Protein 1WG1 (pdb70)

Structure (mmCIF, N/CA/C/O backbone):
data_1WG1
#
_entry.id   1WG1
#
loop_
_atom_site.group_PDB
_atom_site.id
_atom_site.type_symbol
_atom_site.label_atom_id
_atom_site.label_alt_id
_atom_site.label_comp_id
_atom_site.label_asym_id
_atom_site.label_entity_id
_atom_site.label_seq_id
_atom_site.pdbx_PDB_ins_code
_atom_site.Cartn_x
_atom_site.Cartn_y
_atom_site.Cartn_z
_atom_site.occupancy
_atom_site.B_iso_or_equiv
_atom_site.auth_seq_id
_atom_site.auth_comp_id
_atom_site.auth_asym_id
_atom_site.auth_atom_id
_atom_site.pdbx_PDB_model_num
ATOM 1 N N . GLY A 1 1 ? -2.722 28.790 -1.780 1.00 0.00 90 GLY A N 1
ATOM 2 C CA . GLY A 1 1 ? -3.003 27.373 -1.920 1.00 0.00 90 GLY A CA 1
ATOM 3 C C . GLY A 1 1 ? -2.677 26.851 -3.305 1.00 0.00 90 GLY A C 1
ATOM 4 O O . GLY A 1 1 ? -3.510 26.910 -4.210 1.00 0.00 90 GLY A O 1
ATOM 8 N N . SER A 1 2 ? -1.462 26.340 -3.473 1.00 0.00 91 SER A N 1
ATOM 9 C CA . SER A 1 2 ? -1.026 25.811 -4.760 1.00 0.00 91 SER A CA 1
ATOM 10 C C . SER A 1 2 ? -0.655 24.335 -4.643 1.00 0.00 91 SER A C 1
ATOM 11 O O . SER A 1 2 ? -1.180 23.492 -5.371 1.00 0.00 91 SER A O 1
ATOM 19 N N . SER A 1 3 ? 0.254 24.031 -3.722 1.00 0.00 92 SER A N 1
ATOM 20 C CA . SER A 1 3 ? 0.699 22.659 -3.511 1.00 0.00 92 SER A CA 1
ATOM 21 C C . SER A 1 3 ? -0.424 21.807 -2.928 1.00 0.00 92 SER A C 1
ATOM 22 O O . SER A 1 3 ? -1.272 22.301 -2.186 1.00 0.00 92 SER A O 1
ATOM 30 N N . GLY A 1 4 ? -0.422 20.522 -3.269 1.00 0.00 93 GLY A N 1
ATOM 31 C CA . GLY A 1 4 ? -1.445 19.621 -2.772 1.00 0.00 93 GLY A CA 1
ATOM 32 C C . GLY A 1 4 ? -0.861 18.432 -2.034 1.00 0.00 93 GLY A C 1
ATOM 33 O O . GLY A 1 4 ? 0.351 18.349 -1.839 1.00 0.00 93 GLY A O 1
ATOM 37 N N . SER A 1 5 ? -1.726 17.511 -1.621 1.00 0.00 94 SER A N 1
ATOM 38 C CA . SER A 1 5 ? -1.290 16.324 -0.895 1.00 0.00 94 SER A CA 1
ATOM 39 C C . SER A 1 5 ? -0.642 15.317 -1.840 1.00 0.00 94 SER A C 1
ATOM 40 O O . SER A 1 5 ? -1.280 14.359 -2.276 1.00 0.00 94 SER A O 1
ATOM 48 N N . SER A 1 6 ? 0.630 15.542 -2.152 1.00 0.00 95 SER A N 1
ATOM 49 C CA . SER A 1 6 ? 1.365 14.657 -3.048 1.00 0.00 95 SER A CA 1
ATOM 50 C C . SER A 1 6 ? 1.986 13.496 -2.277 1.00 0.00 95 SER A C 1
ATOM 51 O O . SER A 1 6 ? 3.166 13.529 -1.927 1.00 0.00 95 SER A O 1
ATOM 59 N N . GLY A 1 7 ? 1.182 12.470 -2.015 1.00 0.00 96 GLY A N 1
ATOM 60 C CA . GLY A 1 7 ? 1.669 11.313 -1.287 1.00 0.00 96 GLY A CA 1
ATOM 61 C C . GLY A 1 7 ? 0.557 10.355 -0.910 1.00 0.00 96 GLY A C 1
ATOM 62 O O . GLY A 1 7 ? -0.592 10.764 -0.740 1.00 0.00 96 GLY A O 1
ATOM 66 N N . ILE A 1 8 ? 0.897 9.077 -0.779 1.00 0.00 97 ILE A N 1
ATOM 67 C CA . ILE A 1 8 ? -0.082 8.059 -0.421 1.00 0.00 97 ILE A CA 1
ATOM 68 C C . ILE A 1 8 ? 0.511 7.044 0.551 1.00 0.00 97 ILE A C 1
ATOM 69 O O . ILE A 1 8 ? 1.729 6.876 0.624 1.00 0.00 97 ILE A O 1
ATOM 85 N N . LEU A 1 9 ? -0.358 6.369 1.295 1.00 0.00 98 LEU A N 1
ATOM 86 C CA . LEU A 1 9 ? 0.079 5.368 2.262 1.00 0.00 98 LEU A CA 1
ATOM 87 C C . LEU A 1 9 ? -0.266 3.961 1.783 1.00 0.00 98 LEU A C 1
ATOM 88 O O . LEU A 1 9 ? -1.413 3.674 1.443 1.00 0.00 98 LEU A O 1
ATOM 104 N N . VAL A 1 10 ? 0.735 3.087 1.762 1.00 0.00 99 VAL A N 1
ATOM 105 C CA . VAL A 1 10 ? 0.537 1.709 1.328 1.00 0.00 99 VAL A CA 1
ATOM 106 C C . VAL A 1 10 ? 0.327 0.782 2.520 1.00 0.00 99 VAL A C 1
ATOM 107 O O . VAL A 1 10 ? 1.285 0.333 3.149 1.00 0.00 99 VAL A O 1
ATOM 120 N N . LYS A 1 11 ? -0.935 0.499 2.827 1.00 0.00 100 LYS A N 1
ATOM 121 C CA . LYS A 1 11 ? -1.274 -0.376 3.943 1.00 0.00 100 LYS A CA 1
ATOM 122 C C . LYS A 1 11 ? -1.706 -1.751 3.444 1.00 0.00 100 LYS A C 1
ATOM 123 O O . LYS A 1 11 ? -1.912 -1.951 2.248 1.00 0.00 100 LYS A O 1
ATOM 142 N N . ASN A 1 12 ? -1.842 -2.695 4.370 1.00 0.00 101 ASN A N 1
ATOM 143 C CA . ASN A 1 12 ? -2.250 -4.052 4.024 1.00 0.00 101 ASN A CA 1
ATOM 144 C C . ASN A 1 12 ? -1.252 -4.693 3.065 1.00 0.00 101 ASN A C 1
ATOM 145 O O . ASN A 1 12 ? -1.627 -5.195 2.004 1.00 0.00 101 ASN A O 1
ATOM 156 N N . LEU A 1 13 ? 0.021 -4.673 3.445 1.00 0.00 102 LEU A N 1
ATOM 157 C CA . LEU A 1 13 ? 1.075 -5.253 2.620 1.00 0.00 102 LEU A CA 1
ATOM 158 C C . LEU A 1 13 ? 1.325 -6.709 3.000 1.00 0.00 102 LEU A C 1
ATOM 159 O O . LEU A 1 13 ? 1.095 -7.129 4.134 1.00 0.00 102 LEU A O 1
ATOM 175 N N . PRO A 1 14 ? 1.810 -7.499 2.030 1.00 0.00 103 PRO A N 1
ATOM 176 C CA . PRO A 1 14 ? 2.105 -8.920 2.240 1.00 0.00 103 PRO A CA 1
ATOM 177 C C . PRO A 1 14 ? 3.309 -9.133 3.151 1.00 0.00 103 PRO A C 1
ATOM 178 O O . PRO A 1 14 ? 3.783 -8.199 3.796 1.00 0.00 103 PRO A O 1
ATOM 189 N N . GLN A 1 15 ? 3.797 -10.368 3.199 1.00 0.00 104 GLN A N 1
ATOM 190 C CA . GLN A 1 15 ? 4.946 -10.704 4.032 1.00 0.00 104 GLN A CA 1
ATOM 191 C C . GLN A 1 15 ? 6.252 -10.451 3.285 1.00 0.00 104 GLN A C 1
ATOM 192 O O . GLN A 1 15 ? 7.280 -10.159 3.896 1.00 0.00 104 GLN A O 1
ATOM 206 N N . ASP A 1 16 ? 6.203 -10.566 1.963 1.00 0.00 105 ASP A N 1
ATOM 207 C CA . ASP A 1 16 ? 7.382 -10.350 1.133 1.00 0.00 105 ASP A CA 1
ATOM 208 C C . ASP A 1 16 ? 7.303 -9.006 0.415 1.00 0.00 105 ASP A C 1
ATOM 209 O O . ASP A 1 16 ? 7.923 -8.811 -0.630 1.00 0.00 105 ASP A O 1
ATOM 218 N N . SER A 1 17 ? 6.534 -8.082 0.984 1.00 0.00 106 SER A N 1
ATOM 219 C CA . SER A 1 17 ? 6.369 -6.758 0.396 1.00 0.00 106 SER A CA 1
ATOM 220 C C . SER A 1 17 ? 7.684 -5.985 0.420 1.00 0.00 106 SER A C 1
ATOM 221 O O . SER A 1 17 ? 8.435 -6.046 1.392 1.00 0.00 106 SER A O 1
ATOM 229 N N . ASN A 1 18 ? 7.956 -5.258 -0.659 1.00 0.00 107 ASN A N 1
ATOM 230 C CA . ASN A 1 18 ? 9.180 -4.473 -0.763 1.00 0.00 107 ASN A CA 1
ATOM 231 C C . ASN A 1 18 ? 8.983 -3.278 -1.691 1.00 0.00 107 ASN A C 1
ATOM 232 O O . ASN A 1 18 ? 8.001 -3.208 -2.431 1.00 0.00 107 ASN A O 1
ATOM 243 N N . CYS A 1 19 ? 9.924 -2.340 -1.647 1.00 0.00 108 CYS A N 1
ATOM 244 C CA . CYS A 1 19 ? 9.855 -1.148 -2.484 1.00 0.00 108 CYS A CA 1
ATOM 245 C C . CYS A 1 19 ? 9.925 -1.516 -3.963 1.00 0.00 108 CYS A C 1
ATOM 246 O O . CYS A 1 19 ? 9.075 -1.109 -4.754 1.00 0.00 108 CYS A O 1
ATOM 253 N N . GLN A 1 20 ? 10.943 -2.288 -4.327 1.00 0.00 109 GLN A N 1
ATOM 254 C CA . GLN A 1 20 ? 11.124 -2.711 -5.711 1.00 0.00 109 GLN A CA 1
ATOM 255 C C . GLN A 1 20 ? 9.789 -3.089 -6.343 1.00 0.00 109 GLN A C 1
ATOM 256 O O . GLN A 1 20 ? 9.579 -2.890 -7.539 1.00 0.00 109 GLN A O 1
ATOM 270 N N . GLU A 1 21 ? 8.890 -3.637 -5.532 1.00 0.00 110 GLU A N 1
ATOM 271 C CA . GLU A 1 21 ? 7.575 -4.045 -6.014 1.00 0.00 110 GLU A CA 1
ATOM 272 C C . GLU A 1 21 ? 6.640 -2.844 -6.125 1.00 0.00 110 GLU A C 1
ATOM 273 O O . GLU A 1 21 ? 5.930 -2.686 -7.118 1.00 0.00 110 GLU A O 1
ATOM 285 N N . VAL A 1 22 ? 6.646 -2.000 -5.099 1.00 0.00 111 VAL A N 1
ATOM 286 C CA . VAL A 1 22 ? 5.799 -0.813 -5.080 1.00 0.00 111 VAL A CA 1
ATOM 287 C C . VAL A 1 22 ? 6.162 0.139 -6.215 1.00 0.00 111 VAL A C 1
ATOM 288 O O . VAL A 1 22 ? 5.300 0.561 -6.986 1.00 0.00 111 VAL A O 1
ATOM 301 N N . HIS A 1 23 ? 7.445 0.472 -6.313 1.00 0.00 112 HIS A N 1
ATOM 302 C CA . HIS A 1 23 ? 7.924 1.373 -7.355 1.00 0.00 112 HIS A CA 1
ATOM 303 C C . HIS A 1 23 ? 7.352 0.984 -8.715 1.00 0.00 112 HIS A C 1
ATOM 304 O O . HIS A 1 23 ? 6.722 1.797 -9.391 1.00 0.00 112 HIS A O 1
ATOM 319 N N . ASP A 1 24 ? 7.577 -0.265 -9.110 1.00 0.00 113 ASP A N 1
ATOM 320 C CA . ASP A 1 24 ? 7.084 -0.762 -10.389 1.00 0.00 113 ASP A CA 1
ATOM 321 C C . ASP A 1 24 ? 5.565 -0.640 -10.471 1.00 0.00 113 ASP A C 1
ATOM 322 O O . ASP A 1 24 ? 5.015 -0.293 -11.517 1.00 0.00 113 ASP A O 1
ATOM 331 N N . LEU A 1 25 ? 4.893 -0.928 -9.362 1.00 0.00 114 LEU A N 1
ATOM 332 C CA . LEU A 1 25 ? 3.437 -0.851 -9.308 1.00 0.00 114 LEU A CA 1
ATOM 333 C C . LEU A 1 25 ? 2.951 0.541 -9.699 1.00 0.00 114 LEU A C 1
ATOM 334 O O . LEU A 1 25 ? 2.080 0.687 -10.558 1.00 0.00 114 LEU A O 1
ATOM 350 N N . LEU A 1 26 ? 3.519 1.561 -9.065 1.00 0.00 115 LEU A N 1
ATOM 351 C CA . LEU A 1 26 ? 3.146 2.942 -9.348 1.00 0.00 115 LEU A CA 1
ATOM 352 C C . LEU A 1 26 ? 4.039 3.537 -10.432 1.00 0.00 115 LEU A C 1
ATOM 353 O O . LEU A 1 26 ? 4.492 4.676 -10.323 1.00 0.00 115 LEU A O 1
ATOM 369 N N . LYS A 1 27 ? 4.287 2.759 -11.480 1.00 0.00 116 LYS A N 1
ATOM 370 C CA . LYS A 1 27 ? 5.123 3.208 -12.587 1.00 0.00 116 LYS A CA 1
ATOM 371 C C . LYS A 1 27 ? 4.481 4.388 -13.310 1.00 0.00 116 LYS A C 1
ATOM 372 O O . LYS A 1 27 ? 5.160 5.348 -13.676 1.00 0.00 116 LYS A O 1
ATOM 391 N N . ASP A 1 28 ? 3.170 4.310 -13.511 1.00 0.00 117 ASP A N 1
ATOM 392 C CA . ASP A 1 28 ? 2.436 5.373 -14.187 1.00 0.00 117 ASP A CA 1
ATOM 393 C C . ASP A 1 28 ? 2.766 6.733 -13.580 1.00 0.00 117 ASP A C 1
ATOM 394 O O . ASP A 1 28 ? 2.951 7.716 -14.298 1.00 0.00 117 ASP A O 1
ATOM 403 N N . TYR A 1 29 ? 2.837 6.782 -12.255 1.00 0.00 118 TYR A N 1
ATOM 404 C CA . TYR A 1 29 ? 3.141 8.022 -11.551 1.00 0.00 118 TYR A CA 1
ATOM 405 C C . TYR A 1 29 ? 4.637 8.138 -11.273 1.00 0.00 118 TYR A C 1
ATOM 406 O O . TYR A 1 29 ? 5.372 7.153 -11.349 1.00 0.00 118 TYR A O 1
ATOM 424 N N . ASP A 1 30 ? 5.080 9.348 -10.950 1.00 0.00 119 ASP A N 1
ATOM 425 C CA . ASP A 1 30 ? 6.487 9.595 -10.659 1.00 0.00 119 ASP A CA 1
ATOM 426 C C . ASP A 1 30 ? 6.746 9.552 -9.156 1.00 0.00 119 ASP A C 1
ATOM 427 O O . ASP A 1 30 ? 6.288 10.419 -8.411 1.00 0.00 119 ASP A O 1
ATOM 436 N N . LEU A 1 31 ? 7.482 8.537 -8.717 1.00 0.00 120 LEU A N 1
ATOM 437 C CA . LEU A 1 31 ? 7.802 8.380 -7.302 1.00 0.00 120 LEU A CA 1
ATOM 438 C C . LEU A 1 31 ? 9.049 9.178 -6.934 1.00 0.00 120 LEU A C 1
ATOM 439 O O . LEU A 1 31 ? 10.022 9.213 -7.688 1.00 0.00 120 LEU A O 1
ATOM 455 N N . LYS A 1 32 ? 9.015 9.816 -5.769 1.00 0.00 121 LYS A N 1
ATOM 456 C CA . LYS A 1 32 ? 10.143 10.610 -5.297 1.00 0.00 121 LYS A CA 1
ATOM 457 C C . LYS A 1 32 ? 10.890 9.886 -4.182 1.00 0.00 121 LYS A C 1
ATOM 458 O O . LYS A 1 32 ? 12.117 9.940 -4.107 1.00 0.00 121 LYS A O 1
ATOM 477 N N . TYR A 1 33 ? 10.142 9.209 -3.318 1.00 0.00 122 TYR A N 1
ATOM 478 C CA . TYR A 1 33 ? 10.733 8.474 -2.206 1.00 0.00 122 TYR A CA 1
ATOM 479 C C . TYR A 1 33 ? 9.828 7.327 -1.768 1.00 0.00 122 TYR A C 1
ATOM 480 O O . TYR A 1 33 ? 8.606 7.402 -1.894 1.00 0.00 122 TYR A O 1
ATOM 498 N N . CYS A 1 34 ? 10.438 6.265 -1.252 1.00 0.00 123 CYS A N 1
ATOM 499 C CA . CYS A 1 34 ? 9.690 5.101 -0.793 1.00 0.00 123 CYS A CA 1
ATOM 500 C C . CYS A 1 34 ? 10.288 4.543 0.495 1.00 0.00 123 CYS A C 1
ATOM 501 O O . CYS A 1 34 ? 11.493 4.304 0.581 1.00 0.00 123 CYS A O 1
ATOM 508 N N . TYR A 1 35 ? 9.437 4.338 1.495 1.00 0.00 124 TYR A N 1
ATOM 509 C CA . TYR A 1 35 ? 9.881 3.810 2.780 1.00 0.00 124 TYR A CA 1
ATOM 510 C C . TYR A 1 35 ? 8.995 2.652 3.228 1.00 0.00 124 TYR A C 1
ATOM 511 O O . TYR A 1 35 ? 7.910 2.859 3.772 1.00 0.00 124 TYR A O 1
ATOM 529 N N . VAL A 1 36 ? 9.467 1.431 2.997 1.00 0.00 125 VAL A N 1
ATOM 530 C CA . VAL A 1 36 ? 8.720 0.238 3.378 1.00 0.00 125 VAL A CA 1
ATOM 531 C C . VAL A 1 36 ? 8.950 -0.110 4.844 1.00 0.00 125 VAL A C 1
ATOM 532 O O . VAL A 1 36 ? 10.090 -0.193 5.301 1.00 0.00 125 VAL A O 1
ATOM 545 N N . ASP A 1 37 ? 7.860 -0.311 5.577 1.00 0.00 126 ASP A N 1
ATOM 546 C CA . ASP A 1 37 ? 7.943 -0.652 6.992 1.00 0.00 126 ASP A CA 1
ATOM 547 C C . ASP A 1 37 ? 7.291 -2.004 7.265 1.00 0.00 126 ASP A C 1
ATOM 548 O O . ASP A 1 37 ? 6.100 -2.080 7.565 1.00 0.00 126 ASP A O 1
ATOM 557 N N . ARG A 1 38 ? 8.080 -3.068 7.157 1.00 0.00 127 ARG A N 1
ATOM 558 C CA . ARG A 1 38 ? 7.579 -4.417 7.390 1.00 0.00 127 ARG A CA 1
ATOM 559 C C . ARG A 1 38 ? 6.918 -4.523 8.761 1.00 0.00 127 ARG A C 1
ATOM 560 O O . ARG A 1 38 ? 5.809 -5.039 8.888 1.00 0.00 127 ARG A O 1
ATOM 581 N N . ASN A 1 39 ? 7.609 -4.030 9.784 1.00 0.00 128 ASN A N 1
ATOM 582 C CA . ASN A 1 39 ? 7.090 -4.070 11.147 1.00 0.00 128 ASN A CA 1
ATOM 583 C C . ASN A 1 39 ? 5.622 -3.653 11.182 1.00 0.00 128 ASN A C 1
ATOM 584 O O . ASN A 1 39 ? 4.796 -4.301 11.825 1.00 0.00 128 ASN A O 1
ATOM 595 N N . LYS A 1 40 ? 5.304 -2.567 10.486 1.00 0.00 129 LYS A N 1
ATOM 596 C CA . LYS A 1 40 ? 3.937 -2.063 10.435 1.00 0.00 129 LYS A CA 1
ATOM 597 C C . LYS A 1 40 ? 3.328 -2.281 9.054 1.00 0.00 129 LYS A C 1
ATOM 598 O O . LYS A 1 40 ? 2.292 -1.704 8.724 1.00 0.00 129 LYS A O 1
ATOM 617 N N . ARG A 1 41 ? 3.978 -3.117 8.251 1.00 0.00 130 ARG A N 1
ATOM 618 C CA . ARG A 1 41 ? 3.500 -3.411 6.905 1.00 0.00 130 ARG A CA 1
ATOM 619 C C . ARG A 1 41 ? 2.928 -2.159 6.246 1.00 0.00 130 ARG A C 1
ATOM 620 O O . ARG A 1 41 ? 1.792 -2.158 5.770 1.00 0.00 130 ARG A O 1
ATOM 641 N N . THR A 1 42 ? 3.724 -1.094 6.221 1.00 0.00 131 THR A N 1
ATOM 642 C CA . THR A 1 42 ? 3.297 0.164 5.622 1.00 0.00 131 THR A CA 1
ATOM 643 C C . THR A 1 42 ? 4.419 0.791 4.802 1.00 0.00 131 THR A C 1
ATOM 644 O O . THR A 1 42 ? 5.550 0.913 5.272 1.00 0.00 131 THR A O 1
ATOM 655 N N . ALA A 1 43 ? 4.099 1.188 3.575 1.00 0.00 132 ALA A N 1
ATOM 656 C CA . ALA A 1 43 ? 5.080 1.805 2.691 1.00 0.00 132 ALA A CA 1
ATOM 657 C C . ALA A 1 43 ? 4.649 3.211 2.289 1.00 0.00 132 ALA A C 1
ATOM 658 O O . ALA A 1 43 ? 3.647 3.389 1.595 1.00 0.00 132 ALA A O 1
ATOM 665 N N . PHE A 1 44 ? 5.410 4.207 2.729 1.00 0.00 133 PHE A N 1
ATOM 666 C CA . PHE A 1 44 ? 5.105 5.598 2.416 1.00 0.00 133 PHE A CA 1
ATOM 667 C C . PHE A 1 44 ? 5.680 5.989 1.057 1.00 0.00 133 PHE A C 1
ATOM 668 O O . PHE A 1 44 ? 6.893 5.963 0.854 1.00 0.00 133 PHE A O 1
ATOM 685 N N . VAL A 1 45 ? 4.798 6.350 0.130 1.00 0.00 134 VAL A N 1
ATOM 686 C CA . VAL A 1 45 ? 5.216 6.746 -1.209 1.00 0.00 134 VAL A CA 1
ATOM 687 C C . VAL A 1 45 ? 4.931 8.222 -1.460 1.00 0.00 134 VAL A C 1
ATOM 688 O O . VAL A 1 45 ? 3.859 8.726 -1.120 1.00 0.00 134 VAL A O 1
ATOM 701 N N . THR A 1 46 ? 5.896 8.913 -2.058 1.00 0.00 135 THR A N 1
ATOM 702 C CA . THR A 1 46 ? 5.749 10.333 -2.355 1.00 0.00 135 THR A CA 1
ATOM 703 C C . THR A 1 46 ? 5.629 10.571 -3.855 1.00 0.00 135 THR A C 1
ATOM 704 O O . THR A 1 46 ? 6.630 10.595 -4.573 1.00 0.00 135 THR A O 1
ATOM 715 N N . LEU A 1 47 ? 4.399 10.749 -4.325 1.00 0.00 136 LEU A N 1
ATOM 716 C CA . LEU A 1 47 ? 4.149 10.987 -5.742 1.00 0.00 136 LEU A CA 1
ATOM 717 C C . LEU A 1 47 ? 4.617 12.380 -6.152 1.00 0.00 136 LEU A C 1
ATOM 718 O O . LEU A 1 47 ? 5.158 13.129 -5.337 1.00 0.00 136 LEU A O 1
ATOM 734 N N . LEU A 1 48 ? 4.403 12.722 -7.417 1.00 0.00 137 LEU A N 1
ATOM 735 C CA . LEU A 1 48 ? 4.801 14.026 -7.935 1.00 0.00 137 LEU A CA 1
ATOM 736 C C . LEU A 1 48 ? 3.815 15.107 -7.504 1.00 0.00 137 LEU A C 1
ATOM 737 O O . LEU A 1 48 ? 4.169 16.026 -6.767 1.00 0.00 137 LEU A O 1
ATOM 753 N N . ASN A 1 49 ? 2.575 14.988 -7.969 1.00 0.00 138 ASN A N 1
ATOM 754 C CA . ASN A 1 49 ? 1.537 15.954 -7.630 1.00 0.00 138 ASN A CA 1
ATOM 755 C C . ASN A 1 49 ? 0.427 15.297 -6.814 1.00 0.00 138 ASN A C 1
ATOM 756 O O . ASN A 1 49 ? 0.336 14.072 -6.744 1.00 0.00 138 ASN A O 1
ATOM 767 N N . GLY A 1 50 ? -0.415 16.122 -6.198 1.00 0.00 139 GLY A N 1
ATOM 768 C CA . GLY A 1 50 ? -1.507 15.603 -5.396 1.00 0.00 139 GLY A CA 1
ATOM 769 C C . GLY A 1 50 ? -2.583 14.946 -6.237 1.00 0.00 139 GLY A C 1
ATOM 770 O O . GLY A 1 50 ? -2.994 13.820 -5.960 1.00 0.00 139 GLY A O 1
ATOM 774 N N . GLU A 1 51 ? -3.042 15.652 -7.265 1.00 0.00 140 GLU A N 1
ATOM 775 C CA . GLU A 1 51 ? -4.080 15.131 -8.147 1.00 0.00 140 GLU A CA 1
ATOM 776 C C . GLU A 1 51 ? -3.810 13.671 -8.501 1.00 0.00 140 GLU A C 1
ATOM 777 O O . GLU A 1 51 ? -4.716 12.838 -8.476 1.00 0.00 140 GLU A O 1
ATOM 789 N N . GLN A 1 52 ? -2.558 13.370 -8.831 1.00 0.00 141 GLN A N 1
ATOM 790 C CA . GLN A 1 52 ? -2.169 12.012 -9.192 1.00 0.00 141 GLN A CA 1
ATOM 791 C C . GLN A 1 52 ? -2.590 11.020 -8.112 1.00 0.00 141 GLN A C 1
ATOM 792 O O . GLN A 1 52 ? -3.162 9.971 -8.408 1.00 0.00 141 GLN A O 1
ATOM 806 N N . ALA A 1 53 ? -2.304 11.360 -6.860 1.00 0.00 142 ALA A N 1
ATOM 807 C CA . ALA A 1 53 ? -2.655 10.500 -5.736 1.00 0.00 142 ALA A CA 1
ATOM 808 C C . ALA A 1 53 ? -4.167 10.332 -5.625 1.00 0.00 142 ALA A C 1
ATOM 809 O O . ALA A 1 53 ? -4.679 9.214 -5.664 1.00 0.00 142 ALA A O 1
ATOM 816 N N . GLN A 1 54 ? -4.873 11.449 -5.485 1.00 0.00 143 GLN A N 1
ATOM 817 C CA . GLN A 1 54 ? -6.326 11.423 -5.367 1.00 0.00 143 GLN A CA 1
ATOM 818 C C . GLN A 1 54 ? -6.923 10.312 -6.224 1.00 0.00 143 GLN A C 1
ATOM 819 O O . GLN A 1 54 ? -7.947 9.727 -5.875 1.00 0.00 143 GLN A O 1
ATOM 833 N N . ASN A 1 55 ? -6.274 10.026 -7.349 1.00 0.00 144 ASN A N 1
ATOM 834 C CA . ASN A 1 55 ? -6.742 8.985 -8.257 1.00 0.00 144 ASN A CA 1
ATOM 835 C C . ASN A 1 55 ? -6.024 7.666 -7.987 1.00 0.00 144 ASN A C 1
ATOM 836 O O . ASN A 1 55 ? -6.659 6.646 -7.717 1.00 0.00 144 ASN A O 1
ATOM 847 N N . ALA A 1 56 ? -4.698 7.694 -8.062 1.00 0.00 145 ALA A N 1
ATOM 848 C CA . ALA A 1 56 ? -3.894 6.501 -7.823 1.00 0.00 145 ALA A CA 1
ATOM 849 C C . ALA A 1 56 ? -4.409 5.724 -6.617 1.00 0.00 145 ALA A C 1
ATOM 850 O O . ALA A 1 56 ? -4.364 4.494 -6.594 1.00 0.00 145 ALA A O 1
ATOM 857 N N . ILE A 1 57 ? -4.899 6.449 -5.617 1.00 0.00 146 ILE A N 1
ATOM 858 C CA . ILE A 1 57 ? -5.423 5.826 -4.408 1.00 0.00 146 ILE A CA 1
ATOM 859 C C . ILE A 1 57 ? -6.479 4.778 -4.743 1.00 0.00 146 ILE A C 1
ATOM 860 O O . ILE A 1 57 ? -6.263 3.582 -4.550 1.00 0.00 146 ILE A O 1
ATOM 876 N N . GLN A 1 58 ? -7.621 5.237 -5.247 1.00 0.00 147 GLN A N 1
ATOM 877 C CA . GLN A 1 58 ? -8.710 4.338 -5.610 1.00 0.00 147 GLN A CA 1
ATOM 878 C C . GLN A 1 58 ? -8.318 3.457 -6.791 1.00 0.00 147 GLN A C 1
ATOM 879 O O . GLN A 1 58 ? -8.619 2.264 -6.814 1.00 0.00 147 GLN A O 1
ATOM 893 N N . MET A 1 59 ? -7.646 4.053 -7.770 1.00 0.00 148 MET A N 1
ATOM 894 C CA . MET A 1 59 ? -7.212 3.321 -8.955 1.00 0.00 148 MET A CA 1
ATOM 895 C C . MET A 1 59 ? -6.368 2.111 -8.567 1.00 0.00 148 MET A C 1
ATOM 896 O O . MET A 1 59 ? -6.309 1.123 -9.299 1.00 0.00 148 MET A O 1
ATOM 910 N N . PHE A 1 60 ? -5.715 2.196 -7.413 1.00 0.00 149 PHE A N 1
ATOM 911 C CA . PHE A 1 60 ? -4.872 1.109 -6.929 1.00 0.00 149 PHE A CA 1
ATOM 912 C C . PHE A 1 60 ? -5.438 0.512 -5.644 1.00 0.00 149 PHE A C 1
ATOM 913 O O . PHE A 1 60 ? -4.991 -0.539 -5.184 1.00 0.00 149 PHE A O 1
ATOM 930 N N . HIS A 1 61 ? -6.426 1.191 -5.069 1.00 0.00 150 HIS A N 1
ATOM 931 C CA . HIS A 1 61 ? -7.055 0.729 -3.837 1.00 0.00 150 HIS A CA 1
ATOM 932 C C . HIS A 1 61 ? -7.519 -0.718 -3.973 1.00 0.00 150 HIS A C 1
ATOM 933 O O . HIS A 1 61 ? -8.039 -1.116 -5.015 1.00 0.00 150 HIS A O 1
ATOM 948 N N . GLN A 1 62 ? -7.328 -1.498 -2.915 1.00 0.00 151 GLN A N 1
ATOM 949 C CA . GLN A 1 62 ? -7.726 -2.901 -2.918 1.00 0.00 151 GLN A CA 1
ATOM 950 C C . GLN A 1 62 ? -7.291 -3.587 -4.209 1.00 0.00 151 GLN A C 1
ATOM 951 O O . GLN A 1 62 ? -7.958 -4.502 -4.693 1.00 0.00 151 GLN A O 1
ATOM 965 N N . TYR A 1 63 ? -6.168 -3.141 -4.761 1.00 0.00 152 TYR A N 1
ATOM 966 C CA . TYR A 1 63 ? -5.645 -3.710 -5.997 1.00 0.00 152 TYR A CA 1
ATOM 967 C C . TYR A 1 63 ? -5.209 -5.157 -5.788 1.00 0.00 152 TYR A C 1
ATOM 968 O O . TYR A 1 63 ? -4.970 -5.589 -4.661 1.00 0.00 152 TYR A O 1
ATOM 986 N N . SER A 1 64 ? -5.108 -5.902 -6.885 1.00 0.00 153 SER A N 1
ATOM 987 C CA . SER A 1 64 ? -4.704 -7.301 -6.824 1.00 0.00 153 SER A CA 1
ATOM 988 C C . SER A 1 64 ? -3.188 -7.425 -6.707 1.00 0.00 153 SER A C 1
ATOM 989 O O . SER A 1 64 ? -2.455 -7.129 -7.650 1.00 0.00 153 SER A O 1
ATOM 997 N N . PHE A 1 65 ? -2.725 -7.864 -5.541 1.00 0.00 154 PHE A N 1
ATOM 998 C CA . PHE A 1 65 ? -1.297 -8.027 -5.298 1.00 0.00 154 PHE A CA 1
ATOM 999 C C . PHE A 1 65 ? -1.041 -9.129 -4.274 1.00 0.00 154 PHE A C 1
ATOM 1000 O O . PHE A 1 65 ? -1.336 -8.971 -3.090 1.00 0.00 154 PHE A O 1
ATOM 1017 N N . ARG A 1 66 ? -0.490 -10.245 -4.741 1.00 0.00 155 ARG A N 1
ATOM 1018 C CA . ARG A 1 66 ? -0.196 -11.375 -3.867 1.00 0.00 155 ARG A CA 1
ATOM 1019 C C . ARG A 1 66 ? -1.462 -11.872 -3.176 1.00 0.00 155 ARG A C 1
ATOM 1020 O O . ARG A 1 66 ? -1.452 -12.180 -1.985 1.00 0.00 155 ARG A O 1
ATOM 1041 N N . GLY A 1 67 ? -2.553 -11.946 -3.933 1.00 0.00 156 GLY A N 1
ATOM 1042 C CA . GLY A 1 67 ? -3.812 -12.405 -3.376 1.00 0.00 156 GLY A CA 1
ATOM 1043 C C . GLY A 1 67 ? -4.316 -11.507 -2.264 1.00 0.00 156 GLY A C 1
ATOM 1044 O O . GLY A 1 67 ? -5.200 -11.891 -1.497 1.00 0.00 156 GLY A O 1
ATOM 1048 N N . LYS A 1 68 ? -3.753 -10.307 -2.173 1.00 0.00 157 LYS A N 1
ATOM 1049 C CA . LYS A 1 68 ? -4.149 -9.351 -1.146 1.00 0.00 157 LYS A CA 1
ATOM 1050 C C . LYS A 1 68 ? -4.793 -8.117 -1.771 1.00 0.00 157 LYS A C 1
ATOM 1051 O O . LYS A 1 68 ? -4.776 -7.947 -2.990 1.00 0.00 157 LYS A O 1
ATOM 1070 N N . ASP A 1 69 ? -5.358 -7.260 -0.929 1.00 0.00 158 ASP A N 1
ATOM 1071 C CA . ASP A 1 69 ? -6.005 -6.040 -1.398 1.00 0.00 158 ASP A CA 1
ATOM 1072 C C . ASP A 1 69 ? -5.257 -4.804 -0.906 1.00 0.00 158 ASP A C 1
ATOM 1073 O O . ASP A 1 69 ? -5.624 -4.206 0.106 1.00 0.00 158 ASP A O 1
ATOM 1082 N N . LEU A 1 70 ? -4.208 -4.428 -1.628 1.00 0.00 159 LEU A N 1
ATOM 1083 C CA . LEU A 1 70 ? -3.407 -3.263 -1.264 1.00 0.00 159 LEU A CA 1
ATOM 1084 C C . LEU A 1 70 ? -4.299 -2.063 -0.961 1.00 0.00 159 LEU A C 1
ATOM 1085 O O . LEU A 1 70 ? -5.009 -1.568 -1.837 1.00 0.00 159 LEU A O 1
ATOM 1101 N N . ILE A 1 71 ? -4.255 -1.599 0.283 1.00 0.00 160 ILE A N 1
ATOM 1102 C CA . ILE A 1 71 ? -5.055 -0.454 0.699 1.00 0.00 160 ILE A CA 1
ATOM 1103 C C . ILE A 1 71 ? -4.264 0.844 0.580 1.00 0.00 160 ILE A C 1
ATOM 1104 O O . ILE A 1 71 ? -3.248 1.028 1.251 1.00 0.00 160 ILE A O 1
ATOM 1120 N N . VAL A 1 72 ? -4.737 1.742 -0.279 1.00 0.00 161 VAL A N 1
ATOM 1121 C CA . VAL A 1 72 ? -4.075 3.025 -0.485 1.00 0.00 161 VAL A CA 1
ATOM 1122 C C . VAL A 1 72 ? -4.868 4.160 0.152 1.00 0.00 161 VAL A C 1
ATOM 1123 O O . VAL A 1 72 ? -6.078 4.270 -0.042 1.00 0.00 161 VAL A O 1
ATOM 1136 N N . GLN A 1 73 ? -4.177 5.003 0.913 1.00 0.00 162 GLN A N 1
ATOM 1137 C CA . GLN A 1 73 ? -4.817 6.131 1.579 1.00 0.00 162 GLN A CA 1
ATOM 1138 C C . GLN A 1 73 ? -4.020 7.414 1.365 1.00 0.00 162 GLN A C 1
ATOM 1139 O O . GLN A 1 73 ? -2.944 7.396 0.765 1.00 0.00 162 GLN A O 1
ATOM 1153 N N . LEU A 1 74 ? -4.554 8.525 1.859 1.00 0.00 163 LEU A N 1
ATOM 1154 C CA . LEU A 1 74 ? -3.892 9.818 1.721 1.00 0.00 163 LEU A CA 1
ATOM 1155 C C . LEU A 1 74 ? -2.840 10.010 2.809 1.00 0.00 163 LEU A C 1
ATOM 1156 O O . LEU A 1 74 ? -2.812 9.273 3.795 1.00 0.00 163 LEU A O 1
ATOM 1172 N N . GLN A 1 75 ? -1.978 11.004 2.623 1.00 0.00 164 GLN A N 1
ATOM 1173 C CA . GLN A 1 75 ? -0.925 11.293 3.589 1.00 0.00 164 GLN A CA 1
ATOM 1174 C C . GLN A 1 75 ? -1.450 12.171 4.720 1.00 0.00 164 GLN A C 1
ATOM 1175 O O . GLN A 1 75 ? -2.466 12.853 4.589 1.00 0.00 164 GLN A O 1
ATOM 1189 N N . PRO A 1 76 ? -0.743 12.154 5.860 1.00 0.00 165 PRO A N 1
ATOM 1190 C CA . PRO A 1 76 ? -1.119 12.944 7.036 1.00 0.00 165 PRO A CA 1
ATOM 1191 C C . PRO A 1 76 ? -0.918 14.440 6.819 1.00 0.00 165 PRO A C 1
ATOM 1192 O O . PRO A 1 76 ? -1.574 15.264 7.457 1.00 0.00 165 PRO A O 1
ATOM 1203 N N . THR A 1 77 ? -0.008 14.785 5.913 1.00 0.00 166 THR A N 1
ATOM 1204 C CA . THR A 1 77 ? 0.279 16.182 5.612 1.00 0.00 166 THR A CA 1
ATOM 1205 C C . THR A 1 77 ? -0.977 17.037 5.723 1.00 0.00 166 THR A C 1
ATOM 1206 O O . THR A 1 77 ? -1.767 17.121 4.782 1.00 0.00 166 THR A O 1
ATOM 1217 N N . ASP A 1 78 ? -1.156 17.672 6.876 1.00 0.00 167 ASP A N 1
ATOM 1218 C CA . ASP A 1 78 ? -2.316 18.524 7.109 1.00 0.00 167 ASP A CA 1
ATOM 1219 C C . ASP A 1 78 ? -1.887 19.917 7.558 1.00 0.00 167 ASP A C 1
ATOM 1220 O O . ASP A 1 78 ? -0.754 20.116 7.996 1.00 0.00 167 ASP A O 1
ATOM 1229 N N . ALA A 1 79 ? -2.799 20.877 7.444 1.00 0.00 168 ALA A N 1
ATOM 1230 C CA . ALA A 1 79 ? -2.514 22.251 7.840 1.00 0.00 168 ALA A CA 1
ATOM 1231 C C . ALA A 1 79 ? -3.052 22.542 9.236 1.00 0.00 168 ALA A C 1
ATOM 1232 O O . ALA A 1 79 ? -3.470 23.663 9.530 1.00 0.00 168 ALA A O 1
ATOM 1239 N N . LEU A 1 80 ? -3.038 21.528 10.094 1.00 0.00 169 LEU A N 1
ATOM 1240 C CA . LEU A 1 80 ? -3.525 21.676 11.461 1.00 0.00 169 LEU A CA 1
ATOM 1241 C C . LEU A 1 80 ? -4.872 22.390 11.486 1.00 0.00 169 LEU A C 1
ATOM 1242 O O . LEU A 1 80 ? -5.062 23.356 12.226 1.00 0.00 169 LEU A O 1
ATOM 1258 N N . LEU A 1 81 ? -5.806 21.907 10.674 1.00 0.00 170 LEU A N 1
ATOM 1259 C CA . LEU A 1 81 ? -7.138 22.498 10.603 1.00 0.00 170 LEU A CA 1
ATOM 1260 C C . LEU A 1 81 ? -8.132 21.704 11.445 1.00 0.00 170 LEU A C 1
ATOM 1261 O O . LEU A 1 81 ? -8.843 20.839 10.933 1.00 0.00 170 LEU A O 1
ATOM 1277 N N . CYS A 1 82 ? -8.176 22.005 12.738 1.00 0.00 171 CYS A N 1
ATOM 1278 C CA . CYS A 1 82 ? -9.083 21.320 13.652 1.00 0.00 171 CYS A CA 1
ATOM 1279 C C . CYS A 1 82 ? -10.517 21.371 13.135 1.00 0.00 171 CYS A C 1
ATOM 1280 O O . CYS A 1 82 ? -11.221 20.362 13.126 1.00 0.00 171 CYS A O 1
ATOM 1288 N N . SER A 1 83 ? -10.944 22.555 12.706 1.00 0.00 172 SER A N 1
ATOM 1289 C CA . SER A 1 83 ? -12.296 22.740 12.192 1.00 0.00 172 SER A CA 1
ATOM 1290 C C . SER A 1 83 ? -12.306 23.735 11.036 1.00 0.00 172 SER A C 1
ATOM 1291 O O . SER A 1 83 ? -11.279 24.320 10.696 1.00 0.00 172 SER A O 1
ATOM 1299 N N . GLY A 1 84 ? -13.477 23.922 10.434 1.00 0.00 173 GLY A N 1
ATOM 1300 C CA . GLY A 1 84 ? -13.601 24.847 9.323 1.00 0.00 173 GLY A CA 1
ATOM 1301 C C . GLY A 1 84 ? -15.020 25.351 9.143 1.00 0.00 173 GLY A C 1
ATOM 1302 O O . GLY A 1 84 ? -15.685 25.054 8.151 1.00 0.00 173 GLY A O 1
ATOM 1306 N N . PRO A 1 85 ? -15.503 26.131 10.121 1.00 0.00 174 PRO A N 1
ATOM 1307 C CA . PRO A 1 85 ? -16.857 26.692 10.089 1.00 0.00 174 PRO A CA 1
ATOM 1308 C C . PRO A 1 85 ? -17.014 27.768 9.020 1.00 0.00 174 PRO A C 1
ATOM 1309 O O . PRO A 1 85 ? -18.129 28.100 8.619 1.00 0.00 174 PRO A O 1
ATOM 1320 N N . SER A 1 86 ? -15.889 28.308 8.561 1.00 0.00 175 SER A N 1
ATOM 1321 C CA . SER A 1 86 ? -15.902 29.349 7.540 1.00 0.00 175 SER A CA 1
ATOM 1322 C C . SER A 1 86 ? -16.918 29.026 6.448 1.00 0.00 175 SER A C 1
ATOM 1323 O O . SER A 1 86 ? -16.690 28.154 5.610 1.00 0.00 175 SER A O 1
ATOM 1331 N N . SER A 1 87 ? -18.042 29.737 6.466 1.00 0.00 176 SER A N 1
ATOM 1332 C CA . SER A 1 87 ? -19.096 29.524 5.481 1.00 0.00 176 SER A CA 1
ATOM 1333 C C . SER A 1 87 ? -19.384 28.037 5.306 1.00 0.00 176 SER A C 1
ATOM 1334 O O . SER A 1 87 ? -19.556 27.553 4.187 1.00 0.00 176 SER A O 1
ATOM 1342 N N . GLY A 1 88 ? -19.437 27.315 6.421 1.00 0.00 177 GLY A N 1
ATOM 1343 C CA . GLY A 1 88 ? -19.704 25.889 6.371 1.00 0.00 177 GLY A CA 1
ATOM 1344 C C . GLY A 1 88 ? -21.179 25.571 6.514 1.00 0.00 177 GLY A C 1
ATOM 1345 O O . GLY A 1 88 ? -21.625 25.123 7.570 1.00 0.00 177 GLY A O 1
ATOM 1349 N N . GLY A 1 1 ? -4.011 29.460 -1.944 1.00 0.00 90 GLY A N 2
ATOM 1350 C CA . GLY A 1 1 ? -4.011 28.414 -2.950 1.00 0.00 90 GLY A CA 2
ATOM 1351 C C . GLY A 1 1 ? -3.882 27.029 -2.348 1.00 0.00 90 GLY A C 2
ATOM 1352 O O . GLY A 1 1 ? -3.084 26.215 -2.812 1.00 0.00 90 GLY A O 2
ATOM 1356 N N . SER A 1 2 ? -4.668 26.761 -1.310 1.00 0.00 91 SER A N 2
ATOM 1357 C CA . SER A 1 2 ? -4.633 25.467 -0.639 1.00 0.00 91 SER A CA 2
ATOM 1358 C C . SER A 1 2 ? -5.241 24.381 -1.522 1.00 0.00 91 SER A C 2
ATOM 1359 O O . SER A 1 2 ? -6.383 24.495 -1.968 1.00 0.00 91 SER A O 2
ATOM 1367 N N . SER A 1 3 ? -4.469 23.328 -1.770 1.00 0.00 92 SER A N 2
ATOM 1368 C CA . SER A 1 3 ? -4.928 22.223 -2.603 1.00 0.00 92 SER A CA 2
ATOM 1369 C C . SER A 1 3 ? -4.388 20.893 -2.087 1.00 0.00 92 SER A C 2
ATOM 1370 O O . SER A 1 3 ? -3.586 20.856 -1.155 1.00 0.00 92 SER A O 2
ATOM 1378 N N . GLY A 1 4 ? -4.835 19.801 -2.701 1.00 0.00 93 GLY A N 2
ATOM 1379 C CA . GLY A 1 4 ? -4.386 18.483 -2.290 1.00 0.00 93 GLY A CA 2
ATOM 1380 C C . GLY A 1 4 ? -2.880 18.335 -2.364 1.00 0.00 93 GLY A C 2
ATOM 1381 O O . GLY A 1 4 ? -2.249 18.799 -3.314 1.00 0.00 93 GLY A O 2
ATOM 1385 N N . SER A 1 5 ? -2.300 17.687 -1.358 1.00 0.00 94 SER A N 2
ATOM 1386 C CA . SER A 1 5 ? -0.857 17.484 -1.309 1.00 0.00 94 SER A CA 2
ATOM 1387 C C . SER A 1 5 ? -0.501 16.040 -1.649 1.00 0.00 94 SER A C 2
ATOM 1388 O O . SER A 1 5 ? -1.220 15.109 -1.286 1.00 0.00 94 SER A O 2
ATOM 1396 N N . SER A 1 6 ? 0.615 15.862 -2.349 1.00 0.00 95 SER A N 2
ATOM 1397 C CA . SER A 1 6 ? 1.067 14.532 -2.743 1.00 0.00 95 SER A CA 2
ATOM 1398 C C . SER A 1 6 ? 1.423 13.695 -1.518 1.00 0.00 95 SER A C 2
ATOM 1399 O O . SER A 1 6 ? 1.612 14.225 -0.424 1.00 0.00 95 SER A O 2
ATOM 1407 N N . GLY A 1 7 ? 1.513 12.383 -1.711 1.00 0.00 96 GLY A N 2
ATOM 1408 C CA . GLY A 1 7 ? 1.847 11.493 -0.615 1.00 0.00 96 GLY A CA 2
ATOM 1409 C C . GLY A 1 7 ? 0.720 10.535 -0.283 1.00 0.00 96 GLY A C 2
ATOM 1410 O O . GLY A 1 7 ? -0.367 10.958 0.111 1.00 0.00 96 GLY A O 2
ATOM 1414 N N . ILE A 1 8 ? 0.979 9.241 -0.443 1.00 0.00 97 ILE A N 2
ATOM 1415 C CA . ILE A 1 8 ? -0.023 8.221 -0.158 1.00 0.00 97 ILE A CA 2
ATOM 1416 C C . ILE A 1 8 ? 0.538 7.142 0.762 1.00 0.00 97 ILE A C 2
ATOM 1417 O O . ILE A 1 8 ? 1.736 6.856 0.743 1.00 0.00 97 ILE A O 2
ATOM 1433 N N . LEU A 1 9 ? -0.335 6.545 1.565 1.00 0.00 98 LEU A N 2
ATOM 1434 C CA . LEU A 1 9 ? 0.072 5.494 2.492 1.00 0.00 98 LEU A CA 2
ATOM 1435 C C . LEU A 1 9 ? -0.358 4.122 1.982 1.00 0.00 98 LEU A C 2
ATOM 1436 O O . LEU A 1 9 ? -1.501 3.933 1.566 1.00 0.00 98 LEU A O 2
ATOM 1452 N N . VAL A 1 10 ? 0.565 3.167 2.021 1.00 0.00 99 VAL A N 2
ATOM 1453 C CA . VAL A 1 10 ? 0.282 1.811 1.566 1.00 0.00 99 VAL A CA 2
ATOM 1454 C C . VAL A 1 10 ? 0.058 0.871 2.746 1.00 0.00 99 VAL A C 2
ATOM 1455 O O . VAL A 1 10 ? 1.008 0.340 3.320 1.00 0.00 99 VAL A O 2
ATOM 1468 N N . LYS A 1 11 ? -1.206 0.669 3.102 1.00 0.00 100 LYS A N 2
ATOM 1469 C CA . LYS A 1 11 ? -1.557 -0.208 4.213 1.00 0.00 100 LYS A CA 2
ATOM 1470 C C . LYS A 1 11 ? -2.029 -1.567 3.705 1.00 0.00 100 LYS A C 2
ATOM 1471 O O . LYS A 1 11 ? -2.471 -1.694 2.564 1.00 0.00 100 LYS A O 2
ATOM 1490 N N . ASN A 1 12 ? -1.932 -2.579 4.560 1.00 0.00 101 ASN A N 2
ATOM 1491 C CA . ASN A 1 12 ? -2.349 -3.929 4.198 1.00 0.00 101 ASN A CA 2
ATOM 1492 C C . ASN A 1 12 ? -1.344 -4.573 3.248 1.00 0.00 101 ASN A C 2
ATOM 1493 O O . ASN A 1 12 ? -1.711 -5.077 2.186 1.00 0.00 101 ASN A O 2
ATOM 1504 N N . LEU A 1 13 ? -0.074 -4.552 3.637 1.00 0.00 102 LEU A N 2
ATOM 1505 C CA . LEU A 1 13 ? 0.986 -5.135 2.821 1.00 0.00 102 LEU A CA 2
ATOM 1506 C C . LEU A 1 13 ? 1.252 -6.581 3.226 1.00 0.00 102 LEU A C 2
ATOM 1507 O O . LEU A 1 13 ? 1.013 -6.987 4.363 1.00 0.00 102 LEU A O 2
ATOM 1523 N N . PRO A 1 14 ? 1.762 -7.378 2.275 1.00 0.00 103 PRO A N 2
ATOM 1524 C CA . PRO A 1 14 ? 2.076 -8.790 2.510 1.00 0.00 103 PRO A CA 2
ATOM 1525 C C . PRO A 1 14 ? 3.270 -8.972 3.441 1.00 0.00 103 PRO A C 2
ATOM 1526 O O . PRO A 1 14 ? 3.700 -8.029 4.104 1.00 0.00 103 PRO A O 2
ATOM 1537 N N . GLN A 1 15 ? 3.800 -10.190 3.484 1.00 0.00 104 GLN A N 2
ATOM 1538 C CA . GLN A 1 15 ? 4.945 -10.495 4.334 1.00 0.00 104 GLN A CA 2
ATOM 1539 C C . GLN A 1 15 ? 6.253 -10.315 3.571 1.00 0.00 104 GLN A C 2
ATOM 1540 O O . GLN A 1 15 ? 7.336 -10.369 4.154 1.00 0.00 104 GLN A O 2
ATOM 1554 N N . ASP A 1 16 ? 6.145 -10.101 2.264 1.00 0.00 105 ASP A N 2
ATOM 1555 C CA . ASP A 1 16 ? 7.319 -9.913 1.421 1.00 0.00 105 ASP A CA 2
ATOM 1556 C C . ASP A 1 16 ? 7.256 -8.574 0.692 1.00 0.00 105 ASP A C 2
ATOM 1557 O O . ASP A 1 16 ? 7.887 -8.392 -0.349 1.00 0.00 105 ASP A O 2
ATOM 1566 N N . SER A 1 17 ? 6.489 -7.640 1.246 1.00 0.00 106 SER A N 2
ATOM 1567 C CA . SER A 1 17 ? 6.339 -6.319 0.647 1.00 0.00 106 SER A CA 2
ATOM 1568 C C . SER A 1 17 ? 7.692 -5.627 0.513 1.00 0.00 106 SER A C 2
ATOM 1569 O O . SER A 1 17 ? 8.522 -5.682 1.419 1.00 0.00 106 SER A O 2
ATOM 1577 N N . ASN A 1 18 ? 7.905 -4.974 -0.625 1.00 0.00 107 ASN A N 2
ATOM 1578 C CA . ASN A 1 18 ? 9.157 -4.271 -0.880 1.00 0.00 107 ASN A CA 2
ATOM 1579 C C . ASN A 1 18 ? 8.932 -3.077 -1.803 1.00 0.00 107 ASN A C 2
ATOM 1580 O O . ASN A 1 18 ? 7.910 -2.989 -2.484 1.00 0.00 107 ASN A O 2
ATOM 1591 N N . CYS A 1 19 ? 9.894 -2.160 -1.821 1.00 0.00 108 CYS A N 2
ATOM 1592 C CA . CYS A 1 19 ? 9.803 -0.972 -2.659 1.00 0.00 108 CYS A CA 2
ATOM 1593 C C . CYS A 1 19 ? 9.763 -1.350 -4.137 1.00 0.00 108 CYS A C 2
ATOM 1594 O O . CYS A 1 19 ? 8.819 -1.011 -4.849 1.00 0.00 108 CYS A O 2
ATOM 1601 N N . GLN A 1 20 ? 10.795 -2.055 -4.590 1.00 0.00 109 GLN A N 2
ATOM 1602 C CA . GLN A 1 20 ? 10.878 -2.479 -5.982 1.00 0.00 109 GLN A CA 2
ATOM 1603 C C . GLN A 1 20 ? 9.504 -2.875 -6.514 1.00 0.00 109 GLN A C 2
ATOM 1604 O O . GLN A 1 20 ? 9.172 -2.599 -7.666 1.00 0.00 109 GLN A O 2
ATOM 1618 N N . GLU A 1 21 ? 8.711 -3.522 -5.666 1.00 0.00 110 GLU A N 2
ATOM 1619 C CA . GLU A 1 21 ? 7.374 -3.956 -6.052 1.00 0.00 110 GLU A CA 2
ATOM 1620 C C . GLU A 1 21 ? 6.463 -2.757 -6.299 1.00 0.00 110 GLU A C 2
ATOM 1621 O O . GLU A 1 21 ? 5.892 -2.610 -7.380 1.00 0.00 110 GLU A O 2
ATOM 1633 N N . VAL A 1 22 ? 6.332 -1.902 -5.290 1.00 0.00 111 VAL A N 2
ATOM 1634 C CA . VAL A 1 22 ? 5.492 -0.716 -5.396 1.00 0.00 111 VAL A CA 2
ATOM 1635 C C . VAL A 1 22 ? 5.966 0.194 -6.524 1.00 0.00 111 VAL A C 2
ATOM 1636 O O . VAL A 1 22 ? 5.182 0.595 -7.385 1.00 0.00 111 VAL A O 2
ATOM 1649 N N . HIS A 1 23 ? 7.256 0.516 -6.515 1.00 0.00 112 HIS A N 2
ATOM 1650 C CA . HIS A 1 23 ? 7.836 1.378 -7.538 1.00 0.00 112 HIS A CA 2
ATOM 1651 C C . HIS A 1 23 ? 7.299 1.018 -8.920 1.00 0.00 112 HIS A C 2
ATOM 1652 O O . HIS A 1 23 ? 6.657 1.836 -9.580 1.00 0.00 112 HIS A O 2
ATOM 1667 N N . ASP A 1 24 ? 7.567 -0.209 -9.352 1.00 0.00 113 ASP A N 2
ATOM 1668 C CA . ASP A 1 24 ? 7.111 -0.678 -10.655 1.00 0.00 113 ASP A CA 2
ATOM 1669 C C . ASP A 1 24 ? 5.588 -0.635 -10.746 1.00 0.00 113 ASP A C 2
ATOM 1670 O O . ASP A 1 24 ? 5.027 -0.301 -11.790 1.00 0.00 113 ASP A O 2
ATOM 1679 N N . LEU A 1 25 ? 4.926 -0.977 -9.646 1.00 0.00 114 LEU A N 2
ATOM 1680 C CA . LEU A 1 25 ? 3.468 -0.979 -9.601 1.00 0.00 114 LEU A CA 2
ATOM 1681 C C . LEU A 1 25 ? 2.908 0.374 -10.028 1.00 0.00 114 LEU A C 2
ATOM 1682 O O . LEU A 1 25 ? 2.009 0.449 -10.867 1.00 0.00 114 LEU A O 2
ATOM 1698 N N . LEU A 1 26 ? 3.446 1.441 -9.447 1.00 0.00 115 LEU A N 2
ATOM 1699 C CA . LEU A 1 26 ? 3.001 2.793 -9.769 1.00 0.00 115 LEU A CA 2
ATOM 1700 C C . LEU A 1 26 ? 3.932 3.443 -10.787 1.00 0.00 115 LEU A C 2
ATOM 1701 O O . LEU A 1 26 ? 4.263 4.624 -10.676 1.00 0.00 115 LEU A O 2
ATOM 1717 N N . LYS A 1 27 ? 4.349 2.666 -11.781 1.00 0.00 116 LYS A N 2
ATOM 1718 C CA . LYS A 1 27 ? 5.238 3.167 -12.823 1.00 0.00 116 LYS A CA 2
ATOM 1719 C C . LYS A 1 27 ? 4.608 4.347 -13.555 1.00 0.00 116 LYS A C 2
ATOM 1720 O O . LYS A 1 27 ? 5.289 5.316 -13.891 1.00 0.00 116 LYS A O 2
ATOM 1739 N N . ASP A 1 28 ? 3.305 4.259 -13.798 1.00 0.00 117 ASP A N 2
ATOM 1740 C CA . ASP A 1 28 ? 2.583 5.321 -14.489 1.00 0.00 117 ASP A CA 2
ATOM 1741 C C . ASP A 1 28 ? 2.882 6.679 -13.861 1.00 0.00 117 ASP A C 2
ATOM 1742 O O . ASP A 1 28 ? 2.978 7.689 -14.558 1.00 0.00 117 ASP A O 2
ATOM 1751 N N . TYR A 1 29 ? 3.027 6.695 -12.540 1.00 0.00 118 TYR A N 2
ATOM 1752 C CA . TYR A 1 29 ? 3.311 7.929 -11.818 1.00 0.00 118 TYR A CA 2
ATOM 1753 C C . TYR A 1 29 ? 4.797 8.039 -11.491 1.00 0.00 118 TYR A C 2
ATOM 1754 O O . TYR A 1 29 ? 5.543 7.066 -11.603 1.00 0.00 118 TYR A O 2
ATOM 1772 N N . ASP A 1 30 ? 5.220 9.231 -11.086 1.00 0.00 119 ASP A N 2
ATOM 1773 C CA . ASP A 1 30 ? 6.617 9.470 -10.741 1.00 0.00 119 ASP A CA 2
ATOM 1774 C C . ASP A 1 30 ? 6.825 9.391 -9.232 1.00 0.00 119 ASP A C 2
ATOM 1775 O O . ASP A 1 30 ? 6.230 10.156 -8.471 1.00 0.00 119 ASP A O 2
ATOM 1784 N N . LEU A 1 31 ? 7.671 8.460 -8.805 1.00 0.00 120 LEU A N 2
ATOM 1785 C CA . LEU A 1 31 ? 7.957 8.280 -7.386 1.00 0.00 120 LEU A CA 2
ATOM 1786 C C . LEU A 1 31 ? 9.179 9.093 -6.968 1.00 0.00 120 LEU A C 2
ATOM 1787 O O . LEU A 1 31 ? 10.217 9.058 -7.629 1.00 0.00 120 LEU A O 2
ATOM 1803 N N . LYS A 1 32 ? 9.048 9.823 -5.866 1.00 0.00 121 LYS A N 2
ATOM 1804 C CA . LYS A 1 32 ? 10.142 10.643 -5.357 1.00 0.00 121 LYS A CA 2
ATOM 1805 C C . LYS A 1 32 ? 10.854 9.944 -4.204 1.00 0.00 121 LYS A C 2
ATOM 1806 O O . LYS A 1 32 ? 12.083 9.952 -4.124 1.00 0.00 121 LYS A O 2
ATOM 1825 N N . TYR A 1 33 ? 10.076 9.339 -3.313 1.00 0.00 122 TYR A N 2
ATOM 1826 C CA . TYR A 1 33 ? 10.633 8.636 -2.164 1.00 0.00 122 TYR A CA 2
ATOM 1827 C C . TYR A 1 33 ? 9.740 7.470 -1.753 1.00 0.00 122 TYR A C 2
ATOM 1828 O O . TYR A 1 33 ? 8.513 7.559 -1.817 1.00 0.00 122 TYR A O 2
ATOM 1846 N N . CYS A 1 34 ? 10.364 6.375 -1.330 1.00 0.00 123 CYS A N 2
ATOM 1847 C CA . CYS A 1 34 ? 9.627 5.190 -0.907 1.00 0.00 123 CYS A CA 2
ATOM 1848 C C . CYS A 1 34 ? 10.233 4.597 0.362 1.00 0.00 123 CYS A C 2
ATOM 1849 O O . CYS A 1 34 ? 11.453 4.484 0.486 1.00 0.00 123 CYS A O 2
ATOM 1856 N N . TYR A 1 35 ? 9.373 4.220 1.301 1.00 0.00 124 TYR A N 2
ATOM 1857 C CA . TYR A 1 35 ? 9.823 3.641 2.561 1.00 0.00 124 TYR A CA 2
ATOM 1858 C C . TYR A 1 35 ? 8.912 2.495 2.990 1.00 0.00 124 TYR A C 2
ATOM 1859 O O . TYR A 1 35 ? 7.738 2.701 3.298 1.00 0.00 124 TYR A O 2
ATOM 1877 N N . VAL A 1 36 ? 9.462 1.285 3.008 1.00 0.00 125 VAL A N 2
ATOM 1878 C CA . VAL A 1 36 ? 8.701 0.105 3.400 1.00 0.00 125 VAL A CA 2
ATOM 1879 C C . VAL A 1 36 ? 9.031 -0.312 4.829 1.00 0.00 125 VAL A C 2
ATOM 1880 O O . VAL A 1 36 ? 10.199 -0.453 5.191 1.00 0.00 125 VAL A O 2
ATOM 1893 N N . ASP A 1 37 ? 7.995 -0.508 5.636 1.00 0.00 126 ASP A N 2
ATOM 1894 C CA . ASP A 1 37 ? 8.174 -0.911 7.027 1.00 0.00 126 ASP A CA 2
ATOM 1895 C C . ASP A 1 37 ? 7.500 -2.253 7.295 1.00 0.00 126 ASP A C 2
ATOM 1896 O O . ASP A 1 37 ? 6.329 -2.306 7.670 1.00 0.00 126 ASP A O 2
ATOM 1905 N N . ARG A 1 38 ? 8.247 -3.334 7.098 1.00 0.00 127 ARG A N 2
ATOM 1906 C CA . ARG A 1 38 ? 7.721 -4.676 7.317 1.00 0.00 127 ARG A CA 2
ATOM 1907 C C . ARG A 1 38 ? 7.058 -4.784 8.687 1.00 0.00 127 ARG A C 2
ATOM 1908 O O . ARG A 1 38 ? 6.030 -5.443 8.839 1.00 0.00 127 ARG A O 2
ATOM 1929 N N . ASN A 1 39 ? 7.653 -4.131 9.680 1.00 0.00 128 ASN A N 2
ATOM 1930 C CA . ASN A 1 39 ? 7.120 -4.154 11.037 1.00 0.00 128 ASN A CA 2
ATOM 1931 C C . ASN A 1 39 ? 5.638 -3.792 11.046 1.00 0.00 128 ASN A C 2
ATOM 1932 O O . ASN A 1 39 ? 4.803 -4.556 11.531 1.00 0.00 128 ASN A O 2
ATOM 1943 N N . LYS A 1 40 ? 5.318 -2.621 10.506 1.00 0.00 129 LYS A N 2
ATOM 1944 C CA . LYS A 1 40 ? 3.937 -2.156 10.450 1.00 0.00 129 LYS A CA 2
ATOM 1945 C C . LYS A 1 40 ? 3.317 -2.458 9.089 1.00 0.00 129 LYS A C 2
ATOM 1946 O O . LYS A 1 40 ? 2.243 -1.953 8.760 1.00 0.00 129 LYS A O 2
ATOM 1965 N N . ARG A 1 41 ? 3.999 -3.285 8.304 1.00 0.00 130 ARG A N 2
ATOM 1966 C CA . ARG A 1 41 ? 3.514 -3.654 6.979 1.00 0.00 130 ARG A CA 2
ATOM 1967 C C . ARG A 1 41 ? 2.883 -2.455 6.277 1.00 0.00 130 ARG A C 2
ATOM 1968 O O . ARG A 1 41 ? 1.746 -2.523 5.809 1.00 0.00 130 ARG A O 2
ATOM 1989 N N . THR A 1 42 ? 3.629 -1.357 6.208 1.00 0.00 131 THR A N 2
ATOM 1990 C CA . THR A 1 42 ? 3.144 -0.142 5.566 1.00 0.00 131 THR A CA 2
ATOM 1991 C C . THR A 1 42 ? 4.245 0.526 4.751 1.00 0.00 131 THR A C 2
ATOM 1992 O O . THR A 1 42 ? 5.382 0.645 5.206 1.00 0.00 131 THR A O 2
ATOM 2003 N N . ALA A 1 43 ? 3.899 0.963 3.544 1.00 0.00 132 ALA A N 2
ATOM 2004 C CA . ALA A 1 43 ? 4.858 1.622 2.666 1.00 0.00 132 ALA A CA 2
ATOM 2005 C C . ALA A 1 43 ? 4.430 3.054 2.362 1.00 0.00 132 ALA A C 2
ATOM 2006 O O . ALA A 1 43 ? 3.267 3.311 2.051 1.00 0.00 132 ALA A O 2
ATOM 2013 N N . PHE A 1 44 ? 5.376 3.982 2.455 1.00 0.00 133 PHE A N 2
ATOM 2014 C CA . PHE A 1 44 ? 5.096 5.389 2.192 1.00 0.00 133 PHE A CA 2
ATOM 2015 C C . PHE A 1 44 ? 5.628 5.802 0.822 1.00 0.00 133 PHE A C 2
ATOM 2016 O O . PHE A 1 44 ? 6.831 5.746 0.569 1.00 0.00 133 PHE A O 2
ATOM 2033 N N . VAL A 1 45 ? 4.722 6.216 -0.057 1.00 0.00 134 VAL A N 2
ATOM 2034 C CA . VAL A 1 45 ? 5.098 6.640 -1.401 1.00 0.00 134 VAL A CA 2
ATOM 2035 C C . VAL A 1 45 ? 4.739 8.102 -1.637 1.00 0.00 134 VAL A C 2
ATOM 2036 O O . VAL A 1 45 ? 3.613 8.528 -1.373 1.00 0.00 134 VAL A O 2
ATOM 2049 N N . THR A 1 46 ? 5.702 8.869 -2.138 1.00 0.00 135 THR A N 2
ATOM 2050 C CA . THR A 1 46 ? 5.488 10.285 -2.410 1.00 0.00 135 THR A CA 2
ATOM 2051 C C . THR A 1 46 ? 5.489 10.563 -3.908 1.00 0.00 135 THR A C 2
ATOM 2052 O O . THR A 1 46 ? 6.545 10.604 -4.542 1.00 0.00 135 THR A O 2
ATOM 2063 N N . LEU A 1 47 ? 4.301 10.755 -4.470 1.00 0.00 136 LEU A N 2
ATOM 2064 C CA . LEU A 1 47 ? 4.165 11.031 -5.897 1.00 0.00 136 LEU A CA 2
ATOM 2065 C C . LEU A 1 47 ? 4.652 12.438 -6.228 1.00 0.00 136 LEU A C 2
ATOM 2066 O O . LEU A 1 47 ? 5.101 13.174 -5.348 1.00 0.00 136 LEU A O 2
ATOM 2082 N N . LEU A 1 48 ? 4.558 12.807 -7.501 1.00 0.00 137 LEU A N 2
ATOM 2083 C CA . LEU A 1 48 ? 4.986 14.127 -7.949 1.00 0.00 137 LEU A CA 2
ATOM 2084 C C . LEU A 1 48 ? 4.000 15.201 -7.500 1.00 0.00 137 LEU A C 2
ATOM 2085 O O . LEU A 1 48 ? 4.360 16.123 -6.770 1.00 0.00 137 LEU A O 2
ATOM 2101 N N . ASN A 1 49 ? 2.753 15.073 -7.942 1.00 0.00 138 ASN A N 2
ATOM 2102 C CA . ASN A 1 49 ? 1.713 16.031 -7.585 1.00 0.00 138 ASN A CA 2
ATOM 2103 C C . ASN A 1 49 ? 0.565 15.341 -6.854 1.00 0.00 138 ASN A C 2
ATOM 2104 O O . ASN A 1 49 ? 0.455 14.116 -6.866 1.00 0.00 138 ASN A O 2
ATOM 2115 N N . GLY A 1 50 ? -0.290 16.139 -6.220 1.00 0.00 139 GLY A N 2
ATOM 2116 C CA . GLY A 1 50 ? -1.419 15.587 -5.494 1.00 0.00 139 GLY A CA 2
ATOM 2117 C C . GLY A 1 50 ? -2.498 15.055 -6.416 1.00 0.00 139 GLY A C 2
ATOM 2118 O O . GLY A 1 50 ? -2.951 13.922 -6.262 1.00 0.00 139 GLY A O 2
ATOM 2122 N N . GLU A 1 51 ? -2.911 15.876 -7.377 1.00 0.00 140 GLU A N 2
ATOM 2123 C CA . GLU A 1 51 ? -3.945 15.482 -8.325 1.00 0.00 140 GLU A CA 2
ATOM 2124 C C . GLU A 1 51 ? -3.732 14.046 -8.797 1.00 0.00 140 GLU A C 2
ATOM 2125 O O . GLU A 1 51 ? -4.690 13.307 -9.022 1.00 0.00 140 GLU A O 2
ATOM 2137 N N . GLN A 1 52 ? -2.469 13.660 -8.945 1.00 0.00 141 GLN A N 2
ATOM 2138 C CA . GLN A 1 52 ? -2.130 12.313 -9.391 1.00 0.00 141 GLN A CA 2
ATOM 2139 C C . GLN A 1 52 ? -2.423 11.289 -8.300 1.00 0.00 141 GLN A C 2
ATOM 2140 O O . GLN A 1 52 ? -2.862 10.174 -8.583 1.00 0.00 141 GLN A O 2
ATOM 2154 N N . ALA A 1 53 ? -2.176 11.673 -7.052 1.00 0.00 142 ALA A N 2
ATOM 2155 C CA . ALA A 1 53 ? -2.415 10.788 -5.919 1.00 0.00 142 ALA A CA 2
ATOM 2156 C C . ALA A 1 53 ? -3.906 10.539 -5.722 1.00 0.00 142 ALA A C 2
ATOM 2157 O O . ALA A 1 53 ? -4.342 9.395 -5.600 1.00 0.00 142 ALA A O 2
ATOM 2164 N N . GLN A 1 54 ? -4.682 11.618 -5.690 1.00 0.00 143 GLN A N 2
ATOM 2165 C CA . GLN A 1 54 ? -6.125 11.514 -5.505 1.00 0.00 143 GLN A CA 2
ATOM 2166 C C . GLN A 1 54 ? -6.697 10.359 -6.320 1.00 0.00 143 GLN A C 2
ATOM 2167 O O . GLN A 1 54 ? -7.703 9.759 -5.943 1.00 0.00 143 GLN A O 2
ATOM 2181 N N . ASN A 1 55 ? -6.048 10.052 -7.439 1.00 0.00 144 ASN A N 2
ATOM 2182 C CA . ASN A 1 55 ? -6.493 8.969 -8.308 1.00 0.00 144 ASN A CA 2
ATOM 2183 C C . ASN A 1 55 ? -5.777 7.666 -7.963 1.00 0.00 144 ASN A C 2
ATOM 2184 O O . ASN A 1 55 ? -6.413 6.667 -7.626 1.00 0.00 144 ASN A O 2
ATOM 2195 N N . ALA A 1 56 ? -4.451 7.685 -8.049 1.00 0.00 145 ALA A N 2
ATOM 2196 C CA . ALA A 1 56 ? -3.649 6.507 -7.743 1.00 0.00 145 ALA A CA 2
ATOM 2197 C C . ALA A 1 56 ? -4.207 5.761 -6.536 1.00 0.00 145 ALA A C 2
ATOM 2198 O O . ALA A 1 56 ? -4.103 4.537 -6.449 1.00 0.00 145 ALA A O 2
ATOM 2205 N N . ILE A 1 57 ? -4.799 6.505 -5.608 1.00 0.00 146 ILE A N 2
ATOM 2206 C CA . ILE A 1 57 ? -5.374 5.912 -4.407 1.00 0.00 146 ILE A CA 2
ATOM 2207 C C . ILE A 1 57 ? -6.391 4.832 -4.760 1.00 0.00 146 ILE A C 2
ATOM 2208 O O . ILE A 1 57 ? -6.153 3.645 -4.535 1.00 0.00 146 ILE A O 2
ATOM 2224 N N . GLN A 1 58 ? -7.524 5.251 -5.314 1.00 0.00 147 GLN A N 2
ATOM 2225 C CA . GLN A 1 58 ? -8.576 4.318 -5.699 1.00 0.00 147 GLN A CA 2
ATOM 2226 C C . GLN A 1 58 ? -8.143 3.470 -6.891 1.00 0.00 147 GLN A C 2
ATOM 2227 O O . GLN A 1 58 ? -8.498 2.296 -6.991 1.00 0.00 147 GLN A O 2
ATOM 2241 N N . MET A 1 59 ? -7.375 4.074 -7.792 1.00 0.00 148 MET A N 2
ATOM 2242 C CA . MET A 1 59 ? -6.894 3.373 -8.977 1.00 0.00 148 MET A CA 2
ATOM 2243 C C . MET A 1 59 ? -6.068 2.151 -8.588 1.00 0.00 148 MET A C 2
ATOM 2244 O O . MET A 1 59 ? -5.890 1.230 -9.386 1.00 0.00 148 MET A O 2
ATOM 2258 N N . PHE A 1 60 ? -5.568 2.148 -7.357 1.00 0.00 149 PHE A N 2
ATOM 2259 C CA . PHE A 1 60 ? -4.760 1.039 -6.862 1.00 0.00 149 PHE A CA 2
ATOM 2260 C C . PHE A 1 60 ? -5.332 0.488 -5.559 1.00 0.00 149 PHE A C 2
ATOM 2261 O O . PHE A 1 60 ? -4.857 -0.521 -5.037 1.00 0.00 149 PHE A O 2
ATOM 2278 N N . HIS A 1 61 ? -6.355 1.159 -5.039 1.00 0.00 150 HIS A N 2
ATOM 2279 C CA . HIS A 1 61 ? -6.993 0.737 -3.797 1.00 0.00 150 HIS A CA 2
ATOM 2280 C C . HIS A 1 61 ? -7.451 -0.715 -3.887 1.00 0.00 150 HIS A C 2
ATOM 2281 O O . HIS A 1 61 ? -7.980 -1.146 -4.911 1.00 0.00 150 HIS A O 2
ATOM 2296 N N . GLN A 1 62 ? -7.244 -1.464 -2.809 1.00 0.00 151 GLN A N 2
ATOM 2297 C CA . GLN A 1 62 ? -7.635 -2.868 -2.768 1.00 0.00 151 GLN A CA 2
ATOM 2298 C C . GLN A 1 62 ? -7.305 -3.564 -4.085 1.00 0.00 151 GLN A C 2
ATOM 2299 O O . GLN A 1 62 ? -8.132 -4.288 -4.640 1.00 0.00 151 GLN A O 2
ATOM 2313 N N . TYR A 1 63 ? -6.093 -3.339 -4.580 1.00 0.00 152 TYR A N 2
ATOM 2314 C CA . TYR A 1 63 ? -5.655 -3.942 -5.833 1.00 0.00 152 TYR A CA 2
ATOM 2315 C C . TYR A 1 63 ? -5.216 -5.387 -5.618 1.00 0.00 152 TYR A C 2
ATOM 2316 O O . TYR A 1 63 ? -4.884 -5.787 -4.503 1.00 0.00 152 TYR A O 2
ATOM 2334 N N . SER A 1 64 ? -5.218 -6.165 -6.696 1.00 0.00 153 SER A N 2
ATOM 2335 C CA . SER A 1 64 ? -4.823 -7.567 -6.627 1.00 0.00 153 SER A CA 2
ATOM 2336 C C . SER A 1 64 ? -3.304 -7.702 -6.579 1.00 0.00 153 SER A C 2
ATOM 2337 O O . SER A 1 64 ? -2.634 -7.671 -7.612 1.00 0.00 153 SER A O 2
ATOM 2345 N N . PHE A 1 65 ? -2.767 -7.852 -5.373 1.00 0.00 154 PHE A N 2
ATOM 2346 C CA . PHE A 1 65 ? -1.327 -7.991 -5.189 1.00 0.00 154 PHE A CA 2
ATOM 2347 C C . PHE A 1 65 ? -1.002 -9.222 -4.349 1.00 0.00 154 PHE A C 2
ATOM 2348 O O . PHE A 1 65 ? -1.252 -9.248 -3.144 1.00 0.00 154 PHE A O 2
ATOM 2365 N N . ARG A 1 66 ? -0.445 -10.242 -4.994 1.00 0.00 155 ARG A N 2
ATOM 2366 C CA . ARG A 1 66 ? -0.087 -11.477 -4.308 1.00 0.00 155 ARG A CA 2
ATOM 2367 C C . ARG A 1 66 ? -1.276 -12.028 -3.526 1.00 0.00 155 ARG A C 2
ATOM 2368 O O . ARG A 1 66 ? -1.106 -12.705 -2.513 1.00 0.00 155 ARG A O 2
ATOM 2389 N N . GLY A 1 67 ? -2.481 -11.732 -4.004 1.00 0.00 156 GLY A N 2
ATOM 2390 C CA . GLY A 1 67 ? -3.680 -12.205 -3.337 1.00 0.00 156 GLY A CA 2
ATOM 2391 C C . GLY A 1 67 ? -4.202 -11.216 -2.313 1.00 0.00 156 GLY A C 2
ATOM 2392 O O . GLY A 1 67 ? -5.373 -11.262 -1.934 1.00 0.00 156 GLY A O 2
ATOM 2396 N N . LYS A 1 68 ? -3.332 -10.319 -1.862 1.00 0.00 157 LYS A N 2
ATOM 2397 C CA . LYS A 1 68 ? -3.710 -9.314 -0.875 1.00 0.00 157 LYS A CA 2
ATOM 2398 C C . LYS A 1 68 ? -4.280 -8.073 -1.554 1.00 0.00 157 LYS A C 2
ATOM 2399 O O . LYS A 1 68 ? -3.781 -7.637 -2.592 1.00 0.00 157 LYS A O 2
ATOM 2418 N N . ASP A 1 69 ? -5.326 -7.507 -0.961 1.00 0.00 158 ASP A N 2
ATOM 2419 C CA . ASP A 1 69 ? -5.961 -6.314 -1.507 1.00 0.00 158 ASP A CA 2
ATOM 2420 C C . ASP A 1 69 ? -5.343 -5.050 -0.917 1.00 0.00 158 ASP A C 2
ATOM 2421 O O . ASP A 1 69 ? -5.955 -4.375 -0.088 1.00 0.00 158 ASP A O 2
ATOM 2430 N N . LEU A 1 70 ? -4.126 -4.736 -1.348 1.00 0.00 159 LEU A N 2
ATOM 2431 C CA . LEU A 1 70 ? -3.424 -3.554 -0.862 1.00 0.00 159 LEU A CA 2
ATOM 2432 C C . LEU A 1 70 ? -4.392 -2.396 -0.646 1.00 0.00 159 LEU A C 2
ATOM 2433 O O . LEU A 1 70 ? -5.294 -2.169 -1.453 1.00 0.00 159 LEU A O 2
ATOM 2449 N N . ILE A 1 71 ? -4.198 -1.664 0.446 1.00 0.00 160 ILE A N 2
ATOM 2450 C CA . ILE A 1 71 ? -5.052 -0.527 0.766 1.00 0.00 160 ILE A CA 2
ATOM 2451 C C . ILE A 1 71 ? -4.297 0.788 0.610 1.00 0.00 160 ILE A C 2
ATOM 2452 O O . ILE A 1 71 ? -3.276 1.011 1.261 1.00 0.00 160 ILE A O 2
ATOM 2468 N N . VAL A 1 72 ? -4.807 1.659 -0.256 1.00 0.00 161 VAL A N 2
ATOM 2469 C CA . VAL A 1 72 ? -4.182 2.954 -0.495 1.00 0.00 161 VAL A CA 2
ATOM 2470 C C . VAL A 1 72 ? -5.035 4.087 0.065 1.00 0.00 161 VAL A C 2
ATOM 2471 O O . VAL A 1 72 ? -6.220 4.199 -0.250 1.00 0.00 161 VAL A O 2
ATOM 2484 N N . GLN A 1 73 ? -4.425 4.925 0.896 1.00 0.00 162 GLN A N 2
ATOM 2485 C CA . GLN A 1 73 ? -5.129 6.050 1.501 1.00 0.00 162 GLN A CA 2
ATOM 2486 C C . GLN A 1 73 ? -4.237 7.286 1.553 1.00 0.00 162 GLN A C 2
ATOM 2487 O O . GLN A 1 73 ? -3.025 7.199 1.349 1.00 0.00 162 GLN A O 2
ATOM 2501 N N . LEU A 1 74 ? -4.843 8.435 1.828 1.00 0.00 163 LEU A N 2
ATOM 2502 C CA . LEU A 1 74 ? -4.104 9.690 1.907 1.00 0.00 163 LEU A CA 2
ATOM 2503 C C . LEU A 1 74 ? -3.397 9.822 3.252 1.00 0.00 163 LEU A C 2
ATOM 2504 O O . LEU A 1 74 ? -3.794 9.198 4.236 1.00 0.00 163 LEU A O 2
ATOM 2520 N N . GLN A 1 75 ? -2.350 10.639 3.287 1.00 0.00 164 GLN A N 2
ATOM 2521 C CA . GLN A 1 75 ? -1.589 10.854 4.513 1.00 0.00 164 GLN A CA 2
ATOM 2522 C C . GLN A 1 75 ? -2.467 11.470 5.597 1.00 0.00 164 GLN A C 2
ATOM 2523 O O . GLN A 1 75 ? -3.464 12.136 5.319 1.00 0.00 164 GLN A O 2
ATOM 2537 N N . PRO A 1 76 ? -2.089 11.243 6.864 1.00 0.00 165 PRO A N 2
ATOM 2538 C CA . PRO A 1 76 ? -2.828 11.767 8.017 1.00 0.00 165 PRO A CA 2
ATOM 2539 C C . PRO A 1 76 ? -2.702 13.281 8.147 1.00 0.00 165 PRO A C 2
ATOM 2540 O O . PRO A 1 76 ? -3.388 13.905 8.956 1.00 0.00 165 PRO A O 2
ATOM 2551 N N . THR A 1 77 ? -1.819 13.868 7.344 1.00 0.00 166 THR A N 2
ATOM 2552 C CA . THR A 1 77 ? -1.602 15.308 7.370 1.00 0.00 166 THR A CA 2
ATOM 2553 C C . THR A 1 77 ? -2.899 16.054 7.664 1.00 0.00 166 THR A C 2
ATOM 2554 O O . THR A 1 77 ? -3.846 16.006 6.880 1.00 0.00 166 THR A O 2
ATOM 2565 N N . ASP A 1 78 ? -2.934 16.745 8.799 1.00 0.00 167 ASP A N 2
ATOM 2566 C CA . ASP A 1 78 ? -4.114 17.503 9.196 1.00 0.00 167 ASP A CA 2
ATOM 2567 C C . ASP A 1 78 ? -3.795 18.991 9.299 1.00 0.00 167 ASP A C 2
ATOM 2568 O O . ASP A 1 78 ? -2.888 19.392 10.028 1.00 0.00 167 ASP A O 2
ATOM 2577 N N . ALA A 1 79 ? -4.546 19.805 8.564 1.00 0.00 168 ALA A N 2
ATOM 2578 C CA . ALA A 1 79 ? -4.343 21.248 8.574 1.00 0.00 168 ALA A CA 2
ATOM 2579 C C . ALA A 1 79 ? -5.596 21.982 8.106 1.00 0.00 168 ALA A C 2
ATOM 2580 O O . ALA A 1 79 ? -6.050 21.797 6.976 1.00 0.00 168 ALA A O 2
ATOM 2587 N N . LEU A 1 80 ? -6.150 22.814 8.981 1.00 0.00 169 LEU A N 2
ATOM 2588 C CA . LEU A 1 80 ? -7.351 23.575 8.657 1.00 0.00 169 LEU A CA 2
ATOM 2589 C C . LEU A 1 80 ? -7.266 24.991 9.217 1.00 0.00 169 LEU A C 2
ATOM 2590 O O . LEU A 1 80 ? -6.977 25.187 10.398 1.00 0.00 169 LEU A O 2
ATOM 2606 N N . LEU A 1 81 ? -7.521 25.976 8.363 1.00 0.00 170 LEU A N 2
ATOM 2607 C CA . LEU A 1 81 ? -7.475 27.375 8.773 1.00 0.00 170 LEU A CA 2
ATOM 2608 C C . LEU A 1 81 ? -8.881 27.958 8.876 1.00 0.00 170 LEU A C 2
ATOM 2609 O O . LEU A 1 81 ? -9.528 28.228 7.864 1.00 0.00 170 LEU A O 2
ATOM 2625 N N . CYS A 1 82 ? -9.346 28.152 10.106 1.00 0.00 171 CYS A N 2
ATOM 2626 C CA . CYS A 1 82 ? -10.675 28.705 10.342 1.00 0.00 171 CYS A CA 2
ATOM 2627 C C . CYS A 1 82 ? -10.592 29.989 11.161 1.00 0.00 171 CYS A C 2
ATOM 2628 O O . CYS A 1 82 ? -11.061 31.043 10.732 1.00 0.00 171 CYS A O 2
ATOM 2636 N N . SER A 1 83 ? -9.993 29.892 12.344 1.00 0.00 172 SER A N 2
ATOM 2637 C CA . SER A 1 83 ? -9.853 31.045 13.226 1.00 0.00 172 SER A CA 2
ATOM 2638 C C . SER A 1 83 ? -8.386 31.303 13.555 1.00 0.00 172 SER A C 2
ATOM 2639 O O . SER A 1 83 ? -7.687 30.425 14.058 1.00 0.00 172 SER A O 2
ATOM 2647 N N . GLY A 1 84 ? -7.925 32.517 13.265 1.00 0.00 173 GLY A N 2
ATOM 2648 C CA . GLY A 1 84 ? -6.544 32.870 13.536 1.00 0.00 173 GLY A CA 2
ATOM 2649 C C . GLY A 1 84 ? -6.214 34.287 13.110 1.00 0.00 173 GLY A C 2
ATOM 2650 O O . GLY A 1 84 ? -7.084 35.050 12.691 1.00 0.00 173 GLY A O 2
ATOM 2654 N N . PRO A 1 85 ? -4.929 34.657 13.216 1.00 0.00 174 PRO A N 2
ATOM 2655 C CA . PRO A 1 85 ? -4.457 35.994 12.845 1.00 0.00 174 PRO A CA 2
ATOM 2656 C C . PRO A 1 85 ? -4.501 36.226 11.338 1.00 0.00 174 PRO A C 2
ATOM 2657 O O . PRO A 1 85 ? -4.636 37.360 10.879 1.00 0.00 174 PRO A O 2
ATOM 2668 N N . SER A 1 86 ? -4.386 35.144 10.574 1.00 0.00 175 SER A N 2
ATOM 2669 C CA . SER A 1 86 ? -4.409 35.231 9.118 1.00 0.00 175 SER A CA 2
ATOM 2670 C C . SER A 1 86 ? -5.460 36.232 8.650 1.00 0.00 175 SER A C 2
ATOM 2671 O O . SER A 1 86 ? -6.655 36.048 8.881 1.00 0.00 175 SER A O 2
ATOM 2679 N N . SER A 1 87 ? -5.006 37.294 7.991 1.00 0.00 176 SER A N 2
ATOM 2680 C CA . SER A 1 87 ? -5.906 38.327 7.494 1.00 0.00 176 SER A CA 2
ATOM 2681 C C . SER A 1 87 ? -5.161 39.309 6.594 1.00 0.00 176 SER A C 2
ATOM 2682 O O . SER A 1 87 ? -3.932 39.364 6.600 1.00 0.00 176 SER A O 2
ATOM 2690 N N . GLY A 1 88 ? -5.916 40.084 5.822 1.00 0.00 177 GLY A N 2
ATOM 2691 C CA . GLY A 1 88 ? -5.311 41.054 4.927 1.00 0.00 177 GLY A CA 2
ATOM 2692 C C . GLY A 1 88 ? -5.080 40.495 3.537 1.00 0.00 177 GLY A C 2
ATOM 2693 O O . GLY A 1 88 ? -5.930 40.632 2.657 1.00 0.00 177 GLY A O 2
ATOM 2697 N N . GLY A 1 1 ? -0.628 26.042 -4.584 1.00 0.00 90 GLY A N 3
ATOM 2698 C CA . GLY A 1 1 ? -0.570 25.169 -5.741 1.00 0.00 90 GLY A CA 3
ATOM 2699 C C . GLY A 1 1 ? -1.689 24.147 -5.753 1.00 0.00 90 GLY A C 3
ATOM 2700 O O . GLY A 1 1 ? -2.857 24.496 -5.924 1.00 0.00 90 GLY A O 3
ATOM 2704 N N . SER A 1 2 ? -1.332 22.879 -5.573 1.00 0.00 91 SER A N 3
ATOM 2705 C CA . SER A 1 2 ? -2.315 21.801 -5.569 1.00 0.00 91 SER A CA 3
ATOM 2706 C C . SER A 1 2 ? -3.417 22.074 -4.550 1.00 0.00 91 SER A C 3
ATOM 2707 O O . SER A 1 2 ? -3.227 22.838 -3.604 1.00 0.00 91 SER A O 3
ATOM 2715 N N . SER A 1 3 ? -4.570 21.444 -4.751 1.00 0.00 92 SER A N 3
ATOM 2716 C CA . SER A 1 3 ? -5.704 21.621 -3.852 1.00 0.00 92 SER A CA 3
ATOM 2717 C C . SER A 1 3 ? -5.702 20.556 -2.759 1.00 0.00 92 SER A C 3
ATOM 2718 O O . SER A 1 3 ? -5.663 20.871 -1.570 1.00 0.00 92 SER A O 3
ATOM 2726 N N . GLY A 1 4 ? -5.746 19.293 -3.171 1.00 0.00 93 GLY A N 3
ATOM 2727 C CA . GLY A 1 4 ? -5.748 18.200 -2.216 1.00 0.00 93 GLY A CA 3
ATOM 2728 C C . GLY A 1 4 ? -4.449 18.104 -1.442 1.00 0.00 93 GLY A C 3
ATOM 2729 O O . GLY A 1 4 ? -3.977 19.093 -0.882 1.00 0.00 93 GLY A O 3
ATOM 2733 N N . SER A 1 5 ? -3.869 16.908 -1.408 1.00 0.00 94 SER A N 3
ATOM 2734 C CA . SER A 1 5 ? -2.619 16.685 -0.692 1.00 0.00 94 SER A CA 3
ATOM 2735 C C . SER A 1 5 ? -1.874 15.482 -1.262 1.00 0.00 94 SER A C 3
ATOM 2736 O O . SER A 1 5 ? -2.408 14.374 -1.315 1.00 0.00 94 SER A O 3
ATOM 2744 N N . SER A 1 6 ? -0.635 15.708 -1.688 1.00 0.00 95 SER A N 3
ATOM 2745 C CA . SER A 1 6 ? 0.184 14.645 -2.259 1.00 0.00 95 SER A CA 3
ATOM 2746 C C . SER A 1 6 ? 0.643 13.673 -1.176 1.00 0.00 95 SER A C 3
ATOM 2747 O O . SER A 1 6 ? 0.615 13.992 0.012 1.00 0.00 95 SER A O 3
ATOM 2755 N N . GLY A 1 7 ? 1.067 12.486 -1.597 1.00 0.00 96 GLY A N 3
ATOM 2756 C CA . GLY A 1 7 ? 1.527 11.485 -0.652 1.00 0.00 96 GLY A CA 3
ATOM 2757 C C . GLY A 1 7 ? 0.472 10.437 -0.357 1.00 0.00 96 GLY A C 3
ATOM 2758 O O . GLY A 1 7 ? -0.629 10.764 0.087 1.00 0.00 96 GLY A O 3
ATOM 2762 N N . ILE A 1 8 ? 0.807 9.176 -0.606 1.00 0.00 97 ILE A N 3
ATOM 2763 C CA . ILE A 1 8 ? -0.121 8.078 -0.365 1.00 0.00 97 ILE A CA 3
ATOM 2764 C C . ILE A 1 8 ? 0.528 6.984 0.477 1.00 0.00 97 ILE A C 3
ATOM 2765 O O . ILE A 1 8 ? 1.742 6.782 0.422 1.00 0.00 97 ILE A O 3
ATOM 2781 N N . LEU A 1 9 ? -0.288 6.280 1.253 1.00 0.00 98 LEU A N 3
ATOM 2782 C CA . LEU A 1 9 ? 0.206 5.204 2.106 1.00 0.00 98 LEU A CA 3
ATOM 2783 C C . LEU A 1 9 ? -0.174 3.841 1.537 1.00 0.00 98 LEU A C 3
ATOM 2784 O O . LEU A 1 9 ? -1.281 3.653 1.034 1.00 0.00 98 LEU A O 3
ATOM 2800 N N . VAL A 1 10 ? 0.753 2.891 1.622 1.00 0.00 99 VAL A N 3
ATOM 2801 C CA . VAL A 1 10 ? 0.514 1.544 1.118 1.00 0.00 99 VAL A CA 3
ATOM 2802 C C . VAL A 1 10 ? 0.346 0.552 2.264 1.00 0.00 99 VAL A C 3
ATOM 2803 O O . VAL A 1 10 ? 1.300 -0.109 2.674 1.00 0.00 99 VAL A O 3
ATOM 2816 N N . LYS A 1 11 ? -0.876 0.451 2.776 1.00 0.00 100 LYS A N 3
ATOM 2817 C CA . LYS A 1 11 ? -1.173 -0.462 3.874 1.00 0.00 100 LYS A CA 3
ATOM 2818 C C . LYS A 1 11 ? -1.611 -1.824 3.345 1.00 0.00 100 LYS A C 3
ATOM 2819 O O . LYS A 1 11 ? -1.709 -2.029 2.136 1.00 0.00 100 LYS A O 3
ATOM 2838 N N . ASN A 1 12 ? -1.875 -2.752 4.259 1.00 0.00 101 ASN A N 3
ATOM 2839 C CA . ASN A 1 12 ? -2.304 -4.094 3.884 1.00 0.00 101 ASN A CA 3
ATOM 2840 C C . ASN A 1 12 ? -1.236 -4.793 3.048 1.00 0.00 101 ASN A C 3
ATOM 2841 O O . ASN A 1 12 ? -1.538 -5.411 2.026 1.00 0.00 101 ASN A O 3
ATOM 2852 N N . LEU A 1 13 ? 0.012 -4.692 3.490 1.00 0.00 102 LEU A N 3
ATOM 2853 C CA . LEU A 1 13 ? 1.126 -5.315 2.783 1.00 0.00 102 LEU A CA 3
ATOM 2854 C C . LEU A 1 13 ? 1.340 -6.748 3.259 1.00 0.00 102 LEU A C 3
ATOM 2855 O O . LEU A 1 13 ? 1.032 -7.103 4.397 1.00 0.00 102 LEU A O 3
ATOM 2871 N N . PRO A 1 14 ? 1.883 -7.593 2.370 1.00 0.00 103 PRO A N 3
ATOM 2872 C CA . PRO A 1 14 ? 2.154 -9.000 2.678 1.00 0.00 103 PRO A CA 3
ATOM 2873 C C . PRO A 1 14 ? 3.292 -9.167 3.678 1.00 0.00 103 PRO A C 3
ATOM 2874 O O . PRO A 1 14 ? 3.684 -8.213 4.350 1.00 0.00 103 PRO A O 3
ATOM 2885 N N . GLN A 1 15 ? 3.819 -10.383 3.772 1.00 0.00 104 GLN A N 3
ATOM 2886 C CA . GLN A 1 15 ? 4.913 -10.673 4.691 1.00 0.00 104 GLN A CA 3
ATOM 2887 C C . GLN A 1 15 ? 6.262 -10.515 3.998 1.00 0.00 104 GLN A C 3
ATOM 2888 O O . GLN A 1 15 ? 7.301 -10.425 4.653 1.00 0.00 104 GLN A O 3
ATOM 2902 N N . ASP A 1 16 ? 6.240 -10.483 2.670 1.00 0.00 105 ASP A N 3
ATOM 2903 C CA . ASP A 1 16 ? 7.462 -10.336 1.888 1.00 0.00 105 ASP A CA 3
ATOM 2904 C C . ASP A 1 16 ? 7.400 -9.087 1.014 1.00 0.00 105 ASP A C 3
ATOM 2905 O O . ASP A 1 16 ? 7.936 -9.065 -0.093 1.00 0.00 105 ASP A O 3
ATOM 2914 N N . SER A 1 17 ? 6.742 -8.048 1.521 1.00 0.00 106 SER A N 3
ATOM 2915 C CA . SER A 1 17 ? 6.606 -6.797 0.784 1.00 0.00 106 SER A CA 3
ATOM 2916 C C . SER A 1 17 ? 7.968 -6.144 0.566 1.00 0.00 106 SER A C 3
ATOM 2917 O O . SER A 1 17 ? 8.883 -6.309 1.372 1.00 0.00 106 SER A O 3
ATOM 2925 N N . ASN A 1 18 ? 8.093 -5.403 -0.530 1.00 0.00 107 ASN A N 3
ATOM 2926 C CA . ASN A 1 18 ? 9.342 -4.725 -0.855 1.00 0.00 107 ASN A CA 3
ATOM 2927 C C . ASN A 1 18 ? 9.092 -3.537 -1.780 1.00 0.00 107 ASN A C 3
ATOM 2928 O O . ASN A 1 18 ? 8.069 -3.473 -2.463 1.00 0.00 107 ASN A O 3
ATOM 2939 N N . CYS A 1 19 ? 10.032 -2.599 -1.796 1.00 0.00 108 CYS A N 3
ATOM 2940 C CA . CYS A 1 19 ? 9.915 -1.413 -2.636 1.00 0.00 108 CYS A CA 3
ATOM 2941 C C . CYS A 1 19 ? 10.009 -1.781 -4.114 1.00 0.00 108 CYS A C 3
ATOM 2942 O O . CYS A 1 19 ? 9.060 -1.587 -4.873 1.00 0.00 108 CYS A O 3
ATOM 2949 N N . GLN A 1 20 ? 11.159 -2.314 -4.513 1.00 0.00 109 GLN A N 3
ATOM 2950 C CA . GLN A 1 20 ? 11.376 -2.710 -5.900 1.00 0.00 109 GLN A CA 3
ATOM 2951 C C . GLN A 1 20 ? 10.088 -3.235 -6.525 1.00 0.00 109 GLN A C 3
ATOM 2952 O O . GLN A 1 20 ? 9.824 -3.012 -7.706 1.00 0.00 109 GLN A O 3
ATOM 2966 N N . GLU A 1 21 ? 9.289 -3.933 -5.724 1.00 0.00 110 GLU A N 3
ATOM 2967 C CA . GLU A 1 21 ? 8.029 -4.491 -6.200 1.00 0.00 110 GLU A CA 3
ATOM 2968 C C . GLU A 1 21 ? 7.033 -3.382 -6.527 1.00 0.00 110 GLU A C 3
ATOM 2969 O O . GLU A 1 21 ? 6.539 -3.288 -7.651 1.00 0.00 110 GLU A O 3
ATOM 2981 N N . VAL A 1 22 ? 6.741 -2.545 -5.537 1.00 0.00 111 VAL A N 3
ATOM 2982 C CA . VAL A 1 22 ? 5.805 -1.443 -5.718 1.00 0.00 111 VAL A CA 3
ATOM 2983 C C . VAL A 1 22 ? 6.332 -0.436 -6.735 1.00 0.00 111 VAL A C 3
ATOM 2984 O O . VAL A 1 22 ? 5.647 -0.096 -7.700 1.00 0.00 111 VAL A O 3
ATOM 2997 N N . HIS A 1 23 ? 7.553 0.039 -6.512 1.00 0.00 112 HIS A N 3
ATOM 2998 C CA . HIS A 1 23 ? 8.173 1.007 -7.409 1.00 0.00 112 HIS A CA 3
ATOM 2999 C C . HIS A 1 23 ? 7.757 0.751 -8.855 1.00 0.00 112 HIS A C 3
ATOM 3000 O O . HIS A 1 23 ? 7.280 1.654 -9.542 1.00 0.00 112 HIS A O 3
ATOM 3015 N N . ASP A 1 24 ? 7.941 -0.483 -9.309 1.00 0.00 113 ASP A N 3
ATOM 3016 C CA . ASP A 1 24 ? 7.585 -0.858 -10.673 1.00 0.00 113 ASP A CA 3
ATOM 3017 C C . ASP A 1 24 ? 6.075 -0.788 -10.878 1.00 0.00 113 ASP A C 3
ATOM 3018 O O . ASP A 1 24 ? 5.599 -0.320 -11.913 1.00 0.00 113 ASP A O 3
ATOM 3027 N N . LEU A 1 25 ? 5.326 -1.257 -9.886 1.00 0.00 114 LEU A N 3
ATOM 3028 C CA . LEU A 1 25 ? 3.869 -1.249 -9.958 1.00 0.00 114 LEU A CA 3
ATOM 3029 C C . LEU A 1 25 ? 3.345 0.155 -10.242 1.00 0.00 114 LEU A C 3
ATOM 3030 O O . LEU A 1 25 ? 2.469 0.343 -11.087 1.00 0.00 114 LEU A O 3
ATOM 3046 N N . LEU A 1 26 ? 3.889 1.138 -9.533 1.00 0.00 115 LEU A N 3
ATOM 3047 C CA . LEU A 1 26 ? 3.479 2.526 -9.710 1.00 0.00 115 LEU A CA 3
ATOM 3048 C C . LEU A 1 26 ? 4.453 3.271 -10.617 1.00 0.00 115 LEU A C 3
ATOM 3049 O O . LEU A 1 26 ? 4.905 4.369 -10.292 1.00 0.00 115 LEU A O 3
ATOM 3065 N N . LYS A 1 27 ? 4.772 2.667 -11.757 1.00 0.00 116 LYS A N 3
ATOM 3066 C CA . LYS A 1 27 ? 5.691 3.273 -12.713 1.00 0.00 116 LYS A CA 3
ATOM 3067 C C . LYS A 1 27 ? 5.046 4.472 -13.402 1.00 0.00 116 LYS A C 3
ATOM 3068 O O . LYS A 1 27 ? 5.696 5.492 -13.630 1.00 0.00 116 LYS A O 3
ATOM 3087 N N . ASP A 1 28 ? 3.765 4.342 -13.729 1.00 0.00 117 ASP A N 3
ATOM 3088 C CA . ASP A 1 28 ? 3.032 5.416 -14.389 1.00 0.00 117 ASP A CA 3
ATOM 3089 C C . ASP A 1 28 ? 3.186 6.728 -13.626 1.00 0.00 117 ASP A C 3
ATOM 3090 O O . ASP A 1 28 ? 3.447 7.776 -14.218 1.00 0.00 117 ASP A O 3
ATOM 3099 N N . TYR A 1 29 ? 3.023 6.664 -12.309 1.00 0.00 118 TYR A N 3
ATOM 3100 C CA . TYR A 1 29 ? 3.141 7.847 -11.466 1.00 0.00 118 TYR A CA 3
ATOM 3101 C C . TYR A 1 29 ? 4.597 8.106 -11.091 1.00 0.00 118 TYR A C 3
ATOM 3102 O O . TYR A 1 29 ? 5.392 7.175 -10.964 1.00 0.00 118 TYR A O 3
ATOM 3120 N N . ASP A 1 30 ? 4.938 9.378 -10.914 1.00 0.00 119 ASP A N 3
ATOM 3121 C CA . ASP A 1 30 ? 6.297 9.762 -10.552 1.00 0.00 119 ASP A CA 3
ATOM 3122 C C . ASP A 1 30 ? 6.519 9.622 -9.049 1.00 0.00 119 ASP A C 3
ATOM 3123 O O . ASP A 1 30 ? 5.804 10.224 -8.246 1.00 0.00 119 ASP A O 3
ATOM 3132 N N . LEU A 1 31 ? 7.513 8.824 -8.674 1.00 0.00 120 LEU A N 3
ATOM 3133 C CA . LEU A 1 31 ? 7.829 8.604 -7.267 1.00 0.00 120 LEU A CA 3
ATOM 3134 C C . LEU A 1 31 ? 8.920 9.561 -6.798 1.00 0.00 120 LEU A C 3
ATOM 3135 O O . LEU A 1 31 ? 9.793 9.953 -7.573 1.00 0.00 120 LEU A O 3
ATOM 3151 N N . LYS A 1 32 ? 8.867 9.932 -5.524 1.00 0.00 121 LYS A N 3
ATOM 3152 C CA . LYS A 1 32 ? 9.852 10.840 -4.949 1.00 0.00 121 LYS A CA 3
ATOM 3153 C C . LYS A 1 32 ? 10.568 10.190 -3.769 1.00 0.00 121 LYS A C 3
ATOM 3154 O O . LYS A 1 32 ? 11.768 10.385 -3.575 1.00 0.00 121 LYS A O 3
ATOM 3173 N N . TYR A 1 33 ? 9.825 9.416 -2.986 1.00 0.00 122 TYR A N 3
ATOM 3174 C CA . TYR A 1 33 ? 10.390 8.737 -1.825 1.00 0.00 122 TYR A CA 3
ATOM 3175 C C . TYR A 1 33 ? 9.604 7.471 -1.499 1.00 0.00 122 TYR A C 3
ATOM 3176 O O . TYR A 1 33 ? 8.389 7.512 -1.306 1.00 0.00 122 TYR A O 3
ATOM 3194 N N . CYS A 1 34 ? 10.308 6.345 -1.439 1.00 0.00 123 CYS A N 3
ATOM 3195 C CA . CYS A 1 34 ? 9.679 5.065 -1.136 1.00 0.00 123 CYS A CA 3
ATOM 3196 C C . CYS A 1 34 ? 10.280 4.448 0.124 1.00 0.00 123 CYS A C 3
ATOM 3197 O O . CYS A 1 34 ? 11.484 4.203 0.194 1.00 0.00 123 CYS A O 3
ATOM 3204 N N . TYR A 1 35 ? 9.433 4.200 1.116 1.00 0.00 124 TYR A N 3
ATOM 3205 C CA . TYR A 1 35 ? 9.880 3.614 2.374 1.00 0.00 124 TYR A CA 3
ATOM 3206 C C . TYR A 1 35 ? 8.947 2.489 2.813 1.00 0.00 124 TYR A C 3
ATOM 3207 O O . TYR A 1 35 ? 7.823 2.733 3.250 1.00 0.00 124 TYR A O 3
ATOM 3225 N N . VAL A 1 36 ? 9.424 1.254 2.693 1.00 0.00 125 VAL A N 3
ATOM 3226 C CA . VAL A 1 36 ? 8.636 0.090 3.078 1.00 0.00 125 VAL A CA 3
ATOM 3227 C C . VAL A 1 36 ? 8.837 -0.247 4.552 1.00 0.00 125 VAL A C 3
ATOM 3228 O O . VAL A 1 36 ? 9.967 -0.388 5.018 1.00 0.00 125 VAL A O 3
ATOM 3241 N N . ASP A 1 37 ? 7.733 -0.375 5.279 1.00 0.00 126 ASP A N 3
ATOM 3242 C CA . ASP A 1 37 ? 7.787 -0.698 6.701 1.00 0.00 126 ASP A CA 3
ATOM 3243 C C . ASP A 1 37 ? 7.093 -2.027 6.983 1.00 0.00 126 ASP A C 3
ATOM 3244 O O . ASP A 1 37 ? 5.892 -2.067 7.249 1.00 0.00 126 ASP A O 3
ATOM 3253 N N . ARG A 1 38 ? 7.858 -3.112 6.923 1.00 0.00 127 ARG A N 3
ATOM 3254 C CA . ARG A 1 38 ? 7.317 -4.443 7.170 1.00 0.00 127 ARG A CA 3
ATOM 3255 C C . ARG A 1 38 ? 6.690 -4.526 8.559 1.00 0.00 127 ARG A C 3
ATOM 3256 O O . ARG A 1 38 ? 5.600 -5.071 8.727 1.00 0.00 127 ARG A O 3
ATOM 3277 N N . ASN A 1 39 ? 7.387 -3.980 9.551 1.00 0.00 128 ASN A N 3
ATOM 3278 C CA . ASN A 1 39 ? 6.899 -3.993 10.925 1.00 0.00 128 ASN A CA 3
ATOM 3279 C C . ASN A 1 39 ? 5.492 -3.409 11.008 1.00 0.00 128 ASN A C 3
ATOM 3280 O O . ASN A 1 39 ? 4.649 -3.896 11.763 1.00 0.00 128 ASN A O 3
ATOM 3291 N N . LYS A 1 40 ? 5.244 -2.363 10.227 1.00 0.00 129 LYS A N 3
ATOM 3292 C CA . LYS A 1 40 ? 3.940 -1.713 10.210 1.00 0.00 129 LYS A CA 3
ATOM 3293 C C . LYS A 1 40 ? 3.221 -1.969 8.889 1.00 0.00 129 LYS A C 3
ATOM 3294 O O . LYS A 1 40 ? 2.208 -1.338 8.590 1.00 0.00 129 LYS A O 3
ATOM 3313 N N . ARG A 1 41 ? 3.752 -2.900 8.103 1.00 0.00 130 ARG A N 3
ATOM 3314 C CA . ARG A 1 41 ? 3.161 -3.240 6.814 1.00 0.00 130 ARG A CA 3
ATOM 3315 C C . ARG A 1 41 ? 2.592 -1.999 6.133 1.00 0.00 130 ARG A C 3
ATOM 3316 O O . ARG A 1 41 ? 1.421 -1.968 5.752 1.00 0.00 130 ARG A O 3
ATOM 3337 N N . THR A 1 42 ? 3.428 -0.976 5.983 1.00 0.00 131 THR A N 3
ATOM 3338 C CA . THR A 1 42 ? 3.008 0.268 5.350 1.00 0.00 131 THR A CA 3
ATOM 3339 C C . THR A 1 42 ? 4.147 0.890 4.552 1.00 0.00 131 THR A C 3
ATOM 3340 O O . THR A 1 42 ? 5.218 1.166 5.092 1.00 0.00 131 THR A O 3
ATOM 3351 N N . ALA A 1 43 ? 3.909 1.109 3.262 1.00 0.00 132 ALA A N 3
ATOM 3352 C CA . ALA A 1 43 ? 4.915 1.702 2.390 1.00 0.00 132 ALA A CA 3
ATOM 3353 C C . ALA A 1 43 ? 4.572 3.150 2.061 1.00 0.00 132 ALA A C 3
ATOM 3354 O O . ALA A 1 43 ? 3.517 3.435 1.492 1.00 0.00 132 ALA A O 3
ATOM 3361 N N . PHE A 1 44 ? 5.467 4.063 2.422 1.00 0.00 133 PHE A N 3
ATOM 3362 C CA . PHE A 1 44 ? 5.257 5.483 2.166 1.00 0.00 133 PHE A CA 3
ATOM 3363 C C . PHE A 1 44 ? 5.741 5.861 0.769 1.00 0.00 133 PHE A C 3
ATOM 3364 O O . PHE A 1 44 ? 6.934 5.791 0.473 1.00 0.00 133 PHE A O 3
ATOM 3381 N N . VAL A 1 45 ? 4.806 6.262 -0.086 1.00 0.00 134 VAL A N 3
ATOM 3382 C CA . VAL A 1 45 ? 5.135 6.652 -1.452 1.00 0.00 134 VAL A CA 3
ATOM 3383 C C . VAL A 1 45 ? 4.726 8.095 -1.725 1.00 0.00 134 VAL A C 3
ATOM 3384 O O . VAL A 1 45 ? 3.539 8.409 -1.817 1.00 0.00 134 VAL A O 3
ATOM 3397 N N . THR A 1 46 ? 5.717 8.971 -1.855 1.00 0.00 135 THR A N 3
ATOM 3398 C CA . THR A 1 46 ? 5.461 10.382 -2.118 1.00 0.00 135 THR A CA 3
ATOM 3399 C C . THR A 1 46 ? 5.317 10.645 -3.612 1.00 0.00 135 THR A C 3
ATOM 3400 O O . THR A 1 46 ? 6.299 10.620 -4.355 1.00 0.00 135 THR A O 3
ATOM 3411 N N . LEU A 1 47 ? 4.088 10.900 -4.047 1.00 0.00 136 LEU A N 3
ATOM 3412 C CA . LEU A 1 47 ? 3.815 11.170 -5.454 1.00 0.00 136 LEU A CA 3
ATOM 3413 C C . LEU A 1 47 ? 4.290 12.566 -5.843 1.00 0.00 136 LEU A C 3
ATOM 3414 O O . LEU A 1 47 ? 4.698 13.355 -4.990 1.00 0.00 136 LEU A O 3
ATOM 3430 N N . LEU A 1 48 ? 4.232 12.867 -7.136 1.00 0.00 137 LEU A N 3
ATOM 3431 C CA . LEU A 1 48 ? 4.655 14.169 -7.638 1.00 0.00 137 LEU A CA 3
ATOM 3432 C C . LEU A 1 48 ? 3.653 15.253 -7.253 1.00 0.00 137 LEU A C 3
ATOM 3433 O O . LEU A 1 48 ? 3.961 16.145 -6.465 1.00 0.00 137 LEU A O 3
ATOM 3449 N N . ASN A 1 49 ? 2.450 15.166 -7.813 1.00 0.00 138 ASN A N 3
ATOM 3450 C CA . ASN A 1 49 ? 1.402 16.138 -7.527 1.00 0.00 138 ASN A CA 3
ATOM 3451 C C . ASN A 1 49 ? 0.238 15.482 -6.791 1.00 0.00 138 ASN A C 3
ATOM 3452 O O . ASN A 1 49 ? 0.128 14.257 -6.747 1.00 0.00 138 ASN A O 3
ATOM 3463 N N . GLY A 1 50 ? -0.631 16.306 -6.214 1.00 0.00 139 GLY A N 3
ATOM 3464 C CA . GLY A 1 50 ? -1.776 15.788 -5.488 1.00 0.00 139 GLY A CA 3
ATOM 3465 C C . GLY A 1 50 ? -2.752 15.058 -6.389 1.00 0.00 139 GLY A C 3
ATOM 3466 O O . GLY A 1 50 ? -3.046 13.883 -6.172 1.00 0.00 139 GLY A O 3
ATOM 3470 N N . GLU A 1 51 ? -3.256 15.756 -7.402 1.00 0.00 140 GLU A N 3
ATOM 3471 C CA . GLU A 1 51 ? -4.206 15.166 -8.337 1.00 0.00 140 GLU A CA 3
ATOM 3472 C C . GLU A 1 51 ? -3.883 13.696 -8.587 1.00 0.00 140 GLU A C 3
ATOM 3473 O O . GLU A 1 51 ? -4.757 12.834 -8.499 1.00 0.00 140 GLU A O 3
ATOM 3485 N N . GLN A 1 52 ? -2.621 13.419 -8.900 1.00 0.00 141 GLN A N 3
ATOM 3486 C CA . GLN A 1 52 ? -2.182 12.054 -9.164 1.00 0.00 141 GLN A CA 3
ATOM 3487 C C . GLN A 1 52 ? -2.587 11.122 -8.027 1.00 0.00 141 GLN A C 3
ATOM 3488 O O . GLN A 1 52 ? -3.076 10.017 -8.261 1.00 0.00 141 GLN A O 3
ATOM 3502 N N . ALA A 1 53 ? -2.381 11.575 -6.794 1.00 0.00 142 ALA A N 3
ATOM 3503 C CA . ALA A 1 53 ? -2.727 10.782 -5.621 1.00 0.00 142 ALA A CA 3
ATOM 3504 C C . ALA A 1 53 ? -4.235 10.588 -5.515 1.00 0.00 142 ALA A C 3
ATOM 3505 O O . ALA A 1 53 ? -4.726 9.460 -5.521 1.00 0.00 142 ALA A O 3
ATOM 3512 N N . GLN A 1 54 ? -4.965 11.695 -5.417 1.00 0.00 143 GLN A N 3
ATOM 3513 C CA . GLN A 1 54 ? -6.418 11.645 -5.308 1.00 0.00 143 GLN A CA 3
ATOM 3514 C C . GLN A 1 54 ? -6.987 10.498 -6.137 1.00 0.00 143 GLN A C 3
ATOM 3515 O O . GLN A 1 54 ? -7.997 9.898 -5.773 1.00 0.00 143 GLN A O 3
ATOM 3529 N N . ASN A 1 55 ? -6.330 10.199 -7.253 1.00 0.00 144 ASN A N 3
ATOM 3530 C CA . ASN A 1 55 ? -6.772 9.125 -8.135 1.00 0.00 144 ASN A CA 3
ATOM 3531 C C . ASN A 1 55 ? -6.023 7.830 -7.832 1.00 0.00 144 ASN A C 3
ATOM 3532 O O . ASN A 1 55 ? -6.623 6.833 -7.433 1.00 0.00 144 ASN A O 3
ATOM 3543 N N . ALA A 1 56 ? -4.708 7.855 -8.024 1.00 0.00 145 ALA A N 3
ATOM 3544 C CA . ALA A 1 56 ? -3.877 6.685 -7.769 1.00 0.00 145 ALA A CA 3
ATOM 3545 C C . ALA A 1 56 ? -4.363 5.924 -6.540 1.00 0.00 145 ALA A C 3
ATOM 3546 O O . ALA A 1 56 ? -4.191 4.708 -6.444 1.00 0.00 145 ALA A O 3
ATOM 3553 N N . ILE A 1 57 ? -4.968 6.646 -5.604 1.00 0.00 146 ILE A N 3
ATOM 3554 C CA . ILE A 1 57 ? -5.479 6.038 -4.382 1.00 0.00 146 ILE A CA 3
ATOM 3555 C C . ILE A 1 57 ? -6.578 5.026 -4.689 1.00 0.00 146 ILE A C 3
ATOM 3556 O O . ILE A 1 57 ? -6.360 3.817 -4.614 1.00 0.00 146 ILE A O 3
ATOM 3572 N N . GLN A 1 58 ? -7.758 5.530 -5.036 1.00 0.00 147 GLN A N 3
ATOM 3573 C CA . GLN A 1 58 ? -8.891 4.670 -5.356 1.00 0.00 147 GLN A CA 3
ATOM 3574 C C . GLN A 1 58 ? -8.595 3.813 -6.583 1.00 0.00 147 GLN A C 3
ATOM 3575 O O . GLN A 1 58 ? -8.951 2.636 -6.630 1.00 0.00 147 GLN A O 3
ATOM 3589 N N . MET A 1 59 ? -7.942 4.412 -7.573 1.00 0.00 148 MET A N 3
ATOM 3590 C CA . MET A 1 59 ? -7.597 3.703 -8.800 1.00 0.00 148 MET A CA 3
ATOM 3591 C C . MET A 1 59 ? -6.879 2.394 -8.488 1.00 0.00 148 MET A C 3
ATOM 3592 O O . MET A 1 59 ? -7.107 1.378 -9.144 1.00 0.00 148 MET A O 3
ATOM 3606 N N . PHE A 1 60 ? -6.010 2.426 -7.483 1.00 0.00 149 PHE A N 3
ATOM 3607 C CA . PHE A 1 60 ? -5.257 1.242 -7.085 1.00 0.00 149 PHE A CA 3
ATOM 3608 C C . PHE A 1 60 ? -5.866 0.603 -5.841 1.00 0.00 149 PHE A C 3
ATOM 3609 O O . PHE A 1 60 ? -5.578 -0.549 -5.516 1.00 0.00 149 PHE A O 3
ATOM 3626 N N . HIS A 1 61 ? -6.711 1.360 -5.147 1.00 0.00 150 HIS A N 3
ATOM 3627 C CA . HIS A 1 61 ? -7.362 0.869 -3.938 1.00 0.00 150 HIS A CA 3
ATOM 3628 C C . HIS A 1 61 ? -8.008 -0.491 -4.183 1.00 0.00 150 HIS A C 3
ATOM 3629 O O . HIS A 1 61 ? -8.704 -0.686 -5.179 1.00 0.00 150 HIS A O 3
ATOM 3644 N N . GLN A 1 62 ? -7.772 -1.427 -3.270 1.00 0.00 151 GLN A N 3
ATOM 3645 C CA . GLN A 1 62 ? -8.331 -2.769 -3.389 1.00 0.00 151 GLN A CA 3
ATOM 3646 C C . GLN A 1 62 ? -7.818 -3.462 -4.646 1.00 0.00 151 GLN A C 3
ATOM 3647 O O . GLN A 1 62 ? -8.565 -4.163 -5.330 1.00 0.00 151 GLN A O 3
ATOM 3661 N N . TYR A 1 63 ? -6.539 -3.262 -4.946 1.00 0.00 152 TYR A N 3
ATOM 3662 C CA . TYR A 1 63 ? -5.927 -3.867 -6.123 1.00 0.00 152 TYR A CA 3
ATOM 3663 C C . TYR A 1 63 ? -5.346 -5.238 -5.792 1.00 0.00 152 TYR A C 3
ATOM 3664 O O . TYR A 1 63 ? -5.048 -5.535 -4.635 1.00 0.00 152 TYR A O 3
ATOM 3682 N N . SER A 1 64 ? -5.188 -6.070 -6.817 1.00 0.00 153 SER A N 3
ATOM 3683 C CA . SER A 1 64 ? -4.646 -7.411 -6.636 1.00 0.00 153 SER A CA 3
ATOM 3684 C C . SER A 1 64 ? -3.137 -7.362 -6.415 1.00 0.00 153 SER A C 3
ATOM 3685 O O . SER A 1 64 ? -2.389 -6.882 -7.266 1.00 0.00 153 SER A O 3
ATOM 3693 N N . PHE A 1 65 ? -2.697 -7.863 -5.265 1.00 0.00 154 PHE A N 3
ATOM 3694 C CA . PHE A 1 65 ? -1.278 -7.876 -4.930 1.00 0.00 154 PHE A CA 3
ATOM 3695 C C . PHE A 1 65 ? -0.954 -9.025 -3.980 1.00 0.00 154 PHE A C 3
ATOM 3696 O O . PHE A 1 65 ? -1.338 -9.005 -2.811 1.00 0.00 154 PHE A O 3
ATOM 3713 N N . ARG A 1 66 ? -0.246 -10.026 -4.492 1.00 0.00 155 ARG A N 3
ATOM 3714 C CA . ARG A 1 66 ? 0.129 -11.185 -3.691 1.00 0.00 155 ARG A CA 3
ATOM 3715 C C . ARG A 1 66 ? -1.096 -11.801 -3.021 1.00 0.00 155 ARG A C 3
ATOM 3716 O O . ARG A 1 66 ? -0.989 -12.434 -1.971 1.00 0.00 155 ARG A O 3
ATOM 3737 N N . GLY A 1 67 ? -2.259 -11.611 -3.635 1.00 0.00 156 GLY A N 3
ATOM 3738 C CA . GLY A 1 67 ? -3.487 -12.153 -3.083 1.00 0.00 156 GLY A CA 3
ATOM 3739 C C . GLY A 1 67 ? -4.164 -11.195 -2.123 1.00 0.00 156 GLY A C 3
ATOM 3740 O O . GLY A 1 67 ? -5.339 -11.359 -1.795 1.00 0.00 156 GLY A O 3
ATOM 3744 N N . LYS A 1 68 ? -3.420 -10.192 -1.668 1.00 0.00 157 LYS A N 3
ATOM 3745 C CA . LYS A 1 68 ? -3.954 -9.203 -0.739 1.00 0.00 157 LYS A CA 3
ATOM 3746 C C . LYS A 1 68 ? -4.496 -7.990 -1.488 1.00 0.00 157 LYS A C 3
ATOM 3747 O O . LYS A 1 68 ? -4.088 -7.711 -2.615 1.00 0.00 157 LYS A O 3
ATOM 3766 N N . ASP A 1 69 ? -5.417 -7.273 -0.853 1.00 0.00 158 ASP A N 3
ATOM 3767 C CA . ASP A 1 69 ? -6.014 -6.087 -1.459 1.00 0.00 158 ASP A CA 3
ATOM 3768 C C . ASP A 1 69 ? -5.347 -4.818 -0.938 1.00 0.00 158 ASP A C 3
ATOM 3769 O O . ASP A 1 69 ? -5.874 -4.146 -0.050 1.00 0.00 158 ASP A O 3
ATOM 3778 N N . LEU A 1 70 ? -4.186 -4.494 -1.496 1.00 0.00 159 LEU A N 3
ATOM 3779 C CA . LEU A 1 70 ? -3.446 -3.305 -1.088 1.00 0.00 159 LEU A CA 3
ATOM 3780 C C . LEU A 1 70 ? -4.397 -2.166 -0.734 1.00 0.00 159 LEU A C 3
ATOM 3781 O O . LEU A 1 70 ? -5.333 -1.873 -1.479 1.00 0.00 159 LEU A O 3
ATOM 3797 N N . ILE A 1 71 ? -4.151 -1.528 0.405 1.00 0.00 160 ILE A N 3
ATOM 3798 C CA . ILE A 1 71 ? -4.983 -0.420 0.855 1.00 0.00 160 ILE A CA 3
ATOM 3799 C C . ILE A 1 71 ? -4.256 0.912 0.702 1.00 0.00 160 ILE A C 3
ATOM 3800 O O . ILE A 1 71 ? -3.370 1.242 1.490 1.00 0.00 160 ILE A O 3
ATOM 3816 N N . VAL A 1 72 ? -4.638 1.675 -0.318 1.00 0.00 161 VAL A N 3
ATOM 3817 C CA . VAL A 1 72 ? -4.025 2.973 -0.573 1.00 0.00 161 VAL A CA 3
ATOM 3818 C C . VAL A 1 72 ? -4.813 4.094 0.094 1.00 0.00 161 VAL A C 3
ATOM 3819 O O . VAL A 1 72 ? -6.031 4.186 -0.060 1.00 0.00 161 VAL A O 3
ATOM 3832 N N . GLN A 1 73 ? -4.111 4.945 0.834 1.00 0.00 162 GLN A N 3
ATOM 3833 C CA . GLN A 1 73 ? -4.746 6.061 1.525 1.00 0.00 162 GLN A CA 3
ATOM 3834 C C . GLN A 1 73 ? -3.880 7.314 1.447 1.00 0.00 162 GLN A C 3
ATOM 3835 O O . GLN A 1 73 ? -2.804 7.301 0.847 1.00 0.00 162 GLN A O 3
ATOM 3849 N N . LEU A 1 74 ? -4.355 8.395 2.056 1.00 0.00 163 LEU A N 3
ATOM 3850 C CA . LEU A 1 74 ? -3.625 9.657 2.055 1.00 0.00 163 LEU A CA 3
ATOM 3851 C C . LEU A 1 74 ? -2.475 9.622 3.056 1.00 0.00 163 LEU A C 3
ATOM 3852 O O . LEU A 1 74 ? -2.421 8.749 3.923 1.00 0.00 163 LEU A O 3
ATOM 3868 N N . GLN A 1 75 ? -1.559 10.576 2.932 1.00 0.00 164 GLN A N 3
ATOM 3869 C CA . GLN A 1 75 ? -0.411 10.654 3.828 1.00 0.00 164 GLN A CA 3
ATOM 3870 C C . GLN A 1 75 ? -0.568 11.806 4.815 1.00 0.00 164 GLN A C 3
ATOM 3871 O O . GLN A 1 75 ? -1.325 12.751 4.589 1.00 0.00 164 GLN A O 3
ATOM 3885 N N . PRO A 1 76 ? 0.163 11.728 5.937 1.00 0.00 165 PRO A N 3
ATOM 3886 C CA . PRO A 1 76 ? 0.121 12.756 6.982 1.00 0.00 165 PRO A CA 3
ATOM 3887 C C . PRO A 1 76 ? 0.768 14.063 6.535 1.00 0.00 165 PRO A C 3
ATOM 3888 O O . PRO A 1 76 ? 1.905 14.076 6.063 1.00 0.00 165 PRO A O 3
ATOM 3899 N N . THR A 1 77 ? 0.036 15.162 6.687 1.00 0.00 166 THR A N 3
ATOM 3900 C CA . THR A 1 77 ? 0.538 16.474 6.298 1.00 0.00 166 THR A CA 3
ATOM 3901 C C . THR A 1 77 ? 0.239 17.516 7.370 1.00 0.00 166 THR A C 3
ATOM 3902 O O . THR A 1 77 ? -0.921 17.773 7.693 1.00 0.00 166 THR A O 3
ATOM 3913 N N . ASP A 1 78 ? 1.291 18.115 7.916 1.00 0.00 167 ASP A N 3
ATOM 3914 C CA . ASP A 1 78 ? 1.141 19.132 8.951 1.00 0.00 167 ASP A CA 3
ATOM 3915 C C . ASP A 1 78 ? 0.762 20.477 8.339 1.00 0.00 167 ASP A C 3
ATOM 3916 O O . ASP A 1 78 ? 1.614 21.193 7.814 1.00 0.00 167 ASP A O 3
ATOM 3925 N N . ALA A 1 79 ? -0.522 20.813 8.411 1.00 0.00 168 ALA A N 3
ATOM 3926 C CA . ALA A 1 79 ? -1.014 22.072 7.865 1.00 0.00 168 ALA A CA 3
ATOM 3927 C C . ALA A 1 79 ? -0.281 23.260 8.480 1.00 0.00 168 ALA A C 3
ATOM 3928 O O . ALA A 1 79 ? 0.594 23.090 9.331 1.00 0.00 168 ALA A O 3
ATOM 3935 N N . LEU A 1 80 ? -0.641 24.461 8.043 1.00 0.00 169 LEU A N 3
ATOM 3936 C CA . LEU A 1 80 ? -0.016 25.679 8.550 1.00 0.00 169 LEU A CA 3
ATOM 3937 C C . LEU A 1 80 ? -1.031 26.543 9.291 1.00 0.00 169 LEU A C 3
ATOM 3938 O O . LEU A 1 80 ? -1.976 27.061 8.693 1.00 0.00 169 LEU A O 3
ATOM 3954 N N . LEU A 1 81 ? -0.829 26.698 10.594 1.00 0.00 170 LEU A N 3
ATOM 3955 C CA . LEU A 1 81 ? -1.725 27.503 11.418 1.00 0.00 170 LEU A CA 3
ATOM 3956 C C . LEU A 1 81 ? -3.176 27.308 10.993 1.00 0.00 170 LEU A C 3
ATOM 3957 O O . LEU A 1 81 ? -3.963 28.256 10.982 1.00 0.00 170 LEU A O 3
ATOM 3973 N N . CYS A 1 82 ? -3.525 26.074 10.646 1.00 0.00 171 CYS A N 3
ATOM 3974 C CA . CYS A 1 82 ? -4.884 25.755 10.222 1.00 0.00 171 CYS A CA 3
ATOM 3975 C C . CYS A 1 82 ? -5.301 24.376 10.725 1.00 0.00 171 CYS A C 3
ATOM 3976 O O . CYS A 1 82 ? -4.835 23.354 10.222 1.00 0.00 171 CYS A O 3
ATOM 3984 N N . SER A 1 83 ? -6.180 24.357 11.721 1.00 0.00 172 SER A N 3
ATOM 3985 C CA . SER A 1 83 ? -6.656 23.105 12.297 1.00 0.00 172 SER A CA 3
ATOM 3986 C C . SER A 1 83 ? -8.163 23.150 12.527 1.00 0.00 172 SER A C 3
ATOM 3987 O O . SER A 1 83 ? -8.695 24.133 13.042 1.00 0.00 172 SER A O 3
ATOM 3995 N N . GLY A 1 84 ? -8.847 22.077 12.140 1.00 0.00 173 GLY A N 3
ATOM 3996 C CA . GLY A 1 84 ? -10.287 22.014 12.312 1.00 0.00 173 GLY A CA 3
ATOM 3997 C C . GLY A 1 84 ? -10.970 23.321 11.962 1.00 0.00 173 GLY A C 3
ATOM 3998 O O . GLY A 1 84 ? -11.495 24.023 12.827 1.00 0.00 173 GLY A O 3
ATOM 4002 N N . PRO A 1 85 ? -10.969 23.666 10.666 1.00 0.00 174 PRO A N 3
ATOM 4003 C CA . PRO A 1 85 ? -11.588 24.900 10.174 1.00 0.00 174 PRO A CA 3
ATOM 4004 C C . PRO A 1 85 ? -13.110 24.860 10.262 1.00 0.00 174 PRO A C 3
ATOM 4005 O O . PRO A 1 85 ? -13.738 23.874 9.875 1.00 0.00 174 PRO A O 3
ATOM 4016 N N . SER A 1 86 ? -13.697 25.937 10.774 1.00 0.00 175 SER A N 3
ATOM 4017 C CA . SER A 1 86 ? -15.146 26.023 10.916 1.00 0.00 175 SER A CA 3
ATOM 4018 C C . SER A 1 86 ? -15.821 26.122 9.551 1.00 0.00 175 SER A C 3
ATOM 4019 O O . SER A 1 86 ? -15.162 26.347 8.536 1.00 0.00 175 SER A O 3
ATOM 4027 N N . SER A 1 87 ? -17.139 25.953 9.536 1.00 0.00 176 SER A N 3
ATOM 4028 C CA . SER A 1 87 ? -17.904 26.020 8.297 1.00 0.00 176 SER A CA 3
ATOM 4029 C C . SER A 1 87 ? -17.662 27.344 7.579 1.00 0.00 176 SER A C 3
ATOM 4030 O O . SER A 1 87 ? -17.230 27.369 6.428 1.00 0.00 176 SER A O 3
ATOM 4038 N N . GLY A 1 88 ? -17.944 28.445 8.270 1.00 0.00 177 GLY A N 3
ATOM 4039 C CA . GLY A 1 88 ? -17.751 29.759 7.684 1.00 0.00 177 GLY A CA 3
ATOM 4040 C C . GLY A 1 88 ? -18.809 30.751 8.125 1.00 0.00 177 GLY A C 3
ATOM 4041 O O . GLY A 1 88 ? -18.610 31.962 8.032 1.00 0.00 177 GLY A O 3
ATOM 4045 N N . GLY A 1 1 ? 4.674 24.495 1.339 1.00 0.00 90 GLY A N 4
ATOM 4046 C CA . GLY A 1 1 ? 3.569 24.569 2.277 1.00 0.00 90 GLY A CA 4
ATOM 4047 C C . GLY A 1 1 ? 2.539 23.481 2.046 1.00 0.00 90 GLY A C 4
ATOM 4048 O O . GLY A 1 1 ? 2.868 22.295 2.047 1.00 0.00 90 GLY A O 4
ATOM 4052 N N . SER A 1 2 ? 1.288 23.885 1.848 1.00 0.00 91 SER A N 4
ATOM 4053 C CA . SER A 1 2 ? 0.205 22.935 1.620 1.00 0.00 91 SER A CA 4
ATOM 4054 C C . SER A 1 2 ? -0.284 23.006 0.177 1.00 0.00 91 SER A C 4
ATOM 4055 O O . SER A 1 2 ? -1.486 22.967 -0.085 1.00 0.00 91 SER A O 4
ATOM 4063 N N . SER A 1 3 ? 0.657 23.109 -0.756 1.00 0.00 92 SER A N 4
ATOM 4064 C CA . SER A 1 3 ? 0.323 23.189 -2.173 1.00 0.00 92 SER A CA 4
ATOM 4065 C C . SER A 1 3 ? 0.308 21.801 -2.807 1.00 0.00 92 SER A C 4
ATOM 4066 O O . SER A 1 3 ? 1.357 21.232 -3.107 1.00 0.00 92 SER A O 4
ATOM 4074 N N . GLY A 1 4 ? -0.891 21.262 -3.007 1.00 0.00 93 GLY A N 4
ATOM 4075 C CA . GLY A 1 4 ? -1.021 19.945 -3.604 1.00 0.00 93 GLY A CA 4
ATOM 4076 C C . GLY A 1 4 ? -0.550 18.841 -2.679 1.00 0.00 93 GLY A C 4
ATOM 4077 O O . GLY A 1 4 ? 0.651 18.612 -2.536 1.00 0.00 93 GLY A O 4
ATOM 4081 N N . SER A 1 5 ? -1.497 18.155 -2.048 1.00 0.00 94 SER A N 4
ATOM 4082 C CA . SER A 1 5 ? -1.172 17.071 -1.127 1.00 0.00 94 SER A CA 4
ATOM 4083 C C . SER A 1 5 ? -0.655 15.852 -1.884 1.00 0.00 94 SER A C 4
ATOM 4084 O O . SER A 1 5 ? -1.411 14.930 -2.189 1.00 0.00 94 SER A O 4
ATOM 4092 N N . SER A 1 6 ? 0.640 15.855 -2.185 1.00 0.00 95 SER A N 4
ATOM 4093 C CA . SER A 1 6 ? 1.259 14.752 -2.910 1.00 0.00 95 SER A CA 4
ATOM 4094 C C . SER A 1 6 ? 1.801 13.703 -1.943 1.00 0.00 95 SER A C 4
ATOM 4095 O O . SER A 1 6 ? 2.752 13.956 -1.205 1.00 0.00 95 SER A O 4
ATOM 4103 N N . GLY A 1 7 ? 1.189 12.523 -1.955 1.00 0.00 96 GLY A N 4
ATOM 4104 C CA . GLY A 1 7 ? 1.623 11.453 -1.076 1.00 0.00 96 GLY A CA 4
ATOM 4105 C C . GLY A 1 7 ? 0.534 10.427 -0.831 1.00 0.00 96 GLY A C 4
ATOM 4106 O O . GLY A 1 7 ? -0.639 10.777 -0.698 1.00 0.00 96 GLY A O 4
ATOM 4110 N N . ILE A 1 8 ? 0.923 9.158 -0.771 1.00 0.00 97 ILE A N 4
ATOM 4111 C CA . ILE A 1 8 ? -0.029 8.078 -0.540 1.00 0.00 97 ILE A CA 4
ATOM 4112 C C . ILE A 1 8 ? 0.529 7.054 0.442 1.00 0.00 97 ILE A C 4
ATOM 4113 O O . ILE A 1 8 ? 1.744 6.890 0.562 1.00 0.00 97 ILE A O 4
ATOM 4129 N N . LEU A 1 9 ? -0.366 6.365 1.141 1.00 0.00 98 LEU A N 4
ATOM 4130 C CA . LEU A 1 9 ? 0.036 5.354 2.112 1.00 0.00 98 LEU A CA 4
ATOM 4131 C C . LEU A 1 9 ? -0.265 3.951 1.594 1.00 0.00 98 LEU A C 4
ATOM 4132 O O . LEU A 1 9 ? -1.362 3.680 1.106 1.00 0.00 98 LEU A O 4
ATOM 4148 N N . VAL A 1 10 ? 0.716 3.061 1.707 1.00 0.00 99 VAL A N 4
ATOM 4149 C CA . VAL A 1 10 ? 0.555 1.685 1.253 1.00 0.00 99 VAL A CA 4
ATOM 4150 C C . VAL A 1 10 ? 0.354 0.738 2.431 1.00 0.00 99 VAL A C 4
ATOM 4151 O O . VAL A 1 10 ? 1.317 0.230 3.006 1.00 0.00 99 VAL A O 4
ATOM 4164 N N . LYS A 1 11 ? -0.905 0.503 2.786 1.00 0.00 100 LYS A N 4
ATOM 4165 C CA . LYS A 1 11 ? -1.235 -0.385 3.894 1.00 0.00 100 LYS A CA 4
ATOM 4166 C C . LYS A 1 11 ? -1.705 -1.743 3.382 1.00 0.00 100 LYS A C 4
ATOM 4167 O O . LYS A 1 11 ? -2.082 -1.882 2.219 1.00 0.00 100 LYS A O 4
ATOM 4186 N N . ASN A 1 12 ? -1.683 -2.741 4.259 1.00 0.00 101 ASN A N 4
ATOM 4187 C CA . ASN A 1 12 ? -2.108 -4.088 3.896 1.00 0.00 101 ASN A CA 4
ATOM 4188 C C . ASN A 1 12 ? -1.099 -4.742 2.957 1.00 0.00 101 ASN A C 4
ATOM 4189 O O . ASN A 1 12 ? -1.461 -5.254 1.897 1.00 0.00 101 ASN A O 4
ATOM 4200 N N . LEU A 1 13 ? 0.169 -4.723 3.354 1.00 0.00 102 LEU A N 4
ATOM 4201 C CA . LEU A 1 13 ? 1.232 -5.315 2.550 1.00 0.00 102 LEU A CA 4
ATOM 4202 C C . LEU A 1 13 ? 1.471 -6.768 2.948 1.00 0.00 102 LEU A C 4
ATOM 4203 O O . LEU A 1 13 ? 1.189 -7.184 4.071 1.00 0.00 102 LEU A O 4
ATOM 4219 N N . PRO A 1 14 ? 2.006 -7.559 2.006 1.00 0.00 103 PRO A N 4
ATOM 4220 C CA . PRO A 1 14 ? 2.299 -8.977 2.236 1.00 0.00 103 PRO A CA 4
ATOM 4221 C C . PRO A 1 14 ? 3.458 -9.180 3.205 1.00 0.00 103 PRO A C 4
ATOM 4222 O O . PRO A 1 14 ? 3.884 -8.245 3.882 1.00 0.00 103 PRO A O 4
ATOM 4233 N N . GLN A 1 15 ? 3.965 -10.408 3.265 1.00 0.00 104 GLN A N 4
ATOM 4234 C CA . GLN A 1 15 ? 5.076 -10.732 4.152 1.00 0.00 104 GLN A CA 4
ATOM 4235 C C . GLN A 1 15 ? 6.413 -10.429 3.483 1.00 0.00 104 GLN A C 4
ATOM 4236 O O . GLN A 1 15 ? 7.387 -10.080 4.151 1.00 0.00 104 GLN A O 4
ATOM 4250 N N . ASP A 1 16 ? 6.452 -10.563 2.162 1.00 0.00 105 ASP A N 4
ATOM 4251 C CA . ASP A 1 16 ? 7.670 -10.303 1.403 1.00 0.00 105 ASP A CA 4
ATOM 4252 C C . ASP A 1 16 ? 7.570 -8.978 0.654 1.00 0.00 105 ASP A C 4
ATOM 4253 O O . ASP A 1 16 ? 8.166 -8.808 -0.410 1.00 0.00 105 ASP A O 4
ATOM 4262 N N . SER A 1 17 ? 6.811 -8.042 1.216 1.00 0.00 106 SER A N 4
ATOM 4263 C CA . SER A 1 17 ? 6.629 -6.733 0.598 1.00 0.00 106 SER A CA 4
ATOM 4264 C C . SER A 1 17 ? 7.955 -5.984 0.512 1.00 0.00 106 SER A C 4
ATOM 4265 O O . SER A 1 17 ? 8.771 -6.037 1.431 1.00 0.00 106 SER A O 4
ATOM 4273 N N . ASN A 1 18 ? 8.161 -5.286 -0.600 1.00 0.00 107 ASN A N 4
ATOM 4274 C CA . ASN A 1 18 ? 9.388 -4.525 -0.808 1.00 0.00 107 ASN A CA 4
ATOM 4275 C C . ASN A 1 18 ? 9.127 -3.298 -1.676 1.00 0.00 107 ASN A C 4
ATOM 4276 O O . ASN A 1 18 ? 8.031 -3.124 -2.211 1.00 0.00 107 ASN A O 4
ATOM 4287 N N . CYS A 1 19 ? 10.141 -2.450 -1.814 1.00 0.00 108 CYS A N 4
ATOM 4288 C CA . CYS A 1 19 ? 10.022 -1.239 -2.617 1.00 0.00 108 CYS A CA 4
ATOM 4289 C C . CYS A 1 19 ? 9.982 -1.575 -4.105 1.00 0.00 108 CYS A C 4
ATOM 4290 O O . CYS A 1 19 ? 9.009 -1.270 -4.793 1.00 0.00 108 CYS A O 4
ATOM 4297 N N . GLN A 1 20 ? 11.046 -2.205 -4.592 1.00 0.00 109 GLN A N 4
ATOM 4298 C CA . GLN A 1 20 ? 11.132 -2.582 -5.998 1.00 0.00 109 GLN A CA 4
ATOM 4299 C C . GLN A 1 20 ? 9.778 -3.053 -6.519 1.00 0.00 109 GLN A C 4
ATOM 4300 O O . GLN A 1 20 ? 9.399 -2.752 -7.650 1.00 0.00 109 GLN A O 4
ATOM 4314 N N . GLU A 1 21 ? 9.055 -3.795 -5.686 1.00 0.00 110 GLU A N 4
ATOM 4315 C CA . GLU A 1 21 ? 7.743 -4.309 -6.065 1.00 0.00 110 GLU A CA 4
ATOM 4316 C C . GLU A 1 21 ? 6.758 -3.168 -6.297 1.00 0.00 110 GLU A C 4
ATOM 4317 O O . GLU A 1 21 ? 6.059 -3.132 -7.310 1.00 0.00 110 GLU A O 4
ATOM 4329 N N . VAL A 1 22 ? 6.707 -2.235 -5.350 1.00 0.00 111 VAL A N 4
ATOM 4330 C CA . VAL A 1 22 ? 5.808 -1.092 -5.451 1.00 0.00 111 VAL A CA 4
ATOM 4331 C C . VAL A 1 22 ? 6.206 -0.180 -6.606 1.00 0.00 111 VAL A C 4
ATOM 4332 O O . VAL A 1 22 ? 5.353 0.300 -7.354 1.00 0.00 111 VAL A O 4
ATOM 4345 N N . HIS A 1 23 ? 7.507 0.054 -6.747 1.00 0.00 112 HIS A N 4
ATOM 4346 C CA . HIS A 1 23 ? 8.018 0.908 -7.813 1.00 0.00 112 HIS A CA 4
ATOM 4347 C C . HIS A 1 23 ? 7.384 0.544 -9.152 1.00 0.00 112 HIS A C 4
ATOM 4348 O O . HIS A 1 23 ? 6.682 1.354 -9.758 1.00 0.00 112 HIS A O 4
ATOM 4363 N N . ASP A 1 24 ? 7.637 -0.677 -9.608 1.00 0.00 113 ASP A N 4
ATOM 4364 C CA . ASP A 1 24 ? 7.091 -1.148 -10.876 1.00 0.00 113 ASP A CA 4
ATOM 4365 C C . ASP A 1 24 ? 5.579 -0.954 -10.922 1.00 0.00 113 ASP A C 4
ATOM 4366 O O . ASP A 1 24 ? 5.027 -0.529 -11.938 1.00 0.00 113 ASP A O 4
ATOM 4375 N N . LEU A 1 25 ? 4.913 -1.269 -9.816 1.00 0.00 114 LEU A N 4
ATOM 4376 C CA . LEU A 1 25 ? 3.463 -1.130 -9.730 1.00 0.00 114 LEU A CA 4
ATOM 4377 C C . LEU A 1 25 ? 3.035 0.303 -10.029 1.00 0.00 114 LEU A C 4
ATOM 4378 O O . LEU A 1 25 ? 2.173 0.541 -10.876 1.00 0.00 114 LEU A O 4
ATOM 4394 N N . LEU A 1 26 ? 3.644 1.255 -9.331 1.00 0.00 115 LEU A N 4
ATOM 4395 C CA . LEU A 1 26 ? 3.327 2.666 -9.523 1.00 0.00 115 LEU A CA 4
ATOM 4396 C C . LEU A 1 26 ? 4.287 3.308 -10.520 1.00 0.00 115 LEU A C 4
ATOM 4397 O O . LEU A 1 26 ? 4.788 4.410 -10.295 1.00 0.00 115 LEU A O 4
ATOM 4413 N N . LYS A 1 27 ? 4.536 2.613 -11.625 1.00 0.00 116 LYS A N 4
ATOM 4414 C CA . LYS A 1 27 ? 5.432 3.116 -12.659 1.00 0.00 116 LYS A CA 4
ATOM 4415 C C . LYS A 1 27 ? 4.850 4.357 -13.327 1.00 0.00 116 LYS A C 4
ATOM 4416 O O . LYS A 1 27 ? 5.547 5.353 -13.524 1.00 0.00 116 LYS A O 4
ATOM 4435 N N . ASP A 1 28 ? 3.568 4.292 -13.672 1.00 0.00 117 ASP A N 4
ATOM 4436 C CA . ASP A 1 28 ? 2.892 5.412 -14.316 1.00 0.00 117 ASP A CA 4
ATOM 4437 C C . ASP A 1 28 ? 3.261 6.730 -13.641 1.00 0.00 117 ASP A C 4
ATOM 4438 O O . ASP A 1 28 ? 3.655 7.689 -14.305 1.00 0.00 117 ASP A O 4
ATOM 4447 N N . TYR A 1 29 ? 3.129 6.769 -12.320 1.00 0.00 118 TYR A N 4
ATOM 4448 C CA . TYR A 1 29 ? 3.445 7.970 -11.556 1.00 0.00 118 TYR A CA 4
ATOM 4449 C C . TYR A 1 29 ? 4.943 8.065 -11.285 1.00 0.00 118 TYR A C 4
ATOM 4450 O O . TYR A 1 29 ? 5.703 7.152 -11.610 1.00 0.00 118 TYR A O 4
ATOM 4468 N N . ASP A 1 30 ? 5.360 9.175 -10.687 1.00 0.00 119 ASP A N 4
ATOM 4469 C CA . ASP A 1 30 ? 6.767 9.390 -10.369 1.00 0.00 119 ASP A CA 4
ATOM 4470 C C . ASP A 1 30 ? 6.997 9.348 -8.862 1.00 0.00 119 ASP A C 4
ATOM 4471 O O . ASP A 1 30 ? 6.662 10.293 -8.145 1.00 0.00 119 ASP A O 4
ATOM 4480 N N . LEU A 1 31 ? 7.568 8.247 -8.386 1.00 0.00 120 LEU A N 4
ATOM 4481 C CA . LEU A 1 31 ? 7.841 8.081 -6.963 1.00 0.00 120 LEU A CA 4
ATOM 4482 C C . LEU A 1 31 ? 9.028 8.937 -6.533 1.00 0.00 120 LEU A C 4
ATOM 4483 O O . LEU A 1 31 ? 10.087 8.911 -7.161 1.00 0.00 120 LEU A O 4
ATOM 4499 N N . LYS A 1 32 ? 8.846 9.694 -5.456 1.00 0.00 121 LYS A N 4
ATOM 4500 C CA . LYS A 1 32 ? 9.903 10.555 -4.938 1.00 0.00 121 LYS A CA 4
ATOM 4501 C C . LYS A 1 32 ? 10.565 9.929 -3.715 1.00 0.00 121 LYS A C 4
ATOM 4502 O O . LYS A 1 32 ? 11.791 9.906 -3.605 1.00 0.00 121 LYS A O 4
ATOM 4521 N N . TYR A 1 33 ? 9.747 9.421 -2.800 1.00 0.00 122 TYR A N 4
ATOM 4522 C CA . TYR A 1 33 ? 10.254 8.795 -1.585 1.00 0.00 122 TYR A CA 4
ATOM 4523 C C . TYR A 1 33 ? 9.507 7.499 -1.287 1.00 0.00 122 TYR A C 4
ATOM 4524 O O . TYR A 1 33 ? 8.290 7.498 -1.097 1.00 0.00 122 TYR A O 4
ATOM 4542 N N . CYS A 1 34 ? 10.245 6.394 -1.248 1.00 0.00 123 CYS A N 4
ATOM 4543 C CA . CYS A 1 34 ? 9.655 5.089 -0.973 1.00 0.00 123 CYS A CA 4
ATOM 4544 C C . CYS A 1 34 ? 10.294 4.452 0.257 1.00 0.00 123 CYS A C 4
ATOM 4545 O O . CYS A 1 34 ? 11.469 4.084 0.240 1.00 0.00 123 CYS A O 4
ATOM 4552 N N . TYR A 1 35 ? 9.512 4.324 1.323 1.00 0.00 124 TYR A N 4
ATOM 4553 C CA . TYR A 1 35 ? 10.000 3.733 2.564 1.00 0.00 124 TYR A CA 4
ATOM 4554 C C . TYR A 1 35 ? 9.111 2.574 3.002 1.00 0.00 124 TYR A C 4
ATOM 4555 O O . TYR A 1 35 ? 7.998 2.779 3.487 1.00 0.00 124 TYR A O 4
ATOM 4573 N N . VAL A 1 36 ? 9.611 1.355 2.829 1.00 0.00 125 VAL A N 4
ATOM 4574 C CA . VAL A 1 36 ? 8.864 0.161 3.208 1.00 0.00 125 VAL A CA 4
ATOM 4575 C C . VAL A 1 36 ? 9.099 -0.193 4.672 1.00 0.00 125 VAL A C 4
ATOM 4576 O O . VAL A 1 36 ? 10.240 -0.343 5.109 1.00 0.00 125 VAL A O 4
ATOM 4589 N N . ASP A 1 37 ? 8.013 -0.324 5.425 1.00 0.00 126 ASP A N 4
ATOM 4590 C CA . ASP A 1 37 ? 8.100 -0.662 6.841 1.00 0.00 126 ASP A CA 4
ATOM 4591 C C . ASP A 1 37 ? 7.371 -1.970 7.133 1.00 0.00 126 ASP A C 4
ATOM 4592 O O . ASP A 1 37 ? 6.180 -1.972 7.442 1.00 0.00 126 ASP A O 4
ATOM 4601 N N . ARG A 1 38 ? 8.095 -3.080 7.032 1.00 0.00 127 ARG A N 4
ATOM 4602 C CA . ARG A 1 38 ? 7.516 -4.395 7.284 1.00 0.00 127 ARG A CA 4
ATOM 4603 C C . ARG A 1 38 ? 6.927 -4.470 8.689 1.00 0.00 127 ARG A C 4
ATOM 4604 O O . ARG A 1 38 ? 5.844 -5.016 8.890 1.00 0.00 127 ARG A O 4
ATOM 4625 N N . ASN A 1 39 ? 7.650 -3.917 9.658 1.00 0.00 128 ASN A N 4
ATOM 4626 C CA . ASN A 1 39 ? 7.199 -3.922 11.045 1.00 0.00 128 ASN A CA 4
ATOM 4627 C C . ASN A 1 39 ? 5.738 -3.496 11.144 1.00 0.00 128 ASN A C 4
ATOM 4628 O O . ASN A 1 39 ? 4.954 -4.091 11.883 1.00 0.00 128 ASN A O 4
ATOM 4639 N N . LYS A 1 40 ? 5.377 -2.460 10.394 1.00 0.00 129 LYS A N 4
ATOM 4640 C CA . LYS A 1 40 ? 4.010 -1.954 10.394 1.00 0.00 129 LYS A CA 4
ATOM 4641 C C . LYS A 1 40 ? 3.347 -2.176 9.038 1.00 0.00 129 LYS A C 4
ATOM 4642 O O . LYS A 1 40 ? 2.301 -1.597 8.746 1.00 0.00 129 LYS A O 4
ATOM 4661 N N . ARG A 1 41 ? 3.961 -3.020 8.215 1.00 0.00 130 ARG A N 4
ATOM 4662 C CA . ARG A 1 41 ? 3.430 -3.318 6.891 1.00 0.00 130 ARG A CA 4
ATOM 4663 C C . ARG A 1 41 ? 2.862 -2.062 6.237 1.00 0.00 130 ARG A C 4
ATOM 4664 O O . ARG A 1 41 ? 1.724 -2.055 5.766 1.00 0.00 130 ARG A O 4
ATOM 4685 N N . THR A 1 42 ? 3.661 -1.000 6.213 1.00 0.00 131 THR A N 4
ATOM 4686 C CA . THR A 1 42 ? 3.238 0.261 5.619 1.00 0.00 131 THR A CA 4
ATOM 4687 C C . THR A 1 42 ? 4.365 0.894 4.810 1.00 0.00 131 THR A C 4
ATOM 4688 O O . THR A 1 42 ? 5.464 1.107 5.320 1.00 0.00 131 THR A O 4
ATOM 4699 N N . ALA A 1 43 ? 4.084 1.192 3.545 1.00 0.00 132 ALA A N 4
ATOM 4700 C CA . ALA A 1 43 ? 5.073 1.802 2.666 1.00 0.00 132 ALA A CA 4
ATOM 4701 C C . ALA A 1 43 ? 4.656 3.214 2.267 1.00 0.00 132 ALA A C 4
ATOM 4702 O O . ALA A 1 43 ? 3.645 3.405 1.590 1.00 0.00 132 ALA A O 4
ATOM 4709 N N . PHE A 1 44 ? 5.440 4.200 2.690 1.00 0.00 133 PHE A N 4
ATOM 4710 C CA . PHE A 1 44 ? 5.151 5.594 2.378 1.00 0.00 133 PHE A CA 4
ATOM 4711 C C . PHE A 1 44 ? 5.673 5.961 0.991 1.00 0.00 133 PHE A C 4
ATOM 4712 O O . PHE A 1 44 ? 6.876 5.909 0.735 1.00 0.00 133 PHE A O 4
ATOM 4729 N N . VAL A 1 45 ? 4.758 6.331 0.100 1.00 0.00 134 VAL A N 4
ATOM 4730 C CA . VAL A 1 45 ? 5.125 6.706 -1.260 1.00 0.00 134 VAL A CA 4
ATOM 4731 C C . VAL A 1 45 ? 4.697 8.137 -1.569 1.00 0.00 134 VAL A C 4
ATOM 4732 O O . VAL A 1 45 ? 3.509 8.459 -1.557 1.00 0.00 134 VAL A O 4
ATOM 4745 N N . THR A 1 46 ? 5.675 8.994 -1.847 1.00 0.00 135 THR A N 4
ATOM 4746 C CA . THR A 1 46 ? 5.401 10.391 -2.159 1.00 0.00 135 THR A CA 4
ATOM 4747 C C . THR A 1 46 ? 5.321 10.612 -3.665 1.00 0.00 135 THR A C 4
ATOM 4748 O O . THR A 1 46 ? 6.316 10.472 -4.378 1.00 0.00 135 THR A O 4
ATOM 4759 N N . LEU A 1 47 ? 4.132 10.959 -4.145 1.00 0.00 136 LEU A N 4
ATOM 4760 C CA . LEU A 1 47 ? 3.922 11.201 -5.568 1.00 0.00 136 LEU A CA 4
ATOM 4761 C C . LEU A 1 47 ? 4.378 12.604 -5.955 1.00 0.00 136 LEU A C 4
ATOM 4762 O O . LEU A 1 47 ? 4.662 13.437 -5.092 1.00 0.00 136 LEU A O 4
ATOM 4778 N N . LEU A 1 48 ? 4.445 12.861 -7.256 1.00 0.00 137 LEU A N 4
ATOM 4779 C CA . LEU A 1 48 ? 4.864 14.165 -7.758 1.00 0.00 137 LEU A CA 4
ATOM 4780 C C . LEU A 1 48 ? 3.906 15.260 -7.299 1.00 0.00 137 LEU A C 4
ATOM 4781 O O . LEU A 1 48 ? 4.293 16.170 -6.567 1.00 0.00 137 LEU A O 4
ATOM 4797 N N . ASN A 1 49 ? 2.654 15.163 -7.732 1.00 0.00 138 ASN A N 4
ATOM 4798 C CA . ASN A 1 49 ? 1.640 16.144 -7.364 1.00 0.00 138 ASN A CA 4
ATOM 4799 C C . ASN A 1 49 ? 0.515 15.491 -6.565 1.00 0.00 138 ASN A C 4
ATOM 4800 O O . ASN A 1 49 ? 0.502 14.276 -6.371 1.00 0.00 138 ASN A O 4
ATOM 4811 N N . GLY A 1 50 ? -0.427 16.307 -6.104 1.00 0.00 139 GLY A N 4
ATOM 4812 C CA . GLY A 1 50 ? -1.543 15.791 -5.332 1.00 0.00 139 GLY A CA 4
ATOM 4813 C C . GLY A 1 50 ? -2.594 15.132 -6.202 1.00 0.00 139 GLY A C 4
ATOM 4814 O O . GLY A 1 50 ? -3.011 14.005 -5.936 1.00 0.00 139 GLY A O 4
ATOM 4818 N N . GLU A 1 51 ? -3.025 15.836 -7.245 1.00 0.00 140 GLU A N 4
ATOM 4819 C CA . GLU A 1 51 ? -4.036 15.311 -8.155 1.00 0.00 140 GLU A CA 4
ATOM 4820 C C . GLU A 1 51 ? -3.737 13.861 -8.523 1.00 0.00 140 GLU A C 4
ATOM 4821 O O . GLU A 1 51 ? -4.616 13.002 -8.469 1.00 0.00 140 GLU A O 4
ATOM 4833 N N . GLN A 1 52 ? -2.489 13.598 -8.899 1.00 0.00 141 GLN A N 4
ATOM 4834 C CA . GLN A 1 52 ? -2.074 12.252 -9.278 1.00 0.00 141 GLN A CA 4
ATOM 4835 C C . GLN A 1 52 ? -2.477 11.238 -8.213 1.00 0.00 141 GLN A C 4
ATOM 4836 O O . GLN A 1 52 ? -2.932 10.139 -8.529 1.00 0.00 141 GLN A O 4
ATOM 4850 N N . ALA A 1 53 ? -2.307 11.614 -6.949 1.00 0.00 142 ALA A N 4
ATOM 4851 C CA . ALA A 1 53 ? -2.655 10.738 -5.838 1.00 0.00 142 ALA A CA 4
ATOM 4852 C C . ALA A 1 53 ? -4.166 10.573 -5.721 1.00 0.00 142 ALA A C 4
ATOM 4853 O O . ALA A 1 53 ? -4.680 9.455 -5.729 1.00 0.00 142 ALA A O 4
ATOM 4860 N N . GLN A 1 54 ? -4.872 11.694 -5.610 1.00 0.00 143 GLN A N 4
ATOM 4861 C CA . GLN A 1 54 ? -6.325 11.673 -5.490 1.00 0.00 143 GLN A CA 4
ATOM 4862 C C . GLN A 1 54 ? -6.923 10.536 -6.313 1.00 0.00 143 GLN A C 4
ATOM 4863 O O . GLN A 1 54 ? -7.947 9.962 -5.945 1.00 0.00 143 GLN A O 4
ATOM 4877 N N . A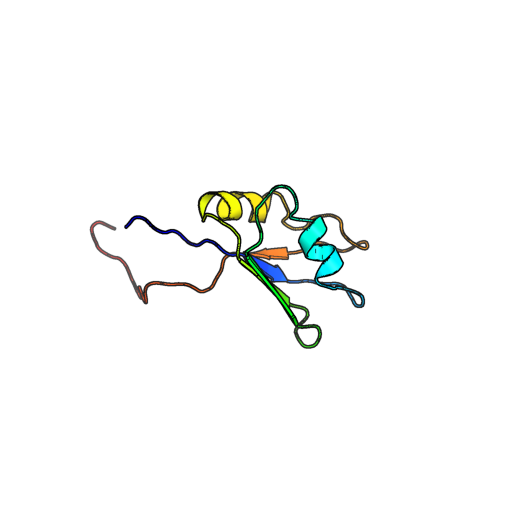SN A 1 55 ? -6.276 10.216 -7.429 1.00 0.00 144 ASN A N 4
ATOM 4878 C CA . ASN A 1 55 ? -6.744 9.148 -8.305 1.00 0.00 144 ASN A CA 4
ATOM 4879 C C . ASN A 1 55 ? -6.048 7.831 -7.977 1.00 0.00 144 ASN A C 4
ATOM 4880 O O . ASN A 1 55 ? -6.697 6.839 -7.648 1.00 0.00 144 ASN A O 4
ATOM 4891 N N . ALA A 1 56 ? -4.722 7.830 -8.069 1.00 0.00 145 ALA A N 4
ATOM 4892 C CA . ALA A 1 56 ? -3.937 6.637 -7.780 1.00 0.00 145 ALA A CA 4
ATOM 4893 C C . ALA A 1 56 ? -4.480 5.905 -6.558 1.00 0.00 145 ALA A C 4
ATOM 4894 O O . ALA A 1 56 ? -4.532 4.674 -6.532 1.00 0.00 145 ALA A O 4
ATOM 4901 N N . ILE A 1 57 ? -4.884 6.668 -5.548 1.00 0.00 146 ILE A N 4
ATOM 4902 C CA . ILE A 1 57 ? -5.424 6.090 -4.323 1.00 0.00 146 ILE A CA 4
ATOM 4903 C C . ILE A 1 57 ? -6.528 5.083 -4.630 1.00 0.00 146 ILE A C 4
ATOM 4904 O O . ILE A 1 57 ? -6.363 3.883 -4.415 1.00 0.00 146 ILE A O 4
ATOM 4920 N N . GLN A 1 58 ? -7.651 5.581 -5.136 1.00 0.00 147 GLN A N 4
ATOM 4921 C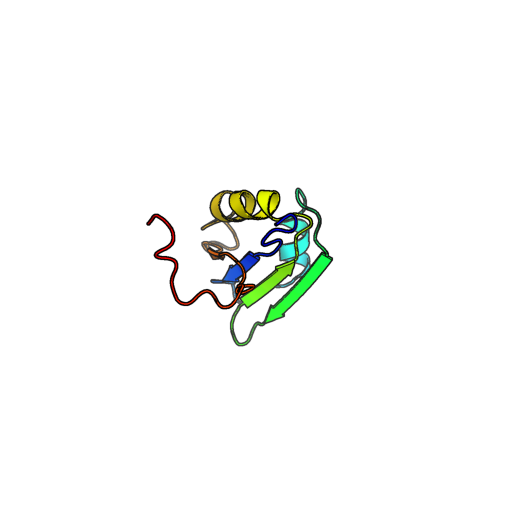 CA . GLN A 1 58 ? -8.782 4.724 -5.474 1.00 0.00 147 GLN A CA 4
ATOM 4922 C C . GLN A 1 58 ? -8.423 3.773 -6.611 1.00 0.00 147 GLN A C 4
ATOM 4923 O O . GLN A 1 58 ? -8.638 2.566 -6.514 1.00 0.00 147 GLN A O 4
ATOM 4937 N N . MET A 1 59 ? -7.876 4.327 -7.689 1.00 0.00 148 MET A N 4
ATOM 4938 C CA . MET A 1 59 ? -7.487 3.527 -8.844 1.00 0.00 148 MET A CA 4
ATOM 4939 C C . MET A 1 59 ? -6.731 2.276 -8.410 1.00 0.00 148 MET A C 4
ATOM 4940 O O . MET A 1 59 ? -6.921 1.197 -8.972 1.00 0.00 148 MET A O 4
ATOM 4954 N N . PHE A 1 60 ? -5.873 2.427 -7.406 1.00 0.00 149 PHE A N 4
ATOM 4955 C CA . PHE A 1 60 ? -5.088 1.308 -6.897 1.00 0.00 149 PHE A CA 4
ATOM 4956 C C . PHE A 1 60 ? -5.750 0.693 -5.668 1.00 0.00 149 PHE A C 4
ATOM 4957 O O . PHE A 1 60 ? -5.499 -0.463 -5.326 1.00 0.00 149 PHE A O 4
ATOM 4974 N N . HIS A 1 61 ? -6.598 1.474 -5.006 1.00 0.00 150 HIS A N 4
ATOM 4975 C CA . HIS A 1 61 ? -7.298 1.007 -3.815 1.00 0.00 150 HIS A CA 4
ATOM 4976 C C . HIS A 1 61 ? -7.938 -0.357 -4.060 1.00 0.00 150 HIS A C 4
ATOM 4977 O O . HIS A 1 61 ? -8.601 -0.567 -5.075 1.00 0.00 150 HIS A O 4
ATOM 4992 N N . GLN A 1 62 ? -7.732 -1.278 -3.125 1.00 0.00 151 GLN A N 4
ATOM 4993 C CA . GLN A 1 62 ? -8.288 -2.621 -3.242 1.00 0.00 151 GLN A CA 4
ATOM 4994 C C . GLN A 1 62 ? -7.786 -3.310 -4.506 1.00 0.00 151 GLN A C 4
ATOM 4995 O O . GLN A 1 62 ? -8.564 -3.912 -5.248 1.00 0.00 151 GLN A O 4
ATOM 5009 N N . TYR A 1 63 ? -6.483 -3.218 -4.747 1.00 0.00 152 TYR A N 4
ATOM 5010 C CA . TYR A 1 63 ? -5.878 -3.830 -5.924 1.00 0.00 152 TYR A CA 4
ATOM 5011 C C . TYR A 1 63 ? -5.374 -5.235 -5.609 1.00 0.00 152 TYR A C 4
ATOM 5012 O O . TYR A 1 63 ? -4.961 -5.522 -4.485 1.00 0.00 152 TYR A O 4
ATOM 5030 N N . SER A 1 64 ? -5.412 -6.108 -6.610 1.00 0.00 153 SER A N 4
ATOM 5031 C CA . SER A 1 64 ? -4.963 -7.485 -6.441 1.00 0.00 153 SER A CA 4
ATOM 5032 C C . SER A 1 64 ? -3.440 -7.557 -6.386 1.00 0.00 153 SER A C 4
ATOM 5033 O O . SER A 1 64 ? -2.754 -7.158 -7.328 1.00 0.00 153 SER A O 4
ATOM 5041 N N . PHE A 1 65 ? -2.918 -8.069 -5.277 1.00 0.00 154 PHE A N 4
ATOM 5042 C CA . PHE A 1 65 ? -1.476 -8.193 -5.097 1.00 0.00 154 PHE A CA 4
ATOM 5043 C C . PHE A 1 65 ? -1.146 -9.289 -4.088 1.00 0.00 154 PHE A C 4
ATOM 5044 O O . PHE A 1 65 ? -1.509 -9.199 -2.915 1.00 0.00 154 PHE A O 4
ATOM 5061 N N . ARG A 1 66 ? -0.457 -10.326 -4.554 1.00 0.00 155 ARG A N 4
ATOM 5062 C CA . ARG A 1 66 ? -0.079 -11.441 -3.695 1.00 0.00 155 ARG A CA 4
ATOM 5063 C C . ARG A 1 66 ? -1.305 -12.039 -3.010 1.00 0.00 155 ARG A C 4
ATOM 5064 O O . ARG A 1 66 ? -1.208 -12.593 -1.916 1.00 0.00 155 ARG A O 4
ATOM 5085 N N . GLY A 1 67 ? -2.457 -11.921 -3.662 1.00 0.00 156 GLY A N 4
ATOM 5086 C CA . GLY A 1 67 ? -3.685 -12.453 -3.101 1.00 0.00 156 GLY A CA 4
ATOM 5087 C C . GLY A 1 67 ? -4.360 -11.479 -2.155 1.00 0.00 156 GLY A C 4
ATOM 5088 O O . GLY A 1 67 ? -5.553 -11.600 -1.875 1.00 0.00 156 GLY A O 4
ATOM 5092 N N . LYS A 1 68 ? -3.596 -10.512 -1.660 1.00 0.00 157 LYS A N 4
ATOM 5093 C CA . LYS A 1 68 ? -4.126 -9.513 -0.740 1.00 0.00 157 LYS A CA 4
ATOM 5094 C C . LYS A 1 68 ? -4.651 -8.298 -1.499 1.00 0.00 157 LYS A C 4
ATOM 5095 O O . LYS A 1 68 ? -4.445 -8.172 -2.706 1.00 0.00 157 LYS A O 4
ATOM 5114 N N . ASP A 1 69 ? -5.329 -7.407 -0.784 1.00 0.00 158 ASP A N 4
ATOM 5115 C CA . ASP A 1 69 ? -5.882 -6.201 -1.389 1.00 0.00 158 ASP A CA 4
ATOM 5116 C C . ASP A 1 69 ? -5.175 -4.956 -0.863 1.00 0.00 158 ASP A C 4
ATOM 5117 O O . ASP A 1 69 ? -5.541 -4.416 0.182 1.00 0.00 158 ASP A O 4
ATOM 5126 N N . LEU A 1 70 ? -4.160 -4.505 -1.592 1.00 0.00 159 LEU A N 4
ATOM 5127 C CA . LEU A 1 70 ? -3.401 -3.324 -1.198 1.00 0.00 159 LEU A CA 4
ATOM 5128 C C . LEU A 1 70 ? -4.332 -2.160 -0.877 1.00 0.00 159 LEU A C 4
ATOM 5129 O O . LEU A 1 70 ? -5.092 -1.706 -1.733 1.00 0.00 159 LEU A O 4
ATOM 5145 N N . ILE A 1 71 ? -4.266 -1.680 0.361 1.00 0.00 160 ILE A N 4
ATOM 5146 C CA . ILE A 1 71 ? -5.102 -0.566 0.793 1.00 0.00 160 ILE A CA 4
ATOM 5147 C C . ILE A 1 71 ? -4.362 0.760 0.659 1.00 0.00 160 ILE A C 4
ATOM 5148 O O . ILE A 1 71 ? -3.505 1.092 1.480 1.00 0.00 160 ILE A O 4
ATOM 5164 N N . VAL A 1 72 ? -4.699 1.518 -0.380 1.00 0.00 161 VAL A N 4
ATOM 5165 C CA . VAL A 1 72 ? -4.069 2.810 -0.620 1.00 0.00 161 VAL A CA 4
ATOM 5166 C C . VAL A 1 72 ? -4.899 3.944 -0.029 1.00 0.00 161 VAL A C 4
ATOM 5167 O O . VAL A 1 72 ? -6.112 4.007 -0.227 1.00 0.00 161 VAL A O 4
ATOM 5180 N N . GLN A 1 73 ? -4.236 4.839 0.697 1.00 0.00 162 GLN A N 4
ATOM 5181 C CA . GLN A 1 73 ? -4.913 5.972 1.317 1.00 0.00 162 GLN A CA 4
ATOM 5182 C C . GLN A 1 73 ? -4.092 7.248 1.164 1.00 0.00 162 GLN A C 4
ATOM 5183 O O . GLN A 1 73 ? -2.965 7.217 0.668 1.00 0.00 162 GLN A O 4
ATOM 5197 N N . LEU A 1 74 ? -4.663 8.368 1.592 1.00 0.00 163 LEU A N 4
ATOM 5198 C CA . LEU A 1 74 ? -3.984 9.656 1.503 1.00 0.00 163 LEU A CA 4
ATOM 5199 C C . LEU A 1 74 ? -3.343 10.027 2.836 1.00 0.00 163 LEU A C 4
ATOM 5200 O O . LEU A 1 74 ? -3.776 9.568 3.892 1.00 0.00 163 LEU A O 4
ATOM 5216 N N . GLN A 1 75 ? -2.310 10.862 2.778 1.00 0.00 164 GLN A N 4
ATOM 5217 C CA . GLN A 1 75 ? -1.611 11.295 3.982 1.00 0.00 164 GLN A CA 4
ATOM 5218 C C . GLN A 1 75 ? -2.398 12.381 4.707 1.00 0.00 164 GLN A C 4
ATOM 5219 O O . GLN A 1 75 ? -3.037 13.235 4.092 1.00 0.00 164 GLN A O 4
ATOM 5233 N N . PRO A 1 76 ? -2.353 12.350 6.048 1.00 0.00 165 PRO A N 4
ATOM 5234 C CA . PRO A 1 76 ? -3.056 13.325 6.886 1.00 0.00 165 PRO A CA 4
ATOM 5235 C C . PRO A 1 76 ? -2.438 14.717 6.800 1.00 0.00 165 PRO A C 4
ATOM 5236 O O . PRO A 1 76 ? -2.990 15.687 7.322 1.00 0.00 165 PRO A O 4
ATOM 5247 N N . THR A 1 77 ? -1.289 14.809 6.137 1.00 0.00 166 THR A N 4
ATOM 5248 C CA . THR A 1 77 ? -0.596 16.082 5.983 1.00 0.00 166 THR A CA 4
ATOM 5249 C C . THR A 1 77 ? -1.582 17.219 5.741 1.00 0.00 166 THR A C 4
ATOM 5250 O O . THR A 1 77 ? -1.981 17.476 4.605 1.00 0.00 166 THR A O 4
ATOM 5261 N N . ASP A 1 78 ? -1.970 17.898 6.815 1.00 0.00 167 ASP A N 4
ATOM 5262 C CA . ASP A 1 78 ? -2.909 19.010 6.718 1.00 0.00 167 ASP A CA 4
ATOM 5263 C C . ASP A 1 78 ? -2.399 20.221 7.494 1.00 0.00 167 ASP A C 4
ATOM 5264 O O . ASP A 1 78 ? -2.589 20.319 8.706 1.00 0.00 167 ASP A O 4
ATOM 5273 N N . ALA A 1 79 ? -1.749 21.139 6.786 1.00 0.00 168 ALA A N 4
ATOM 5274 C CA . ALA A 1 79 ? -1.212 22.343 7.408 1.00 0.00 168 ALA A CA 4
ATOM 5275 C C . ALA A 1 79 ? -2.253 23.012 8.299 1.00 0.00 1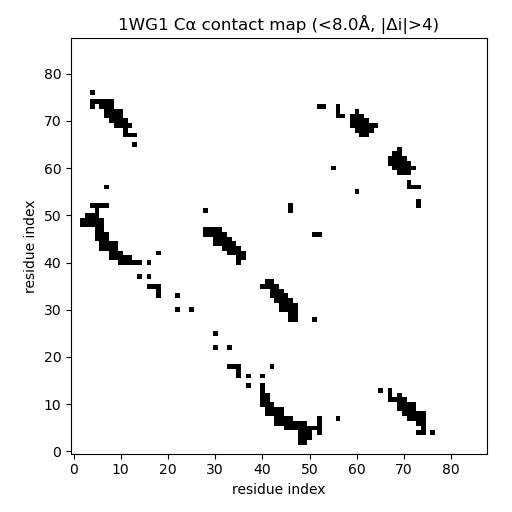68 ALA A C 4
ATOM 5276 O O . ALA A 1 79 ? -3.457 22.857 8.089 1.00 0.00 168 ALA A O 4
ATOM 5283 N N . LEU A 1 80 ? -1.783 23.756 9.294 1.00 0.00 169 LEU A N 4
ATOM 5284 C CA . LEU A 1 80 ? -2.674 24.448 10.219 1.00 0.00 169 LEU A CA 4
ATOM 5285 C C . LEU A 1 80 ? -3.146 25.774 9.630 1.00 0.00 169 LEU A C 4
ATOM 5286 O O . LEU A 1 80 ? -4.207 26.284 9.993 1.00 0.00 169 LEU A O 4
ATOM 5302 N N . LEU A 1 81 ? -2.354 26.326 8.718 1.00 0.00 170 LEU A N 4
ATOM 5303 C CA . LEU A 1 81 ? -2.691 27.591 8.076 1.00 0.00 170 LEU A CA 4
ATOM 5304 C C . LEU A 1 81 ? -4.063 27.517 7.412 1.00 0.00 170 LEU A C 4
ATOM 5305 O O . LEU A 1 81 ? -4.681 26.453 7.359 1.00 0.00 170 LEU A O 4
ATOM 5321 N N . CYS A 1 82 ? -4.531 28.651 6.905 1.00 0.00 171 CYS A N 4
ATOM 5322 C CA . CYS A 1 82 ? -5.829 28.714 6.242 1.00 0.00 171 CYS A CA 4
ATOM 5323 C C . CYS A 1 82 ? -5.764 29.598 5.001 1.00 0.00 171 CYS A C 4
ATOM 5324 O O . CYS A 1 82 ? -5.301 30.737 5.061 1.00 0.00 171 CYS A O 4
ATOM 5332 N N . SER A 1 83 ? -6.229 29.064 3.876 1.00 0.00 172 SER A N 4
ATOM 5333 C CA . SER A 1 83 ? -6.218 29.802 2.618 1.00 0.00 172 SER A CA 4
ATOM 5334 C C . SER A 1 83 ? -6.650 31.250 2.834 1.00 0.00 172 SER A C 4
ATOM 5335 O O . SER A 1 83 ? -5.996 32.180 2.366 1.00 0.00 172 SER A O 4
ATOM 5343 N N . GLY A 1 84 ? -7.757 31.430 3.547 1.00 0.00 173 GLY A N 4
ATOM 5344 C CA . GLY A 1 84 ? -8.259 32.766 3.813 1.00 0.00 173 GLY A CA 4
ATOM 5345 C C . GLY A 1 84 ? -8.881 33.406 2.588 1.00 0.00 173 GLY A C 4
ATOM 5346 O O . GLY A 1 84 ? -8.444 33.190 1.458 1.00 0.00 173 GLY A O 4
ATOM 5350 N N . PRO A 1 85 ? -9.930 34.214 2.806 1.00 0.00 174 PRO A N 4
ATOM 5351 C CA . PRO A 1 85 ? -10.637 34.903 1.722 1.00 0.00 174 PRO A CA 4
ATOM 5352 C C . PRO A 1 85 ? -9.795 36.005 1.089 1.00 0.00 174 PRO A C 4
ATOM 5353 O O . PRO A 1 85 ? -10.195 36.612 0.096 1.00 0.00 174 PRO A O 4
ATOM 5364 N N . SER A 1 86 ? -8.626 36.258 1.670 1.00 0.00 175 SER A N 4
ATOM 5365 C CA . SER A 1 86 ? -7.728 37.289 1.163 1.00 0.00 175 SER A CA 4
ATOM 5366 C C . SER A 1 86 ? -6.431 36.675 0.646 1.00 0.00 175 SER A C 4
ATOM 5367 O O . SER A 1 86 ? -6.162 35.493 0.862 1.00 0.00 175 SER A O 4
ATOM 5375 N N . SER A 1 87 ? -5.631 37.486 -0.039 1.00 0.00 176 SER A N 4
ATOM 5376 C CA . SER A 1 87 ? -4.364 37.023 -0.592 1.00 0.00 176 SER A CA 4
ATOM 5377 C C . SER A 1 87 ? -3.382 38.180 -0.744 1.00 0.00 176 SER A C 4
ATOM 5378 O O . SER A 1 87 ? -3.777 39.313 -1.018 1.00 0.00 176 SER A O 4
ATOM 5386 N N . GLY A 1 88 ? -2.098 37.886 -0.564 1.00 0.00 177 GLY A N 4
ATOM 5387 C CA . GLY A 1 88 ? -1.078 38.912 -0.685 1.00 0.00 177 GLY A CA 4
ATOM 5388 C C . GLY A 1 88 ? 0.138 38.624 0.172 1.00 0.00 177 GLY A C 4
ATOM 5389 O O . GLY A 1 88 ? 0.065 38.668 1.400 1.00 0.00 177 GLY A O 4
ATOM 5393 N N . GLY A 1 1 ? -1.442 23.564 2.025 1.00 0.00 90 GLY A N 5
ATOM 5394 C CA . GLY A 1 1 ? -0.797 24.321 0.969 1.00 0.00 90 GLY A CA 5
ATOM 5395 C C . GLY A 1 1 ? -1.517 24.194 -0.359 1.00 0.00 90 GLY A C 5
ATOM 5396 O O . GLY A 1 1 ? -2.739 24.055 -0.399 1.00 0.00 90 GLY A O 5
ATOM 5400 N N . SER A 1 2 ? -0.758 24.244 -1.449 1.00 0.00 91 SER A N 5
ATOM 5401 C CA . SER A 1 2 ? -1.333 24.139 -2.786 1.00 0.00 91 SER A CA 5
ATOM 5402 C C . SER A 1 2 ? -2.401 23.051 -2.834 1.00 0.00 91 SER A C 5
ATOM 5403 O O . SER A 1 2 ? -2.398 22.126 -2.021 1.00 0.00 91 SER A O 5
ATOM 5411 N N . SER A 1 3 ? -3.314 23.168 -3.793 1.00 0.00 92 SER A N 5
ATOM 5412 C CA . SER A 1 3 ? -4.391 22.197 -3.946 1.00 0.00 92 SER A CA 5
ATOM 5413 C C . SER A 1 3 ? -3.834 20.816 -4.277 1.00 0.00 92 SER A C 5
ATOM 5414 O O . SER A 1 3 ? -2.828 20.690 -4.974 1.00 0.00 92 SER A O 5
ATOM 5422 N N . GLY A 1 4 ? -4.497 19.781 -3.770 1.00 0.00 93 GLY A N 5
ATOM 5423 C CA . GLY A 1 4 ? -4.054 18.422 -4.021 1.00 0.00 93 GLY A CA 5
ATOM 5424 C C . GLY A 1 4 ? -2.874 18.027 -3.156 1.00 0.00 93 GLY A C 5
ATOM 5425 O O . GLY A 1 4 ? -1.774 18.555 -3.316 1.00 0.00 93 GLY A O 5
ATOM 5429 N N . SER A 1 5 ? -3.103 17.097 -2.234 1.00 0.00 94 SER A N 5
ATOM 5430 C CA . SER A 1 5 ? -2.051 16.636 -1.336 1.00 0.00 94 SER A CA 5
ATOM 5431 C C . SER A 1 5 ? -1.349 15.407 -1.906 1.00 0.00 94 SER A C 5
ATOM 5432 O O . SER A 1 5 ? -1.952 14.343 -2.046 1.00 0.00 94 SER A O 5
ATOM 5440 N N . SER A 1 6 ? -0.071 15.563 -2.235 1.00 0.00 95 SER A N 5
ATOM 5441 C CA . SER A 1 6 ? 0.713 14.468 -2.795 1.00 0.00 95 SER A CA 5
ATOM 5442 C C . SER A 1 6 ? 1.093 13.463 -1.712 1.00 0.00 95 SER A C 5
ATOM 5443 O O . SER A 1 6 ? 1.347 13.834 -0.566 1.00 0.00 95 SER A O 5
ATOM 5451 N N . GLY A 1 7 ? 1.130 12.187 -2.084 1.00 0.00 96 GLY A N 5
ATOM 5452 C CA . GLY A 1 7 ? 1.480 11.147 -1.133 1.00 0.00 96 GLY A CA 5
ATOM 5453 C C . GLY A 1 7 ? 0.368 10.134 -0.948 1.00 0.00 96 GLY A C 5
ATOM 5454 O O . GLY A 1 7 ? -0.811 10.468 -1.067 1.00 0.00 96 GLY A O 5
ATOM 5458 N N . ILE A 1 8 ? 0.743 8.893 -0.657 1.00 0.00 97 ILE A N 5
ATOM 5459 C CA . ILE A 1 8 ? -0.232 7.828 -0.455 1.00 0.00 97 ILE A CA 5
ATOM 5460 C C . ILE A 1 8 ? 0.284 6.791 0.537 1.00 0.00 97 ILE A C 5
ATOM 5461 O O . ILE A 1 8 ? 1.493 6.606 0.686 1.00 0.00 97 ILE A O 5
ATOM 5477 N N . LEU A 1 9 ? -0.639 6.116 1.212 1.00 0.00 98 LEU A N 5
ATOM 5478 C CA . LEU A 1 9 ? -0.279 5.095 2.190 1.00 0.00 98 LEU A CA 5
ATOM 5479 C C . LEU A 1 9 ? -0.572 3.698 1.651 1.00 0.00 98 LEU A C 5
ATOM 5480 O O . LEU A 1 9 ? -1.662 3.433 1.145 1.00 0.00 98 LEU A O 5
ATOM 5496 N N . VAL A 1 10 ? 0.408 2.808 1.765 1.00 0.00 99 VAL A N 5
ATOM 5497 C CA . VAL A 1 10 ? 0.255 1.437 1.293 1.00 0.00 99 VAL A CA 5
ATOM 5498 C C . VAL A 1 10 ? 0.095 0.468 2.460 1.00 0.00 99 VAL A C 5
ATOM 5499 O O . VAL A 1 10 ? 1.073 -0.092 2.955 1.00 0.00 99 VAL A O 5
ATOM 5512 N N . LYS A 1 11 ? -1.145 0.275 2.895 1.00 0.00 100 LYS A N 5
ATOM 5513 C CA . LYS A 1 11 ? -1.436 -0.628 4.003 1.00 0.00 100 LYS A CA 5
ATOM 5514 C C . LYS A 1 11 ? -1.860 -2.000 3.490 1.00 0.00 100 LYS A C 5
ATOM 5515 O O . LYS A 1 11 ? -2.271 -2.143 2.339 1.00 0.00 100 LYS A O 5
ATOM 5534 N N . ASN A 1 12 ? -1.758 -3.007 4.352 1.00 0.00 101 ASN A N 5
ATOM 5535 C CA . ASN A 1 12 ? -2.132 -4.368 3.986 1.00 0.00 101 ASN A CA 5
ATOM 5536 C C . ASN A 1 12 ? -1.092 -4.987 3.057 1.00 0.00 101 ASN A C 5
ATOM 5537 O O . ASN A 1 12 ? -1.432 -5.569 2.026 1.00 0.00 101 ASN A O 5
ATOM 5548 N N . LEU A 1 13 ? 0.176 -4.857 3.429 1.00 0.00 102 LEU A N 5
ATOM 5549 C CA . LEU A 1 13 ? 1.268 -5.404 2.630 1.00 0.00 102 LEU A CA 5
ATOM 5550 C C . LEU A 1 13 ? 1.614 -6.821 3.079 1.00 0.00 102 LEU A C 5
ATOM 5551 O O . LEU A 1 13 ? 1.350 -7.221 4.213 1.00 0.00 102 LEU A O 5
ATOM 5567 N N . PRO A 1 14 ? 2.221 -7.598 2.169 1.00 0.00 103 PRO A N 5
ATOM 5568 C CA . PRO A 1 14 ? 2.619 -8.980 2.449 1.00 0.00 103 PRO A CA 5
ATOM 5569 C C . PRO A 1 14 ? 3.779 -9.061 3.436 1.00 0.00 103 PRO A C 5
ATOM 5570 O O . PRO A 1 14 ? 4.089 -8.088 4.123 1.00 0.00 103 PRO A O 5
ATOM 5581 N N . GLN A 1 15 ? 4.414 -10.227 3.501 1.00 0.00 104 GLN A N 5
ATOM 5582 C CA . GLN A 1 15 ? 5.540 -10.433 4.405 1.00 0.00 104 GLN A CA 5
ATOM 5583 C C . GLN A 1 15 ? 6.865 -10.199 3.687 1.00 0.00 104 GLN A C 5
ATOM 5584 O O . GLN A 1 15 ? 7.864 -9.839 4.310 1.00 0.00 104 GLN A O 5
ATOM 5598 N N . ASP A 1 16 ? 6.865 -10.407 2.375 1.00 0.00 105 ASP A N 5
ATOM 5599 C CA . ASP A 1 16 ? 8.068 -10.218 1.572 1.00 0.00 105 ASP A CA 5
ATOM 5600 C C . ASP A 1 16 ? 7.951 -8.969 0.704 1.00 0.00 105 ASP A C 5
ATOM 5601 O O . ASP A 1 16 ? 8.520 -8.902 -0.385 1.00 0.00 105 ASP A O 5
ATOM 5610 N N . SER A 1 17 ? 7.208 -7.982 1.194 1.00 0.00 106 SER A N 5
ATOM 5611 C CA . SER A 1 17 ? 7.012 -6.736 0.461 1.00 0.00 106 SER A CA 5
ATOM 5612 C C . SER A 1 17 ? 8.338 -6.011 0.258 1.00 0.00 106 SER A C 5
ATOM 5613 O O . SER A 1 17 ? 9.300 -6.237 0.991 1.00 0.00 106 SER A O 5
ATOM 5621 N N . ASN A 1 18 ? 8.381 -5.137 -0.742 1.00 0.00 107 ASN A N 5
ATOM 5622 C CA . ASN A 1 18 ? 9.589 -4.377 -1.042 1.00 0.00 107 ASN A CA 5
ATOM 5623 C C . ASN A 1 18 ? 9.268 -3.167 -1.915 1.00 0.00 107 ASN A C 5
ATOM 5624 O O . ASN A 1 18 ? 8.241 -3.132 -2.593 1.00 0.00 107 ASN A O 5
ATOM 5635 N N . CYS A 1 19 ? 10.154 -2.177 -1.893 1.00 0.00 108 CYS A N 5
ATOM 5636 C CA . CYS A 1 19 ? 9.967 -0.966 -2.682 1.00 0.00 108 CYS A CA 5
ATOM 5637 C C . CYS A 1 19 ? 10.077 -1.265 -4.174 1.00 0.00 108 CYS A C 5
ATOM 5638 O O . CYS A 1 19 ? 9.156 -0.988 -4.942 1.00 0.00 108 CYS A O 5
ATOM 5645 N N . GLN A 1 20 ? 11.210 -1.832 -4.576 1.00 0.00 109 GLN A N 5
ATOM 5646 C CA . GLN A 1 20 ? 11.441 -2.169 -5.976 1.00 0.00 109 GLN A CA 5
ATOM 5647 C C . GLN A 1 20 ? 10.184 -2.758 -6.608 1.00 0.00 109 GLN A C 5
ATOM 5648 O O . GLN A 1 20 ? 9.885 -2.499 -7.774 1.00 0.00 109 GLN A O 5
ATOM 5662 N N . GLU A 1 21 ? 9.452 -3.551 -5.832 1.00 0.00 110 GLU A N 5
ATOM 5663 C CA . GLU A 1 21 ? 8.228 -4.177 -6.317 1.00 0.00 110 GLU A CA 5
ATOM 5664 C C . GLU A 1 21 ? 7.130 -3.138 -6.523 1.00 0.00 110 GLU A C 5
ATOM 5665 O O . GLU A 1 21 ? 6.456 -3.126 -7.553 1.00 0.00 110 GLU A O 5
ATOM 5677 N N . VAL A 1 22 ? 6.955 -2.267 -5.534 1.00 0.00 111 VAL A N 5
ATOM 5678 C CA . VAL A 1 22 ? 5.940 -1.223 -5.605 1.00 0.00 111 VAL A CA 5
ATOM 5679 C C . VAL A 1 22 ? 6.248 -0.231 -6.721 1.00 0.00 111 VAL A C 5
ATOM 5680 O O . VAL A 1 22 ? 5.344 0.260 -7.398 1.00 0.00 111 VAL A O 5
ATOM 5693 N N . HIS A 1 23 ? 7.532 0.060 -6.908 1.00 0.00 112 HIS A N 5
ATOM 5694 C CA . HIS A 1 23 ? 7.961 0.993 -7.944 1.00 0.00 112 HIS A CA 5
ATOM 5695 C C . HIS A 1 23 ? 7.316 0.652 -9.284 1.00 0.00 112 HIS A C 5
ATOM 5696 O O . HIS A 1 23 ? 6.589 1.463 -9.858 1.00 0.00 112 HIS A O 5
ATOM 5711 N N . ASP A 1 24 ? 7.588 -0.552 -9.776 1.00 0.00 113 ASP A N 5
ATOM 5712 C CA . ASP A 1 24 ? 7.034 -1.000 -11.048 1.00 0.00 113 ASP A CA 5
ATOM 5713 C C . ASP A 1 24 ? 5.518 -0.829 -11.072 1.00 0.00 113 ASP A C 5
ATOM 5714 O O . ASP A 1 24 ? 4.951 -0.355 -12.058 1.00 0.00 113 ASP A O 5
ATOM 5723 N N . LEU A 1 25 ? 4.867 -1.218 -9.981 1.00 0.00 114 LEU A N 5
ATOM 5724 C CA . LEU A 1 25 ? 3.416 -1.109 -9.877 1.00 0.00 114 LEU A CA 5
ATOM 5725 C C . LEU A 1 25 ? 2.958 0.323 -10.135 1.00 0.00 114 LEU A C 5
ATOM 5726 O O . LEU A 1 25 ? 2.013 0.557 -10.889 1.00 0.00 114 LEU A O 5
ATOM 5742 N N . LEU A 1 26 ? 3.635 1.278 -9.506 1.00 0.00 115 LEU A N 5
ATOM 5743 C CA . LEU A 1 26 ? 3.299 2.688 -9.670 1.00 0.00 115 LEU A CA 5
ATOM 5744 C C . LEU A 1 26 ? 4.258 3.367 -10.643 1.00 0.00 115 LEU A C 5
ATOM 5745 O O . LEU A 1 26 ? 4.749 4.465 -10.383 1.00 0.00 115 LEU A O 5
ATOM 5761 N N . LYS A 1 27 ? 4.518 2.706 -11.766 1.00 0.00 116 LYS A N 5
ATOM 5762 C CA . LYS A 1 27 ? 5.415 3.246 -12.781 1.00 0.00 116 LYS A CA 5
ATOM 5763 C C . LYS A 1 27 ? 4.775 4.431 -13.498 1.00 0.00 116 LYS A C 5
ATOM 5764 O O . LYS A 1 27 ? 5.468 5.342 -13.952 1.00 0.00 116 LYS A O 5
ATOM 5783 N N . ASP A 1 28 ? 3.450 4.413 -13.594 1.00 0.00 117 ASP A N 5
ATOM 5784 C CA . ASP A 1 28 ? 2.717 5.488 -14.253 1.00 0.00 117 ASP A CA 5
ATOM 5785 C C . ASP A 1 28 ? 3.022 6.833 -13.602 1.00 0.00 117 ASP A C 5
ATOM 5786 O O . ASP A 1 28 ? 3.156 7.849 -14.285 1.00 0.00 117 ASP A O 5
ATOM 5795 N N . TYR A 1 29 ? 3.131 6.833 -12.278 1.00 0.00 118 TYR A N 5
ATOM 5796 C CA . TYR A 1 29 ? 3.417 8.054 -11.534 1.00 0.00 118 TYR A CA 5
ATOM 5797 C C . TYR A 1 29 ? 4.890 8.121 -11.144 1.00 0.00 118 TYR A C 5
ATOM 5798 O O . TYR A 1 29 ? 5.581 7.103 -11.107 1.00 0.00 118 TYR A O 5
ATOM 5816 N N . ASP A 1 30 ? 5.364 9.327 -10.852 1.00 0.00 119 ASP A N 5
ATOM 5817 C CA . ASP A 1 30 ? 6.754 9.529 -10.462 1.00 0.00 119 ASP A CA 5
ATOM 5818 C C . ASP A 1 30 ? 6.913 9.437 -8.948 1.00 0.00 119 ASP A C 5
ATOM 5819 O O . ASP A 1 30 ? 6.353 10.245 -8.204 1.00 0.00 119 ASP A O 5
ATOM 5828 N N . LEU A 1 31 ? 7.677 8.449 -8.497 1.00 0.00 120 LEU A N 5
ATOM 5829 C CA . LEU A 1 31 ? 7.909 8.250 -7.071 1.00 0.00 120 LEU A CA 5
ATOM 5830 C C . LEU A 1 31 ? 9.148 9.011 -6.609 1.00 0.00 120 LEU A C 5
ATOM 5831 O O . LEU A 1 31 ? 10.232 8.854 -7.171 1.00 0.00 120 LEU A O 5
ATOM 5847 N N . LYS A 1 32 ? 8.980 9.835 -5.580 1.00 0.00 121 LYS A N 5
ATOM 5848 C CA . LYS A 1 32 ? 10.085 10.619 -5.039 1.00 0.00 121 LYS A CA 5
ATOM 5849 C C . LYS A 1 32 ? 10.765 9.880 -3.891 1.00 0.00 121 LYS A C 5
ATOM 5850 O O . LYS A 1 32 ? 11.974 9.652 -3.917 1.00 0.00 121 LYS A O 5
ATOM 5869 N N . TYR A 1 33 ? 9.980 9.507 -2.886 1.00 0.00 122 TYR A N 5
ATOM 5870 C CA . TYR A 1 33 ? 10.507 8.795 -1.728 1.00 0.00 122 TYR A CA 5
ATOM 5871 C C . TYR A 1 33 ? 9.633 7.592 -1.385 1.00 0.00 122 TYR A C 5
ATOM 5872 O O . TYR A 1 33 ? 8.405 7.682 -1.381 1.00 0.00 122 TYR A O 5
ATOM 5890 N N . CYS A 1 34 ? 10.276 6.466 -1.096 1.00 0.00 123 CYS A N 5
ATOM 5891 C CA . CYS A 1 34 ? 9.561 5.243 -0.750 1.00 0.00 123 CYS A CA 5
ATOM 5892 C C . CYS A 1 34 ? 10.169 4.588 0.486 1.00 0.00 123 CYS A C 5
ATOM 5893 O O . CYS A 1 34 ? 11.380 4.378 0.559 1.00 0.00 123 CYS A O 5
ATOM 5900 N N . TYR A 1 35 ? 9.321 4.267 1.457 1.00 0.00 124 TYR A N 5
ATOM 5901 C CA . TYR A 1 35 ? 9.774 3.638 2.691 1.00 0.00 124 TYR A CA 5
ATOM 5902 C C . TYR A 1 35 ? 8.842 2.500 3.097 1.00 0.00 124 TYR A C 5
ATOM 5903 O O . TYR A 1 35 ? 7.725 2.732 3.561 1.00 0.00 124 TYR A O 5
ATOM 5921 N N . VAL A 1 36 ? 9.310 1.269 2.919 1.00 0.00 125 VAL A N 5
ATOM 5922 C CA . VAL A 1 36 ? 8.520 0.094 3.268 1.00 0.00 125 VAL A CA 5
ATOM 5923 C C . VAL A 1 36 ? 8.789 -0.343 4.704 1.00 0.00 125 VAL A C 5
ATOM 5924 O O . VAL A 1 36 ? 9.939 -0.530 5.101 1.00 0.00 125 VAL A O 5
ATOM 5937 N N . ASP A 1 37 ? 7.721 -0.504 5.477 1.00 0.00 126 ASP A N 5
ATOM 5938 C CA . ASP A 1 37 ? 7.841 -0.921 6.869 1.00 0.00 126 ASP A CA 5
ATOM 5939 C C . ASP A 1 37 ? 7.109 -2.237 7.108 1.00 0.00 126 ASP A C 5
ATOM 5940 O O . ASP A 1 37 ? 5.924 -2.248 7.442 1.00 0.00 126 ASP A O 5
ATOM 5949 N N . ARG A 1 38 ? 7.822 -3.345 6.933 1.00 0.00 127 ARG A N 5
ATOM 5950 C CA . ARG A 1 38 ? 7.239 -4.667 7.127 1.00 0.00 127 ARG A CA 5
ATOM 5951 C C . ARG A 1 38 ? 6.639 -4.798 8.524 1.00 0.00 127 ARG A C 5
ATOM 5952 O O . ARG A 1 38 ? 5.556 -5.354 8.696 1.00 0.00 127 ARG A O 5
ATOM 5973 N N . ASN A 1 39 ? 7.353 -4.281 9.519 1.00 0.00 128 ASN A N 5
ATOM 5974 C CA . ASN A 1 39 ? 6.892 -4.340 10.902 1.00 0.00 128 ASN A CA 5
ATOM 5975 C C . ASN A 1 39 ? 5.433 -3.910 11.008 1.00 0.00 128 ASN A C 5
ATOM 5976 O O . ASN A 1 39 ? 4.637 -4.541 11.704 1.00 0.00 128 ASN A O 5
ATOM 5987 N N . LYS A 1 40 ? 5.087 -2.833 10.311 1.00 0.00 129 LYS A N 5
ATOM 5988 C CA . LYS A 1 40 ? 3.723 -2.318 10.324 1.00 0.00 129 LYS A CA 5
ATOM 5989 C C . LYS A 1 40 ? 3.047 -2.535 8.974 1.00 0.00 129 LYS A C 5
ATOM 5990 O O . LYS A 1 40 ? 2.000 -1.951 8.692 1.00 0.00 129 LYS A O 5
ATOM 6009 N N . ARG A 1 41 ? 3.651 -3.378 8.143 1.00 0.00 130 ARG A N 5
ATOM 6010 C CA . ARG A 1 41 ? 3.107 -3.671 6.822 1.00 0.00 130 ARG A CA 5
ATOM 6011 C C . ARG A 1 41 ? 2.553 -2.408 6.170 1.00 0.00 130 ARG A C 5
ATOM 6012 O O . ARG A 1 41 ? 1.416 -2.387 5.697 1.00 0.00 130 ARG A O 5
ATOM 6033 N N . THR A 1 42 ? 3.364 -1.354 6.149 1.00 0.00 131 THR A N 5
ATOM 6034 C CA . THR A 1 42 ? 2.955 -0.087 5.556 1.00 0.00 131 THR A CA 5
ATOM 6035 C C . THR A 1 42 ? 4.111 0.570 4.812 1.00 0.00 131 THR A C 5
ATOM 6036 O O . THR A 1 42 ? 5.227 0.651 5.325 1.00 0.00 131 THR A O 5
ATOM 6047 N N . ALA A 1 43 ? 3.837 1.040 3.599 1.00 0.00 132 ALA A N 5
ATOM 6048 C CA . ALA A 1 43 ? 4.855 1.694 2.785 1.00 0.00 132 ALA A CA 5
ATOM 6049 C C . ALA A 1 43 ? 4.414 3.095 2.377 1.00 0.00 132 ALA A C 5
ATOM 6050 O O . ALA A 1 43 ? 3.348 3.275 1.788 1.00 0.00 132 ALA A O 5
ATOM 6057 N N . PHE A 1 44 ? 5.241 4.086 2.693 1.00 0.00 133 PHE A N 5
ATOM 6058 C CA . PHE A 1 44 ? 4.936 5.473 2.360 1.00 0.00 133 PHE A CA 5
ATOM 6059 C C . PHE A 1 44 ? 5.483 5.834 0.982 1.00 0.00 133 PHE A C 5
ATOM 6060 O O . PHE A 1 44 ? 6.684 5.733 0.732 1.00 0.00 133 PHE A O 5
ATOM 6077 N N . VAL A 1 45 ? 4.591 6.256 0.091 1.00 0.00 134 VAL A N 5
ATOM 6078 C CA . VAL A 1 45 ? 4.983 6.633 -1.262 1.00 0.00 134 VAL A CA 5
ATOM 6079 C C . VAL A 1 45 ? 4.650 8.094 -1.543 1.00 0.00 134 VAL A C 5
ATOM 6080 O O . VAL A 1 45 ? 3.511 8.528 -1.371 1.00 0.00 134 VAL A O 5
ATOM 6093 N N . THR A 1 46 ? 5.654 8.851 -1.978 1.00 0.00 135 THR A N 5
ATOM 6094 C CA . THR A 1 46 ? 5.469 10.264 -2.282 1.00 0.00 135 THR A CA 5
ATOM 6095 C C . THR A 1 46 ? 5.435 10.502 -3.788 1.00 0.00 135 THR A C 5
ATOM 6096 O O . THR A 1 46 ? 6.473 10.498 -4.450 1.00 0.00 135 THR A O 5
ATOM 6107 N N . LEU A 1 47 ? 4.237 10.710 -4.322 1.00 0.00 136 LEU A N 5
ATOM 6108 C CA . LEU A 1 47 ? 4.068 10.951 -5.751 1.00 0.00 136 LEU A CA 5
ATOM 6109 C C . LEU A 1 47 ? 4.584 12.334 -6.135 1.00 0.00 136 LEU A C 5
ATOM 6110 O O . LEU A 1 47 ? 5.028 13.102 -5.280 1.00 0.00 136 LEU A O 5
ATOM 6126 N N . LEU A 1 48 ? 4.521 12.646 -7.424 1.00 0.00 137 LEU A N 5
ATOM 6127 C CA . LEU A 1 48 ? 4.980 13.938 -7.922 1.00 0.00 137 LEU A CA 5
ATOM 6128 C C . LEU A 1 48 ? 4.078 15.064 -7.428 1.00 0.00 137 LEU A C 5
ATOM 6129 O O . LEU A 1 48 ? 4.523 15.963 -6.716 1.00 0.00 137 LEU A O 5
ATOM 6145 N N . ASN A 1 49 ? 2.806 15.006 -7.810 1.00 0.00 138 ASN A N 5
ATOM 6146 C CA . ASN A 1 49 ? 1.839 16.020 -7.404 1.00 0.00 138 ASN A CA 5
ATOM 6147 C C . ASN A 1 49 ? 0.653 15.385 -6.685 1.00 0.00 138 ASN A C 5
ATOM 6148 O O . ASN A 1 49 ? 0.575 14.164 -6.555 1.00 0.00 138 ASN A O 5
ATOM 6159 N N . GLY A 1 50 ? -0.269 16.222 -6.220 1.00 0.00 139 GLY A N 5
ATOM 6160 C CA . GLY A 1 50 ? -1.438 15.724 -5.521 1.00 0.00 139 GLY A CA 5
ATOM 6161 C C . GLY A 1 50 ? -2.481 15.159 -6.464 1.00 0.00 139 GLY A C 5
ATOM 6162 O O . GLY A 1 50 ? -2.870 13.997 -6.344 1.00 0.00 139 GLY A O 5
ATOM 6166 N N . GLU A 1 51 ? -2.936 15.982 -7.404 1.00 0.00 140 GLU A N 5
ATOM 6167 C CA . GLU A 1 51 ? -3.942 15.556 -8.370 1.00 0.00 140 GLU A CA 5
ATOM 6168 C C . GLU A 1 51 ? -3.720 14.104 -8.783 1.00 0.00 140 GLU A C 5
ATOM 6169 O O . GLU A 1 51 ? -4.670 13.332 -8.906 1.00 0.00 140 GLU A O 5
ATOM 6181 N N . GLN A 1 52 ? -2.459 13.742 -8.995 1.00 0.00 141 GLN A N 5
ATOM 6182 C CA . GLN A 1 52 ? -2.112 12.383 -9.396 1.00 0.00 141 GLN A CA 5
ATOM 6183 C C . GLN A 1 52 ? -2.498 11.381 -8.312 1.00 0.00 141 GLN A C 5
ATOM 6184 O O . GLN A 1 52 ? -3.054 10.322 -8.602 1.00 0.00 141 GLN A O 5
ATOM 6198 N N . ALA A 1 53 ? -2.199 11.723 -7.063 1.00 0.00 142 ALA A N 5
ATOM 6199 C CA . ALA A 1 53 ? -2.516 10.854 -5.937 1.00 0.00 142 ALA A CA 5
ATOM 6200 C C . ALA A 1 53 ? -4.023 10.753 -5.728 1.00 0.00 142 ALA A C 5
ATOM 6201 O O . ALA A 1 53 ? -4.574 9.656 -5.645 1.00 0.00 142 ALA A O 5
ATOM 6208 N N . GLN A 1 54 ? -4.682 11.904 -5.644 1.00 0.00 143 GLN A N 5
ATOM 6209 C CA . GLN A 1 54 ? -6.126 11.944 -5.444 1.00 0.00 143 GLN A CA 5
ATOM 6210 C C . GLN A 1 54 ? -6.810 10.801 -6.186 1.00 0.00 143 GLN A C 5
ATOM 6211 O O . GLN A 1 54 ? -7.817 10.264 -5.727 1.00 0.00 143 GLN A O 5
ATOM 6225 N N . ASN A 1 55 ? -6.256 10.434 -7.337 1.00 0.00 144 ASN A N 5
ATOM 6226 C CA . ASN A 1 55 ? -6.814 9.355 -8.144 1.00 0.00 144 ASN A CA 5
ATOM 6227 C C . ASN A 1 55 ? -6.086 8.041 -7.874 1.00 0.00 144 ASN A C 5
ATOM 6228 O O . ASN A 1 55 ? -6.696 7.054 -7.466 1.00 0.00 144 ASN A O 5
ATOM 6239 N N . ALA A 1 56 ? -4.777 8.038 -8.104 1.00 0.00 145 ALA A N 5
ATOM 6240 C CA . ALA A 1 56 ? -3.965 6.848 -7.883 1.00 0.00 145 ALA A CA 5
ATOM 6241 C C . ALA A 1 56 ? -4.371 6.138 -6.596 1.00 0.00 145 ALA A C 5
ATOM 6242 O O . ALA A 1 56 ? -4.200 4.925 -6.466 1.00 0.00 145 ALA A O 5
ATOM 6249 N N . ILE A 1 57 ? -4.907 6.900 -5.649 1.00 0.00 146 ILE A N 5
ATOM 6250 C CA . ILE A 1 57 ? -5.337 6.343 -4.373 1.00 0.00 146 ILE A CA 5
ATOM 6251 C C . ILE A 1 57 ? -6.444 5.313 -4.568 1.00 0.00 146 ILE A C 5
ATOM 6252 O O . ILE A 1 57 ? -6.250 4.124 -4.314 1.00 0.00 146 ILE A O 5
ATOM 6268 N N . GLN A 1 58 ? -7.603 5.777 -5.023 1.00 0.00 147 GLN A N 5
ATOM 6269 C CA . GLN A 1 58 ? -8.741 4.895 -5.253 1.00 0.00 147 GLN A CA 5
ATOM 6270 C C . GLN A 1 58 ? -8.458 3.928 -6.398 1.00 0.00 147 GLN A C 5
ATOM 6271 O O . GLN A 1 58 ? -8.655 2.721 -6.267 1.00 0.00 147 GLN A O 5
ATOM 6285 N N . MET A 1 59 ? -7.994 4.468 -7.520 1.00 0.00 148 MET A N 5
ATOM 6286 C CA . MET A 1 59 ? -7.683 3.652 -8.688 1.00 0.00 148 MET A CA 5
ATOM 6287 C C . MET A 1 59 ? -6.982 2.361 -8.279 1.00 0.00 148 MET A C 5
ATOM 6288 O O . MET A 1 59 ? -7.260 1.292 -8.823 1.00 0.00 148 MET A O 5
ATOM 6302 N N . PHE A 1 60 ? -6.071 2.467 -7.317 1.00 0.00 149 PHE A N 5
ATOM 6303 C CA . PHE A 1 60 ? -5.329 1.308 -6.835 1.00 0.00 149 PHE A CA 5
ATOM 6304 C C . PHE A 1 60 ? -5.986 0.721 -5.589 1.00 0.00 149 PHE A C 5
ATOM 6305 O O . PHE A 1 60 ? -5.916 -0.484 -5.346 1.00 0.00 149 PHE A O 5
ATOM 6322 N N . HIS A 1 61 ? -6.624 1.582 -4.802 1.00 0.00 150 HIS A N 5
ATOM 6323 C CA . HIS A 1 61 ? -7.294 1.149 -3.581 1.00 0.00 150 HIS A CA 5
ATOM 6324 C C . HIS A 1 61 ? -8.003 -0.185 -3.794 1.00 0.00 150 HIS A C 5
ATOM 6325 O O . HIS A 1 61 ? -8.796 -0.335 -4.723 1.00 0.00 150 HIS A O 5
ATOM 6340 N N . GLN A 1 62 ? -7.712 -1.149 -2.927 1.00 0.00 151 GLN A N 5
ATOM 6341 C CA . GLN A 1 62 ? -8.322 -2.470 -3.022 1.00 0.00 151 GLN A CA 5
ATOM 6342 C C . GLN A 1 62 ? -7.818 -3.215 -4.253 1.00 0.00 151 GLN A C 5
ATOM 6343 O O . GLN A 1 62 ? -8.594 -3.851 -4.967 1.00 0.00 151 GLN A O 5
ATOM 6357 N N . TYR A 1 63 ? -6.515 -3.131 -4.497 1.00 0.00 152 TYR A N 5
ATOM 6358 C CA . TYR A 1 63 ? -5.908 -3.795 -5.645 1.00 0.00 152 TYR A CA 5
ATOM 6359 C C . TYR A 1 63 ? -5.397 -5.181 -5.265 1.00 0.00 152 TYR A C 5
ATOM 6360 O O . TYR A 1 63 ? -4.975 -5.411 -4.132 1.00 0.00 152 TYR A O 5
ATOM 6378 N N . SER A 1 64 ? -5.439 -6.103 -6.223 1.00 0.00 153 SER A N 5
ATOM 6379 C CA . SER A 1 64 ? -4.984 -7.468 -5.990 1.00 0.00 153 SER A CA 5
ATOM 6380 C C . SER A 1 64 ? -3.460 -7.544 -6.011 1.00 0.00 153 SER A C 5
ATOM 6381 O O . SER A 1 64 ? -2.824 -7.208 -7.010 1.00 0.00 153 SER A O 5
ATOM 6389 N N . PHE A 1 65 ? -2.880 -7.989 -4.901 1.00 0.00 154 PHE A N 5
ATOM 6390 C CA . PHE A 1 65 ? -1.431 -8.109 -4.791 1.00 0.00 154 PHE A CA 5
ATOM 6391 C C . PHE A 1 65 ? -1.050 -9.247 -3.849 1.00 0.00 154 PHE A C 5
ATOM 6392 O O . PHE A 1 65 ? -1.405 -9.238 -2.670 1.00 0.00 154 PHE A O 5
ATOM 6409 N N . ARG A 1 66 ? -0.326 -10.228 -4.379 1.00 0.00 155 ARG A N 5
ATOM 6410 C CA . ARG A 1 66 ? 0.103 -11.375 -3.587 1.00 0.00 155 ARG A CA 5
ATOM 6411 C C . ARG A 1 66 ? -1.073 -11.977 -2.823 1.00 0.00 155 ARG A C 5
ATOM 6412 O O . ARG A 1 66 ? -0.893 -12.595 -1.775 1.00 0.00 155 ARG A O 5
ATOM 6433 N N . GLY A 1 67 ? -2.276 -11.792 -3.357 1.00 0.00 156 GLY A N 5
ATOM 6434 C CA . GLY A 1 67 ? -3.463 -12.322 -2.712 1.00 0.00 156 GLY A CA 5
ATOM 6435 C C . GLY A 1 67 ? -4.112 -11.321 -1.778 1.00 0.00 156 GLY A C 5
ATOM 6436 O O . GLY A 1 67 ? -5.309 -11.403 -1.501 1.00 0.00 156 GLY A O 5
ATOM 6440 N N . LYS A 1 68 ? -3.321 -10.372 -1.288 1.00 0.00 157 LYS A N 5
ATOM 6441 C CA . LYS A 1 68 ? -3.824 -9.350 -0.378 1.00 0.00 157 LYS A CA 5
ATOM 6442 C C . LYS A 1 68 ? -4.322 -8.132 -1.150 1.00 0.00 157 LYS A C 5
ATOM 6443 O O . LYS A 1 68 ? -3.839 -7.839 -2.244 1.00 0.00 157 LYS A O 5
ATOM 6462 N N . ASP A 1 69 ? -5.289 -7.427 -0.574 1.00 0.00 158 ASP A N 5
ATOM 6463 C CA . ASP A 1 69 ? -5.851 -6.239 -1.207 1.00 0.00 158 ASP A CA 5
ATOM 6464 C C . ASP A 1 69 ? -5.137 -4.979 -0.728 1.00 0.00 158 ASP A C 5
ATOM 6465 O O . ASP A 1 69 ? -5.429 -4.459 0.350 1.00 0.00 158 ASP A O 5
ATOM 6474 N N . LEU A 1 70 ? -4.199 -4.494 -1.534 1.00 0.00 159 LEU A N 5
ATOM 6475 C CA . LEU A 1 70 ? -3.441 -3.295 -1.192 1.00 0.00 159 LEU A CA 5
ATOM 6476 C C . LEU A 1 70 ? -4.375 -2.121 -0.919 1.00 0.00 159 LEU A C 5
ATOM 6477 O O . LEU A 1 70 ? -5.159 -1.725 -1.783 1.00 0.00 159 LEU A O 5
ATOM 6493 N N . ILE A 1 71 ? -4.285 -1.567 0.285 1.00 0.00 160 ILE A N 5
ATOM 6494 C CA . ILE A 1 71 ? -5.119 -0.435 0.670 1.00 0.00 160 ILE A CA 5
ATOM 6495 C C . ILE A 1 71 ? -4.384 0.885 0.466 1.00 0.00 160 ILE A C 5
ATOM 6496 O O . ILE A 1 71 ? -3.528 1.261 1.267 1.00 0.00 160 ILE A O 5
ATOM 6512 N N . VAL A 1 72 ? -4.724 1.585 -0.611 1.00 0.00 161 VAL A N 5
ATOM 6513 C CA . VAL A 1 72 ? -4.099 2.866 -0.920 1.00 0.00 161 VAL A CA 5
ATOM 6514 C C . VAL A 1 72 ? -4.937 4.027 -0.397 1.00 0.00 161 VAL A C 5
ATOM 6515 O O . VAL A 1 72 ? -6.113 4.156 -0.733 1.00 0.00 161 VAL A O 5
ATOM 6528 N N . GLN A 1 73 ? -4.322 4.869 0.427 1.00 0.00 162 GLN A N 5
ATOM 6529 C CA . GLN A 1 73 ? -5.012 6.020 0.997 1.00 0.00 162 GLN A CA 5
ATOM 6530 C C . GLN A 1 73 ? -4.144 7.272 0.913 1.00 0.00 162 GLN A C 5
ATOM 6531 O O . GLN A 1 73 ? -3.011 7.223 0.434 1.00 0.00 162 GLN A O 5
ATOM 6545 N N . LEU A 1 74 ? -4.683 8.392 1.382 1.00 0.00 163 LEU A N 5
ATOM 6546 C CA . LEU A 1 74 ? -3.958 9.657 1.360 1.00 0.00 163 LEU A CA 5
ATOM 6547 C C . LEU A 1 74 ? -3.250 9.902 2.688 1.00 0.00 163 LEU A C 5
ATOM 6548 O O . LEU A 1 74 ? -3.574 9.278 3.698 1.00 0.00 163 LEU A O 5
ATOM 6564 N N . GLN A 1 75 ? -2.285 10.816 2.679 1.00 0.00 164 GLN A N 5
ATOM 6565 C CA . GLN A 1 75 ? -1.533 11.144 3.884 1.00 0.00 164 GLN A CA 5
ATOM 6566 C C . GLN A 1 75 ? -1.897 12.536 4.391 1.00 0.00 164 GLN A C 5
ATOM 6567 O O . GLN A 1 75 ? -2.121 13.466 3.617 1.00 0.00 164 GLN A O 5
ATOM 6581 N N . PRO A 1 76 ? -1.958 12.684 5.723 1.00 0.00 165 PRO A N 5
ATOM 6582 C CA . PRO A 1 76 ? -2.295 13.959 6.363 1.00 0.00 165 PRO A CA 5
ATOM 6583 C C . PRO A 1 76 ? -1.191 14.998 6.200 1.00 0.00 165 PRO A C 5
ATOM 6584 O O . PRO A 1 76 ? -0.212 15.002 6.947 1.00 0.00 165 PRO A O 5
ATOM 6595 N N . THR A 1 77 ? -1.355 15.880 5.219 1.00 0.00 166 THR A N 5
ATOM 6596 C CA . THR A 1 77 ? -0.373 16.924 4.958 1.00 0.00 166 THR A CA 5
ATOM 6597 C C . THR A 1 77 ? -1.032 18.298 4.903 1.00 0.00 166 THR A C 5
ATOM 6598 O O . THR A 1 77 ? -0.677 19.134 4.072 1.00 0.00 166 THR A O 5
ATOM 6609 N N . ASP A 1 78 ? -1.991 18.525 5.793 1.00 0.00 167 ASP A N 5
ATOM 6610 C CA . ASP A 1 78 ? -2.699 19.799 5.847 1.00 0.00 167 ASP A CA 5
ATOM 6611 C C . ASP A 1 78 ? -1.759 20.924 6.269 1.00 0.00 167 ASP A C 5
ATOM 6612 O O . ASP A 1 78 ? -1.596 21.911 5.551 1.00 0.00 167 ASP A O 5
ATOM 6621 N N . ALA A 1 79 ? -1.145 20.770 7.437 1.00 0.00 168 ALA A N 5
ATOM 6622 C CA . ALA A 1 79 ? -0.222 21.772 7.953 1.00 0.00 168 ALA A CA 5
ATOM 6623 C C . ALA A 1 79 ? 1.041 21.122 8.508 1.00 0.00 168 ALA A C 5
ATOM 6624 O O . ALA A 1 79 ? 0.994 20.023 9.062 1.00 0.00 168 ALA A O 5
ATOM 6631 N N . LEU A 1 80 ? 2.169 21.806 8.356 1.00 0.00 169 LEU A N 5
ATOM 6632 C CA . LEU A 1 80 ? 3.446 21.294 8.841 1.00 0.00 169 LEU A CA 5
ATOM 6633 C C . LEU A 1 80 ? 3.584 21.514 10.345 1.00 0.00 169 LEU A C 5
ATOM 6634 O O . LEU A 1 80 ? 3.648 22.651 10.814 1.00 0.00 169 LEU A O 5
ATOM 6650 N N . LEU A 1 81 ? 3.632 20.418 11.095 1.00 0.00 170 LEU A N 5
ATOM 6651 C CA . LEU A 1 81 ? 3.765 20.490 12.546 1.00 0.00 170 LEU A CA 5
ATOM 6652 C C . LEU A 1 81 ? 4.777 21.558 12.948 1.00 0.00 170 LEU A C 5
ATOM 6653 O O . LEU A 1 81 ? 5.902 21.581 12.446 1.00 0.00 170 LEU A O 5
ATOM 6669 N N . CYS A 1 82 ? 4.371 22.439 13.856 1.00 0.00 171 CYS A N 5
ATOM 6670 C CA . CYS A 1 82 ? 5.244 23.509 14.326 1.00 0.00 171 CYS A CA 5
ATOM 6671 C C . CYS A 1 82 ? 5.123 23.684 15.837 1.00 0.00 171 CYS A C 5
ATOM 6672 O O . CYS A 1 82 ? 4.085 24.111 16.341 1.00 0.00 171 CYS A O 5
ATOM 6680 N N . SER A 1 83 ? 6.192 23.349 16.553 1.00 0.00 172 SER A N 5
ATOM 6681 C CA . SER A 1 83 ? 6.204 23.464 18.006 1.00 0.00 172 SER A CA 5
ATOM 6682 C C . SER A 1 83 ? 6.340 24.921 18.435 1.00 0.00 172 SER A C 5
ATOM 6683 O O . SER A 1 83 ? 5.476 25.461 19.125 1.00 0.00 172 SER A O 5
ATOM 6691 N N . GLY A 1 84 ? 7.433 25.555 18.020 1.00 0.00 173 GLY A N 5
ATOM 6692 C CA . GLY A 1 84 ? 7.664 26.944 18.370 1.00 0.00 173 GLY A CA 5
ATOM 6693 C C . GLY A 1 84 ? 8.064 27.117 19.822 1.00 0.00 173 GLY A C 5
ATOM 6694 O O . GLY A 1 84 ? 7.240 27.427 20.683 1.00 0.00 173 GLY A O 5
ATOM 6698 N N . PRO A 1 85 ? 9.358 26.913 20.112 1.00 0.00 174 PRO A N 5
ATOM 6699 C CA . PRO A 1 85 ? 9.895 27.042 21.469 1.00 0.00 174 PRO A CA 5
ATOM 6700 C C . PRO A 1 85 ? 9.915 28.489 21.950 1.00 0.00 174 PRO A C 5
ATOM 6701 O O . PRO A 1 85 ? 9.653 29.412 21.180 1.00 0.00 174 PRO A O 5
ATOM 6712 N N . SER A 1 86 ? 10.228 28.679 23.228 1.00 0.00 175 SER A N 5
ATOM 6713 C CA . SER A 1 86 ? 10.279 30.014 23.812 1.00 0.00 175 SER A CA 5
ATOM 6714 C C . SER A 1 86 ? 11.657 30.298 24.400 1.00 0.00 175 SER A C 5
ATOM 6715 O O . SER A 1 86 ? 11.776 30.827 25.505 1.00 0.00 175 SER A O 5
ATOM 6723 N N . SER A 1 87 ? 12.697 29.942 23.652 1.00 0.00 176 SER A N 5
ATOM 6724 C CA . SER A 1 87 ? 14.069 30.154 24.100 1.00 0.00 176 SER A CA 5
ATOM 6725 C C . SER A 1 87 ? 15.007 30.331 22.910 1.00 0.00 176 SER A C 5
ATOM 6726 O O . SER A 1 87 ? 15.105 29.461 22.047 1.00 0.00 176 SER A O 5
ATOM 6734 N N . GLY A 1 88 ? 15.697 31.468 22.873 1.00 0.00 177 GLY A N 5
ATOM 6735 C CA . GLY A 1 88 ? 16.618 31.741 21.786 1.00 0.00 177 GLY A CA 5
ATOM 6736 C C . GLY A 1 88 ? 16.229 32.971 20.991 1.00 0.00 177 GLY A C 5
ATOM 6737 O O . GLY A 1 88 ? 16.768 34.056 21.211 1.00 0.00 177 GLY A O 5
ATOM 6741 N N . GLY A 1 1 ? 3.782 27.047 -4.037 1.00 0.00 90 GLY A N 6
ATOM 6742 C CA . GLY A 1 1 ? 2.659 26.893 -4.944 1.00 0.00 90 GLY A CA 6
ATOM 6743 C C . GLY A 1 1 ? 2.227 25.448 -5.092 1.00 0.00 90 GLY A C 6
ATOM 6744 O O . GLY A 1 1 ? 2.400 24.847 -6.152 1.00 0.00 90 GLY A O 6
ATOM 6748 N N . SER A 1 2 ? 1.665 24.887 -4.026 1.00 0.00 91 SER A N 6
ATOM 6749 C CA . SER A 1 2 ? 1.212 23.501 -4.040 1.00 0.00 91 SER A CA 6
ATOM 6750 C C . SER A 1 2 ? -0.291 23.424 -4.286 1.00 0.00 91 SER A C 6
ATOM 6751 O O . SER A 1 2 ? -1.089 23.913 -3.486 1.00 0.00 91 SER A O 6
ATOM 6759 N N . SER A 1 3 ? -0.671 22.804 -5.399 1.00 0.00 92 SER A N 6
ATOM 6760 C CA . SER A 1 3 ? -2.079 22.665 -5.754 1.00 0.00 92 SER A CA 6
ATOM 6761 C C . SER A 1 3 ? -2.881 22.106 -4.583 1.00 0.00 92 SER A C 6
ATOM 6762 O O . SER A 1 3 ? -3.874 22.696 -4.159 1.00 0.00 92 SER A O 6
ATOM 6770 N N . GLY A 1 4 ? -2.443 20.963 -4.064 1.00 0.00 93 GLY A N 6
ATOM 6771 C CA . GLY A 1 4 ? -3.131 20.343 -2.947 1.00 0.00 93 GLY A CA 6
ATOM 6772 C C . GLY A 1 4 ? -2.185 19.607 -2.020 1.00 0.00 93 GLY A C 6
ATOM 6773 O O . GLY A 1 4 ? -1.450 20.227 -1.251 1.00 0.00 93 GLY A O 6
ATOM 6777 N N . SER A 1 5 ? -2.203 18.279 -2.090 1.00 0.00 94 SER A N 6
ATOM 6778 C CA . SER A 1 5 ? -1.345 17.457 -1.246 1.00 0.00 94 SER A CA 6
ATOM 6779 C C . SER A 1 5 ? -1.091 16.098 -1.890 1.00 0.00 94 SER A C 6
ATOM 6780 O O . SER A 1 5 ? -2.018 15.437 -2.358 1.00 0.00 94 SER A O 6
ATOM 6788 N N . SER A 1 6 ? 0.173 15.686 -1.909 1.00 0.00 95 SER A N 6
ATOM 6789 C CA . SER A 1 6 ? 0.551 14.407 -2.499 1.00 0.00 95 SER A CA 6
ATOM 6790 C C . SER A 1 6 ? 0.891 13.388 -1.415 1.00 0.00 95 SER A C 6
ATOM 6791 O O . SER A 1 6 ? 0.921 13.714 -0.229 1.00 0.00 95 SER A O 6
ATOM 6799 N N . GLY A 1 7 ? 1.148 12.152 -1.833 1.00 0.00 96 GLY A N 6
ATOM 6800 C CA . GLY A 1 7 ? 1.483 11.104 -0.887 1.00 0.00 96 GLY A CA 6
ATOM 6801 C C . GLY A 1 7 ? 0.356 10.107 -0.703 1.00 0.00 96 GLY A C 6
ATOM 6802 O O . GLY A 1 7 ? -0.819 10.471 -0.763 1.00 0.00 96 GLY A O 6
ATOM 6806 N N . ILE A 1 8 ? 0.713 8.847 -0.480 1.00 0.00 97 ILE A N 6
ATOM 6807 C CA . ILE A 1 8 ? -0.277 7.795 -0.288 1.00 0.00 97 ILE A CA 6
ATOM 6808 C C . ILE A 1 8 ? 0.219 6.747 0.702 1.00 0.00 97 ILE A C 6
ATOM 6809 O O . ILE A 1 8 ? 1.424 6.539 0.852 1.00 0.00 97 ILE A O 6
ATOM 6825 N N . LEU A 1 9 ? -0.717 6.086 1.375 1.00 0.00 98 LEU A N 6
ATOM 6826 C CA . LEU A 1 9 ? -0.376 5.057 2.350 1.00 0.00 98 LEU A CA 6
ATOM 6827 C C . LEU A 1 9 ? -0.638 3.664 1.786 1.00 0.00 98 LEU A C 6
ATOM 6828 O O . LEU A 1 9 ? -1.744 3.363 1.336 1.00 0.00 98 LEU A O 6
ATOM 6844 N N . VAL A 1 10 ? 0.386 2.817 1.814 1.00 0.00 99 VAL A N 6
ATOM 6845 C CA . VAL A 1 10 ? 0.265 1.454 1.309 1.00 0.00 99 VAL A CA 6
ATOM 6846 C C . VAL A 1 10 ? 0.144 0.453 2.452 1.00 0.00 99 VAL A C 6
ATOM 6847 O O . VAL A 1 10 ? 1.139 -0.113 2.905 1.00 0.00 99 VAL A O 6
ATOM 6860 N N . LYS A 1 11 ? -1.083 0.238 2.915 1.00 0.00 100 LYS A N 6
ATOM 6861 C CA . LYS A 1 11 ? -1.337 -0.697 4.005 1.00 0.00 100 LYS A CA 6
ATOM 6862 C C . LYS A 1 11 ? -1.719 -2.071 3.465 1.00 0.00 100 LYS A C 6
ATOM 6863 O O . LYS A 1 11 ? -2.066 -2.214 2.293 1.00 0.00 100 LYS A O 6
ATOM 6882 N N . ASN A 1 12 ? -1.653 -3.080 4.327 1.00 0.00 101 ASN A N 6
ATOM 6883 C CA . ASN A 1 12 ? -1.992 -4.444 3.936 1.00 0.00 101 ASN A CA 6
ATOM 6884 C C . ASN A 1 12 ? -0.891 -5.053 3.074 1.00 0.00 101 ASN A C 6
ATOM 6885 O O . ASN A 1 12 ? -1.165 -5.798 2.132 1.00 0.00 101 ASN A O 6
ATOM 6896 N N . LEU A 1 13 ? 0.355 -4.731 3.401 1.00 0.00 102 LEU A N 6
ATOM 6897 C CA . LEU A 1 13 ? 1.500 -5.246 2.657 1.00 0.00 102 LEU A CA 6
ATOM 6898 C C . LEU A 1 13 ? 1.859 -6.655 3.118 1.00 0.00 102 LEU A C 6
ATOM 6899 O O . LEU A 1 13 ? 1.664 -7.025 4.276 1.00 0.00 102 LEU A O 6
ATOM 6915 N N . PRO A 1 14 ? 2.397 -7.462 2.191 1.00 0.00 103 PRO A N 6
ATOM 6916 C CA . PRO A 1 14 ? 2.797 -8.842 2.480 1.00 0.00 103 PRO A CA 6
ATOM 6917 C C . PRO A 1 14 ? 4.017 -8.913 3.392 1.00 0.00 103 PRO A C 6
ATOM 6918 O O . PRO A 1 14 ? 4.391 -7.924 4.021 1.00 0.00 103 PRO A O 6
ATOM 6929 N N . GLN A 1 15 ? 4.633 -10.090 3.459 1.00 0.00 104 GLN A N 6
ATOM 6930 C CA . GLN A 1 15 ? 5.811 -10.288 4.295 1.00 0.00 104 GLN A CA 6
ATOM 6931 C C . GLN A 1 15 ? 7.090 -10.112 3.484 1.00 0.00 104 GLN A C 6
ATOM 6932 O O . GLN A 1 15 ? 8.173 -9.943 4.044 1.00 0.00 104 GLN A O 6
ATOM 6946 N N . ASP A 1 16 ? 6.958 -10.154 2.163 1.00 0.00 105 ASP A N 6
ATOM 6947 C CA . ASP A 1 16 ? 8.103 -9.999 1.274 1.00 0.00 105 ASP A CA 6
ATOM 6948 C C . ASP A 1 16 ? 7.952 -8.754 0.405 1.00 0.00 105 ASP A C 6
ATOM 6949 O O . ASP A 1 16 ? 8.423 -8.717 -0.732 1.00 0.00 105 ASP A O 6
ATOM 6958 N N . SER A 1 17 ? 7.291 -7.736 0.948 1.00 0.00 106 SER A N 6
ATOM 6959 C CA . SER A 1 17 ? 7.074 -6.491 0.221 1.00 0.00 106 SER A CA 6
ATOM 6960 C C . SER A 1 17 ? 8.362 -5.678 0.138 1.00 0.00 106 SER A C 6
ATOM 6961 O O . SER A 1 17 ? 9.232 -5.784 1.001 1.00 0.00 106 SER A O 6
ATOM 6969 N N . ASN A 1 18 ? 8.475 -4.866 -0.908 1.00 0.00 107 ASN A N 6
ATOM 6970 C CA . ASN A 1 18 ? 9.657 -4.035 -1.106 1.00 0.00 107 ASN A CA 6
ATOM 6971 C C . ASN A 1 18 ? 9.360 -2.887 -2.066 1.00 0.00 107 ASN A C 6
ATOM 6972 O O . ASN A 1 18 ? 8.377 -2.921 -2.806 1.00 0.00 107 ASN A O 6
ATOM 6983 N N . CYS A 1 19 ? 10.217 -1.871 -2.048 1.00 0.00 108 CYS A N 6
ATOM 6984 C CA . CYS A 1 19 ? 10.048 -0.712 -2.917 1.00 0.00 108 CYS A CA 6
ATOM 6985 C C . CYS A 1 19 ? 10.171 -1.110 -4.385 1.00 0.00 108 CYS A C 6
ATOM 6986 O O . CYS A 1 19 ? 9.417 -0.632 -5.232 1.00 0.00 108 CYS A O 6
ATOM 6993 N N . GLN A 1 20 ? 11.126 -1.987 -4.677 1.00 0.00 109 GLN A N 6
ATOM 6994 C CA . GLN A 1 20 ? 11.347 -2.449 -6.042 1.00 0.00 109 GLN A CA 6
ATOM 6995 C C . GLN A 1 20 ? 10.046 -2.939 -6.669 1.00 0.00 109 GLN A C 6
ATOM 6996 O O . GLN A 1 20 ? 9.828 -2.783 -7.870 1.00 0.00 109 GLN A O 6
ATOM 7010 N N . GLU A 1 21 ? 9.185 -3.531 -5.847 1.00 0.00 110 GLU A N 6
ATOM 7011 C CA . GLU A 1 21 ? 7.905 -4.044 -6.322 1.00 0.00 110 GLU A CA 6
ATOM 7012 C C . GLU A 1 21 ? 6.903 -2.910 -6.520 1.00 0.00 110 GLU A C 6
ATOM 7013 O O . GLU A 1 21 ? 6.314 -2.767 -7.591 1.00 0.00 110 GLU A O 6
ATOM 7025 N N . VAL A 1 22 ? 6.715 -2.106 -5.478 1.00 0.00 111 VAL A N 6
ATOM 7026 C CA . VAL A 1 22 ? 5.785 -0.985 -5.535 1.00 0.00 111 VAL A CA 6
ATOM 7027 C C . VAL A 1 22 ? 6.097 -0.073 -6.717 1.00 0.00 111 VAL A C 6
ATOM 7028 O O . VAL A 1 22 ? 5.230 0.206 -7.545 1.00 0.00 111 VAL A O 6
ATOM 7041 N N . HIS A 1 23 ? 7.342 0.389 -6.788 1.00 0.00 112 HIS A N 6
ATOM 7042 C CA . HIS A 1 23 ? 7.769 1.270 -7.870 1.00 0.00 112 HIS A CA 6
ATOM 7043 C C . HIS A 1 23 ? 7.160 0.833 -9.199 1.00 0.00 112 HIS A C 6
ATOM 7044 O O . HIS A 1 23 ? 6.547 1.635 -9.904 1.00 0.00 112 HIS A O 6
ATOM 7059 N N . ASP A 1 24 ? 7.334 -0.440 -9.534 1.00 0.00 113 ASP A N 6
ATOM 7060 C CA . ASP A 1 24 ? 6.801 -0.983 -10.778 1.00 0.00 113 ASP A CA 6
ATOM 7061 C C . ASP A 1 24 ? 5.290 -0.786 -10.853 1.00 0.00 113 ASP A C 6
ATOM 7062 O O . ASP A 1 24 ? 4.761 -0.342 -11.873 1.00 0.00 113 ASP A O 6
ATOM 7071 N N . LEU A 1 25 ? 4.600 -1.121 -9.768 1.00 0.00 114 LEU A N 6
ATOM 7072 C CA . LEU A 1 25 ? 3.149 -0.982 -9.711 1.00 0.00 114 LEU A CA 6
ATOM 7073 C C . LEU A 1 25 ? 2.721 0.430 -10.101 1.00 0.00 114 LEU A C 6
ATOM 7074 O O . LEU A 1 25 ? 1.790 0.614 -10.885 1.00 0.00 114 LEU A O 6
ATOM 7090 N N . LEU A 1 26 ? 3.409 1.424 -9.549 1.00 0.00 115 LEU A N 6
ATOM 7091 C CA . LEU A 1 26 ? 3.102 2.820 -9.840 1.00 0.00 115 LEU A CA 6
ATOM 7092 C C . LEU A 1 26 ? 4.068 3.385 -10.876 1.00 0.00 115 LEU A C 6
ATOM 7093 O O . LEU A 1 26 ? 4.550 4.510 -10.743 1.00 0.00 115 LEU A O 6
ATOM 7109 N N . LYS A 1 27 ? 4.344 2.598 -11.910 1.00 0.00 116 LYS A N 6
ATOM 7110 C CA . LYS A 1 27 ? 5.250 3.020 -12.973 1.00 0.00 116 LYS A CA 6
ATOM 7111 C C . LYS A 1 27 ? 4.627 4.135 -13.808 1.00 0.00 116 LYS A C 6
ATOM 7112 O O . LYS A 1 27 ? 5.254 4.657 -14.729 1.00 0.00 116 LYS A O 6
ATOM 7131 N N . ASP A 1 28 ? 3.391 4.494 -13.478 1.00 0.00 117 ASP A N 6
ATOM 7132 C CA . ASP A 1 28 ? 2.685 5.549 -14.196 1.00 0.00 117 ASP A CA 6
ATOM 7133 C C . ASP A 1 28 ? 2.871 6.896 -13.505 1.00 0.00 117 ASP A C 6
ATOM 7134 O O . ASP A 1 28 ? 2.842 7.945 -14.149 1.00 0.00 117 ASP A O 6
ATOM 7143 N N . TYR A 1 29 ? 3.062 6.859 -12.191 1.00 0.00 118 TYR A N 6
ATOM 7144 C CA . TYR A 1 29 ? 3.250 8.077 -11.412 1.00 0.00 118 TYR A CA 6
ATOM 7145 C C . TYR A 1 29 ? 4.713 8.249 -11.014 1.00 0.00 118 TYR A C 6
ATOM 7146 O O . TYR A 1 29 ? 5.459 7.275 -10.912 1.00 0.00 118 TYR A O 6
ATOM 7164 N N . ASP A 1 30 ? 5.115 9.495 -10.790 1.00 0.00 119 ASP A N 6
ATOM 7165 C CA . ASP A 1 30 ? 6.488 9.797 -10.401 1.00 0.00 119 ASP A CA 6
ATOM 7166 C C . ASP A 1 30 ? 6.706 9.517 -8.917 1.00 0.00 119 ASP A C 6
ATOM 7167 O O . ASP A 1 30 ? 5.952 9.993 -8.067 1.00 0.00 119 ASP A O 6
ATOM 7176 N N . LEU A 1 31 ? 7.741 8.742 -8.613 1.00 0.00 120 LEU A N 6
ATOM 7177 C CA . LEU A 1 31 ? 8.059 8.397 -7.231 1.00 0.00 120 LEU A CA 6
ATOM 7178 C C . LEU A 1 31 ? 9.274 9.178 -6.740 1.00 0.00 120 LEU A C 6
ATOM 7179 O O . LEU A 1 31 ? 10.375 9.033 -7.272 1.00 0.00 120 LEU A O 6
ATOM 7195 N N . LYS A 1 32 ? 9.067 10.005 -5.722 1.00 0.00 121 LYS A N 6
ATOM 7196 C CA . LYS A 1 32 ? 10.144 10.807 -5.155 1.00 0.00 121 LYS A CA 6
ATOM 7197 C C . LYS A 1 32 ? 10.830 10.067 -4.011 1.00 0.00 121 LYS A C 6
ATOM 7198 O O . LYS A 1 32 ? 12.058 10.036 -3.927 1.00 0.00 121 LYS A O 6
ATOM 7217 N N . TYR A 1 33 ? 10.030 9.472 -3.134 1.00 0.00 122 TYR A N 6
ATOM 7218 C CA . TYR A 1 33 ? 10.560 8.733 -1.995 1.00 0.00 122 TYR A CA 6
ATOM 7219 C C . TYR A 1 33 ? 9.605 7.620 -1.575 1.00 0.00 122 TYR A C 6
ATOM 7220 O O . TYR A 1 33 ? 8.394 7.825 -1.486 1.00 0.00 122 TYR A O 6
ATOM 7238 N N . CYS A 1 34 ? 10.159 6.440 -1.318 1.00 0.00 123 CYS A N 6
ATOM 7239 C CA . CYS A 1 34 ? 9.359 5.292 -0.908 1.00 0.00 123 CYS A CA 6
ATOM 7240 C C . CYS A 1 34 ? 9.951 4.633 0.335 1.00 0.00 123 CYS A C 6
ATOM 7241 O O . CYS A 1 34 ? 11.122 4.254 0.352 1.00 0.00 123 CYS A O 6
ATOM 7248 N N . TYR A 1 35 ? 9.133 4.500 1.373 1.00 0.00 124 TYR A N 6
ATOM 7249 C CA . TYR A 1 35 ? 9.575 3.889 2.621 1.00 0.00 124 TYR A CA 6
ATOM 7250 C C . TYR A 1 35 ? 8.662 2.732 3.014 1.00 0.00 124 TYR A C 6
ATOM 7251 O O . TYR A 1 35 ? 7.535 2.939 3.462 1.00 0.00 124 TYR A O 6
ATOM 7269 N N . VAL A 1 36 ? 9.159 1.511 2.843 1.00 0.00 125 VAL A N 6
ATOM 7270 C CA . VAL A 1 36 ? 8.391 0.318 3.181 1.00 0.00 125 VAL A CA 6
ATOM 7271 C C . VAL A 1 36 ? 8.645 -0.109 4.622 1.00 0.00 125 VAL A C 6
ATOM 7272 O O . VAL A 1 36 ? 9.792 -0.190 5.064 1.00 0.00 125 VAL A O 6
ATOM 7285 N N . ASP A 1 37 ? 7.569 -0.382 5.351 1.00 0.00 126 ASP A N 6
ATOM 7286 C CA . ASP A 1 37 ? 7.674 -0.803 6.743 1.00 0.00 126 ASP A CA 6
ATOM 7287 C C . ASP A 1 37 ? 7.088 -2.198 6.935 1.00 0.00 126 ASP A C 6
ATOM 7288 O O . ASP A 1 37 ? 5.887 -2.353 7.153 1.00 0.00 126 ASP A O 6
ATOM 7297 N N . ARG A 1 38 ? 7.945 -3.211 6.850 1.00 0.00 127 ARG A N 6
ATOM 7298 C CA . ARG A 1 38 ? 7.512 -4.593 7.012 1.00 0.00 127 ARG A CA 6
ATOM 7299 C C . ARG A 1 38 ? 6.967 -4.831 8.417 1.00 0.00 127 ARG A C 6
ATOM 7300 O O . ARG A 1 38 ? 6.123 -5.702 8.627 1.00 0.00 127 ARG A O 6
ATOM 7321 N N . ASN A 1 39 ? 7.456 -4.052 9.376 1.00 0.00 128 ASN A N 6
ATOM 7322 C CA . ASN A 1 39 ? 7.018 -4.179 10.762 1.00 0.00 128 ASN A CA 6
ATOM 7323 C C . ASN A 1 39 ? 5.506 -4.009 10.872 1.00 0.00 128 ASN A C 6
ATOM 7324 O O . ASN A 1 39 ? 4.818 -4.843 11.462 1.00 0.00 128 ASN A O 6
ATOM 7335 N N . LYS A 1 40 ? 4.994 -2.925 10.300 1.00 0.00 129 LYS A N 6
ATOM 7336 C CA . LYS A 1 40 ? 3.564 -2.645 10.332 1.00 0.00 129 LYS A CA 6
ATOM 7337 C C . LYS A 1 40 ? 2.933 -2.878 8.962 1.00 0.00 129 LYS A C 6
ATOM 7338 O O . LYS A 1 40 ? 1.751 -2.603 8.758 1.00 0.00 129 LYS A O 6
ATOM 7357 N N . ARG A 1 41 ? 3.730 -3.387 8.028 1.00 0.00 130 ARG A N 6
ATOM 7358 C CA . ARG A 1 41 ? 3.250 -3.657 6.679 1.00 0.00 130 ARG A CA 6
ATOM 7359 C C . ARG A 1 41 ? 2.628 -2.408 6.063 1.00 0.00 130 ARG A C 6
ATOM 7360 O O . ARG A 1 41 ? 1.517 -2.450 5.533 1.00 0.00 130 ARG A O 6
ATOM 7381 N N . THR A 1 42 ? 3.351 -1.295 6.136 1.00 0.00 131 THR A N 6
ATOM 7382 C CA . THR A 1 42 ? 2.871 -0.033 5.588 1.00 0.00 131 THR A CA 6
ATOM 7383 C C . THR A 1 42 ? 3.984 0.708 4.856 1.00 0.00 131 THR A C 6
ATOM 7384 O O . THR A 1 42 ? 5.042 0.978 5.425 1.00 0.00 131 THR A O 6
ATOM 7395 N N . ALA A 1 43 ? 3.739 1.036 3.592 1.00 0.00 132 ALA A N 6
ATOM 7396 C CA . ALA A 1 43 ? 4.720 1.748 2.783 1.00 0.00 132 ALA A CA 6
ATOM 7397 C C . ALA A 1 43 ? 4.205 3.127 2.384 1.00 0.00 132 ALA A C 6
ATOM 7398 O O . ALA A 1 43 ? 3.084 3.264 1.893 1.00 0.00 132 ALA A O 6
ATOM 7405 N N . PHE A 1 44 ? 5.030 4.147 2.597 1.00 0.00 133 PHE A N 6
ATOM 7406 C CA . PHE A 1 44 ? 4.657 5.516 2.261 1.00 0.00 133 PHE A CA 6
ATOM 7407 C C . PHE A 1 44 ? 5.251 5.927 0.917 1.00 0.00 133 PHE A C 6
ATOM 7408 O O . PHE A 1 44 ? 6.466 6.059 0.777 1.00 0.00 133 PHE A O 6
ATOM 7425 N N . VAL A 1 45 ? 4.383 6.126 -0.071 1.00 0.00 134 VAL A N 6
ATOM 7426 C CA . VAL A 1 45 ? 4.820 6.522 -1.404 1.00 0.00 134 VAL A CA 6
ATOM 7427 C C . VAL A 1 45 ? 4.542 7.999 -1.657 1.00 0.00 134 VAL A C 6
ATOM 7428 O O . VAL A 1 45 ? 3.388 8.427 -1.701 1.00 0.00 134 VAL A O 6
ATOM 7441 N N . THR A 1 46 ? 5.608 8.777 -1.823 1.00 0.00 135 THR A N 6
ATOM 7442 C CA . THR A 1 46 ? 5.480 10.207 -2.071 1.00 0.00 135 THR A CA 6
ATOM 7443 C C . THR A 1 46 ? 5.542 10.514 -3.563 1.00 0.00 135 THR A C 6
ATOM 7444 O O . THR A 1 46 ? 6.564 10.288 -4.212 1.00 0.00 135 THR A O 6
ATOM 7455 N N . LEU A 1 47 ? 4.444 11.031 -4.102 1.00 0.00 136 LEU A N 6
ATOM 7456 C CA . LEU A 1 47 ? 4.374 11.370 -5.520 1.00 0.00 136 LEU A CA 6
ATOM 7457 C C . LEU A 1 47 ? 4.840 12.802 -5.760 1.00 0.00 136 LEU A C 6
ATOM 7458 O O . LEU A 1 47 ? 5.224 13.507 -4.826 1.00 0.00 136 LEU A O 6
ATOM 7474 N N . LEU A 1 48 ? 4.803 13.228 -7.018 1.00 0.00 137 LEU A N 6
ATOM 7475 C CA . LEU A 1 48 ? 5.220 14.577 -7.382 1.00 0.00 137 LEU A CA 6
ATOM 7476 C C . LEU A 1 48 ? 4.133 15.593 -7.045 1.00 0.00 137 LEU A C 6
ATOM 7477 O O . LEU A 1 48 ? 4.326 16.466 -6.200 1.00 0.00 137 LEU A O 6
ATOM 7493 N N . ASN A 1 49 ? 2.988 15.469 -7.709 1.00 0.00 138 ASN A N 6
ATOM 7494 C CA . ASN A 1 49 ? 1.869 16.376 -7.479 1.00 0.00 138 ASN A CA 6
ATOM 7495 C C . ASN A 1 49 ? 0.769 15.688 -6.677 1.00 0.00 138 ASN A C 6
ATOM 7496 O O . ASN A 1 49 ? 0.715 14.461 -6.602 1.00 0.00 138 ASN A O 6
ATOM 7507 N N . GLY A 1 50 ? -0.109 16.488 -6.078 1.00 0.00 139 GLY A N 6
ATOM 7508 C CA . GLY A 1 50 ? -1.197 15.938 -5.290 1.00 0.00 139 GLY A CA 6
ATOM 7509 C C . GLY A 1 50 ? -2.279 15.317 -6.150 1.00 0.00 139 GLY A C 6
ATOM 7510 O O . GLY A 1 50 ? -2.834 14.275 -5.803 1.00 0.00 139 GLY A O 6
ATOM 7514 N N . GLU A 1 51 ? -2.581 15.958 -7.275 1.00 0.00 140 GLU A N 6
ATOM 7515 C CA . GLU A 1 51 ? -3.607 15.462 -8.185 1.00 0.00 140 GLU A CA 6
ATOM 7516 C C . GLU A 1 51 ? -3.305 14.029 -8.615 1.00 0.00 140 GLU A C 6
ATOM 7517 O O . GLU A 1 51 ? -4.213 13.211 -8.760 1.00 0.00 140 GLU A O 6
ATOM 7529 N N . GLN A 1 52 ? -2.025 13.735 -8.817 1.00 0.00 141 GLN A N 6
ATOM 7530 C CA . GLN A 1 52 ? -1.604 12.402 -9.232 1.00 0.00 141 GLN A CA 6
ATOM 7531 C C . GLN A 1 52 ? -2.049 11.352 -8.220 1.00 0.00 141 GLN A C 6
ATOM 7532 O O . GLN A 1 52 ? -2.484 10.262 -8.592 1.00 0.00 141 GLN A O 6
ATOM 7546 N N . ALA A 1 53 ? -1.935 11.686 -6.939 1.00 0.00 142 ALA A N 6
ATOM 7547 C CA . ALA A 1 53 ? -2.327 10.773 -5.873 1.00 0.00 142 ALA A CA 6
ATOM 7548 C C . ALA A 1 53 ? -3.834 10.538 -5.877 1.00 0.00 142 ALA A C 6
ATOM 7549 O O . ALA A 1 53 ? -4.293 9.397 -5.909 1.00 0.00 142 ALA A O 6
ATOM 7556 N N . GLN A 1 54 ? -4.597 11.626 -5.843 1.00 0.00 143 GLN A N 6
ATOM 7557 C CA . GLN A 1 54 ? -6.053 11.537 -5.841 1.00 0.00 143 GLN A CA 6
ATOM 7558 C C . GLN A 1 54 ? -6.529 10.394 -6.731 1.00 0.00 143 GLN A C 6
ATOM 7559 O O . GLN A 1 54 ? -7.559 9.775 -6.465 1.00 0.00 143 GLN A O 6
ATOM 7573 N N . ASN A 1 55 ? -5.774 10.119 -7.790 1.00 0.00 144 ASN A N 6
ATOM 7574 C CA . ASN A 1 55 ? -6.120 9.051 -8.720 1.00 0.00 144 ASN A CA 6
ATOM 7575 C C . ASN A 1 55 ? -5.348 7.776 -8.395 1.00 0.00 144 ASN A C 6
ATOM 7576 O O . ASN A 1 55 ? -5.931 6.698 -8.277 1.00 0.00 144 ASN A O 6
ATOM 7587 N N . ALA A 1 56 ? -4.033 7.907 -8.251 1.00 0.00 145 ALA A N 6
ATOM 7588 C CA . ALA A 1 56 ? -3.182 6.766 -7.938 1.00 0.00 145 ALA A CA 6
ATOM 7589 C C . ALA A 1 56 ? -3.775 5.933 -6.806 1.00 0.00 145 ALA A C 6
ATOM 7590 O O . ALA A 1 56 ? -3.466 4.749 -6.667 1.00 0.00 145 ALA A O 6
ATOM 7597 N N . ILE A 1 57 ? -4.627 6.558 -6.001 1.00 0.00 146 ILE A N 6
ATOM 7598 C CA . ILE A 1 57 ? -5.263 5.874 -4.883 1.00 0.00 146 ILE A CA 6
ATOM 7599 C C . ILE A 1 57 ? -6.456 5.047 -5.351 1.00 0.00 146 ILE A C 6
ATOM 7600 O O . ILE A 1 57 ? -6.393 3.819 -5.393 1.00 0.00 146 ILE A O 6
ATOM 7616 N N . GLN A 1 58 ? -7.540 5.729 -5.703 1.00 0.00 147 GLN A N 6
ATOM 7617 C CA . GLN A 1 58 ? -8.747 5.057 -6.169 1.00 0.00 147 GLN A CA 6
ATOM 7618 C C . GLN A 1 58 ? -8.426 4.083 -7.298 1.00 0.00 147 GLN A C 6
ATOM 7619 O O . GLN A 1 58 ? -9.116 3.081 -7.480 1.00 0.00 147 GLN A O 6
ATOM 7633 N N . MET A 1 59 ? -7.375 4.386 -8.053 1.00 0.00 148 MET A N 6
ATOM 7634 C CA . MET A 1 59 ? -6.963 3.536 -9.164 1.00 0.00 148 MET A CA 6
ATOM 7635 C C . MET A 1 59 ? -6.413 2.207 -8.657 1.00 0.00 148 MET A C 6
ATOM 7636 O O . MET A 1 59 ? -6.720 1.147 -9.204 1.00 0.00 148 MET A O 6
ATOM 7650 N N . PHE A 1 60 ? -5.600 2.270 -7.608 1.00 0.00 149 PHE A N 6
ATOM 7651 C CA . PHE A 1 60 ? -5.007 1.070 -7.027 1.00 0.00 149 PHE A CA 6
ATOM 7652 C C . PHE A 1 60 ? -5.530 0.834 -5.614 1.00 0.00 149 PHE A C 6
ATOM 7653 O O . PHE A 1 60 ? -4.859 0.218 -4.786 1.00 0.00 149 PHE A O 6
ATOM 7670 N N . HIS A 1 61 ? -6.734 1.329 -5.344 1.00 0.00 150 HIS A N 6
ATOM 7671 C CA . HIS A 1 61 ? -7.349 1.172 -4.031 1.00 0.00 150 HIS A CA 6
ATOM 7672 C C . HIS A 1 61 ? -7.963 -0.217 -3.881 1.00 0.00 150 HIS A C 6
ATOM 7673 O O . HIS A 1 61 ? -8.863 -0.591 -4.631 1.00 0.00 150 HIS A O 6
ATOM 7688 N N . GLN A 1 62 ? -7.468 -0.975 -2.908 1.00 0.00 151 GLN A N 6
ATOM 7689 C CA . GLN A 1 62 ? -7.967 -2.322 -2.661 1.00 0.00 151 GLN A CA 6
ATOM 7690 C C . GLN A 1 62 ? -7.665 -3.239 -3.842 1.00 0.00 151 GLN A C 6
ATOM 7691 O O . GLN A 1 62 ? -8.527 -3.996 -4.289 1.00 0.00 151 GLN A O 6
ATOM 7705 N N . TYR A 1 63 ? -6.436 -3.166 -4.342 1.00 0.00 152 TYR A N 6
ATOM 7706 C CA . TYR A 1 63 ? -6.021 -3.988 -5.473 1.00 0.00 152 TYR A CA 6
ATOM 7707 C C . TYR A 1 63 ? -5.575 -5.370 -5.007 1.00 0.00 152 TYR A C 6
ATOM 7708 O O . TYR A 1 63 ? -5.125 -5.540 -3.874 1.00 0.00 152 TYR A O 6
ATOM 7726 N N . SER A 1 64 ? -5.702 -6.355 -5.891 1.00 0.00 153 SER A N 6
ATOM 7727 C CA . SER A 1 64 ? -5.315 -7.724 -5.571 1.00 0.00 153 SER A CA 6
ATOM 7728 C C . SER A 1 64 ? -3.802 -7.897 -5.668 1.00 0.00 153 SER A C 6
ATOM 7729 O O . SER A 1 64 ? -3.226 -7.820 -6.754 1.00 0.00 153 SER A O 6
ATOM 7737 N N . PHE A 1 65 ? -3.165 -8.133 -4.526 1.00 0.00 154 PHE A N 6
ATOM 7738 C CA . PHE A 1 65 ? -1.719 -8.316 -4.481 1.00 0.00 154 PHE A CA 6
ATOM 7739 C C . PHE A 1 65 ? -1.352 -9.541 -3.648 1.00 0.00 154 PHE A C 6
ATOM 7740 O O . PHE A 1 65 ? -1.427 -9.514 -2.419 1.00 0.00 154 PHE A O 6
ATOM 7757 N N . ARG A 1 66 ? -0.956 -10.613 -4.325 1.00 0.00 155 ARG A N 6
ATOM 7758 C CA . ARG A 1 66 ? -0.579 -11.848 -3.648 1.00 0.00 155 ARG A CA 6
ATOM 7759 C C . ARG A 1 66 ? -1.676 -12.298 -2.688 1.00 0.00 155 ARG A C 6
ATOM 7760 O O . ARG A 1 66 ? -1.397 -12.881 -1.640 1.00 0.00 155 ARG A O 6
ATOM 7781 N N . GLY A 1 67 ? -2.925 -12.023 -3.052 1.00 0.00 156 GLY A N 6
ATOM 7782 C CA . GLY A 1 67 ? -4.044 -12.405 -2.212 1.00 0.00 156 GLY A CA 6
ATOM 7783 C C . GLY A 1 67 ? -4.474 -11.292 -1.277 1.00 0.00 156 GLY A C 6
ATOM 7784 O O . GLY A 1 67 ? -5.613 -11.268 -0.811 1.00 0.00 156 GLY A O 6
ATOM 7788 N N . LYS A 1 68 ? -3.560 -10.369 -0.999 1.00 0.00 157 LYS A N 6
ATOM 7789 C CA . LYS A 1 68 ? -3.850 -9.247 -0.113 1.00 0.00 157 LYS A CA 6
ATOM 7790 C C . LYS A 1 68 ? -4.447 -8.079 -0.892 1.00 0.00 157 LYS A C 6
ATOM 7791 O O . LYS A 1 68 ? -3.964 -7.726 -1.968 1.00 0.00 157 LYS A O 6
ATOM 7810 N N . ASP A 1 69 ? -5.498 -7.483 -0.340 1.00 0.00 158 ASP A N 6
ATOM 7811 C CA . ASP A 1 69 ? -6.159 -6.352 -0.981 1.00 0.00 158 ASP A CA 6
ATOM 7812 C C . ASP A 1 69 ? -5.500 -5.037 -0.578 1.00 0.00 158 ASP A C 6
ATOM 7813 O O . ASP A 1 69 ? -6.037 -4.286 0.238 1.00 0.00 158 ASP A O 6
ATOM 7822 N N . LEU A 1 70 ? -4.334 -4.765 -1.153 1.00 0.00 159 LEU A N 6
ATOM 7823 C CA . LEU A 1 70 ? -3.600 -3.540 -0.853 1.00 0.00 159 LEU A CA 6
ATOM 7824 C C . LEU A 1 70 ? -4.557 -2.376 -0.616 1.00 0.00 159 LEU A C 6
ATOM 7825 O O . LEU A 1 70 ? -5.347 -2.021 -1.491 1.00 0.00 159 LEU A O 6
ATOM 7841 N N . ILE A 1 71 ? -4.480 -1.786 0.572 1.00 0.00 160 ILE A N 6
ATOM 7842 C CA . ILE A 1 71 ? -5.337 -0.660 0.922 1.00 0.00 160 ILE A CA 6
ATOM 7843 C C . ILE A 1 71 ? -4.602 0.665 0.750 1.00 0.00 160 ILE A C 6
ATOM 7844 O O . ILE A 1 71 ? -3.813 1.066 1.606 1.00 0.00 160 ILE A O 6
ATOM 7860 N N . VAL A 1 72 ? -4.867 1.343 -0.362 1.00 0.00 161 VAL A N 6
ATOM 7861 C CA . VAL A 1 72 ? -4.234 2.624 -0.646 1.00 0.00 161 VAL A CA 6
ATOM 7862 C C . VAL A 1 72 ? -5.093 3.783 -0.154 1.00 0.00 161 VAL A C 6
ATOM 7863 O O . VAL A 1 72 ? -6.272 3.881 -0.491 1.00 0.00 161 VAL A O 6
ATOM 7876 N N . GLN A 1 73 ? -4.493 4.660 0.646 1.00 0.00 162 GLN A N 6
ATOM 7877 C CA . GLN A 1 73 ? -5.204 5.812 1.185 1.00 0.00 162 GLN A CA 6
ATOM 7878 C C . GLN A 1 73 ? -4.338 7.066 1.120 1.00 0.00 162 GLN A C 6
ATOM 7879 O O . GLN A 1 73 ? -3.203 7.025 0.643 1.00 0.00 162 GLN A O 6
ATOM 7893 N N . LEU A 1 74 ? -4.879 8.179 1.601 1.00 0.00 163 LEU A N 6
ATOM 7894 C CA . LEU A 1 74 ? -4.156 9.446 1.597 1.00 0.00 163 LEU A CA 6
ATOM 7895 C C . LEU A 1 74 ? -3.212 9.538 2.791 1.00 0.00 163 LEU A C 6
ATOM 7896 O O . LEU A 1 74 ? -3.330 8.772 3.747 1.00 0.00 163 LEU A O 6
ATOM 7912 N N . GLN A 1 75 ? -2.277 10.481 2.729 1.00 0.00 164 GLN A N 6
ATOM 7913 C CA . GLN A 1 75 ? -1.314 10.673 3.807 1.00 0.00 164 GLN A CA 6
ATOM 7914 C C . GLN A 1 75 ? -1.883 11.584 4.890 1.00 0.00 164 GLN A C 6
ATOM 7915 O O . GLN A 1 75 ? -2.777 12.395 4.646 1.00 0.00 164 GLN A O 6
ATOM 7929 N N . PRO A 1 76 ? -1.356 11.448 6.115 1.00 0.00 165 PRO A N 6
ATOM 7930 C CA . PRO A 1 76 ? -1.796 12.251 7.260 1.00 0.00 165 PRO A CA 6
ATOM 7931 C C . PRO A 1 76 ? -1.382 13.713 7.136 1.00 0.00 165 PRO A C 6
ATOM 7932 O O . PRO A 1 76 ? -0.267 14.087 7.502 1.00 0.00 165 PRO A O 6
ATOM 7943 N N . THR A 1 77 ? -2.288 14.538 6.619 1.00 0.00 166 THR A N 6
ATOM 7944 C CA . THR A 1 77 ? -2.016 15.960 6.447 1.00 0.00 166 THR A CA 6
ATOM 7945 C C . THR A 1 77 ? -3.205 16.804 6.891 1.00 0.00 166 THR A C 6
ATOM 7946 O O . THR A 1 77 ? -4.330 16.597 6.436 1.00 0.00 166 THR A O 6
ATOM 7957 N N . ASP A 1 78 ? -2.949 17.757 7.780 1.00 0.00 167 ASP A N 6
ATOM 7958 C CA . ASP A 1 78 ? -3.999 18.635 8.284 1.00 0.00 167 ASP A CA 6
ATOM 7959 C C . ASP A 1 78 ? -4.020 19.953 7.517 1.00 0.00 167 ASP A C 6
ATOM 7960 O O . ASP A 1 78 ? -5.044 20.336 6.951 1.00 0.00 167 ASP A O 6
ATOM 7969 N N . ALA A 1 79 ? -2.884 20.642 7.503 1.00 0.00 168 ALA A N 6
ATOM 7970 C CA . ALA A 1 79 ? -2.772 21.916 6.804 1.00 0.00 168 ALA A CA 6
ATOM 7971 C C . ALA A 1 79 ? -3.934 22.839 7.156 1.00 0.00 168 ALA A C 6
ATOM 7972 O O . ALA A 1 79 ? -4.551 23.441 6.276 1.00 0.00 168 ALA A O 6
ATOM 7979 N N . LEU A 1 80 ? -4.227 22.947 8.447 1.00 0.00 169 LEU A N 6
ATOM 7980 C CA . LEU A 1 80 ? -5.316 23.797 8.916 1.00 0.00 169 LEU A CA 6
ATOM 7981 C C . LEU A 1 80 ? -5.027 25.265 8.620 1.00 0.00 169 LEU A C 6
ATOM 7982 O O . LEU A 1 80 ? -3.951 25.774 8.937 1.00 0.00 169 LEU A O 6
ATOM 7998 N N . LEU A 1 81 ? -5.995 25.942 8.012 1.00 0.00 170 LEU A N 6
ATOM 7999 C CA . LEU A 1 81 ? -5.846 27.353 7.674 1.00 0.00 170 LEU A CA 6
ATOM 8000 C C . LEU A 1 81 ? -6.203 28.238 8.864 1.00 0.00 170 LEU A C 6
ATOM 8001 O O . LEU A 1 81 ? -5.351 28.948 9.401 1.00 0.00 170 LEU A O 6
ATOM 8017 N N . CYS A 1 82 ? -7.466 28.190 9.272 1.00 0.00 171 CYS A N 6
ATOM 8018 C CA . CYS A 1 82 ? -7.936 28.987 10.400 1.00 0.00 171 CYS A CA 6
ATOM 8019 C C . CYS A 1 82 ? -7.772 28.224 11.710 1.00 0.00 171 CYS A C 6
ATOM 8020 O O . CYS A 1 82 ? -8.518 27.286 11.991 1.00 0.00 171 CYS A O 6
ATOM 8028 N N . SER A 1 83 ? -6.791 28.632 12.508 1.00 0.00 172 SER A N 6
ATOM 8029 C CA . SER A 1 83 ? -6.525 27.984 13.787 1.00 0.00 172 SER A CA 6
ATOM 8030 C C . SER A 1 83 ? -7.825 27.546 14.454 1.00 0.00 172 SER A C 6
ATOM 8031 O O . SER A 1 83 ? -7.967 26.396 14.868 1.00 0.00 172 SER A O 6
ATOM 8039 N N . GLY A 1 84 ? -8.773 28.474 14.555 1.00 0.00 173 GLY A N 6
ATOM 8040 C CA . GLY A 1 84 ? -10.049 28.166 15.174 1.00 0.00 173 GLY A CA 6
ATOM 8041 C C . GLY A 1 84 ? -10.720 29.392 15.759 1.00 0.00 173 GLY A C 6
ATOM 8042 O O . GLY A 1 84 ? -10.187 30.501 15.711 1.00 0.00 173 GLY A O 6
ATOM 8046 N N . PRO A 1 85 ? -11.920 29.200 16.327 1.00 0.00 174 PRO A N 6
ATOM 8047 C CA . PRO A 1 85 ? -12.692 30.289 16.934 1.00 0.00 174 PRO A CA 6
ATOM 8048 C C . PRO A 1 85 ? -12.056 30.802 18.221 1.00 0.00 174 PRO A C 6
ATOM 8049 O O . PRO A 1 85 ? -11.418 30.046 18.955 1.00 0.00 174 PRO A O 6
ATOM 8060 N N . SER A 1 86 ? -12.233 32.092 18.491 1.00 0.00 175 SER A N 6
ATOM 8061 C CA . SER A 1 86 ? -11.673 32.707 19.688 1.00 0.00 175 SER A CA 6
ATOM 8062 C C . SER A 1 86 ? -11.834 31.789 20.896 1.00 0.00 175 SER A C 6
ATOM 8063 O O . SER A 1 86 ? -10.876 31.526 21.622 1.00 0.00 175 SER A O 6
ATOM 8071 N N . SER A 1 87 ? -13.055 31.305 21.105 1.00 0.00 176 SER A N 6
ATOM 8072 C CA . SER A 1 87 ? -13.344 30.419 22.227 1.00 0.00 176 SER A CA 6
ATOM 8073 C C . SER A 1 87 ? -13.127 28.960 21.837 1.00 0.00 176 SER A C 6
ATOM 8074 O O . SER A 1 87 ? -12.941 28.640 20.664 1.00 0.00 176 SER A O 6
ATOM 8082 N N . GLY A 1 88 ? -13.152 28.078 22.832 1.00 0.00 177 GLY A N 6
ATOM 8083 C CA . GLY A 1 88 ? -12.956 26.663 22.574 1.00 0.00 177 GLY A CA 6
ATOM 8084 C C . GLY A 1 88 ? -14.245 25.872 22.678 1.00 0.00 177 GLY A C 6
ATOM 8085 O O . GLY A 1 88 ? -15.300 26.428 22.980 1.00 0.00 177 GLY A O 6
ATOM 8089 N N . GLY A 1 1 ? -7.527 27.900 -4.049 1.00 0.00 90 GLY A N 7
ATOM 8090 C CA . GLY A 1 1 ? -6.274 27.518 -4.673 1.00 0.00 90 GLY A CA 7
ATOM 8091 C C . GLY A 1 1 ? -6.304 26.104 -5.217 1.00 0.00 90 GLY A C 7
ATOM 8092 O O . GLY A 1 1 ? -7.339 25.440 -5.182 1.00 0.00 90 GLY A O 7
ATOM 8096 N N . SER A 1 2 ? -5.165 25.643 -5.724 1.00 0.00 91 SER A N 7
ATOM 8097 C CA . SER A 1 2 ? -5.066 24.300 -6.284 1.00 0.00 91 SER A CA 7
ATOM 8098 C C . SER A 1 2 ? -4.515 23.320 -5.252 1.00 0.00 91 SER A C 7
ATOM 8099 O O . SER A 1 2 ? -3.385 23.463 -4.785 1.00 0.00 91 SER A O 7
ATOM 8107 N N . SER A 1 3 ? -5.323 22.325 -4.900 1.00 0.00 92 SER A N 7
ATOM 8108 C CA . SER A 1 3 ? -4.919 21.323 -3.921 1.00 0.00 92 SER A CA 7
ATOM 8109 C C . SER A 1 3 ? -3.722 20.523 -4.424 1.00 0.00 92 SER A C 7
ATOM 8110 O O . SER A 1 3 ? -3.741 19.985 -5.531 1.00 0.00 92 SER A O 7
ATOM 8118 N N . GLY A 1 4 ? -2.679 20.448 -3.602 1.00 0.00 93 GLY A N 7
ATOM 8119 C CA . GLY A 1 4 ? -1.487 19.712 -3.980 1.00 0.00 93 GLY A CA 7
ATOM 8120 C C . GLY A 1 4 ? -1.010 18.779 -2.885 1.00 0.00 93 GLY A C 7
ATOM 8121 O O . GLY A 1 4 ? 0.082 18.953 -2.343 1.00 0.00 93 GLY A O 7
ATOM 8125 N N . SER A 1 5 ? -1.830 17.786 -2.556 1.00 0.00 94 SER A N 7
ATOM 8126 C CA . SER A 1 5 ? -1.488 16.825 -1.514 1.00 0.00 94 SER A CA 7
ATOM 8127 C C . SER A 1 5 ? -0.816 15.592 -2.112 1.00 0.00 94 SER A C 7
ATOM 8128 O O . SER A 1 5 ? -1.481 14.618 -2.462 1.00 0.00 94 SER A O 7
ATOM 8136 N N . SER A 1 6 ? 0.507 15.644 -2.224 1.00 0.00 95 SER A N 7
ATOM 8137 C CA . SER A 1 6 ? 1.270 14.534 -2.782 1.00 0.00 95 SER A CA 7
ATOM 8138 C C . SER A 1 6 ? 1.747 13.593 -1.679 1.00 0.00 95 SER A C 7
ATOM 8139 O O . SER A 1 6 ? 2.294 14.031 -0.668 1.00 0.00 95 SER A O 7
ATOM 8147 N N . GLY A 1 7 ? 1.534 12.296 -1.883 1.00 0.00 96 GLY A N 7
ATOM 8148 C CA . GLY A 1 7 ? 1.947 11.313 -0.899 1.00 0.00 96 GLY A CA 7
ATOM 8149 C C . GLY A 1 7 ? 0.816 10.391 -0.491 1.00 0.00 96 GLY A C 7
ATOM 8150 O O . GLY A 1 7 ? -0.219 10.845 -0.002 1.00 0.00 96 GLY A O 7
ATOM 8154 N N . ILE A 1 8 ? 1.011 9.092 -0.693 1.00 0.00 97 ILE A N 7
ATOM 8155 C CA . ILE A 1 8 ? -0.001 8.104 -0.343 1.00 0.00 97 ILE A CA 7
ATOM 8156 C C . ILE A 1 8 ? 0.559 7.058 0.615 1.00 0.00 97 ILE A C 7
ATOM 8157 O O . ILE A 1 8 ? 1.772 6.862 0.697 1.00 0.00 97 ILE A O 7
ATOM 8173 N N . LEU A 1 9 ? -0.332 6.387 1.336 1.00 0.00 98 LEU A N 7
ATOM 8174 C CA . LEU A 1 9 ? 0.072 5.358 2.288 1.00 0.00 98 LEU A CA 7
ATOM 8175 C C . LEU A 1 9 ? -0.323 3.971 1.792 1.00 0.00 98 LEU A C 7
ATOM 8176 O O . LEU A 1 9 ? -1.452 3.758 1.347 1.00 0.00 98 LEU A O 7
ATOM 8192 N N . VAL A 1 10 ? 0.612 3.030 1.872 1.00 0.00 99 VAL A N 7
ATOM 8193 C CA . VAL A 1 10 ? 0.360 1.663 1.434 1.00 0.00 99 VAL A CA 7
ATOM 8194 C C . VAL A 1 10 ? 0.173 0.730 2.625 1.00 0.00 99 VAL A C 7
ATOM 8195 O O . VAL A 1 10 ? 1.143 0.230 3.196 1.00 0.00 99 VAL A O 7
ATOM 8208 N N . LYS A 1 11 ? -1.082 0.499 2.997 1.00 0.00 100 LYS A N 7
ATOM 8209 C CA . LYS A 1 11 ? -1.399 -0.376 4.120 1.00 0.00 100 LYS A CA 7
ATOM 8210 C C . LYS A 1 11 ? -1.902 -1.730 3.629 1.00 0.00 100 LYS A C 7
ATOM 8211 O O . LYS A 1 11 ? -2.346 -1.862 2.490 1.00 0.00 100 LYS A O 7
ATOM 8230 N N . ASN A 1 12 ? -1.831 -2.732 4.499 1.00 0.00 101 ASN A N 7
ATOM 8231 C CA . ASN A 1 12 ? -2.280 -4.076 4.154 1.00 0.00 101 ASN A CA 7
ATOM 8232 C C . ASN A 1 12 ? -1.301 -4.748 3.196 1.00 0.00 101 ASN A C 7
ATOM 8233 O O . ASN A 1 12 ? -1.703 -5.333 2.189 1.00 0.00 101 ASN A O 7
ATOM 8244 N N . LEU A 1 13 ? -0.015 -4.662 3.517 1.00 0.00 102 LEU A N 7
ATOM 8245 C CA . LEU A 1 13 ? 1.023 -5.262 2.686 1.00 0.00 102 LEU A CA 7
ATOM 8246 C C . LEU A 1 13 ? 1.297 -6.701 3.111 1.00 0.00 102 LEU A C 7
ATOM 8247 O O . LEU A 1 13 ? 1.044 -7.096 4.249 1.00 0.00 102 LEU A O 7
ATOM 8263 N N . PRO A 1 14 ? 1.828 -7.503 2.177 1.00 0.00 103 PRO A N 7
ATOM 8264 C CA . PRO A 1 14 ? 2.151 -8.910 2.432 1.00 0.00 103 PRO A CA 7
ATOM 8265 C C . PRO A 1 14 ? 3.333 -9.070 3.382 1.00 0.00 103 PRO A C 7
ATOM 8266 O O . PRO A 1 14 ? 3.777 -8.105 4.002 1.00 0.00 103 PRO A O 7
ATOM 8277 N N . GLN A 1 15 ? 3.837 -10.295 3.490 1.00 0.00 104 GLN A N 7
ATOM 8278 C CA . GLN A 1 15 ? 4.968 -10.581 4.366 1.00 0.00 104 GLN A CA 7
ATOM 8279 C C . GLN A 1 15 ? 6.289 -10.383 3.630 1.00 0.00 104 GLN A C 7
ATOM 8280 O O . GLN A 1 15 ? 7.359 -10.398 4.239 1.00 0.00 104 GLN A O 7
ATOM 8294 N N . ASP A 1 16 ? 6.207 -10.197 2.317 1.00 0.00 105 ASP A N 7
ATOM 8295 C CA . ASP A 1 16 ? 7.397 -9.996 1.498 1.00 0.00 105 ASP A CA 7
ATOM 8296 C C . ASP A 1 16 ? 7.298 -8.695 0.707 1.00 0.00 105 ASP A C 7
ATOM 8297 O O . ASP A 1 16 ? 7.843 -8.581 -0.390 1.00 0.00 105 ASP A O 7
ATOM 8306 N N . SER A 1 17 ? 6.598 -7.716 1.273 1.00 0.00 106 SER A N 7
ATOM 8307 C CA . SER A 1 17 ? 6.424 -6.425 0.619 1.00 0.00 106 SER A CA 7
ATOM 8308 C C . SER A 1 17 ? 7.744 -5.663 0.560 1.00 0.00 106 SER A C 7
ATOM 8309 O O . SER A 1 17 ? 8.548 -5.719 1.490 1.00 0.00 106 SER A O 7
ATOM 8317 N N . ASN A 1 18 ? 7.961 -4.951 -0.541 1.00 0.00 107 ASN A N 7
ATOM 8318 C CA . ASN A 1 18 ? 9.184 -4.178 -0.723 1.00 0.00 107 ASN A CA 7
ATOM 8319 C C . ASN A 1 18 ? 8.975 -3.062 -1.742 1.00 0.00 107 ASN A C 7
ATOM 8320 O O . ASN A 1 18 ? 8.010 -3.076 -2.507 1.00 0.00 107 ASN A O 7
ATOM 8331 N N . CYS A 1 19 ? 9.887 -2.095 -1.748 1.00 0.00 108 CYS A N 7
ATOM 8332 C CA . CYS A 1 19 ? 9.805 -0.971 -2.673 1.00 0.00 108 CYS A CA 7
ATOM 8333 C C . CYS A 1 19 ? 9.763 -1.457 -4.119 1.00 0.00 108 CYS A C 7
ATOM 8334 O O . CYS A 1 19 ? 8.801 -1.202 -4.842 1.00 0.00 108 CYS A O 7
ATOM 8341 N N . GLN A 1 20 ? 10.813 -2.160 -4.531 1.00 0.00 109 GLN A N 7
ATOM 8342 C CA . GLN A 1 20 ? 10.897 -2.681 -5.890 1.00 0.00 109 GLN A CA 7
ATOM 8343 C C . GLN A 1 20 ? 9.518 -3.083 -6.405 1.00 0.00 109 GLN A C 7
ATOM 8344 O O . GLN A 1 20 ? 9.164 -2.796 -7.547 1.00 0.00 109 GLN A O 7
ATOM 8358 N N . GLU A 1 21 ? 8.745 -3.750 -5.553 1.00 0.00 110 GLU A N 7
ATOM 8359 C CA . GLU A 1 21 ? 7.406 -4.192 -5.922 1.00 0.00 110 GLU A CA 7
ATOM 8360 C C . GLU A 1 21 ? 6.492 -2.998 -6.184 1.00 0.00 110 GLU A C 7
ATOM 8361 O O . GLU A 1 21 ? 5.777 -2.958 -7.186 1.00 0.00 110 GLU A O 7
ATOM 8373 N N . VAL A 1 22 ? 6.521 -2.028 -5.277 1.00 0.00 111 VAL A N 7
ATOM 8374 C CA . VAL A 1 22 ? 5.696 -0.833 -5.409 1.00 0.00 111 VAL A CA 7
ATOM 8375 C C . VAL A 1 22 ? 6.215 0.073 -6.519 1.00 0.00 111 VAL A C 7
ATOM 8376 O O . VAL A 1 22 ? 5.494 0.387 -7.467 1.00 0.00 111 VAL A O 7
ATOM 8389 N N . HIS A 1 23 ? 7.471 0.491 -6.396 1.00 0.00 112 HIS A N 7
ATOM 8390 C CA . HIS A 1 23 ? 8.088 1.361 -7.391 1.00 0.00 112 HIS A CA 7
ATOM 8391 C C . HIS A 1 23 ? 7.607 1.008 -8.795 1.00 0.00 112 HIS A C 7
ATOM 8392 O O . HIS A 1 23 ? 6.958 1.815 -9.461 1.00 0.00 112 HIS A O 7
ATOM 8407 N N . ASP A 1 24 ? 7.930 -0.202 -9.239 1.00 0.00 113 ASP A N 7
ATOM 8408 C CA . ASP A 1 24 ? 7.530 -0.662 -10.564 1.00 0.00 113 ASP A CA 7
ATOM 8409 C C . ASP A 1 24 ? 6.019 -0.556 -10.743 1.00 0.00 113 ASP A C 7
ATOM 8410 O O . ASP A 1 24 ? 5.538 -0.035 -11.750 1.00 0.00 113 ASP A O 7
ATOM 8419 N N . LEU A 1 25 ? 5.276 -1.054 -9.761 1.00 0.00 114 LEU A N 7
ATOM 8420 C CA . LEU A 1 25 ? 3.818 -1.016 -9.811 1.00 0.00 114 LEU A CA 7
ATOM 8421 C C . LEU A 1 25 ? 3.320 0.391 -10.125 1.00 0.00 114 LEU A C 7
ATOM 8422 O O . LEU A 1 25 ? 2.413 0.573 -10.938 1.00 0.00 114 LEU A O 7
ATOM 8438 N N . LEU A 1 26 ? 3.921 1.384 -9.478 1.00 0.00 115 LEU A N 7
ATOM 8439 C CA . LEU A 1 26 ? 3.541 2.776 -9.690 1.00 0.00 115 LEU A CA 7
ATOM 8440 C C . LEU A 1 26 ? 4.443 3.435 -10.728 1.00 0.00 115 LEU A C 7
ATOM 8441 O O . LEU A 1 26 ? 4.862 4.581 -10.565 1.00 0.00 115 LEU A O 7
ATOM 8457 N N . LYS A 1 27 ? 4.738 2.704 -11.798 1.00 0.00 116 LYS A N 7
ATOM 8458 C CA . LYS A 1 27 ? 5.587 3.218 -12.866 1.00 0.00 116 LYS A CA 7
ATOM 8459 C C . LYS A 1 27 ? 4.917 4.388 -13.578 1.00 0.00 116 LYS A C 7
ATOM 8460 O O . LYS A 1 27 ? 5.588 5.312 -14.039 1.00 0.00 116 LYS A O 7
ATOM 8479 N N . ASP A 1 28 ? 3.593 4.343 -13.664 1.00 0.00 117 ASP A N 7
ATOM 8480 C CA . ASP A 1 28 ? 2.832 5.401 -14.318 1.00 0.00 117 ASP A CA 7
ATOM 8481 C C . ASP A 1 28 ? 3.109 6.753 -13.667 1.00 0.00 117 ASP A C 7
ATOM 8482 O O . ASP A 1 28 ? 3.385 7.738 -14.351 1.00 0.00 117 ASP A O 7
ATOM 8491 N N . TYR A 1 29 ? 3.033 6.791 -12.341 1.00 0.00 118 TYR A N 7
ATOM 8492 C CA . TYR A 1 29 ? 3.273 8.022 -11.597 1.00 0.00 118 TYR A CA 7
ATOM 8493 C C . TYR A 1 29 ? 4.743 8.147 -11.209 1.00 0.00 118 TYR A C 7
ATOM 8494 O O . TYR A 1 29 ? 5.492 7.171 -11.248 1.00 0.00 118 TYR A O 7
ATOM 8512 N N . ASP A 1 30 ? 5.148 9.355 -10.835 1.00 0.00 119 ASP A N 7
ATOM 8513 C CA . ASP A 1 30 ? 6.528 9.610 -10.437 1.00 0.00 119 ASP A CA 7
ATOM 8514 C C . ASP A 1 30 ? 6.706 9.416 -8.935 1.00 0.00 119 ASP A C 7
ATOM 8515 O O . ASP A 1 30 ? 5.926 9.936 -8.135 1.00 0.00 119 ASP A O 7
ATOM 8524 N N . LEU A 1 31 ? 7.734 8.665 -8.558 1.00 0.00 120 LEU A N 7
ATOM 8525 C CA . LEU A 1 31 ? 8.014 8.401 -7.150 1.00 0.00 120 LEU A CA 7
ATOM 8526 C C . LEU A 1 31 ? 9.170 9.263 -6.654 1.00 0.00 120 LEU A C 7
ATOM 8527 O O . LEU A 1 31 ? 10.243 9.290 -7.258 1.00 0.00 120 LEU A O 7
ATOM 8543 N N . LYS A 1 32 ? 8.946 9.966 -5.549 1.00 0.00 121 LYS A N 7
ATOM 8544 C CA . LYS A 1 32 ? 9.970 10.827 -4.968 1.00 0.00 121 LYS A CA 7
ATOM 8545 C C . LYS A 1 32 ? 10.705 10.112 -3.839 1.00 0.00 121 LYS A C 7
ATOM 8546 O O . LYS A 1 32 ? 11.903 10.316 -3.639 1.00 0.00 121 LYS A O 7
ATOM 8565 N N . TYR A 1 33 ? 9.982 9.273 -3.106 1.00 0.00 122 TYR A N 7
ATOM 8566 C CA . TYR A 1 33 ? 10.566 8.529 -1.996 1.00 0.00 122 TYR A CA 7
ATOM 8567 C C . TYR A 1 33 ? 9.718 7.308 -1.653 1.00 0.00 122 TYR A C 7
ATOM 8568 O O . TYR A 1 33 ? 8.489 7.378 -1.629 1.00 0.00 122 TYR A O 7
ATOM 8586 N N . CYS A 1 34 ? 10.384 6.189 -1.388 1.00 0.00 123 CYS A N 7
ATOM 8587 C CA . CYS A 1 34 ? 9.695 4.951 -1.045 1.00 0.00 123 CYS A CA 7
ATOM 8588 C C . CYS A 1 34 ? 10.305 4.316 0.201 1.00 0.00 123 CYS A C 7
ATOM 8589 O O . CYS A 1 34 ? 11.429 3.814 0.168 1.00 0.00 123 CYS A O 7
ATOM 8596 N N . TYR A 1 35 ? 9.556 4.341 1.298 1.00 0.00 124 TYR A N 7
ATOM 8597 C CA . TYR A 1 35 ? 10.024 3.769 2.555 1.00 0.00 124 TYR A CA 7
ATOM 8598 C C . TYR A 1 35 ? 9.122 2.622 3.001 1.00 0.00 124 TYR A C 7
ATOM 8599 O O . TYR A 1 35 ? 7.957 2.828 3.342 1.00 0.00 124 TYR A O 7
ATOM 8617 N N . VAL A 1 36 ? 9.670 1.411 2.995 1.00 0.00 125 VAL A N 7
ATOM 8618 C CA . VAL A 1 36 ? 8.917 0.229 3.399 1.00 0.00 125 VAL A CA 7
ATOM 8619 C C . VAL A 1 36 ? 9.228 -0.153 4.842 1.00 0.00 125 VAL A C 7
ATOM 8620 O O . VAL A 1 36 ? 10.391 -0.266 5.228 1.00 0.00 125 VAL A O 7
ATOM 8633 N N . ASP A 1 37 ? 8.180 -0.350 5.635 1.00 0.00 126 ASP A N 7
ATOM 8634 C CA . ASP A 1 37 ? 8.340 -0.721 7.036 1.00 0.00 126 ASP A CA 7
ATOM 8635 C C . ASP A 1 37 ? 7.708 -2.082 7.313 1.00 0.00 126 ASP A C 7
ATOM 8636 O O . ASP A 1 37 ? 6.503 -2.182 7.543 1.00 0.00 126 ASP A O 7
ATOM 8645 N N . ARG A 1 38 ? 8.531 -3.126 7.289 1.00 0.00 127 ARG A N 7
ATOM 8646 C CA . ARG A 1 38 ? 8.052 -4.480 7.536 1.00 0.00 127 ARG A CA 7
ATOM 8647 C C . ARG A 1 38 ? 7.427 -4.592 8.923 1.00 0.00 127 ARG A C 7
ATOM 8648 O O . ARG A 1 38 ? 6.519 -5.392 9.143 1.00 0.00 127 ARG A O 7
ATOM 8669 N N . ASN A 1 39 ? 7.921 -3.785 9.856 1.00 0.00 128 ASN A N 7
ATOM 8670 C CA . ASN A 1 39 ? 7.412 -3.794 11.223 1.00 0.00 128 ASN A CA 7
ATOM 8671 C C . ASN A 1 39 ? 5.932 -3.427 11.254 1.00 0.00 128 ASN A C 7
ATOM 8672 O O . ASN A 1 39 ? 5.175 -3.925 12.087 1.00 0.00 128 ASN A O 7
ATOM 8683 N N . LYS A 1 40 ? 5.525 -2.553 10.340 1.00 0.00 129 LYS A N 7
ATOM 8684 C CA . LYS A 1 40 ? 4.135 -2.119 10.260 1.00 0.00 129 LYS A CA 7
ATOM 8685 C C . LYS A 1 40 ? 3.531 -2.474 8.905 1.00 0.00 129 LYS A C 7
ATOM 8686 O O . LYS A 1 40 ? 2.472 -1.968 8.536 1.00 0.00 129 LYS A O 7
ATOM 8705 N N . ARG A 1 41 ? 4.212 -3.347 8.170 1.00 0.00 130 ARG A N 7
ATOM 8706 C CA . ARG A 1 41 ? 3.742 -3.770 6.856 1.00 0.00 130 ARG A CA 7
ATOM 8707 C C . ARG A 1 41 ? 3.102 -2.604 6.107 1.00 0.00 130 ARG A C 7
ATOM 8708 O O . ARG A 1 41 ? 1.980 -2.712 5.610 1.00 0.00 130 ARG A O 7
ATOM 8729 N N . THR A 1 42 ? 3.822 -1.489 6.031 1.00 0.00 131 THR A N 7
ATOM 8730 C CA . THR A 1 42 ? 3.324 -0.304 5.345 1.00 0.00 131 THR A CA 7
ATOM 8731 C C . THR A 1 42 ? 4.450 0.428 4.624 1.00 0.00 131 THR A C 7
ATOM 8732 O O . THR A 1 42 ? 5.563 0.536 5.140 1.00 0.00 131 THR A O 7
ATOM 8743 N N . ALA A 1 43 ? 4.154 0.931 3.430 1.00 0.00 132 ALA A N 7
ATOM 8744 C CA . ALA A 1 43 ? 5.142 1.656 2.640 1.00 0.00 132 ALA A CA 7
ATOM 8745 C C . ALA A 1 43 ? 4.629 3.039 2.254 1.00 0.00 132 ALA A C 7
ATOM 8746 O O . ALA A 1 43 ? 3.508 3.181 1.764 1.00 0.00 132 ALA A O 7
ATOM 8753 N N . PHE A 1 44 ? 5.455 4.055 2.478 1.00 0.00 133 PHE A N 7
ATOM 8754 C CA . PHE A 1 44 ? 5.083 5.428 2.154 1.00 0.00 133 PHE A CA 7
ATOM 8755 C C . PHE A 1 44 ? 5.643 5.837 0.795 1.00 0.00 133 PHE A C 7
ATOM 8756 O O . PHE A 1 44 ? 6.852 5.783 0.568 1.00 0.00 133 PHE A O 7
ATOM 8773 N N . VAL A 1 45 ? 4.755 6.246 -0.105 1.00 0.00 134 VAL A N 7
ATOM 8774 C CA . VAL A 1 45 ? 5.159 6.665 -1.442 1.00 0.00 134 VAL A CA 7
ATOM 8775 C C . VAL A 1 45 ? 4.809 8.128 -1.689 1.00 0.00 134 VAL A C 7
ATOM 8776 O O . VAL A 1 45 ? 3.654 8.533 -1.555 1.00 0.00 134 VAL A O 7
ATOM 8789 N N . THR A 1 46 ? 5.814 8.919 -2.051 1.00 0.00 135 THR A N 7
ATOM 8790 C CA . THR A 1 46 ? 5.613 10.338 -2.316 1.00 0.00 135 THR A CA 7
ATOM 8791 C C . THR A 1 46 ? 5.552 10.614 -3.814 1.00 0.00 135 THR A C 7
ATOM 8792 O O . THR A 1 46 ? 6.583 10.696 -4.483 1.00 0.00 135 THR A O 7
ATOM 8803 N N . LEU A 1 47 ? 4.338 10.757 -4.335 1.00 0.00 136 LEU A N 7
ATOM 8804 C CA . LEU A 1 47 ? 4.142 11.025 -5.756 1.00 0.00 136 LEU A CA 7
ATOM 8805 C C . LEU A 1 47 ? 4.582 12.443 -6.108 1.00 0.00 136 LEU A C 7
ATOM 8806 O O . LEU A 1 47 ? 4.995 13.210 -5.238 1.00 0.00 136 LEU A O 7
ATOM 8822 N N . LEU A 1 48 ? 4.489 12.784 -7.388 1.00 0.00 137 LEU A N 7
ATOM 8823 C CA . LEU A 1 48 ? 4.875 14.111 -7.856 1.00 0.00 137 LEU A CA 7
ATOM 8824 C C . LEU A 1 48 ? 3.900 15.171 -7.354 1.00 0.00 137 LEU A C 7
ATOM 8825 O O . LEU A 1 48 ? 4.267 16.045 -6.570 1.00 0.00 137 LEU A O 7
ATOM 8841 N N . ASN A 1 49 ? 2.654 15.085 -7.809 1.00 0.00 138 ASN A N 7
ATOM 8842 C CA . ASN A 1 49 ? 1.625 16.036 -7.404 1.00 0.00 138 ASN A CA 7
ATOM 8843 C C . ASN A 1 49 ? 0.500 15.332 -6.651 1.00 0.00 138 ASN A C 7
ATOM 8844 O O . ASN A 1 49 ? 0.445 14.104 -6.602 1.00 0.00 138 ASN A O 7
ATOM 8855 N N . GLY A 1 50 ? -0.396 16.120 -6.065 1.00 0.00 139 GLY A N 7
ATOM 8856 C CA . GLY A 1 50 ? -1.508 15.555 -5.323 1.00 0.00 139 GLY A CA 7
ATOM 8857 C C . GLY A 1 50 ? -2.573 14.970 -6.230 1.00 0.00 139 GLY A C 7
ATOM 8858 O O . GLY A 1 50 ? -2.997 13.830 -6.043 1.00 0.00 139 GLY A O 7
ATOM 8862 N N . GLU A 1 51 ? -3.007 15.754 -7.212 1.00 0.00 140 GLU A N 7
ATOM 8863 C CA . GLU A 1 51 ? -4.031 15.306 -8.149 1.00 0.00 140 GLU A CA 7
ATOM 8864 C C . GLU A 1 51 ? -3.777 13.867 -8.586 1.00 0.00 140 GLU A C 7
ATOM 8865 O O . GLU A 1 51 ? -4.709 13.074 -8.717 1.00 0.00 140 GLU A O 7
ATOM 8877 N N . GLN A 1 52 ? -2.509 13.538 -8.812 1.00 0.00 141 GLN A N 7
ATOM 8878 C CA . GLN A 1 52 ? -2.132 12.195 -9.236 1.00 0.00 141 GLN A CA 7
ATOM 8879 C C . GLN A 1 52 ? -2.526 11.162 -8.185 1.00 0.00 141 GLN A C 7
ATOM 8880 O O . GLN A 1 52 ? -3.118 10.131 -8.505 1.00 0.00 141 GLN A O 7
ATOM 8894 N N . ALA A 1 53 ? -2.193 11.445 -6.930 1.00 0.00 142 ALA A N 7
ATOM 8895 C CA . ALA A 1 53 ? -2.513 10.541 -5.832 1.00 0.00 142 ALA A CA 7
ATOM 8896 C C . ALA A 1 53 ? -4.021 10.375 -5.680 1.00 0.00 142 ALA A C 7
ATOM 8897 O O . ALA A 1 53 ? -4.527 9.255 -5.605 1.00 0.00 142 ALA A O 7
ATOM 8904 N N . GLN A 1 54 ? -4.734 11.496 -5.635 1.00 0.00 143 GLN A N 7
ATOM 8905 C CA . GLN A 1 54 ? -6.185 11.473 -5.490 1.00 0.00 143 GLN A CA 7
ATOM 8906 C C . GLN A 1 54 ? -6.791 10.309 -6.267 1.00 0.00 143 GLN A C 7
ATOM 8907 O O . GLN A 1 54 ? -7.681 9.618 -5.773 1.00 0.00 143 GLN A O 7
ATOM 8921 N N . ASN A 1 55 ? -6.303 10.099 -7.485 1.00 0.00 144 ASN A N 7
ATOM 8922 C CA . ASN A 1 55 ? -6.798 9.019 -8.331 1.00 0.00 144 ASN A CA 7
ATOM 8923 C C . ASN A 1 55 ? -6.015 7.733 -8.085 1.00 0.00 144 ASN A C 7
ATOM 8924 O O . ASN A 1 55 ? -6.597 6.675 -7.846 1.00 0.00 144 ASN A O 7
ATOM 8935 N N . ALA A 1 56 ? -4.691 7.833 -8.145 1.00 0.00 145 ALA A N 7
ATOM 8936 C CA . ALA A 1 56 ? -3.827 6.679 -7.926 1.00 0.00 145 ALA A CA 7
ATOM 8937 C C . ALA A 1 56 ? -4.252 5.903 -6.684 1.00 0.00 145 ALA A C 7
ATOM 8938 O O . ALA A 1 56 ? -3.910 4.731 -6.526 1.00 0.00 145 ALA A O 7
ATOM 8945 N N . ILE A 1 57 ? -4.998 6.564 -5.805 1.00 0.00 146 ILE A N 7
ATOM 8946 C CA . ILE A 1 57 ? -5.469 5.935 -4.577 1.00 0.00 146 ILE A CA 7
ATOM 8947 C C . ILE A 1 57 ? -6.740 5.131 -4.824 1.00 0.00 146 ILE A C 7
ATOM 8948 O O . ILE A 1 57 ? -6.786 3.929 -4.565 1.00 0.00 146 ILE A O 7
ATOM 8964 N N . GLN A 1 58 ? -7.770 5.802 -5.329 1.00 0.00 147 GLN A N 7
ATOM 8965 C CA . GLN A 1 58 ? -9.042 5.149 -5.613 1.00 0.00 147 GLN A CA 7
ATOM 8966 C C . GLN A 1 58 ? -8.876 4.075 -6.682 1.00 0.00 147 GLN A C 7
ATOM 8967 O O . GLN A 1 58 ? -9.609 3.086 -6.702 1.00 0.00 147 GLN A O 7
ATOM 8981 N N . MET A 1 59 ? -7.908 4.276 -7.571 1.00 0.00 148 MET A N 7
ATOM 8982 C CA . MET A 1 59 ? -7.646 3.323 -8.643 1.00 0.00 148 MET A CA 7
ATOM 8983 C C . MET A 1 59 ? -6.930 2.086 -8.109 1.00 0.00 148 MET A C 7
ATOM 8984 O O . MET A 1 59 ? -7.405 0.963 -8.272 1.00 0.00 148 MET A O 7
ATOM 8998 N N . PHE A 1 60 ? -5.784 2.301 -7.470 1.00 0.00 149 PHE A N 7
ATOM 8999 C CA . PHE A 1 60 ? -5.002 1.204 -6.913 1.00 0.00 149 PHE A CA 7
ATOM 9000 C C . PHE A 1 60 ? -5.746 0.537 -5.759 1.00 0.00 149 PHE A C 7
ATOM 9001 O O . PHE A 1 60 ? -5.887 -0.686 -5.721 1.00 0.00 149 PHE A O 7
ATOM 9018 N N . HIS A 1 61 ? -6.219 1.349 -4.820 1.00 0.00 150 HIS A N 7
ATOM 9019 C CA . HIS A 1 61 ? -6.949 0.839 -3.664 1.00 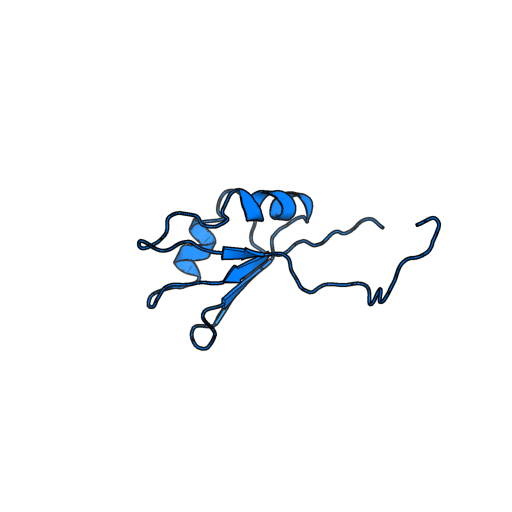0.00 150 HIS A CA 7
ATOM 9020 C C . HIS A 1 61 ? -7.777 -0.385 -4.042 1.00 0.00 150 HIS A C 7
ATOM 9021 O O . HIS A 1 61 ? -8.498 -0.374 -5.039 1.00 0.00 150 HIS A O 7
ATOM 9036 N N . GLN A 1 62 ? -7.667 -1.439 -3.239 1.00 0.00 151 GLN A N 7
ATOM 9037 C CA . GLN A 1 62 ? -8.404 -2.671 -3.491 1.00 0.00 151 GLN A CA 7
ATOM 9038 C C . GLN A 1 62 ? -7.870 -3.382 -4.730 1.00 0.00 151 GLN A C 7
ATOM 9039 O O . GLN A 1 62 ? -8.634 -3.955 -5.507 1.00 0.00 151 GLN A O 7
ATOM 9053 N N . TYR A 1 63 ? -6.555 -3.340 -4.909 1.00 0.00 152 TYR A N 7
ATOM 9054 C CA . TYR A 1 63 ? -5.919 -3.977 -6.056 1.00 0.00 152 TYR A CA 7
ATOM 9055 C C . TYR A 1 63 ? -5.453 -5.387 -5.706 1.00 0.00 152 TYR A C 7
ATOM 9056 O O . TYR A 1 63 ? -5.023 -5.650 -4.584 1.00 0.00 152 TYR A O 7
ATOM 9074 N N . SER A 1 64 ? -5.542 -6.290 -6.677 1.00 0.00 153 SER A N 7
ATOM 9075 C CA . SER A 1 64 ? -5.134 -7.675 -6.473 1.00 0.00 153 SER A CA 7
ATOM 9076 C C . SER A 1 64 ? -3.613 -7.802 -6.498 1.00 0.00 153 SER A C 7
ATOM 9077 O O . SER A 1 64 ? -2.989 -7.717 -7.556 1.00 0.00 153 SER A O 7
ATOM 9085 N N . PHE A 1 65 ? -3.024 -8.007 -5.325 1.00 0.00 154 PHE A N 7
ATOM 9086 C CA . PHE A 1 65 ? -1.576 -8.145 -5.211 1.00 0.00 154 PHE A CA 7
ATOM 9087 C C . PHE A 1 65 ? -1.212 -9.327 -4.318 1.00 0.00 154 PHE A C 7
ATOM 9088 O O . PHE A 1 65 ? -1.331 -9.255 -3.095 1.00 0.00 154 PHE A O 7
ATOM 9105 N N . ARG A 1 66 ? -0.768 -10.415 -4.939 1.00 0.00 155 ARG A N 7
ATOM 9106 C CA . ARG A 1 66 ? -0.387 -11.614 -4.202 1.00 0.00 155 ARG A CA 7
ATOM 9107 C C . ARG A 1 66 ? -1.550 -12.124 -3.356 1.00 0.00 155 ARG A C 7
ATOM 9108 O O . ARG A 1 66 ? -1.348 -12.766 -2.326 1.00 0.00 155 ARG A O 7
ATOM 9129 N N . GLY A 1 67 ? -2.770 -11.834 -3.799 1.00 0.00 156 GLY A N 7
ATOM 9130 C CA . GLY A 1 67 ? -3.947 -12.270 -3.071 1.00 0.00 156 GLY A CA 7
ATOM 9131 C C . GLY A 1 67 ? -4.404 -11.253 -2.044 1.00 0.00 156 GLY A C 7
ATOM 9132 O O . GLY A 1 67 ? -5.549 -11.284 -1.594 1.00 0.00 156 GLY A O 7
ATOM 9136 N N . LYS A 1 68 ? -3.505 -10.348 -1.670 1.00 0.00 157 LYS A N 7
ATOM 9137 C CA . LYS A 1 68 ? -3.820 -9.316 -0.689 1.00 0.00 157 LYS A CA 7
ATOM 9138 C C . LYS A 1 68 ? -4.345 -8.058 -1.373 1.00 0.00 157 LYS A C 7
ATOM 9139 O O . LYS A 1 68 ? -3.805 -7.620 -2.389 1.00 0.00 157 LYS A O 7
ATOM 9158 N N . ASP A 1 69 ? -5.400 -7.480 -0.808 1.00 0.00 158 ASP A N 7
ATOM 9159 C CA . ASP A 1 69 ? -5.996 -6.270 -1.362 1.00 0.00 158 ASP A CA 7
ATOM 9160 C C . ASP A 1 69 ? -5.308 -5.024 -0.811 1.00 0.00 158 ASP A C 7
ATOM 9161 O O . ASP A 1 69 ? -5.714 -4.481 0.217 1.00 0.00 158 ASP A O 7
ATOM 9170 N N . LEU A 1 70 ? -4.265 -4.577 -1.502 1.00 0.00 159 LEU A N 7
ATOM 9171 C CA . LEU A 1 70 ? -3.520 -3.395 -1.082 1.00 0.00 159 LEU A CA 7
ATOM 9172 C C . LEU A 1 70 ? -4.465 -2.249 -0.737 1.00 0.00 159 LEU A C 7
ATOM 9173 O O . LEU A 1 70 ? -5.393 -1.949 -1.489 1.00 0.00 159 LEU A O 7
ATOM 9189 N N . ILE A 1 71 ? -4.221 -1.611 0.403 1.00 0.00 160 ILE A N 7
ATOM 9190 C CA . ILE A 1 71 ? -5.049 -0.496 0.845 1.00 0.00 160 ILE A CA 7
ATOM 9191 C C . ILE A 1 71 ? -4.320 0.832 0.671 1.00 0.00 160 ILE A C 7
ATOM 9192 O O . ILE A 1 71 ? -3.431 1.172 1.451 1.00 0.00 160 ILE A O 7
ATOM 9208 N N . VAL A 1 72 ? -4.705 1.581 -0.358 1.00 0.00 161 VAL A N 7
ATOM 9209 C CA . VAL A 1 72 ? -4.090 2.874 -0.634 1.00 0.00 161 VAL A CA 7
ATOM 9210 C C . VAL A 1 72 ? -4.945 4.015 -0.094 1.00 0.00 161 VAL A C 7
ATOM 9211 O O . VAL A 1 72 ? -6.122 4.135 -0.434 1.00 0.00 161 VAL A O 7
ATOM 9224 N N . GLN A 1 73 ? -4.345 4.851 0.747 1.00 0.00 162 GLN A N 7
ATOM 9225 C CA . GLN A 1 73 ? -5.053 5.983 1.334 1.00 0.00 162 GLN A CA 7
ATOM 9226 C C . GLN A 1 73 ? -4.205 7.249 1.266 1.00 0.00 162 GLN A C 7
ATOM 9227 O O . GLN A 1 73 ? -2.982 7.184 1.139 1.00 0.00 162 GLN A O 7
ATOM 9241 N N . LEU A 1 74 ? -4.862 8.400 1.352 1.00 0.00 163 LEU A N 7
ATOM 9242 C CA . LEU A 1 74 ? -4.169 9.683 1.301 1.00 0.00 163 LEU A CA 7
ATOM 9243 C C . LEU A 1 74 ? -3.641 10.072 2.678 1.00 0.00 163 LEU A C 7
ATOM 9244 O O . LEU A 1 74 ? -4.327 9.903 3.686 1.00 0.00 163 LEU A O 7
ATOM 9260 N N . GLN A 1 75 ? -2.420 10.596 2.712 1.00 0.00 164 GLN A N 7
ATOM 9261 C CA . GLN A 1 75 ? -1.802 11.010 3.965 1.00 0.00 164 GLN A CA 7
ATOM 9262 C C . GLN A 1 75 ? -2.792 11.781 4.832 1.00 0.00 164 GLN A C 7
ATOM 9263 O O . GLN A 1 75 ? -3.750 12.378 4.341 1.00 0.00 164 GLN A O 7
ATOM 9277 N N . PRO A 1 76 ? -2.557 11.769 6.153 1.00 0.00 165 PRO A N 7
ATOM 9278 C CA . PRO A 1 76 ? -3.418 12.462 7.116 1.00 0.00 165 PRO A CA 7
ATOM 9279 C C . PRO A 1 76 ? -3.302 13.979 7.010 1.00 0.00 165 PRO A C 7
ATOM 9280 O O . PRO A 1 76 ? -2.452 14.594 7.655 1.00 0.00 165 PRO A O 7
ATOM 9291 N N . THR A 1 77 ? -4.162 14.578 6.193 1.00 0.00 166 THR A N 7
ATOM 9292 C CA . THR A 1 77 ? -4.156 16.023 6.002 1.00 0.00 166 THR A CA 7
ATOM 9293 C C . THR A 1 77 ? -5.441 16.495 5.331 1.00 0.00 166 THR A C 7
ATOM 9294 O O . THR A 1 77 ? -5.656 16.255 4.142 1.00 0.00 166 THR A O 7
ATOM 9305 N N . ASP A 1 78 ? -6.291 17.167 6.098 1.00 0.00 167 ASP A N 7
ATOM 9306 C CA . ASP A 1 78 ? -7.555 17.674 5.577 1.00 0.00 167 ASP A CA 7
ATOM 9307 C C . ASP A 1 78 ? -7.316 18.676 4.451 1.00 0.00 167 ASP A C 7
ATOM 9308 O O . ASP A 1 78 ? -6.683 19.712 4.653 1.00 0.00 167 ASP A O 7
ATOM 9317 N N . ALA A 1 79 ? -7.825 18.358 3.265 1.00 0.00 168 ALA A N 7
ATOM 9318 C CA . ALA A 1 79 ? -7.667 19.229 2.108 1.00 0.00 168 ALA A CA 7
ATOM 9319 C C . ALA A 1 79 ? -9.020 19.587 1.502 1.00 0.00 168 ALA A C 7
ATOM 9320 O O . ALA A 1 79 ? -9.424 19.025 0.483 1.00 0.00 168 ALA A O 7
ATOM 9327 N N . LEU A 1 80 ? -9.716 20.525 2.134 1.00 0.00 169 LEU A N 7
ATOM 9328 C CA . LEU A 1 80 ? -11.025 20.958 1.658 1.00 0.00 169 LEU A CA 7
ATOM 9329 C C . LEU A 1 80 ? -11.507 22.184 2.428 1.00 0.00 169 LEU A C 7
ATOM 9330 O O . LEU A 1 80 ? -11.273 22.306 3.631 1.00 0.00 169 LEU A O 7
ATOM 9346 N N . LEU A 1 81 ? -12.182 23.088 1.727 1.00 0.00 170 LEU A N 7
ATOM 9347 C CA . LEU A 1 81 ? -12.700 24.304 2.345 1.00 0.00 170 LEU A CA 7
ATOM 9348 C C . LEU A 1 81 ? -13.920 23.999 3.208 1.00 0.00 170 LEU A C 7
ATOM 9349 O O . LEU A 1 81 ? -14.695 23.091 2.906 1.00 0.00 170 LEU A O 7
ATOM 9365 N N . CYS A 1 82 ? -14.085 24.765 4.281 1.00 0.00 171 CYS A N 7
ATOM 9366 C CA . CYS A 1 82 ? -15.212 24.578 5.188 1.00 0.00 171 CYS A CA 7
ATOM 9367 C C . CYS A 1 82 ? -16.512 25.047 4.543 1.00 0.00 171 CYS A C 7
ATOM 9368 O O . CYS A 1 82 ? -17.532 24.361 4.608 1.00 0.00 171 CYS A O 7
ATOM 9376 N N . SER A 1 83 ? -16.468 26.222 3.923 1.00 0.00 172 SER A N 7
ATOM 9377 C CA . SER A 1 83 ? -17.644 26.786 3.271 1.00 0.00 172 SER A CA 7
ATOM 9378 C C . SER A 1 83 ? -17.384 27.016 1.785 1.00 0.00 172 SER A C 7
ATOM 9379 O O . SER A 1 83 ? -16.752 27.997 1.398 1.00 0.00 172 SER A O 7
ATOM 9387 N N . GLY A 1 84 ? -17.878 26.101 0.956 1.00 0.00 173 GLY A N 7
ATOM 9388 C CA . GLY A 1 84 ? -17.689 26.220 -0.478 1.00 0.00 173 GLY A CA 7
ATOM 9389 C C . GLY A 1 84 ? -18.575 25.271 -1.260 1.00 0.00 173 GLY A C 7
ATOM 9390 O O . GLY A 1 84 ? -19.726 25.577 -1.572 1.00 0.00 173 GLY A O 7
ATOM 9394 N N . PRO A 1 85 ? -18.035 24.089 -1.592 1.00 0.00 174 PRO A N 7
ATOM 9395 C CA . PRO A 1 85 ? -18.768 23.069 -2.348 1.00 0.00 174 PRO A CA 7
ATOM 9396 C C . PRO A 1 85 ? -19.891 22.438 -1.533 1.00 0.00 174 PRO A C 7
ATOM 9397 O O . PRO A 1 85 ? -19.755 22.229 -0.327 1.00 0.00 174 PRO A O 7
ATOM 9408 N N . SER A 1 86 ? -21.001 22.135 -2.198 1.00 0.00 175 SER A N 7
ATOM 9409 C CA . SER A 1 86 ? -22.150 21.531 -1.534 1.00 0.00 175 SER A CA 7
ATOM 9410 C C . SER A 1 86 ? -22.665 20.331 -2.324 1.00 0.00 175 SER A C 7
ATOM 9411 O O . SER A 1 86 ? -22.704 19.210 -1.816 1.00 0.00 175 SER A O 7
ATOM 9419 N N . SER A 1 87 ? -23.059 20.575 -3.569 1.00 0.00 176 SER A N 7
ATOM 9420 C CA . SER A 1 87 ? -23.575 19.517 -4.429 1.00 0.00 176 SER A CA 7
ATOM 9421 C C . SER A 1 87 ? -24.533 18.611 -3.661 1.00 0.00 176 SER A C 7
ATOM 9422 O O . SER A 1 87 ? -24.493 17.389 -3.798 1.00 0.00 176 SER A O 7
ATOM 9430 N N . GLY A 1 88 ? -25.393 19.221 -2.851 1.00 0.00 177 GLY A N 7
ATOM 9431 C CA . GLY A 1 88 ? -26.348 18.455 -2.071 1.00 0.00 177 GLY A CA 7
ATOM 9432 C C . GLY A 1 88 ? -27.702 18.359 -2.746 1.00 0.00 177 GLY A C 7
ATOM 9433 O O . GLY A 1 88 ? -28.138 17.273 -3.127 1.00 0.00 177 GLY A O 7
ATOM 9437 N N . GLY A 1 1 ? 6.537 21.130 -3.406 1.00 0.00 90 GLY A N 8
ATOM 9438 C CA . GLY A 1 1 ? 6.736 20.761 -2.017 1.00 0.00 90 GLY A CA 8
ATOM 9439 C C . GLY A 1 1 ? 5.480 20.931 -1.186 1.00 0.00 90 GLY A C 8
ATOM 9440 O O . GLY A 1 1 ? 4.771 19.963 -0.914 1.00 0.00 90 GLY A O 8
ATOM 9444 N N . SER A 1 2 ? 5.204 22.167 -0.779 1.00 0.00 91 SER A N 8
ATOM 9445 C CA . SER A 1 2 ? 4.028 22.460 0.031 1.00 0.00 91 SER A CA 8
ATOM 9446 C C . SER A 1 2 ? 2.758 22.399 -0.813 1.00 0.00 91 SER A C 8
ATOM 9447 O O . SER A 1 2 ? 1.817 21.675 -0.486 1.00 0.00 91 SER A O 8
ATOM 9455 N N . SER A 1 3 ? 2.740 23.163 -1.900 1.00 0.00 92 SER A N 8
ATOM 9456 C CA . SER A 1 3 ? 1.585 23.200 -2.789 1.00 0.00 92 SER A CA 8
ATOM 9457 C C . SER A 1 3 ? 1.204 21.794 -3.243 1.00 0.00 92 SER A C 8
ATOM 9458 O O . SER A 1 3 ? 2.017 21.075 -3.823 1.00 0.00 92 SER A O 8
ATOM 9466 N N . GLY A 1 4 ? -0.040 21.408 -2.975 1.00 0.00 93 GLY A N 8
ATOM 9467 C CA . GLY A 1 4 ? -0.508 20.090 -3.362 1.00 0.00 93 GLY A CA 8
ATOM 9468 C C . GLY A 1 4 ? 0.005 19.000 -2.443 1.00 0.00 93 GLY A C 8
ATOM 9469 O O . GLY A 1 4 ? 1.211 18.877 -2.227 1.00 0.00 93 GLY A O 8
ATOM 9473 N N . SER A 1 5 ? -0.912 18.207 -1.898 1.00 0.00 94 SER A N 8
ATOM 9474 C CA . SER A 1 5 ? -0.546 17.124 -0.993 1.00 0.00 94 SER A CA 8
ATOM 9475 C C . SER A 1 5 ? -0.222 15.852 -1.769 1.00 0.00 94 SER A C 8
ATOM 9476 O O . SER A 1 5 ? -1.083 14.994 -1.963 1.00 0.00 94 SER A O 8
ATOM 9484 N N . SER A 1 6 ? 1.026 15.737 -2.212 1.00 0.00 95 SER A N 8
ATOM 9485 C CA . SER A 1 6 ? 1.464 14.572 -2.971 1.00 0.00 95 SER A CA 8
ATOM 9486 C C . SER A 1 6 ? 1.988 13.483 -2.040 1.00 0.00 95 SER A C 8
ATOM 9487 O O . SER A 1 6 ? 2.919 13.706 -1.268 1.00 0.00 95 SER A O 8
ATOM 9495 N N . GLY A 1 7 ? 1.382 12.302 -2.121 1.00 0.00 96 GLY A N 8
ATOM 9496 C CA . GLY A 1 7 ? 1.800 11.195 -1.281 1.00 0.00 96 GLY A CA 8
ATOM 9497 C C . GLY A 1 7 ? 0.651 10.274 -0.921 1.00 0.00 96 GLY A C 8
ATOM 9498 O O . GLY A 1 7 ? -0.493 10.715 -0.803 1.00 0.00 96 GLY A O 8
ATOM 9502 N N . ILE A 1 8 ? 0.953 8.992 -0.748 1.00 0.00 97 ILE A N 8
ATOM 9503 C CA . ILE A 1 8 ? -0.064 8.007 -0.400 1.00 0.00 97 ILE A CA 8
ATOM 9504 C C . ILE A 1 8 ? 0.487 6.967 0.569 1.00 0.00 97 ILE A C 8
ATOM 9505 O O . ILE A 1 8 ? 1.699 6.759 0.652 1.00 0.00 97 ILE A O 8
ATOM 9521 N N . LEU A 1 9 ? -0.410 6.314 1.299 1.00 0.00 98 LEU A N 8
ATOM 9522 C CA . LEU A 1 9 ? -0.014 5.292 2.263 1.00 0.00 98 LEU A CA 8
ATOM 9523 C C . LEU A 1 9 ? -0.382 3.900 1.761 1.00 0.00 98 LEU A C 8
ATOM 9524 O O . LEU A 1 9 ? -1.536 3.634 1.425 1.00 0.00 98 LEU A O 8
ATOM 9540 N N . VAL A 1 10 ? 0.607 3.012 1.715 1.00 0.00 99 VAL A N 8
ATOM 9541 C CA . VAL A 1 10 ? 0.387 1.645 1.258 1.00 0.00 99 VAL A CA 8
ATOM 9542 C C . VAL A 1 10 ? 0.183 0.698 2.436 1.00 0.00 99 VAL A C 8
ATOM 9543 O O . VAL A 1 10 ? 1.145 0.232 3.046 1.00 0.00 99 VAL A O 8
ATOM 9556 N N . LYS A 1 11 ? -1.077 0.417 2.750 1.00 0.00 100 LYS A N 8
ATOM 9557 C CA . LYS A 1 11 ? -1.410 -0.476 3.854 1.00 0.00 100 LYS A CA 8
ATOM 9558 C C . LYS A 1 11 ? -1.866 -1.836 3.334 1.00 0.00 100 LYS A C 8
ATOM 9559 O O . LYS A 1 11 ? -2.283 -1.963 2.184 1.00 0.00 100 LYS A O 8
ATOM 9578 N N . ASN A 1 12 ? -1.786 -2.849 4.191 1.00 0.00 101 ASN A N 8
ATOM 9579 C CA . ASN A 1 12 ? -2.192 -4.199 3.818 1.00 0.00 101 ASN A CA 8
ATOM 9580 C C . ASN A 1 12 ? -1.155 -4.846 2.905 1.00 0.00 101 ASN A C 8
ATOM 9581 O O . ASN A 1 12 ? -1.498 -5.443 1.884 1.00 0.00 101 ASN A O 8
ATOM 9592 N N . LEU A 1 13 ? 0.113 -4.725 3.281 1.00 0.00 102 LEU A N 8
ATOM 9593 C CA . LEU A 1 13 ? 1.202 -5.298 2.497 1.00 0.00 102 LEU A CA 8
ATOM 9594 C C . LEU A 1 13 ? 1.445 -6.753 2.885 1.00 0.00 102 LEU A C 8
ATOM 9595 O O . LEU A 1 13 ? 1.118 -7.189 3.989 1.00 0.00 102 LEU A O 8
ATOM 9611 N N . PRO A 1 14 ? 2.035 -7.523 1.959 1.00 0.00 103 PRO A N 8
ATOM 9612 C CA . PRO A 1 14 ? 2.338 -8.940 2.183 1.00 0.00 103 PRO A CA 8
ATOM 9613 C C . PRO A 1 14 ? 3.455 -9.139 3.201 1.00 0.00 103 PRO A C 8
ATOM 9614 O O . PRO A 1 14 ? 3.796 -8.223 3.948 1.00 0.00 103 PRO A O 8
ATOM 9625 N N . GLN A 1 15 ? 4.020 -10.342 3.224 1.00 0.00 104 GLN A N 8
ATOM 9626 C CA . GLN A 1 15 ? 5.099 -10.661 4.151 1.00 0.00 104 GLN A CA 8
ATOM 9627 C C . GLN A 1 15 ? 6.458 -10.346 3.534 1.00 0.00 104 GLN A C 8
ATOM 9628 O O . GLN A 1 15 ? 7.410 -10.012 4.241 1.00 0.00 104 GLN A O 8
ATOM 9642 N N . ASP A 1 16 ? 6.542 -10.456 2.213 1.00 0.00 105 ASP A N 8
ATOM 9643 C CA . ASP A 1 16 ? 7.785 -10.182 1.500 1.00 0.00 105 ASP A CA 8
ATOM 9644 C C . ASP A 1 16 ? 7.662 -8.914 0.662 1.00 0.00 105 ASP A C 8
ATOM 9645 O O . ASP A 1 16 ? 8.207 -8.831 -0.439 1.00 0.00 105 ASP A O 8
ATOM 9654 N N . SER A 1 17 ? 6.943 -7.929 1.189 1.00 0.00 106 SER A N 8
ATOM 9655 C CA . SER A 1 17 ? 6.744 -6.666 0.487 1.00 0.00 106 SER A CA 8
ATOM 9656 C C . SER A 1 17 ? 8.045 -5.871 0.422 1.00 0.00 106 SER A C 8
ATOM 9657 O O . SER A 1 17 ? 8.890 -5.969 1.310 1.00 0.00 106 SER A O 8
ATOM 9665 N N . ASN A 1 18 ? 8.197 -5.083 -0.638 1.00 0.00 107 ASN A N 8
ATOM 9666 C CA . ASN A 1 18 ? 9.394 -4.271 -0.821 1.00 0.00 107 ASN A CA 8
ATOM 9667 C C . ASN A 1 18 ? 9.102 -3.064 -1.708 1.00 0.00 107 ASN A C 8
ATOM 9668 O O . ASN A 1 18 ? 8.039 -2.974 -2.322 1.00 0.00 107 ASN A O 8
ATOM 9679 N N . CYS A 1 19 ? 10.054 -2.139 -1.770 1.00 0.00 108 CYS A N 8
ATOM 9680 C CA . CYS A 1 19 ? 9.901 -0.938 -2.582 1.00 0.00 108 CYS A CA 8
ATOM 9681 C C . CYS A 1 19 ? 10.041 -1.262 -4.066 1.00 0.00 108 CYS A C 8
ATOM 9682 O O . CYS A 1 19 ? 9.112 -1.057 -4.847 1.00 0.00 108 CYS A O 8
ATOM 9689 N N . GLN A 1 20 ? 11.208 -1.771 -4.448 1.00 0.00 109 GLN A N 8
ATOM 9690 C CA . GLN A 1 20 ? 11.470 -2.123 -5.838 1.00 0.00 109 GLN A CA 8
ATOM 9691 C C . GLN A 1 20 ? 10.206 -2.644 -6.515 1.00 0.00 109 GLN A C 8
ATOM 9692 O O . GLN A 1 20 ? 9.863 -2.222 -7.619 1.00 0.00 109 GLN A O 8
ATOM 9706 N N . GLU A 1 21 ? 9.517 -3.562 -5.845 1.00 0.00 110 GLU A N 8
ATOM 9707 C CA . GLU A 1 21 ? 8.291 -4.140 -6.383 1.00 0.00 110 GLU A CA 8
ATOM 9708 C C . GLU A 1 21 ? 7.240 -3.060 -6.623 1.00 0.00 110 GLU A C 8
ATOM 9709 O O . GLU A 1 21 ? 6.654 -2.978 -7.703 1.00 0.00 110 GLU A O 8
ATOM 9721 N N . VAL A 1 22 ? 7.006 -2.234 -5.609 1.00 0.00 111 VAL A N 8
ATOM 9722 C CA . VAL A 1 22 ? 6.026 -1.159 -5.708 1.00 0.00 111 VAL A CA 8
ATOM 9723 C C . VAL A 1 22 ? 6.407 -0.169 -6.804 1.00 0.00 111 VAL A C 8
ATOM 9724 O O . VAL A 1 22 ? 5.564 0.249 -7.598 1.00 0.00 111 VAL A O 8
ATOM 9737 N N . HIS A 1 23 ? 7.682 0.203 -6.841 1.00 0.00 112 HIS A N 8
ATOM 9738 C CA . HIS A 1 23 ? 8.176 1.143 -7.840 1.00 0.00 112 HIS A CA 8
ATOM 9739 C C . HIS A 1 23 ? 7.594 0.830 -9.215 1.00 0.00 112 HIS A C 8
ATOM 9740 O O . HIS A 1 23 ? 6.878 1.644 -9.798 1.00 0.00 112 HIS A O 8
ATOM 9755 N N . ASP A 1 24 ? 7.908 -0.355 -9.729 1.00 0.00 113 ASP A N 8
ATOM 9756 C CA . ASP A 1 24 ? 7.416 -0.776 -11.036 1.00 0.00 113 ASP A CA 8
ATOM 9757 C C . ASP A 1 24 ? 5.899 -0.636 -11.117 1.00 0.00 113 ASP A C 8
ATOM 9758 O O . ASP A 1 24 ? 5.364 -0.120 -12.099 1.00 0.00 113 ASP A O 8
ATOM 9767 N N . LEU A 1 25 ? 5.211 -1.098 -10.079 1.00 0.00 114 LEU A N 8
ATOM 9768 C CA . LEU A 1 25 ? 3.755 -1.026 -10.032 1.00 0.00 114 LEU A CA 8
ATOM 9769 C C . LEU A 1 25 ? 3.275 0.408 -10.233 1.00 0.00 114 LEU A C 8
ATOM 9770 O O . LEU A 1 25 ? 2.343 0.660 -10.999 1.00 0.00 114 LEU A O 8
ATOM 9786 N N . LEU A 1 26 ? 3.917 1.344 -9.544 1.00 0.00 115 LEU A N 8
ATOM 9787 C CA . LEU A 1 26 ? 3.558 2.754 -9.648 1.00 0.00 115 LEU A CA 8
ATOM 9788 C C . LEU A 1 26 ? 4.440 3.467 -10.668 1.00 0.00 115 LEU A C 8
ATOM 9789 O O . LEU A 1 26 ? 4.800 4.630 -10.488 1.00 0.00 115 LEU A O 8
ATOM 9805 N N . LYS A 1 27 ? 4.782 2.762 -11.741 1.00 0.00 116 LYS A N 8
ATOM 9806 C CA . LYS A 1 27 ? 5.619 3.327 -12.793 1.00 0.00 116 LYS A CA 8
ATOM 9807 C C . LYS A 1 27 ? 4.968 4.566 -13.400 1.00 0.00 116 LYS A C 8
ATOM 9808 O O . LYS A 1 27 ? 5.627 5.583 -13.616 1.00 0.00 116 LYS A O 8
ATOM 9827 N N . ASP A 1 28 ? 3.671 4.474 -13.671 1.00 0.00 117 ASP A N 8
ATOM 9828 C CA . ASP A 1 28 ? 2.930 5.589 -14.250 1.00 0.00 117 ASP A CA 8
ATOM 9829 C C . ASP A 1 28 ? 3.227 6.885 -13.504 1.00 0.00 117 ASP A C 8
ATOM 9830 O O . ASP A 1 28 ? 3.461 7.927 -14.118 1.00 0.00 117 ASP A O 8
ATOM 9839 N N . TYR A 1 29 ? 3.217 6.814 -12.178 1.00 0.00 118 TYR A N 8
ATOM 9840 C CA . TYR A 1 29 ? 3.482 7.983 -11.347 1.00 0.00 118 TYR A CA 8
ATOM 9841 C C . TYR A 1 29 ? 4.960 8.064 -10.976 1.00 0.00 118 TYR A C 8
ATOM 9842 O O . TYR A 1 29 ? 5.616 7.043 -10.770 1.00 0.00 118 TYR A O 8
ATOM 9860 N N . ASP A 1 30 ? 5.476 9.285 -10.892 1.00 0.00 119 ASP A N 8
ATOM 9861 C CA . ASP A 1 30 ? 6.875 9.501 -10.544 1.00 0.00 119 ASP A CA 8
ATOM 9862 C C . ASP A 1 30 ? 7.079 9.416 -9.034 1.00 0.00 119 ASP A C 8
ATOM 9863 O O . ASP A 1 30 ? 6.441 10.140 -8.269 1.00 0.00 119 ASP A O 8
ATOM 9872 N N . LEU A 1 31 ? 7.972 8.527 -8.612 1.00 0.00 120 LEU A N 8
ATOM 9873 C CA . LEU A 1 31 ? 8.259 8.347 -7.194 1.00 0.00 120 LEU A CA 8
ATOM 9874 C C . LEU A 1 31 ? 9.432 9.220 -6.760 1.00 0.00 120 LEU A C 8
ATOM 9875 O O . LEU A 1 31 ? 10.454 9.291 -7.444 1.00 0.00 120 LEU A O 8
ATOM 9891 N N . LYS A 1 32 ? 9.279 9.883 -5.619 1.00 0.00 121 LYS A N 8
ATOM 9892 C CA . LYS A 1 32 ? 10.326 10.750 -5.091 1.00 0.00 121 LYS A CA 8
ATOM 9893 C C . LYS A 1 32 ? 10.988 10.121 -3.869 1.00 0.00 121 LYS A C 8
ATOM 9894 O O . LYS A 1 32 ? 12.204 10.206 -3.697 1.00 0.00 121 LYS A O 8
ATOM 9913 N N . TYR A 1 33 ? 10.181 9.491 -3.023 1.00 0.00 122 TYR A N 8
ATOM 9914 C CA . TYR A 1 33 ? 10.688 8.848 -1.817 1.00 0.00 122 TYR A CA 8
ATOM 9915 C C . TYR A 1 33 ? 9.803 7.674 -1.411 1.00 0.00 122 TYR A C 8
ATOM 9916 O O . TYR A 1 33 ? 8.582 7.802 -1.325 1.00 0.00 122 TYR A O 8
ATOM 9934 N N . CYS A 1 34 ? 10.429 6.528 -1.162 1.00 0.00 123 CYS A N 8
ATOM 9935 C CA . CYS A 1 34 ? 9.702 5.329 -0.765 1.00 0.00 123 CYS A CA 8
ATOM 9936 C C . CYS A 1 34 ? 10.314 4.711 0.488 1.00 0.00 123 CYS A C 8
ATOM 9937 O O . CYS A 1 34 ? 11.522 4.482 0.554 1.00 0.00 123 CYS A O 8
ATOM 9944 N N . TYR A 1 35 ? 9.473 4.443 1.480 1.00 0.00 124 TYR A N 8
ATOM 9945 C CA . TYR A 1 35 ? 9.931 3.854 2.733 1.00 0.00 124 TYR A CA 8
ATOM 9946 C C . TYR A 1 35 ? 9.087 2.638 3.104 1.00 0.00 124 TYR A C 8
ATOM 9947 O O . TYR A 1 35 ? 7.897 2.759 3.395 1.00 0.00 124 TYR A O 8
ATOM 9965 N N . VAL A 1 36 ? 9.713 1.465 3.090 1.00 0.00 125 VAL A N 8
ATOM 9966 C CA . VAL A 1 36 ? 9.022 0.226 3.426 1.00 0.00 125 VAL A CA 8
ATOM 9967 C C . VAL A 1 36 ? 9.207 -0.125 4.898 1.00 0.00 125 VAL A C 8
ATOM 9968 O O . VAL A 1 36 ? 10.332 -0.187 5.395 1.00 0.00 125 VAL A O 8
ATOM 9981 N N . ASP A 1 37 ? 8.097 -0.353 5.590 1.00 0.00 126 ASP A N 8
ATOM 9982 C CA . ASP A 1 37 ? 8.136 -0.700 7.006 1.00 0.00 126 ASP A CA 8
ATOM 9983 C C . ASP A 1 37 ? 7.511 -2.070 7.248 1.00 0.00 126 ASP A C 8
ATOM 9984 O O . ASP A 1 37 ? 6.305 -2.184 7.468 1.00 0.00 126 ASP A O 8
ATOM 9993 N N . ARG A 1 38 ? 8.340 -3.108 7.204 1.00 0.00 127 ARG A N 8
ATOM 9994 C CA . ARG A 1 38 ? 7.869 -4.472 7.416 1.00 0.00 127 ARG A CA 8
ATOM 9995 C C . ARG A 1 38 ? 7.227 -4.617 8.792 1.00 0.00 127 ARG A C 8
ATOM 9996 O O . ARG A 1 38 ? 6.326 -5.432 8.984 1.00 0.00 127 ARG A O 8
ATOM 10017 N N . ASN A 1 39 ? 7.698 -3.822 9.747 1.00 0.00 128 ASN A N 8
ATOM 10018 C CA . ASN A 1 39 ? 7.171 -3.863 11.106 1.00 0.00 128 ASN A CA 8
ATOM 10019 C C . ASN A 1 39 ? 5.666 -3.611 11.113 1.00 0.00 128 ASN A C 8
ATOM 10020 O O . ASN A 1 39 ? 4.913 -4.301 11.800 1.00 0.00 128 ASN A O 8
ATOM 10031 N N . LYS A 1 40 ? 5.234 -2.617 10.344 1.00 0.00 129 LYS A N 8
ATOM 10032 C CA . LYS A 1 40 ? 3.820 -2.274 10.259 1.00 0.00 129 LYS A CA 8
ATOM 10033 C C . LYS A 1 40 ? 3.265 -2.592 8.874 1.00 0.00 129 LYS A C 8
ATOM 10034 O O . LYS A 1 40 ? 2.176 -2.145 8.514 1.00 0.00 129 LYS A O 8
ATOM 10053 N N . ARG A 1 41 ? 4.020 -3.368 8.103 1.00 0.00 130 ARG A N 8
ATOM 10054 C CA . ARG A 1 41 ? 3.602 -3.746 6.759 1.00 0.00 130 ARG A CA 8
ATOM 10055 C C . ARG A 1 41 ? 2.992 -2.556 6.024 1.00 0.00 130 ARG A C 8
ATOM 10056 O O . ARG A 1 41 ? 1.875 -2.634 5.512 1.00 0.00 130 ARG A O 8
ATOM 10077 N N . THR A 1 42 ? 3.733 -1.453 5.976 1.00 0.00 131 THR A N 8
ATOM 10078 C CA . THR A 1 42 ? 3.265 -0.246 5.306 1.00 0.00 131 THR A CA 8
ATOM 10079 C C . THR A 1 42 ? 4.397 0.434 4.544 1.00 0.00 131 THR A C 8
ATOM 10080 O O . THR A 1 42 ? 5.533 0.482 5.014 1.00 0.00 131 THR A O 8
ATOM 10091 N N . ALA A 1 43 ? 4.078 0.959 3.366 1.00 0.00 132 ALA A N 8
ATOM 10092 C CA . ALA A 1 43 ? 5.069 1.639 2.540 1.00 0.00 132 ALA A CA 8
ATOM 10093 C C . ALA A 1 43 ? 4.610 3.049 2.182 1.00 0.00 132 ALA A C 8
ATOM 10094 O O . ALA A 1 43 ? 3.567 3.233 1.555 1.00 0.00 132 ALA A O 8
ATOM 10101 N N . PHE A 1 44 ? 5.396 4.042 2.585 1.00 0.00 133 PHE A N 8
ATOM 10102 C CA . PHE A 1 44 ? 5.069 5.436 2.309 1.00 0.00 133 PHE A CA 8
ATOM 10103 C C . PHE A 1 44 ? 5.614 5.862 0.949 1.00 0.00 133 PHE A C 8
ATOM 10104 O O . PHE A 1 44 ? 6.826 5.898 0.737 1.00 0.00 133 PHE A O 8
ATOM 10121 N N . VAL A 1 45 ? 4.710 6.186 0.030 1.00 0.00 134 VAL A N 8
ATOM 10122 C CA . VAL A 1 45 ? 5.098 6.611 -1.310 1.00 0.00 134 VAL A CA 8
ATOM 10123 C C . VAL A 1 45 ? 4.787 8.086 -1.530 1.00 0.00 134 VAL A C 8
ATOM 10124 O O . VAL A 1 45 ? 3.666 8.539 -1.292 1.00 0.00 134 VAL A O 8
ATOM 10137 N N . THR A 1 46 ? 5.786 8.835 -1.987 1.00 0.00 135 THR A N 8
ATOM 10138 C CA . THR A 1 46 ? 5.619 10.261 -2.240 1.00 0.00 135 THR A CA 8
ATOM 10139 C C . THR A 1 46 ? 5.546 10.549 -3.735 1.00 0.00 135 THR A C 8
ATOM 10140 O O . THR A 1 46 ? 6.567 10.570 -4.424 1.00 0.00 135 THR A O 8
ATOM 10151 N N . LEU A 1 47 ? 4.334 10.773 -4.231 1.00 0.00 136 LEU A N 8
ATOM 10152 C CA . LEU A 1 47 ? 4.128 11.062 -5.646 1.00 0.00 136 LEU A CA 8
ATOM 10153 C C . LEU A 1 47 ? 4.556 12.488 -5.978 1.00 0.00 136 LEU A C 8
ATOM 10154 O O . LEU A 1 47 ? 4.919 13.261 -5.091 1.00 0.00 136 LEU A O 8
ATOM 10170 N N . LEU A 1 48 ? 4.508 12.830 -7.261 1.00 0.00 137 LEU A N 8
ATOM 10171 C CA . LEU A 1 48 ? 4.889 14.164 -7.711 1.00 0.00 137 LEU A CA 8
ATOM 10172 C C . LEU A 1 48 ? 3.896 15.210 -7.215 1.00 0.00 137 LEU A C 8
ATOM 10173 O O . LEU A 1 48 ? 4.230 16.052 -6.382 1.00 0.00 137 LEU A O 8
ATOM 10189 N N . ASN A 1 49 ? 2.672 15.149 -7.731 1.00 0.00 138 ASN A N 8
ATOM 10190 C CA . ASN A 1 49 ? 1.629 16.090 -7.339 1.00 0.00 138 ASN A CA 8
ATOM 10191 C C . ASN A 1 49 ? 0.496 15.374 -6.611 1.00 0.00 138 ASN A C 8
ATOM 10192 O O . ASN A 1 49 ? 0.396 14.149 -6.649 1.00 0.00 138 ASN A O 8
ATOM 10203 N N . GLY A 1 50 ? -0.357 16.149 -5.947 1.00 0.00 139 GLY A N 8
ATOM 10204 C CA . GLY A 1 50 ? -1.472 15.571 -5.220 1.00 0.00 139 GLY A CA 8
ATOM 10205 C C . GLY A 1 50 ? -2.528 14.995 -6.140 1.00 0.00 139 GLY A C 8
ATOM 10206 O O . GLY A 1 50 ? -2.924 13.839 -5.993 1.00 0.00 139 GLY A O 8
ATOM 10210 N N . GLU A 1 51 ? -2.987 15.802 -7.092 1.00 0.00 140 GLU A N 8
ATOM 10211 C CA . GLU A 1 51 ? -4.006 15.365 -8.038 1.00 0.00 140 GLU A CA 8
ATOM 10212 C C . GLU A 1 51 ? -3.761 13.924 -8.474 1.00 0.00 140 GLU A C 8
ATOM 10213 O O . GLU A 1 51 ? -4.691 13.120 -8.547 1.00 0.00 140 GLU A O 8
ATOM 10225 N N . GLN A 1 52 ? -2.504 13.605 -8.765 1.00 0.00 141 GLN A N 8
ATOM 10226 C CA . GLN A 1 52 ? -2.137 12.261 -9.195 1.00 0.00 141 GLN A CA 8
ATOM 10227 C C . GLN A 1 52 ? -2.563 11.223 -8.163 1.00 0.00 141 GLN A C 8
ATOM 10228 O O . GLN A 1 52 ? -3.096 10.170 -8.511 1.00 0.00 141 GLN A O 8
ATOM 10242 N N . ALA A 1 53 ? -2.325 11.528 -6.891 1.00 0.00 142 ALA A N 8
ATOM 10243 C CA . ALA A 1 53 ? -2.687 10.622 -5.808 1.00 0.00 142 ALA A CA 8
ATOM 10244 C C . ALA A 1 53 ? -4.201 10.498 -5.678 1.00 0.00 142 ALA A C 8
ATOM 10245 O O . ALA A 1 53 ? -4.741 9.392 -5.651 1.00 0.00 142 ALA A O 8
ATOM 10252 N N . GLN A 1 54 ? -4.879 11.638 -5.597 1.00 0.00 143 GLN A N 8
ATOM 10253 C CA . GLN A 1 54 ? -6.331 11.655 -5.469 1.00 0.00 143 GLN A CA 8
ATOM 10254 C C . GLN A 1 54 ? -6.961 10.510 -6.255 1.00 0.00 143 GLN A C 8
ATOM 10255 O O . GLN A 1 54 ? -7.956 9.926 -5.829 1.00 0.00 143 GLN A O 8
ATOM 10269 N N . ASN A 1 55 ? -6.374 10.195 -7.405 1.00 0.00 144 ASN A N 8
ATOM 10270 C CA . ASN A 1 55 ? -6.878 9.120 -8.251 1.00 0.00 144 ASN A CA 8
ATOM 10271 C C . ASN A 1 55 ? -6.217 7.792 -7.895 1.00 0.00 144 ASN A C 8
ATOM 10272 O O . ASN A 1 55 ? -6.888 6.839 -7.501 1.00 0.00 144 ASN A O 8
ATOM 10283 N N . ALA A 1 56 ? -4.897 7.737 -8.038 1.00 0.00 145 ALA A N 8
ATOM 10284 C CA . ALA A 1 56 ? -4.144 6.528 -7.729 1.00 0.00 145 ALA A CA 8
ATOM 10285 C C . ALA A 1 56 ? -4.703 5.835 -6.491 1.00 0.00 145 ALA A C 8
ATOM 10286 O O . ALA A 1 56 ? -4.709 4.606 -6.405 1.00 0.00 145 ALA A O 8
ATOM 10293 N N . ILE A 1 57 ? -5.169 6.630 -5.533 1.00 0.00 146 ILE A N 8
ATOM 10294 C CA . ILE A 1 57 ? -5.730 6.092 -4.300 1.00 0.00 146 ILE A CA 8
ATOM 10295 C C . ILE A 1 57 ? -6.775 5.020 -4.593 1.00 0.00 146 ILE A C 8
ATOM 10296 O O . ILE A 1 57 ? -6.571 3.844 -4.294 1.00 0.00 146 ILE A O 8
ATOM 10312 N N . GLN A 1 58 ? -7.892 5.436 -5.180 1.00 0.00 147 GLN A N 8
ATOM 10313 C CA . GLN A 1 58 ? -8.969 4.511 -5.514 1.00 0.00 147 GLN A CA 8
ATOM 10314 C C . GLN A 1 58 ? -8.541 3.556 -6.624 1.00 0.00 147 GLN A C 8
ATOM 10315 O O . GLN A 1 58 ? -8.756 2.348 -6.534 1.00 0.00 147 GLN A O 8
ATOM 10329 N N . MET A 1 59 ? -7.935 4.107 -7.671 1.00 0.00 148 MET A N 8
ATOM 10330 C CA . MET A 1 59 ? -7.477 3.304 -8.798 1.00 0.00 148 MET A CA 8
ATOM 10331 C C . MET A 1 59 ? -6.772 2.041 -8.314 1.00 0.00 148 MET A C 8
ATOM 10332 O O . MET A 1 59 ? -6.961 0.960 -8.873 1.00 0.00 148 MET A O 8
ATOM 10346 N N . PHE A 1 60 ? -5.958 2.184 -7.274 1.00 0.00 149 PHE A N 8
ATOM 10347 C CA . PHE A 1 60 ? -5.224 1.055 -6.716 1.00 0.00 149 PHE A CA 8
ATOM 10348 C C . PHE A 1 60 ? -6.004 0.409 -5.575 1.00 0.00 149 PHE A C 8
ATOM 10349 O O . PHE A 1 60 ? -5.972 -0.809 -5.397 1.00 0.00 149 PHE A O 8
ATOM 10366 N N . HIS A 1 61 ? -6.705 1.234 -4.803 1.00 0.00 150 HIS A N 8
ATOM 10367 C CA . HIS A 1 61 ? -7.494 0.744 -3.679 1.00 0.00 150 HIS A CA 8
ATOM 10368 C C . HIS A 1 61 ? -8.173 -0.577 -4.026 1.00 0.00 150 HIS A C 8
ATOM 10369 O O . HIS A 1 61 ? -8.893 -0.672 -5.020 1.00 0.00 150 HIS A O 8
ATOM 10384 N N . GLN A 1 62 ? -7.938 -1.593 -3.202 1.00 0.00 151 GLN A N 8
ATOM 10385 C CA . GLN A 1 62 ? -8.527 -2.908 -3.424 1.00 0.00 151 GLN A CA 8
ATOM 10386 C C . GLN A 1 62 ? -7.940 -3.564 -4.669 1.00 0.00 151 GLN A C 8
ATOM 10387 O O . GLN A 1 62 ? -8.662 -4.159 -5.469 1.00 0.00 151 GLN A O 8
ATOM 10401 N N . TYR A 1 63 ? -6.625 -3.452 -4.827 1.00 0.00 152 TYR A N 8
ATOM 10402 C CA . TYR A 1 63 ? -5.941 -4.031 -5.976 1.00 0.00 152 TYR A CA 8
ATOM 10403 C C . TYR A 1 63 ? -5.541 -5.478 -5.700 1.00 0.00 152 TYR A C 8
ATOM 10404 O O . TYR A 1 63 ? -5.533 -5.923 -4.552 1.00 0.00 152 TYR A O 8
ATOM 10422 N N . SER A 1 64 ? -5.209 -6.206 -6.761 1.00 0.00 153 SER A N 8
ATOM 10423 C CA . SER A 1 64 ? -4.811 -7.603 -6.635 1.00 0.00 153 SER A CA 8
ATOM 10424 C C . SER A 1 64 ? -3.299 -7.724 -6.467 1.00 0.00 153 SER A C 8
ATOM 10425 O O . SER A 1 64 ? -2.538 -7.487 -7.405 1.00 0.00 153 SER A O 8
ATOM 10433 N N . PHE A 1 65 ? -2.872 -8.093 -5.264 1.00 0.00 154 PHE A N 8
ATOM 10434 C CA . PHE A 1 65 ? -1.452 -8.245 -4.970 1.00 0.00 154 PHE A CA 8
ATOM 10435 C C . PHE A 1 65 ? -1.233 -9.253 -3.846 1.00 0.00 154 PHE A C 8
ATOM 10436 O O . PHE A 1 65 ? -1.491 -8.961 -2.678 1.00 0.00 154 PHE A O 8
ATOM 10453 N N . ARG A 1 66 ? -0.757 -10.440 -4.207 1.00 0.00 155 ARG A N 8
ATOM 10454 C CA . ARG A 1 66 ? -0.506 -11.492 -3.230 1.00 0.00 155 ARG A CA 8
ATOM 10455 C C . ARG A 1 66 ? -1.805 -11.939 -2.566 1.00 0.00 155 ARG A C 8
ATOM 10456 O O . ARG A 1 66 ? -1.831 -12.250 -1.376 1.00 0.00 155 ARG A O 8
ATOM 10477 N N . GLY A 1 67 ? -2.882 -11.968 -3.345 1.00 0.00 156 GLY A N 8
ATOM 10478 C CA . GLY A 1 67 ? -4.170 -12.377 -2.815 1.00 0.00 156 GLY A CA 8
ATOM 10479 C C . GLY A 1 67 ? -4.647 -11.478 -1.692 1.00 0.00 156 GLY A C 8
ATOM 10480 O O . GLY A 1 67 ? -5.448 -11.891 -0.853 1.00 0.00 156 GLY A O 8
ATOM 10484 N N . LYS A 1 68 ? -4.152 -10.245 -1.672 1.00 0.00 157 LYS A N 8
ATOM 10485 C CA . LYS A 1 68 ? -4.532 -9.284 -0.644 1.00 0.00 157 LYS A CA 8
ATOM 10486 C C . LYS A 1 68 ? -5.264 -8.093 -1.255 1.00 0.00 157 LYS A C 8
ATOM 10487 O O . LYS A 1 68 ? -5.297 -7.933 -2.475 1.00 0.00 157 LYS A O 8
ATOM 10506 N N . ASP A 1 69 ? -5.847 -7.261 -0.400 1.00 0.00 158 ASP A N 8
ATOM 10507 C CA . ASP A 1 69 ? -6.576 -6.083 -0.856 1.00 0.00 158 ASP A CA 8
ATOM 10508 C C . ASP A 1 69 ? -5.824 -4.805 -0.498 1.00 0.00 158 ASP A C 8
ATOM 10509 O O . ASP A 1 69 ? -6.218 -4.074 0.411 1.00 0.00 158 ASP A O 8
ATOM 10518 N N . LEU A 1 70 ? -4.738 -4.543 -1.217 1.00 0.00 159 LEU A N 8
ATOM 10519 C CA . LEU A 1 70 ? -3.929 -3.354 -0.975 1.00 0.00 159 LEU A CA 8
ATOM 10520 C C . LEU A 1 70 ? -4.811 -2.145 -0.680 1.00 0.00 159 LEU A C 8
ATOM 10521 O O . LEU A 1 70 ? -5.624 -1.741 -1.512 1.00 0.00 159 LEU A O 8
ATOM 10537 N N . ILE A 1 71 ? -4.644 -1.572 0.506 1.00 0.00 160 ILE A N 8
ATOM 10538 C CA . ILE A 1 71 ? -5.423 -0.408 0.909 1.00 0.00 160 ILE A CA 8
ATOM 10539 C C . ILE A 1 71 ? -4.619 0.877 0.739 1.00 0.00 160 ILE A C 8
ATOM 10540 O O . ILE A 1 71 ? -3.722 1.171 1.530 1.00 0.00 160 ILE A O 8
ATOM 10556 N N . VAL A 1 72 ? -4.947 1.641 -0.298 1.00 0.00 161 VAL A N 8
ATOM 10557 C CA . VAL A 1 72 ? -4.258 2.897 -0.572 1.00 0.00 161 VAL A CA 8
ATOM 10558 C C . VAL A 1 72 ? -5.021 4.080 0.013 1.00 0.00 161 VAL A C 8
ATOM 10559 O O . VAL A 1 72 ? -6.222 4.228 -0.211 1.00 0.00 161 VAL A O 8
ATOM 10572 N N . GLN A 1 73 ? -4.314 4.921 0.762 1.00 0.00 162 GLN A N 8
ATOM 10573 C CA . GLN A 1 73 ? -4.925 6.092 1.380 1.00 0.00 162 GLN A CA 8
ATOM 10574 C C . GLN A 1 73 ? -4.084 7.339 1.131 1.00 0.00 162 GLN A C 8
ATOM 10575 O O . GLN A 1 73 ? -2.939 7.251 0.685 1.00 0.00 162 GLN A O 8
ATOM 10589 N N . LEU A 1 74 ? -4.659 8.502 1.421 1.00 0.00 163 LEU A N 8
ATOM 10590 C CA . LEU A 1 74 ? -3.962 9.769 1.228 1.00 0.00 163 LEU A CA 8
ATOM 10591 C C . LEU A 1 74 ? -3.393 10.283 2.547 1.00 0.00 163 LEU A C 8
ATOM 10592 O O . LEU A 1 74 ? -3.974 10.067 3.610 1.00 0.00 163 LEU A O 8
ATOM 10608 N N . GLN A 1 75 ? -2.255 10.965 2.468 1.00 0.00 164 GLN A N 8
ATOM 10609 C CA . GLN A 1 75 ? -1.609 11.512 3.656 1.00 0.00 164 GLN A CA 8
ATOM 10610 C C . GLN A 1 75 ? -2.476 12.589 4.300 1.00 0.00 164 GLN A C 8
ATOM 10611 O O . GLN A 1 75 ? -3.290 13.240 3.644 1.00 0.00 164 GLN A O 8
ATOM 10625 N N . PRO A 1 76 ? -2.299 12.784 5.615 1.00 0.00 165 PRO A N 8
ATOM 10626 C CA . PRO A 1 76 ? -3.055 13.782 6.376 1.00 0.00 165 PRO A CA 8
ATOM 10627 C C . PRO A 1 76 ? -2.661 15.210 6.012 1.00 0.00 165 PRO A C 8
ATOM 10628 O O . PRO A 1 76 ? -1.480 15.516 5.843 1.00 0.00 165 PRO A O 8
ATOM 10639 N N . THR A 1 77 ? -3.658 16.082 5.893 1.00 0.00 166 THR A N 8
ATOM 10640 C CA . THR A 1 77 ? -3.415 17.477 5.549 1.00 0.00 166 THR A CA 8
ATOM 10641 C C . THR A 1 77 ? -2.875 18.253 6.745 1.00 0.00 166 THR A C 8
ATOM 10642 O O . THR A 1 77 ? -3.642 18.781 7.551 1.00 0.00 166 THR A O 8
ATOM 10653 N N . ASP A 1 78 ? -1.553 18.319 6.853 1.00 0.00 167 ASP A N 8
ATOM 10654 C CA . ASP A 1 78 ? -0.911 19.032 7.951 1.00 0.00 167 ASP A CA 8
ATOM 10655 C C . ASP A 1 78 ? -0.961 20.540 7.722 1.00 0.00 167 ASP A C 8
ATOM 10656 O O . ASP A 1 78 ? -1.368 21.298 8.602 1.00 0.00 167 ASP A O 8
ATOM 10665 N N . ALA A 1 79 ? -0.543 20.967 6.535 1.00 0.00 168 ALA A N 8
ATOM 10666 C CA . ALA A 1 79 ? -0.541 22.383 6.190 1.00 0.00 168 ALA A CA 8
ATOM 10667 C C . ALA A 1 79 ? -1.375 22.646 4.941 1.00 0.00 168 ALA A C 8
ATOM 10668 O O . ALA A 1 79 ? -1.145 22.046 3.891 1.00 0.00 168 ALA A O 8
ATOM 10675 N N . LEU A 1 80 ? -2.346 23.544 5.062 1.00 0.00 169 LEU A N 8
ATOM 10676 C CA . LEU A 1 80 ? -3.217 23.886 3.942 1.00 0.00 169 LEU A CA 8
ATOM 10677 C C . LEU A 1 80 ? -3.703 25.327 4.050 1.00 0.00 169 LEU A C 8
ATOM 10678 O O . LEU A 1 80 ? -4.031 25.803 5.138 1.00 0.00 169 LEU A O 8
ATOM 10694 N N . LEU A 1 81 ? -3.749 26.017 2.916 1.00 0.00 170 LEU A N 8
ATOM 10695 C CA . LEU A 1 81 ? -4.198 27.405 2.882 1.00 0.00 170 LEU A CA 8
ATOM 10696 C C . LEU A 1 81 ? -5.716 27.483 2.750 1.00 0.00 170 LEU A C 8
ATOM 10697 O O . LEU A 1 81 ? -6.240 28.289 1.980 1.00 0.00 170 LEU A O 8
ATOM 10713 N N . CYS A 1 82 ? -6.414 26.643 3.505 1.00 0.00 171 CYS A N 8
ATOM 10714 C CA . CYS A 1 82 ? -7.872 26.618 3.473 1.00 0.00 171 CYS A CA 8
ATOM 10715 C C . CYS A 1 82 ? -8.452 27.859 4.144 1.00 0.00 171 CYS A C 8
ATOM 10716 O O . CYS A 1 82 ? -9.201 28.617 3.528 1.00 0.00 171 CYS A O 8
ATOM 10724 N N . SER A 1 83 ? -8.103 28.058 5.411 1.00 0.00 172 SER A N 8
ATOM 10725 C CA . SER A 1 83 ? -8.593 29.204 6.168 1.00 0.00 172 SER A CA 8
ATOM 10726 C C . SER A 1 83 ? -7.434 29.998 6.763 1.00 0.00 172 SER A C 8
ATOM 10727 O O . SER A 1 83 ? -6.345 29.466 6.972 1.00 0.00 172 SER A O 8
ATOM 10735 N N . GLY A 1 84 ? -7.678 31.277 7.033 1.00 0.00 173 GLY A N 8
ATOM 10736 C CA . GLY A 1 84 ? -6.647 32.125 7.601 1.00 0.00 173 GLY A CA 8
ATOM 10737 C C . GLY A 1 84 ? -6.642 33.516 6.999 1.00 0.00 173 GLY A C 8
ATOM 10738 O O . GLY A 1 84 ? -7.606 33.943 6.363 1.00 0.00 173 GLY A O 8
ATOM 10742 N N . PRO A 1 85 ? -5.536 34.248 7.198 1.00 0.00 174 PRO A N 8
ATOM 10743 C CA . PRO A 1 85 ? -5.384 35.610 6.678 1.00 0.00 174 PRO A CA 8
ATOM 10744 C C . PRO A 1 85 ? -5.248 35.639 5.159 1.00 0.00 174 PRO A C 8
ATOM 10745 O O . PRO A 1 85 ? -5.287 36.704 4.543 1.00 0.00 174 PRO A O 8
ATOM 10756 N N . SER A 1 86 ? -5.088 34.462 4.561 1.00 0.00 175 SER A N 8
ATOM 10757 C CA . SER A 1 86 ? -4.943 34.354 3.114 1.00 0.00 175 SER A CA 8
ATOM 10758 C C . SER A 1 86 ? -6.307 34.364 2.429 1.00 0.00 175 SER A C 8
ATOM 10759 O O . SER A 1 86 ? -7.104 33.441 2.596 1.00 0.00 175 SER A O 8
ATOM 10767 N N . SER A 1 87 ? -6.567 35.415 1.659 1.00 0.00 176 SER A N 8
ATOM 10768 C CA . SER A 1 87 ? -7.834 35.549 0.951 1.00 0.00 176 SER A CA 8
ATOM 10769 C C . SER A 1 87 ? -7.713 35.041 -0.483 1.00 0.00 176 SER A C 8
ATOM 10770 O O . SER A 1 87 ? -6.909 35.546 -1.266 1.00 0.00 176 SER A O 8
ATOM 10778 N N . GLY A 1 88 ? -8.518 34.038 -0.820 1.00 0.00 177 GLY A N 8
ATOM 10779 C CA . GLY A 1 88 ? -8.485 33.478 -2.158 1.00 0.00 177 GLY A CA 8
ATOM 10780 C C . GLY A 1 88 ? -8.917 32.025 -2.189 1.00 0.00 177 GLY A C 8
ATOM 10781 O O . GLY A 1 88 ? -9.988 31.700 -2.701 1.00 0.00 177 GLY A O 8
ATOM 10785 N N . GLY A 1 1 ? -11.870 25.029 0.391 1.00 0.00 90 GLY A N 9
ATOM 10786 C CA . GLY A 1 1 ? -11.893 23.647 0.836 1.00 0.00 90 GLY A CA 9
ATOM 10787 C C . GLY A 1 1 ? -10.883 22.786 0.105 1.00 0.00 90 GLY A C 9
ATOM 10788 O O . GLY A 1 1 ? -10.144 22.021 0.726 1.00 0.00 90 GLY A O 9
ATOM 10792 N N . SER A 1 2 ? -10.852 22.907 -1.218 1.00 0.00 91 SER A N 9
ATOM 10793 C CA . SER A 1 2 ? -9.929 22.128 -2.035 1.00 0.00 91 SER A CA 9
ATOM 10794 C C . SER A 1 2 ? -8.499 22.269 -1.523 1.00 0.00 91 SER A C 9
ATOM 10795 O O . SER A 1 2 ? -8.026 23.376 -1.268 1.00 0.00 91 SER A O 9
ATOM 10803 N N . SER A 1 3 ? -7.816 21.138 -1.376 1.00 0.00 92 SER A N 9
ATOM 10804 C CA . SER A 1 3 ? -6.441 21.133 -0.891 1.00 0.00 92 SER A CA 9
ATOM 10805 C C . SER A 1 3 ? -5.691 19.904 -1.394 1.00 0.00 92 SER A C 9
ATOM 10806 O O . SER A 1 3 ? -5.929 18.787 -0.936 1.00 0.00 92 SER A O 9
ATOM 10814 N N . GLY A 1 4 ? -4.784 20.119 -2.342 1.00 0.00 93 GLY A N 9
ATOM 10815 C CA . GLY A 1 4 ? -4.012 19.020 -2.894 1.00 0.00 93 GLY A CA 9
ATOM 10816 C C . GLY A 1 4 ? -2.928 18.541 -1.949 1.00 0.00 93 GLY A C 9
ATOM 10817 O O . GLY A 1 4 ? -2.414 19.314 -1.141 1.00 0.00 93 GLY A O 9
ATOM 10821 N N . SER A 1 5 ? -2.581 17.262 -2.049 1.00 0.00 94 SER A N 9
ATOM 10822 C CA . SER A 1 5 ? -1.554 16.679 -1.192 1.00 0.00 94 SER A CA 9
ATOM 10823 C C . SER A 1 5 ? -0.897 15.481 -1.870 1.00 0.00 94 SER A C 9
ATOM 10824 O O . SER A 1 5 ? -1.561 14.498 -2.198 1.00 0.00 94 SER A O 9
ATOM 10832 N N . SER A 1 6 ? 0.413 15.572 -2.077 1.00 0.00 95 SER A N 9
ATOM 10833 C CA . SER A 1 6 ? 1.161 14.498 -2.720 1.00 0.00 95 SER A CA 9
ATOM 10834 C C . SER A 1 6 ? 1.579 13.441 -1.701 1.00 0.00 95 SER A C 9
ATOM 10835 O O . SER A 1 6 ? 1.851 13.753 -0.542 1.00 0.00 95 SER A O 9
ATOM 10843 N N . GLY A 1 7 ? 1.626 12.188 -2.143 1.00 0.00 96 GLY A N 9
ATOM 10844 C CA . GLY A 1 7 ? 2.011 11.104 -1.258 1.00 0.00 96 GLY A CA 9
ATOM 10845 C C . GLY A 1 7 ? 0.834 10.234 -0.862 1.00 0.00 96 GLY A C 9
ATOM 10846 O O . GLY A 1 7 ? -0.274 10.732 -0.658 1.00 0.00 96 GLY A O 9
ATOM 10850 N N . ILE A 1 8 ? 1.073 8.931 -0.754 1.00 0.00 97 ILE A N 9
ATOM 10851 C CA . ILE A 1 8 ? 0.024 7.991 -0.381 1.00 0.00 97 ILE A CA 9
ATOM 10852 C C . ILE A 1 8 ? 0.544 6.951 0.606 1.00 0.00 97 ILE A C 9
ATOM 10853 O O . ILE A 1 8 ? 1.752 6.752 0.736 1.00 0.00 97 ILE A O 9
ATOM 10869 N N . LEU A 1 9 ? -0.376 6.288 1.298 1.00 0.00 98 LEU A N 9
ATOM 10870 C CA . LEU A 1 9 ? -0.012 5.266 2.272 1.00 0.00 98 LEU A CA 9
ATOM 10871 C C . LEU A 1 9 ? -0.347 3.872 1.751 1.00 0.00 98 LEU A C 9
ATOM 10872 O O . LEU A 1 9 ? -1.456 3.625 1.276 1.00 0.00 98 LEU A O 9
ATOM 10888 N N . VAL A 1 10 ? 0.618 2.963 1.844 1.00 0.00 99 VAL A N 9
ATOM 10889 C CA . VAL A 1 10 ? 0.425 1.593 1.385 1.00 0.00 99 VAL A CA 9
ATOM 10890 C C . VAL A 1 10 ? 0.232 0.641 2.561 1.00 0.00 99 VAL A C 9
ATOM 10891 O O . VAL A 1 10 ? 1.198 0.110 3.109 1.00 0.00 99 VAL A O 9
ATOM 10904 N N . LYS A 1 11 ? -1.022 0.429 2.944 1.00 0.00 100 LYS A N 9
ATOM 10905 C CA . LYS A 1 11 ? -1.344 -0.460 4.053 1.00 0.00 100 LYS A CA 9
ATOM 10906 C C . LYS A 1 11 ? -1.778 -1.831 3.544 1.00 0.00 100 LYS A C 9
ATOM 10907 O O . LYS A 1 11 ? -2.152 -1.982 2.382 1.00 0.00 100 LYS A O 9
ATOM 10926 N N . ASN A 1 12 ? -1.726 -2.827 4.423 1.00 0.00 101 ASN A N 9
ATOM 10927 C CA . ASN A 1 12 ? -2.115 -4.186 4.061 1.00 0.00 101 ASN A CA 9
ATOM 10928 C C . ASN A 1 12 ? -1.088 -4.814 3.124 1.00 0.00 101 ASN A C 9
ATOM 10929 O O . ASN A 1 12 ? -1.440 -5.379 2.088 1.00 0.00 101 ASN A O 9
ATOM 10940 N N . LEU A 1 13 ? 0.184 -4.713 3.496 1.00 0.00 102 LEU A N 9
ATOM 10941 C CA . LEU A 1 13 ? 1.263 -5.272 2.689 1.00 0.00 102 LEU A CA 9
ATOM 10942 C C . LEU A 1 13 ? 1.434 -6.762 2.965 1.00 0.00 102 LEU A C 9
ATOM 10943 O O . LEU A 1 13 ? 1.080 -7.265 4.032 1.00 0.00 102 LEU A O 9
ATOM 10959 N N . PRO A 1 14 ? 1.992 -7.486 1.984 1.00 0.00 103 PRO A N 9
ATOM 10960 C CA . PRO A 1 14 ? 2.226 -8.929 2.099 1.00 0.00 103 PRO A CA 9
ATOM 10961 C C . PRO A 1 14 ? 3.325 -9.260 3.102 1.00 0.00 103 PRO A C 9
ATOM 10962 O O . PRO A 1 14 ? 3.717 -8.416 3.908 1.00 0.00 103 PRO A O 9
ATOM 10973 N N . GLN A 1 15 ? 3.819 -10.492 3.047 1.00 0.00 104 GLN A N 9
ATOM 10974 C CA . GLN A 1 15 ? 4.874 -10.934 3.952 1.00 0.00 104 GLN A CA 9
ATOM 10975 C C . GLN A 1 15 ? 6.251 -10.617 3.378 1.00 0.00 104 GLN A C 9
ATOM 10976 O O . GLN A 1 15 ? 7.221 -10.455 4.119 1.00 0.00 104 GLN A O 9
ATOM 10990 N N . ASP A 1 16 ? 6.330 -10.529 2.054 1.00 0.00 105 ASP A N 9
ATOM 10991 C CA . ASP A 1 16 ? 7.588 -10.231 1.381 1.00 0.00 105 ASP A CA 9
ATOM 10992 C C . ASP A 1 16 ? 7.499 -8.911 0.622 1.00 0.00 105 ASP A C 9
ATOM 10993 O O . ASP A 1 16 ? 8.026 -8.782 -0.483 1.00 0.00 105 ASP A O 9
ATOM 11002 N N . SER A 1 17 ? 6.827 -7.933 1.222 1.00 0.00 106 SER A N 9
ATOM 11003 C CA . SER A 1 17 ? 6.664 -6.624 0.601 1.00 0.00 106 SER A CA 9
ATOM 11004 C C . SER A 1 17 ? 8.010 -5.920 0.456 1.00 0.00 106 SER A C 9
ATOM 11005 O O . SER A 1 17 ? 8.880 -6.039 1.317 1.00 0.00 106 SER A O 9
ATOM 11013 N N . ASN A 1 18 ? 8.172 -5.187 -0.641 1.00 0.00 107 ASN A N 9
ATOM 11014 C CA . ASN A 1 18 ? 9.411 -4.464 -0.900 1.00 0.00 107 ASN A CA 9
ATOM 11015 C C . ASN A 1 18 ? 9.155 -3.243 -1.778 1.00 0.00 107 ASN A C 9
ATOM 11016 O O . ASN A 1 18 ? 8.167 -3.188 -2.511 1.00 0.00 107 ASN A O 9
ATOM 11027 N N . CYS A 1 19 ? 10.052 -2.265 -1.699 1.00 0.00 108 CYS A N 9
ATOM 11028 C CA . CYS A 1 19 ? 9.924 -1.045 -2.486 1.00 0.00 108 CYS A CA 9
ATOM 11029 C C . CYS A 1 19 ? 9.896 -1.360 -3.979 1.00 0.00 108 CYS A C 9
ATOM 11030 O O . CYS A 1 19 ? 8.909 -1.089 -4.662 1.00 0.00 108 CYS A O 9
ATOM 11037 N N . GLN A 1 20 ? 10.986 -1.935 -4.477 1.00 0.00 109 GLN A N 9
ATOM 11038 C CA . GLN A 1 20 ? 11.086 -2.287 -5.889 1.00 0.00 109 GLN A CA 9
ATOM 11039 C C . GLN A 1 20 ? 9.735 -2.735 -6.435 1.00 0.00 109 GLN A C 9
ATOM 11040 O O . GLN A 1 20 ? 9.344 -2.355 -7.538 1.00 0.00 109 GLN A O 9
ATOM 11054 N N . GLU A 1 21 ? 9.026 -3.546 -5.655 1.00 0.00 110 GLU A N 9
ATOM 11055 C CA . GLU A 1 21 ? 7.719 -4.047 -6.062 1.00 0.00 110 GLU A CA 9
ATOM 11056 C C . GLU A 1 21 ? 6.733 -2.899 -6.258 1.00 0.00 110 GLU A C 9
ATOM 11057 O O . GLU A 1 21 ? 6.036 -2.830 -7.271 1.00 0.00 110 GLU A O 9
ATOM 11069 N N . VAL A 1 22 ? 6.680 -1.999 -5.281 1.00 0.00 111 VAL A N 9
ATOM 11070 C CA . VAL A 1 22 ? 5.780 -0.854 -5.345 1.00 0.00 111 VAL A CA 9
ATOM 11071 C C . VAL A 1 22 ? 6.250 0.156 -6.386 1.00 0.00 111 VAL A C 9
ATOM 11072 O O . VAL A 1 22 ? 5.493 0.543 -7.277 1.00 0.00 111 VAL A O 9
ATOM 11085 N N . HIS A 1 23 ? 7.504 0.579 -6.269 1.00 0.00 112 HIS A N 9
ATOM 11086 C CA . HIS A 1 23 ? 8.076 1.544 -7.201 1.00 0.00 112 HIS A CA 9
ATOM 11087 C C . HIS A 1 23 ? 7.639 1.243 -8.631 1.00 0.00 112 HIS A C 9
ATOM 11088 O O . HIS A 1 23 ? 7.055 2.093 -9.304 1.00 0.00 112 HIS A O 9
ATOM 11103 N N . ASP A 1 24 ? 7.926 0.029 -9.089 1.00 0.00 113 ASP A N 9
ATOM 11104 C CA . ASP A 1 24 ? 7.561 -0.384 -10.440 1.00 0.00 113 ASP A CA 9
ATOM 11105 C C . ASP A 1 24 ? 6.048 -0.359 -10.626 1.00 0.00 113 ASP A C 9
ATOM 11106 O O . ASP A 1 24 ? 5.543 0.151 -11.627 1.00 0.00 113 ASP A O 9
ATOM 11115 N N . LEU A 1 25 ? 5.328 -0.915 -9.657 1.00 0.00 114 LEU A N 9
ATOM 11116 C CA . LEU A 1 25 ? 3.871 -0.957 -9.714 1.00 0.00 114 LEU A CA 9
ATOM 11117 C C . LEU A 1 25 ? 3.298 0.421 -10.026 1.00 0.00 114 LEU A C 9
ATOM 11118 O O . LEU A 1 25 ? 2.341 0.548 -10.791 1.00 0.00 114 LEU A O 9
ATOM 11134 N N . LEU A 1 26 ? 3.890 1.451 -9.431 1.00 0.00 115 LEU A N 9
ATOM 11135 C CA . LEU A 1 26 ? 3.439 2.821 -9.648 1.00 0.00 115 LEU A CA 9
ATOM 11136 C C . LEU A 1 26 ? 4.310 3.523 -10.685 1.00 0.00 115 LEU A C 9
ATOM 11137 O O . LEU A 1 26 ? 4.734 4.662 -10.488 1.00 0.00 115 LEU A O 9
ATOM 11153 N N . LYS A 1 27 ? 4.572 2.837 -11.792 1.00 0.00 116 LYS A N 9
ATOM 11154 C CA . LYS A 1 27 ? 5.389 3.394 -12.863 1.00 0.00 116 LYS A CA 9
ATOM 11155 C C . LYS A 1 27 ? 4.661 4.536 -13.566 1.00 0.00 116 LYS A C 9
ATOM 11156 O O . LYS A 1 27 ? 5.285 5.485 -14.039 1.00 0.00 116 LYS A O 9
ATOM 11175 N N . ASP A 1 28 ? 3.337 4.437 -13.628 1.00 0.00 117 ASP A N 9
ATOM 11176 C CA . ASP A 1 28 ? 2.524 5.463 -14.270 1.00 0.00 117 ASP A CA 9
ATOM 11177 C C . ASP A 1 28 ? 2.740 6.821 -13.609 1.00 0.00 117 ASP A C 9
ATOM 11178 O O . ASP A 1 28 ? 2.853 7.842 -14.288 1.00 0.00 117 ASP A O 9
ATOM 11187 N N . TYR A 1 29 ? 2.794 6.825 -12.282 1.00 0.00 118 TYR A N 9
ATOM 11188 C CA . TYR A 1 29 ? 2.993 8.057 -11.529 1.00 0.00 118 TYR A CA 9
ATOM 11189 C C . TYR A 1 29 ? 4.467 8.258 -11.190 1.00 0.00 118 TYR A C 9
ATOM 11190 O O . TYR A 1 29 ? 5.210 7.293 -11.009 1.00 0.00 118 TYR A O 9
ATOM 11208 N N . ASP A 1 30 ? 4.882 9.517 -11.106 1.00 0.00 119 ASP A N 9
ATOM 11209 C CA . ASP A 1 30 ? 6.267 9.846 -10.788 1.00 0.00 119 ASP A CA 9
ATOM 11210 C C . ASP A 1 30 ? 6.515 9.753 -9.285 1.00 0.00 119 ASP A C 9
ATOM 11211 O O . ASP A 1 30 ? 5.867 10.440 -8.494 1.00 0.00 119 ASP A O 9
ATOM 11220 N N . LEU A 1 31 ? 7.457 8.900 -8.898 1.00 0.00 120 LEU A N 9
ATOM 11221 C CA . LEU A 1 31 ? 7.791 8.716 -7.490 1.00 0.00 120 LEU A CA 9
ATOM 11222 C C . LEU A 1 31 ? 8.972 9.595 -7.092 1.00 0.00 120 LEU A C 9
ATOM 11223 O O . LEU A 1 31 ? 9.704 10.096 -7.946 1.00 0.00 120 LEU A O 9
ATOM 11239 N N . LYS A 1 32 ? 9.155 9.777 -5.788 1.00 0.00 121 LYS A N 9
ATOM 11240 C CA . LYS A 1 32 ? 10.249 10.592 -5.275 1.00 0.00 121 LYS A CA 9
ATOM 11241 C C . LYS A 1 32 ? 10.969 9.880 -4.134 1.00 0.00 121 LYS A C 9
ATOM 11242 O O . LYS A 1 32 ? 12.199 9.861 -4.079 1.00 0.00 121 LYS A O 9
ATOM 11261 N N . TYR A 1 33 ? 10.195 9.295 -3.226 1.00 0.00 122 TYR A N 9
ATOM 11262 C CA . TYR A 1 33 ? 10.760 8.582 -2.086 1.00 0.00 122 TYR A CA 9
ATOM 11263 C C . TYR A 1 33 ? 9.857 7.426 -1.665 1.00 0.00 122 TYR A C 9
ATOM 11264 O O . TYR A 1 33 ? 8.634 7.501 -1.787 1.00 0.00 122 TYR A O 9
ATOM 11282 N N . CYS A 1 34 ? 10.470 6.357 -1.169 1.00 0.00 123 CYS A N 9
ATOM 11283 C CA . CYS A 1 34 ? 9.725 5.184 -0.729 1.00 0.00 123 CYS A CA 9
ATOM 11284 C C . CYS A 1 34 ? 10.323 4.608 0.552 1.00 0.00 123 CYS A C 9
ATOM 11285 O O . CYS A 1 34 ? 11.531 4.386 0.640 1.00 0.00 123 CYS A O 9
ATOM 11292 N N . TYR A 1 35 ? 9.470 4.368 1.541 1.00 0.00 124 TYR A N 9
ATOM 11293 C CA . TYR A 1 35 ? 9.913 3.820 2.817 1.00 0.00 124 TYR A CA 9
ATOM 11294 C C . TYR A 1 35 ? 9.063 2.619 3.219 1.00 0.00 124 TYR A C 9
ATOM 11295 O O . TYR A 1 35 ? 7.934 2.771 3.687 1.00 0.00 124 TYR A O 9
ATOM 11313 N N . VAL A 1 36 ? 9.614 1.423 3.034 1.00 0.00 125 VAL A N 9
ATOM 11314 C CA . VAL A 1 36 ? 8.909 0.195 3.379 1.00 0.00 125 VAL A CA 9
ATOM 11315 C C . VAL A 1 36 ? 9.111 -0.161 4.848 1.00 0.00 125 VAL A C 9
ATOM 11316 O O . VAL A 1 36 ? 10.243 -0.271 5.321 1.00 0.00 125 VAL A O 9
ATOM 11329 N N . ASP A 1 37 ? 8.007 -0.342 5.564 1.00 0.00 126 ASP A N 9
ATOM 11330 C CA . ASP A 1 37 ? 8.062 -0.688 6.980 1.00 0.00 126 ASP A CA 9
ATOM 11331 C C . ASP A 1 37 ? 7.394 -2.034 7.237 1.00 0.00 126 ASP A C 9
ATOM 11332 O O . ASP A 1 37 ? 6.190 -2.103 7.486 1.00 0.00 126 ASP A O 9
ATOM 11341 N N . ARG A 1 38 ? 8.182 -3.102 7.172 1.00 0.00 127 ARG A N 9
ATOM 11342 C CA . ARG A 1 38 ? 7.666 -4.448 7.396 1.00 0.00 127 ARG A CA 9
ATOM 11343 C C . ARG A 1 38 ? 7.054 -4.571 8.788 1.00 0.00 127 ARG A C 9
ATOM 11344 O O . ARG A 1 38 ? 5.987 -5.160 8.958 1.00 0.00 127 ARG A O 9
ATOM 11365 N N . ASN A 1 39 ? 7.738 -4.011 9.781 1.00 0.00 128 ASN A N 9
ATOM 11366 C CA . ASN A 1 39 ? 7.262 -4.060 11.159 1.00 0.00 128 ASN A CA 9
ATOM 11367 C C . ASN A 1 39 ? 5.780 -3.706 11.235 1.00 0.00 128 ASN A C 9
ATOM 11368 O O . ASN A 1 39 ? 5.010 -4.358 11.942 1.00 0.00 128 ASN A O 9
ATOM 11379 N N . LYS A 1 40 ? 5.386 -2.670 10.503 1.00 0.00 129 LYS A N 9
ATOM 11380 C CA . LYS A 1 40 ? 3.996 -2.230 10.485 1.00 0.00 129 LYS A CA 9
ATOM 11381 C C . LYS A 1 40 ? 3.344 -2.541 9.142 1.00 0.00 129 LYS A C 9
ATOM 11382 O O . LYS A 1 40 ? 2.180 -2.210 8.914 1.00 0.00 129 LYS A O 9
ATOM 11401 N N . ARG A 1 41 ? 4.101 -3.180 8.255 1.00 0.00 130 ARG A N 9
ATOM 11402 C CA . ARG A 1 41 ? 3.596 -3.535 6.935 1.00 0.00 130 ARG A CA 9
ATOM 11403 C C . ARG A 1 41 ? 2.971 -2.325 6.247 1.00 0.00 130 ARG A C 9
ATOM 11404 O O . ARG A 1 41 ? 1.835 -2.382 5.775 1.00 0.00 130 ARG A O 9
ATOM 11425 N N . THR A 1 42 ? 3.721 -1.228 6.196 1.00 0.00 131 THR A N 9
ATOM 11426 C CA . THR A 1 42 ? 3.240 -0.003 5.569 1.00 0.00 131 THR A CA 9
ATOM 11427 C C . THR A 1 42 ? 4.361 0.705 4.815 1.00 0.00 131 THR A C 9
ATOM 11428 O O . THR A 1 42 ? 5.419 0.984 5.377 1.00 0.00 131 THR A O 9
ATOM 11439 N N . ALA A 1 43 ? 4.120 0.993 3.540 1.00 0.00 132 ALA A N 9
ATOM 11440 C CA . ALA A 1 43 ? 5.109 1.671 2.711 1.00 0.00 132 ALA A CA 9
ATOM 11441 C C . ALA A 1 43 ? 4.635 3.067 2.323 1.00 0.00 132 ALA A C 9
ATOM 11442 O O . ALA A 1 43 ? 3.601 3.225 1.674 1.00 0.00 132 ALA A O 9
ATOM 11449 N N . PHE A 1 44 ? 5.398 4.079 2.725 1.00 0.00 133 PHE A N 9
ATOM 11450 C CA . PHE A 1 44 ? 5.055 5.463 2.421 1.00 0.00 133 PHE A CA 9
ATOM 11451 C C . PHE A 1 44 ? 5.639 5.885 1.077 1.00 0.00 133 PHE A C 9
ATOM 11452 O O . PHE A 1 44 ? 6.857 5.911 0.897 1.00 0.00 133 PHE A O 9
ATOM 11469 N N . VAL A 1 45 ? 4.762 6.216 0.134 1.00 0.00 134 VAL A N 9
ATOM 11470 C CA . VAL A 1 45 ? 5.190 6.638 -1.194 1.00 0.00 134 VAL A CA 9
ATOM 11471 C C . VAL A 1 45 ? 4.897 8.117 -1.422 1.00 0.00 134 VAL A C 9
ATOM 11472 O O . VAL A 1 45 ? 3.829 8.613 -1.061 1.00 0.00 134 VAL A O 9
ATOM 11485 N N . THR A 1 46 ? 5.852 8.818 -2.024 1.00 0.00 135 THR A N 9
ATOM 11486 C CA . THR A 1 46 ? 5.698 10.240 -2.300 1.00 0.00 135 THR A CA 9
ATOM 11487 C C . THR A 1 46 ? 5.633 10.506 -3.800 1.00 0.00 135 THR A C 9
ATOM 11488 O O . THR A 1 46 ? 6.655 10.500 -4.487 1.00 0.00 135 THR A O 9
ATOM 11499 N N . LEU A 1 47 ? 4.425 10.738 -4.303 1.00 0.00 136 LEU A N 9
ATOM 11500 C CA . LEU A 1 47 ? 4.227 11.007 -5.723 1.00 0.00 136 LEU A CA 9
ATOM 11501 C C . LEU A 1 47 ? 4.700 12.412 -6.082 1.00 0.00 136 LEU A C 9
ATOM 11502 O O . LEU A 1 47 ? 5.164 13.162 -5.222 1.00 0.00 136 LEU A O 9
ATOM 11518 N N . LEU A 1 48 ? 4.578 12.763 -7.358 1.00 0.00 137 LEU A N 9
ATOM 11519 C CA . LEU A 1 48 ? 4.991 14.080 -7.832 1.00 0.00 137 LEU A CA 9
ATOM 11520 C C . LEU A 1 48 ? 4.026 15.159 -7.351 1.00 0.00 137 LEU A C 9
ATOM 11521 O O . LEU A 1 48 ? 4.442 16.176 -6.799 1.00 0.00 137 LEU A O 9
ATOM 11537 N N . ASN A 1 49 ? 2.734 14.928 -7.563 1.00 0.00 138 ASN A N 9
ATOM 11538 C CA . ASN A 1 49 ? 1.710 15.880 -7.150 1.00 0.00 138 ASN A CA 9
ATOM 11539 C C . ASN A 1 49 ? 0.535 15.163 -6.490 1.00 0.00 138 ASN A C 9
ATOM 11540 O O . ASN A 1 49 ? 0.426 13.939 -6.555 1.00 0.00 138 ASN A O 9
ATOM 11551 N N . GLY A 1 50 ? -0.342 15.935 -5.857 1.00 0.00 139 GLY A N 9
ATOM 11552 C CA . GLY A 1 50 ? -1.497 15.357 -5.195 1.00 0.00 139 GLY A CA 9
ATOM 11553 C C . GLY A 1 50 ? -2.520 14.821 -6.177 1.00 0.00 139 GLY A C 9
ATOM 11554 O O . GLY A 1 50 ? -2.922 13.661 -6.093 1.00 0.00 139 GLY A O 9
ATOM 11558 N N . GLU A 1 51 ? -2.943 15.668 -7.110 1.00 0.00 140 GLU A N 9
ATOM 11559 C CA . GLU A 1 51 ? -3.927 15.273 -8.111 1.00 0.00 140 GLU A CA 9
ATOM 11560 C C . GLU A 1 51 ? -3.693 13.835 -8.566 1.00 0.00 140 GLU A C 9
ATOM 11561 O O . GLU A 1 51 ? -4.632 13.046 -8.668 1.00 0.00 140 GLU A O 9
ATOM 11573 N N . GLN A 1 52 ? -2.435 13.504 -8.838 1.00 0.00 141 GLN A N 9
ATOM 11574 C CA . GLN A 1 52 ? -2.078 12.162 -9.283 1.00 0.00 141 GLN A CA 9
ATOM 11575 C C . GLN A 1 52 ? -2.493 11.118 -8.252 1.00 0.00 141 GLN A C 9
ATOM 11576 O O . GLN A 1 52 ? -3.036 10.069 -8.599 1.00 0.00 141 GLN A O 9
ATOM 11590 N N . ALA A 1 53 ? -2.235 11.412 -6.982 1.00 0.00 142 ALA A N 9
ATOM 11591 C CA . ALA A 1 53 ? -2.583 10.499 -5.900 1.00 0.00 142 ALA A CA 9
ATOM 11592 C C . ALA A 1 53 ? -4.096 10.363 -5.762 1.00 0.00 142 ALA A C 9
ATOM 11593 O O . ALA A 1 53 ? -4.627 9.254 -5.721 1.00 0.00 142 ALA A O 9
ATOM 11600 N N . GLN A 1 54 ? -4.784 11.499 -5.692 1.00 0.00 143 GLN A N 9
ATOM 11601 C CA . GLN A 1 54 ? -6.235 11.505 -5.557 1.00 0.00 143 GLN A CA 9
ATOM 11602 C C . GLN A 1 54 ? -6.859 10.347 -6.330 1.00 0.00 143 GLN A C 9
ATOM 11603 O O . GLN A 1 54 ? -7.795 9.705 -5.857 1.00 0.00 143 GLN A O 9
ATOM 11617 N N . ASN A 1 55 ? -6.332 10.087 -7.523 1.00 0.00 144 ASN A N 9
ATOM 11618 C CA . ASN A 1 55 ? -6.838 9.006 -8.362 1.00 0.00 144 ASN A CA 9
ATOM 11619 C C . ASN A 1 55 ? -6.167 7.683 -8.007 1.00 0.00 144 ASN A C 9
ATOM 11620 O O . ASN A 1 55 ? -6.835 6.714 -7.647 1.00 0.00 144 ASN A O 9
ATOM 11631 N N . ALA A 1 56 ? -4.843 7.650 -8.112 1.00 0.00 145 ALA A N 9
ATOM 11632 C CA . ALA A 1 56 ? -4.082 6.446 -7.800 1.00 0.00 145 ALA A CA 9
ATOM 11633 C C . ALA A 1 56 ? -4.645 5.744 -6.569 1.00 0.00 145 ALA A C 9
ATOM 11634 O O . ALA A 1 56 ? -4.670 4.515 -6.502 1.00 0.00 145 ALA A O 9
ATOM 11641 N N . ILE A 1 57 ? -5.095 6.532 -5.598 1.00 0.00 146 ILE A N 9
ATOM 11642 C CA . ILE A 1 57 ? -5.658 5.985 -4.370 1.00 0.00 146 ILE A CA 9
ATOM 11643 C C . ILE A 1 57 ? -6.679 4.893 -4.672 1.00 0.00 146 ILE A C 9
ATOM 11644 O O . ILE A 1 57 ? -6.481 3.731 -4.319 1.00 0.00 146 ILE A O 9
ATOM 11660 N N . GLN A 1 58 ? -7.769 5.276 -5.329 1.00 0.00 147 GLN A N 9
ATOM 11661 C CA . GLN A 1 58 ? -8.820 4.328 -5.680 1.00 0.00 147 GLN A CA 9
ATOM 11662 C C . GLN A 1 58 ? -8.355 3.381 -6.781 1.00 0.00 147 GLN A C 9
ATOM 11663 O O . GLN A 1 58 ? -8.511 2.165 -6.674 1.00 0.00 147 GLN A O 9
ATOM 11677 N N . MET A 1 59 ? -7.783 3.947 -7.839 1.00 0.00 148 MET A N 9
ATOM 11678 C CA . MET A 1 59 ? -7.293 3.152 -8.959 1.00 0.00 148 MET A CA 9
ATOM 11679 C C . MET A 1 59 ? -6.456 1.976 -8.467 1.00 0.00 148 MET A C 9
ATOM 11680 O O . MET A 1 59 ? -6.423 0.918 -9.096 1.00 0.00 148 MET A O 9
ATOM 11694 N N . PHE A 1 60 ? -5.780 2.168 -7.339 1.00 0.00 149 PHE A N 9
ATOM 11695 C CA . PHE A 1 60 ? -4.942 1.123 -6.763 1.00 0.00 149 PHE A CA 9
ATOM 11696 C C . PHE A 1 60 ? -5.612 0.499 -5.542 1.00 0.00 149 PHE A C 9
ATOM 11697 O O . PHE A 1 60 ? -5.349 -0.654 -5.197 1.00 0.00 149 PHE A O 9
ATOM 11714 N N . HIS A 1 61 ? -6.478 1.269 -4.891 1.00 0.00 150 HIS A N 9
ATOM 11715 C CA . HIS A 1 61 ? -7.186 0.793 -3.709 1.00 0.00 150 HIS A CA 9
ATOM 11716 C C . HIS A 1 61 ? -7.662 -0.644 -3.902 1.00 0.00 150 HIS A C 9
ATOM 11717 O O . HIS A 1 61 ? -8.194 -0.994 -4.955 1.00 0.00 150 HIS A O 9
ATOM 11732 N N . GLN A 1 62 ? -7.465 -1.470 -2.880 1.00 0.00 151 GLN A N 9
ATOM 11733 C CA . GLN A 1 62 ? -7.873 -2.869 -2.939 1.00 0.00 151 GLN A CA 9
ATOM 11734 C C . GLN A 1 62 ? -7.399 -3.519 -4.234 1.00 0.00 151 GLN A C 9
ATOM 11735 O O . GLN A 1 62 ? -8.091 -4.361 -4.807 1.00 0.00 151 GLN A O 9
ATOM 11749 N N . TYR A 1 63 ? -6.216 -3.123 -4.691 1.00 0.00 152 TYR A N 9
ATOM 11750 C CA . TYR A 1 63 ? -5.651 -3.666 -5.921 1.00 0.00 152 TYR A CA 9
ATOM 11751 C C . TYR A 1 63 ? -5.248 -5.126 -5.738 1.00 0.00 152 TYR A C 9
ATOM 11752 O O . TYR A 1 63 ? -4.997 -5.577 -4.620 1.00 0.00 152 TYR A O 9
ATOM 11770 N N . SER A 1 64 ? -5.187 -5.860 -6.844 1.00 0.00 153 SER A N 9
ATOM 11771 C CA . SER A 1 64 ? -4.818 -7.270 -6.807 1.00 0.00 153 SER A CA 9
ATOM 11772 C C . SER A 1 64 ? -3.311 -7.432 -6.628 1.00 0.00 153 SER A C 9
ATOM 11773 O O . SER A 1 64 ? -2.536 -7.207 -7.557 1.00 0.00 153 SER A O 9
ATOM 11781 N N . PHE A 1 65 ? -2.904 -7.824 -5.425 1.00 0.00 154 PHE A N 9
ATOM 11782 C CA . PHE A 1 65 ? -1.491 -8.016 -5.121 1.00 0.00 154 PHE A CA 9
ATOM 11783 C C . PHE A 1 65 ? -1.295 -9.182 -4.156 1.00 0.00 154 PHE A C 9
ATOM 11784 O O . PHE A 1 65 ? -1.580 -9.068 -2.963 1.00 0.00 154 PHE A O 9
ATOM 11801 N N . ARG A 1 66 ? -0.808 -10.302 -4.680 1.00 0.00 155 ARG A N 9
ATOM 11802 C CA . ARG A 1 66 ? -0.576 -11.489 -3.866 1.00 0.00 155 ARG A CA 9
ATOM 11803 C C . ARG A 1 66 ? -1.855 -11.916 -3.151 1.00 0.00 155 ARG A C 9
ATOM 11804 O O . ARG A 1 66 ? -1.815 -12.389 -2.016 1.00 0.00 155 ARG A O 9
ATOM 11825 N N . GLY A 1 67 ? -2.989 -11.745 -3.824 1.00 0.00 156 GLY A N 9
ATOM 11826 C CA . GLY A 1 67 ? -4.263 -12.117 -3.237 1.00 0.00 156 GLY A CA 9
ATOM 11827 C C . GLY A 1 67 ? -4.633 -11.245 -2.054 1.00 0.00 156 GLY A C 9
ATOM 11828 O O . GLY A 1 67 ? -5.463 -11.625 -1.228 1.00 0.00 156 GLY A O 9
ATOM 11832 N N . LYS A 1 68 ? -4.015 -10.071 -1.970 1.00 0.00 157 LYS A N 9
ATOM 11833 C CA . LYS A 1 68 ? -4.283 -9.142 -0.879 1.00 0.00 157 LYS A CA 9
ATOM 11834 C C . LYS A 1 68 ? -4.940 -7.867 -1.399 1.00 0.00 157 LYS A C 9
ATOM 11835 O O . LYS A 1 68 ? -4.631 -7.402 -2.496 1.00 0.00 157 LYS A O 9
ATOM 11854 N N . ASP A 1 69 ? -5.846 -7.308 -0.604 1.00 0.00 158 ASP A N 9
ATOM 11855 C CA . ASP A 1 69 ? -6.544 -6.085 -0.984 1.00 0.00 158 ASP A CA 9
ATOM 11856 C C . ASP A 1 69 ? -5.803 -4.854 -0.471 1.00 0.00 158 ASP A C 9
ATOM 11857 O O . ASP A 1 69 ? -6.313 -4.115 0.372 1.00 0.00 158 ASP A O 9
ATOM 11866 N N . LEU A 1 70 ? -4.597 -4.640 -0.985 1.00 0.00 159 LEU A N 9
ATOM 11867 C CA . LEU A 1 70 ? -3.784 -3.499 -0.579 1.00 0.00 159 LEU A CA 9
ATOM 11868 C C . LEU A 1 70 ? -4.647 -2.256 -0.386 1.00 0.00 159 LEU A C 9
ATOM 11869 O O . LEU A 1 70 ? -5.339 -1.820 -1.306 1.00 0.00 159 LEU A O 9
ATOM 11885 N N . ILE A 1 71 ? -4.600 -1.691 0.815 1.00 0.00 160 ILE A N 9
ATOM 11886 C CA . ILE A 1 71 ? -5.375 -0.497 1.128 1.00 0.00 160 ILE A CA 9
ATOM 11887 C C . ILE A 1 71 ? -4.556 0.768 0.893 1.00 0.00 160 ILE A C 9
ATOM 11888 O O . ILE A 1 71 ? -3.713 1.135 1.711 1.00 0.00 160 ILE A O 9
ATOM 11904 N N . VAL A 1 72 ? -4.811 1.432 -0.230 1.00 0.00 161 VAL A N 9
ATOM 11905 C CA . VAL A 1 72 ? -4.099 2.657 -0.572 1.00 0.00 161 VAL A CA 9
ATOM 11906 C C . VAL A 1 72 ? -4.904 3.889 -0.175 1.00 0.00 161 VAL A C 9
ATOM 11907 O O . VAL A 1 72 ? -6.091 3.993 -0.484 1.00 0.00 161 VAL A O 9
ATOM 11920 N N . GLN A 1 73 ? -4.251 4.821 0.512 1.00 0.00 162 GLN A N 9
ATOM 11921 C CA . GLN A 1 73 ? -4.907 6.047 0.951 1.00 0.00 162 GLN A CA 9
ATOM 11922 C C . GLN A 1 73 ? -3.992 7.252 0.761 1.00 0.00 162 GLN A C 9
ATOM 11923 O O . GLN A 1 73 ? -2.830 7.109 0.380 1.00 0.00 162 GLN A O 9
ATOM 11937 N N . LEU A 1 74 ? -4.524 8.440 1.028 1.00 0.00 163 LEU A N 9
ATOM 11938 C CA . LEU A 1 74 ? -3.756 9.672 0.885 1.00 0.00 163 LEU A CA 9
ATOM 11939 C C . LEU A 1 74 ? -3.299 10.189 2.246 1.00 0.00 163 LEU A C 9
ATOM 11940 O O . LEU A 1 74 ? -3.991 10.018 3.249 1.00 0.00 163 LEU A O 9
ATOM 11956 N N . GLN A 1 75 ? -2.130 10.822 2.270 1.00 0.00 164 GLN A N 9
ATOM 11957 C CA . GLN A 1 75 ? -1.582 11.365 3.507 1.00 0.00 164 GLN A CA 9
ATOM 11958 C C . GLN A 1 75 ? -2.518 12.411 4.104 1.00 0.00 164 GLN A C 9
ATOM 11959 O O . GLN A 1 75 ? -3.165 13.179 3.392 1.00 0.00 164 GLN A O 9
ATOM 11973 N N . PRO A 1 76 ? -2.593 12.443 5.443 1.00 0.00 165 PRO A N 9
ATOM 11974 C CA . PRO A 1 76 ? -3.447 13.390 6.166 1.00 0.00 165 PRO A CA 9
ATOM 11975 C C . PRO A 1 76 ? -2.939 14.824 6.062 1.00 0.00 165 PRO A C 9
ATOM 11976 O O . PRO A 1 76 ? -1.795 15.062 5.674 1.00 0.00 165 PRO A O 9
ATOM 11987 N N . THR A 1 77 ? -3.796 15.778 6.413 1.00 0.00 166 THR A N 9
ATOM 11988 C CA . THR A 1 77 ? -3.434 17.189 6.359 1.00 0.00 166 THR A CA 9
ATOM 11989 C C . THR A 1 77 ? -4.234 18.001 7.371 1.00 0.00 166 THR A C 9
ATOM 11990 O O . THR A 1 77 ? -5.465 17.997 7.351 1.00 0.00 166 THR A O 9
ATOM 12001 N N . ASP A 1 78 ? -3.527 18.696 8.255 1.00 0.00 167 ASP A N 9
ATOM 12002 C CA . ASP A 1 78 ? -4.172 19.515 9.275 1.00 0.00 167 ASP A CA 9
ATOM 12003 C C . ASP A 1 78 ? -4.092 20.995 8.914 1.00 0.00 167 ASP A C 9
ATOM 12004 O O . ASP A 1 78 ? -5.072 21.729 9.041 1.00 0.00 167 ASP A O 9
ATOM 12013 N N . ALA A 1 79 ? -2.918 21.427 8.465 1.00 0.00 168 ALA A N 9
ATOM 12014 C CA . ALA A 1 79 ? -2.710 22.819 8.085 1.00 0.00 168 ALA A CA 9
ATOM 12015 C C . ALA A 1 79 ? -1.333 23.018 7.461 1.00 0.00 168 ALA A C 9
ATOM 12016 O O . ALA A 1 79 ? -0.524 22.091 7.410 1.00 0.00 168 ALA A O 9
ATOM 12023 N N . LEU A 1 80 ? -1.073 24.231 6.987 1.00 0.00 169 LEU A N 9
ATOM 12024 C CA . LEU A 1 80 ? 0.207 24.552 6.365 1.00 0.00 169 LEU A CA 9
ATOM 12025 C C . LEU A 1 80 ? 1.359 23.901 7.124 1.00 0.00 169 LEU A C 9
ATOM 12026 O O . LEU A 1 80 ? 1.303 23.744 8.345 1.00 0.00 169 LEU A O 9
ATOM 12042 N N . LEU A 1 81 ? 2.404 23.526 6.395 1.00 0.00 170 LEU A N 9
ATOM 12043 C CA . LEU A 1 81 ? 3.571 22.894 6.999 1.00 0.00 170 LEU A CA 9
ATOM 12044 C C . LEU A 1 81 ? 4.755 23.856 7.032 1.00 0.00 170 LEU A C 9
ATOM 12045 O O . LEU A 1 81 ? 5.497 23.976 6.057 1.00 0.00 170 LEU A O 9
ATOM 12061 N N . CYS A 1 82 ? 4.926 24.536 8.160 1.00 0.00 171 CYS A N 9
ATOM 12062 C CA . CYS A 1 82 ? 6.021 25.487 8.321 1.00 0.00 171 CYS A CA 9
ATOM 12063 C C . CYS A 1 82 ? 7.086 24.935 9.264 1.00 0.00 171 CYS A C 9
ATOM 12064 O O . CYS A 1 82 ? 6.866 23.936 9.948 1.00 0.00 171 CYS A O 9
ATOM 12072 N N . SER A 1 83 ? 8.241 25.592 9.293 1.00 0.00 172 SER A N 9
ATOM 12073 C CA . SER A 1 83 ? 9.342 25.164 10.147 1.00 0.00 172 SER A CA 9
ATOM 12074 C C . SER A 1 83 ? 9.171 25.704 11.564 1.00 0.00 172 SER A C 9
ATOM 12075 O O . SER A 1 83 ? 8.315 26.549 11.820 1.00 0.00 172 SER A O 9
ATOM 12083 N N . GLY A 1 84 ? 9.994 25.207 12.483 1.00 0.00 173 GLY A N 9
ATOM 12084 C CA . GLY A 1 84 ? 9.919 25.649 13.863 1.00 0.00 173 GLY A CA 9
ATOM 12085 C C . GLY A 1 84 ? 8.850 24.916 14.649 1.00 0.00 173 GLY A C 9
ATOM 12086 O O . GLY A 1 84 ? 7.751 25.425 14.867 1.00 0.00 173 GLY A O 9
ATOM 12090 N N . PRO A 1 85 ? 9.170 23.690 15.089 1.00 0.00 174 PRO A N 9
ATOM 12091 C CA . PRO A 1 85 ? 8.241 22.859 15.861 1.00 0.00 174 PRO A CA 9
ATOM 12092 C C . PRO A 1 85 ? 8.003 23.406 17.264 1.00 0.00 174 PRO A C 9
ATOM 12093 O O . PRO A 1 85 ? 7.278 22.808 18.059 1.00 0.00 174 PRO A O 9
ATOM 12104 N N . SER A 1 86 ? 8.619 24.546 17.562 1.00 0.00 175 SER A N 9
ATOM 12105 C CA . SER A 1 86 ? 8.476 25.172 18.871 1.00 0.00 175 SER A CA 9
ATOM 12106 C C . SER A 1 86 ? 9.212 24.370 19.940 1.00 0.00 175 SER A C 9
ATOM 12107 O O . SER A 1 86 ? 8.702 24.169 21.042 1.00 0.00 175 SER A O 9
ATOM 12115 N N . SER A 1 87 ? 10.414 23.913 19.606 1.00 0.00 176 SER A N 9
ATOM 12116 C CA . SER A 1 87 ? 11.220 23.129 20.534 1.00 0.00 176 SER A CA 9
ATOM 12117 C C . SER A 1 87 ? 11.364 23.850 21.871 1.00 0.00 176 SER A C 9
ATOM 12118 O O . SER A 1 87 ? 11.130 23.270 22.930 1.00 0.00 176 SER A O 9
ATOM 12126 N N . GLY A 1 88 ? 11.752 25.121 21.812 1.00 0.00 177 GLY A N 9
ATOM 12127 C CA . GLY A 1 88 ? 11.921 25.902 23.024 1.00 0.00 177 GLY A CA 9
ATOM 12128 C C . GLY A 1 88 ? 13.330 25.816 23.577 1.00 0.00 177 GLY A C 9
ATOM 12129 O O . GLY A 1 88 ? 13.734 26.642 24.395 1.00 0.00 177 GLY A O 9
ATOM 12133 N N . GLY A 1 1 ? 7.319 25.449 1.093 1.00 0.00 90 GLY A N 10
ATOM 12134 C CA . GLY A 1 1 ? 7.312 24.857 -0.231 1.00 0.00 90 GLY A CA 10
ATOM 12135 C C . GLY A 1 1 ? 5.910 24.682 -0.781 1.00 0.00 90 GLY A C 10
ATOM 12136 O O . GLY A 1 1 ? 5.103 25.611 -0.747 1.00 0.00 90 GLY A O 10
ATOM 12140 N N . SER A 1 2 ? 5.620 23.489 -1.290 1.00 0.00 91 SER A N 10
ATOM 12141 C CA . SER A 1 2 ? 4.308 23.197 -1.854 1.00 0.00 91 SER A CA 10
ATOM 12142 C C . SER A 1 2 ? 3.514 22.275 -0.933 1.00 0.00 91 SER A C 10
ATOM 12143 O O . SER A 1 2 ? 3.762 21.071 -0.878 1.00 0.00 91 SER A O 10
ATOM 12151 N N . SER A 1 3 ? 2.557 22.851 -0.212 1.00 0.00 92 SER A N 10
ATOM 12152 C CA . SER A 1 3 ? 1.728 22.083 0.709 1.00 0.00 92 SER A CA 10
ATOM 12153 C C . SER A 1 3 ? 0.377 21.755 0.080 1.00 0.00 92 SER A C 10
ATOM 12154 O O . SER A 1 3 ? 0.036 22.264 -0.986 1.00 0.00 92 SER A O 10
ATOM 12162 N N . GLY A 1 4 ? -0.389 20.899 0.751 1.00 0.00 93 GLY A N 10
ATOM 12163 C CA . GLY A 1 4 ? -1.694 20.517 0.244 1.00 0.00 93 GLY A CA 10
ATOM 12164 C C . GLY A 1 4 ? -1.904 19.016 0.255 1.00 0.00 93 GLY A C 10
ATOM 12165 O O . GLY A 1 4 ? -1.828 18.380 1.306 1.00 0.00 93 GLY A O 10
ATOM 12169 N N . SER A 1 5 ? -2.169 18.448 -0.917 1.00 0.00 94 SER A N 10
ATOM 12170 C CA . SER A 1 5 ? -2.396 17.013 -1.037 1.00 0.00 94 SER A CA 10
ATOM 12171 C C . SER A 1 5 ? -1.325 16.364 -1.909 1.00 0.00 94 SER A C 10
ATOM 12172 O O . SER A 1 5 ? -1.029 16.841 -3.005 1.00 0.00 94 SER A O 10
ATOM 12180 N N . SER A 1 6 ? -0.748 15.274 -1.414 1.00 0.00 95 SER A N 10
ATOM 12181 C CA . SER A 1 6 ? 0.293 14.562 -2.146 1.00 0.00 95 SER A CA 10
ATOM 12182 C C . SER A 1 6 ? 0.676 13.272 -1.427 1.00 0.00 95 SER A C 10
ATOM 12183 O O . SER A 1 6 ? 0.248 13.025 -0.300 1.00 0.00 95 SER A O 10
ATOM 12191 N N . GLY A 1 7 ? 1.488 12.452 -2.087 1.00 0.00 96 GLY A N 10
ATOM 12192 C CA . GLY A 1 7 ? 1.916 11.197 -1.497 1.00 0.00 96 GLY A CA 10
ATOM 12193 C C . GLY A 1 7 ? 0.749 10.315 -1.100 1.00 0.00 96 GLY A C 10
ATOM 12194 O O . GLY A 1 7 ? -0.374 10.794 -0.943 1.00 0.00 96 GLY A O 10
ATOM 12198 N N . ILE A 1 8 ? 1.014 9.023 -0.937 1.00 0.00 97 ILE A N 10
ATOM 12199 C CA . ILE A 1 8 ? -0.023 8.073 -0.556 1.00 0.00 97 ILE A CA 10
ATOM 12200 C C . ILE A 1 8 ? 0.518 7.027 0.412 1.00 0.00 97 ILE A C 10
ATOM 12201 O O . ILE A 1 8 ? 1.726 6.800 0.486 1.00 0.00 97 ILE A O 10
ATOM 12217 N N . LEU A 1 9 ? -0.383 6.392 1.153 1.00 0.00 98 LEU A N 10
ATOM 12218 C CA . LEU A 1 9 ? 0.003 5.367 2.117 1.00 0.00 98 LEU A CA 10
ATOM 12219 C C . LEU A 1 9 ? -0.368 3.977 1.611 1.00 0.00 98 LEU A C 10
ATOM 12220 O O . LEU A 1 9 ? -1.523 3.714 1.275 1.00 0.00 98 LEU A O 10
ATOM 12236 N N . VAL A 1 10 ? 0.619 3.088 1.562 1.00 0.00 99 VAL A N 10
ATOM 12237 C CA . VAL A 1 10 ? 0.397 1.723 1.101 1.00 0.00 99 VAL A CA 10
ATOM 12238 C C . VAL A 1 10 ? 0.197 0.772 2.276 1.00 0.00 99 VAL A C 10
ATOM 12239 O O . VAL A 1 10 ? 1.148 0.161 2.764 1.00 0.00 99 VAL A O 10
ATOM 12252 N N . LYS A 1 11 ? -1.048 0.650 2.726 1.00 0.00 100 LYS A N 10
ATOM 12253 C CA . LYS A 1 11 ? -1.375 -0.228 3.843 1.00 0.00 100 LYS A CA 10
ATOM 12254 C C . LYS A 1 11 ? -1.867 -1.583 3.344 1.00 0.00 100 LYS A C 10
ATOM 12255 O O . LYS A 1 11 ? -2.237 -1.729 2.180 1.00 0.00 100 LYS A O 10
ATOM 12274 N N . ASN A 1 12 ? -1.867 -2.571 4.233 1.00 0.00 101 ASN A N 10
ATOM 12275 C CA . ASN A 1 12 ? -2.314 -3.914 3.882 1.00 0.00 101 ASN A CA 10
ATOM 12276 C C . ASN A 1 12 ? -1.292 -4.612 2.989 1.00 0.00 101 ASN A C 10
ATOM 12277 O O . ASN A 1 12 ? -1.652 -5.270 2.012 1.00 0.00 101 ASN A O 10
ATOM 12288 N N . LEU A 1 13 ? -0.017 -4.463 3.332 1.00 0.00 102 LEU A N 10
ATOM 12289 C CA . LEU A 1 13 ? 1.058 -5.079 2.562 1.00 0.00 102 LEU A CA 10
ATOM 12290 C C . LEU A 1 13 ? 1.339 -6.495 3.055 1.00 0.00 102 LEU A C 10
ATOM 12291 O O . LEU A 1 13 ? 1.039 -6.853 4.194 1.00 0.00 102 LEU A O 10
ATOM 12307 N N . PRO A 1 14 ? 1.930 -7.321 2.179 1.00 0.00 103 PRO A N 10
ATOM 12308 C CA . PRO A 1 14 ? 2.267 -8.710 2.504 1.00 0.00 103 PRO A CA 10
ATOM 12309 C C . PRO A 1 14 ? 3.404 -8.810 3.515 1.00 0.00 103 PRO A C 10
ATOM 12310 O O . PRO A 1 14 ? 3.838 -7.803 4.074 1.00 0.00 103 PRO A O 10
ATOM 12321 N N . GLN A 1 15 ? 3.882 -10.029 3.744 1.00 0.00 104 GLN A N 10
ATOM 12322 C CA . GLN A 1 15 ? 4.969 -10.258 4.688 1.00 0.00 104 GLN A CA 10
ATOM 12323 C C . GLN A 1 15 ? 6.320 -9.968 4.043 1.00 0.00 104 GLN A C 10
ATOM 12324 O O . GLN A 1 15 ? 7.235 -9.466 4.696 1.00 0.00 104 GLN A O 10
ATOM 12338 N N . ASP A 1 16 ? 6.438 -10.287 2.759 1.00 0.00 105 ASP A N 10
ATOM 12339 C CA . ASP A 1 16 ? 7.678 -10.061 2.026 1.00 0.00 105 ASP A CA 10
ATOM 12340 C C . ASP A 1 16 ? 7.554 -8.846 1.111 1.00 0.00 105 ASP A C 10
ATOM 12341 O O . ASP A 1 16 ? 8.147 -8.804 0.034 1.00 0.00 105 ASP A O 10
ATOM 12350 N N . SER A 1 17 ? 6.777 -7.859 1.548 1.00 0.00 106 SER A N 10
ATOM 12351 C CA . SER A 1 17 ? 6.571 -6.646 0.767 1.00 0.00 106 SER A CA 10
ATOM 12352 C C . SER A 1 17 ? 7.867 -5.849 0.649 1.00 0.00 106 SER A C 10
ATOM 12353 O O . SER A 1 17 ? 8.732 -5.917 1.521 1.00 0.00 106 SER A O 10
ATOM 12361 N N . ASN A 1 18 ? 7.992 -5.092 -0.437 1.00 0.00 107 ASN A N 10
ATOM 12362 C CA . ASN A 1 18 ? 9.182 -4.282 -0.670 1.00 0.00 107 ASN A CA 10
ATOM 12363 C C . ASN A 1 18 ? 8.882 -3.143 -1.640 1.00 0.00 107 ASN A C 10
ATOM 12364 O O . ASN A 1 18 ? 7.847 -3.136 -2.306 1.00 0.00 107 ASN A O 10
ATOM 12375 N N . CYS A 1 19 ? 9.796 -2.180 -1.713 1.00 0.00 108 CYS A N 10
ATOM 12376 C CA . CYS A 1 19 ? 9.631 -1.035 -2.601 1.00 0.00 108 CYS A CA 10
ATOM 12377 C C . CYS A 1 19 ? 9.591 -1.479 -4.060 1.00 0.00 108 CYS A C 10
ATOM 12378 O O . CYS A 1 19 ? 8.605 -1.252 -4.761 1.00 0.00 108 CYS A O 10
ATOM 12385 N N . GLN A 1 20 ? 10.669 -2.113 -4.510 1.00 0.00 109 GLN A N 10
ATOM 12386 C CA . GLN A 1 20 ? 10.757 -2.589 -5.885 1.00 0.00 109 GLN A CA 10
ATOM 12387 C C . GLN A 1 20 ? 9.395 -3.057 -6.387 1.00 0.00 109 GLN A C 10
ATOM 12388 O O . GLN A 1 20 ? 9.028 -2.808 -7.535 1.00 0.00 109 GLN A O 10
ATOM 12402 N N . GLU A 1 21 ? 8.652 -3.737 -5.520 1.00 0.00 110 GLU A N 10
ATOM 12403 C CA . GLU A 1 21 ? 7.331 -4.241 -5.877 1.00 0.00 110 GLU A CA 10
ATOM 12404 C C . GLU A 1 21 ? 6.356 -3.092 -6.113 1.00 0.00 110 GLU A C 10
ATOM 12405 O O . GLU A 1 21 ? 5.647 -3.061 -7.119 1.00 0.00 110 GLU A O 10
ATOM 12417 N N . VAL A 1 22 ? 6.325 -2.148 -5.178 1.00 0.00 111 VAL A N 10
ATOM 12418 C CA . VAL A 1 22 ? 5.438 -0.996 -5.283 1.00 0.00 111 VAL A CA 10
ATOM 12419 C C . VAL A 1 22 ? 5.860 -0.079 -6.426 1.00 0.00 111 VAL A C 10
ATOM 12420 O O . VAL A 1 22 ? 5.058 0.254 -7.299 1.00 0.00 111 VAL A O 10
ATOM 12433 N N . HIS A 1 23 ? 7.126 0.326 -6.415 1.00 0.00 112 HIS A N 10
ATOM 12434 C CA . HIS A 1 23 ? 7.657 1.205 -7.451 1.00 0.00 112 HIS A CA 10
ATOM 12435 C C . HIS A 1 23 ? 7.105 0.824 -8.821 1.00 0.00 112 HIS A C 10
ATOM 12436 O O . HIS A 1 23 ? 6.431 1.621 -9.474 1.00 0.00 112 HIS A O 10
ATOM 12451 N N . ASP A 1 24 ? 7.395 -0.399 -9.251 1.00 0.00 113 ASP A N 10
ATOM 12452 C CA . ASP A 1 24 ? 6.927 -0.886 -10.544 1.00 0.00 113 ASP A CA 10
ATOM 12453 C C . ASP A 1 24 ? 5.410 -0.771 -10.652 1.00 0.00 113 ASP A C 10
ATOM 12454 O O . ASP A 1 24 ? 4.877 -0.412 -11.703 1.00 0.00 113 ASP A O 10
ATOM 12463 N N . LEU A 1 25 ? 4.720 -1.078 -9.559 1.00 0.00 114 LEU A N 10
ATOM 12464 C CA . LEU A 1 25 ? 3.263 -1.009 -9.530 1.00 0.00 114 LEU A CA 10
ATOM 12465 C C . LEU A 1 25 ? 2.779 0.409 -9.813 1.00 0.00 114 LEU A C 10
ATOM 12466 O O . LEU A 1 25 ? 1.851 0.615 -10.597 1.00 0.00 114 LEU A O 10
ATOM 12482 N N . LEU A 1 26 ? 3.414 1.385 -9.173 1.00 0.00 115 LEU A N 10
ATOM 12483 C CA . LEU A 1 26 ? 3.050 2.785 -9.357 1.00 0.00 115 LEU A CA 10
ATOM 12484 C C . LEU A 1 26 ? 4.033 3.485 -10.289 1.00 0.00 115 LEU A C 10
ATOM 12485 O O . LEU A 1 26 ? 4.404 4.638 -10.065 1.00 0.00 115 LEU A O 10
ATOM 12501 N N . LYS A 1 27 ? 4.451 2.782 -11.336 1.00 0.00 116 LYS A N 10
ATOM 12502 C CA . LYS A 1 27 ? 5.389 3.336 -12.305 1.00 0.00 116 LYS A CA 10
ATOM 12503 C C . LYS A 1 27 ? 4.792 4.551 -13.008 1.00 0.00 116 LYS A C 10
ATOM 12504 O O . LYS A 1 27 ? 5.434 5.595 -13.117 1.00 0.00 116 LYS A O 10
ATOM 12523 N N . ASP A 1 28 ? 3.559 4.408 -13.481 1.00 0.00 117 ASP A N 10
ATOM 12524 C CA . ASP A 1 28 ? 2.873 5.495 -14.171 1.00 0.00 117 ASP A CA 10
ATOM 12525 C C . ASP A 1 28 ? 3.164 6.833 -13.499 1.00 0.00 117 ASP A C 10
ATOM 12526 O O . ASP A 1 28 ? 3.487 7.816 -14.166 1.00 0.00 117 ASP A O 10
ATOM 12535 N N . TYR A 1 29 ? 3.044 6.864 -12.177 1.00 0.00 118 TYR A N 10
ATOM 12536 C CA . TYR A 1 29 ? 3.290 8.082 -11.415 1.00 0.00 118 TYR A CA 10
ATOM 12537 C C . TYR A 1 29 ? 4.765 8.204 -11.043 1.00 0.00 118 TYR A C 10
ATOM 12538 O O . TYR A 1 29 ? 5.477 7.204 -10.946 1.00 0.00 118 TYR A O 10
ATOM 12556 N N . ASP A 1 30 ? 5.216 9.435 -10.834 1.00 0.00 119 ASP A N 10
ATOM 12557 C CA . ASP A 1 30 ? 6.605 9.690 -10.470 1.00 0.00 119 ASP A CA 10
ATOM 12558 C C . ASP A 1 30 ? 6.835 9.426 -8.985 1.00 0.00 119 ASP A C 10
ATOM 12559 O O . ASP A 1 30 ? 6.096 9.923 -8.134 1.00 0.00 119 ASP A O 10
ATOM 12568 N N . LEU A 1 31 ? 7.862 8.641 -8.681 1.00 0.00 120 LEU A N 10
ATOM 12569 C CA . LEU A 1 31 ? 8.189 8.310 -7.298 1.00 0.00 120 LEU A CA 10
ATOM 12570 C C . LEU A 1 31 ? 9.445 9.046 -6.844 1.00 0.00 120 LEU A C 10
ATOM 12571 O O . LEU A 1 31 ? 10.529 8.844 -7.393 1.00 0.00 120 LEU A O 10
ATOM 12587 N N . LYS A 1 32 ? 9.293 9.899 -5.837 1.00 0.00 121 LYS A N 10
ATOM 12588 C CA . LYS A 1 32 ? 10.415 10.664 -5.306 1.00 0.00 121 LYS A CA 10
ATOM 12589 C C . LYS A 1 32 ? 11.112 9.900 -4.185 1.00 0.00 121 LYS A C 10
ATOM 12590 O O . LYS A 1 32 ? 12.337 9.777 -4.172 1.00 0.00 121 LYS A O 10
ATOM 12609 N N . TYR A 1 33 ? 10.324 9.387 -3.246 1.00 0.00 122 TYR A N 10
ATOM 12610 C CA . TYR A 1 33 ? 10.866 8.635 -2.120 1.00 0.00 122 TYR A CA 10
ATOM 12611 C C . TYR A 1 33 ? 9.899 7.540 -1.681 1.00 0.00 122 TYR A C 10
ATOM 12612 O O . TYR A 1 33 ? 8.681 7.699 -1.766 1.00 0.00 122 TYR A O 10
ATOM 12630 N N . CYS A 1 34 ? 10.451 6.427 -1.210 1.00 0.00 123 CYS A N 10
ATOM 12631 C CA . CYS A 1 34 ? 9.640 5.303 -0.756 1.00 0.00 123 CYS A CA 10
ATOM 12632 C C . CYS A 1 34 ? 10.242 4.668 0.494 1.00 0.00 123 CYS A C 10
ATOM 12633 O O . CYS A 1 34 ? 11.429 4.343 0.529 1.00 0.00 123 CYS A O 10
ATOM 12640 N N . TYR A 1 35 ? 9.415 4.496 1.519 1.00 0.00 124 TYR A N 10
ATOM 12641 C CA . TYR A 1 35 ? 9.864 3.903 2.773 1.00 0.00 124 TYR A CA 10
ATOM 12642 C C . TYR A 1 35 ? 9.016 2.688 3.136 1.00 0.00 124 TYR A C 10
ATOM 12643 O O . TYR A 1 35 ? 7.890 2.823 3.615 1.00 0.00 124 TYR A O 10
ATOM 12661 N N . VAL A 1 36 ? 9.566 1.500 2.905 1.00 0.00 125 VAL A N 10
ATOM 12662 C CA . VAL A 1 36 ? 8.862 0.260 3.208 1.00 0.00 125 VAL A CA 10
ATOM 12663 C C . VAL A 1 36 ? 9.126 -0.186 4.642 1.00 0.00 125 VAL A C 10
ATOM 12664 O O . VAL A 1 36 ? 10.276 -0.329 5.056 1.00 0.00 125 VAL A O 10
ATOM 12677 N N . ASP A 1 37 ? 8.054 -0.403 5.395 1.00 0.00 126 ASP A N 10
ATOM 12678 C CA . ASP A 1 37 ? 8.169 -0.834 6.784 1.00 0.00 126 ASP A CA 10
ATOM 12679 C C . ASP A 1 37 ? 7.497 -2.187 6.990 1.00 0.00 126 ASP A C 10
ATOM 12680 O O . ASP A 1 37 ? 6.308 -2.260 7.302 1.00 0.00 126 ASP A O 10
ATOM 12689 N N . ARG A 1 38 ? 8.266 -3.257 6.814 1.00 0.00 127 ARG A N 10
ATOM 12690 C CA . ARG A 1 38 ? 7.744 -4.608 6.978 1.00 0.00 127 ARG A CA 10
ATOM 12691 C C . ARG A 1 38 ? 7.029 -4.756 8.318 1.00 0.00 127 ARG A C 10
ATOM 12692 O O . ARG A 1 38 ? 5.925 -5.293 8.387 1.00 0.00 127 ARG A O 10
ATOM 12713 N N . ASN A 1 39 ? 7.667 -4.275 9.380 1.00 0.00 128 ASN A N 10
ATOM 12714 C CA . ASN A 1 39 ? 7.093 -4.354 10.718 1.00 0.00 128 ASN A CA 10
ATOM 12715 C C . ASN A 1 39 ? 5.640 -3.888 10.714 1.00 0.00 128 ASN A C 10
ATOM 12716 O O . ASN A 1 39 ? 4.769 -4.528 11.305 1.00 0.00 128 ASN A O 10
ATOM 12727 N N . LYS A 1 40 ? 5.384 -2.770 10.044 1.00 0.00 129 LYS A N 10
ATOM 12728 C CA . LYS A 1 40 ? 4.037 -2.218 9.960 1.00 0.00 129 LYS A CA 10
ATOM 12729 C C . LYS A 1 40 ? 3.421 -2.491 8.592 1.00 0.00 129 LYS A C 10
ATOM 12730 O O . LYS A 1 40 ? 2.417 -1.884 8.221 1.00 0.00 129 LYS A O 10
ATOM 12749 N N . ARG A 1 41 ? 4.029 -3.409 7.847 1.00 0.00 130 ARG A N 10
ATOM 12750 C CA . ARG A 1 41 ? 3.539 -3.763 6.520 1.00 0.00 130 ARG A CA 10
ATOM 12751 C C . ARG A 1 41 ? 2.930 -2.549 5.825 1.00 0.00 130 ARG A C 10
ATOM 12752 O O . ARG A 1 41 ? 1.783 -2.587 5.376 1.00 0.00 130 ARG A O 10
ATOM 12773 N N . THR A 1 42 ? 3.705 -1.472 5.737 1.00 0.00 131 THR A N 10
ATOM 12774 C CA . THR A 1 42 ? 3.242 -0.247 5.098 1.00 0.00 131 THR A CA 10
ATOM 12775 C C . THR A 1 42 ? 4.387 0.473 4.395 1.00 0.00 131 THR A C 10
ATOM 12776 O O . THR A 1 42 ? 5.511 0.508 4.895 1.00 0.00 131 THR A O 10
ATOM 12787 N N . ALA A 1 43 ? 4.094 1.046 3.233 1.00 0.00 132 ALA A N 10
ATOM 12788 C CA . ALA A 1 43 ? 5.099 1.768 2.462 1.00 0.00 132 ALA A CA 10
ATOM 12789 C C . ALA A 1 43 ? 4.622 3.175 2.118 1.00 0.00 132 ALA A C 10
ATOM 12790 O O . ALA A 1 43 ? 3.553 3.353 1.534 1.00 0.00 132 ALA A O 10
ATOM 12797 N N . PHE A 1 44 ? 5.420 4.172 2.485 1.00 0.00 133 PHE A N 10
ATOM 12798 C CA . PHE A 1 44 ? 5.078 5.564 2.217 1.00 0.00 133 PHE A CA 10
ATOM 12799 C C . PHE A 1 44 ? 5.658 6.019 0.881 1.00 0.00 133 PHE A C 10
ATOM 12800 O O . PHE A 1 44 ? 6.875 6.103 0.716 1.00 0.00 133 PHE A O 10
ATOM 12817 N N . VAL A 1 45 ? 4.777 6.311 -0.071 1.00 0.00 134 VAL A N 10
ATOM 12818 C CA . VAL A 1 45 ? 5.201 6.758 -1.393 1.00 0.00 134 VAL A CA 10
ATOM 12819 C C . VAL A 1 45 ? 4.940 8.248 -1.579 1.00 0.00 134 VAL A C 10
ATOM 12820 O O . VAL A 1 45 ? 3.863 8.747 -1.250 1.00 0.00 134 VAL A O 10
ATOM 12833 N N . THR A 1 46 ? 5.933 8.956 -2.109 1.00 0.00 135 THR A N 10
ATOM 12834 C CA . THR A 1 46 ? 5.811 10.390 -2.338 1.00 0.00 135 THR A CA 10
ATOM 12835 C C . THR A 1 46 ? 5.714 10.702 -3.827 1.00 0.00 135 THR A C 10
ATOM 12836 O O . THR A 1 46 ? 6.709 10.648 -4.550 1.00 0.00 135 THR A O 10
ATOM 12847 N N . LEU A 1 47 ? 4.509 11.030 -4.280 1.00 0.00 136 LEU A N 10
ATOM 12848 C CA . LEU A 1 47 ? 4.281 11.352 -5.685 1.00 0.00 136 LEU A CA 10
ATOM 12849 C C . LEU A 1 47 ? 4.657 12.800 -5.979 1.00 0.00 136 LEU A C 10
ATOM 12850 O O . LEU A 1 47 ? 5.050 13.546 -5.081 1.00 0.00 136 LEU A O 10
ATOM 12866 N N . LEU A 1 48 ? 4.532 13.194 -7.242 1.00 0.00 137 LEU A N 10
ATOM 12867 C CA . LEU A 1 48 ? 4.857 14.555 -7.655 1.00 0.00 137 LEU A CA 10
ATOM 12868 C C . LEU A 1 48 ? 3.858 15.552 -7.077 1.00 0.00 137 LEU A C 10
ATOM 12869 O O . LEU A 1 48 ? 4.243 16.546 -6.463 1.00 0.00 137 LEU A O 10
ATOM 12885 N N . ASN A 1 49 ? 2.573 15.278 -7.277 1.00 0.00 138 ASN A N 10
ATOM 12886 C CA . ASN A 1 49 ? 1.518 16.150 -6.774 1.00 0.00 138 ASN A CA 10
ATOM 12887 C C . ASN A 1 49 ? 0.350 15.334 -6.229 1.00 0.00 138 ASN A C 10
ATOM 12888 O O . ASN A 1 49 ? 0.364 14.105 -6.274 1.00 0.00 138 ASN A O 10
ATOM 12899 N N . GLY A 1 50 ? -0.661 16.028 -5.715 1.00 0.00 139 GLY A N 10
ATOM 12900 C CA . GLY A 1 50 ? -1.824 15.351 -5.169 1.00 0.00 139 GLY A CA 10
ATOM 12901 C C . GLY A 1 50 ? -2.745 14.819 -6.249 1.00 0.00 139 GLY A C 10
ATOM 12902 O O . GLY A 1 50 ? -3.084 13.636 -6.256 1.00 0.00 139 GLY A O 10
ATOM 12906 N N . GLU A 1 51 ? -3.151 15.694 -7.163 1.00 0.00 140 GLU A N 10
ATOM 12907 C CA . GLU A 1 51 ? -4.040 15.305 -8.251 1.00 0.00 140 GLU A CA 10
ATOM 12908 C C . GLU A 1 51 ? -3.725 13.892 -8.733 1.00 0.00 140 GLU A C 10
ATOM 12909 O O . GLU A 1 51 ? -4.628 13.117 -9.048 1.00 0.00 140 GLU A O 10
ATOM 12921 N N . GLN A 1 52 ? -2.438 13.565 -8.786 1.00 0.00 141 GLN A N 10
ATOM 12922 C CA . GLN A 1 52 ? -2.003 12.246 -9.230 1.00 0.00 141 GLN A CA 10
ATOM 12923 C C . GLN A 1 52 ? -2.395 11.174 -8.218 1.00 0.00 141 GLN A C 10
ATOM 12924 O O . GLN A 1 52 ? -2.914 10.120 -8.585 1.00 0.00 141 GLN A O 10
ATOM 12938 N N . ALA A 1 53 ? -2.141 11.451 -6.943 1.00 0.00 142 ALA A N 10
ATOM 12939 C CA . ALA A 1 53 ? -2.468 10.511 -5.878 1.00 0.00 142 ALA A CA 10
ATOM 12940 C C . ALA A 1 53 ? -3.978 10.353 -5.730 1.00 0.00 142 ALA A C 10
ATOM 12941 O O . ALA A 1 53 ? -4.498 9.238 -5.741 1.00 0.00 142 ALA A O 10
ATOM 12948 N N . GLN A 1 54 ? -4.675 11.476 -5.591 1.00 0.00 143 GLN A N 10
ATOM 12949 C CA . GLN A 1 54 ? -6.125 11.461 -5.439 1.00 0.00 143 GLN A CA 10
ATOM 12950 C C . GLN A 1 54 ? -6.747 10.337 -6.262 1.00 0.00 143 GLN A C 10
ATOM 12951 O O . GLN A 1 54 ? -7.762 9.760 -5.875 1.00 0.00 143 GLN A O 10
ATOM 12965 N N . ASN A 1 55 ? -6.130 10.033 -7.400 1.00 0.00 144 ASN A N 10
ATOM 12966 C CA . ASN A 1 55 ? -6.624 8.979 -8.278 1.00 0.00 144 ASN A CA 10
ATOM 12967 C C . ASN A 1 55 ? -5.959 7.644 -7.953 1.00 0.00 144 ASN A C 10
ATOM 12968 O O . ASN A 1 55 ? -6.624 6.689 -7.553 1.00 0.00 144 ASN A O 10
ATOM 12979 N N . ALA A 1 56 ? -4.643 7.587 -8.129 1.00 0.00 145 ALA A N 10
ATOM 12980 C CA . ALA A 1 56 ? -3.888 6.371 -7.852 1.00 0.00 145 ALA A CA 10
ATOM 12981 C C . ALA A 1 56 ? -4.443 5.646 -6.631 1.00 0.00 145 ALA A C 10
ATOM 12982 O O . ALA A 1 56 ? -4.510 4.417 -6.605 1.00 0.00 145 ALA A O 10
ATOM 12989 N N . ILE A 1 57 ? -4.839 6.414 -5.622 1.00 0.00 146 ILE A N 10
ATOM 12990 C CA . ILE A 1 57 ? -5.388 5.844 -4.398 1.00 0.00 146 ILE A CA 10
ATOM 12991 C C . ILE A 1 57 ? -6.494 4.841 -4.707 1.00 0.00 146 ILE A C 10
ATOM 12992 O O . ILE A 1 57 ? -6.350 3.646 -4.452 1.00 0.00 146 ILE A O 10
ATOM 13008 N N . GLN A 1 58 ? -7.597 5.336 -5.260 1.00 0.00 147 GLN A N 10
ATOM 13009 C CA . GLN A 1 58 ? -8.727 4.482 -5.605 1.00 0.00 147 GLN A CA 10
ATOM 13010 C C . GLN A 1 58 ? -8.363 3.530 -6.739 1.00 0.00 147 GLN A C 10
ATOM 13011 O O . GLN A 1 58 ? -8.522 2.315 -6.618 1.00 0.00 147 GLN A O 10
ATOM 13025 N N . MET A 1 59 ? -7.875 4.089 -7.841 1.00 0.00 148 MET A N 10
ATOM 13026 C CA . MET A 1 59 ? -7.488 3.289 -8.997 1.00 0.00 148 MET A CA 10
ATOM 13027 C C . MET A 1 59 ? -6.730 2.038 -8.563 1.00 0.00 148 MET A C 10
ATOM 13028 O O . MET A 1 59 ? -6.910 0.962 -9.134 1.00 0.00 148 MET A O 10
ATOM 13042 N N . PHE A 1 60 ? -5.882 2.187 -7.551 1.00 0.00 149 PHE A N 10
ATOM 13043 C CA . PHE A 1 60 ? -5.096 1.069 -7.041 1.00 0.00 149 PHE A CA 10
ATOM 13044 C C . PHE A 1 60 ? -5.779 0.428 -5.837 1.00 0.00 149 PHE A C 10
ATOM 13045 O O . PHE A 1 60 ? -5.592 -0.758 -5.561 1.00 0.00 149 PHE A O 10
ATOM 13062 N N . HIS A 1 61 ? -6.571 1.221 -5.122 1.00 0.00 150 HIS A N 10
ATOM 13063 C CA . HIS A 1 61 ? -7.282 0.732 -3.946 1.00 0.00 150 HIS A CA 10
ATOM 13064 C C . HIS A 1 61 ? -7.930 -0.621 -4.227 1.00 0.00 150 HIS A C 10
ATOM 13065 O O . HIS A 1 61 ? -8.670 -0.775 -5.198 1.00 0.00 150 HIS A O 10
ATOM 13080 N N . GLN A 1 62 ? -7.644 -1.598 -3.372 1.00 0.00 151 GLN A N 10
ATOM 13081 C CA . GLN A 1 62 ? -8.197 -2.937 -3.530 1.00 0.00 151 GLN A CA 10
ATOM 13082 C C . GLN A 1 62 ? -7.643 -3.611 -4.781 1.00 0.00 151 GLN A C 10
ATOM 13083 O O . GLN A 1 62 ? -8.381 -4.248 -5.533 1.00 0.00 151 GLN A O 10
ATOM 13097 N N . TYR A 1 63 ? -6.341 -3.466 -4.997 1.00 0.00 152 TYR A N 10
ATOM 13098 C CA . TYR A 1 63 ? -5.688 -4.058 -6.159 1.00 0.00 152 TYR A CA 10
ATOM 13099 C C . TYR A 1 63 ? -5.260 -5.494 -5.870 1.00 0.00 152 TYR A C 10
ATOM 13100 O O . TYR A 1 63 ? -5.142 -5.898 -4.713 1.00 0.00 152 TYR A O 10
ATOM 13118 N N . SER A 1 64 ? -5.029 -6.260 -6.931 1.00 0.00 153 SER A N 10
ATOM 13119 C CA . SER A 1 64 ? -4.616 -7.652 -6.794 1.00 0.00 153 SER A CA 10
ATOM 13120 C C . SER A 1 64 ? -3.100 -7.759 -6.663 1.00 0.00 153 SER A C 10
ATOM 13121 O O . SER A 1 64 ? -2.364 -7.518 -7.620 1.00 0.00 153 SER A O 10
ATOM 13129 N N . PHE A 1 65 ? -2.640 -8.122 -5.470 1.00 0.00 154 PHE A N 10
ATOM 13130 C CA . PHE A 1 65 ? -1.211 -8.260 -5.212 1.00 0.00 154 PHE A CA 10
ATOM 13131 C C . PHE A 1 65 ? -0.955 -9.286 -4.112 1.00 0.00 154 PHE A C 10
ATOM 13132 O O . PHE A 1 65 ? -1.296 -9.065 -2.950 1.00 0.00 154 PHE A O 10
ATOM 13149 N N . ARG A 1 66 ? -0.351 -10.409 -4.487 1.00 0.00 155 ARG A N 10
ATOM 13150 C CA . ARG A 1 66 ? -0.050 -11.470 -3.534 1.00 0.00 155 ARG A CA 10
ATOM 13151 C C . ARG A 1 66 ? -1.309 -11.905 -2.789 1.00 0.00 155 ARG A C 10
ATOM 13152 O O . ARG A 1 66 ? -1.284 -12.114 -1.577 1.00 0.00 155 ARG A O 10
ATOM 13173 N N . GLY A 1 67 ? -2.409 -12.039 -3.523 1.00 0.00 156 GLY A N 10
ATOM 13174 C CA . GLY A 1 67 ? -3.662 -12.447 -2.915 1.00 0.00 156 GLY A CA 10
ATOM 13175 C C . GLY A 1 67 ? -4.092 -11.520 -1.796 1.00 0.00 156 GLY A C 10
ATOM 13176 O O . GLY A 1 67 ? -4.813 -11.927 -0.884 1.00 0.00 156 GLY A O 10
ATOM 13180 N N . LYS A 1 68 ? -3.648 -10.270 -1.862 1.00 0.00 157 LYS A N 10
ATOM 13181 C CA . LYS A 1 68 ? -3.990 -9.281 -0.846 1.00 0.00 157 LYS A CA 10
ATOM 13182 C C . LYS A 1 68 ? -4.671 -8.069 -1.474 1.00 0.00 157 LYS A C 10
ATOM 13183 O O . LYS A 1 68 ? -4.510 -7.803 -2.665 1.00 0.00 157 LYS A O 10
ATOM 13202 N N . ASP A 1 69 ? -5.431 -7.339 -0.665 1.00 0.00 158 ASP A N 10
ATOM 13203 C CA . ASP A 1 69 ? -6.135 -6.154 -1.141 1.00 0.00 158 ASP A CA 10
ATOM 13204 C C . ASP A 1 69 ? -5.442 -4.881 -0.664 1.00 0.00 158 ASP A C 10
ATOM 13205 O O . ASP A 1 69 ? -5.869 -4.256 0.307 1.00 0.00 158 ASP A O 10
ATOM 13214 N N . LEU A 1 70 ? -4.369 -4.505 -1.352 1.00 0.00 159 LEU A N 10
ATOM 13215 C CA . LEU A 1 70 ? -3.615 -3.307 -0.998 1.00 0.00 159 LEU A CA 10
ATOM 13216 C C . LEU A 1 70 ? -4.551 -2.129 -0.746 1.00 0.00 159 LEU A C 10
ATOM 13217 O O . LEU A 1 70 ? -5.371 -1.783 -1.596 1.00 0.00 159 LEU A O 10
ATOM 13233 N N . ILE A 1 71 ? -4.420 -1.517 0.426 1.00 0.00 160 ILE A N 10
ATOM 13234 C CA . ILE A 1 71 ? -5.251 -0.376 0.788 1.00 0.00 160 ILE A CA 10
ATOM 13235 C C . ILE A 1 71 ? -4.476 0.931 0.662 1.00 0.00 160 ILE A C 10
ATOM 13236 O O . ILE A 1 71 ? -3.555 1.197 1.435 1.00 0.00 160 ILE A O 10
ATOM 13252 N N . VAL A 1 72 ? -4.855 1.746 -0.318 1.00 0.00 161 VAL A N 10
ATOM 13253 C CA . VAL A 1 72 ? -4.198 3.028 -0.544 1.00 0.00 161 VAL A CA 10
ATOM 13254 C C . VAL A 1 72 ? -5.002 4.172 0.061 1.00 0.00 161 VAL A C 10
ATOM 13255 O O . VAL A 1 72 ? -6.202 4.296 -0.182 1.00 0.00 161 VAL A O 10
ATOM 13268 N N . GLN A 1 73 ? -4.332 5.006 0.850 1.00 0.00 162 GLN A N 10
ATOM 13269 C CA . GLN A 1 73 ? -4.986 6.141 1.491 1.00 0.00 162 GLN A CA 10
ATOM 13270 C C . GLN A 1 73 ? -4.136 7.401 1.364 1.00 0.00 162 GLN A C 10
ATOM 13271 O O . GLN A 1 73 ? -3.025 7.363 0.833 1.00 0.00 162 GLN A O 10
ATOM 13285 N N . LEU A 1 74 ? -4.665 8.517 1.853 1.00 0.00 163 LEU A N 10
ATOM 13286 C CA . LEU A 1 74 ? -3.955 9.790 1.794 1.00 0.00 163 LEU A CA 10
ATOM 13287 C C . LEU A 1 74 ? -2.938 9.900 2.925 1.00 0.00 163 LEU A C 10
ATOM 13288 O O . LEU A 1 74 ? -2.987 9.140 3.892 1.00 0.00 163 LEU A O 10
ATOM 13304 N N . GLN A 1 75 ? -2.018 10.851 2.797 1.00 0.00 164 GLN A N 10
ATOM 13305 C CA . GLN A 1 75 ? -0.990 11.060 3.810 1.00 0.00 164 GLN A CA 10
ATOM 13306 C C . GLN A 1 75 ? -1.551 11.822 5.006 1.00 0.00 164 GLN A C 10
ATOM 13307 O O . GLN A 1 75 ? -2.448 12.656 4.876 1.00 0.00 164 GLN A O 10
ATOM 13321 N N . PRO A 1 76 ? -1.014 11.530 6.200 1.00 0.00 165 PRO A N 10
ATOM 13322 C CA . PRO A 1 76 ? -1.446 12.178 7.442 1.00 0.00 165 PRO A CA 10
ATOM 13323 C C . PRO A 1 76 ? -1.034 13.644 7.505 1.00 0.00 165 PRO A C 10
ATOM 13324 O O . PRO A 1 76 ? -1.284 14.329 8.498 1.00 0.00 165 PRO A O 10
ATOM 13335 N N . THR A 1 77 ? -0.401 14.123 6.439 1.00 0.00 166 THR A N 10
ATOM 13336 C CA . THR A 1 77 ? 0.047 15.509 6.373 1.00 0.00 166 THR A CA 10
ATOM 13337 C C . THR A 1 77 ? -0.919 16.433 7.105 1.00 0.00 166 THR A C 10
ATOM 13338 O O . THR A 1 77 ? -0.518 17.195 7.985 1.00 0.00 166 THR A O 10
ATOM 13349 N N . ASP A 1 78 ? -2.194 16.361 6.738 1.00 0.00 167 ASP A N 10
ATOM 13350 C CA . ASP A 1 78 ? -3.218 17.191 7.361 1.00 0.00 167 ASP A CA 10
ATOM 13351 C C . ASP A 1 78 ? -4.532 16.427 7.490 1.00 0.00 167 ASP A C 10
ATOM 13352 O O . ASP A 1 78 ? -4.983 15.784 6.542 1.00 0.00 167 ASP A O 10
ATOM 13361 N N . ALA A 1 79 ? -5.141 16.502 8.669 1.00 0.00 168 ALA A N 10
ATOM 13362 C CA . ALA A 1 79 ? -6.404 15.818 8.921 1.00 0.00 168 ALA A CA 10
ATOM 13363 C C . ALA A 1 79 ? -7.525 16.817 9.187 1.00 0.00 168 ALA A C 10
ATOM 13364 O O . ALA A 1 79 ? -7.566 17.454 10.240 1.00 0.00 168 ALA A O 10
ATOM 13371 N N . LEU A 1 80 ? -8.433 16.950 8.226 1.00 0.00 169 LEU A N 10
ATOM 13372 C CA . LEU A 1 80 ? -9.555 17.873 8.356 1.00 0.00 169 LEU A CA 10
ATOM 13373 C C . LEU A 1 80 ? -10.645 17.283 9.245 1.00 0.00 169 LEU A C 10
ATOM 13374 O O . LEU A 1 80 ? -10.587 16.112 9.623 1.00 0.00 169 LEU A O 10
ATOM 13390 N N . LEU A 1 81 ? -11.639 18.100 9.575 1.00 0.00 170 LEU A N 10
ATOM 13391 C CA . LEU A 1 81 ? -12.744 17.659 10.419 1.00 0.00 170 LEU A CA 10
ATOM 13392 C C . LEU A 1 81 ? -13.983 17.360 9.581 1.00 0.00 170 LEU A C 10
ATOM 13393 O O . LEU A 1 81 ? -14.540 18.251 8.939 1.00 0.00 170 LEU A O 10
ATOM 13409 N N . CYS A 1 82 ? -14.409 16.102 9.593 1.00 0.00 171 CYS A N 10
ATOM 13410 C CA . CYS A 1 82 ? -15.583 15.684 8.835 1.00 0.00 171 CYS A CA 10
ATOM 13411 C C . CYS A 1 82 ? -16.722 15.291 9.770 1.00 0.00 171 CYS A C 10
ATOM 13412 O O . CYS A 1 82 ? -16.576 14.395 10.600 1.00 0.00 171 CYS A O 10
ATOM 13420 N N . SER A 1 83 ? -17.857 15.970 9.629 1.00 0.00 172 SER A N 10
ATOM 13421 C CA . SER A 1 83 ? -19.020 15.695 10.465 1.00 0.00 172 SER A CA 10
ATOM 13422 C C . SER A 1 83 ? -19.443 14.235 10.344 1.00 0.00 172 SER A C 10
ATOM 13423 O O . SER A 1 83 ? -19.480 13.503 11.333 1.00 0.00 172 SER A O 10
ATOM 13431 N N . GLY A 1 84 ? -19.762 13.816 9.123 1.00 0.00 173 GLY A N 10
ATOM 13432 C CA . GLY A 1 84 ? -20.179 12.445 8.894 1.00 0.00 173 GLY A CA 10
ATOM 13433 C C . GLY A 1 84 ? -20.954 12.283 7.601 1.00 0.00 173 GLY A C 10
ATOM 13434 O O . GLY A 1 84 ? -21.715 13.161 7.194 1.00 0.00 173 GLY A O 10
ATOM 13438 N N . PRO A 1 85 ? -20.761 11.138 6.931 1.00 0.00 174 PRO A N 10
ATOM 13439 C CA . PRO A 1 85 ? -21.438 10.837 5.666 1.00 0.00 174 PRO A CA 10
ATOM 13440 C C . PRO A 1 85 ? -22.932 10.592 5.852 1.00 0.00 174 PRO A C 10
ATOM 13441 O O . PRO A 1 85 ? -23.677 10.474 4.879 1.00 0.00 174 PRO A O 10
ATOM 13452 N N . SER A 1 86 ? -23.363 10.516 7.107 1.00 0.00 175 SER A N 10
ATOM 13453 C CA . SER A 1 86 ? -24.767 10.281 7.420 1.00 0.00 175 SER A CA 10
ATOM 13454 C C . SER A 1 86 ? -25.670 11.151 6.551 1.00 0.00 175 SER A C 10
ATOM 13455 O O . SER A 1 86 ? -25.241 12.176 6.021 1.00 0.00 175 SER A O 10
ATOM 13463 N N . SER A 1 87 ? -26.925 10.735 6.410 1.00 0.00 176 SER A N 10
ATOM 13464 C CA . SER A 1 87 ? -27.889 11.473 5.602 1.00 0.00 176 SER A CA 10
ATOM 13465 C C . SER A 1 87 ? -29.315 11.045 5.933 1.00 0.00 176 SER A C 10
ATOM 13466 O O . SER A 1 87 ? -29.545 9.944 6.431 1.00 0.00 176 SER A O 10
ATOM 13474 N N . GLY A 1 88 ? -30.271 11.925 5.651 1.00 0.00 177 GLY A N 10
ATOM 13475 C CA . GLY A 1 88 ? -31.664 11.621 5.925 1.00 0.00 177 GLY A CA 10
ATOM 13476 C C . GLY A 1 88 ? -32.164 10.430 5.132 1.00 0.00 177 GLY A C 10
ATOM 13477 O O . GLY A 1 88 ? -31.492 9.961 4.213 1.00 0.00 177 GLY A O 10
ATOM 13481 N N . GLY A 1 1 ? -9.179 19.291 8.647 1.00 0.00 90 GLY A N 11
ATOM 13482 C CA . GLY A 1 1 ? -8.472 18.023 8.647 1.00 0.00 90 GLY A CA 11
ATOM 13483 C C . GLY A 1 1 ? -8.561 17.310 7.312 1.00 0.00 90 GLY A C 11
ATOM 13484 O O . GLY A 1 1 ? -9.289 16.328 7.173 1.00 0.00 90 GLY A O 11
ATOM 13488 N N . SER A 1 2 ? -7.819 17.806 6.328 1.00 0.00 91 SER A N 11
ATOM 13489 C CA . SER A 1 2 ? -7.821 17.213 4.996 1.00 0.00 91 SER A CA 11
ATOM 13490 C C . SER A 1 2 ? -6.410 16.809 4.579 1.00 0.00 91 SER A C 11
ATOM 13491 O O . SER A 1 2 ? -5.538 17.657 4.396 1.00 0.00 91 SER A O 11
ATOM 13499 N N . SER A 1 3 ? -6.194 15.505 4.431 1.00 0.00 92 SER A N 11
ATOM 13500 C CA . SER A 1 3 ? -4.889 14.986 4.040 1.00 0.00 92 SER A CA 11
ATOM 13501 C C . SER A 1 3 ? -4.799 14.828 2.525 1.00 0.00 92 SER A C 11
ATOM 13502 O O . SER A 1 3 ? -5.811 14.661 1.846 1.00 0.00 92 SER A O 11
ATOM 13510 N N . GLY A 1 4 ? -3.578 14.882 2.002 1.00 0.00 93 GLY A N 11
ATOM 13511 C CA . GLY A 1 4 ? -3.377 14.744 0.571 1.00 0.00 93 GLY A CA 11
ATOM 13512 C C . GLY A 1 4 ? -2.313 15.685 0.041 1.00 0.00 93 GLY A C 11
ATOM 13513 O O . GLY A 1 4 ? -2.624 16.763 -0.464 1.00 0.00 93 GLY A O 11
ATOM 13517 N N . SER A 1 5 ? -1.053 15.277 0.159 1.00 0.00 94 SER A N 11
ATOM 13518 C CA . SER A 1 5 ? 0.061 16.094 -0.307 1.00 0.00 94 SER A CA 11
ATOM 13519 C C . SER A 1 5 ? 0.994 15.282 -1.201 1.00 0.00 94 SER A C 11
ATOM 13520 O O . SER A 1 5 ? 2.023 14.780 -0.749 1.00 0.00 94 SER A O 11
ATOM 13528 N N . SER A 1 6 ? 0.625 15.157 -2.472 1.00 0.00 95 SER A N 11
ATOM 13529 C CA . SER A 1 6 ? 1.426 14.403 -3.429 1.00 0.00 95 SER A CA 11
ATOM 13530 C C . SER A 1 6 ? 2.073 13.193 -2.763 1.00 0.00 95 SER A C 11
ATOM 13531 O O . SER A 1 6 ? 3.256 12.919 -2.962 1.00 0.00 95 SER A O 11
ATOM 13539 N N . GLY A 1 7 ? 1.287 12.472 -1.969 1.00 0.00 96 GLY A N 11
ATOM 13540 C CA . GLY A 1 7 ? 1.800 11.300 -1.284 1.00 0.00 96 GLY A CA 11
ATOM 13541 C C . GLY A 1 7 ? 0.696 10.382 -0.798 1.00 0.00 96 GLY A C 11
ATOM 13542 O O . GLY A 1 7 ? -0.338 10.846 -0.317 1.00 0.00 96 GLY A O 11
ATOM 13546 N N . ILE A 1 8 ? 0.913 9.078 -0.926 1.00 0.00 97 ILE A N 11
ATOM 13547 C CA . ILE A 1 8 ? -0.072 8.094 -0.496 1.00 0.00 97 ILE A CA 11
ATOM 13548 C C . ILE A 1 8 ? 0.542 7.085 0.468 1.00 0.00 97 ILE A C 11
ATOM 13549 O O . ILE A 1 8 ? 1.761 6.921 0.519 1.00 0.00 97 ILE A O 11
ATOM 13565 N N . LEU A 1 9 ? -0.311 6.410 1.231 1.00 0.00 98 LEU A N 11
ATOM 13566 C CA . LEU A 1 9 ? 0.147 5.415 2.195 1.00 0.00 98 LEU A CA 11
ATOM 13567 C C . LEU A 1 9 ? -0.146 4.002 1.699 1.00 0.00 98 LEU A C 11
ATOM 13568 O O . LEU A 1 9 ? -1.243 3.716 1.220 1.00 0.00 98 LEU A O 11
ATOM 13584 N N . VAL A 1 10 ? 0.842 3.121 1.819 1.00 0.00 99 VAL A N 11
ATOM 13585 C CA . VAL A 1 10 ? 0.690 1.737 1.387 1.00 0.00 99 VAL A CA 11
ATOM 13586 C C . VAL A 1 10 ? 0.440 0.815 2.575 1.00 0.00 99 VAL A C 11
ATOM 13587 O O . VAL A 1 10 ? 1.379 0.340 3.215 1.00 0.00 99 VAL A O 11
ATOM 13600 N N . LYS A 1 11 ? -0.832 0.563 2.865 1.00 0.00 100 LYS A N 11
ATOM 13601 C CA . LYS A 1 11 ? -1.207 -0.304 3.975 1.00 0.00 100 LYS A CA 11
ATOM 13602 C C . LYS A 1 11 ? -1.743 -1.639 3.465 1.00 0.00 100 LYS A C 11
ATOM 13603 O O . LYS A 1 11 ? -2.136 -1.758 2.306 1.00 0.00 100 LYS A O 11
ATOM 13622 N N . ASN A 1 12 ? -1.755 -2.639 4.340 1.00 0.00 101 ASN A N 11
ATOM 13623 C CA . ASN A 1 12 ? -2.243 -3.965 3.978 1.00 0.00 101 ASN A CA 11
ATOM 13624 C C . ASN A 1 12 ? -1.264 -4.669 3.044 1.00 0.00 101 ASN A C 11
ATOM 13625 O O . ASN A 1 12 ? -1.665 -5.291 2.060 1.00 0.00 101 ASN A O 11
ATOM 13636 N N . LEU A 1 13 ? 0.023 -4.568 3.360 1.00 0.00 102 LEU A N 11
ATOM 13637 C CA . LEU A 1 13 ? 1.061 -5.195 2.549 1.00 0.00 102 LEU A CA 11
ATOM 13638 C C . LEU A 1 13 ? 1.244 -6.659 2.937 1.00 0.00 102 LEU A C 11
ATOM 13639 O O . LEU A 1 13 ? 0.926 -7.076 4.051 1.00 0.00 102 LEU A O 11
ATOM 13655 N N . PRO A 1 14 ? 1.772 -7.459 1.999 1.00 0.00 103 PRO A N 11
ATOM 13656 C CA . PRO A 1 14 ? 2.013 -8.888 2.220 1.00 0.00 103 PRO A CA 11
ATOM 13657 C C . PRO A 1 14 ? 3.145 -9.139 3.210 1.00 0.00 103 PRO A C 11
ATOM 13658 O O . PRO A 1 14 ? 3.549 -8.238 3.945 1.00 0.00 103 PRO A O 11
ATOM 13669 N N . GLN A 1 15 ? 3.652 -10.367 3.223 1.00 0.00 104 GLN A N 11
ATOM 13670 C CA . GLN A 1 15 ? 4.738 -10.735 4.124 1.00 0.00 104 GLN A CA 11
ATOM 13671 C C . GLN A 1 15 ? 6.094 -10.434 3.493 1.00 0.00 104 GLN A C 11
ATOM 13672 O O . GLN A 1 15 ? 7.065 -10.144 4.193 1.00 0.00 104 GLN A O 11
ATOM 13686 N N . ASP A 1 16 ? 6.153 -10.506 2.168 1.00 0.00 105 ASP A N 11
ATOM 13687 C CA . ASP A 1 16 ? 7.390 -10.241 1.442 1.00 0.00 105 ASP A CA 11
ATOM 13688 C C . ASP A 1 16 ? 7.305 -8.917 0.688 1.00 0.00 105 ASP A C 11
ATOM 13689 O O . ASP A 1 16 ? 7.890 -8.763 -0.384 1.00 0.00 105 ASP A O 11
ATOM 13698 N N . SER A 1 17 ? 6.572 -7.965 1.256 1.00 0.00 106 SER A N 11
ATOM 13699 C CA . SER A 1 17 ? 6.406 -6.656 0.635 1.00 0.00 106 SER A CA 11
ATOM 13700 C C . SER A 1 17 ? 7.742 -5.926 0.542 1.00 0.00 106 SER A C 11
ATOM 13701 O O . SER A 1 17 ? 8.608 -6.081 1.402 1.00 0.00 106 SER A O 11
ATOM 13709 N N . ASN A 1 18 ? 7.901 -5.128 -0.510 1.00 0.00 107 ASN A N 11
ATOM 13710 C CA . ASN A 1 18 ? 9.131 -4.373 -0.717 1.00 0.00 107 ASN A CA 11
ATOM 13711 C C . ASN A 1 18 ? 8.901 -3.210 -1.677 1.00 0.00 107 ASN A C 11
ATOM 13712 O O . ASN A 1 18 ? 7.909 -3.180 -2.406 1.00 0.00 107 ASN A O 11
ATOM 13723 N N . CYS A 1 19 ? 9.824 -2.254 -1.672 1.00 0.00 108 CYS A N 11
ATOM 13724 C CA . CYS A 1 19 ? 9.723 -1.089 -2.541 1.00 0.00 108 CYS A CA 11
ATOM 13725 C C . CYS A 1 19 ? 9.723 -1.504 -4.010 1.00 0.00 108 CYS A C 11
ATOM 13726 O O . CYS A 1 19 ? 8.798 -1.182 -4.755 1.00 0.00 108 CYS A O 11
ATOM 13733 N N . GLN A 1 20 ? 10.766 -2.219 -4.417 1.00 0.00 109 GLN A N 11
ATOM 13734 C CA . GLN A 1 20 ? 10.886 -2.678 -5.796 1.00 0.00 109 GLN A CA 11
ATOM 13735 C C . GLN A 1 20 ? 9.530 -3.105 -6.348 1.00 0.00 109 GLN A C 11
ATOM 13736 O O . GLN A 1 20 ? 9.213 -2.847 -7.508 1.00 0.00 109 GLN A O 11
ATOM 13750 N N . GLU A 1 21 ? 8.734 -3.759 -5.508 1.00 0.00 110 GLU A N 11
ATOM 13751 C CA . GLU A 1 21 ? 7.413 -4.223 -5.913 1.00 0.00 110 GLU A CA 11
ATOM 13752 C C . GLU A 1 21 ? 6.472 -3.045 -6.152 1.00 0.00 110 GLU A C 11
ATOM 13753 O O . GLU A 1 21 ? 5.786 -2.981 -7.172 1.00 0.00 110 GLU A O 11
ATOM 13765 N N . VAL A 1 22 ? 6.446 -2.115 -5.203 1.00 0.00 111 VAL A N 11
ATOM 13766 C CA . VAL A 1 22 ? 5.591 -0.938 -5.309 1.00 0.00 111 VAL A CA 11
ATOM 13767 C C . VAL A 1 22 ? 6.034 -0.039 -6.457 1.00 0.00 111 VAL A C 11
ATOM 13768 O O . VAL A 1 22 ? 5.241 0.302 -7.335 1.00 0.00 111 VAL A O 11
ATOM 13781 N N . HIS A 1 23 ? 7.307 0.343 -6.445 1.00 0.00 112 HIS A N 11
ATOM 13782 C CA . HIS A 1 23 ? 7.857 1.204 -7.487 1.00 0.00 112 HIS A CA 11
ATOM 13783 C C . HIS A 1 23 ? 7.304 0.820 -8.856 1.00 0.00 112 HIS A C 11
ATOM 13784 O O . HIS A 1 23 ? 6.657 1.628 -9.523 1.00 0.00 112 HIS A O 11
ATOM 13799 N N . ASP A 1 24 ? 7.563 -0.416 -9.268 1.00 0.00 113 ASP A N 11
ATOM 13800 C CA . ASP A 1 24 ? 7.090 -0.906 -10.558 1.00 0.00 113 ASP A CA 11
ATOM 13801 C C . ASP A 1 24 ? 5.575 -0.771 -10.669 1.00 0.00 113 ASP A C 11
ATOM 13802 O O . ASP A 1 24 ? 5.047 -0.434 -11.729 1.00 0.00 113 ASP A O 11
ATOM 13811 N N . LEU A 1 25 ? 4.880 -1.038 -9.568 1.00 0.00 114 LEU A N 11
ATOM 13812 C CA . LEU A 1 25 ? 3.425 -0.947 -9.541 1.00 0.00 114 LEU A CA 11
ATOM 13813 C C . LEU A 1 25 ? 2.961 0.469 -9.865 1.00 0.00 114 LEU A C 11
ATOM 13814 O O . LEU A 1 25 ? 2.079 0.669 -10.702 1.00 0.00 114 LEU A O 11
ATOM 13830 N N . LEU A 1 26 ? 3.562 1.449 -9.200 1.00 0.00 115 LEU A N 11
ATOM 13831 C CA . LEU A 1 26 ? 3.213 2.849 -9.418 1.00 0.00 115 LEU A CA 11
ATOM 13832 C C . LEU A 1 26 ? 4.093 3.467 -10.500 1.00 0.00 115 LEU A C 11
ATOM 13833 O O . LEU A 1 26 ? 4.601 4.578 -10.343 1.00 0.00 115 LEU A O 11
ATOM 13849 N N . LYS A 1 27 ? 4.268 2.742 -11.599 1.00 0.00 116 LYS A N 11
ATOM 13850 C CA . LYS A 1 27 ? 5.083 3.219 -12.710 1.00 0.00 116 LYS A CA 11
ATOM 13851 C C . LYS A 1 27 ? 4.443 4.436 -13.371 1.00 0.00 116 LYS A C 11
ATOM 13852 O O . LYS A 1 27 ? 5.137 5.357 -13.802 1.00 0.00 116 LYS A O 11
ATOM 13871 N N . ASP A 1 28 ? 3.117 4.434 -13.446 1.00 0.00 117 ASP A N 11
ATOM 13872 C CA . ASP A 1 28 ? 2.383 5.539 -14.052 1.00 0.00 117 ASP A CA 11
ATOM 13873 C C . ASP A 1 28 ? 2.795 6.870 -13.431 1.00 0.00 117 ASP A C 11
ATOM 13874 O O . ASP A 1 28 ? 3.021 7.853 -14.138 1.00 0.00 117 ASP A O 11
ATOM 13883 N N . TYR A 1 29 ? 2.889 6.894 -12.106 1.00 0.00 118 TYR A N 11
ATOM 13884 C CA . TYR A 1 29 ? 3.270 8.106 -11.390 1.00 0.00 118 TYR A CA 11
ATOM 13885 C C . TYR A 1 29 ? 4.769 8.122 -11.105 1.00 0.00 118 TYR A C 11
ATOM 13886 O O . TYR A 1 29 ? 5.427 7.082 -11.126 1.00 0.00 118 TYR A O 11
ATOM 13904 N N . ASP A 1 30 ? 5.301 9.310 -10.839 1.00 0.00 119 ASP A N 11
ATOM 13905 C CA . ASP A 1 30 ? 6.721 9.464 -10.548 1.00 0.00 119 ASP A CA 11
ATOM 13906 C C . ASP A 1 30 ? 6.977 9.408 -9.046 1.00 0.00 119 ASP A C 11
ATOM 13907 O O . ASP A 1 30 ? 6.641 10.340 -8.313 1.00 0.00 119 ASP A O 11
ATOM 13916 N N . LEU A 1 31 ? 7.573 8.311 -8.592 1.00 0.00 120 LEU A N 11
ATOM 13917 C CA . LEU A 1 31 ? 7.874 8.133 -7.176 1.00 0.00 120 LEU A CA 11
ATOM 13918 C C . LEU A 1 31 ? 9.067 8.988 -6.761 1.00 0.00 120 LEU A C 11
ATOM 13919 O O . LEU A 1 31 ? 10.158 8.863 -7.318 1.00 0.00 120 LEU A O 11
ATOM 13935 N N . LYS A 1 32 ? 8.853 9.855 -5.778 1.00 0.00 121 LYS A N 11
ATOM 13936 C CA . LYS A 1 32 ? 9.910 10.729 -5.284 1.00 0.00 121 LYS A CA 11
ATOM 13937 C C . LYS A 1 32 ? 10.686 10.060 -4.154 1.00 0.00 121 LYS A C 11
ATOM 13938 O O . LYS A 1 32 ? 11.896 10.249 -4.022 1.00 0.00 121 LYS A O 11
ATOM 13957 N N . TYR A 1 33 ? 9.984 9.277 -3.343 1.00 0.00 122 TYR A N 11
ATOM 13958 C CA . TYR A 1 33 ? 10.607 8.580 -2.224 1.00 0.00 122 TYR A CA 11
ATOM 13959 C C . TYR A 1 33 ? 9.737 7.419 -1.753 1.00 0.00 122 TYR A C 11
ATOM 13960 O O . TYR A 1 33 ? 8.513 7.533 -1.685 1.00 0.00 122 TYR A O 11
ATOM 13978 N N . CYS A 1 34 ? 10.378 6.302 -1.426 1.00 0.00 123 CYS A N 11
ATOM 13979 C CA . CYS A 1 34 ? 9.665 5.119 -0.960 1.00 0.00 123 CYS A CA 11
ATOM 13980 C C . CYS A 1 34 ? 10.325 4.544 0.290 1.00 0.00 123 CYS A C 11
ATOM 13981 O O . CYS A 1 34 ? 11.536 4.323 0.320 1.00 0.00 123 CYS A O 11
ATOM 13988 N N . TYR A 1 35 ? 9.521 4.304 1.319 1.00 0.00 124 TYR A N 11
ATOM 13989 C CA . TYR A 1 35 ? 10.026 3.756 2.573 1.00 0.00 124 TYR A CA 11
ATOM 13990 C C . TYR A 1 35 ? 9.143 2.613 3.063 1.00 0.00 124 TYR A C 11
ATOM 13991 O O . TYR A 1 35 ? 8.058 2.837 3.599 1.00 0.00 124 TYR A O 11
ATOM 14009 N N . VAL A 1 36 ? 9.617 1.385 2.875 1.00 0.00 125 VAL A N 11
ATOM 14010 C CA . VAL A 1 36 ? 8.874 0.205 3.299 1.00 0.00 125 VAL A CA 11
ATOM 14011 C C . VAL A 1 36 ? 9.204 -0.164 4.741 1.00 0.00 125 VAL A C 11
ATOM 14012 O O . VAL A 1 36 ? 10.372 -0.262 5.116 1.00 0.00 125 VAL A O 11
ATOM 14025 N N . ASP A 1 37 ? 8.167 -0.368 5.546 1.00 0.00 126 ASP A N 11
ATOM 14026 C CA . ASP A 1 37 ? 8.346 -0.728 6.948 1.00 0.00 126 ASP A CA 11
ATOM 14027 C C . ASP A 1 37 ? 7.817 -2.133 7.220 1.00 0.00 126 ASP A C 11
ATOM 14028 O O . ASP A 1 37 ? 6.617 -2.387 7.109 1.00 0.00 126 ASP A O 11
ATOM 14037 N N . ARG A 1 38 ? 8.719 -3.041 7.575 1.00 0.00 127 ARG A N 11
ATOM 14038 C CA . ARG A 1 38 ? 8.344 -4.421 7.860 1.00 0.00 127 ARG A CA 11
ATOM 14039 C C . ARG A 1 38 ? 7.862 -4.566 9.301 1.00 0.00 127 ARG A C 11
ATOM 14040 O O . ARG A 1 38 ? 7.900 -5.655 9.871 1.00 0.00 127 ARG A O 11
ATOM 14061 N N . ASN A 1 39 ? 7.410 -3.460 9.883 1.00 0.00 128 ASN A N 11
ATOM 14062 C CA . ASN A 1 39 ? 6.923 -3.464 11.257 1.00 0.00 128 ASN A CA 11
ATOM 14063 C C . ASN A 1 39 ? 5.399 -3.543 11.293 1.00 0.00 128 ASN A C 11
ATOM 14064 O O . ASN A 1 39 ? 4.827 -4.420 11.941 1.00 0.00 128 ASN A O 11
ATOM 14075 N N . LYS A 1 40 ? 4.748 -2.622 10.593 1.00 0.00 129 LYS A N 11
ATOM 14076 C CA . LYS A 1 40 ? 3.291 -2.587 10.542 1.00 0.00 129 LYS A CA 11
ATOM 14077 C C . LYS A 1 40 ? 2.790 -2.816 9.119 1.00 0.00 129 LYS A C 11
ATOM 14078 O O . LYS A 1 40 ? 1.608 -2.632 8.830 1.00 0.00 129 LYS A O 11
ATOM 14097 N N . ARG A 1 41 ? 3.697 -3.218 8.235 1.00 0.00 130 ARG A N 11
ATOM 14098 C CA . ARG A 1 41 ? 3.347 -3.473 6.843 1.00 0.00 130 ARG A CA 11
ATOM 14099 C C . ARG A 1 41 ? 2.850 -2.199 6.166 1.00 0.00 130 ARG A C 11
ATOM 14100 O O . ARG A 1 41 ? 1.865 -2.219 5.427 1.00 0.00 130 ARG A O 11
ATOM 14121 N N . THR A 1 42 ? 3.537 -1.090 6.425 1.00 0.00 131 THR A N 11
ATOM 14122 C CA . THR A 1 42 ? 3.164 0.193 5.843 1.00 0.00 131 THR A CA 11
ATOM 14123 C C . THR A 1 42 ? 4.324 0.800 5.062 1.00 0.00 131 THR A C 11
ATOM 14124 O O . THR A 1 42 ? 5.458 0.828 5.539 1.00 0.00 131 THR A O 11
ATOM 14135 N N . ALA A 1 43 ? 4.032 1.285 3.859 1.00 0.00 132 ALA A N 11
ATOM 14136 C CA . ALA A 1 43 ? 5.051 1.894 3.014 1.00 0.00 132 ALA A CA 11
ATOM 14137 C C . ALA A 1 43 ? 4.657 3.312 2.613 1.00 0.00 132 ALA A C 11
ATOM 14138 O O . ALA A 1 43 ? 3.576 3.535 2.067 1.00 0.00 132 ALA A O 11
ATOM 14145 N N . PHE A 1 44 ? 5.539 4.267 2.889 1.00 0.00 133 PHE A N 11
ATOM 14146 C CA . PHE A 1 44 ? 5.281 5.664 2.558 1.00 0.00 133 PHE A CA 11
ATOM 14147 C C . PHE A 1 44 ? 5.753 5.984 1.143 1.00 0.00 133 PHE A C 11
ATOM 14148 O O . PHE A 1 44 ? 6.942 5.891 0.837 1.00 0.00 133 PHE A O 11
ATOM 14165 N N . VAL A 1 45 ? 4.812 6.359 0.283 1.00 0.00 134 VAL A N 11
ATOM 14166 C CA . VAL A 1 45 ? 5.130 6.694 -1.100 1.00 0.00 134 VAL A CA 11
ATOM 14167 C C . VAL A 1 45 ? 4.776 8.144 -1.411 1.00 0.00 134 VAL A C 11
ATOM 14168 O O . VAL A 1 45 ? 3.666 8.598 -1.130 1.00 0.00 134 VAL A O 11
ATOM 14181 N N . THR A 1 46 ? 5.727 8.868 -1.992 1.00 0.00 135 THR A N 11
ATOM 14182 C CA . THR A 1 46 ? 5.516 10.268 -2.341 1.00 0.00 135 THR A CA 11
ATOM 14183 C C . THR A 1 46 ? 5.402 10.447 -3.850 1.00 0.00 135 THR A C 11
ATOM 14184 O O . THR A 1 46 ? 6.352 10.188 -4.590 1.00 0.00 135 THR A O 11
ATOM 14195 N N . LEU A 1 47 ? 4.235 10.893 -4.302 1.00 0.00 136 LEU A N 11
ATOM 14196 C CA . LEU A 1 47 ? 3.997 11.108 -5.725 1.00 0.00 136 LEU A CA 11
ATOM 14197 C C . LEU A 1 47 ? 4.465 12.496 -6.151 1.00 0.00 136 LEU A C 11
ATOM 14198 O O . LEU A 1 47 ? 4.925 13.288 -5.328 1.00 0.00 136 LEU A O 11
ATOM 14214 N N . LEU A 1 48 ? 4.342 12.785 -7.442 1.00 0.00 137 LEU A N 11
ATOM 14215 C CA . LEU A 1 48 ? 4.750 14.079 -7.978 1.00 0.00 137 LEU A CA 11
ATOM 14216 C C . LEU A 1 48 ? 3.744 15.164 -7.608 1.00 0.00 137 LEU A C 11
ATOM 14217 O O . LEU A 1 48 ? 4.093 16.157 -6.971 1.00 0.00 137 LEU A O 11
ATOM 14233 N N . ASN A 1 49 ? 2.493 14.966 -8.010 1.00 0.00 138 ASN A N 11
ATOM 14234 C CA . ASN A 1 49 ? 1.435 15.926 -7.720 1.00 0.00 138 ASN A CA 11
ATOM 14235 C C . ASN A 1 49 ? 0.330 15.283 -6.887 1.00 0.00 138 ASN A C 11
ATOM 14236 O O . ASN A 1 49 ? 0.107 14.075 -6.960 1.00 0.00 138 ASN A O 11
ATOM 14247 N N . GLY A 1 50 ? -0.360 16.100 -6.096 1.00 0.00 139 GLY A N 11
ATOM 14248 C CA . GLY A 1 50 ? -1.433 15.593 -5.261 1.00 0.00 139 GLY A CA 11
ATOM 14249 C C . GLY A 1 50 ? -2.558 14.981 -6.072 1.00 0.00 139 GLY A C 11
ATOM 14250 O O . GLY A 1 50 ? -2.969 13.849 -5.819 1.00 0.00 139 GLY A O 11
ATOM 14254 N N . GLU A 1 51 ? -3.059 15.732 -7.049 1.00 0.00 140 GLU A N 11
ATOM 14255 C CA . GLU A 1 51 ? -4.145 15.257 -7.897 1.00 0.00 140 GLU A CA 11
ATOM 14256 C C . GLU A 1 51 ? -3.892 13.823 -8.353 1.00 0.00 140 GLU A C 11
ATOM 14257 O O . GLU A 1 51 ? -4.791 12.983 -8.322 1.00 0.00 140 GLU A O 11
ATOM 14269 N N . GLN A 1 52 ? -2.662 13.551 -8.776 1.00 0.00 141 GLN A N 11
ATOM 14270 C CA . GLN A 1 52 ? -2.290 12.219 -9.239 1.00 0.00 141 GLN A CA 11
ATOM 14271 C C . GLN A 1 52 ? -2.631 11.164 -8.192 1.00 0.00 141 GLN A C 11
ATOM 14272 O O . GLN A 1 52 ? -3.109 10.079 -8.523 1.00 0.00 141 GLN A O 11
ATOM 14286 N N . ALA A 1 53 ? -2.380 11.489 -6.928 1.00 0.00 142 ALA A N 11
ATOM 14287 C CA . ALA A 1 53 ? -2.661 10.570 -5.833 1.00 0.00 142 ALA A CA 11
ATOM 14288 C C . ALA A 1 53 ? -4.162 10.352 -5.670 1.00 0.00 142 ALA A C 11
ATOM 14289 O O . ALA A 1 53 ? -4.637 9.217 -5.674 1.00 0.00 142 ALA A O 11
ATOM 14296 N N . GLN A 1 54 ? -4.902 11.447 -5.528 1.00 0.00 143 GLN A N 11
ATOM 14297 C CA . GLN A 1 54 ? -6.349 11.374 -5.363 1.00 0.00 143 GLN A CA 11
ATOM 14298 C C . GLN A 1 54 ? -6.934 10.231 -6.186 1.00 0.00 143 GLN A C 11
ATOM 14299 O O . GLN A 1 54 ? -7.834 9.525 -5.734 1.00 0.00 143 GLN A O 11
ATOM 14313 N N . ASN A 1 55 ? -6.416 10.056 -7.398 1.00 0.00 144 ASN A N 11
ATOM 14314 C CA . ASN A 1 55 ? -6.888 8.999 -8.285 1.00 0.00 144 ASN A CA 11
ATOM 14315 C C . ASN A 1 55 ? -6.170 7.684 -7.995 1.00 0.00 144 ASN A C 11
ATOM 14316 O O . ASN A 1 55 ? -6.798 6.688 -7.640 1.00 0.00 144 ASN A O 11
ATOM 14327 N N . ALA A 1 56 ? -4.850 7.691 -8.150 1.00 0.00 145 ALA A N 11
ATOM 14328 C CA . ALA A 1 56 ? -4.046 6.500 -7.902 1.00 0.00 145 ALA A CA 11
ATOM 14329 C C . ALA A 1 56 ? -4.568 5.727 -6.696 1.00 0.00 145 ALA A C 11
ATOM 14330 O O . ALA A 1 56 ? -4.696 4.503 -6.740 1.00 0.00 145 ALA A O 11
ATOM 14337 N N . ILE A 1 57 ? -4.866 6.448 -5.620 1.00 0.00 146 ILE A N 11
ATOM 14338 C CA . ILE A 1 57 ? -5.373 5.828 -4.402 1.00 0.00 146 ILE A CA 11
ATOM 14339 C C . ILE A 1 57 ? -6.417 4.763 -4.721 1.00 0.00 146 ILE A C 11
ATOM 14340 O O . ILE A 1 57 ? -6.216 3.581 -4.442 1.00 0.00 146 ILE A O 11
ATOM 14356 N N . GLN A 1 58 ? -7.529 5.189 -5.310 1.00 0.00 147 GLN A N 11
ATOM 14357 C CA . GLN A 1 58 ? -8.604 4.271 -5.668 1.00 0.00 147 GLN A CA 11
ATOM 14358 C C . GLN A 1 58 ? -8.175 3.348 -6.804 1.00 0.00 147 GLN A C 11
ATOM 14359 O O . GLN A 1 58 ? -8.204 2.125 -6.667 1.00 0.00 147 GLN A O 11
ATOM 14373 N N . MET A 1 59 ? -7.778 3.942 -7.924 1.00 0.00 148 MET A N 11
ATOM 14374 C CA . MET A 1 59 ? -7.342 3.172 -9.084 1.00 0.00 148 MET A CA 11
ATOM 14375 C C . MET A 1 59 ? -6.476 1.991 -8.658 1.00 0.00 148 MET A C 11
ATOM 14376 O O . MET A 1 59 ? -6.501 0.931 -9.285 1.00 0.00 148 MET A O 11
ATOM 14390 N N . PHE A 1 60 ? -5.710 2.180 -7.588 1.00 0.00 149 PHE A N 11
ATOM 14391 C CA . PHE A 1 60 ? -4.834 1.130 -7.080 1.00 0.00 149 PHE A CA 11
ATOM 14392 C C . PHE A 1 60 ? -5.421 0.495 -5.822 1.00 0.00 149 PHE A C 11
ATOM 14393 O O . PHE A 1 60 ? -5.086 -0.636 -5.470 1.00 0.00 149 PHE A O 11
ATOM 14410 N N . HIS A 1 61 ? -6.298 1.233 -5.148 1.00 0.00 150 HIS A N 11
ATOM 14411 C CA . HIS A 1 61 ? -6.932 0.743 -3.929 1.00 0.00 150 HIS A CA 11
ATOM 14412 C C . HIS A 1 61 ? -7.363 -0.712 -4.088 1.00 0.00 150 HIS A C 11
ATOM 14413 O O . HIS A 1 61 ? -7.715 -1.148 -5.183 1.00 0.00 150 HIS A O 11
ATOM 14428 N N . GLN A 1 62 ? -7.330 -1.458 -2.988 1.00 0.00 151 GLN A N 11
ATOM 14429 C CA . GLN A 1 62 ? -7.715 -2.864 -3.006 1.00 0.00 151 GLN A CA 11
ATOM 14430 C C . GLN A 1 62 ? -7.360 -3.508 -4.342 1.00 0.00 151 GLN A C 11
ATOM 14431 O O . GLN A 1 62 ? -8.143 -4.276 -4.900 1.00 0.00 151 GLN A O 11
ATOM 14445 N N . TYR A 1 63 ? -6.174 -3.190 -4.849 1.00 0.00 152 TYR A N 11
ATOM 14446 C CA . TYR A 1 63 ? -5.716 -3.736 -6.121 1.00 0.00 152 TYR A CA 11
ATOM 14447 C C . TYR A 1 63 ? -5.255 -5.181 -5.960 1.00 0.00 152 TYR A C 11
ATOM 14448 O O . TYR A 1 63 ? -4.974 -5.635 -4.850 1.00 0.00 152 TYR A O 11
ATOM 14466 N N . SER A 1 64 ? -5.179 -5.900 -7.075 1.00 0.00 153 SER A N 11
ATOM 14467 C CA . SER A 1 64 ? -4.755 -7.295 -7.059 1.00 0.00 153 SER A CA 11
ATOM 14468 C C . SER A 1 64 ? -3.240 -7.401 -6.910 1.00 0.00 153 SER A C 11
ATOM 14469 O O . SER A 1 64 ? -2.492 -7.134 -7.851 1.00 0.00 153 SER A O 11
ATOM 14477 N N . PHE A 1 65 ? -2.795 -7.792 -5.720 1.00 0.00 154 PHE A N 11
ATOM 14478 C CA . PHE A 1 65 ? -1.370 -7.932 -5.446 1.00 0.00 154 PHE A CA 11
ATOM 14479 C C . PHE A 1 65 ? -1.119 -9.035 -4.421 1.00 0.00 154 PHE A C 11
ATOM 14480 O O . PHE A 1 65 ? -1.645 -8.994 -3.309 1.00 0.00 154 PHE A O 11
ATOM 14497 N N . ARG A 1 66 ? -0.313 -10.019 -4.805 1.00 0.00 155 ARG A N 11
ATOM 14498 C CA . ARG A 1 66 ? 0.006 -11.134 -3.921 1.00 0.00 155 ARG A CA 11
ATOM 14499 C C . ARG A 1 66 ? -1.257 -11.686 -3.265 1.00 0.00 155 ARG A C 11
ATOM 14500 O O . ARG A 1 66 ? -1.285 -11.933 -2.060 1.00 0.00 155 ARG A O 11
ATOM 14521 N N . GLY A 1 67 ? -2.300 -11.876 -4.067 1.00 0.00 156 GLY A N 11
ATOM 14522 C CA . GLY A 1 67 ? -3.550 -12.397 -3.547 1.00 0.00 156 GLY A CA 11
ATOM 14523 C C . GLY A 1 67 ? -4.078 -11.582 -2.383 1.00 0.00 156 GLY A C 11
ATOM 14524 O O . GLY A 1 67 ? -4.794 -12.101 -1.526 1.00 0.00 156 GLY A O 11
ATOM 14528 N N . LYS A 1 68 ? -3.725 -10.302 -2.351 1.00 0.00 157 LYS A N 11
ATOM 14529 C CA . LYS A 1 68 ? -4.167 -9.412 -1.284 1.00 0.00 157 LYS A CA 11
ATOM 14530 C C . LYS A 1 68 ? -4.830 -8.163 -1.856 1.00 0.00 157 LYS A C 11
ATOM 14531 O O . LYS A 1 68 ? -4.826 -7.947 -3.068 1.00 0.00 157 LYS A O 11
ATOM 14550 N N . ASP A 1 69 ? -5.395 -7.343 -0.977 1.00 0.00 158 ASP A N 11
ATOM 14551 C CA . ASP A 1 69 ? -6.060 -6.114 -1.395 1.00 0.00 158 ASP A CA 11
ATOM 14552 C C . ASP A 1 69 ? -5.352 -4.891 -0.820 1.00 0.00 158 ASP A C 11
ATOM 14553 O O . ASP A 1 69 ? -5.819 -4.288 0.146 1.00 0.00 158 ASP A O 11
ATOM 14562 N N . LEU A 1 70 ? -4.222 -4.532 -1.420 1.00 0.00 159 LEU A N 11
ATOM 14563 C CA . LEU A 1 70 ? -3.449 -3.381 -0.968 1.00 0.00 159 LEU A CA 11
ATOM 14564 C C . LEU A 1 70 ? -4.359 -2.192 -0.678 1.00 0.00 159 LEU A C 11
ATOM 14565 O O . LEU A 1 70 ? -5.191 -1.819 -1.505 1.00 0.00 159 LEU A O 11
ATOM 14581 N N . ILE A 1 71 ? -4.194 -1.600 0.500 1.00 0.00 160 ILE A N 11
ATOM 14582 C CA . ILE A 1 71 ? -4.999 -0.452 0.897 1.00 0.00 160 ILE A CA 11
ATOM 14583 C C . ILE A 1 71 ? -4.225 0.850 0.720 1.00 0.00 160 ILE A C 11
ATOM 14584 O O . ILE A 1 71 ? -3.235 1.095 1.410 1.00 0.00 160 ILE A O 11
ATOM 14600 N N . VAL A 1 72 ? -4.683 1.683 -0.209 1.00 0.00 161 VAL A N 11
ATOM 14601 C CA . VAL A 1 72 ? -4.035 2.962 -0.475 1.00 0.00 161 VAL A CA 11
ATOM 14602 C C . VAL A 1 72 ? -4.809 4.112 0.158 1.00 0.00 161 VAL A C 11
ATOM 14603 O O . VAL A 1 72 ? -6.022 4.226 -0.015 1.00 0.00 161 VAL A O 11
ATOM 14616 N N . GLN A 1 73 ? -4.099 4.962 0.893 1.00 0.00 162 GLN A N 11
ATOM 14617 C CA . GLN A 1 73 ? -4.720 6.105 1.552 1.00 0.00 162 GLN A CA 11
ATOM 14618 C C . GLN A 1 73 ? -3.895 7.370 1.343 1.00 0.00 162 GLN A C 11
ATOM 14619 O O . GLN A 1 73 ? -2.842 7.338 0.703 1.00 0.00 162 GLN A O 11
ATOM 14633 N N . LEU A 1 74 ? -4.378 8.482 1.884 1.00 0.00 163 LEU A N 11
ATOM 14634 C CA . LEU A 1 74 ? -3.685 9.759 1.757 1.00 0.00 163 LEU A CA 11
ATOM 14635 C C . LEU A 1 74 ? -2.556 9.871 2.776 1.00 0.00 163 LEU A C 11
ATOM 14636 O O . LEU A 1 74 ? -2.477 9.081 3.716 1.00 0.00 163 LEU A O 11
ATOM 14652 N N . GLN A 1 75 ? -1.688 10.858 2.584 1.00 0.00 164 GLN A N 11
ATOM 14653 C CA . GLN A 1 75 ? -0.564 11.074 3.489 1.00 0.00 164 GLN A CA 11
ATOM 14654 C C . GLN A 1 75 ? -0.856 12.216 4.457 1.00 0.00 164 GLN A C 11
ATOM 14655 O O . GLN A 1 75 ? -1.405 13.253 4.084 1.00 0.00 164 GLN A O 11
ATOM 14669 N N . PRO A 1 76 ? -0.481 12.023 5.730 1.00 0.00 165 PRO A N 11
ATOM 14670 C CA . PRO A 1 76 ? -0.693 13.026 6.778 1.00 0.00 165 PRO A CA 11
ATOM 14671 C C . PRO A 1 76 ? 0.200 14.250 6.598 1.00 0.00 165 PRO A C 11
ATOM 14672 O O . PRO A 1 76 ? 1.254 14.175 5.967 1.00 0.00 165 PRO A O 11
ATOM 14683 N N . THR A 1 77 ? -0.230 15.377 7.156 1.00 0.00 166 THR A N 11
ATOM 14684 C CA . THR A 1 77 ? 0.530 16.617 7.056 1.00 0.00 166 THR A CA 11
ATOM 14685 C C . THR A 1 77 ? 1.764 16.579 7.951 1.00 0.00 166 THR A C 11
ATOM 14686 O O . THR A 1 77 ? 1.695 16.147 9.101 1.00 0.00 166 THR A O 11
ATOM 14697 N N . ASP A 1 78 ? 2.890 17.036 7.416 1.00 0.00 167 ASP A N 11
ATOM 14698 C CA . ASP A 1 78 ? 4.140 17.056 8.167 1.00 0.00 167 ASP A CA 11
ATOM 14699 C C . ASP A 1 78 ? 4.196 18.264 9.097 1.00 0.00 167 ASP A C 11
ATOM 14700 O O . ASP A 1 78 ? 3.461 19.234 8.915 1.00 0.00 167 ASP A O 11
ATOM 14709 N N . ALA A 1 79 ? 5.072 18.196 10.094 1.00 0.00 168 ALA A N 11
ATOM 14710 C CA . ALA A 1 79 ? 5.223 19.285 11.052 1.00 0.00 168 ALA A CA 11
ATOM 14711 C C . ALA A 1 79 ? 6.696 19.589 11.308 1.00 0.00 168 ALA A C 11
ATOM 14712 O O . ALA A 1 79 ? 7.539 18.692 11.284 1.00 0.00 168 ALA A O 11
ATOM 14719 N N . LEU A 1 80 ? 6.998 20.860 11.551 1.00 0.00 169 LEU A N 11
ATOM 14720 C CA . LEU A 1 80 ? 8.370 21.283 11.811 1.00 0.00 169 LEU A CA 11
ATOM 14721 C C . LEU A 1 80 ? 8.552 21.673 13.274 1.00 0.00 169 LEU A C 11
ATOM 14722 O O . LEU A 1 80 ? 8.553 22.857 13.617 1.00 0.00 169 LEU A O 11
ATOM 14738 N N . LEU A 1 81 ? 8.706 20.672 14.133 1.00 0.00 170 LEU A N 11
ATOM 14739 C CA . LEU A 1 81 ? 8.891 20.910 15.561 1.00 0.00 170 LEU A CA 11
ATOM 14740 C C . LEU A 1 81 ? 10.319 20.585 15.986 1.00 0.00 170 LEU A C 11
ATOM 14741 O O . LEU A 1 81 ? 10.715 19.419 16.027 1.00 0.00 170 LEU A O 11
ATOM 14757 N N . CYS A 1 82 ? 11.087 21.621 16.304 1.00 0.00 171 CYS A N 11
ATOM 14758 C CA . CYS A 1 82 ? 12.471 21.446 16.729 1.00 0.00 171 CYS A CA 11
ATOM 14759 C C . CYS A 1 82 ? 12.701 22.066 18.103 1.00 0.00 171 CYS A C 11
ATOM 14760 O O . CYS A 1 82 ? 12.145 23.117 18.422 1.00 0.00 171 CYS A O 11
ATOM 14768 N N . SER A 1 83 ? 13.523 21.407 18.913 1.00 0.00 172 SER A N 11
ATOM 14769 C CA . SER A 1 83 ? 13.823 21.891 20.256 1.00 0.00 172 SER A CA 11
ATOM 14770 C C . SER A 1 83 ? 15.003 22.857 20.235 1.00 0.00 172 SER A C 11
ATOM 14771 O O . SER A 1 83 ? 14.916 23.972 20.748 1.00 0.00 172 SER A O 11
ATOM 14779 N N . GLY A 1 84 ? 16.107 22.420 19.637 1.00 0.00 173 GLY A N 11
ATOM 14780 C CA . GLY A 1 84 ? 17.290 23.258 19.560 1.00 0.00 173 GLY A CA 11
ATOM 14781 C C . GLY A 1 84 ? 17.458 23.899 18.197 1.00 0.00 173 GLY A C 11
ATOM 14782 O O . GLY A 1 84 ? 17.112 23.320 17.167 1.00 0.00 173 GLY A O 11
ATOM 14786 N N . PRO A 1 85 ? 17.999 25.127 18.178 1.00 0.00 174 PRO A N 11
ATOM 14787 C CA . PRO A 1 85 ? 18.223 25.875 16.938 1.00 0.00 174 PRO A CA 11
ATOM 14788 C C . PRO A 1 85 ? 19.332 25.267 16.086 1.00 0.00 174 PRO A C 11
ATOM 14789 O O . PRO A 1 85 ? 20.510 25.349 16.433 1.00 0.00 174 PRO A O 11
ATOM 14800 N N . SER A 1 86 ? 18.947 24.656 14.970 1.00 0.00 175 SER A N 11
ATOM 14801 C CA . SER A 1 86 ? 19.910 24.031 14.070 1.00 0.00 175 SER A CA 11
ATOM 14802 C C . SER A 1 86 ? 20.520 25.062 13.126 1.00 0.00 175 SER A C 11
ATOM 14803 O O . SER A 1 86 ? 19.857 25.554 12.214 1.00 0.00 175 SER A 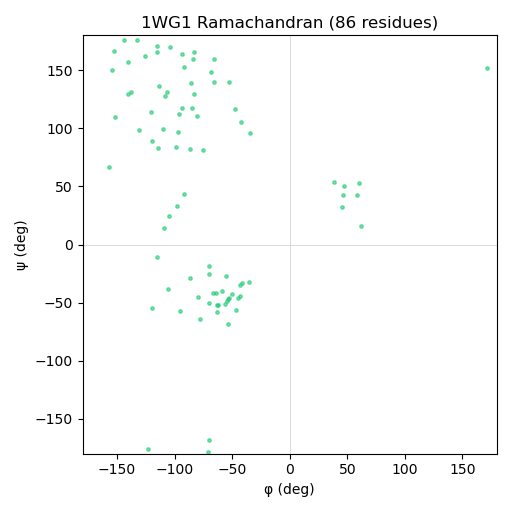O 11
ATOM 14811 N N . SER A 1 87 ? 21.790 25.385 13.354 1.00 0.00 176 SER A N 11
ATOM 14812 C CA . SER A 1 87 ? 22.490 26.361 12.527 1.00 0.00 176 SER A CA 11
ATOM 14813 C C . SER A 1 87 ? 23.894 25.872 12.182 1.00 0.00 176 SER A C 11
ATOM 14814 O O . SER A 1 87 ? 24.684 25.544 13.066 1.00 0.00 176 SER A O 11
ATOM 14822 N N . GLY A 1 88 ? 24.196 25.825 10.888 1.00 0.00 177 GLY A N 11
ATOM 14823 C CA . GLY A 1 88 ? 25.503 25.375 10.447 1.00 0.00 177 GLY A CA 11
ATOM 14824 C C . GLY A 1 88 ? 25.964 26.079 9.186 1.00 0.00 177 GLY A C 11
ATOM 14825 O O . GLY A 1 88 ? 26.039 25.470 8.119 1.00 0.00 177 GLY A O 11
ATOM 14829 N N . GLY A 1 1 ? 6.445 24.271 -7.490 1.00 0.00 90 GLY A N 12
ATOM 14830 C CA . GLY A 1 1 ? 5.419 25.227 -7.864 1.00 0.00 90 GLY A CA 12
ATOM 14831 C C . GLY A 1 1 ? 4.574 25.663 -6.684 1.00 0.00 90 GLY A C 12
ATOM 14832 O O . GLY A 1 1 ? 4.414 26.858 -6.434 1.00 0.00 90 GLY A O 12
ATOM 14836 N N . SER A 1 2 ? 4.031 24.692 -5.956 1.00 0.00 91 SER A N 12
ATOM 14837 C CA . SER A 1 2 ? 3.193 24.983 -4.798 1.00 0.00 91 SER A CA 12
ATOM 14838 C C . SER A 1 2 ? 3.059 23.755 -3.903 1.00 0.00 91 SER A C 12
ATOM 14839 O O . SER A 1 2 ? 3.444 22.650 -4.284 1.00 0.00 91 SER A O 12
ATOM 14847 N N . SER A 1 3 ? 2.511 23.958 -2.709 1.00 0.00 92 SER A N 12
ATOM 14848 C CA . SER A 1 3 ? 2.330 22.869 -1.756 1.00 0.00 92 SER A CA 12
ATOM 14849 C C . SER A 1 3 ? 0.913 22.309 -1.834 1.00 0.00 92 SER A C 12
ATOM 14850 O O . SER A 1 3 ? -0.041 22.940 -1.382 1.00 0.00 92 SER A O 12
ATOM 14858 N N . GLY A 1 4 ? 0.785 21.119 -2.412 1.00 0.00 93 GLY A N 12
ATOM 14859 C CA . GLY A 1 4 ? -0.518 20.492 -2.539 1.00 0.00 93 GLY A CA 12
ATOM 14860 C C . GLY A 1 4 ? -0.671 19.283 -1.638 1.00 0.00 93 GLY A C 12
ATOM 14861 O O . GLY A 1 4 ? 0.093 19.107 -0.689 1.00 0.00 93 GLY A O 12
ATOM 14865 N N . SER A 1 5 ? -1.662 18.448 -1.934 1.00 0.00 94 SER A N 12
ATOM 14866 C CA . SER A 1 5 ? -1.917 17.252 -1.140 1.00 0.00 94 SER A CA 12
ATOM 14867 C C . SER A 1 5 ? -1.376 16.010 -1.841 1.00 0.00 94 SER A C 12
ATOM 14868 O O . SER A 1 5 ? -2.132 15.237 -2.429 1.00 0.00 94 SER A O 12
ATOM 14876 N N . SER A 1 6 ? -0.061 15.824 -1.772 1.00 0.00 95 SER A N 12
ATOM 14877 C CA . SER A 1 6 ? 0.583 14.678 -2.403 1.00 0.00 95 SER A CA 12
ATOM 14878 C C . SER A 1 6 ? 0.994 13.644 -1.359 1.00 0.00 95 SER A C 12
ATOM 14879 O O . SER A 1 6 ? 0.941 13.903 -0.158 1.00 0.00 95 SER A O 12
ATOM 14887 N N . GLY A 1 7 ? 1.403 12.469 -1.829 1.00 0.00 96 GLY A N 12
ATOM 14888 C CA . GLY A 1 7 ? 1.817 11.412 -0.924 1.00 0.00 96 GLY A CA 12
ATOM 14889 C C . GLY A 1 7 ? 0.697 10.437 -0.622 1.00 0.00 96 GLY A C 12
ATOM 14890 O O . GLY A 1 7 ? -0.442 10.843 -0.387 1.00 0.00 96 GLY A O 12
ATOM 14894 N N . ILE A 1 8 ? 1.019 9.148 -0.628 1.00 0.00 97 ILE A N 12
ATOM 14895 C CA . ILE A 1 8 ? 0.031 8.112 -0.353 1.00 0.00 97 ILE A CA 12
ATOM 14896 C C . ILE A 1 8 ? 0.585 7.064 0.605 1.00 0.00 97 ILE A C 12
ATOM 14897 O O . ILE A 1 8 ? 1.798 6.865 0.691 1.00 0.00 97 ILE A O 12
ATOM 14913 N N . LEU A 1 9 ? -0.310 6.394 1.324 1.00 0.00 98 LEU A N 12
ATOM 14914 C CA . LEU A 1 9 ? 0.090 5.363 2.275 1.00 0.00 98 LEU A CA 12
ATOM 14915 C C . LEU A 1 9 ? -0.258 3.974 1.751 1.00 0.00 98 LEU A C 12
ATOM 14916 O O . LEU A 1 9 ? -1.393 3.717 1.349 1.00 0.00 98 LEU A O 12
ATOM 14932 N N . VAL A 1 10 ? 0.726 3.080 1.760 1.00 0.00 99 VAL A N 12
ATOM 14933 C CA . VAL A 1 10 ? 0.523 1.715 1.289 1.00 0.00 99 VAL A CA 12
ATOM 14934 C C . VAL A 1 10 ? 0.310 0.757 2.455 1.00 0.00 99 VAL A C 12
ATOM 14935 O O . VAL A 1 10 ? 1.268 0.284 3.068 1.00 0.00 99 VAL A O 12
ATOM 14948 N N . LYS A 1 11 ? -0.952 0.473 2.758 1.00 0.00 100 LYS A N 12
ATOM 14949 C CA . LYS A 1 11 ? -1.293 -0.431 3.850 1.00 0.00 100 LYS A CA 12
ATOM 14950 C C . LYS A 1 11 ? -1.750 -1.784 3.313 1.00 0.00 100 LYS A C 12
ATOM 14951 O O . LYS A 1 11 ? -2.134 -1.903 2.151 1.00 0.00 100 LYS A O 12
ATOM 14970 N N . ASN A 1 12 ? -1.706 -2.800 4.169 1.00 0.00 101 ASN A N 12
ATOM 14971 C CA . ASN A 1 12 ? -2.116 -4.144 3.781 1.00 0.00 101 ASN A CA 12
ATOM 14972 C C . ASN A 1 12 ? -1.090 -4.778 2.847 1.00 0.00 101 ASN A C 12
ATOM 14973 O O . ASN A 1 12 ? -1.435 -5.279 1.776 1.00 0.00 101 ASN A O 12
ATOM 14984 N N . LEU A 1 13 ? 0.172 -4.752 3.259 1.00 0.00 102 LEU A N 12
ATOM 14985 C CA . LEU A 1 13 ? 1.250 -5.325 2.460 1.00 0.00 102 LEU A CA 12
ATOM 14986 C C . LEU A 1 13 ? 1.472 -6.791 2.816 1.00 0.00 102 LEU A C 12
ATOM 14987 O O . LEU A 1 13 ? 1.148 -7.245 3.913 1.00 0.00 102 LEU A O 12
ATOM 15003 N N . PRO A 1 14 ? 2.040 -7.551 1.867 1.00 0.00 103 PRO A N 12
ATOM 15004 C CA . PRO A 1 14 ? 2.321 -8.977 2.058 1.00 0.00 103 PRO A CA 12
ATOM 15005 C C . PRO A 1 14 ? 3.443 -9.218 3.062 1.00 0.00 103 PRO A C 12
ATOM 15006 O O . PRO A 1 14 ? 3.801 -8.326 3.831 1.00 0.00 103 PRO A O 12
ATOM 15017 N N . GLN A 1 15 ? 3.995 -10.427 3.046 1.00 0.00 104 GLN A N 12
ATOM 15018 C CA . GLN A 1 15 ? 5.078 -10.783 3.956 1.00 0.00 104 GLN A CA 12
ATOM 15019 C C . GLN A 1 15 ? 6.431 -10.387 3.374 1.00 0.00 104 GLN A C 12
ATOM 15020 O O . GLN A 1 15 ? 7.337 -9.985 4.103 1.00 0.00 104 GLN A O 12
ATOM 15034 N N . ASP A 1 16 ? 6.559 -10.504 2.057 1.00 0.00 105 ASP A N 12
ATOM 15035 C CA . ASP A 1 16 ? 7.802 -10.158 1.376 1.00 0.00 105 ASP A CA 12
ATOM 15036 C C . ASP A 1 16 ? 7.648 -8.857 0.595 1.00 0.00 105 ASP A C 12
ATOM 15037 O O . ASP A 1 16 ? 8.212 -8.701 -0.488 1.00 0.00 105 ASP A O 12
ATOM 15046 N N . SER A 1 17 ? 6.881 -7.925 1.151 1.00 0.00 106 SER A N 12
ATOM 15047 C CA . SER A 1 17 ? 6.649 -6.639 0.504 1.00 0.00 106 SER A CA 12
ATOM 15048 C C . SER A 1 17 ? 7.925 -5.801 0.488 1.00 0.00 106 SER A C 12
ATOM 15049 O O . SER A 1 17 ? 8.668 -5.764 1.468 1.00 0.00 106 SER A O 12
ATOM 15057 N N . ASN A 1 18 ? 8.171 -5.131 -0.633 1.00 0.00 107 ASN A N 12
ATOM 15058 C CA . ASN A 1 18 ? 9.356 -4.294 -0.778 1.00 0.00 107 ASN A CA 12
ATOM 15059 C C . ASN A 1 18 ? 9.123 -3.196 -1.811 1.00 0.00 107 ASN A C 12
ATOM 15060 O O . ASN A 1 18 ? 8.137 -3.221 -2.549 1.00 0.00 107 ASN A O 12
ATOM 15071 N N . CYS A 1 19 ? 10.037 -2.232 -1.859 1.00 0.00 108 CYS A N 12
ATOM 15072 C CA . CYS A 1 19 ? 9.933 -1.124 -2.800 1.00 0.00 108 CYS A CA 12
ATOM 15073 C C . CYS A 1 19 ? 10.098 -1.613 -4.236 1.00 0.00 108 CYS A C 12
ATOM 15074 O O . CYS A 1 19 ? 9.237 -1.380 -5.084 1.00 0.00 108 CYS A O 12
ATOM 15081 N N . GLN A 1 20 ? 11.210 -2.293 -4.500 1.00 0.00 109 GLN A N 12
ATOM 15082 C CA . GLN A 1 20 ? 11.488 -2.814 -5.833 1.00 0.00 109 GLN A CA 12
ATOM 15083 C C . GLN A 1 20 ? 10.201 -3.244 -6.529 1.00 0.00 109 GLN A C 12
ATOM 15084 O O . GLN A 1 20 ? 10.054 -3.078 -7.739 1.00 0.00 109 GLN A O 12
ATOM 15098 N N . GLU A 1 21 ? 9.272 -3.798 -5.755 1.00 0.00 110 GLU A N 12
ATOM 15099 C CA . GLU A 1 21 ? 7.998 -4.253 -6.299 1.00 0.00 110 GLU A CA 12
ATOM 15100 C C . GLU A 1 21 ? 7.025 -3.087 -6.454 1.00 0.00 110 GLU A C 12
ATOM 15101 O O . GLU A 1 21 ? 6.528 -2.820 -7.548 1.00 0.00 110 GLU A O 12
ATOM 15113 N N . VAL A 1 22 ? 6.759 -2.395 -5.350 1.00 0.00 111 VAL A N 12
ATOM 15114 C CA . VAL A 1 22 ? 5.847 -1.258 -5.363 1.00 0.00 111 VAL A CA 12
ATOM 15115 C C . VAL A 1 22 ? 6.168 -0.309 -6.512 1.00 0.00 111 VAL A C 12
ATOM 15116 O O . VAL A 1 22 ? 5.279 0.100 -7.260 1.00 0.00 111 VAL A O 12
ATOM 15129 N N . HIS A 1 23 ? 7.444 0.039 -6.647 1.00 0.00 112 HIS A N 12
ATOM 15130 C CA . HIS A 1 23 ? 7.883 0.940 -7.706 1.00 0.00 112 HIS A CA 12
ATOM 15131 C C . HIS A 1 23 ? 7.231 0.573 -9.036 1.00 0.00 112 HIS A C 12
ATOM 15132 O O . HIS A 1 23 ? 6.475 1.360 -9.606 1.00 0.00 112 HIS A O 12
ATOM 15147 N N . ASP A 1 24 ? 7.530 -0.626 -9.525 1.00 0.00 113 ASP A N 12
ATOM 15148 C CA . ASP A 1 24 ? 6.974 -1.097 -10.788 1.00 0.00 113 ASP A CA 12
ATOM 15149 C C . ASP A 1 24 ? 5.459 -0.915 -10.816 1.00 0.00 113 ASP A C 12
ATOM 15150 O O . ASP A 1 24 ? 4.895 -0.465 -11.814 1.00 0.00 113 ASP A O 12
ATOM 15159 N N . LEU A 1 25 ? 4.806 -1.268 -9.714 1.00 0.00 114 LEU A N 12
ATOM 15160 C CA . LEU A 1 25 ? 3.356 -1.144 -9.612 1.00 0.00 114 LEU A CA 12
ATOM 15161 C C . LEU A 1 25 ? 2.913 0.295 -9.855 1.00 0.00 114 LEU A C 12
ATOM 15162 O O . LEU A 1 25 ? 1.982 0.549 -10.620 1.00 0.00 114 LEU A O 12
ATOM 15178 N N . LEU A 1 26 ? 3.588 1.234 -9.200 1.00 0.00 115 LEU A N 12
ATOM 15179 C CA . LEU A 1 26 ? 3.266 2.649 -9.346 1.00 0.00 115 LEU A CA 12
ATOM 15180 C C . LEU A 1 26 ? 4.209 3.322 -10.339 1.00 0.00 115 LEU A C 12
ATOM 15181 O O . LEU A 1 26 ? 4.651 4.451 -10.125 1.00 0.00 115 LEU A O 12
ATOM 15197 N N . LYS A 1 27 ? 4.511 2.623 -11.428 1.00 0.00 116 LYS A N 12
ATOM 15198 C CA . LYS A 1 27 ? 5.397 3.153 -12.457 1.00 0.00 116 LYS A CA 12
ATOM 15199 C C . LYS A 1 27 ? 4.762 4.348 -13.159 1.00 0.00 116 LYS A C 12
ATOM 15200 O O . LYS A 1 27 ? 5.407 5.379 -13.356 1.00 0.00 116 LYS A O 12
ATOM 15219 N N . ASP A 1 28 ? 3.496 4.204 -13.533 1.00 0.00 117 ASP A N 12
ATOM 15220 C CA . ASP A 1 28 ? 2.773 5.274 -14.212 1.00 0.00 117 ASP A CA 12
ATOM 15221 C C . ASP A 1 28 ? 3.029 6.617 -13.535 1.00 0.00 117 ASP A C 12
ATOM 15222 O O . ASP A 1 28 ? 3.295 7.618 -14.201 1.00 0.00 117 ASP A O 12
ATOM 15231 N N . TYR A 1 29 ? 2.945 6.631 -12.210 1.00 0.00 118 TYR A N 12
ATOM 15232 C CA . TYR A 1 29 ? 3.163 7.852 -11.443 1.00 0.00 118 TYR A CA 12
ATOM 15233 C C . TYR A 1 29 ? 4.645 8.044 -11.135 1.00 0.00 118 TYR A C 12
ATOM 15234 O O . TYR A 1 29 ? 5.440 7.109 -11.246 1.00 0.00 118 TYR A O 12
ATOM 15252 N N . ASP A 1 30 ? 5.010 9.261 -10.747 1.00 0.00 119 ASP A N 12
ATOM 15253 C CA . ASP A 1 30 ? 6.395 9.577 -10.421 1.00 0.00 119 ASP A CA 12
ATOM 15254 C C . ASP A 1 30 ? 6.676 9.327 -8.943 1.00 0.00 119 ASP A C 12
ATOM 15255 O O . ASP A 1 30 ? 5.972 9.838 -8.071 1.00 0.00 119 ASP A O 12
ATOM 15264 N N . LEU A 1 31 ? 7.708 8.536 -8.667 1.00 0.00 120 LEU A N 12
ATOM 15265 C CA . LEU A 1 31 ? 8.082 8.217 -7.294 1.00 0.00 120 LEU A CA 12
ATOM 15266 C C . LEU A 1 31 ? 9.259 9.073 -6.837 1.00 0.00 120 LEU A C 12
ATOM 15267 O O . LEU A 1 31 ? 10.291 9.136 -7.505 1.00 0.00 120 LEU A O 12
ATOM 15283 N N . LYS A 1 32 ? 9.097 9.729 -5.692 1.00 0.00 121 LYS A N 12
ATOM 15284 C CA . LYS A 1 32 ? 10.147 10.579 -5.143 1.00 0.00 121 LYS A CA 12
ATOM 15285 C C . LYS A 1 32 ? 10.880 9.872 -4.007 1.00 0.00 121 LYS A C 12
ATOM 15286 O O . LYS A 1 32 ? 12.110 9.849 -3.969 1.00 0.00 121 LYS A O 12
ATOM 15305 N N . TYR A 1 33 ? 10.117 9.296 -3.085 1.00 0.00 122 TYR A N 12
ATOM 15306 C CA . TYR A 1 33 ? 10.695 8.589 -1.948 1.00 0.00 122 TYR A CA 12
ATOM 15307 C C . TYR A 1 33 ? 9.799 7.433 -1.513 1.00 0.00 122 TYR A C 12
ATOM 15308 O O . TYR A 1 33 ? 8.574 7.552 -1.497 1.00 0.00 122 TYR A O 12
ATOM 15326 N N . CYS A 1 34 ? 10.421 6.312 -1.160 1.00 0.00 123 CYS A N 12
ATOM 15327 C CA . CYS A 1 34 ? 9.683 5.133 -0.725 1.00 0.00 123 CYS A CA 12
ATOM 15328 C C . CYS A 1 34 ? 10.336 4.506 0.504 1.00 0.00 123 CYS A C 12
ATOM 15329 O O . CYS A 1 34 ? 11.538 4.238 0.512 1.00 0.00 123 CYS A O 12
ATOM 15336 N N . TYR A 1 35 ? 9.536 4.275 1.539 1.00 0.00 124 TYR A N 12
ATOM 15337 C CA . TYR A 1 35 ? 10.036 3.682 2.774 1.00 0.00 124 TYR A CA 12
ATOM 15338 C C . TYR A 1 35 ? 9.155 2.516 3.213 1.00 0.00 124 TYR A C 12
ATOM 15339 O O . TYR A 1 35 ? 8.047 2.713 3.713 1.00 0.00 124 TYR A O 12
ATOM 15357 N N . VAL A 1 36 ? 9.657 1.300 3.023 1.00 0.00 125 VAL A N 12
ATOM 15358 C CA . VAL A 1 36 ? 8.918 0.101 3.401 1.00 0.00 125 VAL A CA 12
ATOM 15359 C C . VAL A 1 36 ? 9.111 -0.221 4.879 1.00 0.00 125 VAL A C 12
ATOM 15360 O O . VAL A 1 36 ? 10.240 -0.300 5.365 1.00 0.00 125 VAL A O 12
ATOM 15373 N N . ASP A 1 37 ? 8.004 -0.407 5.588 1.00 0.00 126 ASP A N 12
ATOM 15374 C CA . ASP A 1 37 ? 8.050 -0.722 7.011 1.00 0.00 126 ASP A CA 12
ATOM 15375 C C . ASP A 1 37 ? 7.383 -2.064 7.292 1.00 0.00 126 ASP A C 12
ATOM 15376 O O . ASP A 1 37 ? 6.161 -2.147 7.417 1.00 0.00 126 ASP A O 12
ATOM 15385 N N . ARG A 1 38 ? 8.193 -3.113 7.391 1.00 0.00 127 ARG A N 12
ATOM 15386 C CA . ARG A 1 38 ? 7.681 -4.452 7.655 1.00 0.00 127 ARG A CA 12
ATOM 15387 C C . ARG A 1 38 ? 6.984 -4.510 9.011 1.00 0.00 127 ARG A C 12
ATOM 15388 O O . ARG A 1 38 ? 5.914 -5.103 9.146 1.00 0.00 127 ARG A O 12
ATOM 15409 N N . ASN A 1 39 ? 7.598 -3.889 10.013 1.00 0.00 128 ASN A N 12
ATOM 15410 C CA . ASN A 1 39 ? 7.037 -3.871 11.359 1.00 0.00 128 ASN A CA 12
ATOM 15411 C C . ASN A 1 39 ? 5.547 -3.545 11.323 1.00 0.00 128 ASN A C 12
ATOM 15412 O O . ASN A 1 39 ? 4.746 -4.173 12.016 1.00 0.00 128 ASN A O 12
ATOM 15423 N N . LYS A 1 40 ? 5.182 -2.559 10.511 1.00 0.00 129 LYS A N 12
ATOM 15424 C CA . LYS A 1 40 ? 3.789 -2.150 10.381 1.00 0.00 129 LYS A CA 12
ATOM 15425 C C . LYS A 1 40 ? 3.251 -2.479 8.992 1.00 0.00 129 LYS A C 12
ATOM 15426 O O . LYS A 1 40 ? 2.193 -1.992 8.594 1.00 0.00 129 LYS A O 12
ATOM 15445 N N . ARG A 1 41 ? 3.987 -3.310 8.260 1.00 0.00 130 ARG A N 12
ATOM 15446 C CA . ARG A 1 41 ? 3.583 -3.704 6.916 1.00 0.00 130 ARG A CA 12
ATOM 15447 C C . ARG A 1 41 ? 2.987 -2.522 6.158 1.00 0.00 130 ARG A C 12
ATOM 15448 O O . ARG A 1 41 ? 1.864 -2.594 5.656 1.00 0.00 130 ARG A O 12
ATOM 15469 N N . THR A 1 42 ? 3.744 -1.432 6.080 1.00 0.00 131 THR A N 12
ATOM 15470 C CA . THR A 1 42 ? 3.291 -0.234 5.386 1.00 0.00 131 THR A CA 12
ATOM 15471 C C . THR A 1 42 ? 4.450 0.471 4.690 1.00 0.00 131 THR A C 12
ATOM 15472 O O . THR A 1 42 ? 5.550 0.560 5.234 1.00 0.00 131 THR A O 12
ATOM 15483 N N . ALA A 1 43 ? 4.195 0.970 3.485 1.00 0.00 132 ALA A N 12
ATOM 15484 C CA . ALA A 1 43 ? 5.218 1.669 2.717 1.00 0.00 132 ALA A CA 12
ATOM 15485 C C . ALA A 1 43 ? 4.763 3.079 2.354 1.00 0.00 132 ALA A C 12
ATOM 15486 O O . ALA A 1 43 ? 3.719 3.264 1.729 1.00 0.00 132 ALA A O 12
ATOM 15493 N N . PHE A 1 44 ? 5.554 4.071 2.751 1.00 0.00 133 PHE A N 12
ATOM 15494 C CA . PHE A 1 44 ? 5.232 5.465 2.469 1.00 0.00 133 PHE A CA 12
ATOM 15495 C C . PHE A 1 44 ? 5.761 5.879 1.099 1.00 0.00 133 PHE A C 12
ATOM 15496 O O . PHE A 1 44 ? 6.968 5.858 0.855 1.00 0.00 133 PHE A O 12
ATOM 15513 N N . VAL A 1 45 ? 4.850 6.256 0.208 1.00 0.00 134 VAL A N 12
ATOM 15514 C CA . VAL A 1 45 ? 5.224 6.676 -1.137 1.00 0.00 134 VAL A CA 12
ATOM 15515 C C . VAL A 1 45 ? 4.833 8.128 -1.388 1.00 0.00 134 VAL A C 12
ATOM 15516 O O . VAL A 1 45 ? 3.685 8.520 -1.176 1.00 0.00 134 VAL A O 12
ATOM 15529 N N . THR A 1 46 ? 5.796 8.924 -1.843 1.00 0.00 135 THR A N 12
ATOM 15530 C CA . THR A 1 46 ? 5.554 10.334 -2.122 1.00 0.00 135 THR A CA 12
ATOM 15531 C C . THR A 1 46 ? 5.442 10.586 -3.621 1.00 0.00 135 THR A C 12
ATOM 15532 O O . THR A 1 46 ? 6.394 10.363 -4.372 1.00 0.00 135 THR A O 12
ATOM 15543 N N . LEU A 1 47 ? 4.275 11.051 -4.053 1.00 0.00 136 LEU A N 12
ATOM 15544 C CA . LEU A 1 47 ? 4.039 11.335 -5.464 1.00 0.00 136 LEU A CA 12
ATOM 15545 C C . LEU A 1 47 ? 4.441 12.766 -5.807 1.00 0.00 136 LEU A C 12
ATOM 15546 O O . LEU A 1 47 ? 4.786 13.553 -4.925 1.00 0.00 136 LEU A O 12
ATOM 15562 N N . LEU A 1 48 ? 4.393 13.096 -7.093 1.00 0.00 137 LEU A N 12
ATOM 15563 C CA . LEU A 1 48 ? 4.750 14.434 -7.553 1.00 0.00 137 LEU A CA 12
ATOM 15564 C C . LEU A 1 48 ? 3.712 15.458 -7.106 1.00 0.00 137 LEU A C 12
ATOM 15565 O O . LEU A 1 48 ? 3.991 16.313 -6.266 1.00 0.00 137 LEU A O 12
ATOM 15581 N N . ASN A 1 49 ? 2.514 15.364 -7.673 1.00 0.00 138 ASN A N 12
ATOM 15582 C CA . ASN A 1 49 ? 1.433 16.282 -7.332 1.00 0.00 138 ASN A CA 12
ATOM 15583 C C . ASN A 1 49 ? 0.281 15.541 -6.660 1.00 0.00 138 ASN A C 12
ATOM 15584 O O . ASN A 1 49 ? 0.199 14.315 -6.720 1.00 0.00 138 ASN A O 12
ATOM 15595 N N . GLY A 1 50 ? -0.608 16.295 -6.020 1.00 0.00 139 GLY A N 12
ATOM 15596 C CA . GLY A 1 50 ? -1.744 15.692 -5.347 1.00 0.00 139 GLY A CA 12
ATOM 15597 C C . GLY A 1 50 ? -2.691 15.005 -6.310 1.00 0.00 139 GLY A C 12
ATOM 15598 O O . GLY A 1 50 ? -2.971 13.815 -6.173 1.00 0.00 139 GLY A O 12
ATOM 15602 N N . GLU A 1 51 ? -3.188 15.758 -7.287 1.00 0.00 140 GLU A N 12
ATOM 15603 C CA . GLU A 1 51 ? -4.112 15.214 -8.275 1.00 0.00 140 GLU A CA 12
ATOM 15604 C C . GLU A 1 51 ? -3.770 13.762 -8.599 1.00 0.00 140 GLU A C 12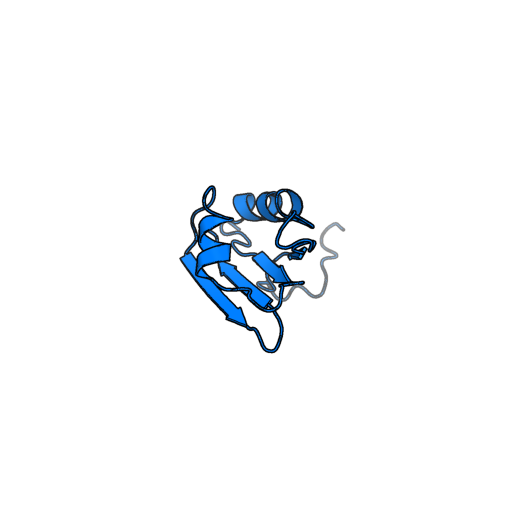
ATOM 15605 O O . GLU A 1 51 ? -4.638 12.890 -8.577 1.00 0.00 140 GLU A O 12
ATOM 15617 N N . GLN A 1 52 ? -2.499 13.513 -8.900 1.00 0.00 141 GLN A N 12
ATOM 15618 C CA . GLN A 1 52 ? -2.043 12.168 -9.230 1.00 0.00 141 GLN A CA 12
ATOM 15619 C C . GLN A 1 52 ? -2.477 11.169 -8.163 1.00 0.00 141 GLN A C 12
ATOM 15620 O O . GLN A 1 52 ? -2.997 10.098 -8.476 1.00 0.00 141 GLN A O 12
ATOM 15634 N N . ALA A 1 53 ? -2.261 11.526 -6.901 1.00 0.00 142 ALA A N 12
ATOM 15635 C CA . ALA A 1 53 ? -2.632 10.662 -5.788 1.00 0.00 142 ALA A CA 12
ATOM 15636 C C . ALA A 1 53 ? -4.147 10.534 -5.673 1.00 0.00 142 ALA A C 12
ATOM 15637 O O . ALA A 1 53 ? -4.683 9.428 -5.621 1.00 0.00 142 ALA A O 12
ATOM 15644 N N . GLN A 1 54 ? -4.831 11.673 -5.634 1.00 0.00 143 GLN A N 12
ATOM 15645 C CA . GLN A 1 54 ? -6.285 11.687 -5.524 1.00 0.00 143 GLN A CA 12
ATOM 15646 C C . GLN A 1 54 ? -6.900 10.514 -6.279 1.00 0.00 143 GLN A C 12
ATOM 15647 O O . GLN A 1 54 ? -7.846 9.886 -5.806 1.00 0.00 143 GLN A O 12
ATOM 15661 N N . ASN A 1 55 ? -6.355 10.223 -7.456 1.00 0.00 144 ASN A N 12
ATOM 15662 C CA . ASN A 1 55 ? -6.850 9.125 -8.278 1.00 0.00 144 ASN A CA 12
ATOM 15663 C C . ASN A 1 55 ? -6.135 7.822 -7.933 1.00 0.00 144 ASN A C 12
ATOM 15664 O O . ASN A 1 55 ? -6.769 6.830 -7.575 1.00 0.00 144 ASN A O 12
ATOM 15675 N N . ALA A 1 56 ? -4.811 7.833 -8.045 1.00 0.00 145 ALA A N 12
ATOM 15676 C CA . ALA A 1 56 ? -4.009 6.654 -7.743 1.00 0.00 145 ALA A CA 12
ATOM 15677 C C . ALA A 1 56 ? -4.523 5.945 -6.494 1.00 0.00 145 ALA A C 12
ATOM 15678 O O . ALA A 1 56 ? -4.336 4.739 -6.332 1.00 0.00 145 ALA A O 12
ATOM 15685 N N . ILE A 1 57 ? -5.171 6.702 -5.614 1.00 0.00 146 ILE A N 12
ATOM 15686 C CA . ILE A 1 57 ? -5.712 6.145 -4.381 1.00 0.00 146 ILE A CA 12
ATOM 15687 C C . ILE A 1 57 ? -6.766 5.083 -4.673 1.00 0.00 146 ILE A C 12
ATOM 15688 O O . ILE A 1 57 ? -6.528 3.891 -4.484 1.00 0.00 146 ILE A O 12
ATOM 15704 N N . GLN A 1 58 ? -7.931 5.525 -5.136 1.00 0.00 147 GLN A N 12
ATOM 15705 C CA . GLN A 1 58 ? -9.022 4.612 -5.456 1.00 0.00 147 GLN A CA 12
ATOM 15706 C C . GLN A 1 58 ? -8.658 3.723 -6.640 1.00 0.00 147 GLN A C 12
ATOM 15707 O O . GLN A 1 58 ? -8.945 2.526 -6.642 1.00 0.00 147 GLN A O 12
ATOM 15721 N N . MET A 1 59 ? -8.024 4.316 -7.647 1.00 0.00 148 MET A N 12
ATOM 15722 C CA . MET A 1 59 ? -7.621 3.577 -8.837 1.00 0.00 148 MET A CA 12
ATOM 15723 C C . MET A 1 59 ? -6.901 2.286 -8.458 1.00 0.00 148 MET A C 12
ATOM 15724 O O . MET A 1 59 ? -7.130 1.237 -9.059 1.00 0.00 148 MET A O 12
ATOM 15738 N N . PHE A 1 60 ? -6.031 2.372 -7.458 1.00 0.00 149 PHE A N 12
ATOM 15739 C CA . PHE A 1 60 ? -5.277 1.211 -6.999 1.00 0.00 149 PHE A CA 12
ATOM 15740 C C . PHE A 1 60 ? -5.945 0.573 -5.784 1.00 0.00 149 PHE A C 12
ATOM 15741 O O . PHE A 1 60 ? -5.784 -0.620 -5.528 1.00 0.00 149 PHE A O 12
ATOM 15758 N N . HIS A 1 61 ? -6.694 1.379 -5.038 1.00 0.00 150 HIS A N 12
ATOM 15759 C CA . HIS A 1 61 ? -7.387 0.895 -3.850 1.00 0.00 150 HIS A CA 12
ATOM 15760 C C . HIS A 1 61 ? -8.001 -0.479 -4.100 1.00 0.00 150 HIS A C 12
ATOM 15761 O O . HIS A 1 61 ? -8.719 -0.678 -5.079 1.00 0.00 150 HIS A O 12
ATOM 15776 N N . GLN A 1 62 ? -7.712 -1.423 -3.210 1.00 0.00 151 GLN A N 12
ATOM 15777 C CA . GLN A 1 62 ? -8.235 -2.778 -3.336 1.00 0.00 151 GLN A CA 12
ATOM 15778 C C . GLN A 1 62 ? -7.726 -3.441 -4.612 1.00 0.00 151 GLN A C 12
ATOM 15779 O O . GLN A 1 62 ? -8.498 -4.034 -5.366 1.00 0.00 151 GLN A O 12
ATOM 15793 N N . TYR A 1 63 ? -6.423 -3.335 -4.849 1.00 0.00 152 TYR A N 12
ATOM 15794 C CA . TYR A 1 63 ? -5.811 -3.922 -6.035 1.00 0.00 152 TYR A CA 12
ATOM 15795 C C . TYR A 1 63 ? -5.286 -5.324 -5.741 1.00 0.00 152 TYR A C 12
ATOM 15796 O O . TYR A 1 63 ? -4.976 -5.655 -4.597 1.00 0.00 152 TYR A O 12
ATOM 15814 N N . SER A 1 64 ? -5.190 -6.143 -6.783 1.00 0.00 153 SER A N 12
ATOM 15815 C CA . SER A 1 64 ? -4.707 -7.511 -6.637 1.00 0.00 153 SER A CA 12
ATOM 15816 C C . SER A 1 64 ? -3.200 -7.532 -6.395 1.00 0.00 153 SER A C 12
ATOM 15817 O O . SER A 1 64 ? -2.418 -7.098 -7.241 1.00 0.00 153 SER A O 12
ATOM 15825 N N . PHE A 1 65 ? -2.801 -8.039 -5.233 1.00 0.00 154 PHE A N 12
ATOM 15826 C CA . PHE A 1 65 ? -1.389 -8.116 -4.877 1.00 0.00 154 PHE A CA 12
ATOM 15827 C C . PHE A 1 65 ? -1.132 -9.276 -3.919 1.00 0.00 154 PHE A C 12
ATOM 15828 O O . PHE A 1 65 ? -1.492 -9.215 -2.744 1.00 0.00 154 PHE A O 12
ATOM 15845 N N . ARG A 1 66 ? -0.508 -10.331 -4.432 1.00 0.00 155 ARG A N 12
ATOM 15846 C CA . ARG A 1 66 ? -0.205 -11.506 -3.624 1.00 0.00 155 ARG A CA 12
ATOM 15847 C C . ARG A 1 66 ? -1.453 -12.009 -2.905 1.00 0.00 155 ARG A C 12
ATOM 15848 O O . ARG A 1 66 ? -1.379 -12.495 -1.777 1.00 0.00 155 ARG A O 12
ATOM 15869 N N . GLY A 1 67 ? -2.600 -11.887 -3.566 1.00 0.00 156 GLY A N 12
ATOM 15870 C CA . GLY A 1 67 ? -3.848 -12.332 -2.974 1.00 0.00 156 GLY A CA 12
ATOM 15871 C C . GLY A 1 67 ? -4.435 -11.311 -2.021 1.00 0.00 156 GLY A C 12
ATOM 15872 O O . GLY A 1 67 ? -5.601 -11.406 -1.637 1.00 0.00 156 GLY A O 12
ATOM 15876 N N . LYS A 1 68 ? -3.625 -10.331 -1.634 1.00 0.00 157 LYS A N 12
ATOM 15877 C CA . LYS A 1 68 ? -4.070 -9.286 -0.719 1.00 0.00 157 LYS A CA 12
ATOM 15878 C C . LYS A 1 68 ? -4.565 -8.065 -1.487 1.00 0.00 157 LYS A C 12
ATOM 15879 O O . LYS A 1 68 ? -4.191 -7.851 -2.640 1.00 0.00 157 LYS A O 12
ATOM 15898 N N . ASP A 1 69 ? -5.406 -7.266 -0.839 1.00 0.00 158 ASP A N 12
ATOM 15899 C CA . ASP A 1 69 ? -5.950 -6.064 -1.460 1.00 0.00 158 ASP A CA 12
ATOM 15900 C C . ASP A 1 69 ? -5.247 -4.815 -0.936 1.00 0.00 158 ASP A C 12
ATOM 15901 O O . ASP A 1 69 ? -5.665 -4.228 0.063 1.00 0.00 158 ASP A O 12
ATOM 15910 N N . LEU A 1 70 ? -4.178 -4.416 -1.615 1.00 0.00 159 LEU A N 12
ATOM 15911 C CA . LEU A 1 70 ? -3.415 -3.237 -1.217 1.00 0.00 159 LEU A CA 12
ATOM 15912 C C . LEU A 1 70 ? -4.343 -2.062 -0.925 1.00 0.00 159 LEU A C 12
ATOM 15913 O O . LEU A 1 70 ? -5.143 -1.664 -1.773 1.00 0.00 159 LEU A O 12
ATOM 15929 N N . ILE A 1 71 ? -4.228 -1.509 0.277 1.00 0.00 160 ILE A N 12
ATOM 15930 C CA . ILE A 1 71 ? -5.053 -0.377 0.679 1.00 0.00 160 ILE A CA 12
ATOM 15931 C C . ILE A 1 71 ? -4.289 0.936 0.546 1.00 0.00 160 ILE A C 12
ATOM 15932 O O . ILE A 1 71 ? -3.387 1.224 1.332 1.00 0.00 160 ILE A O 12
ATOM 15948 N N . VAL A 1 72 ? -4.657 1.730 -0.455 1.00 0.00 161 VAL A N 12
ATOM 15949 C CA . VAL A 1 72 ? -4.008 3.014 -0.690 1.00 0.00 161 VAL A CA 12
ATOM 15950 C C . VAL A 1 72 ? -4.822 4.158 -0.096 1.00 0.00 161 VAL A C 12
ATOM 15951 O O . VAL A 1 72 ? -6.022 4.272 -0.343 1.00 0.00 161 VAL A O 12
ATOM 15964 N N . GLN A 1 73 ? -4.160 5.002 0.689 1.00 0.00 162 GLN A N 12
ATOM 15965 C CA . GLN A 1 73 ? -4.823 6.138 1.319 1.00 0.00 162 GLN A CA 12
ATOM 15966 C C . GLN A 1 73 ? -4.049 7.428 1.068 1.00 0.00 162 GLN A C 12
ATOM 15967 O O . GLN A 1 73 ? -2.883 7.398 0.672 1.00 0.00 162 GLN A O 12
ATOM 15981 N N . LEU A 1 74 ? -4.704 8.560 1.300 1.00 0.00 163 LEU A N 12
ATOM 15982 C CA . LEU A 1 74 ? -4.078 9.862 1.099 1.00 0.00 163 LEU A CA 12
ATOM 15983 C C . LEU A 1 74 ? -3.338 10.310 2.355 1.00 0.00 163 LEU A C 12
ATOM 15984 O O . LEU A 1 74 ? -3.651 9.871 3.461 1.00 0.00 163 LEU A O 12
ATOM 16000 N N . GLN A 1 75 ? -2.356 11.188 2.175 1.00 0.00 164 GLN A N 12
ATOM 16001 C CA . GLN A 1 75 ? -1.572 11.696 3.295 1.00 0.00 164 GLN A CA 12
ATOM 16002 C C . GLN A 1 75 ? -2.221 12.941 3.892 1.00 0.00 164 GLN A C 12
ATOM 16003 O O . GLN A 1 75 ? -2.754 13.794 3.183 1.00 0.00 164 GLN A O 12
ATOM 16017 N N . PRO A 1 76 ? -2.177 13.047 5.229 1.00 0.00 165 PRO A N 12
ATOM 16018 C CA . PRO A 1 76 ? -2.756 14.184 5.951 1.00 0.00 165 PRO A CA 12
ATOM 16019 C C . PRO A 1 76 ? -1.974 15.474 5.725 1.00 0.00 165 PRO A C 12
ATOM 16020 O O . PRO A 1 76 ? -2.303 16.519 6.288 1.00 0.00 165 PRO A O 12
ATOM 16031 N N . THR A 1 77 ? -0.938 15.395 4.895 1.00 0.00 166 THR A N 12
ATOM 16032 C CA . THR A 1 77 ? -0.110 16.555 4.595 1.00 0.00 166 THR A CA 12
ATOM 16033 C C . THR A 1 77 ? -0.951 17.708 4.059 1.00 0.00 166 THR A C 12
ATOM 16034 O O . THR A 1 77 ? -1.658 17.562 3.062 1.00 0.00 166 THR A O 12
ATOM 16045 N N . ASP A 1 78 ? -0.871 18.853 4.727 1.00 0.00 167 ASP A N 12
ATOM 16046 C CA . ASP A 1 78 ? -1.625 20.032 4.317 1.00 0.00 167 ASP A CA 12
ATOM 16047 C C . ASP A 1 78 ? -0.686 21.146 3.863 1.00 0.00 167 ASP A C 12
ATOM 16048 O O . ASP A 1 78 ? -0.843 21.696 2.773 1.00 0.00 167 ASP A O 12
ATOM 16057 N N . ALA A 1 79 ? 0.288 21.473 4.706 1.00 0.00 168 ALA A N 12
ATOM 16058 C CA . ALA A 1 79 ? 1.251 22.520 4.390 1.00 0.00 168 ALA A CA 12
ATOM 16059 C C . ALA A 1 79 ? 2.623 22.198 4.974 1.00 0.00 168 ALA A C 12
ATOM 16060 O O . ALA A 1 79 ? 2.734 21.758 6.119 1.00 0.00 168 ALA A O 12
ATOM 16067 N N . LEU A 1 80 ? 3.665 22.419 4.181 1.00 0.00 169 LEU A N 12
ATOM 16068 C CA . LEU A 1 80 ? 5.031 22.152 4.619 1.00 0.00 169 LEU A CA 12
ATOM 16069 C C . LEU A 1 80 ? 5.391 23.008 5.829 1.00 0.00 169 LEU A C 12
ATOM 16070 O O . LEU A 1 80 ? 6.282 22.660 6.606 1.00 0.00 169 LEU A O 12
ATOM 16086 N N . LEU A 1 81 ? 4.693 24.127 5.985 1.00 0.00 170 LEU A N 12
ATOM 16087 C CA . LEU A 1 81 ? 4.938 25.032 7.102 1.00 0.00 170 LEU A CA 12
ATOM 16088 C C . LEU A 1 81 ? 4.863 24.289 8.432 1.00 0.00 170 LEU A C 12
ATOM 16089 O O . LEU A 1 81 ? 3.801 23.801 8.822 1.00 0.00 170 LEU A O 12
ATOM 16105 N N . CYS A 1 82 ? 5.994 24.208 9.123 1.00 0.00 171 CYS A N 12
ATOM 16106 C CA . CYS A 1 82 ? 6.056 23.525 10.411 1.00 0.00 171 CYS A CA 12
ATOM 16107 C C . CYS A 1 82 ? 6.303 24.519 11.542 1.00 0.00 171 CYS A C 12
ATOM 16108 O O . CYS A 1 82 ? 7.427 24.659 12.024 1.00 0.00 171 CYS A O 12
ATOM 16116 N N . SER A 1 83 ? 5.246 25.207 11.959 1.00 0.00 172 SER A N 12
ATOM 16117 C CA . SER A 1 83 ? 5.349 26.192 13.030 1.00 0.00 172 SER A CA 12
ATOM 16118 C C . SER A 1 83 ? 4.105 26.167 13.913 1.00 0.00 172 SER A C 12
ATOM 16119 O O . SER A 1 83 ? 2.979 26.173 13.418 1.00 0.00 172 SER A O 12
ATOM 16127 N N . GLY A 1 84 ? 4.319 26.138 15.225 1.00 0.00 173 GLY A N 12
ATOM 16128 C CA . GLY A 1 84 ? 3.207 26.112 16.157 1.00 0.00 173 GLY A CA 12
ATOM 16129 C C . GLY A 1 84 ? 3.308 24.970 17.148 1.00 0.00 173 GLY A C 12
ATOM 16130 O O . GLY A 1 84 ? 4.385 24.428 17.396 1.00 0.00 173 GLY A O 12
ATOM 16134 N N . PRO A 1 85 ? 2.164 24.588 17.737 1.00 0.00 174 PRO A N 12
ATOM 16135 C CA . PRO A 1 85 ? 2.103 23.500 18.717 1.00 0.00 174 PRO A CA 12
ATOM 16136 C C . PRO A 1 85 ? 2.347 22.135 18.084 1.00 0.00 174 PRO A C 12
ATOM 16137 O O . PRO A 1 85 ? 1.479 21.593 17.399 1.00 0.00 174 PRO A O 12
ATOM 16148 N N . SER A 1 86 ? 3.533 21.583 18.317 1.00 0.00 175 SER A N 12
ATOM 16149 C CA . SER A 1 86 ? 3.892 20.281 17.766 1.00 0.00 175 SER A CA 12
ATOM 16150 C C . SER A 1 86 ? 2.718 19.311 17.853 1.00 0.00 175 SER A C 12
ATOM 16151 O O . SER A 1 86 ? 2.213 18.837 16.836 1.00 0.00 175 SER A O 12
ATOM 16159 N N . SER A 1 87 ? 2.288 19.022 19.077 1.00 0.00 176 SER A N 12
ATOM 16160 C CA . SER A 1 87 ? 1.175 18.106 19.300 1.00 0.00 176 SER A CA 12
ATOM 16161 C C . SER A 1 87 ? -0.102 18.636 18.655 1.00 0.00 176 SER A C 12
ATOM 16162 O O . SER A 1 87 ? -0.677 19.624 19.110 1.00 0.00 176 SER A O 12
ATOM 16170 N N . GLY A 1 88 ? -0.541 17.970 17.591 1.00 0.00 177 GLY A N 12
ATOM 16171 C CA . GLY A 1 88 ? -1.747 18.387 16.900 1.00 0.00 177 GLY A CA 12
ATOM 16172 C C . GLY A 1 88 ? -1.687 19.834 16.453 1.00 0.00 177 GLY A C 12
ATOM 16173 O O . GLY A 1 88 ? -2.720 20.481 16.281 1.00 0.00 177 GLY A O 12
ATOM 16177 N N . GLY A 1 1 ? -6.419 24.227 -7.177 1.00 0.00 90 GLY A N 13
ATOM 16178 C CA . GLY A 1 1 ? -5.047 23.886 -6.847 1.00 0.00 90 GLY A CA 13
ATOM 16179 C C . GLY A 1 1 ? -4.859 23.603 -5.370 1.00 0.00 90 GLY A C 13
ATOM 16180 O O . GLY A 1 1 ? -5.716 23.938 -4.553 1.00 0.00 90 GLY A O 13
ATOM 16184 N N . SER A 1 2 ? -3.735 22.982 -5.027 1.00 0.00 91 SER A N 13
ATOM 16185 C CA . SER A 1 2 ? -3.439 22.648 -3.638 1.00 0.00 91 SER A CA 13
ATOM 16186 C C . SER A 1 2 ? -4.476 21.678 -3.081 1.00 0.00 91 SER A C 13
ATOM 16187 O O . SER A 1 2 ? -4.902 21.800 -1.932 1.00 0.00 91 SER A O 13
ATOM 16195 N N . SER A 1 3 ? -4.877 20.713 -3.903 1.00 0.00 92 SER A N 13
ATOM 16196 C CA . SER A 1 3 ? -5.867 19.723 -3.494 1.00 0.00 92 SER A CA 13
ATOM 16197 C C . SER A 1 3 ? -5.219 18.356 -3.299 1.00 0.00 92 SER A C 13
ATOM 16198 O O . SER A 1 3 ? -4.575 17.827 -4.204 1.00 0.00 92 SER A O 13
ATOM 16206 N N . GLY A 1 4 ? -5.395 17.789 -2.109 1.00 0.00 93 GLY A N 13
ATOM 16207 C CA . GLY A 1 4 ? -4.822 16.488 -1.816 1.00 0.00 93 GLY A CA 13
ATOM 16208 C C . GLY A 1 4 ? -3.308 16.524 -1.748 1.00 0.00 93 GLY A C 13
ATOM 16209 O O . GLY A 1 4 ? -2.631 16.422 -2.771 1.00 0.00 93 GLY A O 13
ATOM 16213 N N . SER A 1 5 ? -2.774 16.670 -0.539 1.00 0.00 94 SER A N 13
ATOM 16214 C CA . SER A 1 5 ? -1.330 16.725 -0.342 1.00 0.00 94 SER A CA 13
ATOM 16215 C C . SER A 1 5 ? -0.653 15.500 -0.950 1.00 0.00 94 SER A C 13
ATOM 16216 O O . SER A 1 5 ? -0.915 14.367 -0.545 1.00 0.00 94 SER A O 13
ATOM 16224 N N . SER A 1 6 ? 0.220 15.737 -1.924 1.00 0.00 95 SER A N 13
ATOM 16225 C CA . SER A 1 6 ? 0.933 14.654 -2.591 1.00 0.00 95 SER A CA 13
ATOM 16226 C C . SER A 1 6 ? 1.317 13.562 -1.596 1.00 0.00 95 SER A C 13
ATOM 16227 O O . SER A 1 6 ? 1.416 13.809 -0.394 1.00 0.00 95 SER A O 13
ATOM 16235 N N . GLY A 1 7 ? 1.533 12.354 -2.107 1.00 0.00 96 GLY A N 13
ATOM 16236 C CA . GLY A 1 7 ? 1.903 11.242 -1.251 1.00 0.00 96 GLY A CA 13
ATOM 16237 C C . GLY A 1 7 ? 0.720 10.362 -0.898 1.00 0.00 96 GLY A C 13
ATOM 16238 O O . GLY A 1 7 ? -0.425 10.816 -0.912 1.00 0.00 96 GLY A O 13
ATOM 16242 N N . ILE A 1 8 ? 0.995 9.101 -0.584 1.00 0.00 97 ILE A N 13
ATOM 16243 C CA . ILE A 1 8 ? -0.056 8.156 -0.228 1.00 0.00 97 ILE A CA 13
ATOM 16244 C C . ILE A 1 8 ? 0.468 7.084 0.723 1.00 0.00 97 ILE A C 13
ATOM 16245 O O . ILE A 1 8 ? 1.666 6.805 0.761 1.00 0.00 97 ILE A O 13
ATOM 16261 N N . LEU A 1 9 ? -0.439 6.486 1.487 1.00 0.00 98 LEU A N 13
ATOM 16262 C CA . LEU A 1 9 ? -0.070 5.443 2.438 1.00 0.00 98 LEU A CA 13
ATOM 16263 C C . LEU A 1 9 ? -0.451 4.064 1.907 1.00 0.00 98 LEU A C 13
ATOM 16264 O O . LEU A 1 9 ? -1.600 3.826 1.536 1.00 0.00 98 LEU A O 13
ATOM 16280 N N . VAL A 1 10 ? 0.521 3.158 1.877 1.00 0.00 99 VAL A N 13
ATOM 16281 C CA . VAL A 1 10 ? 0.288 1.802 1.395 1.00 0.00 99 VAL A CA 13
ATOM 16282 C C . VAL A 1 10 ? 0.156 0.822 2.556 1.00 0.00 99 VAL A C 13
ATOM 16283 O O . VAL A 1 10 ? 1.144 0.249 3.016 1.00 0.00 99 VAL A O 13
ATOM 16296 N N . LYS A 1 11 ? -1.073 0.632 3.026 1.00 0.00 100 LYS A N 13
ATOM 16297 C CA . LYS A 1 11 ? -1.337 -0.280 4.132 1.00 0.00 100 LYS A CA 13
ATOM 16298 C C . LYS A 1 11 ? -1.795 -1.641 3.617 1.00 0.00 100 LYS A C 13
ATOM 16299 O O . LYS A 1 11 ? -2.239 -1.766 2.477 1.00 0.00 100 LYS A O 13
ATOM 16318 N N . ASN A 1 12 ? -1.685 -2.658 4.467 1.00 0.00 101 ASN A N 13
ATOM 16319 C CA . ASN A 1 12 ? -2.089 -4.009 4.097 1.00 0.00 101 ASN A CA 13
ATOM 16320 C C . ASN A 1 12 ? -1.100 -4.622 3.111 1.00 0.00 101 ASN A C 13
ATOM 16321 O O . ASN A 1 12 ? -1.489 -5.127 2.057 1.00 0.00 101 ASN A O 13
ATOM 16332 N N . LEU A 1 13 ? 0.181 -4.575 3.460 1.00 0.00 102 LEU A N 13
ATOM 16333 C CA . LEU A 1 13 ? 1.227 -5.127 2.605 1.00 0.00 102 LEU A CA 13
ATOM 16334 C C . LEU A 1 13 ? 1.487 -6.592 2.939 1.00 0.00 102 LEU A C 13
ATOM 16335 O O . LEU A 1 13 ? 1.192 -7.066 4.037 1.00 0.00 102 LEU A O 13
ATOM 16351 N N . PRO A 1 14 ? 2.054 -7.329 1.972 1.00 0.00 103 PRO A N 13
ATOM 16352 C CA . PRO A 1 14 ? 2.368 -8.750 2.141 1.00 0.00 103 PRO A CA 13
ATOM 16353 C C . PRO A 1 14 ? 3.513 -8.979 3.121 1.00 0.00 103 PRO A C 13
ATOM 16354 O O . PRO A 1 14 ? 3.870 -8.087 3.890 1.00 0.00 103 PRO A O 13
ATOM 16365 N N . GLN A 1 15 ? 4.085 -10.178 3.087 1.00 0.00 104 GLN A N 13
ATOM 16366 C CA . GLN A 1 15 ? 5.191 -10.522 3.974 1.00 0.00 104 GLN A CA 13
ATOM 16367 C C . GLN A 1 15 ? 6.532 -10.198 3.323 1.00 0.00 104 GLN A C 13
ATOM 16368 O O . GLN A 1 15 ? 7.494 -9.844 4.005 1.00 0.00 104 GLN A O 13
ATOM 16382 N N . ASP A 1 16 ? 6.588 -10.321 2.002 1.00 0.00 105 ASP A N 13
ATOM 16383 C CA . ASP A 1 16 ? 7.811 -10.041 1.259 1.00 0.00 105 ASP A CA 13
ATOM 16384 C C . ASP A 1 16 ? 7.697 -8.720 0.504 1.00 0.00 105 ASP A C 13
ATOM 16385 O O . ASP A 1 16 ? 8.251 -8.566 -0.585 1.00 0.00 105 ASP A O 13
ATOM 16394 N N . SER A 1 17 ? 6.974 -7.770 1.089 1.00 0.00 106 SER A N 13
ATOM 16395 C CA . SER A 1 17 ? 6.784 -6.464 0.469 1.00 0.00 106 SER A CA 13
ATOM 16396 C C . SER A 1 17 ? 8.115 -5.734 0.319 1.00 0.00 106 SER A C 13
ATOM 16397 O O . SER A 1 17 ? 9.024 -5.906 1.129 1.00 0.00 106 SER A O 13
ATOM 16405 N N . ASN A 1 18 ? 8.221 -4.919 -0.725 1.00 0.00 107 ASN A N 13
ATOM 16406 C CA . ASN A 1 18 ? 9.441 -4.163 -0.983 1.00 0.00 107 ASN A CA 13
ATOM 16407 C C . ASN A 1 18 ? 9.165 -2.985 -1.914 1.00 0.00 107 ASN A C 13
ATOM 16408 O O . ASN A 1 18 ? 8.140 -2.946 -2.595 1.00 0.00 107 ASN A O 13
ATOM 16419 N N . CYS A 1 19 ? 10.086 -2.028 -1.937 1.00 0.00 108 CYS A N 13
ATOM 16420 C CA . CYS A 1 19 ? 9.943 -0.849 -2.783 1.00 0.00 108 CYS A CA 13
ATOM 16421 C C . CYS A 1 19 ? 9.907 -1.240 -4.258 1.00 0.00 108 CYS A C 13
ATOM 16422 O O . CYS A 1 19 ? 8.968 -0.899 -4.977 1.00 0.00 108 CYS A O 13
ATOM 16429 N N . GLN A 1 20 ? 10.935 -1.956 -4.700 1.00 0.00 109 GLN A N 13
ATOM 16430 C CA . GLN A 1 20 ? 11.020 -2.392 -6.089 1.00 0.00 109 GLN A CA 13
ATOM 16431 C C . GLN A 1 20 ? 9.659 -2.853 -6.600 1.00 0.00 109 GLN A C 13
ATOM 16432 O O . GLN A 1 20 ? 9.279 -2.558 -7.733 1.00 0.00 109 GLN A O 13
ATOM 16446 N N . GLU A 1 21 ? 8.929 -3.576 -5.756 1.00 0.00 110 GLU A N 13
ATOM 16447 C CA . GLU A 1 21 ? 7.611 -4.078 -6.124 1.00 0.00 110 GLU A CA 13
ATOM 16448 C C . GLU A 1 21 ? 6.637 -2.926 -6.359 1.00 0.00 110 GLU A C 13
ATOM 16449 O O . GLU A 1 21 ? 5.923 -2.897 -7.362 1.00 0.00 110 GLU A O 13
ATOM 16461 N N . VAL A 1 22 ? 6.613 -1.980 -5.426 1.00 0.00 111 VAL A N 13
ATOM 16462 C CA . VAL A 1 22 ? 5.728 -0.826 -5.531 1.00 0.00 111 VAL A CA 13
ATOM 16463 C C . VAL A 1 22 ? 6.087 0.035 -6.737 1.00 0.00 111 VAL A C 13
ATOM 16464 O O . VAL A 1 22 ? 5.214 0.447 -7.501 1.00 0.00 111 VAL A O 13
ATOM 16477 N N . HIS A 1 23 ? 7.378 0.302 -6.903 1.00 0.00 112 HIS A N 13
ATOM 16478 C CA . HIS A 1 23 ? 7.854 1.114 -8.018 1.00 0.00 112 HIS A CA 13
ATOM 16479 C C . HIS A 1 23 ? 7.105 0.766 -9.301 1.00 0.00 112 HIS A C 13
ATOM 16480 O O . HIS A 1 23 ? 6.338 1.576 -9.822 1.00 0.00 112 HIS A O 13
ATOM 16495 N N . ASP A 1 24 ? 7.334 -0.441 -9.805 1.00 0.00 113 ASP A N 13
ATOM 16496 C CA . ASP A 1 24 ? 6.680 -0.896 -11.027 1.00 0.00 113 ASP A CA 13
ATOM 16497 C C . ASP A 1 24 ? 5.170 -0.701 -10.940 1.00 0.00 113 ASP A C 13
ATOM 16498 O O . ASP A 1 24 ? 4.543 -0.201 -11.876 1.00 0.00 113 ASP A O 13
ATOM 16507 N N . LEU A 1 25 ? 4.591 -1.098 -9.813 1.00 0.00 114 LEU A N 13
ATOM 16508 C CA . LEU A 1 25 ? 3.153 -0.968 -9.604 1.00 0.00 114 LEU A CA 13
ATOM 16509 C C . LEU A 1 25 ? 2.688 0.456 -9.890 1.00 0.00 114 LEU A C 13
ATOM 16510 O O . LEU A 1 25 ? 1.714 0.669 -10.613 1.00 0.00 114 LEU A O 13
ATOM 16526 N N . LEU A 1 26 ? 3.391 1.428 -9.320 1.00 0.00 115 LEU A N 13
ATOM 16527 C CA . LEU A 1 26 ? 3.052 2.833 -9.515 1.00 0.00 115 LEU A CA 13
ATOM 16528 C C . LEU A 1 26 ? 3.948 3.468 -10.574 1.00 0.00 115 LEU A C 13
ATOM 16529 O O . LEU A 1 26 ? 4.211 4.670 -10.542 1.00 0.00 115 LEU A O 13
ATOM 16545 N N . LYS A 1 27 ? 4.412 2.652 -11.514 1.00 0.00 116 LYS A N 13
ATOM 16546 C CA . LYS A 1 27 ? 5.276 3.132 -12.586 1.00 0.00 116 LYS A CA 13
ATOM 16547 C C . LYS A 1 27 ? 4.664 4.349 -13.274 1.00 0.00 116 LYS A C 13
ATOM 16548 O O . LYS A 1 27 ? 5.349 5.341 -13.525 1.00 0.00 116 LYS A O 13
ATOM 16567 N N . ASP A 1 28 ? 3.373 4.267 -13.573 1.00 0.00 117 ASP A N 13
ATOM 16568 C CA . ASP A 1 28 ? 2.669 5.363 -14.228 1.00 0.00 117 ASP A CA 13
ATOM 16569 C C . ASP A 1 28 ? 3.029 6.700 -13.589 1.00 0.00 117 ASP A C 13
ATOM 16570 O O . ASP A 1 28 ? 3.278 7.685 -14.284 1.00 0.00 117 ASP A O 13
ATOM 16579 N N . TYR A 1 29 ? 3.052 6.727 -12.261 1.00 0.00 118 TYR A N 13
ATOM 16580 C CA . TYR A 1 29 ? 3.378 7.944 -11.527 1.00 0.00 118 TYR A CA 13
ATOM 16581 C C . TYR A 1 29 ? 4.861 7.986 -11.172 1.00 0.00 118 TYR A C 13
ATOM 16582 O O . TYR A 1 29 ? 5.558 6.973 -11.249 1.00 0.00 118 TYR A O 13
ATOM 16600 N N . ASP A 1 30 ? 5.337 9.163 -10.782 1.00 0.00 119 ASP A N 13
ATOM 16601 C CA . ASP A 1 30 ? 6.737 9.338 -10.412 1.00 0.00 119 ASP A CA 13
ATOM 16602 C C . ASP A 1 30 ? 6.922 9.196 -8.905 1.00 0.00 119 ASP A C 13
ATOM 16603 O O . ASP A 1 30 ? 6.227 9.842 -8.119 1.00 0.00 119 ASP A O 13
ATOM 16612 N N . LEU A 1 31 ? 7.863 8.347 -8.508 1.00 0.00 120 LEU A N 13
ATOM 16613 C CA . LEU A 1 31 ? 8.141 8.119 -7.094 1.00 0.00 120 LEU A CA 13
ATOM 16614 C C . LEU A 1 31 ? 9.386 8.881 -6.653 1.00 0.00 120 LEU A C 13
ATOM 16615 O O . LEU A 1 31 ? 10.468 8.700 -7.210 1.00 0.00 120 LEU A O 13
ATOM 16631 N N . LYS A 1 32 ? 9.225 9.734 -5.647 1.00 0.00 121 LYS A N 13
ATOM 16632 C CA . LYS A 1 32 ? 10.336 10.523 -5.127 1.00 0.00 121 LYS A CA 13
ATOM 16633 C C . LYS A 1 32 ? 10.978 9.834 -3.927 1.00 0.00 121 LYS A C 13
ATOM 16634 O O . LYS A 1 32 ? 12.201 9.821 -3.788 1.00 0.00 121 LYS A O 13
ATOM 16653 N N . TYR A 1 33 ? 10.146 9.262 -3.064 1.00 0.00 122 TYR A N 13
ATOM 16654 C CA . TYR A 1 33 ? 10.633 8.571 -1.876 1.00 0.00 122 TYR A CA 13
ATOM 16655 C C . TYR A 1 33 ? 9.712 7.414 -1.502 1.00 0.00 122 TYR A C 13
ATOM 16656 O O . TYR A 1 33 ? 8.488 7.537 -1.556 1.00 0.00 122 TYR A O 13
ATOM 16674 N N . CYS A 1 34 ? 10.310 6.290 -1.123 1.00 0.00 123 CYS A N 13
ATOM 16675 C CA . CYS A 1 34 ? 9.546 5.109 -0.739 1.00 0.00 123 CYS A CA 13
ATOM 16676 C C . CYS A 1 34 ? 10.147 4.451 0.500 1.00 0.00 123 CYS A C 13
ATOM 16677 O O . CYS A 1 34 ? 11.334 4.126 0.529 1.00 0.00 123 CYS A O 13
ATOM 16684 N N . TYR A 1 35 ? 9.319 4.256 1.520 1.00 0.00 124 TYR A N 13
ATOM 16685 C CA . TYR A 1 35 ? 9.768 3.639 2.762 1.00 0.00 124 TYR A CA 13
ATOM 16686 C C . TYR A 1 35 ? 8.866 2.471 3.148 1.00 0.00 124 TYR A C 13
ATOM 16687 O O . TYR A 1 35 ? 7.791 2.663 3.717 1.00 0.00 124 TYR A O 13
ATOM 16705 N N . VAL A 1 36 ? 9.311 1.259 2.834 1.00 0.00 125 VAL A N 13
ATOM 16706 C CA . VAL A 1 36 ? 8.546 0.058 3.148 1.00 0.00 125 VAL A CA 13
ATOM 16707 C C . VAL A 1 36 ? 8.782 -0.382 4.589 1.00 0.00 125 VAL A C 13
ATOM 16708 O O . VAL A 1 36 ? 9.924 -0.529 5.025 1.00 0.00 125 VAL A O 13
ATOM 16721 N N . ASP A 1 37 ? 7.695 -0.591 5.323 1.00 0.00 126 ASP A N 13
ATOM 16722 C CA . ASP A 1 37 ? 7.783 -1.017 6.715 1.00 0.00 126 ASP A CA 13
ATOM 16723 C C . ASP A 1 37 ? 7.089 -2.361 6.917 1.00 0.00 126 ASP A C 13
ATOM 16724 O O . ASP A 1 37 ? 5.865 -2.458 6.831 1.00 0.00 126 ASP A O 13
ATOM 16733 N N . ARG A 1 38 ? 7.880 -3.394 7.185 1.00 0.00 127 ARG A N 13
ATOM 16734 C CA . ARG A 1 38 ? 7.343 -4.733 7.397 1.00 0.00 127 ARG A CA 13
ATOM 16735 C C . ARG A 1 38 ? 6.656 -4.834 8.756 1.00 0.00 127 ARG A C 13
ATOM 16736 O O . ARG A 1 38 ? 5.566 -5.393 8.871 1.00 0.00 127 ARG A O 13
ATOM 16757 N N . ASN A 1 39 ? 7.303 -4.290 9.782 1.00 0.00 128 ASN A N 13
ATOM 16758 C CA . ASN A 1 39 ? 6.755 -4.320 11.133 1.00 0.00 128 ASN A CA 13
ATOM 16759 C C . ASN A 1 39 ? 5.305 -3.847 11.143 1.00 0.00 128 ASN A C 13
ATOM 16760 O O . ASN A 1 39 ? 4.457 -4.422 11.826 1.00 0.00 128 ASN A O 13
ATOM 16771 N N . LYS A 1 40 ? 5.026 -2.795 10.380 1.00 0.00 129 LYS A N 13
ATOM 16772 C CA . LYS A 1 40 ? 3.679 -2.244 10.298 1.00 0.00 129 LYS A CA 13
ATOM 16773 C C . LYS A 1 40 ? 3.095 -2.440 8.903 1.00 0.00 129 LYS A C 13
ATOM 16774 O O . LYS A 1 40 ? 2.092 -1.822 8.547 1.00 0.00 129 LYS A O 13
ATOM 16793 N N . ARG A 1 41 ? 3.728 -3.306 8.118 1.00 0.00 130 ARG A N 13
ATOM 16794 C CA . ARG A 1 41 ? 3.270 -3.583 6.762 1.00 0.00 130 ARG A CA 13
ATOM 16795 C C . ARG A 1 41 ? 2.715 -2.322 6.106 1.00 0.00 130 ARG A C 13
ATOM 16796 O O . ARG A 1 41 ? 1.583 -2.308 5.621 1.00 0.00 130 ARG A O 13
ATOM 16817 N N . THR A 1 42 ? 3.519 -1.263 6.096 1.00 0.00 131 THR A N 13
ATOM 16818 C CA . THR A 1 42 ? 3.109 0.003 5.502 1.00 0.00 131 THR A CA 13
ATOM 16819 C C . THR A 1 42 ? 4.242 0.625 4.695 1.00 0.00 131 THR A C 13
ATOM 16820 O O . THR A 1 42 ? 5.394 0.630 5.127 1.00 0.00 131 THR A O 13
ATOM 16831 N N . ALA A 1 43 ? 3.907 1.148 3.520 1.00 0.00 132 ALA A N 13
ATOM 16832 C CA . ALA A 1 43 ? 4.897 1.775 2.653 1.00 0.00 132 ALA A CA 13
ATOM 16833 C C . ALA A 1 43 ? 4.484 3.196 2.286 1.00 0.00 132 ALA A C 13
ATOM 16834 O O . ALA A 1 43 ? 3.441 3.410 1.667 1.00 0.00 132 ALA A O 13
ATOM 16841 N N . PHE A 1 44 ? 5.307 4.166 2.672 1.00 0.00 133 PHE A N 13
ATOM 16842 C CA . PHE A 1 44 ? 5.025 5.567 2.385 1.00 0.00 133 PHE A CA 13
ATOM 16843 C C . PHE A 1 44 ? 5.600 5.971 1.030 1.00 0.00 133 PHE A C 13
ATOM 16844 O O . PHE A 1 44 ? 6.815 5.961 0.830 1.00 0.00 133 PHE A O 13
ATOM 16861 N N . VAL A 1 45 ? 4.717 6.325 0.101 1.00 0.00 134 VAL A N 13
ATOM 16862 C CA . VAL A 1 45 ? 5.135 6.733 -1.235 1.00 0.00 134 VAL A CA 13
ATOM 16863 C C . VAL A 1 45 ? 4.861 8.214 -1.468 1.00 0.00 134 VAL A C 13
ATOM 16864 O O . VAL A 1 45 ? 3.804 8.728 -1.100 1.00 0.00 134 VAL A O 13
ATOM 16877 N N . THR A 1 46 ? 5.821 8.898 -2.084 1.00 0.00 135 THR A N 13
ATOM 16878 C CA . THR A 1 46 ? 5.683 10.321 -2.367 1.00 0.00 135 THR A CA 13
ATOM 16879 C C . THR A 1 46 ? 5.592 10.578 -3.867 1.00 0.00 135 THR A C 13
ATOM 16880 O O . THR A 1 46 ? 6.601 10.564 -4.572 1.00 0.00 135 THR A O 13
ATOM 16891 N N . LEU A 1 47 ? 4.376 10.812 -4.349 1.00 0.00 136 LEU A N 13
ATOM 16892 C CA . LEU A 1 47 ? 4.153 11.072 -5.767 1.00 0.00 136 LEU A CA 13
ATOM 16893 C C . LEU A 1 47 ? 4.657 12.459 -6.152 1.00 0.00 136 LEU A C 13
ATOM 16894 O O . LEU A 1 47 ? 5.185 13.194 -5.315 1.00 0.00 136 LEU A O 13
ATOM 16910 N N . LEU A 1 48 ? 4.491 12.812 -7.421 1.00 0.00 137 LEU A N 13
ATOM 16911 C CA . LEU A 1 48 ? 4.927 14.113 -7.918 1.00 0.00 137 LEU A CA 13
ATOM 16912 C C . LEU A 1 48 ? 3.911 15.197 -7.573 1.00 0.00 137 LEU A C 13
ATOM 16913 O O . LEU A 1 48 ? 4.231 16.165 -6.884 1.00 0.00 137 LEU A O 13
ATOM 16929 N N . ASN A 1 49 ? 2.684 15.025 -8.054 1.00 0.00 138 ASN A N 13
ATOM 16930 C CA . ASN A 1 49 ? 1.620 15.988 -7.795 1.00 0.00 138 ASN A CA 13
ATOM 16931 C C . ASN A 1 49 ? 0.483 15.344 -7.006 1.00 0.00 138 ASN A C 13
ATOM 16932 O O . ASN A 1 49 ? 0.257 14.138 -7.097 1.00 0.00 138 ASN A O 13
ATOM 16943 N N . GLY A 1 50 ? -0.229 16.158 -6.233 1.00 0.00 139 GLY A N 13
ATOM 16944 C CA . GLY A 1 50 ? -1.333 15.650 -5.440 1.00 0.00 139 GLY A CA 13
ATOM 16945 C C . GLY A 1 50 ? -2.438 15.060 -6.295 1.00 0.00 139 GLY A C 13
ATOM 16946 O O . GLY A 1 50 ? -2.870 13.931 -6.068 1.00 0.00 139 GLY A O 13
ATOM 16950 N N . GLU A 1 51 ? -2.896 15.828 -7.279 1.00 0.00 140 GLU A N 13
ATOM 16951 C CA . GLU A 1 51 ? -3.959 15.374 -8.168 1.00 0.00 140 GLU A CA 13
ATOM 16952 C C . GLU A 1 51 ? -3.745 13.919 -8.574 1.00 0.00 140 GLU A C 13
ATOM 16953 O O . GLU A 1 51 ? -4.687 13.126 -8.596 1.00 0.00 140 GLU A O 13
ATOM 16965 N N . GLN A 1 52 ? -2.502 13.576 -8.894 1.00 0.00 141 GLN A N 13
ATOM 16966 C CA . GLN A 1 52 ? -2.165 12.217 -9.300 1.00 0.00 141 GLN A CA 13
ATOM 16967 C C . GLN A 1 52 ? -2.530 11.216 -8.209 1.00 0.00 141 GLN A C 13
ATOM 16968 O O . GLN A 1 52 ? -3.062 10.143 -8.490 1.00 0.00 141 GLN A O 13
ATOM 16982 N N . ALA A 1 53 ? -2.242 11.576 -6.962 1.00 0.00 142 ALA A N 13
ATOM 16983 C CA . ALA A 1 53 ? -2.541 10.710 -5.829 1.00 0.00 142 ALA A CA 13
ATOM 16984 C C . ALA A 1 53 ? -4.044 10.498 -5.682 1.00 0.00 142 ALA A C 13
ATOM 16985 O O . ALA A 1 53 ? -4.523 9.365 -5.682 1.00 0.00 142 ALA A O 13
ATOM 16992 N N . GLN A 1 54 ? -4.783 11.596 -5.557 1.00 0.00 143 GLN A N 13
ATOM 16993 C CA . GLN A 1 54 ? -6.232 11.529 -5.408 1.00 0.00 143 GLN A CA 13
ATOM 16994 C C . GLN A 1 54 ? -6.811 10.386 -6.234 1.00 0.00 143 GLN A C 13
ATOM 16995 O O . GLN A 1 54 ? -7.743 9.707 -5.804 1.00 0.00 143 GLN A O 13
ATOM 17009 N N . ASN A 1 55 ? -6.253 10.179 -7.422 1.00 0.00 144 ASN A N 13
ATOM 17010 C CA . ASN A 1 55 ? -6.716 9.117 -8.309 1.00 0.00 144 ASN A CA 13
ATOM 17011 C C . ASN A 1 55 ? -6.007 7.802 -8.000 1.00 0.00 144 ASN A C 13
ATOM 17012 O O . ASN A 1 55 ? -6.632 6.835 -7.568 1.00 0.00 144 ASN A O 13
ATOM 17023 N N . ALA A 1 56 ? -4.697 7.776 -8.225 1.00 0.00 145 ALA A N 13
ATOM 17024 C CA . ALA A 1 56 ? -3.902 6.581 -7.968 1.00 0.00 145 ALA A CA 13
ATOM 17025 C C . ALA A 1 56 ? -4.400 5.847 -6.728 1.00 0.00 145 ALA A C 13
ATOM 17026 O O . ALA A 1 56 ? -4.537 4.623 -6.732 1.00 0.00 145 ALA A O 13
ATOM 17033 N N . ILE A 1 57 ? -4.669 6.601 -5.667 1.00 0.00 146 ILE A N 13
ATOM 17034 C CA . ILE A 1 57 ? -5.152 6.021 -4.420 1.00 0.00 146 ILE A CA 13
ATOM 17035 C C . ILE A 1 57 ? -6.287 5.035 -4.676 1.00 0.00 146 ILE A C 13
ATOM 17036 O O . ILE A 1 57 ? -6.221 3.878 -4.262 1.00 0.00 146 ILE A O 13
ATOM 17052 N N . GLN A 1 58 ? -7.325 5.501 -5.362 1.00 0.00 147 GLN A N 13
ATOM 17053 C CA . GLN A 1 58 ? -8.474 4.659 -5.674 1.00 0.00 147 GLN A CA 13
ATOM 17054 C C . GLN A 1 58 ? -8.115 3.616 -6.727 1.00 0.00 147 GLN A C 13
ATOM 17055 O O . GLN A 1 58 ? -8.163 2.414 -6.466 1.00 0.00 147 GLN A O 13
ATOM 17069 N N . MET A 1 59 ? -7.755 4.084 -7.918 1.00 0.00 148 MET A N 13
ATOM 17070 C CA . MET A 1 59 ? -7.387 3.191 -9.010 1.00 0.00 148 MET A CA 13
ATOM 17071 C C . MET A 1 59 ? -6.591 1.997 -8.491 1.00 0.00 148 MET A C 13
ATOM 17072 O O . MET A 1 59 ? -6.719 0.884 -9.002 1.00 0.00 148 MET A O 13
ATOM 17086 N N . PHE A 1 60 ? -5.770 2.235 -7.474 1.00 0.00 149 PHE A N 13
ATOM 17087 C CA . PHE A 1 60 ? -4.953 1.180 -6.887 1.00 0.00 149 PHE A CA 13
ATOM 17088 C C . PHE A 1 60 ? -5.671 0.528 -5.708 1.00 0.00 149 PHE A C 13
ATOM 17089 O O . PHE A 1 60 ? -5.609 -0.688 -5.524 1.00 0.00 149 PHE A O 13
ATOM 17106 N N . HIS A 1 61 ? -6.350 1.347 -4.911 1.00 0.00 150 HIS A N 13
ATOM 17107 C CA . HIS A 1 61 ? -7.080 0.852 -3.749 1.00 0.00 150 HIS A CA 13
ATOM 17108 C C . HIS A 1 61 ? -7.748 -0.485 -4.057 1.00 0.00 150 HIS A C 13
ATOM 17109 O O . HIS A 1 61 ? -8.418 -0.634 -5.079 1.00 0.00 150 HIS A O 13
ATOM 17124 N N . GLN A 1 62 ? -7.560 -1.453 -3.166 1.00 0.00 151 GLN A N 13
ATOM 17125 C CA . GLN A 1 62 ? -8.144 -2.778 -3.344 1.00 0.00 151 GLN A CA 13
ATOM 17126 C C . GLN A 1 62 ? -7.577 -3.460 -4.585 1.00 0.00 151 GLN A C 13
ATOM 17127 O O . GLN A 1 62 ? -8.313 -4.075 -5.357 1.00 0.00 151 GLN A O 13
ATOM 17141 N N . TYR A 1 63 ? -6.267 -3.346 -4.770 1.00 0.00 152 TYR A N 13
ATOM 17142 C CA . TYR A 1 63 ? -5.602 -3.950 -5.919 1.00 0.00 152 TYR A CA 13
ATOM 17143 C C . TYR A 1 63 ? -5.150 -5.372 -5.601 1.00 0.00 152 TYR A C 13
ATOM 17144 O O . TYR A 1 63 ? -4.935 -5.723 -4.441 1.00 0.00 152 TYR A O 13
ATOM 17162 N N . SER A 1 64 ? -5.006 -6.186 -6.642 1.00 0.00 153 SER A N 13
ATOM 17163 C CA . SER A 1 64 ? -4.582 -7.572 -6.476 1.00 0.00 153 SER A CA 13
ATOM 17164 C C . SER A 1 64 ? -3.061 -7.670 -6.412 1.00 0.00 153 SER A C 13
ATOM 17165 O O . SER A 1 64 ? -2.371 -7.454 -7.409 1.00 0.00 153 SER A O 13
ATOM 17173 N N . PHE A 1 65 ? -2.544 -7.999 -5.233 1.00 0.00 154 PHE A N 13
ATOM 17174 C CA . PHE A 1 65 ? -1.105 -8.126 -5.038 1.00 0.00 154 PHE A CA 13
ATOM 17175 C C . PHE A 1 65 ? -0.791 -9.162 -3.962 1.00 0.00 154 PHE A C 13
ATOM 17176 O O . PHE A 1 65 ? -1.015 -8.927 -2.775 1.00 0.00 154 PHE A O 13
ATOM 17193 N N . ARG A 1 66 ? -0.272 -10.309 -4.388 1.00 0.00 155 ARG A N 13
ATOM 17194 C CA . ARG A 1 66 ? 0.071 -11.382 -3.462 1.00 0.00 155 ARG A CA 13
ATOM 17195 C C . ARG A 1 66 ? -1.176 -11.918 -2.764 1.00 0.00 155 ARG A C 13
ATOM 17196 O O . ARG A 1 66 ? -1.137 -12.272 -1.587 1.00 0.00 155 ARG A O 13
ATOM 17217 N N . GLY A 1 67 ? -2.283 -11.973 -3.500 1.00 0.00 156 GLY A N 13
ATOM 17218 C CA . GLY A 1 67 ? -3.526 -12.465 -2.935 1.00 0.00 156 GLY A CA 13
ATOM 17219 C C . GLY A 1 67 ? -4.043 -11.583 -1.816 1.00 0.00 156 GLY A C 13
ATOM 17220 O O . GLY A 1 67 ? -4.872 -12.009 -1.012 1.00 0.00 156 GLY A O 13
ATOM 17224 N N . LYS A 1 68 ? -3.553 -10.349 -1.763 1.00 0.00 157 LYS A N 13
ATOM 17225 C CA . LYS A 1 68 ? -3.971 -9.403 -0.735 1.00 0.00 157 LYS A CA 13
ATOM 17226 C C . LYS A 1 68 ? -4.697 -8.213 -1.353 1.00 0.00 157 LYS A C 13
ATOM 17227 O O . LYS A 1 68 ? -4.755 -8.075 -2.575 1.00 0.00 157 LYS A O 13
ATOM 17246 N N . ASP A 1 69 ? -5.248 -7.355 -0.501 1.00 0.00 158 ASP A N 13
ATOM 17247 C CA . ASP A 1 69 ? -5.969 -6.174 -0.964 1.00 0.00 158 ASP A CA 13
ATOM 17248 C C . ASP A 1 69 ? -5.297 -4.898 -0.468 1.00 0.00 158 ASP A C 13
ATOM 17249 O O . ASP A 1 69 ? -5.690 -4.334 0.555 1.00 0.00 158 ASP A O 13
ATOM 17258 N N . LEU A 1 70 ? -4.282 -4.448 -1.197 1.00 0.00 159 LEU A N 13
ATOM 17259 C CA . LEU A 1 70 ? -3.553 -3.238 -0.830 1.00 0.00 159 LEU A CA 13
ATOM 17260 C C . LEU A 1 70 ? -4.516 -2.097 -0.518 1.00 0.00 159 LEU A C 13
ATOM 17261 O O . LEU A 1 70 ? -5.444 -1.829 -1.281 1.00 0.00 159 LEU A O 13
ATOM 17277 N N . ILE A 1 71 ? -4.287 -1.427 0.607 1.00 0.00 160 ILE A N 13
ATOM 17278 C CA . ILE A 1 71 ? -5.131 -0.313 1.018 1.00 0.00 160 ILE A CA 13
ATOM 17279 C C . ILE A 1 71 ? -4.409 1.018 0.842 1.00 0.00 160 ILE A C 13
ATOM 17280 O O . ILE A 1 71 ? -3.573 1.397 1.664 1.00 0.00 160 ILE A O 13
ATOM 17296 N N . VAL A 1 72 ? -4.737 1.727 -0.234 1.00 0.00 161 VAL A N 13
ATOM 17297 C CA . VAL A 1 72 ? -4.122 3.018 -0.516 1.00 0.00 161 VAL A CA 13
ATOM 17298 C C . VAL A 1 72 ? -4.995 4.164 -0.017 1.00 0.00 161 VAL A C 13
ATOM 17299 O O . VAL A 1 72 ? -6.164 4.273 -0.388 1.00 0.00 161 VAL A O 13
ATOM 17312 N N . GLN A 1 73 ? -4.420 5.016 0.826 1.00 0.00 162 GLN A N 13
ATOM 17313 C CA . GLN A 1 73 ? -5.147 6.154 1.375 1.00 0.00 162 GLN A CA 13
ATOM 17314 C C . GLN A 1 73 ? -4.266 7.398 1.409 1.00 0.00 162 GLN A C 13
ATOM 17315 O O . GLN A 1 73 ? -3.064 7.327 1.151 1.00 0.00 162 GLN A O 13
ATOM 17329 N N . LEU A 1 74 ? -4.871 8.537 1.728 1.00 0.00 163 LEU A N 13
ATOM 17330 C CA . LEU A 1 74 ? -4.141 9.798 1.795 1.00 0.00 163 LEU A CA 13
ATOM 17331 C C . LEU A 1 74 ? -3.286 9.866 3.056 1.00 0.00 163 LEU A C 13
ATOM 17332 O O . LEU A 1 74 ? -3.452 9.062 3.973 1.00 0.00 163 LEU A O 13
ATOM 17348 N N . GLN A 1 75 ? -2.374 10.832 3.096 1.00 0.00 164 GLN A N 13
ATOM 17349 C CA . GLN A 1 75 ? -1.494 11.005 4.246 1.00 0.00 164 GLN A CA 13
ATOM 17350 C C . GLN A 1 75 ? -2.186 11.805 5.344 1.00 0.00 164 GLN A C 13
ATOM 17351 O O . GLN A 1 75 ? -2.963 12.723 5.082 1.00 0.00 164 GLN A O 13
ATOM 17365 N N . PRO A 1 76 ? -1.899 11.450 6.605 1.00 0.00 165 PRO A N 13
ATOM 17366 C CA . PRO A 1 76 ? -2.483 12.123 7.770 1.00 0.00 165 PRO A CA 13
ATOM 17367 C C . PRO A 1 76 ? -1.954 13.543 7.945 1.00 0.00 165 PRO A C 13
ATOM 17368 O O . PRO A 1 76 ? -2.386 14.272 8.838 1.00 0.00 165 PRO A O 13
ATOM 17379 N N . THR A 1 77 ? -1.017 13.930 7.086 1.00 0.00 166 THR A N 13
ATOM 17380 C CA . THR A 1 77 ? -0.428 15.262 7.146 1.00 0.00 166 THR A CA 13
ATOM 17381 C C . THR A 1 77 ? -1.504 16.332 7.298 1.00 0.00 166 THR A C 13
ATOM 17382 O O . THR A 1 77 ? -1.424 17.184 8.183 1.00 0.00 166 THR A O 13
ATOM 17393 N N . ASP A 1 78 ? -2.510 16.281 6.432 1.00 0.00 167 ASP A N 13
ATOM 17394 C CA . ASP A 1 78 ? -3.603 17.245 6.472 1.00 0.00 167 ASP A CA 13
ATOM 17395 C C . ASP A 1 78 ? -4.953 16.535 6.505 1.00 0.00 167 ASP A C 13
ATOM 17396 O O . ASP A 1 78 ? -5.256 15.717 5.637 1.00 0.00 167 ASP A O 13
ATOM 17405 N N . ALA A 1 79 ? -5.758 16.853 7.513 1.00 0.00 168 ALA A N 13
ATOM 17406 C CA . ALA A 1 79 ? -7.076 16.246 7.659 1.00 0.00 168 ALA A CA 13
ATOM 17407 C C . ALA A 1 79 ? -8.160 17.141 7.069 1.00 0.00 168 ALA A C 13
ATOM 17408 O O . ALA A 1 79 ? -8.712 18.001 7.756 1.00 0.00 168 ALA A O 13
ATOM 17415 N N . LEU A 1 80 ? -8.462 16.933 5.792 1.00 0.00 169 LEU A N 13
ATOM 17416 C CA . LEU A 1 80 ? -9.481 17.722 5.108 1.00 0.00 169 LEU A CA 13
ATOM 17417 C C . LEU A 1 80 ? -10.701 17.927 6.001 1.00 0.00 169 LEU A C 13
ATOM 17418 O O . LEU A 1 80 ? -11.101 17.026 6.741 1.00 0.00 169 LEU A O 13
ATOM 17434 N N . LEU A 1 81 ? -11.289 19.115 5.926 1.00 0.00 170 LEU A N 13
ATOM 17435 C CA . LEU A 1 81 ? -12.466 19.438 6.726 1.00 0.00 170 LEU A CA 13
ATOM 17436 C C . LEU A 1 81 ? -13.723 19.453 5.863 1.00 0.00 170 LEU A C 13
ATOM 17437 O O . LEU A 1 81 ? -13.728 20.011 4.765 1.00 0.00 170 LEU A O 13
ATOM 17453 N N . CYS A 1 82 ? -14.788 18.839 6.367 1.00 0.00 171 CYS A N 13
ATOM 17454 C CA . CYS A 1 82 ? -16.053 18.783 5.643 1.00 0.00 171 CYS A CA 13
ATOM 17455 C C . CYS A 1 82 ? -16.825 20.089 5.796 1.00 0.00 171 CYS A C 13
ATOM 17456 O O . CYS A 1 82 ? -17.237 20.454 6.898 1.00 0.00 171 CYS A O 13
ATOM 17464 N N . SER A 1 83 ? -17.017 20.791 4.684 1.00 0.00 172 SER A N 13
ATOM 17465 C CA . SER A 1 83 ? -17.735 22.060 4.695 1.00 0.00 172 SER A CA 13
ATOM 17466 C C . SER A 1 83 ? -18.761 22.114 3.567 1.00 0.00 172 SER A C 13
ATOM 17467 O O . SER A 1 83 ? -18.495 22.655 2.495 1.00 0.00 172 SER A O 13
ATOM 17475 N N . GLY A 1 84 ? -19.937 21.546 3.818 1.00 0.00 173 GLY A N 13
ATOM 17476 C CA . GLY A 1 84 ? -20.987 21.539 2.815 1.00 0.00 173 GLY A CA 13
ATOM 17477 C C . GLY A 1 84 ? -20.609 20.737 1.586 1.00 0.00 173 GLY A C 13
ATOM 17478 O O . GLY A 1 84 ? -20.090 21.271 0.605 1.00 0.00 173 GLY A O 13
ATOM 17482 N N . PRO A 1 85 ? -20.868 19.422 1.630 1.00 0.00 174 PRO A N 13
ATOM 17483 C CA . PRO A 1 85 ? -20.559 18.517 0.519 1.00 0.00 174 PRO A CA 13
ATOM 17484 C C . PRO A 1 85 ? -21.457 18.753 -0.690 1.00 0.00 174 PRO A C 13
ATOM 17485 O O . PRO A 1 85 ? -22.592 19.211 -0.552 1.00 0.00 174 PRO A O 13
ATOM 17496 N N . SER A 1 86 ? -20.943 18.439 -1.874 1.00 0.00 175 SER A N 13
ATOM 17497 C CA . SER A 1 86 ? -21.698 18.621 -3.108 1.00 0.00 175 SER A CA 13
ATOM 17498 C C . SER A 1 86 ? -21.652 17.359 -3.965 1.00 0.00 175 SER A C 13
ATOM 17499 O O . SER A 1 86 ? -20.584 16.932 -4.402 1.00 0.00 175 SER A O 13
ATOM 17507 N N . SER A 1 87 ? -22.819 16.767 -4.199 1.00 0.00 176 SER A N 13
ATOM 17508 C CA . SER A 1 87 ? -22.912 15.552 -5.000 1.00 0.00 176 SER A CA 13
ATOM 17509 C C . SER A 1 87 ? -23.966 15.702 -6.093 1.00 0.00 176 SER A C 13
ATOM 17510 O O . SER A 1 87 ? -24.944 16.430 -5.933 1.00 0.00 176 SER A O 13
ATOM 17518 N N . GLY A 1 88 ? -23.757 15.006 -7.207 1.00 0.00 177 GLY A N 13
ATOM 17519 C CA . GLY A 1 88 ? -24.695 15.075 -8.312 1.00 0.00 177 GLY A CA 13
ATOM 17520 C C . GLY A 1 88 ? -24.348 16.170 -9.300 1.00 0.00 177 GLY A C 13
ATOM 17521 O O . GLY A 1 88 ? -25.235 16.807 -9.867 1.00 0.00 177 GLY A O 13
ATOM 17525 N N . GLY A 1 1 ? -4.070 27.607 -3.183 1.00 0.00 90 GLY A N 14
ATOM 17526 C CA . GLY A 1 1 ? -3.569 26.405 -3.825 1.00 0.00 90 GLY A CA 14
ATOM 17527 C C . GLY A 1 1 ? -4.669 25.404 -4.119 1.00 0.00 90 GLY A C 14
ATOM 17528 O O . GLY A 1 1 ? -5.766 25.496 -3.568 1.00 0.00 90 GLY A O 14
ATOM 17532 N N . SER A 1 2 ? -4.375 24.445 -4.992 1.00 0.00 91 SER A N 14
ATOM 17533 C CA . SER A 1 2 ? -5.349 23.425 -5.363 1.00 0.00 91 SER A CA 14
ATOM 17534 C C . SER A 1 2 ? -5.575 22.446 -4.214 1.00 0.00 91 SER A C 14
ATOM 17535 O O . SER A 1 2 ? -4.625 21.895 -3.658 1.00 0.00 91 SER A O 14
ATOM 17543 N N . SER A 1 3 ? -6.840 22.236 -3.865 1.00 0.00 92 SER A N 14
ATOM 17544 C CA . SER A 1 3 ? -7.192 21.326 -2.781 1.00 0.00 92 SER A CA 14
ATOM 17545 C C . SER A 1 3 ? -6.640 19.929 -3.042 1.00 0.00 92 SER A C 14
ATOM 17546 O O . SER A 1 3 ? -7.279 19.109 -3.700 1.00 0.00 92 SER A O 14
ATOM 17554 N N . GLY A 1 4 ? -5.445 19.664 -2.522 1.00 0.00 93 GLY A N 14
ATOM 17555 C CA . GLY A 1 4 ? -4.825 18.366 -2.710 1.00 0.00 93 GLY A CA 14
ATOM 17556 C C . GLY A 1 4 ? -3.423 18.304 -2.137 1.00 0.00 93 GLY A C 14
ATOM 17557 O O . GLY A 1 4 ? -2.677 19.282 -2.198 1.00 0.00 93 GLY A O 14
ATOM 17561 N N . SER A 1 5 ? -3.063 17.154 -1.577 1.00 0.00 94 SER A N 14
ATOM 17562 C CA . SER A 1 5 ? -1.743 16.971 -0.986 1.00 0.00 94 SER A CA 14
ATOM 17563 C C . SER A 1 5 ? -1.138 15.636 -1.411 1.00 0.00 94 SER A C 14
ATOM 17564 O O . SER A 1 5 ? -1.655 14.571 -1.072 1.00 0.00 94 SER A O 14
ATOM 17572 N N . SER A 1 6 ? -0.038 15.702 -2.15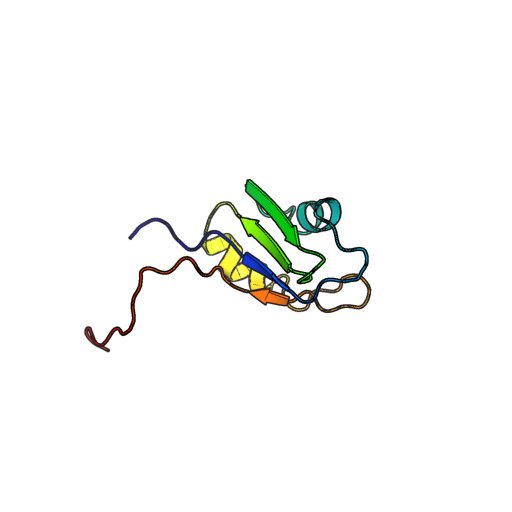4 1.00 0.00 95 SER A N 14
ATOM 17573 C CA . SER A 1 6 ? 0.636 14.500 -2.630 1.00 0.00 95 SER A CA 14
ATOM 17574 C C . SER A 1 6 ? 0.972 13.570 -1.467 1.00 0.00 95 SER A C 14
ATOM 17575 O O . SER A 1 6 ? 0.896 13.960 -0.303 1.00 0.00 95 SER A O 14
ATOM 17583 N N . GLY A 1 7 ? 1.344 12.336 -1.794 1.00 0.00 96 GLY A N 14
ATOM 17584 C CA . GLY A 1 7 ? 1.686 11.368 -0.767 1.00 0.00 96 GLY A CA 14
ATOM 17585 C C . GLY A 1 7 ? 0.548 10.411 -0.471 1.00 0.00 96 GLY A C 14
ATOM 17586 O O . GLY A 1 7 ? -0.587 10.835 -0.254 1.00 0.00 96 GLY A O 14
ATOM 17590 N N . ILE A 1 8 ? 0.852 9.118 -0.463 1.00 0.00 97 ILE A N 14
ATOM 17591 C CA . ILE A 1 8 ? -0.154 8.098 -0.192 1.00 0.00 97 ILE A CA 14
ATOM 17592 C C . ILE A 1 8 ? 0.407 6.997 0.701 1.00 0.00 97 ILE A C 14
ATOM 17593 O O . ILE A 1 8 ? 1.611 6.738 0.706 1.00 0.00 97 ILE A O 14
ATOM 17609 N N . LEU A 1 9 ? -0.475 6.349 1.455 1.00 0.00 98 LEU A N 14
ATOM 17610 C CA . LEU A 1 9 ? -0.069 5.273 2.352 1.00 0.00 98 LEU A CA 14
ATOM 17611 C C . LEU A 1 9 ? -0.543 3.920 1.829 1.00 0.00 98 LEU A C 14
ATOM 17612 O O . LEU A 1 9 ? -1.697 3.767 1.430 1.00 0.00 98 LEU A O 14
ATOM 17628 N N . VAL A 1 10 ? 0.356 2.941 1.835 1.00 0.00 99 VAL A N 14
ATOM 17629 C CA . VAL A 1 10 ? 0.030 1.600 1.365 1.00 0.00 99 VAL A CA 14
ATOM 17630 C C . VAL A 1 10 ? -0.121 0.630 2.531 1.00 0.00 99 VAL A C 14
ATOM 17631 O O . VAL A 1 10 ? 0.842 -0.019 2.941 1.00 0.00 99 VAL A O 14
ATOM 17644 N N . LYS A 1 11 ? -1.335 0.535 3.062 1.00 0.00 100 LYS A N 14
ATOM 17645 C CA . LYS A 1 11 ? -1.614 -0.357 4.180 1.00 0.00 100 LYS A CA 14
ATOM 17646 C C . LYS A 1 11 ? -2.030 -1.738 3.684 1.00 0.00 100 LYS A C 14
ATOM 17647 O O . LYS A 1 11 ? -2.404 -1.904 2.524 1.00 0.00 100 LYS A O 14
ATOM 17666 N N . ASN A 1 12 ? -1.964 -2.726 4.571 1.00 0.00 101 ASN A N 14
ATOM 17667 C CA . ASN A 1 12 ? -2.335 -4.092 4.222 1.00 0.00 101 ASN A CA 14
ATOM 17668 C C . ASN A 1 12 ? -1.278 -4.731 3.326 1.00 0.00 101 ASN A C 14
ATOM 17669 O O . ASN A 1 12 ? -1.597 -5.303 2.282 1.00 0.00 101 ASN A O 14
ATOM 17680 N N . LEU A 1 13 ? -0.020 -4.630 3.740 1.00 0.00 102 LEU A N 14
ATOM 17681 C CA . LEU A 1 13 ? 1.085 -5.199 2.975 1.00 0.00 102 LEU A CA 14
ATOM 17682 C C . LEU A 1 13 ? 1.481 -6.565 3.524 1.00 0.00 102 LEU A C 14
ATOM 17683 O O . LEU A 1 13 ? 1.225 -6.894 4.683 1.00 0.00 102 LEU A O 14
ATOM 17699 N N . PRO A 1 14 ? 2.122 -7.382 2.675 1.00 0.00 103 PRO A N 14
ATOM 17700 C CA . PRO A 1 14 ? 2.569 -8.725 3.054 1.00 0.00 103 PRO A CA 14
ATOM 17701 C C . PRO A 1 14 ? 3.725 -8.692 4.048 1.00 0.00 103 PRO A C 14
ATOM 17702 O O . PRO A 1 14 ? 4.007 -7.657 4.650 1.00 0.00 103 PRO A O 14
ATOM 17713 N N . GLN A 1 15 ? 4.390 -9.831 4.213 1.00 0.00 104 GLN A N 14
ATOM 17714 C CA . GLN A 1 15 ? 5.516 -9.931 5.135 1.00 0.00 104 GLN A CA 14
ATOM 17715 C C . GLN A 1 15 ? 6.838 -9.715 4.406 1.00 0.00 104 GLN A C 14
ATOM 17716 O O . GLN A 1 15 ? 7.844 -9.355 5.017 1.00 0.00 104 GLN A O 14
ATOM 17730 N N . ASP A 1 16 ? 6.828 -9.939 3.096 1.00 0.00 105 ASP A N 14
ATOM 17731 C CA . ASP A 1 16 ? 8.027 -9.769 2.283 1.00 0.00 105 ASP A CA 14
ATOM 17732 C C . ASP A 1 16 ? 7.853 -8.622 1.293 1.00 0.00 105 ASP A C 14
ATOM 17733 O O . ASP A 1 16 ? 8.361 -8.672 0.173 1.00 0.00 105 ASP A O 14
ATOM 17742 N N . SER A 1 17 ? 7.131 -7.588 1.713 1.00 0.00 106 SER A N 14
ATOM 17743 C CA . SER A 1 17 ? 6.886 -6.430 0.862 1.00 0.00 106 SER A CA 14
ATOM 17744 C C . SER A 1 17 ? 8.180 -5.666 0.598 1.00 0.00 106 SER A C 14
ATOM 17745 O O . SER A 1 17 ? 9.095 -5.671 1.420 1.00 0.00 106 SER A O 14
ATOM 17753 N N . ASN A 1 18 ? 8.248 -5.011 -0.557 1.00 0.00 107 ASN A N 14
ATOM 17754 C CA . ASN A 1 18 ? 9.430 -4.243 -0.932 1.00 0.00 107 ASN A CA 14
ATOM 17755 C C . ASN A 1 18 ? 9.078 -3.171 -1.959 1.00 0.00 107 ASN A C 14
ATOM 17756 O O . ASN A 1 18 ? 8.037 -3.239 -2.612 1.00 0.00 107 ASN A O 14
ATOM 17767 N N . CYS A 1 19 ? 9.955 -2.182 -2.097 1.00 0.00 108 CYS A N 14
ATOM 17768 C CA . CYS A 1 19 ? 9.740 -1.095 -3.044 1.00 0.00 108 CYS A CA 14
ATOM 17769 C C . CYS A 1 19 ? 9.833 -1.600 -4.482 1.00 0.00 108 CYS A C 14
ATOM 17770 O O . CYS A 1 19 ? 8.951 -1.339 -5.299 1.00 0.00 108 CYS A O 14
ATOM 17777 N N . GLN A 1 20 ? 10.907 -2.323 -4.780 1.00 0.00 109 GLN A N 14
ATOM 17778 C CA . GLN A 1 20 ? 11.116 -2.863 -6.118 1.00 0.00 109 GLN A CA 14
ATOM 17779 C C . GLN A 1 20 ? 9.800 -3.344 -6.723 1.00 0.00 109 GLN A C 14
ATOM 17780 O O . GLN A 1 20 ? 9.601 -3.272 -7.935 1.00 0.00 109 GLN A O 14
ATOM 17794 N N . GLU A 1 21 ? 8.906 -3.833 -5.869 1.00 0.00 110 GLU A N 14
ATOM 17795 C CA . GLU A 1 21 ? 7.610 -4.326 -6.320 1.00 0.00 110 GLU A CA 14
ATOM 17796 C C . GLU A 1 21 ? 6.637 -3.172 -6.545 1.00 0.00 110 GLU A C 14
ATOM 17797 O O . GLU A 1 21 ? 6.023 -3.061 -7.607 1.00 0.00 110 GLU A O 14
ATOM 17809 N N . VAL A 1 22 ? 6.502 -2.314 -5.539 1.00 0.00 111 VAL A N 14
ATOM 17810 C CA . VAL A 1 22 ? 5.605 -1.168 -5.626 1.00 0.00 111 VAL A CA 14
ATOM 17811 C C . VAL A 1 22 ? 6.011 -0.238 -6.763 1.00 0.00 111 VAL A C 14
ATOM 17812 O O . VAL A 1 22 ? 5.207 0.073 -7.642 1.00 0.00 111 VAL A O 14
ATOM 17825 N N . HIS A 1 23 ? 7.265 0.203 -6.741 1.00 0.00 112 HIS A N 14
ATOM 17826 C CA . HIS A 1 23 ? 7.779 1.098 -7.771 1.00 0.00 112 HIS A CA 14
ATOM 17827 C C . HIS A 1 23 ? 7.158 0.779 -9.128 1.00 0.00 112 HIS A C 14
ATOM 17828 O O . HIS A 1 23 ? 6.668 1.669 -9.822 1.00 0.00 112 HIS A O 14
ATOM 17843 N N . ASP A 1 24 ? 7.182 -0.497 -9.498 1.00 0.00 113 ASP A N 14
ATOM 17844 C CA . ASP A 1 24 ? 6.621 -0.934 -10.771 1.00 0.00 113 ASP A CA 14
ATOM 17845 C C . ASP A 1 24 ? 5.128 -0.630 -10.840 1.00 0.00 113 ASP A C 14
ATOM 17846 O O . ASP A 1 24 ? 4.641 -0.076 -11.826 1.00 0.00 113 ASP A O 14
ATOM 17855 N N . LEU A 1 25 ? 4.406 -0.998 -9.787 1.00 0.00 114 LEU A N 14
ATOM 17856 C CA . LEU A 1 25 ? 2.967 -0.766 -9.728 1.00 0.00 114 LEU A CA 14
ATOM 17857 C C . LEU A 1 25 ? 2.634 0.683 -10.066 1.00 0.00 114 LEU A C 14
ATOM 17858 O O . LEU A 1 25 ? 1.815 0.955 -10.945 1.00 0.00 114 LEU A O 14
ATOM 17874 N N . LEU A 1 26 ? 3.277 1.611 -9.365 1.00 0.00 115 LEU A N 14
ATOM 17875 C CA . LEU A 1 26 ? 3.052 3.035 -9.593 1.00 0.00 115 LEU A CA 14
ATOM 17876 C C . LEU A 1 26 ? 4.070 3.596 -10.579 1.00 0.00 115 LEU A C 14
ATOM 17877 O O . LEU A 1 26 ? 4.443 4.767 -10.504 1.00 0.00 115 LEU A O 14
ATOM 17893 N N . LYS A 1 27 ? 4.515 2.754 -11.506 1.00 0.00 116 LYS A N 14
ATOM 17894 C CA . LYS A 1 27 ? 5.488 3.166 -12.511 1.00 0.00 116 LYS A CA 14
ATOM 17895 C C . LYS A 1 27 ? 5.019 4.422 -13.239 1.00 0.00 116 LYS A C 14
ATOM 17896 O O . LYS A 1 27 ? 5.794 5.357 -13.445 1.00 0.00 116 LYS A O 14
ATOM 17915 N N . ASP A 1 28 ? 3.748 4.438 -13.624 1.00 0.00 117 ASP A N 14
ATOM 17916 C CA . ASP A 1 28 ? 3.176 5.581 -14.327 1.00 0.00 117 ASP A CA 14
ATOM 17917 C C . ASP A 1 28 ? 3.456 6.877 -13.573 1.00 0.00 117 ASP A C 14
ATOM 17918 O O . ASP A 1 28 ? 3.904 7.864 -14.159 1.00 0.00 117 ASP A O 14
ATOM 17927 N N . TYR A 1 29 ? 3.189 6.869 -12.272 1.00 0.00 118 TYR A N 14
ATOM 17928 C CA . TYR A 1 29 ? 3.408 8.045 -11.439 1.00 0.00 118 TYR A CA 14
ATOM 17929 C C . TYR A 1 29 ? 4.857 8.116 -10.967 1.00 0.00 118 TYR A C 14
ATOM 17930 O O . TYR A 1 29 ? 5.509 7.089 -10.772 1.00 0.00 118 TYR A O 14
ATOM 17948 N N . ASP A 1 30 ? 5.354 9.334 -10.784 1.00 0.00 119 ASP A N 14
ATOM 17949 C CA . ASP A 1 30 ? 6.726 9.540 -10.332 1.00 0.00 119 ASP A CA 14
ATOM 17950 C C . ASP A 1 30 ? 6.852 9.266 -8.837 1.00 0.00 119 ASP A C 14
ATOM 17951 O O . ASP A 1 30 ? 5.956 9.591 -8.057 1.00 0.00 119 ASP A O 14
ATOM 17960 N N . LEU A 1 31 ? 7.970 8.665 -8.443 1.00 0.00 120 LEU A N 14
ATOM 17961 C CA . LEU A 1 31 ? 8.214 8.346 -7.041 1.00 0.00 120 LEU A CA 14
ATOM 17962 C C . LEU A 1 31 ? 9.380 9.162 -6.492 1.00 0.00 120 LEU A C 14
ATOM 17963 O O . LEU A 1 31 ? 10.516 9.026 -6.947 1.00 0.00 120 LEU A O 14
ATOM 17979 N N . LYS A 1 32 ? 9.093 10.008 -5.509 1.00 0.00 121 LYS A N 14
ATOM 17980 C CA . LYS A 1 32 ? 10.117 10.843 -4.893 1.00 0.00 121 LYS A CA 14
ATOM 17981 C C . LYS A 1 32 ? 10.765 10.129 -3.712 1.00 0.00 121 LYS A C 14
ATOM 17982 O O . LYS A 1 32 ? 11.962 10.278 -3.464 1.00 0.00 121 LYS A O 14
ATOM 18001 N N . TYR A 1 33 ? 9.968 9.352 -2.987 1.00 0.00 122 TYR A N 14
ATOM 18002 C CA . TYR A 1 33 ? 10.464 8.615 -1.831 1.00 0.00 122 TYR A CA 14
ATOM 18003 C C . TYR A 1 33 ? 9.558 7.430 -1.510 1.00 0.00 122 TYR A C 14
ATOM 18004 O O . TYR A 1 33 ? 8.332 7.545 -1.541 1.00 0.00 122 TYR A O 14
ATOM 18022 N N . CYS A 1 34 ? 10.170 6.293 -1.200 1.00 0.00 123 CYS A N 14
ATOM 18023 C CA . CYS A 1 34 ? 9.421 5.085 -0.873 1.00 0.00 123 CYS A CA 14
ATOM 18024 C C . CYS A 1 34 ? 10.076 4.336 0.284 1.00 0.00 123 CYS A C 14
ATOM 18025 O O . CYS A 1 34 ? 11.276 4.065 0.262 1.00 0.00 123 CYS A O 14
ATOM 18032 N N . TYR A 1 35 ? 9.278 4.006 1.294 1.00 0.00 124 TYR A N 14
ATOM 18033 C CA . TYR A 1 35 ? 9.779 3.290 2.461 1.00 0.00 124 TYR A CA 14
ATOM 18034 C C . TYR A 1 35 ? 8.837 2.155 2.851 1.00 0.00 124 TYR A C 14
ATOM 18035 O O . TYR A 1 35 ? 7.716 2.390 3.302 1.00 0.00 124 TYR A O 14
ATOM 18053 N N . VAL A 1 36 ? 9.301 0.922 2.673 1.00 0.00 125 VAL A N 14
ATOM 18054 C CA . VAL A 1 36 ? 8.502 -0.251 3.007 1.00 0.00 125 VAL A CA 14
ATOM 18055 C C . VAL A 1 36 ? 8.885 -0.805 4.374 1.00 0.00 125 VAL A C 14
ATOM 18056 O O . VAL A 1 36 ? 10.058 -1.057 4.647 1.00 0.00 125 VAL A O 14
ATOM 18069 N N . ASP A 1 37 ? 7.886 -0.994 5.230 1.00 0.00 126 ASP A N 14
ATOM 18070 C CA . ASP A 1 37 ? 8.118 -1.520 6.571 1.00 0.00 126 ASP A CA 14
ATOM 18071 C C . ASP A 1 37 ? 7.381 -2.841 6.770 1.00 0.00 126 ASP A C 14
ATOM 18072 O O . ASP A 1 37 ? 6.235 -2.863 7.219 1.00 0.00 126 ASP A O 14
ATOM 18081 N N . ARG A 1 38 ? 8.047 -3.941 6.431 1.00 0.00 127 ARG A N 14
ATOM 18082 C CA . ARG A 1 38 ? 7.455 -5.266 6.571 1.00 0.00 127 ARG A CA 14
ATOM 18083 C C . ARG A 1 38 ? 6.982 -5.502 8.002 1.00 0.00 127 ARG A C 14
ATOM 18084 O O . ARG A 1 38 ? 6.090 -6.313 8.246 1.00 0.00 127 ARG A O 14
ATOM 18105 N N . ASN A 1 39 ? 7.589 -4.788 8.946 1.00 0.00 128 ASN A N 14
ATOM 18106 C CA . ASN A 1 39 ? 7.231 -4.921 10.353 1.00 0.00 128 ASN A CA 14
ATOM 18107 C C . ASN A 1 39 ? 5.836 -4.361 10.615 1.00 0.00 128 ASN A C 14
ATOM 18108 O O . ASN A 1 39 ? 5.101 -4.866 11.465 1.00 0.00 128 ASN A O 14
ATOM 18119 N N . LYS A 1 40 ? 5.476 -3.315 9.879 1.00 0.00 129 LYS A N 14
ATOM 18120 C CA . LYS A 1 40 ? 4.169 -2.687 10.029 1.00 0.00 129 LYS A CA 14
ATOM 18121 C C . LYS A 1 40 ? 3.357 -2.807 8.744 1.00 0.00 129 LYS A C 14
ATOM 18122 O O . LYS A 1 40 ? 2.379 -2.086 8.547 1.00 0.00 129 LYS A O 14
ATOM 18141 N N . ARG A 1 41 ? 3.768 -3.723 7.873 1.00 0.00 130 ARG A N 14
ATOM 18142 C CA . ARG A 1 41 ? 3.078 -3.937 6.607 1.00 0.00 130 ARG A CA 14
ATOM 18143 C C . ARG A 1 41 ? 2.505 -2.628 6.071 1.00 0.00 130 ARG A C 14
ATOM 18144 O O . ARG A 1 41 ? 1.309 -2.528 5.795 1.00 0.00 130 ARG A O 14
ATOM 18165 N N . THR A 1 42 ? 3.366 -1.626 5.928 1.00 0.00 131 THR A N 14
ATOM 18166 C CA . THR A 1 42 ? 2.946 -0.323 5.428 1.00 0.00 131 THR A CA 14
ATOM 18167 C C . THR A 1 42 ? 4.076 0.367 4.672 1.00 0.00 131 THR A C 14
ATOM 18168 O O . THR A 1 42 ? 5.189 0.495 5.182 1.00 0.00 131 THR A O 14
ATOM 18179 N N . ALA A 1 43 ? 3.783 0.810 3.454 1.00 0.00 132 ALA A N 14
ATOM 18180 C CA . ALA A 1 43 ? 4.775 1.489 2.629 1.00 0.00 132 ALA A CA 14
ATOM 18181 C C . ALA A 1 43 ? 4.355 2.926 2.337 1.00 0.00 132 ALA A C 14
ATOM 18182 O O . ALA A 1 43 ? 3.242 3.176 1.874 1.00 0.00 132 ALA A O 14
ATOM 18189 N N . PHE A 1 44 ? 5.252 3.867 2.612 1.00 0.00 133 PHE A N 14
ATOM 18190 C CA . PHE A 1 44 ? 4.973 5.279 2.380 1.00 0.00 133 PHE A CA 14
ATOM 18191 C C . PHE A 1 44 ? 5.521 5.727 1.028 1.00 0.00 133 PHE A C 14
ATOM 18192 O O . PHE A 1 44 ? 6.728 5.691 0.792 1.00 0.00 133 PHE A O 14
ATOM 18209 N N . VAL A 1 45 ? 4.623 6.149 0.143 1.00 0.00 134 VAL A N 14
ATOM 18210 C CA . VAL A 1 45 ? 5.015 6.604 -1.185 1.00 0.00 134 VAL A CA 14
ATOM 18211 C C . VAL A 1 45 ? 4.689 8.081 -1.378 1.00 0.00 134 VAL A C 14
ATOM 18212 O O . VAL A 1 45 ? 3.623 8.551 -0.980 1.00 0.00 134 VAL A O 14
ATOM 18225 N N . THR A 1 46 ? 5.616 8.810 -1.993 1.00 0.00 135 THR A N 14
ATOM 18226 C CA . THR A 1 46 ? 5.429 10.234 -2.238 1.00 0.00 135 THR A CA 14
ATOM 18227 C C . THR A 1 46 ? 5.401 10.536 -3.732 1.00 0.00 135 THR A C 14
ATOM 18228 O O . THR A 1 46 ? 6.445 10.591 -4.384 1.00 0.00 135 THR A O 14
ATOM 18239 N N . LEU A 1 47 ? 4.202 10.731 -4.269 1.00 0.00 136 LEU A N 14
ATOM 18240 C CA . LEU A 1 47 ? 4.038 11.028 -5.688 1.00 0.00 136 LEU A CA 14
ATOM 18241 C C . LEU A 1 47 ? 4.438 12.469 -5.992 1.00 0.00 136 LEU A C 14
ATOM 18242 O O . LEU A 1 47 ? 4.845 13.213 -5.100 1.00 0.00 136 LEU A O 14
ATOM 18258 N N . LEU A 1 48 ? 4.316 12.856 -7.257 1.00 0.00 137 LEU A N 14
ATOM 18259 C CA . LEU A 1 48 ? 4.662 14.209 -7.680 1.00 0.00 137 LEU A CA 14
ATOM 18260 C C . LEU A 1 48 ? 3.709 15.231 -7.068 1.00 0.00 137 LEU A C 14
ATOM 18261 O O . LEU A 1 48 ? 4.106 16.039 -6.229 1.00 0.00 137 LEU A O 14
ATOM 18277 N N . ASN A 1 49 ? 2.451 15.187 -7.492 1.00 0.00 138 ASN A N 14
ATOM 18278 C CA . ASN A 1 49 ? 1.440 16.108 -6.985 1.00 0.00 138 ASN A CA 14
ATOM 18279 C C . ASN A 1 49 ? 0.250 15.347 -6.409 1.00 0.00 138 ASN A C 14
ATOM 18280 O O . ASN A 1 49 ? 0.223 14.117 -6.419 1.00 0.00 138 ASN A O 14
ATOM 18291 N N . GLY A 1 50 ? -0.733 16.089 -5.907 1.00 0.00 139 GLY A N 14
ATOM 18292 C CA . GLY A 1 50 ? -1.913 15.467 -5.335 1.00 0.00 139 GLY A CA 14
ATOM 18293 C C . GLY A 1 50 ? -2.879 14.973 -6.393 1.00 0.00 139 GLY A C 14
ATOM 18294 O O . GLY A 1 50 ? -3.291 13.814 -6.373 1.00 0.00 139 GLY A O 14
ATOM 18298 N N . GLU A 1 51 ? -3.243 15.855 -7.319 1.00 0.00 140 GLU A N 14
ATOM 18299 C CA . GLU A 1 51 ? -4.169 15.502 -8.388 1.00 0.00 140 GLU A CA 14
ATOM 18300 C C . GLU A 1 51 ? -3.896 14.091 -8.900 1.00 0.00 140 GLU A C 14
ATOM 18301 O O . GLU A 1 51 ? -4.823 13.334 -9.189 1.00 0.00 140 GLU A O 14
ATOM 18313 N N . GLN A 1 52 ? -2.617 13.745 -9.011 1.00 0.00 141 GLN A N 14
ATOM 18314 C CA . GLN A 1 52 ? -2.222 12.426 -9.490 1.00 0.00 141 GLN A CA 14
ATOM 18315 C C . GLN A 1 52 ? -2.617 11.343 -8.491 1.00 0.00 141 GLN A C 14
ATOM 18316 O O . GLN A 1 52 ? -3.153 10.303 -8.869 1.00 0.00 141 GLN A O 14
ATOM 18330 N N . ALA A 1 53 ? -2.346 11.596 -7.215 1.00 0.00 142 ALA A N 14
ATOM 18331 C CA . ALA A 1 53 ? -2.675 10.643 -6.161 1.00 0.00 142 ALA A CA 14
ATOM 18332 C C . ALA A 1 53 ? -4.185 10.483 -6.018 1.00 0.00 142 ALA A C 14
ATOM 18333 O O . ALA A 1 53 ? -4.700 9.365 -5.999 1.00 0.00 142 ALA A O 14
ATOM 18340 N N . GLN A 1 54 ? -4.888 11.606 -5.916 1.00 0.00 143 GLN A N 14
ATOM 18341 C CA . GLN A 1 54 ? -6.339 11.589 -5.772 1.00 0.00 143 GLN A CA 14
ATOM 18342 C C . GLN A 1 54 ? -6.955 10.473 -6.609 1.00 0.00 143 GLN A C 14
ATOM 18343 O O . GLN A 1 54 ? -7.961 9.879 -6.224 1.00 0.00 143 GLN A O 14
ATOM 18357 N N . ASN A 1 55 ? -6.344 10.193 -7.756 1.00 0.00 144 ASN A N 14
ATOM 18358 C CA . ASN A 1 55 ? -6.833 9.148 -8.648 1.00 0.00 144 ASN A CA 14
ATOM 18359 C C . ASN A 1 55 ? -6.146 7.818 -8.356 1.00 0.00 144 ASN A C 14
ATOM 18360 O O . ASN A 1 55 ? -6.798 6.831 -8.019 1.00 0.00 144 ASN A O 14
ATOM 18371 N N . ALA A 1 56 ? -4.823 7.800 -8.489 1.00 0.00 145 ALA A N 14
ATOM 18372 C CA . ALA A 1 56 ? -4.046 6.593 -8.237 1.00 0.00 145 ALA A CA 14
ATOM 18373 C C . ALA A 1 56 ? -4.571 5.847 -7.015 1.00 0.00 145 ALA A C 14
ATOM 18374 O O . ALA A 1 56 ? -4.689 4.621 -7.028 1.00 0.00 145 ALA A O 14
ATOM 18381 N N . ILE A 1 57 ? -4.884 6.593 -5.961 1.00 0.00 146 ILE A N 14
ATOM 18382 C CA . ILE A 1 57 ? -5.397 6.001 -4.732 1.00 0.00 146 ILE A CA 14
ATOM 18383 C C . ILE A 1 57 ? -6.465 4.954 -5.030 1.00 0.00 146 ILE A C 14
ATOM 18384 O O . ILE A 1 57 ? -6.300 3.778 -4.710 1.00 0.00 146 ILE A O 14
ATOM 18400 N N . GLN A 1 58 ? -7.559 5.391 -5.645 1.00 0.00 147 GLN A N 14
ATOM 18401 C CA . GLN A 1 58 ? -8.654 4.491 -5.987 1.00 0.00 147 GLN A CA 14
ATOM 18402 C C . GLN A 1 58 ? -8.257 3.560 -7.128 1.00 0.00 147 GLN A C 14
ATOM 18403 O O . GLN A 1 58 ? -8.442 2.346 -7.044 1.00 0.00 147 GLN A O 14
ATOM 18417 N N . MET A 1 59 ? -7.710 4.137 -8.193 1.00 0.00 148 MET A N 14
ATOM 18418 C CA . MET A 1 59 ? -7.286 3.357 -9.351 1.00 0.00 148 MET A CA 14
ATOM 18419 C C . MET A 1 59 ? -6.415 2.180 -8.924 1.00 0.00 148 MET A C 14
ATOM 18420 O O . MET A 1 59 ? -6.263 1.208 -9.663 1.00 0.00 148 MET A O 14
ATOM 18434 N N . PHE A 1 60 ? -5.845 2.275 -7.728 1.00 0.00 149 PHE A N 14
ATOM 18435 C CA . PHE A 1 60 ? -4.987 1.219 -7.203 1.00 0.00 149 PHE A CA 14
ATOM 18436 C C . PHE A 1 60 ? -5.517 0.699 -5.870 1.00 0.00 149 PHE A C 14
ATOM 18437 O O . PHE A 1 60 ? -5.055 -0.322 -5.361 1.00 0.00 149 PHE A O 14
ATOM 18454 N N . HIS A 1 61 ? -6.490 1.411 -5.309 1.00 0.00 150 HIS A N 14
ATOM 18455 C CA . HIS A 1 61 ? -7.084 1.023 -4.035 1.00 0.00 150 HIS A CA 14
ATOM 18456 C C . HIS A 1 61 ? -7.516 -0.441 -4.060 1.00 0.00 150 HIS A C 14
ATOM 18457 O O . HIS A 1 61 ? -8.055 -0.920 -5.056 1.00 0.00 150 HIS A O 14
ATOM 18472 N N . GLN A 1 62 ? -7.273 -1.143 -2.958 1.00 0.00 151 GLN A N 14
ATOM 18473 C CA . GLN A 1 62 ? -7.635 -2.552 -2.856 1.00 0.00 151 GLN A CA 14
ATOM 18474 C C . GLN A 1 62 ? -7.260 -3.304 -4.128 1.00 0.00 151 GLN A C 14
ATOM 18475 O O . GLN A 1 62 ? -8.089 -3.998 -4.718 1.00 0.00 151 GLN A O 14
ATOM 18489 N N . TYR A 1 63 ? -6.007 -3.163 -4.545 1.00 0.00 152 TYR A N 14
ATOM 18490 C CA . TYR A 1 63 ? -5.523 -3.827 -5.750 1.00 0.00 152 TYR A CA 14
ATOM 18491 C C . TYR A 1 63 ? -5.046 -5.242 -5.437 1.00 0.00 152 TYR A C 14
ATOM 18492 O O . TYR A 1 63 ? -4.734 -5.565 -4.291 1.00 0.00 152 TYR A O 14
ATOM 18510 N N . SER A 1 64 ? -4.993 -6.083 -6.466 1.00 0.00 153 SER A N 14
ATOM 18511 C CA . SER A 1 64 ? -4.557 -7.465 -6.302 1.00 0.00 153 SER A CA 14
ATOM 18512 C C . SER A 1 64 ? -3.045 -7.539 -6.111 1.00 0.00 153 SER A C 14
ATOM 18513 O O . SER A 1 64 ? -2.278 -7.330 -7.051 1.00 0.00 153 SER A O 14
ATOM 18521 N N . PHE A 1 65 ? -2.624 -7.837 -4.886 1.00 0.00 154 PHE A N 14
ATOM 18522 C CA . PHE A 1 65 ? -1.204 -7.938 -4.570 1.00 0.00 154 PHE A CA 14
ATOM 18523 C C . PHE A 1 65 ? -0.916 -9.198 -3.759 1.00 0.00 154 PHE A C 14
ATOM 18524 O O . PHE A 1 65 ? -1.181 -9.251 -2.558 1.00 0.00 154 PHE A O 14
ATOM 18541 N N . ARG A 1 66 ? -0.371 -10.211 -4.425 1.00 0.00 155 ARG A N 14
ATOM 18542 C CA . ARG A 1 66 ? -0.048 -11.472 -3.768 1.00 0.00 155 ARG A CA 14
ATOM 18543 C C . ARG A 1 66 ? -1.220 -11.959 -2.921 1.00 0.00 155 ARG A C 14
ATOM 18544 O O . ARG A 1 66 ? -1.028 -12.549 -1.858 1.00 0.00 155 ARG A O 14
ATOM 18565 N N . GLY A 1 67 ? -2.435 -11.707 -3.399 1.00 0.00 156 GLY A N 14
ATOM 18566 C CA . GLY A 1 67 ? -3.619 -12.126 -2.673 1.00 0.00 156 GLY A CA 14
ATOM 18567 C C . GLY A 1 67 ? -4.132 -11.053 -1.733 1.00 0.00 156 GLY A C 14
ATOM 18568 O O . GLY A 1 67 ? -5.321 -11.014 -1.413 1.00 0.00 156 GLY A O 14
ATOM 18572 N N . LYS A 1 68 ? -3.235 -10.181 -1.287 1.00 0.00 157 LYS A N 14
ATOM 18573 C CA . LYS A 1 68 ? -3.602 -9.102 -0.376 1.00 0.00 157 LYS A CA 14
ATOM 18574 C C . LYS A 1 68 ? -4.099 -7.884 -1.149 1.00 0.00 157 LYS A C 14
ATOM 18575 O O . LYS A 1 68 ? -3.630 -7.603 -2.252 1.00 0.00 157 LYS A O 14
ATOM 18594 N N . ASP A 1 69 ? -5.048 -7.164 -0.562 1.00 0.00 158 ASP A N 14
ATOM 18595 C CA . ASP A 1 69 ? -5.606 -5.975 -1.194 1.00 0.00 158 ASP A CA 14
ATOM 18596 C C . ASP A 1 69 ? -4.945 -4.711 -0.653 1.00 0.00 158 ASP A C 14
ATOM 18597 O O . ASP A 1 69 ? -5.260 -4.254 0.447 1.00 0.00 158 ASP A O 14
ATOM 18606 N N . LEU A 1 70 ? -4.026 -4.151 -1.431 1.00 0.00 159 LEU A N 14
ATOM 18607 C CA . LEU A 1 70 ? -3.318 -2.940 -1.031 1.00 0.00 159 LEU A CA 14
ATOM 18608 C C . LEU A 1 70 ? -4.296 -1.800 -0.765 1.00 0.00 159 LEU A C 14
ATOM 18609 O O . LEU A 1 70 ? -5.158 -1.503 -1.593 1.00 0.00 159 LEU A O 14
ATOM 18625 N N . ILE A 1 71 ? -4.155 -1.164 0.393 1.00 0.00 160 ILE A N 14
ATOM 18626 C CA . ILE A 1 71 ? -5.025 -0.055 0.766 1.00 0.00 160 ILE A CA 14
ATOM 18627 C C . ILE A 1 71 ? -4.307 1.281 0.611 1.00 0.00 160 ILE A C 14
ATOM 18628 O O . ILE A 1 71 ? -3.468 1.647 1.434 1.00 0.00 160 ILE A O 14
ATOM 18644 N N . VAL A 1 72 ? -4.645 2.009 -0.449 1.00 0.00 161 VAL A N 14
ATOM 18645 C CA . VAL A 1 72 ? -4.035 3.307 -0.711 1.00 0.00 161 VAL A CA 14
ATOM 18646 C C . VAL A 1 72 ? -4.883 4.437 -0.139 1.00 0.00 161 VAL A C 14
ATOM 18647 O O . VAL A 1 72 ? -6.075 4.538 -0.426 1.00 0.00 161 VAL A O 14
ATOM 18660 N N . GLN A 1 73 ? -4.258 5.286 0.671 1.00 0.00 162 GLN A N 14
ATOM 18661 C CA . GLN A 1 73 ? -4.956 6.410 1.284 1.00 0.00 162 GLN A CA 14
ATOM 18662 C C . GLN A 1 73 ? -4.078 7.657 1.292 1.00 0.00 162 GLN A C 14
ATOM 18663 O O . GLN A 1 73 ? -2.879 7.587 1.018 1.00 0.00 162 GLN A O 14
ATOM 18677 N N . LEU A 1 74 ? -4.681 8.798 1.607 1.00 0.00 163 LEU A N 14
ATOM 18678 C CA . LEU A 1 74 ? -3.954 10.062 1.650 1.00 0.00 163 LEU A CA 14
ATOM 18679 C C . LEU A 1 74 ? -3.184 10.202 2.960 1.00 0.00 163 LEU A C 14
ATOM 18680 O O . LEU A 1 74 ? -3.529 9.578 3.963 1.00 0.00 163 LEU A O 14
ATOM 18696 N N . GLN A 1 75 ? -2.142 11.027 2.942 1.00 0.00 164 GLN A N 14
ATOM 18697 C CA . GLN A 1 75 ? -1.325 11.250 4.128 1.00 0.00 164 GLN A CA 14
ATOM 18698 C C . GLN A 1 75 ? -1.034 12.735 4.318 1.00 0.00 164 GLN A C 14
ATOM 18699 O O . GLN A 1 75 ? -1.053 13.522 3.371 1.00 0.00 164 GLN A O 14
ATOM 18713 N N . PRO A 1 76 ? -0.760 13.130 5.570 1.00 0.00 165 PRO A N 14
ATOM 18714 C CA . PRO A 1 76 ? -0.461 14.523 5.913 1.00 0.00 165 PRO A CA 14
ATOM 18715 C C . PRO A 1 76 ? 0.890 14.976 5.370 1.00 0.00 165 PRO A C 14
ATOM 18716 O O . PRO A 1 76 ? 1.940 14.538 5.842 1.00 0.00 165 PRO A O 14
ATOM 18727 N N . THR A 1 77 ? 0.857 15.858 4.376 1.00 0.00 166 THR A N 14
ATOM 18728 C CA . THR A 1 77 ? 2.079 16.370 3.768 1.00 0.00 166 THR A CA 14
ATOM 18729 C C . THR A 1 77 ? 2.638 17.545 4.563 1.00 0.00 166 THR A C 14
ATOM 18730 O O . THR A 1 77 ? 3.837 17.609 4.832 1.00 0.00 166 THR A O 14
ATOM 18741 N N . ASP A 1 78 ? 1.762 18.471 4.936 1.00 0.00 167 ASP A N 14
ATOM 18742 C CA . ASP A 1 78 ? 2.168 19.643 5.702 1.00 0.00 167 ASP A CA 14
ATOM 18743 C C . ASP A 1 78 ? 2.712 19.238 7.068 1.00 0.00 167 ASP A C 14
ATOM 18744 O O . ASP A 1 78 ? 2.229 18.287 7.682 1.00 0.00 167 ASP A O 14
ATOM 18753 N N . ALA A 1 79 ? 3.720 19.965 7.538 1.00 0.00 168 ALA A N 14
ATOM 18754 C CA . ALA A 1 79 ? 4.329 19.681 8.831 1.00 0.00 168 ALA A CA 14
ATOM 18755 C C . ALA A 1 79 ? 3.419 20.117 9.974 1.00 0.00 168 ALA A C 14
ATOM 18756 O O . ALA A 1 79 ? 3.567 21.213 10.517 1.00 0.00 168 ALA A O 14
ATOM 18763 N N . LEU A 1 80 ? 2.476 19.253 10.335 1.00 0.00 169 LEU A N 14
ATOM 18764 C CA . LEU A 1 80 ? 1.539 19.550 11.414 1.00 0.00 169 LEU A CA 14
ATOM 18765 C C . LEU A 1 80 ? 1.395 18.356 12.352 1.00 0.00 169 LEU A C 14
ATOM 18766 O O . LEU A 1 80 ? 0.944 17.284 11.946 1.00 0.00 169 LEU A O 14
ATOM 18782 N N . LEU A 1 81 ? 1.778 18.549 13.609 1.00 0.00 170 LEU A N 14
ATOM 18783 C CA . LEU A 1 81 ? 1.689 17.489 14.607 1.00 0.00 170 LEU A CA 14
ATOM 18784 C C . LEU A 1 81 ? 0.348 17.534 15.332 1.00 0.00 170 LEU A C 14
ATOM 18785 O O . LEU A 1 81 ? -0.388 16.546 15.360 1.00 0.00 170 LEU A O 14
ATOM 18801 N N . CYS A 1 82 ? 0.035 18.686 15.915 1.00 0.00 171 CYS A N 14
ATOM 18802 C CA . CYS A 1 82 ? -1.219 18.861 16.639 1.00 0.00 171 CYS A CA 14
ATOM 18803 C C . CYS A 1 82 ? -1.993 20.062 16.104 1.00 0.00 171 CYS A C 14
ATOM 18804 O O . CYS A 1 82 ? -1.512 21.194 16.151 1.00 0.00 171 CYS A O 14
ATOM 18812 N N . SER A 1 83 ? -3.193 19.806 15.5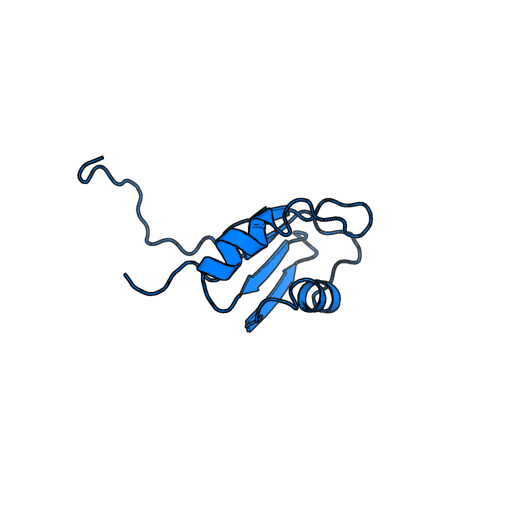94 1.00 0.00 172 SER A N 14
ATOM 18813 C CA . SER A 1 83 ? -4.032 20.865 15.044 1.00 0.00 172 SER A CA 14
ATOM 18814 C C . SER A 1 83 ? -3.862 22.158 15.836 1.00 0.00 172 SER A C 14
ATOM 18815 O O . SER A 1 83 ? -4.011 22.176 17.057 1.00 0.00 172 SER A O 14
ATOM 18823 N N . GLY A 1 84 ? -3.548 23.240 15.130 1.00 0.00 173 GLY A N 14
ATOM 18824 C CA . GLY A 1 84 ? -3.362 24.523 15.782 1.00 0.00 173 GLY A CA 14
ATOM 18825 C C . GLY A 1 84 ? -3.315 25.674 14.796 1.00 0.00 173 GLY A C 14
ATOM 18826 O O . GLY A 1 84 ? -3.273 25.477 13.581 1.00 0.00 173 GLY A O 14
ATOM 18830 N N . PRO A 1 85 ? -3.323 26.908 15.320 1.00 0.00 174 PRO A N 14
ATOM 18831 C CA . PRO A 1 85 ? -3.283 28.119 14.494 1.00 0.00 174 PRO A CA 14
ATOM 18832 C C . PRO A 1 85 ? -1.932 28.311 13.813 1.00 0.00 174 PRO A C 14
ATOM 18833 O O . PRO A 1 85 ? -1.849 28.890 12.730 1.00 0.00 174 PRO A O 14
ATOM 18844 N N . SER A 1 86 ? -0.876 27.821 14.455 1.00 0.00 175 SER A N 14
ATOM 18845 C CA . SER A 1 86 ? 0.472 27.942 13.912 1.00 0.00 175 SER A CA 14
ATOM 18846 C C . SER A 1 86 ? 0.456 27.837 12.390 1.00 0.00 175 SER A C 14
ATOM 18847 O O . SER A 1 86 ? 1.218 28.516 11.702 1.00 0.00 175 SER A O 14
ATOM 18855 N N . SER A 1 87 ? -0.417 26.979 11.872 1.00 0.00 176 SER A N 14
ATOM 18856 C CA . SER A 1 87 ? -0.531 26.781 10.432 1.00 0.00 176 SER A CA 14
ATOM 18857 C C . SER A 1 87 ? -1.990 26.832 9.990 1.00 0.00 176 SER A C 14
ATOM 18858 O O . SER A 1 87 ? -2.726 25.855 10.123 1.00 0.00 176 SER A O 14
ATOM 18866 N N . GLY A 1 88 ? -2.402 27.981 9.462 1.00 0.00 177 GLY A N 14
ATOM 18867 C CA . GLY A 1 88 ? -3.772 28.140 9.008 1.00 0.00 177 GLY A CA 14
ATOM 18868 C C . GLY A 1 88 ? -3.865 28.905 7.703 1.00 0.00 177 GLY A C 14
ATOM 18869 O O . GLY A 1 88 ? -3.174 29.905 7.511 1.00 0.00 177 GLY A O 14
ATOM 18873 N N . GLY A 1 1 ? -4.246 24.634 -5.958 1.00 0.00 90 GLY A N 15
ATOM 18874 C CA . GLY A 1 1 ? -3.949 23.479 -5.131 1.00 0.00 90 GLY A CA 15
ATOM 18875 C C . GLY A 1 1 ? -3.903 23.820 -3.654 1.00 0.00 90 GLY A C 15
ATOM 18876 O O . GLY A 1 1 ? -3.050 24.591 -3.215 1.00 0.00 90 GLY A O 15
ATOM 18880 N N . SER A 1 2 ? -4.823 23.245 -2.886 1.00 0.00 91 SER A N 15
ATOM 18881 C CA . SER A 1 2 ? -4.886 23.497 -1.451 1.00 0.00 91 SER A CA 15
ATOM 18882 C C . SER A 1 2 ? -3.684 22.886 -0.739 1.00 0.00 91 SER A C 15
ATOM 18883 O O . SER A 1 2 ? -2.959 23.573 -0.020 1.00 0.00 91 SER A O 15
ATOM 18891 N N . SER A 1 3 ? -3.479 21.589 -0.944 1.00 0.00 92 SER A N 15
ATOM 18892 C CA . SER A 1 3 ? -2.366 20.882 -0.319 1.00 0.00 92 SER A CA 15
ATOM 18893 C C . SER A 1 3 ? -1.935 19.689 -1.167 1.00 0.00 92 SER A C 15
ATOM 18894 O O . SER A 1 3 ? -2.723 18.780 -1.424 1.00 0.00 92 SER A O 15
ATOM 18902 N N . GLY A 1 4 ? -0.678 19.701 -1.598 1.00 0.00 93 GLY A N 15
ATOM 18903 C CA . GLY A 1 4 ? -0.163 18.616 -2.412 1.00 0.00 93 GLY A CA 15
ATOM 18904 C C . GLY A 1 4 ? -0.372 17.259 -1.769 1.00 0.00 93 GLY A C 15
ATOM 18905 O O . GLY A 1 4 ? 0.424 16.832 -0.932 1.00 0.00 93 GLY A O 15
ATOM 18909 N N . SER A 1 5 ? -1.446 16.580 -2.159 1.00 0.00 94 SER A N 15
ATOM 18910 C CA . SER A 1 5 ? -1.760 15.266 -1.611 1.00 0.00 94 SER A CA 15
ATOM 18911 C C . SER A 1 5 ? -1.080 14.164 -2.417 1.00 0.00 94 SER A C 15
ATOM 18912 O O . SER A 1 5 ? -1.658 13.102 -2.650 1.00 0.00 94 SER A O 15
ATOM 18920 N N . SER A 1 6 ? 0.153 14.424 -2.841 1.00 0.00 95 SER A N 15
ATOM 18921 C CA . SER A 1 6 ? 0.912 13.457 -3.625 1.00 0.00 95 SER A CA 15
ATOM 18922 C C . SER A 1 6 ? 1.230 12.216 -2.796 1.00 0.00 95 SER A C 15
ATOM 18923 O O . SER A 1 6 ? 1.075 11.088 -3.262 1.00 0.00 95 SER A O 15
ATOM 18931 N N . GLY A 1 7 ? 1.676 12.434 -1.562 1.00 0.00 96 GLY A N 15
ATOM 18932 C CA . GLY A 1 7 ? 2.009 11.325 -0.688 1.00 0.00 96 GLY A CA 15
ATOM 18933 C C . GLY A 1 7 ? 0.821 10.425 -0.415 1.00 0.00 96 GLY A C 15
ATOM 18934 O O . GLY A 1 7 ? -0.297 10.903 -0.222 1.00 0.00 96 GLY A O 15
ATOM 18938 N N . ILE A 1 8 ? 1.062 9.118 -0.400 1.00 0.00 97 ILE A N 15
ATOM 18939 C CA . ILE A 1 8 ? 0.002 8.149 -0.149 1.00 0.00 97 ILE A CA 15
ATOM 18940 C C . ILE A 1 8 ? 0.480 7.039 0.781 1.00 0.00 97 ILE A C 15
ATOM 18941 O O . ILE A 1 8 ? 1.680 6.780 0.891 1.00 0.00 97 ILE A O 15
ATOM 18957 N N . LEU A 1 9 ? -0.464 6.386 1.448 1.00 0.00 98 LEU A N 15
ATOM 18958 C CA . LEU A 1 9 ? -0.140 5.302 2.369 1.00 0.00 98 LEU A CA 15
ATOM 18959 C C . LEU A 1 9 ? -0.488 3.947 1.759 1.00 0.00 98 LEU A C 15
ATOM 18960 O O . LEU A 1 9 ? -1.576 3.760 1.214 1.00 0.00 98 LEU A O 15
ATOM 18976 N N . VAL A 1 10 ? 0.444 3.004 1.855 1.00 0.00 99 VAL A N 15
ATOM 18977 C CA . VAL A 1 10 ? 0.236 1.666 1.315 1.00 0.00 99 VAL A CA 15
ATOM 18978 C C . VAL A 1 10 ? 0.072 0.642 2.433 1.00 0.00 99 VAL A C 15
ATOM 18979 O O . VAL A 1 10 ? 1.043 0.028 2.875 1.00 0.00 99 VAL A O 15
ATOM 18992 N N . LYS A 1 11 ? -1.164 0.463 2.887 1.00 0.00 100 LYS A N 15
ATOM 18993 C CA . LYS A 1 11 ? -1.458 -0.487 3.953 1.00 0.00 100 LYS A CA 15
ATOM 18994 C C . LYS A 1 11 ? -1.874 -1.837 3.378 1.00 0.00 100 LYS A C 15
ATOM 18995 O O . LYS A 1 11 ? -2.186 -1.948 2.193 1.00 0.00 100 LYS A O 15
ATOM 19014 N N . ASN A 1 12 ? -1.878 -2.861 4.226 1.00 0.00 101 ASN A N 15
ATOM 19015 C CA . ASN A 1 12 ? -2.258 -4.203 3.802 1.00 0.00 101 ASN A CA 15
ATOM 19016 C C . ASN A 1 12 ? -1.214 -4.791 2.857 1.00 0.00 101 ASN A C 15
ATOM 19017 O O . ASN A 1 12 ? -1.541 -5.257 1.765 1.00 0.00 101 ASN A O 15
ATOM 19028 N N . LEU A 1 13 ? 0.044 -4.765 3.284 1.00 0.00 102 LEU A N 15
ATOM 19029 C CA . LEU A 1 13 ? 1.137 -5.296 2.476 1.00 0.00 102 LEU A CA 15
ATOM 19030 C C . LEU A 1 13 ? 1.482 -6.721 2.896 1.00 0.00 102 LEU A C 15
ATOM 19031 O O . LEU A 1 13 ? 1.219 -7.144 4.022 1.00 0.00 102 LEU A O 15
ATOM 19047 N N . PRO A 1 14 ? 2.086 -7.481 1.970 1.00 0.00 103 PRO A N 15
ATOM 19048 C CA . PRO A 1 14 ? 2.483 -8.869 2.221 1.00 0.00 103 PRO A CA 15
ATOM 19049 C C . PRO A 1 14 ? 3.643 -8.972 3.205 1.00 0.00 103 PRO A C 15
ATOM 19050 O O . PRO A 1 14 ? 4.079 -7.970 3.770 1.00 0.00 103 PRO A O 15
ATOM 19061 N N . GLN A 1 15 ? 4.140 -10.189 3.402 1.00 0.00 104 GLN A N 15
ATOM 19062 C CA . GLN A 1 15 ? 5.250 -10.421 4.318 1.00 0.00 104 GLN A CA 15
ATOM 19063 C C . GLN A 1 15 ? 6.583 -10.094 3.652 1.00 0.00 104 GLN A C 15
ATOM 19064 O O . GLN A 1 15 ? 7.528 -9.660 4.312 1.00 0.00 104 GLN A O 15
ATOM 19078 N N . ASP A 1 16 ? 6.651 -10.305 2.342 1.00 0.00 105 ASP A N 15
ATOM 19079 C CA . ASP A 1 16 ? 7.868 -10.032 1.586 1.00 0.00 105 ASP A CA 15
ATOM 19080 C C . ASP A 1 16 ? 7.735 -8.736 0.793 1.00 0.00 105 ASP A C 15
ATOM 19081 O O . ASP A 1 16 ? 8.389 -8.556 -0.235 1.00 0.00 105 ASP A O 15
ATOM 19090 N N . SER A 1 17 ? 6.884 -7.836 1.276 1.00 0.00 106 SER A N 15
ATOM 19091 C CA . SER A 1 17 ? 6.661 -6.559 0.609 1.00 0.00 106 SER A CA 15
ATOM 19092 C C . SER A 1 17 ? 7.961 -5.768 0.503 1.00 0.00 106 SER A C 15
ATOM 19093 O O . SER A 1 17 ? 8.777 -5.767 1.424 1.00 0.00 106 SER A O 15
ATOM 19101 N N . ASN A 1 18 ? 8.147 -5.094 -0.628 1.00 0.00 107 ASN A N 15
ATOM 19102 C CA . ASN A 1 18 ? 9.348 -4.299 -0.856 1.00 0.00 107 ASN A CA 15
ATOM 19103 C C . ASN A 1 18 ? 9.063 -3.147 -1.815 1.00 0.00 107 ASN A C 15
ATOM 19104 O O . ASN A 1 18 ? 8.034 -3.127 -2.491 1.00 0.00 107 ASN A O 15
ATOM 19115 N N . CYS A 1 19 ? 9.982 -2.189 -1.869 1.00 0.00 108 CYS A N 15
ATOM 19116 C CA . CYS A 1 19 ? 9.832 -1.033 -2.745 1.00 0.00 108 CYS A CA 15
ATOM 19117 C C . CYS A 1 19 ? 9.827 -1.458 -4.211 1.00 0.00 108 CYS A C 15
ATOM 19118 O O . CYS A 1 19 ? 8.871 -1.195 -4.939 1.00 0.00 108 CYS A O 15
ATOM 19125 N N . GLN A 1 20 ? 10.901 -2.116 -4.634 1.00 0.00 109 GLN A N 15
ATOM 19126 C CA . GLN A 1 20 ? 11.021 -2.577 -6.012 1.00 0.00 109 GLN A CA 15
ATOM 19127 C C . GLN A 1 20 ? 9.680 -3.080 -6.536 1.00 0.00 109 GLN A C 15
ATOM 19128 O O . GLN A 1 20 ? 9.379 -2.951 -7.722 1.00 0.00 109 GLN A O 15
ATOM 19142 N N . GLU A 1 21 ? 8.878 -3.653 -5.643 1.00 0.00 110 GLU A N 15
ATOM 19143 C CA . GLU A 1 21 ? 7.570 -4.176 -6.018 1.00 0.00 110 GLU A CA 15
ATOM 19144 C C . GLU A 1 21 ? 6.587 -3.040 -6.289 1.00 0.00 110 GLU A C 15
ATOM 19145 O O . GLU A 1 21 ? 5.968 -2.980 -7.351 1.00 0.00 110 GLU A O 15
ATOM 19157 N N . VAL A 1 22 ? 6.449 -2.141 -5.320 1.00 0.00 111 VAL A N 15
ATOM 19158 C CA . VAL A 1 22 ? 5.543 -1.007 -5.453 1.00 0.00 111 VAL A CA 15
ATOM 19159 C C . VAL A 1 22 ? 5.974 -0.089 -6.591 1.00 0.00 111 VAL A C 15
ATOM 19160 O O . VAL A 1 22 ? 5.166 0.285 -7.442 1.00 0.00 111 VAL A O 15
ATOM 19173 N N . HIS A 1 23 ? 7.254 0.270 -6.602 1.00 0.00 112 HIS A N 15
ATOM 19174 C CA . HIS A 1 23 ? 7.794 1.144 -7.637 1.00 0.00 112 HIS A CA 15
ATOM 19175 C C . HIS A 1 23 ? 7.216 0.789 -9.004 1.00 0.00 112 HIS A C 15
ATOM 19176 O O . HIS A 1 23 ? 6.579 1.618 -9.654 1.00 0.00 112 HIS A O 15
ATOM 19191 N N . ASP A 1 24 ? 7.443 -0.448 -9.433 1.00 0.00 113 ASP A N 15
ATOM 19192 C CA . ASP A 1 24 ? 6.944 -0.913 -10.722 1.00 0.00 113 ASP A CA 15
ATOM 19193 C C . ASP A 1 24 ? 5.425 -0.789 -10.794 1.00 0.00 113 ASP A C 15
ATOM 19194 O O . ASP A 1 24 ? 4.872 -0.381 -11.816 1.00 0.00 113 ASP A O 15
ATOM 19203 N N . LEU A 1 25 ? 4.756 -1.146 -9.704 1.00 0.00 114 LEU A N 15
ATOM 19204 C CA . LEU A 1 25 ? 3.300 -1.076 -9.643 1.00 0.00 114 LEU A CA 15
ATOM 19205 C C . LEU A 1 25 ? 2.810 0.340 -9.927 1.00 0.00 114 LEU A C 15
ATOM 19206 O O . LEU A 1 25 ? 1.807 0.535 -10.614 1.00 0.00 114 LEU A O 15
ATOM 19222 N N . LEU A 1 26 ? 3.525 1.325 -9.395 1.00 0.00 115 LEU A N 15
ATOM 19223 C CA . LEU A 1 26 ? 3.165 2.725 -9.593 1.00 0.00 115 LEU A CA 15
ATOM 19224 C C . LEU A 1 26 ? 4.116 3.398 -10.578 1.00 0.00 115 LEU A C 15
ATOM 19225 O O . LEU A 1 26 ? 4.517 4.546 -10.384 1.00 0.00 115 LEU A O 15
ATOM 19241 N N . LYS A 1 27 ? 4.472 2.677 -11.635 1.00 0.00 116 LYS A N 15
ATOM 19242 C CA . LYS A 1 27 ? 5.374 3.204 -12.653 1.00 0.00 116 LYS A CA 15
ATOM 19243 C C . LYS A 1 27 ? 4.765 4.422 -13.341 1.00 0.00 116 LYS A C 15
ATOM 19244 O O . LYS A 1 27 ? 5.419 5.454 -13.489 1.00 0.00 116 LYS A O 15
ATOM 19263 N N . ASP A 1 28 ? 3.510 4.294 -13.758 1.00 0.00 117 ASP A N 15
ATOM 19264 C CA . ASP A 1 28 ? 2.812 5.386 -14.428 1.00 0.00 117 ASP A CA 15
ATOM 19265 C C . ASP A 1 28 ? 3.105 6.718 -13.745 1.00 0.00 117 ASP A C 15
ATOM 19266 O O . ASP A 1 28 ? 3.407 7.712 -14.406 1.00 0.00 117 ASP A O 15
ATOM 19275 N N . TYR A 1 29 ? 3.014 6.731 -12.420 1.00 0.00 118 TYR A N 15
ATOM 19276 C CA . TYR A 1 29 ? 3.266 7.942 -11.648 1.00 0.00 118 TYR A CA 15
ATOM 19277 C C . TYR A 1 29 ? 4.745 8.067 -11.297 1.00 0.00 118 TYR A C 15
ATOM 19278 O O . TYR A 1 29 ? 5.494 7.091 -11.358 1.00 0.00 118 TYR A O 15
ATOM 19296 N N . ASP A 1 30 ? 5.160 9.274 -10.931 1.00 0.00 119 ASP A N 15
ATOM 19297 C CA . ASP A 1 30 ? 6.549 9.529 -10.568 1.00 0.00 119 ASP A CA 15
ATOM 19298 C C . ASP A 1 30 ? 6.759 9.358 -9.066 1.00 0.00 119 ASP A C 15
ATOM 19299 O O . ASP A 1 30 ? 6.063 9.973 -8.258 1.00 0.00 119 ASP A O 15
ATOM 19308 N N . LEU A 1 31 ? 7.721 8.518 -8.701 1.00 0.00 120 LEU A N 15
ATOM 19309 C CA . LEU A 1 31 ? 8.022 8.265 -7.296 1.00 0.00 120 LEU A CA 15
ATOM 19310 C C . LEU A 1 31 ? 9.226 9.083 -6.841 1.00 0.00 120 LEU A C 15
ATOM 19311 O O . LEU A 1 31 ? 10.261 9.109 -7.508 1.00 0.00 120 LEU A O 15
ATOM 19327 N N . LYS A 1 32 ? 9.085 9.749 -5.700 1.00 0.00 121 LYS A N 15
ATOM 19328 C CA . LYS A 1 32 ? 10.162 10.566 -5.152 1.00 0.00 121 LYS A CA 15
ATOM 19329 C C . LYS A 1 32 ? 10.853 9.851 -3.996 1.00 0.00 121 LYS A C 15
ATOM 19330 O O . LYS A 1 32 ? 12.080 9.756 -3.957 1.00 0.00 121 LYS A O 15
ATOM 19349 N N . TYR A 1 33 ? 10.058 9.349 -3.057 1.00 0.00 122 TYR A N 15
ATOM 19350 C CA . TYR A 1 33 ? 10.594 8.643 -1.899 1.00 0.00 122 TYR A CA 15
ATOM 19351 C C . TYR A 1 33 ? 9.684 7.488 -1.496 1.00 0.00 122 TYR A C 15
ATOM 19352 O O . TYR A 1 33 ? 8.461 7.629 -1.458 1.00 0.00 122 TYR A O 15
ATOM 19370 N N . CYS A 1 34 ? 10.289 6.343 -1.195 1.00 0.00 123 CYS A N 15
ATOM 19371 C CA . CYS A 1 34 ? 9.535 5.161 -0.795 1.00 0.00 123 CYS A CA 15
ATOM 19372 C C . CYS A 1 34 ? 10.137 4.532 0.459 1.00 0.00 123 CYS A C 15
ATOM 19373 O O . CYS A 1 34 ? 11.340 4.278 0.522 1.00 0.00 123 CYS A O 15
ATOM 19380 N N . TYR A 1 35 ? 9.292 4.283 1.453 1.00 0.00 124 TYR A N 15
ATOM 19381 C CA . TYR A 1 35 ? 9.739 3.685 2.705 1.00 0.00 124 TYR A CA 15
ATOM 19382 C C . TYR A 1 35 ? 8.830 2.530 3.113 1.00 0.00 124 TYR A C 15
ATOM 19383 O O . TYR A 1 35 ? 7.766 2.739 3.697 1.00 0.00 124 TYR A O 15
ATOM 19401 N N . VAL A 1 36 ? 9.257 1.311 2.803 1.00 0.00 125 VAL A N 15
ATOM 19402 C CA . VAL A 1 36 ? 8.484 0.121 3.138 1.00 0.00 125 VAL A CA 15
ATOM 19403 C C . VAL A 1 36 ? 8.730 -0.306 4.581 1.00 0.00 125 VAL A C 15
ATOM 19404 O O . VAL A 1 36 ? 9.874 -0.492 4.997 1.00 0.00 125 VAL A O 15
ATOM 19417 N N . ASP A 1 37 ? 7.650 -0.460 5.338 1.00 0.00 126 ASP A N 15
ATOM 19418 C CA . ASP A 1 37 ? 7.748 -0.867 6.735 1.00 0.00 126 ASP A CA 15
ATOM 19419 C C . ASP A 1 37 ? 7.025 -2.190 6.968 1.00 0.00 126 ASP A C 15
ATOM 19420 O O . ASP A 1 37 ? 5.824 -2.213 7.237 1.00 0.00 126 ASP A O 15
ATOM 19429 N N . ARG A 1 38 ? 7.765 -3.289 6.861 1.00 0.00 127 ARG A N 15
ATOM 19430 C CA . ARG A 1 38 ? 7.194 -4.616 7.057 1.00 0.00 127 ARG A CA 15
ATOM 19431 C C . ARG A 1 38 ? 6.612 -4.755 8.461 1.00 0.00 127 ARG A C 15
ATOM 19432 O O . ARG A 1 38 ? 5.521 -5.294 8.641 1.00 0.00 127 ARG A O 15
ATOM 19453 N N . ASN A 1 39 ? 7.350 -4.267 9.453 1.00 0.00 128 ASN A N 15
ATOM 19454 C CA . ASN A 1 39 ? 6.909 -4.338 10.841 1.00 0.00 128 ASN A CA 15
ATOM 19455 C C . ASN A 1 39 ? 5.455 -3.895 10.973 1.00 0.00 128 ASN A C 15
ATOM 19456 O O . ASN A 1 39 ? 4.707 -4.416 11.801 1.00 0.00 128 ASN A O 15
ATOM 19467 N N . LYS A 1 40 ? 5.059 -2.930 10.149 1.00 0.00 129 LYS A N 15
ATOM 19468 C CA . LYS A 1 40 ? 3.694 -2.417 10.171 1.00 0.00 129 LYS A CA 15
ATOM 19469 C C . LYS A 1 40 ? 3.041 -2.551 8.799 1.00 0.00 129 LYS A C 15
ATOM 19470 O O . LYS A 1 40 ? 1.999 -1.951 8.536 1.00 0.00 129 LYS A O 15
ATOM 19489 N N . ARG A 1 41 ? 3.659 -3.343 7.929 1.00 0.00 130 ARG A N 15
ATOM 19490 C CA . ARG A 1 41 ? 3.137 -3.556 6.585 1.00 0.00 130 ARG A CA 15
ATOM 19491 C C . ARG A 1 41 ? 2.562 -2.263 6.014 1.00 0.00 130 ARG A C 15
ATOM 19492 O O . ARG A 1 41 ? 1.408 -2.220 5.585 1.00 0.00 130 ARG A O 15
ATOM 19513 N N . THR A 1 42 ? 3.374 -1.211 6.012 1.00 0.00 131 THR A N 15
ATOM 19514 C CA . THR A 1 42 ? 2.947 0.083 5.495 1.00 0.00 131 THR A CA 15
ATOM 19515 C C . THR A 1 42 ? 4.083 0.785 4.761 1.00 0.00 131 THR A C 15
ATOM 19516 O O . THR A 1 42 ? 5.115 1.102 5.353 1.00 0.00 131 THR A O 15
ATOM 19527 N N . ALA A 1 43 ? 3.888 1.026 3.469 1.00 0.00 132 ALA A N 15
ATOM 19528 C CA . ALA A 1 43 ? 4.896 1.693 2.655 1.00 0.00 132 ALA A CA 15
ATOM 19529 C C . ALA A 1 43 ? 4.450 3.100 2.273 1.00 0.00 132 ALA A C 15
ATOM 19530 O O . ALA A 1 43 ? 3.375 3.288 1.703 1.00 0.00 132 ALA A O 15
ATOM 19537 N N . PHE A 1 44 ? 5.282 4.087 2.590 1.00 0.00 133 PHE A N 15
ATOM 19538 C CA . PHE A 1 44 ? 4.972 5.477 2.281 1.00 0.00 133 PHE A CA 15
ATOM 19539 C C . PHE A 1 44 ? 5.551 5.876 0.927 1.00 0.00 133 PHE A C 15
ATOM 19540 O O . PHE A 1 44 ? 6.763 5.823 0.717 1.00 0.00 133 PHE A O 15
ATOM 19557 N N . VAL A 1 45 ? 4.675 6.274 0.009 1.00 0.00 134 VAL A N 15
ATOM 19558 C CA . VAL A 1 45 ? 5.099 6.682 -1.325 1.00 0.00 134 VAL A CA 15
ATOM 19559 C C . VAL A 1 45 ? 4.776 8.151 -1.579 1.00 0.00 134 VAL A C 15
ATOM 19560 O O . VAL A 1 45 ? 3.666 8.611 -1.308 1.00 0.00 134 VAL A O 15
ATOM 19573 N N . THR A 1 46 ? 5.754 8.884 -2.102 1.00 0.00 135 THR A N 15
ATOM 19574 C CA . THR A 1 46 ? 5.576 10.301 -2.392 1.00 0.00 135 THR A CA 15
ATOM 19575 C C . THR A 1 46 ? 5.545 10.555 -3.895 1.00 0.00 135 THR A C 15
ATOM 19576 O O . THR A 1 46 ? 6.575 10.488 -4.567 1.00 0.00 135 THR A O 15
ATOM 19587 N N . LEU A 1 47 ? 4.359 10.847 -4.416 1.00 0.00 136 LEU A N 15
ATOM 19588 C CA . LEU A 1 47 ? 4.194 11.112 -5.841 1.00 0.00 136 LEU A CA 15
ATOM 19589 C C . LEU A 1 47 ? 4.629 12.534 -6.184 1.00 0.00 136 LEU A C 15
ATOM 19590 O O . LEU A 1 47 ? 4.998 13.311 -5.303 1.00 0.00 136 LEU A O 15
ATOM 19606 N N . LEU A 1 48 ? 4.581 12.867 -7.469 1.00 0.00 137 LEU A N 15
ATOM 19607 C CA . LEU A 1 48 ? 4.967 14.197 -7.930 1.00 0.00 137 LEU A CA 15
ATOM 19608 C C . LEU A 1 48 ? 3.985 15.252 -7.431 1.00 0.00 137 LEU A C 15
ATOM 19609 O O . LEU A 1 48 ? 4.356 16.152 -6.678 1.00 0.00 137 LEU A O 15
ATOM 19625 N N . ASN A 1 49 ? 2.731 15.134 -7.855 1.00 0.00 138 ASN A N 15
ATOM 19626 C CA . ASN A 1 49 ? 1.695 16.077 -7.450 1.00 0.00 138 ASN A CA 15
ATOM 19627 C C . ASN A 1 49 ? 0.553 15.358 -6.739 1.00 0.00 138 ASN A C 15
ATOM 19628 O O . ASN A 1 49 ? 0.503 14.129 -6.707 1.00 0.00 138 ASN A O 15
ATOM 19639 N N . GLY A 1 50 ? -0.364 16.134 -6.169 1.00 0.00 139 GLY A N 15
ATOM 19640 C CA . GLY A 1 50 ? -1.493 15.555 -5.466 1.00 0.00 139 GLY A CA 15
ATOM 19641 C C . GLY A 1 50 ? -2.552 15.021 -6.410 1.00 0.00 139 GLY A C 15
ATOM 19642 O O . GLY A 1 50 ? -3.039 13.904 -6.239 1.00 0.00 139 GLY A O 15
ATOM 19646 N N . GLU A 1 51 ? -2.911 15.822 -7.408 1.00 0.00 140 GLU A N 15
ATOM 19647 C CA . GLU A 1 51 ? -3.921 15.424 -8.382 1.00 0.00 140 GLU A CA 15
ATOM 19648 C C . GLU A 1 51 ? -3.657 14.010 -8.892 1.00 0.00 140 GLU A C 15
ATOM 19649 O O . GLU A 1 51 ? -4.589 13.261 -9.183 1.00 0.00 140 GLU A O 15
ATOM 19661 N N . GLN A 1 52 ? -2.381 13.653 -8.996 1.00 0.00 141 GLN A N 15
ATOM 19662 C CA . GLN A 1 52 ? -1.995 12.330 -9.472 1.00 0.00 141 GLN A CA 15
ATOM 19663 C C . GLN A 1 52 ? -2.349 11.258 -8.447 1.00 0.00 141 GLN A C 15
ATOM 19664 O O . GLN A 1 52 ? -2.823 10.179 -8.801 1.00 0.00 141 GLN A O 15
ATOM 19678 N N . ALA A 1 53 ? -2.116 11.563 -7.175 1.00 0.00 142 ALA A N 15
ATOM 19679 C CA . ALA A 1 53 ? -2.412 10.626 -6.098 1.00 0.00 142 ALA A CA 15
ATOM 19680 C C . ALA A 1 53 ? -3.916 10.481 -5.895 1.00 0.00 142 ALA A C 15
ATOM 19681 O O . ALA A 1 53 ? -4.437 9.368 -5.829 1.00 0.00 142 ALA A O 15
ATOM 19688 N N . GLN A 1 54 ? -4.607 11.612 -5.795 1.00 0.00 143 GLN A N 15
ATOM 19689 C CA . GLN A 1 54 ? -6.051 11.609 -5.598 1.00 0.00 143 GLN A CA 15
ATOM 19690 C C . GLN A 1 54 ? -6.701 10.452 -6.348 1.00 0.00 143 GLN A C 15
ATOM 19691 O O . GLN A 1 54 ? -7.695 9.886 -5.895 1.00 0.00 143 GLN A O 15
ATOM 19705 N N . ASN A 1 55 ? -6.133 10.106 -7.499 1.00 0.00 144 ASN A N 15
ATOM 19706 C CA . ASN A 1 55 ? -6.659 9.016 -8.314 1.00 0.00 144 ASN A CA 15
ATOM 19707 C C . ASN A 1 55 ? -5.916 7.715 -8.025 1.00 0.00 144 ASN A C 15
ATOM 19708 O O . ASN A 1 55 ? -6.523 6.711 -7.655 1.00 0.00 144 ASN A O 15
ATOM 19719 N N . ALA A 1 56 ? -4.598 7.741 -8.197 1.00 0.00 145 ALA A N 15
ATOM 19720 C CA . ALA A 1 56 ? -3.773 6.565 -7.953 1.00 0.00 145 ALA A CA 15
ATOM 19721 C C . ALA A 1 56 ? -4.176 5.870 -6.657 1.00 0.00 145 ALA A C 15
ATOM 19722 O O . ALA A 1 56 ? -3.912 4.682 -6.471 1.00 0.00 145 ALA A O 15
ATOM 19729 N N . ILE A 1 57 ? -4.816 6.618 -5.764 1.00 0.00 146 ILE A N 15
ATOM 19730 C CA . ILE A 1 57 ? -5.257 6.073 -4.486 1.00 0.00 146 ILE A CA 15
ATOM 19731 C C . ILE A 1 57 ? -6.427 5.113 -4.672 1.00 0.00 146 ILE A C 15
ATOM 19732 O O . ILE A 1 57 ? -6.264 3.897 -4.579 1.00 0.00 146 ILE A O 15
ATOM 19748 N N . GLN A 1 58 ? -7.605 5.668 -4.937 1.00 0.00 147 GLN A N 15
ATOM 19749 C CA . GLN A 1 58 ? -8.802 4.861 -5.137 1.00 0.00 147 GLN A CA 15
ATOM 19750 C C . GLN A 1 58 ? -8.626 3.909 -6.316 1.00 0.00 147 GLN A C 15
ATOM 19751 O O . GLN A 1 58 ? -9.118 2.782 -6.294 1.00 0.00 147 GLN A O 15
ATOM 19765 N N . MET A 1 59 ? -7.921 4.372 -7.343 1.00 0.00 148 MET A N 15
ATOM 19766 C CA . MET A 1 59 ? -7.679 3.561 -8.531 1.00 0.00 148 MET A CA 15
ATOM 19767 C C . MET A 1 59 ? -7.011 2.240 -8.161 1.00 0.00 148 MET A C 15
ATOM 19768 O O . MET A 1 59 ? -7.475 1.168 -8.549 1.00 0.00 148 MET A O 15
ATOM 19782 N N . PHE A 1 60 ? -5.918 2.326 -7.409 1.00 0.00 149 PHE A N 15
ATOM 19783 C CA . PHE A 1 60 ? -5.185 1.137 -6.988 1.00 0.00 149 PHE A CA 15
ATOM 19784 C C . PHE A 1 60 ? -5.755 0.580 -5.686 1.00 0.00 149 PHE A C 15
ATOM 19785 O O . PHE A 1 60 ? -5.501 -0.570 -5.327 1.00 0.00 149 PHE A O 15
ATOM 19802 N N . HIS A 1 61 ? -6.526 1.404 -4.984 1.00 0.00 150 HIS A N 15
ATOM 19803 C CA . HIS A 1 61 ? -7.132 0.994 -3.722 1.00 0.00 150 HIS A CA 15
ATOM 19804 C C . HIS A 1 61 ? -7.830 -0.355 -3.867 1.00 0.00 150 HIS A C 15
ATOM 19805 O O . HIS A 1 61 ? -8.653 -0.544 -4.762 1.00 0.00 150 HIS A O 15
ATOM 19820 N N . GLN A 1 62 ? -7.494 -1.288 -2.982 1.00 0.00 151 GLN A N 15
ATOM 19821 C CA . GLN A 1 62 ? -8.088 -2.619 -3.014 1.00 0.00 151 GLN A CA 15
ATOM 19822 C C . GLN A 1 62 ? -7.675 -3.370 -4.276 1.00 0.00 151 GLN A C 15
ATOM 19823 O O . GLN A 1 62 ? -8.504 -3.992 -4.940 1.00 0.00 151 GLN A O 15
ATOM 19837 N N . TYR A 1 63 ? -6.388 -3.307 -4.600 1.00 0.00 152 TYR A N 15
ATOM 19838 C CA . TYR A 1 63 ? -5.865 -3.979 -5.784 1.00 0.00 152 TYR A CA 15
ATOM 19839 C C . TYR A 1 63 ? -5.253 -5.328 -5.419 1.00 0.00 152 TYR A C 15
ATOM 19840 O O . TYR A 1 63 ? -4.733 -5.509 -4.318 1.00 0.00 152 TYR A O 15
ATOM 19858 N N . SER A 1 64 ? -5.317 -6.271 -6.353 1.00 0.00 153 SER A N 15
ATOM 19859 C CA . SER A 1 64 ? -4.772 -7.605 -6.131 1.00 0.00 153 SER A CA 15
ATOM 19860 C C . SER A 1 64 ? -3.247 -7.586 -6.186 1.00 0.00 153 SER A C 15
ATOM 19861 O O . SER A 1 64 ? -2.656 -7.204 -7.197 1.00 0.00 153 SER A O 15
ATOM 19869 N N . PHE A 1 65 ? -2.616 -7.999 -5.092 1.00 0.00 154 PHE A N 15
ATOM 19870 C CA . PHE A 1 65 ? -1.160 -8.029 -5.015 1.00 0.00 154 PHE A CA 15
ATOM 19871 C C . PHE A 1 65 ? -0.690 -9.081 -4.014 1.00 0.00 154 PHE A C 15
ATOM 19872 O O . PHE A 1 65 ? -0.815 -8.901 -2.803 1.00 0.00 154 PHE A O 15
ATOM 19889 N N . ARG A 1 66 ? -0.151 -10.180 -4.531 1.00 0.00 155 ARG A N 15
ATOM 19890 C CA . ARG A 1 66 ? 0.336 -11.263 -3.684 1.00 0.00 155 ARG A CA 15
ATOM 19891 C C . ARG A 1 66 ? -0.808 -11.895 -2.899 1.00 0.00 155 ARG A C 15
ATOM 19892 O O . ARG A 1 66 ? -0.604 -12.441 -1.815 1.00 0.00 155 ARG A O 15
ATOM 19913 N N . GLY A 1 67 ? -2.014 -11.818 -3.453 1.00 0.00 156 GLY A N 15
ATOM 19914 C CA . GLY A 1 67 ? -3.173 -12.387 -2.791 1.00 0.00 156 GLY A CA 15
ATOM 19915 C C . GLY A 1 67 ? -3.879 -11.386 -1.897 1.00 0.00 156 GLY A C 15
ATOM 19916 O O . GLY A 1 67 ? -5.090 -11.469 -1.694 1.00 0.00 156 GLY A O 15
ATOM 19920 N N . LYS A 1 68 ? -3.120 -10.437 -1.360 1.00 0.00 157 LYS A N 15
ATOM 19921 C CA . LYS A 1 68 ? -3.679 -9.415 -0.482 1.00 0.00 157 LYS A CA 15
ATOM 19922 C C . LYS A 1 68 ? -4.198 -8.229 -1.289 1.00 0.00 157 LYS A C 15
ATOM 19923 O O . LYS A 1 68 ? -3.862 -8.071 -2.463 1.00 0.00 157 LYS A O 15
ATOM 19942 N N . ASP A 1 69 ? -5.016 -7.399 -0.651 1.00 0.00 158 ASP A N 15
ATOM 19943 C CA . ASP A 1 69 ? -5.579 -6.226 -1.309 1.00 0.00 158 ASP A CA 15
ATOM 19944 C C . ASP A 1 69 ? -4.933 -4.947 -0.786 1.00 0.00 158 ASP A C 15
ATOM 19945 O O . ASP A 1 69 ? -5.253 -4.479 0.308 1.00 0.00 158 ASP A O 15
ATOM 19954 N N . LEU A 1 70 ? -4.021 -4.386 -1.573 1.00 0.00 159 LEU A N 15
ATOM 19955 C CA . LEU A 1 70 ? -3.329 -3.161 -1.188 1.00 0.00 159 LEU A CA 15
ATOM 19956 C C . LEU A 1 70 ? -4.323 -2.045 -0.884 1.00 0.00 159 LEU A C 15
ATOM 19957 O O . LEU A 1 70 ? -5.213 -1.758 -1.685 1.00 0.00 159 LEU A O 15
ATOM 19973 N N . ILE A 1 71 ? -4.165 -1.419 0.278 1.00 0.00 160 ILE A N 15
ATOM 19974 C CA . ILE A 1 71 ? -5.047 -0.333 0.686 1.00 0.00 160 ILE A CA 15
ATOM 19975 C C . ILE A 1 71 ? -4.347 1.016 0.574 1.00 0.00 160 ILE A C 15
ATOM 19976 O O . ILE A 1 71 ? -3.513 1.367 1.409 1.00 0.00 160 ILE A O 15
ATOM 19992 N N . VAL A 1 72 ? -4.692 1.771 -0.464 1.00 0.00 161 VAL A N 15
ATOM 19993 C CA . VAL A 1 72 ? -4.098 3.085 -0.685 1.00 0.00 161 VAL A CA 15
ATOM 19994 C C . VAL A 1 72 ? -4.973 4.188 -0.101 1.00 0.00 161 VAL A C 15
ATOM 19995 O O . VAL A 1 72 ? -6.167 4.264 -0.388 1.00 0.00 161 VAL A O 15
ATOM 20008 N N . GLN A 1 73 ? -4.369 5.042 0.720 1.00 0.00 162 GLN A N 15
ATOM 20009 C CA . GLN A 1 73 ? -5.094 6.142 1.344 1.00 0.00 162 GLN A CA 15
ATOM 20010 C C . GLN A 1 73 ? -4.227 7.395 1.415 1.00 0.00 162 GLN A C 15
ATOM 20011 O O . GLN A 1 73 ? -3.037 7.358 1.097 1.00 0.00 162 GLN A O 15
ATOM 20025 N N . LEU A 1 74 ? -4.829 8.503 1.832 1.00 0.00 163 LEU A N 15
ATOM 20026 C CA . LEU A 1 74 ? -4.112 9.768 1.944 1.00 0.00 163 LEU A CA 15
ATOM 20027 C C . LEU A 1 74 ? -3.207 9.774 3.172 1.00 0.00 163 LEU A C 15
ATOM 20028 O O . LEU A 1 74 ? -3.348 8.937 4.062 1.00 0.00 163 LEU A O 15
ATOM 20044 N N . GLN A 1 75 ? -2.279 10.725 3.211 1.00 0.00 164 GLN A N 15
ATOM 20045 C CA . GLN A 1 75 ? -1.352 10.841 4.331 1.00 0.00 164 GLN A CA 15
ATOM 20046 C C . GLN A 1 75 ? -1.923 11.743 5.420 1.00 0.00 164 GLN A C 15
ATOM 20047 O O . GLN A 1 75 ? -2.589 12.741 5.147 1.00 0.00 164 GLN A O 15
ATOM 20061 N N . PRO A 1 76 ? -1.658 11.384 6.685 1.00 0.00 165 PRO A N 15
ATOM 20062 C CA . PRO A 1 76 ? -2.137 12.148 7.841 1.00 0.00 165 PRO A CA 15
ATOM 20063 C C . PRO A 1 76 ? -1.439 13.497 7.974 1.00 0.00 165 PRO A C 15
ATOM 20064 O O . PRO A 1 76 ? -0.537 13.821 7.200 1.00 0.00 165 PRO A O 15
ATOM 20075 N N . THR A 1 77 ? -1.860 14.283 8.960 1.00 0.00 166 THR A N 15
ATOM 20076 C CA . THR A 1 77 ? -1.276 15.597 9.193 1.00 0.00 166 THR A CA 15
ATOM 20077 C C . THR A 1 77 ? -1.539 16.071 10.618 1.00 0.00 166 THR A C 15
ATOM 20078 O O . THR A 1 77 ? -2.638 15.899 11.147 1.00 0.00 166 THR A O 15
ATOM 20089 N N . ASP A 1 78 ? -0.525 16.667 11.235 1.00 0.00 167 ASP A N 15
ATOM 20090 C CA . ASP A 1 78 ? -0.647 17.167 12.599 1.00 0.00 167 ASP A CA 15
ATOM 20091 C C . ASP A 1 78 ? -0.298 18.651 12.668 1.00 0.00 167 ASP A C 15
ATOM 20092 O O . ASP A 1 78 ? 0.448 19.083 13.546 1.00 0.00 167 ASP A O 15
ATOM 20101 N N . ALA A 1 79 ? -0.841 19.425 11.734 1.00 0.00 168 ALA A N 15
ATOM 20102 C CA . ALA A 1 79 ? -0.587 20.860 11.689 1.00 0.00 168 ALA A CA 15
ATOM 20103 C C . ALA A 1 79 ? -1.867 21.651 11.935 1.00 0.00 168 ALA A C 15
ATOM 20104 O O . ALA A 1 79 ? -2.546 22.061 10.993 1.00 0.00 168 ALA A O 15
ATOM 20111 N N . LEU A 1 80 ? -2.190 21.863 13.206 1.00 0.00 169 LEU A N 15
ATOM 20112 C CA . LEU A 1 80 ? -3.390 22.606 13.576 1.00 0.00 169 LEU A CA 15
ATOM 20113 C C . LEU A 1 80 ? -3.401 23.984 12.922 1.00 0.00 169 LEU A C 15
ATOM 20114 O O . LEU A 1 80 ? -4.462 24.566 12.691 1.00 0.00 169 LEU A O 15
ATOM 20130 N N . LEU A 1 81 ? -2.214 24.501 12.625 1.00 0.00 170 LEU A N 15
ATOM 20131 C CA . LEU A 1 81 ? -2.086 25.811 11.995 1.00 0.00 170 LEU A CA 15
ATOM 20132 C C . LEU A 1 81 ? -2.073 25.685 10.474 1.00 0.00 170 LEU A C 15
ATOM 20133 O O . LEU A 1 81 ? -1.524 26.538 9.776 1.00 0.00 170 LEU A O 15
ATOM 20149 N N . CYS A 1 82 ? -2.681 24.618 9.969 1.00 0.00 171 CYS A N 15
ATOM 20150 C CA . CYS A 1 82 ? -2.741 24.381 8.531 1.00 0.00 171 CYS A CA 15
ATOM 20151 C C . CYS A 1 82 ? -2.906 25.692 7.771 1.00 0.00 171 CYS A C 15
ATOM 20152 O O . CYS A 1 82 ? -3.840 26.454 8.022 1.00 0.00 171 CYS A O 15
ATOM 20160 N N . SER A 1 83 ? -1.992 25.950 6.841 1.00 0.00 172 SER A N 15
ATOM 20161 C CA . SER A 1 83 ? -2.033 27.173 6.047 1.00 0.00 172 SER A CA 15
ATOM 20162 C C . SER A 1 83 ? -2.791 26.948 4.742 1.00 0.00 172 SER A C 15
ATOM 20163 O O . SER A 1 83 ? -3.595 27.782 4.327 1.00 0.00 172 SER A O 15
ATOM 20171 N N . GLY A 1 84 ? -2.528 25.814 4.100 1.00 0.00 173 GLY A N 15
ATOM 20172 C CA . GLY A 1 84 ? -3.193 25.499 2.849 1.00 0.00 173 GLY A CA 15
ATOM 20173 C C . GLY A 1 84 ? -2.271 25.631 1.653 1.00 0.00 173 GLY A C 15
ATOM 20174 O O . GLY A 1 84 ? -1.429 24.772 1.393 1.00 0.00 173 GLY A O 15
ATOM 20178 N N . PRO A 1 85 ? -2.426 26.731 0.900 1.00 0.00 174 PRO A N 15
ATOM 20179 C CA . PRO A 1 85 ? -1.610 26.998 -0.288 1.00 0.00 174 PRO A CA 15
ATOM 20180 C C . PRO A 1 85 ? -0.163 27.325 0.064 1.00 0.00 174 PRO A C 15
ATOM 20181 O O . PRO A 1 85 ? 0.654 27.596 -0.816 1.00 0.00 174 PRO A O 15
ATOM 20192 N N . SER A 1 86 ? 0.148 27.296 1.356 1.00 0.00 175 SER A N 15
ATOM 20193 C CA . SER A 1 86 ? 1.497 27.593 1.825 1.00 0.00 175 SER A CA 15
ATOM 20194 C C . SER A 1 86 ? 1.898 29.019 1.460 1.00 0.00 175 SER A C 15
ATOM 20195 O O . SER A 1 86 ? 3.019 29.265 1.015 1.00 0.00 175 SER A O 15
ATOM 20203 N N . SER A 1 87 ? 0.973 29.954 1.651 1.00 0.00 176 SER A N 15
ATOM 20204 C CA . SER A 1 87 ? 1.227 31.355 1.338 1.00 0.00 176 SER A CA 15
ATOM 20205 C C . SER A 1 87 ? 0.483 32.271 2.306 1.00 0.00 176 SER A C 15
ATOM 20206 O O . SER A 1 87 ? -0.703 32.081 2.570 1.00 0.00 176 SER A O 15
ATOM 20214 N N . GLY A 1 88 ? 1.191 33.267 2.831 1.00 0.00 177 GLY A N 15
ATOM 20215 C CA . GLY A 1 88 ? 0.583 34.198 3.764 1.00 0.00 177 GLY A CA 15
ATOM 20216 C C . GLY A 1 88 ? 1.533 34.615 4.869 1.00 0.00 177 GLY A C 15
ATOM 20217 O O . GLY A 1 88 ? 2.064 35.725 4.853 1.00 0.00 177 GLY A O 15
ATOM 20221 N N . GLY A 1 1 ? 2.728 29.368 -4.098 1.00 0.00 90 GLY A N 16
ATOM 20222 C CA . GLY A 1 1 ? 2.096 28.950 -2.861 1.00 0.00 90 GLY A CA 16
ATOM 20223 C C . GLY A 1 1 ? 1.825 27.459 -2.823 1.00 0.00 90 GLY A C 16
ATOM 20224 O O . GLY A 1 1 ? 2.539 26.675 -3.449 1.00 0.00 90 GLY A O 16
ATOM 20228 N N . SER A 1 2 ? 0.791 27.065 -2.086 1.00 0.00 91 SER A N 16
ATOM 20229 C CA . SER A 1 2 ? 0.430 25.657 -1.965 1.00 0.00 91 SER A CA 16
ATOM 20230 C C . SER A 1 2 ? -0.566 25.256 -3.049 1.00 0.00 91 SER A C 16
ATOM 20231 O O . SER A 1 2 ? -1.523 25.980 -3.326 1.00 0.00 91 SER A O 16
ATOM 20239 N N . SER A 1 3 ? -0.334 24.098 -3.658 1.00 0.00 92 SER A N 16
ATOM 20240 C CA . SER A 1 3 ? -1.208 23.601 -4.714 1.00 0.00 92 SER A CA 16
ATOM 20241 C C . SER A 1 3 ? -1.947 22.345 -4.262 1.00 0.00 92 SER A C 16
ATOM 20242 O O . SER A 1 3 ? -3.157 22.223 -4.447 1.00 0.00 92 SER A O 16
ATOM 20250 N N . GLY A 1 4 ? -1.208 21.413 -3.667 1.00 0.00 93 GLY A N 16
ATOM 20251 C CA . GLY A 1 4 ? -1.809 20.178 -3.197 1.00 0.00 93 GLY A CA 16
ATOM 20252 C C . GLY A 1 4 ? -0.864 19.367 -2.333 1.00 0.00 93 GLY A C 16
ATOM 20253 O O . GLY A 1 4 ? 0.275 19.769 -2.099 1.00 0.00 93 GLY A O 16
ATOM 20257 N N . SER A 1 5 ? -1.339 18.221 -1.856 1.00 0.00 94 SER A N 16
ATOM 20258 C CA . SER A 1 5 ? -0.531 17.353 -1.007 1.00 0.00 94 SER A CA 16
ATOM 20259 C C . SER A 1 5 ? -0.256 16.021 -1.698 1.00 0.00 94 SER A C 16
ATOM 20260 O O . SER A 1 5 ? -1.116 15.141 -1.741 1.00 0.00 94 SER A O 16
ATOM 20268 N N . SER A 1 6 ? 0.950 15.880 -2.239 1.00 0.00 95 SER A N 16
ATOM 20269 C CA . SER A 1 6 ? 1.339 14.657 -2.932 1.00 0.00 95 SER A CA 16
ATOM 20270 C C . SER A 1 6 ? 1.851 13.612 -1.945 1.00 0.00 95 SER A C 16
ATOM 20271 O O . SER A 1 6 ? 2.671 13.911 -1.078 1.00 0.00 95 SER A O 16
ATOM 20279 N N . GLY A 1 7 ? 1.360 12.385 -2.085 1.00 0.00 96 GLY A N 16
ATOM 20280 C CA . GLY A 1 7 ? 1.778 11.313 -1.200 1.00 0.00 96 GLY A CA 16
ATOM 20281 C C . GLY A 1 7 ? 0.630 10.405 -0.806 1.00 0.00 96 GLY A C 16
ATOM 20282 O O . GLY A 1 7 ? -0.498 10.864 -0.622 1.00 0.00 96 GLY A O 16
ATOM 20286 N N . ILE A 1 8 ? 0.916 9.114 -0.679 1.00 0.00 97 ILE A N 16
ATOM 20287 C CA . ILE A 1 8 ? -0.102 8.139 -0.307 1.00 0.00 97 ILE A CA 16
ATOM 20288 C C . ILE A 1 8 ? 0.482 7.049 0.585 1.00 0.00 97 ILE A C 16
ATOM 20289 O O . ILE A 1 8 ? 1.695 6.836 0.611 1.00 0.00 97 ILE A O 16
ATOM 20305 N N . LEU A 1 9 ? -0.389 6.359 1.313 1.00 0.00 98 LEU A N 16
ATOM 20306 C CA . LEU A 1 9 ? 0.039 5.287 2.206 1.00 0.00 98 LEU A CA 16
ATOM 20307 C C . LEU A 1 9 ? -0.326 3.922 1.632 1.00 0.00 98 LEU A C 16
ATOM 20308 O O . LEU A 1 9 ? -1.389 3.751 1.036 1.00 0.00 98 LEU A O 16
ATOM 20324 N N . VAL A 1 10 ? 0.564 2.951 1.816 1.00 0.00 99 VAL A N 16
ATOM 20325 C CA . VAL A 1 10 ? 0.334 1.600 1.320 1.00 0.00 99 VAL A CA 16
ATOM 20326 C C . VAL A 1 10 ? 0.144 0.617 2.470 1.00 0.00 99 VAL A C 16
ATOM 20327 O O . VAL A 1 10 ? 1.098 -0.011 2.929 1.00 0.00 99 VAL A O 16
ATOM 20340 N N . LYS A 1 11 ? -1.096 0.487 2.931 1.00 0.00 100 LYS A N 16
ATOM 20341 C CA . LYS A 1 11 ? -1.414 -0.421 4.026 1.00 0.00 100 LYS A CA 16
ATOM 20342 C C . LYS A 1 11 ? -1.864 -1.778 3.495 1.00 0.00 100 LYS A C 16
ATOM 20343 O O . LYS A 1 11 ? -2.228 -1.908 2.327 1.00 0.00 100 LYS A O 16
ATOM 20362 N N . ASN A 1 12 ? -1.836 -2.786 4.360 1.00 0.00 101 ASN A N 16
ATOM 20363 C CA . ASN A 1 12 ? -2.242 -4.134 3.978 1.00 0.00 101 ASN A CA 16
ATOM 20364 C C . ASN A 1 12 ? -1.199 -4.779 3.071 1.00 0.00 101 ASN A C 16
ATOM 20365 O O . ASN A 1 12 ? -1.537 -5.418 2.074 1.00 0.00 101 ASN A O 16
ATOM 20376 N N . LEU A 1 13 ? 0.071 -4.608 3.424 1.00 0.00 102 LEU A N 16
ATOM 20377 C CA . LEU A 1 13 ? 1.165 -5.174 2.643 1.00 0.00 102 LEU A CA 16
ATOM 20378 C C . LEU A 1 13 ? 1.432 -6.620 3.048 1.00 0.00 102 LEU A C 16
ATOM 20379 O O . LEU A 1 13 ? 1.110 -7.050 4.156 1.00 0.00 102 LEU A O 16
ATOM 20395 N N . PRO A 1 14 ? 2.037 -7.390 2.132 1.00 0.00 103 PRO A N 16
ATOM 20396 C CA . PRO A 1 14 ? 2.364 -8.799 2.372 1.00 0.00 103 PRO A CA 16
ATOM 20397 C C . PRO A 1 14 ? 3.482 -8.968 3.395 1.00 0.00 103 PRO A C 16
ATOM 20398 O O . PRO A 1 14 ? 3.828 -8.028 4.110 1.00 0.00 103 PRO A O 16
ATOM 20409 N N . GLN A 1 15 ? 4.041 -10.172 3.460 1.00 0.00 104 GLN A N 16
ATOM 20410 C CA . GLN A 1 15 ? 5.120 -10.463 4.396 1.00 0.00 104 GLN A CA 16
ATOM 20411 C C . GLN A 1 15 ? 6.480 -10.174 3.768 1.00 0.00 104 GLN A C 16
ATOM 20412 O O . GLN A 1 15 ? 7.423 -9.787 4.458 1.00 0.00 104 GLN A O 16
ATOM 20426 N N . ASP A 1 16 ? 6.572 -10.363 2.457 1.00 0.00 105 ASP A N 16
ATOM 20427 C CA . ASP A 1 16 ? 7.816 -10.122 1.735 1.00 0.00 105 ASP A CA 16
ATOM 20428 C C . ASP A 1 16 ? 7.710 -8.868 0.873 1.00 0.00 105 ASP A C 16
ATOM 20429 O O . ASP A 1 16 ? 8.269 -8.805 -0.221 1.00 0.00 105 ASP A O 16
ATOM 20438 N N . SER A 1 17 ? 6.986 -7.871 1.374 1.00 0.00 106 SER A N 16
ATOM 20439 C CA . SER A 1 17 ? 6.802 -6.620 0.647 1.00 0.00 106 SER A CA 16
ATOM 20440 C C . SER A 1 17 ? 8.134 -5.901 0.458 1.00 0.00 106 SER A C 16
ATOM 20441 O O . SER A 1 17 ? 9.079 -6.112 1.217 1.00 0.00 106 SER A O 16
ATOM 20449 N N . ASN A 1 18 ? 8.200 -5.050 -0.561 1.00 0.00 107 ASN A N 16
ATOM 20450 C CA . ASN A 1 18 ? 9.416 -4.299 -0.852 1.00 0.00 107 ASN A CA 16
ATOM 20451 C C . ASN A 1 18 ? 9.114 -3.099 -1.744 1.00 0.00 107 ASN A C 16
ATOM 20452 O O . ASN A 1 18 ? 8.064 -3.036 -2.385 1.00 0.00 107 ASN A O 16
ATOM 20463 N N . CYS A 1 19 ? 10.042 -2.149 -1.783 1.00 0.00 108 CYS A N 16
ATOM 20464 C CA . CYS A 1 19 ? 9.876 -0.950 -2.596 1.00 0.00 108 CYS A CA 16
ATOM 20465 C C . CYS A 1 19 ? 9.993 -1.280 -4.081 1.00 0.00 108 CYS A C 16
ATOM 20466 O O . CYS A 1 19 ? 9.050 -1.083 -4.847 1.00 0.00 108 CYS A O 16
ATOM 20473 N N . GLN A 1 20 ? 11.157 -1.784 -4.480 1.00 0.00 109 GLN A N 16
ATOM 20474 C CA . GLN A 1 20 ? 11.397 -2.141 -5.873 1.00 0.00 109 GLN A CA 16
ATOM 20475 C C . GLN A 1 20 ? 10.125 -2.670 -6.527 1.00 0.00 109 GLN A C 16
ATOM 20476 O O . GLN A 1 20 ? 9.829 -2.350 -7.677 1.00 0.00 109 GLN A O 16
ATOM 20490 N N . GLU A 1 21 ? 9.377 -3.480 -5.784 1.00 0.00 110 GLU A N 16
ATOM 20491 C CA . GLU A 1 21 ? 8.137 -4.054 -6.294 1.00 0.00 110 GLU A CA 16
ATOM 20492 C C . GLU A 1 21 ? 7.095 -2.966 -6.541 1.00 0.00 110 GLU A C 16
ATOM 20493 O O . GLU A 1 21 ? 6.529 -2.870 -7.630 1.00 0.00 110 GLU A O 16
ATOM 20505 N N . VAL A 1 22 ? 6.848 -2.149 -5.522 1.00 0.00 111 VAL A N 16
ATOM 20506 C CA . VAL A 1 22 ? 5.876 -1.068 -5.628 1.00 0.00 111 VAL A CA 16
ATOM 20507 C C . VAL A 1 22 ? 6.275 -0.075 -6.714 1.00 0.00 111 VAL A C 16
ATOM 20508 O O . VAL A 1 22 ? 5.488 0.230 -7.611 1.00 0.00 111 VAL A O 16
ATOM 20521 N N . HIS A 1 23 ? 7.503 0.427 -6.628 1.00 0.00 112 HIS A N 16
ATOM 20522 C CA . HIS A 1 23 ? 8.007 1.386 -7.604 1.00 0.00 112 HIS A CA 16
ATOM 20523 C C . HIS A 1 23 ? 7.515 1.043 -9.007 1.00 0.00 112 HIS A C 16
ATOM 20524 O O . HIS A 1 23 ? 6.916 1.877 -9.687 1.00 0.00 112 HIS A O 16
ATOM 20539 N N . ASP A 1 24 ? 7.771 -0.189 -9.434 1.00 0.00 113 ASP A N 16
ATOM 20540 C CA . ASP A 1 24 ? 7.354 -0.642 -10.756 1.00 0.00 113 ASP A CA 16
ATOM 20541 C C . ASP A 1 24 ? 5.833 -0.635 -10.877 1.00 0.00 113 ASP A C 16
ATOM 20542 O O . ASP A 1 24 ? 5.284 -0.246 -11.909 1.00 0.00 113 ASP A O 16
ATOM 20551 N N . LEU A 1 25 ? 5.158 -1.070 -9.819 1.00 0.00 114 LEU A N 16
ATOM 20552 C CA . LEU A 1 25 ? 3.700 -1.115 -9.807 1.00 0.00 114 LEU A CA 16
ATOM 20553 C C . LEU A 1 25 ? 3.110 0.264 -10.086 1.00 0.00 114 LEU A C 16
ATOM 20554 O O . LEU A 1 25 ? 2.162 0.400 -10.861 1.00 0.00 114 LEU A O 16
ATOM 20570 N N . LEU A 1 26 ? 3.678 1.284 -9.453 1.00 0.00 115 LEU A N 16
ATOM 20571 C CA . LEU A 1 26 ? 3.210 2.654 -9.635 1.00 0.00 115 LEU A CA 16
ATOM 20572 C C . LEU A 1 26 ? 4.042 3.378 -10.688 1.00 0.00 115 LEU A C 16
ATOM 20573 O O . LEU A 1 26 ? 4.204 4.597 -10.637 1.00 0.00 115 LEU A O 16
ATOM 20589 N N . LYS A 1 27 ? 4.565 2.619 -11.645 1.00 0.00 116 LYS A N 16
ATOM 20590 C CA . LYS A 1 27 ? 5.377 3.187 -12.715 1.00 0.00 116 LYS A CA 16
ATOM 20591 C C . LYS A 1 27 ? 4.680 4.386 -13.349 1.00 0.00 116 LYS A C 16
ATOM 20592 O O . LYS A 1 27 ? 5.313 5.399 -13.645 1.00 0.00 116 LYS A O 16
ATOM 20611 N N . ASP A 1 28 ? 3.373 4.264 -13.555 1.00 0.00 117 ASP A N 16
ATOM 20612 C CA . ASP A 1 28 ? 2.589 5.339 -14.152 1.00 0.00 117 ASP A CA 16
ATOM 20613 C C . ASP A 1 28 ? 2.938 6.682 -13.519 1.00 0.00 117 ASP A C 16
ATOM 20614 O O . ASP A 1 28 ? 3.228 7.653 -14.218 1.00 0.00 117 ASP A O 16
ATOM 20623 N N . TYR A 1 29 ? 2.906 6.731 -12.192 1.00 0.00 118 TYR A N 16
ATOM 20624 C CA . TYR A 1 29 ? 3.215 7.956 -11.464 1.00 0.00 118 TYR A CA 16
ATOM 20625 C C . TYR A 1 29 ? 4.682 7.986 -11.046 1.00 0.00 118 TYR A C 16
ATOM 20626 O O . TYR A 1 29 ? 5.331 6.945 -10.941 1.00 0.00 118 TYR A O 16
ATOM 20644 N N . ASP A 1 30 ? 5.198 9.187 -10.809 1.00 0.00 119 ASP A N 16
ATOM 20645 C CA . ASP A 1 30 ? 6.588 9.355 -10.401 1.00 0.00 119 ASP A CA 16
ATOM 20646 C C . ASP A 1 30 ? 6.738 9.170 -8.894 1.00 0.00 119 ASP A C 16
ATOM 20647 O O . ASP A 1 30 ? 5.939 9.686 -8.112 1.00 0.00 119 ASP A O 16
ATOM 20656 N N . LEU A 1 31 ? 7.765 8.429 -8.493 1.00 0.00 120 LEU A N 16
ATOM 20657 C CA . LEU A 1 31 ? 8.020 8.174 -7.080 1.00 0.00 120 LEU A CA 16
ATOM 20658 C C . LEU A 1 31 ? 9.257 8.929 -6.605 1.00 0.00 120 LEU A C 16
ATOM 20659 O O . LEU A 1 31 ? 10.357 8.729 -7.122 1.00 0.00 120 LEU A O 16
ATOM 20675 N N . LYS A 1 32 ? 9.071 9.796 -5.615 1.00 0.00 121 LYS A N 16
ATOM 20676 C CA . LYS A 1 32 ? 10.172 10.579 -5.066 1.00 0.00 121 LYS A CA 16
ATOM 20677 C C . LYS A 1 32 ? 10.868 9.824 -3.939 1.00 0.00 121 LYS A C 16
ATOM 20678 O O . LYS A 1 32 ? 12.078 9.598 -3.984 1.00 0.00 121 LYS A O 16
ATOM 20697 N N . TYR A 1 33 ? 10.097 9.434 -2.930 1.00 0.00 122 TYR A N 16
ATOM 20698 C CA . TYR A 1 33 ? 10.641 8.705 -1.790 1.00 0.00 122 TYR A CA 16
ATOM 20699 C C . TYR A 1 33 ? 9.721 7.555 -1.391 1.00 0.00 122 TYR A C 16
ATOM 20700 O O . TYR A 1 33 ? 8.497 7.693 -1.393 1.00 0.00 122 TYR A O 16
ATOM 20718 N N . CYS A 1 34 ? 10.320 6.419 -1.049 1.00 0.00 123 CYS A N 16
ATOM 20719 C CA . CYS A 1 34 ? 9.557 5.243 -0.646 1.00 0.00 123 CYS A CA 16
ATOM 20720 C C . CYS A 1 34 ? 10.137 4.628 0.624 1.00 0.00 123 CYS A C 16
ATOM 20721 O O . CYS A 1 34 ? 11.330 4.331 0.695 1.00 0.00 123 CYS A O 16
ATOM 20728 N N . TYR A 1 35 ? 9.284 4.438 1.625 1.00 0.00 124 TYR A N 16
ATOM 20729 C CA . TYR A 1 35 ? 9.711 3.860 2.893 1.00 0.00 124 TYR A CA 16
ATOM 20730 C C . TYR A 1 35 ? 8.880 2.627 3.237 1.00 0.00 124 TYR A C 16
ATOM 20731 O O . TYR A 1 35 ? 7.746 2.739 3.704 1.00 0.00 124 TYR A O 16
ATOM 20749 N N . VAL A 1 36 ? 9.453 1.451 3.003 1.00 0.00 125 VAL A N 16
ATOM 20750 C CA . VAL A 1 36 ? 8.768 0.196 3.289 1.00 0.00 125 VAL A CA 16
ATOM 20751 C C . VAL A 1 36 ? 9.038 -0.265 4.717 1.00 0.00 125 VAL A C 16
ATOM 20752 O O . VAL A 1 36 ? 10.190 -0.371 5.138 1.00 0.00 125 VAL A O 16
ATOM 20765 N N . ASP A 1 37 ? 7.969 -0.537 5.457 1.00 0.00 126 ASP A N 16
ATOM 20766 C CA . ASP A 1 37 ? 8.091 -0.988 6.839 1.00 0.00 126 ASP A CA 16
ATOM 20767 C C . ASP A 1 37 ? 7.457 -2.364 7.019 1.00 0.00 126 ASP A C 16
ATOM 20768 O O . ASP A 1 37 ? 6.247 -2.480 7.216 1.00 0.00 126 ASP A O 16
ATOM 20777 N N . ARG A 1 38 ? 8.282 -3.404 6.947 1.00 0.00 127 ARG A N 16
ATOM 20778 C CA . ARG A 1 38 ? 7.802 -4.772 7.100 1.00 0.00 127 ARG A CA 16
ATOM 20779 C C . ARG A 1 38 ? 7.121 -4.961 8.452 1.00 0.00 127 ARG A C 16
ATOM 20780 O O . ARG A 1 38 ? 6.070 -5.595 8.546 1.00 0.00 127 ARG A O 16
ATOM 20801 N N . ASN A 1 39 ? 7.727 -4.408 9.497 1.00 0.00 128 ASN A N 16
ATOM 20802 C CA . ASN A 1 39 ? 7.180 -4.517 10.845 1.00 0.00 128 ASN A CA 16
ATOM 20803 C C . ASN A 1 39 ? 5.711 -4.109 10.870 1.00 0.00 128 ASN A C 16
ATOM 20804 O O . ASN A 1 39 ? 4.894 -4.726 11.554 1.00 0.00 128 ASN A O 16
ATOM 20815 N N . LYS A 1 40 ? 5.379 -3.065 10.118 1.00 0.00 129 LYS A N 16
ATOM 20816 C CA . LYS A 1 40 ? 4.008 -2.573 10.051 1.00 0.00 129 LYS A CA 16
ATOM 20817 C C . LYS A 1 40 ? 3.423 -2.781 8.658 1.00 0.00 129 LYS A C 16
ATOM 20818 O O . LYS A 1 40 ? 2.404 -2.187 8.308 1.00 0.00 129 LYS A O 16
ATOM 20837 N N . ARG A 1 41 ? 4.074 -3.629 7.868 1.00 0.00 130 ARG A N 16
ATOM 20838 C CA . ARG A 1 41 ? 3.618 -3.915 6.513 1.00 0.00 130 ARG A CA 16
ATOM 20839 C C . ARG A 1 41 ? 2.980 -2.680 5.882 1.00 0.00 130 ARG A C 16
ATOM 20840 O O . ARG A 1 41 ? 1.838 -2.723 5.425 1.00 0.00 130 ARG A O 16
ATOM 20861 N N . THR A 1 42 ? 3.726 -1.580 5.862 1.00 0.00 131 THR A N 16
ATOM 20862 C CA . THR A 1 42 ? 3.234 -0.333 5.290 1.00 0.00 131 THR A CA 16
ATOM 20863 C C . THR A 1 42 ? 4.342 0.408 4.550 1.00 0.00 131 THR A C 16
ATOM 20864 O O . THR A 1 42 ? 5.450 0.559 5.063 1.00 0.00 131 THR A O 16
ATOM 20875 N N . ALA A 1 43 ? 4.035 0.868 3.342 1.00 0.00 132 ALA A N 16
ATOM 20876 C CA . ALA A 1 43 ? 5.005 1.596 2.533 1.00 0.00 132 ALA A CA 16
ATOM 20877 C C . ALA A 1 43 ? 4.509 3.003 2.215 1.00 0.00 132 ALA A C 16
ATOM 20878 O O . ALA A 1 43 ? 3.406 3.182 1.700 1.00 0.00 132 ALA A O 16
ATOM 20885 N N . PHE A 1 44 ? 5.332 3.999 2.527 1.00 0.00 133 PHE A N 16
ATOM 20886 C CA . PHE A 1 44 ? 4.976 5.391 2.277 1.00 0.00 133 PHE A CA 16
ATOM 20887 C C . PHE A 1 44 ? 5.509 5.854 0.924 1.00 0.00 133 PHE A C 16
ATOM 20888 O O . PHE A 1 44 ? 6.719 5.952 0.721 1.00 0.00 133 PHE A O 16
ATOM 20905 N N . VAL A 1 45 ? 4.595 6.135 0.000 1.00 0.00 134 VAL A N 16
ATOM 20906 C CA . VAL A 1 45 ? 4.972 6.588 -1.334 1.00 0.00 134 VAL A CA 16
ATOM 20907 C C . VAL A 1 45 ? 4.694 8.077 -1.508 1.00 0.00 134 VAL A C 16
ATOM 20908 O O . VAL A 1 45 ? 3.566 8.536 -1.324 1.00 0.00 134 VAL A O 16
ATOM 20921 N N . THR A 1 46 ? 5.731 8.829 -1.864 1.00 0.00 135 THR A N 16
ATOM 20922 C CA . THR A 1 46 ? 5.600 10.267 -2.062 1.00 0.00 135 THR A CA 16
ATOM 20923 C C . THR A 1 46 ? 5.510 10.611 -3.545 1.00 0.00 135 THR A C 16
ATOM 20924 O O . THR A 1 46 ? 6.516 10.612 -4.255 1.00 0.00 135 THR A O 16
ATOM 20935 N N . LEU A 1 47 ? 4.299 10.905 -4.006 1.00 0.00 136 LEU A N 16
ATOM 20936 C CA . LEU A 1 47 ? 4.077 11.253 -5.405 1.00 0.00 136 LEU A CA 16
ATOM 20937 C C . LEU A 1 47 ? 4.535 12.679 -5.691 1.00 0.00 136 LEU A C 16
ATOM 20938 O O . LEU A 1 47 ? 4.893 13.423 -4.777 1.00 0.00 136 LEU A O 16
ATOM 20954 N N . LEU A 1 48 ? 4.520 13.055 -6.965 1.00 0.00 137 LEU A N 16
ATOM 20955 C CA . LEU A 1 48 ? 4.931 14.394 -7.372 1.00 0.00 137 LEU A CA 16
ATOM 20956 C C . LEU A 1 48 ? 3.862 15.423 -7.020 1.00 0.00 137 LEU A C 16
ATOM 20957 O O . LEU A 1 48 ? 4.117 16.369 -6.276 1.00 0.00 137 LEU A O 16
ATOM 20973 N N . ASN A 1 49 ? 2.663 15.231 -7.560 1.00 0.00 138 ASN A N 16
ATOM 20974 C CA . ASN A 1 49 ? 1.553 16.142 -7.302 1.00 0.00 138 ASN A CA 16
ATOM 20975 C C . ASN A 1 49 ? 0.411 15.420 -6.593 1.00 0.00 138 ASN A C 16
ATOM 20976 O O . ASN A 1 49 ? 0.296 14.197 -6.663 1.00 0.00 138 ASN A O 16
ATOM 20987 N N . GLY A 1 50 ? -0.433 16.188 -5.910 1.00 0.00 139 GLY A N 16
ATOM 20988 C CA . GLY A 1 50 ? -1.556 15.605 -5.198 1.00 0.00 139 GLY A CA 16
ATOM 20989 C C . GLY A 1 50 ? -2.577 14.987 -6.133 1.00 0.00 139 GLY A C 16
ATOM 20990 O O . GLY A 1 50 ? -3.011 13.855 -5.925 1.00 0.00 139 GLY A O 16
ATOM 20994 N N . GLU A 1 51 ? -2.961 15.733 -7.163 1.00 0.00 140 GLU A N 16
ATOM 20995 C CA . GLU A 1 51 ? -3.940 15.252 -8.131 1.00 0.00 140 GLU A CA 16
ATOM 20996 C C . GLU A 1 51 ? -3.661 13.801 -8.512 1.00 0.00 140 GLU A C 16
ATOM 20997 O O . GLU A 1 51 ? -4.569 12.971 -8.541 1.00 0.00 140 GLU A O 16
ATOM 21009 N N . GLN A 1 52 ? -2.398 13.504 -8.802 1.00 0.00 141 GLN A N 16
ATOM 21010 C CA . GLN A 1 52 ? -1.999 12.154 -9.182 1.00 0.00 141 GLN A CA 16
ATOM 21011 C C . GLN A 1 52 ? -2.488 11.134 -8.159 1.00 0.00 141 GLN A C 16
ATOM 21012 O O . GLN A 1 52 ? -3.048 10.099 -8.519 1.00 0.00 141 GLN A O 16
ATOM 21026 N N . ALA A 1 53 ? -2.271 11.433 -6.883 1.00 0.00 142 ALA A N 16
ATOM 21027 C CA . ALA A 1 53 ? -2.690 10.543 -5.808 1.00 0.00 142 ALA A CA 16
ATOM 21028 C C . ALA A 1 53 ? -4.210 10.444 -5.739 1.00 0.00 142 ALA A C 16
ATOM 21029 O O . ALA A 1 53 ? -4.767 9.348 -5.685 1.00 0.00 142 ALA A O 16
ATOM 21036 N N . GLN A 1 54 ? -4.875 11.595 -5.739 1.00 0.00 143 GLN A N 16
ATOM 21037 C CA . GLN A 1 54 ? -6.331 11.636 -5.675 1.00 0.00 143 GLN A CA 16
ATOM 21038 C C . GLN A 1 54 ? -6.942 10.463 -6.433 1.00 0.00 143 GLN A C 16
ATOM 21039 O O . GLN A 1 54 ? -7.913 9.858 -5.981 1.00 0.00 143 GLN A O 16
ATOM 21053 N N . ASN A 1 55 ? -6.367 10.147 -7.589 1.00 0.00 144 ASN A N 16
ATOM 21054 C CA . ASN A 1 55 ? -6.857 9.046 -8.411 1.00 0.00 144 ASN A CA 16
ATOM 21055 C C . ASN A 1 55 ? -6.138 7.746 -8.063 1.00 0.00 144 ASN A C 16
ATOM 21056 O O . ASN A 1 55 ? -6.772 6.731 -7.777 1.00 0.00 144 ASN A O 16
ATOM 21067 N N . ALA A 1 56 ? -4.810 7.786 -8.090 1.00 0.00 145 ALA A N 16
ATOM 21068 C CA . ALA A 1 56 ? -4.004 6.613 -7.776 1.00 0.00 145 ALA A CA 16
ATOM 21069 C C . ALA A 1 56 ? -4.523 5.909 -6.527 1.00 0.00 145 ALA A C 16
ATOM 21070 O O . ALA A 1 56 ? -4.345 4.701 -6.364 1.00 0.00 145 ALA A O 16
ATOM 21077 N N . ILE A 1 57 ? -5.165 6.671 -5.648 1.00 0.00 146 ILE A N 16
ATOM 21078 C CA . ILE A 1 57 ? -5.711 6.119 -4.414 1.00 0.00 146 ILE A CA 16
ATOM 21079 C C . ILE A 1 57 ? -6.759 5.050 -4.705 1.00 0.00 146 ILE A C 16
ATOM 21080 O O . ILE A 1 57 ? -6.552 3.871 -4.421 1.00 0.00 146 ILE A O 16
ATOM 21096 N N . GLN A 1 58 ? -7.883 5.472 -5.276 1.00 0.00 147 GLN A N 16
ATOM 21097 C CA . GLN A 1 58 ? -8.963 4.551 -5.607 1.00 0.00 147 GLN A CA 16
ATOM 21098 C C . GLN A 1 58 ? -8.552 3.614 -6.738 1.00 0.00 147 GLN A C 16
ATOM 21099 O O . GLN A 1 58 ? -8.799 2.410 -6.680 1.00 0.00 147 GLN A O 16
ATOM 21113 N N . MET A 1 59 ? -7.923 4.175 -7.765 1.00 0.00 148 MET A N 16
ATOM 21114 C CA . MET A 1 59 ? -7.477 3.388 -8.910 1.00 0.00 148 MET A CA 16
ATOM 21115 C C . MET A 1 59 ? -6.783 2.109 -8.453 1.00 0.00 148 MET A C 16
ATOM 21116 O O . MET A 1 59 ? -7.005 1.036 -9.014 1.00 0.00 148 MET A O 16
ATOM 21130 N N . PHE A 1 60 ? -5.941 2.230 -7.431 1.00 0.00 149 PHE A N 16
ATOM 21131 C CA . PHE A 1 60 ? -5.214 1.084 -6.900 1.00 0.00 149 PHE A CA 16
ATOM 21132 C C . PHE A 1 60 ? -5.970 0.452 -5.735 1.00 0.00 149 PHE A C 16
ATOM 21133 O O . PHE A 1 60 ? -5.928 -0.763 -5.538 1.00 0.00 149 PHE A O 16
ATOM 21150 N N . HIS A 1 61 ? -6.661 1.286 -4.964 1.00 0.00 150 HIS A N 16
ATOM 21151 C CA . HIS A 1 61 ? -7.427 0.810 -3.817 1.00 0.00 150 HIS A CA 16
ATOM 21152 C C . HIS A 1 61 ? -8.072 -0.540 -4.117 1.00 0.00 150 HIS A C 16
ATOM 21153 O O . HIS A 1 61 ? -8.793 -0.687 -5.103 1.00 0.00 150 HIS A O 16
ATOM 21168 N N . GLN A 1 62 ? -7.805 -1.520 -3.261 1.00 0.00 151 GLN A N 16
ATOM 21169 C CA . GLN A 1 62 ? -8.358 -2.858 -3.436 1.00 0.00 151 GLN A CA 16
ATOM 21170 C C . GLN A 1 62 ? -7.781 -3.528 -4.678 1.00 0.00 151 GLN A C 16
ATOM 21171 O O . GLN A 1 62 ? -8.497 -4.194 -5.426 1.00 0.00 151 GLN A O 16
ATOM 21185 N N . TYR A 1 63 ? -6.482 -3.346 -4.892 1.00 0.00 152 TYR A N 16
ATOM 21186 C CA . TYR A 1 63 ? -5.809 -3.931 -6.046 1.00 0.00 152 TYR A CA 16
ATOM 21187 C C . TYR A 1 63 ? -5.383 -5.367 -5.758 1.00 0.00 152 TYR A C 16
ATOM 21188 O O . TYR A 1 63 ? -5.307 -5.784 -4.603 1.00 0.00 152 TYR A O 16
ATOM 21206 N N . SER A 1 64 ? -5.105 -6.119 -6.819 1.00 0.00 153 SER A N 16
ATOM 21207 C CA . SER A 1 64 ? -4.689 -7.510 -6.682 1.00 0.00 153 SER A CA 16
ATOM 21208 C C . SER A 1 64 ? -3.181 -7.608 -6.478 1.00 0.00 153 SER A C 16
ATOM 21209 O O . SER A 1 64 ? -2.400 -7.340 -7.392 1.00 0.00 153 SER A O 16
ATOM 21217 N N . PHE A 1 65 ? -2.777 -7.994 -5.272 1.00 0.00 154 PHE A N 16
ATOM 21218 C CA . PHE A 1 65 ? -1.362 -8.127 -4.946 1.00 0.00 154 PHE A CA 16
ATOM 21219 C C . PHE A 1 65 ? -1.153 -9.163 -3.846 1.00 0.00 154 PHE A C 16
ATOM 21220 O O . PHE A 1 65 ? -1.590 -8.975 -2.710 1.00 0.00 154 PHE A O 16
ATOM 21237 N N . ARG A 1 66 ? -0.482 -10.257 -4.191 1.00 0.00 155 ARG A N 16
ATOM 21238 C CA . ARG A 1 66 ? -0.216 -11.324 -3.234 1.00 0.00 155 ARG A CA 16
ATOM 21239 C C . ARG A 1 66 ? -1.504 -11.778 -2.553 1.00 0.00 155 ARG A C 16
ATOM 21240 O O . ARG A 1 66 ? -1.525 -12.035 -1.350 1.00 0.00 155 ARG A O 16
ATOM 21261 N N . GLY A 1 67 ? -2.577 -11.872 -3.332 1.00 0.00 156 GLY A N 16
ATOM 21262 C CA . GLY A 1 67 ? -3.855 -12.293 -2.787 1.00 0.00 156 GLY A CA 16
ATOM 21263 C C . GLY A 1 67 ? -4.335 -11.389 -1.669 1.00 0.00 156 GLY A C 16
ATOM 21264 O O . GLY A 1 67 ? -5.110 -11.808 -0.810 1.00 0.00 156 GLY A O 16
ATOM 21268 N N . LYS A 1 68 ? -3.873 -10.143 -1.679 1.00 0.00 157 LYS A N 16
ATOM 21269 C CA . LYS A 1 68 ? -4.259 -9.175 -0.659 1.00 0.00 157 LYS A CA 16
ATOM 21270 C C . LYS A 1 68 ? -4.965 -7.977 -1.285 1.00 0.00 157 LYS A C 16
ATOM 21271 O O . LYS A 1 68 ? -4.927 -7.788 -2.501 1.00 0.00 157 LYS A O 16
ATOM 21290 N N . ASP A 1 69 ? -5.608 -7.171 -0.448 1.00 0.00 158 ASP A N 16
ATOM 21291 C CA . ASP A 1 69 ? -6.320 -5.989 -0.919 1.00 0.00 158 ASP A CA 16
ATOM 21292 C C . ASP A 1 69 ? -5.608 -4.713 -0.480 1.00 0.00 158 ASP A C 16
ATOM 21293 O O . ASP A 1 69 ? -6.107 -3.972 0.368 1.00 0.00 158 ASP A O 16
ATOM 21302 N N . LEU A 1 70 ? -4.440 -4.464 -1.060 1.00 0.00 159 LEU A N 16
ATOM 21303 C CA . LEU A 1 70 ? -3.657 -3.279 -0.728 1.00 0.00 159 LEU A CA 16
ATOM 21304 C C . LEU A 1 70 ? -4.565 -2.073 -0.504 1.00 0.00 159 LEU A C 16
ATOM 21305 O O . LEU A 1 70 ? -5.373 -1.724 -1.365 1.00 0.00 159 LEU A O 16
ATOM 21321 N N . ILE A 1 71 ? -4.423 -1.440 0.655 1.00 0.00 160 ILE A N 16
ATOM 21322 C CA . ILE A 1 71 ? -5.228 -0.271 0.990 1.00 0.00 160 ILE A CA 16
ATOM 21323 C C . ILE A 1 71 ? -4.435 1.016 0.793 1.00 0.00 160 ILE A C 16
ATOM 21324 O O . ILE A 1 71 ? -3.547 1.338 1.582 1.00 0.00 160 ILE A O 16
ATOM 21340 N N . VAL A 1 72 ? -4.764 1.751 -0.265 1.00 0.00 161 VAL A N 16
ATOM 21341 C CA . VAL A 1 72 ? -4.085 3.006 -0.565 1.00 0.00 161 VAL A CA 16
ATOM 21342 C C . VAL A 1 72 ? -4.863 4.196 -0.015 1.00 0.00 161 VAL A C 16
ATOM 21343 O O . VAL A 1 72 ? -6.080 4.283 -0.176 1.00 0.00 161 VAL A O 16
ATOM 21356 N N . GLN A 1 73 ? -4.151 5.112 0.634 1.00 0.00 162 GLN A N 16
ATOM 21357 C CA . GLN A 1 73 ? -4.775 6.298 1.208 1.00 0.00 162 GLN A CA 16
ATOM 21358 C C . GLN A 1 73 ? -4.004 7.558 0.828 1.00 0.00 162 GLN A C 16
ATOM 21359 O O . GLN A 1 73 ? -2.919 7.483 0.249 1.00 0.00 162 GLN A O 16
ATOM 21373 N N . LEU A 1 74 ? -4.569 8.714 1.157 1.00 0.00 163 LEU A N 16
ATOM 21374 C CA . LEU A 1 74 ? -3.935 9.991 0.849 1.00 0.00 163 LEU A CA 16
ATOM 21375 C C . LEU A 1 74 ? -3.139 10.505 2.045 1.00 0.00 163 LEU A C 16
ATOM 21376 O O . LEU A 1 74 ? -3.661 10.599 3.155 1.00 0.00 163 LEU A O 16
ATOM 21392 N N . GLN A 1 75 ? -1.874 10.839 1.808 1.00 0.00 164 GLN A N 16
ATOM 21393 C CA . GLN A 1 75 ? -1.008 11.345 2.866 1.00 0.00 164 GLN A CA 16
ATOM 21394 C C . GLN A 1 75 ? -1.576 12.625 3.469 1.00 0.00 164 GLN A C 16
ATOM 21395 O O . GLN A 1 75 ? -2.104 13.489 2.768 1.00 0.00 164 GLN A O 16
ATOM 21409 N N . PRO A 1 76 ? -1.467 12.752 4.800 1.00 0.00 165 PRO A N 16
ATOM 21410 C CA . PRO A 1 76 ? -1.964 13.924 5.526 1.00 0.00 165 PRO A CA 16
ATOM 21411 C C . PRO A 1 76 ? -1.141 15.176 5.241 1.00 0.00 165 PRO A C 16
ATOM 21412 O O . PRO A 1 76 ? -0.057 15.100 4.663 1.00 0.00 165 PRO A O 16
ATOM 21423 N N . THR A 1 77 ? -1.662 16.328 5.651 1.00 0.00 166 THR A N 16
ATOM 21424 C CA . THR A 1 77 ? -0.976 17.596 5.439 1.00 0.00 166 THR A CA 16
ATOM 21425 C C . THR A 1 77 ? -1.075 18.487 6.672 1.00 0.00 166 THR A C 16
ATOM 21426 O O . THR A 1 77 ? -2.157 18.676 7.228 1.00 0.00 166 THR A O 16
ATOM 21437 N N . ASP A 1 78 ? 0.061 19.033 7.094 1.00 0.00 167 ASP A N 16
ATOM 21438 C CA . ASP A 1 78 ? 0.102 19.907 8.261 1.00 0.00 167 ASP A CA 16
ATOM 21439 C C . ASP A 1 78 ? -0.725 21.167 8.025 1.00 0.00 167 ASP A C 16
ATOM 21440 O O . ASP A 1 78 ? -1.624 21.486 8.802 1.00 0.00 167 ASP A O 16
ATOM 21449 N N . ALA A 1 79 ? -0.412 21.881 6.948 1.00 0.00 168 ALA A N 16
ATOM 21450 C CA . ALA A 1 79 ? -1.126 23.106 6.609 1.00 0.00 168 ALA A CA 16
ATOM 21451 C C . ALA A 1 79 ? -2.630 22.863 6.539 1.00 0.00 168 ALA A C 16
ATOM 21452 O O . ALA A 1 79 ? -3.113 22.147 5.660 1.00 0.00 168 ALA A O 16
ATOM 21459 N N . LEU A 1 80 ? -3.365 23.462 7.469 1.00 0.00 169 LEU A N 16
ATOM 21460 C CA . LEU A 1 80 ? -4.816 23.310 7.513 1.00 0.00 169 LEU A CA 16
ATOM 21461 C C . LEU A 1 80 ? -5.511 24.597 7.084 1.00 0.00 169 LEU A C 16
ATOM 21462 O O . LEU A 1 80 ? -5.558 25.571 7.837 1.00 0.00 169 LEU A O 16
ATOM 21478 N N . LEU A 1 81 ? -6.052 24.595 5.870 1.00 0.00 170 LEU A N 16
ATOM 21479 C CA . LEU A 1 81 ? -6.748 25.763 5.341 1.00 0.00 170 LEU A CA 16
ATOM 21480 C C . LEU A 1 81 ? -7.572 25.395 4.111 1.00 0.00 170 LEU A C 16
ATOM 21481 O O . LEU A 1 81 ? -7.156 24.569 3.297 1.00 0.00 170 LEU A O 16
ATOM 21497 N N . CYS A 1 82 ? -8.740 26.013 3.982 1.00 0.00 171 CYS A N 16
ATOM 21498 C CA . CYS A 1 82 ? -9.623 25.751 2.850 1.00 0.00 171 CYS A CA 16
ATOM 21499 C C . CYS A 1 82 ? -9.114 26.446 1.592 1.00 0.00 171 CYS A C 16
ATOM 21500 O O . CYS A 1 82 ? -8.399 27.446 1.668 1.00 0.00 171 CYS A O 16
ATOM 21508 N N . SER A 1 83 ? -9.485 25.909 0.434 1.00 0.00 172 SER A N 16
ATOM 21509 C CA . SER A 1 83 ? -9.061 26.474 -0.842 1.00 0.00 172 SER A CA 16
ATOM 21510 C C . SER A 1 83 ? -10.267 26.873 -1.687 1.00 0.00 172 SER A C 16
ATOM 21511 O O . SER A 1 83 ? -10.283 27.937 -2.303 1.00 0.00 172 SER A O 16
ATOM 21519 N N . GLY A 1 84 ? -11.277 26.008 -1.710 1.00 0.00 173 GLY A N 16
ATOM 21520 C CA . GLY A 1 84 ? -12.474 26.287 -2.482 1.00 0.00 173 GLY A CA 16
ATOM 21521 C C . GLY A 1 84 ? -13.018 25.052 -3.173 1.00 0.00 173 GLY A C 16
ATOM 21522 O O . GLY A 1 84 ? -12.746 23.920 -2.774 1.00 0.00 173 GLY A O 16
ATOM 21526 N N . PRO A 1 85 ? -13.809 25.265 -4.236 1.00 0.00 174 PRO A N 16
ATOM 21527 C CA . PRO A 1 85 ? -14.410 24.172 -5.006 1.00 0.00 174 PRO A CA 16
ATOM 21528 C C . PRO A 1 85 ? -13.376 23.391 -5.809 1.00 0.00 174 PRO A C 16
ATOM 21529 O O . PRO A 1 85 ? -13.695 22.380 -6.434 1.00 0.00 174 PRO A O 16
ATOM 21540 N N . SER A 1 86 ? -12.134 23.866 -5.786 1.00 0.00 175 SER A N 16
ATOM 21541 C CA . SER A 1 86 ? -11.053 23.213 -6.515 1.00 0.00 175 SER A CA 16
ATOM 21542 C C . SER A 1 86 ? -10.801 21.810 -5.971 1.00 0.00 175 SER A C 16
ATOM 21543 O O . SER A 1 86 ? -10.942 20.820 -6.688 1.00 0.00 175 SER A O 16
ATOM 21551 N N . SER A 1 87 ? -10.426 21.734 -4.698 1.00 0.00 176 SER A N 16
ATOM 21552 C CA . SER A 1 87 ? -10.150 20.454 -4.058 1.00 0.00 176 SER A CA 16
ATOM 21553 C C . SER A 1 87 ? -11.358 19.527 -4.152 1.00 0.00 176 SER A C 16
ATOM 21554 O O . SER A 1 87 ? -12.415 19.807 -3.588 1.00 0.00 176 SER A O 16
ATOM 21562 N N . GLY A 1 88 ? -11.192 18.421 -4.871 1.00 0.00 177 GLY A N 16
ATOM 21563 C CA . GLY A 1 88 ? -12.277 17.469 -5.028 1.00 0.00 177 GLY A CA 16
ATOM 21564 C C . GLY A 1 88 ? -13.150 17.778 -6.228 1.00 0.00 177 GLY A C 16
ATOM 21565 O O . GLY A 1 88 ? -12.648 18.114 -7.300 1.00 0.00 177 GLY A O 16
ATOM 21569 N N . GLY A 1 1 ? -7.202 27.229 -3.284 1.00 0.00 90 GLY A N 17
ATOM 21570 C CA . GLY A 1 1 ? -7.487 25.896 -3.781 1.00 0.00 90 GLY A CA 17
ATOM 21571 C C . GLY A 1 1 ? -6.552 24.850 -3.207 1.00 0.00 90 GLY A C 17
ATOM 21572 O O . GLY A 1 1 ? -6.386 24.758 -1.991 1.00 0.00 90 GLY A O 17
ATOM 21576 N N . SER A 1 2 ? -5.942 24.059 -4.083 1.00 0.00 91 SER A N 17
ATOM 21577 C CA . SER A 1 2 ? -5.023 23.010 -3.656 1.00 0.00 91 SER A CA 17
ATOM 21578 C C . SER A 1 2 ? -3.593 23.537 -3.584 1.00 0.00 91 SER A C 17
ATOM 21579 O O . SER A 1 2 ? -3.239 24.498 -4.267 1.00 0.00 91 SER A O 17
ATOM 21587 N N . SER A 1 3 ? -2.776 22.901 -2.750 1.00 0.00 92 SER A N 17
ATOM 21588 C CA . SER A 1 3 ? -1.385 23.307 -2.585 1.00 0.00 92 SER A CA 17
ATOM 21589 C C . SER A 1 3 ? -0.441 22.148 -2.888 1.00 0.00 92 SER A C 17
ATOM 21590 O O . SER A 1 3 ? 0.723 22.353 -3.230 1.00 0.00 92 SER A O 17
ATOM 21598 N N . GLY A 1 4 ? -0.952 20.927 -2.759 1.00 0.00 93 GLY A N 17
ATOM 21599 C CA . GLY A 1 4 ? -0.143 19.752 -3.023 1.00 0.00 93 GLY A CA 17
ATOM 21600 C C . GLY A 1 4 ? -0.857 18.464 -2.665 1.00 0.00 93 GLY A C 17
ATOM 21601 O O . GLY A 1 4 ? -1.330 17.744 -3.544 1.00 0.00 93 GLY A O 17
ATOM 21605 N N . SER A 1 5 ? -0.933 18.171 -1.370 1.00 0.00 94 SER A N 17
ATOM 21606 C CA . SER A 1 5 ? -1.590 16.958 -0.898 1.00 0.00 94 SER A CA 17
ATOM 21607 C C . SER A 1 5 ? -1.108 15.740 -1.681 1.00 0.00 94 SER A C 17
ATOM 21608 O O . SER A 1 5 ? -1.887 14.838 -1.988 1.00 0.00 94 SER A O 17
ATOM 21616 N N . SER A 1 6 ? 0.182 15.722 -2.000 1.00 0.00 95 SER A N 17
ATOM 21617 C CA . SER A 1 6 ? 0.769 14.618 -2.750 1.00 0.00 95 SER A CA 17
ATOM 21618 C C . SER A 1 6 ? 1.311 13.548 -1.807 1.00 0.00 95 SER A C 17
ATOM 21619 O O . SER A 1 6 ? 1.983 13.854 -0.824 1.00 0.00 95 SER A O 17
ATOM 21627 N N . GLY A 1 7 ? 1.012 12.289 -2.115 1.00 0.00 96 GLY A N 17
ATOM 21628 C CA . GLY A 1 7 ? 1.476 11.192 -1.287 1.00 0.00 96 GLY A CA 17
ATOM 21629 C C . GLY A 1 7 ? 0.378 10.194 -0.978 1.00 0.00 96 GLY A C 17
ATOM 21630 O O . GLY A 1 7 ? -0.796 10.557 -0.900 1.00 0.00 96 GLY A O 17
ATOM 21634 N N . ILE A 1 8 ? 0.758 8.933 -0.804 1.00 0.00 97 ILE A N 17
ATOM 21635 C CA . ILE A 1 8 ? -0.203 7.880 -0.503 1.00 0.00 97 ILE A CA 17
ATOM 21636 C C . ILE A 1 8 ? 0.385 6.858 0.464 1.00 0.00 97 ILE A C 17
ATOM 21637 O O . ILE A 1 8 ? 1.598 6.649 0.502 1.00 0.00 97 ILE A O 17
ATOM 21653 N N . LEU A 1 9 ? -0.482 6.222 1.244 1.00 0.00 98 LEU A N 17
ATOM 21654 C CA . LEU A 1 9 ? -0.049 5.219 2.210 1.00 0.00 98 LEU A CA 17
ATOM 21655 C C . LEU A 1 9 ? -0.398 3.814 1.731 1.00 0.00 98 LEU A C 17
ATOM 21656 O O . LEU A 1 9 ? -1.548 3.529 1.393 1.00 0.00 98 LEU A O 17
ATOM 21672 N N . VAL A 1 10 ? 0.601 2.937 1.705 1.00 0.00 99 VAL A N 17
ATOM 21673 C CA . VAL A 1 10 ? 0.399 1.560 1.270 1.00 0.00 99 VAL A CA 17
ATOM 21674 C C . VAL A 1 10 ? 0.186 0.633 2.461 1.00 0.00 99 VAL A C 17
ATOM 21675 O O . VAL A 1 10 ? 1.144 0.151 3.066 1.00 0.00 99 VAL A O 17
ATOM 21688 N N . LYS A 1 11 ? -1.077 0.388 2.794 1.00 0.00 100 LYS A N 17
ATOM 21689 C CA . LYS A 1 11 ? -1.418 -0.483 3.913 1.00 0.00 100 LYS A CA 17
ATOM 21690 C C . LYS A 1 11 ? -1.826 -1.868 3.419 1.00 0.00 100 LYS A C 17
ATOM 21691 O O . LYS A 1 11 ? -2.178 -2.042 2.253 1.00 0.00 100 LYS A O 17
ATOM 21710 N N . ASN A 1 12 ? -1.777 -2.848 4.315 1.00 0.00 101 ASN A N 17
ATOM 21711 C CA . ASN A 1 12 ? -2.143 -4.217 3.970 1.00 0.00 101 ASN A CA 17
ATOM 21712 C C . ASN A 1 12 ? -1.116 -4.833 3.024 1.00 0.00 101 ASN A C 17
ATOM 21713 O O . ASN A 1 12 ? -1.464 -5.333 1.954 1.00 0.00 101 ASN A O 17
ATOM 21724 N N . LEU A 1 13 ? 0.149 -4.793 3.426 1.00 0.00 102 LEU A N 17
ATOM 21725 C CA . LEU A 1 13 ? 1.228 -5.347 2.615 1.00 0.00 102 LEU A CA 17
ATOM 21726 C C . LEU A 1 13 ? 1.492 -6.804 2.983 1.00 0.00 102 LEU A C 17
ATOM 21727 O O . LEU A 1 13 ? 1.233 -7.244 4.103 1.00 0.00 102 LEU A O 17
ATOM 21743 N N . PRO A 1 14 ? 2.022 -7.571 2.018 1.00 0.00 103 PRO A N 17
ATOM 21744 C CA . PRO A 1 14 ? 2.335 -8.989 2.217 1.00 0.00 103 PRO A CA 17
ATOM 21745 C C . PRO A 1 14 ? 3.513 -9.195 3.164 1.00 0.00 103 PRO A C 17
ATOM 21746 O O . PRO A 1 14 ? 3.912 -8.277 3.880 1.00 0.00 103 PRO A O 17
ATOM 21757 N N . GLN A 1 15 ? 4.064 -10.404 3.161 1.00 0.00 104 GLN A N 17
ATOM 21758 C CA . GLN A 1 15 ? 5.196 -10.729 4.020 1.00 0.00 104 GLN A CA 17
ATOM 21759 C C . GLN A 1 15 ? 6.516 -10.392 3.333 1.00 0.00 104 GLN A C 17
ATOM 21760 O O . GLN A 1 15 ? 7.520 -10.125 3.993 1.00 0.00 104 GLN A O 17
ATOM 21774 N N . ASP A 1 16 ? 6.506 -10.407 2.005 1.00 0.00 105 ASP A N 17
ATOM 21775 C CA . ASP A 1 16 ? 7.702 -10.103 1.228 1.00 0.00 105 ASP A CA 17
ATOM 21776 C C . ASP A 1 16 ? 7.540 -8.786 0.475 1.00 0.00 105 ASP A C 17
ATOM 21777 O O . ASP A 1 16 ? 8.061 -8.622 -0.628 1.00 0.00 105 ASP A O 17
ATOM 21786 N N . SER A 1 17 ? 6.813 -7.851 1.078 1.00 0.00 106 SER A N 17
ATOM 21787 C CA . SER A 1 17 ? 6.578 -6.550 0.462 1.00 0.00 106 SER A CA 17
ATOM 21788 C C . SER A 1 17 ? 7.859 -5.722 0.437 1.00 0.00 106 SER A C 17
ATOM 21789 O O . SER A 1 17 ? 8.678 -5.798 1.351 1.00 0.00 106 SER A O 17
ATOM 21797 N N . ASN A 1 18 ? 8.023 -4.930 -0.618 1.00 0.00 107 ASN A N 17
ATOM 21798 C CA . ASN A 1 18 ? 9.204 -4.087 -0.764 1.00 0.00 107 ASN A CA 17
ATOM 21799 C C . ASN A 1 18 ? 8.944 -2.952 -1.750 1.00 0.00 107 ASN A C 17
ATOM 21800 O O . ASN A 1 18 ? 7.933 -2.945 -2.453 1.00 0.00 107 ASN A O 17
ATOM 21811 N N . CYS A 1 19 ? 9.863 -1.993 -1.796 1.00 0.00 108 CYS A N 17
ATOM 21812 C CA . CYS A 1 19 ? 9.735 -0.853 -2.695 1.00 0.00 108 CYS A CA 17
ATOM 21813 C C . CYS A 1 19 ? 9.662 -1.311 -4.149 1.00 0.00 108 CYS A C 17
ATOM 21814 O O . CYS A 1 19 ? 8.650 -1.116 -4.821 1.00 0.00 108 CYS A O 17
ATOM 21821 N N . GLN A 1 20 ? 10.743 -1.921 -4.626 1.00 0.00 109 GLN A N 17
ATOM 21822 C CA . GLN A 1 20 ? 10.802 -2.406 -5.999 1.00 0.00 109 GLN A CA 17
ATOM 21823 C C . GLN A 1 20 ? 9.440 -2.918 -6.455 1.00 0.00 109 GLN A C 17
ATOM 21824 O O . GLN A 1 20 ? 9.028 -2.687 -7.591 1.00 0.00 109 GLN A O 17
ATOM 21838 N N . GLU A 1 21 ? 8.745 -3.615 -5.560 1.00 0.00 110 GLU A N 17
ATOM 21839 C CA . GLU A 1 21 ? 7.429 -4.160 -5.872 1.00 0.00 110 GLU A CA 17
ATOM 21840 C C . GLU A 1 21 ? 6.434 -3.043 -6.172 1.00 0.00 110 GLU A C 17
ATOM 21841 O O . GLU A 1 21 ? 5.783 -3.040 -7.216 1.00 0.00 110 GLU A O 17
ATOM 21853 N N . VAL A 1 22 ? 6.322 -2.095 -5.247 1.00 0.00 111 VAL A N 17
ATOM 21854 C CA . VAL A 1 22 ? 5.407 -0.971 -5.411 1.00 0.00 111 VAL A CA 17
ATOM 21855 C C . VAL A 1 22 ? 5.805 -0.108 -6.603 1.00 0.00 111 VAL A C 17
ATOM 21856 O O . VAL A 1 22 ? 4.964 0.265 -7.421 1.00 0.00 111 VAL A O 17
ATOM 21869 N N . HIS A 1 23 ? 7.094 0.205 -6.696 1.00 0.00 112 HIS A N 17
ATOM 21870 C CA . HIS A 1 23 ? 7.604 1.024 -7.790 1.00 0.00 112 HIS A CA 17
ATOM 21871 C C . HIS A 1 23 ? 6.943 0.641 -9.110 1.00 0.00 112 HIS A C 17
ATOM 21872 O O . HIS A 1 23 ? 6.237 1.445 -9.719 1.00 0.00 112 HIS A O 17
ATOM 21887 N N . ASP A 1 24 ? 7.176 -0.592 -9.547 1.00 0.00 113 ASP A N 17
ATOM 21888 C CA . ASP A 1 24 ? 6.603 -1.082 -10.795 1.00 0.00 113 ASP A CA 17
ATOM 21889 C C . ASP A 1 24 ? 5.096 -0.844 -10.831 1.00 0.00 113 ASP A C 17
ATOM 21890 O O . ASP A 1 24 ? 4.556 -0.372 -11.833 1.00 0.00 113 ASP A O 17
ATOM 21899 N N . LEU A 1 25 ? 4.424 -1.174 -9.734 1.00 0.00 114 LEU A N 17
ATOM 21900 C CA . LEU A 1 25 ? 2.979 -0.997 -9.641 1.00 0.00 114 LEU A CA 17
ATOM 21901 C C . LEU A 1 25 ? 2.588 0.451 -9.920 1.00 0.00 114 LEU A C 17
ATOM 21902 O O . LEU A 1 25 ? 1.645 0.718 -10.667 1.00 0.00 114 LEU A O 17
ATOM 21918 N N . LEU A 1 26 ? 3.320 1.382 -9.319 1.00 0.00 115 LEU A N 17
ATOM 21919 C CA . LEU A 1 26 ? 3.052 2.804 -9.505 1.00 0.00 115 LEU A CA 17
ATOM 21920 C C . LEU A 1 26 ? 4.067 3.430 -10.456 1.00 0.00 115 LEU A C 17
ATOM 21921 O O . LEU A 1 26 ? 4.544 4.542 -10.228 1.00 0.00 115 LEU A O 17
ATOM 21937 N N . LYS A 1 27 ? 4.392 2.709 -11.523 1.00 0.00 116 LYS A N 17
ATOM 21938 C CA . LYS A 1 27 ? 5.348 3.194 -12.512 1.00 0.00 116 LYS A CA 17
ATOM 21939 C C . LYS A 1 27 ? 4.821 4.442 -13.213 1.00 0.00 116 LYS A C 17
ATOM 21940 O O . LYS A 1 27 ? 5.554 5.411 -13.410 1.00 0.00 116 LYS A O 17
ATOM 21959 N N . ASP A 1 28 ? 3.546 4.412 -13.585 1.00 0.00 117 ASP A N 17
ATOM 21960 C CA . ASP A 1 28 ? 2.920 5.542 -14.261 1.00 0.00 117 ASP A CA 17
ATOM 21961 C C . ASP A 1 28 ? 3.225 6.848 -13.533 1.00 0.00 117 ASP A C 17
ATOM 21962 O O . ASP A 1 28 ? 3.575 7.850 -14.157 1.00 0.00 117 ASP A O 17
ATOM 21971 N N . TYR A 1 29 ? 3.090 6.828 -12.212 1.00 0.00 118 TYR A N 17
ATOM 21972 C CA . TYR A 1 29 ? 3.347 8.012 -11.400 1.00 0.00 118 TYR A CA 17
ATOM 21973 C C . TYR A 1 29 ? 4.807 8.062 -10.959 1.00 0.00 118 TYR A C 17
ATOM 21974 O O . TYR A 1 29 ? 5.441 7.027 -10.754 1.00 0.00 118 TYR A O 17
ATOM 21992 N N . ASP A 1 30 ? 5.333 9.273 -10.814 1.00 0.00 119 ASP A N 17
ATOM 21993 C CA . ASP A 1 30 ? 6.717 9.461 -10.396 1.00 0.00 119 ASP A CA 17
ATOM 21994 C C . ASP A 1 30 ? 6.840 9.390 -8.877 1.00 0.00 119 ASP A C 17
ATOM 21995 O O . ASP A 1 30 ? 6.128 10.087 -8.152 1.00 0.00 119 ASP A O 17
ATOM 22004 N N . LEU A 1 31 ? 7.746 8.543 -8.400 1.00 0.00 120 LEU A N 17
ATOM 22005 C CA . LEU A 1 31 ? 7.962 8.380 -6.967 1.00 0.00 120 LEU A CA 17
ATOM 22006 C C . LEU A 1 31 ? 9.185 9.167 -6.507 1.00 0.00 120 LEU A C 17
ATOM 22007 O O . LEU A 1 31 ? 10.283 8.996 -7.038 1.00 0.00 120 LEU A O 17
ATOM 22023 N N . LYS A 1 32 ? 8.989 10.030 -5.515 1.00 0.00 121 LYS A N 17
ATOM 22024 C CA . LYS A 1 32 ? 10.075 10.841 -4.980 1.00 0.00 121 LYS A CA 17
ATOM 22025 C C . LYS A 1 32 ? 10.800 10.108 -3.856 1.00 0.00 121 LYS A C 17
ATOM 22026 O O . LYS A 1 32 ? 12.026 10.151 -3.763 1.00 0.00 121 LYS A O 17
ATOM 22045 N N . TYR A 1 33 ? 10.033 9.435 -3.005 1.00 0.00 122 TYR A N 17
ATOM 22046 C CA . TYR A 1 33 ? 10.602 8.693 -1.887 1.00 0.00 122 TYR A CA 17
ATOM 22047 C C . TYR A 1 33 ? 9.751 7.471 -1.554 1.00 0.00 122 TYR A C 17
ATOM 22048 O O . TYR A 1 33 ? 8.524 7.555 -1.484 1.00 0.00 122 TYR A O 17
ATOM 22066 N N . CYS A 1 34 ? 10.411 6.336 -1.349 1.00 0.00 123 CYS A N 17
ATOM 22067 C CA . CYS A 1 34 ? 9.717 5.096 -1.023 1.00 0.00 123 CYS A CA 17
ATOM 22068 C C . CYS A 1 34 ? 10.343 4.427 0.198 1.00 0.00 123 CYS A C 17
ATOM 22069 O O . CYS A 1 34 ? 11.518 4.060 0.183 1.00 0.00 123 CYS A O 17
ATOM 22076 N N . TYR A 1 35 ? 9.550 4.273 1.252 1.00 0.00 124 TYR A N 17
ATOM 22077 C CA . TYR A 1 35 ? 10.026 3.651 2.482 1.00 0.00 124 TYR A CA 17
ATOM 22078 C C . TYR A 1 35 ? 9.087 2.534 2.926 1.00 0.00 124 TYR A C 17
ATOM 22079 O O . TYR A 1 35 ? 7.912 2.770 3.208 1.00 0.00 124 TYR A O 17
ATOM 22097 N N . VAL A 1 36 ? 9.614 1.315 2.988 1.00 0.00 125 VAL A N 17
ATOM 22098 C CA . VAL A 1 36 ? 8.825 0.160 3.400 1.00 0.00 125 VAL A CA 17
ATOM 22099 C C . VAL A 1 36 ? 8.997 -0.120 4.888 1.00 0.00 125 VAL A C 17
ATOM 22100 O O . VAL A 1 36 ? 10.117 -0.151 5.399 1.00 0.00 125 VAL A O 17
ATOM 22113 N N . ASP A 1 37 ? 7.881 -0.324 5.579 1.00 0.00 126 ASP A N 17
ATOM 22114 C CA . ASP A 1 37 ? 7.907 -0.604 7.010 1.00 0.00 126 ASP A CA 17
ATOM 22115 C C . ASP A 1 37 ? 7.302 -1.972 7.307 1.00 0.00 126 ASP A C 17
ATOM 22116 O O . ASP A 1 37 ? 6.098 -2.092 7.538 1.00 0.00 126 ASP A O 17
ATOM 22125 N N . ARG A 1 38 ? 8.143 -3.000 7.300 1.00 0.00 127 ARG A N 17
ATOM 22126 C CA . ARG A 1 38 ? 7.690 -4.360 7.566 1.00 0.00 127 ARG A CA 17
ATOM 22127 C C . ARG A 1 38 ? 7.045 -4.458 8.946 1.00 0.00 127 ARG A C 17
ATOM 22128 O O . ARG A 1 38 ? 6.019 -5.116 9.116 1.00 0.00 127 ARG A O 17
ATOM 22149 N N . ASN A 1 39 ? 7.653 -3.798 9.926 1.00 0.00 128 ASN A N 17
ATOM 22150 C CA . ASN A 1 39 ? 7.138 -3.811 11.290 1.00 0.00 128 ASN A CA 17
ATOM 22151 C C . ASN A 1 39 ? 5.639 -3.526 11.309 1.00 0.00 128 ASN A C 17
ATOM 22152 O O . ASN A 1 39 ? 4.881 -4.175 12.031 1.00 0.00 128 ASN A O 17
ATOM 22163 N N . LYS A 1 40 ? 5.217 -2.552 10.509 1.00 0.00 129 LYS A N 17
ATOM 22164 C CA . LYS A 1 40 ? 3.809 -2.182 10.431 1.00 0.00 129 LYS A CA 17
ATOM 22165 C C . LYS A 1 40 ? 3.229 -2.537 9.066 1.00 0.00 129 LYS A C 17
ATOM 22166 O O . LYS A 1 40 ? 2.134 -2.097 8.713 1.00 0.00 129 LYS A O 17
ATOM 22185 N N . ARG A 1 41 ? 3.968 -3.335 8.303 1.00 0.00 130 ARG A N 17
ATOM 22186 C CA . ARG A 1 41 ? 3.526 -3.749 6.976 1.00 0.00 130 ARG A CA 17
ATOM 22187 C C . ARG A 1 41 ? 2.892 -2.581 6.226 1.00 0.00 130 ARG A C 17
ATOM 22188 O O . ARG A 1 41 ? 1.762 -2.676 5.745 1.00 0.00 130 ARG A O 17
ATOM 22209 N N . THR A 1 42 ? 3.628 -1.478 6.129 1.00 0.00 131 THR A N 17
ATOM 22210 C CA . THR A 1 42 ? 3.138 -0.291 5.439 1.00 0.00 131 THR A CA 17
ATOM 22211 C C . THR A 1 42 ? 4.282 0.473 4.781 1.00 0.00 131 THR A C 17
ATOM 22212 O O . THR A 1 42 ? 5.315 0.719 5.402 1.00 0.00 131 THR A O 17
ATOM 22223 N N . ALA A 1 43 ? 4.089 0.848 3.520 1.00 0.00 132 ALA A N 17
ATOM 22224 C CA . ALA A 1 43 ? 5.104 1.587 2.780 1.00 0.00 132 ALA A CA 17
ATOM 22225 C C . ALA A 1 43 ? 4.602 2.976 2.398 1.00 0.00 132 ALA A C 17
ATOM 22226 O O . ALA A 1 43 ? 3.519 3.121 1.831 1.00 0.00 132 ALA A O 17
ATOM 22233 N N . PHE A 1 44 ? 5.396 3.994 2.714 1.00 0.00 133 PHE A N 17
ATOM 22234 C CA . PHE A 1 44 ? 5.031 5.372 2.406 1.00 0.00 133 PHE A CA 17
ATOM 22235 C C . PHE A 1 44 ? 5.592 5.793 1.051 1.00 0.00 133 PHE A C 17
ATOM 22236 O O . PHE A 1 44 ? 6.801 5.740 0.823 1.00 0.00 133 PHE A O 17
ATOM 22253 N N . VAL A 1 45 ? 4.705 6.210 0.154 1.00 0.00 134 VAL A N 17
ATOM 22254 C CA . VAL A 1 45 ? 5.110 6.641 -1.179 1.00 0.00 134 VAL A CA 17
ATOM 22255 C C . VAL A 1 45 ? 4.741 8.100 -1.420 1.00 0.00 134 VAL A C 17
ATOM 22256 O O . VAL A 1 45 ? 3.586 8.496 -1.260 1.00 0.00 134 VAL A O 17
ATOM 22269 N N . THR A 1 46 ? 5.731 8.899 -1.808 1.00 0.00 135 THR A N 17
ATOM 22270 C CA . THR A 1 46 ? 5.512 10.315 -2.072 1.00 0.00 135 THR A CA 17
ATOM 22271 C C . THR A 1 46 ? 5.526 10.605 -3.568 1.00 0.00 135 THR A C 17
ATOM 22272 O O . THR A 1 46 ? 6.589 10.680 -4.187 1.00 0.00 135 THR A O 17
ATOM 22283 N N . LEU A 1 47 ? 4.341 10.767 -4.146 1.00 0.00 136 LEU A N 17
ATOM 22284 C CA . LEU A 1 47 ? 4.216 11.050 -5.571 1.00 0.00 136 LEU A CA 17
ATOM 22285 C C . LEU A 1 47 ? 4.692 12.464 -5.890 1.00 0.00 136 LEU A C 17
ATOM 22286 O O . LEU A 1 47 ? 5.113 13.204 -5.000 1.00 0.00 136 LEU A O 17
ATOM 22302 N N . LEU A 1 48 ? 4.620 12.834 -7.164 1.00 0.00 137 LEU A N 17
ATOM 22303 C CA . LEU A 1 48 ? 5.041 14.161 -7.600 1.00 0.00 137 LEU A CA 17
ATOM 22304 C C . LEU A 1 48 ? 4.030 15.221 -7.172 1.00 0.00 137 LEU A C 17
ATOM 22305 O O . LEU A 1 48 ? 4.357 16.135 -6.418 1.00 0.00 137 LEU A O 17
ATOM 22321 N N . ASN A 1 49 ? 2.801 15.089 -7.659 1.00 0.00 138 ASN A N 17
ATOM 22322 C CA . ASN A 1 49 ? 1.741 16.034 -7.326 1.00 0.00 138 ASN A CA 17
ATOM 22323 C C . ASN A 1 49 ? 0.561 15.321 -6.673 1.00 0.00 138 ASN A C 17
ATOM 22324 O O . ASN A 1 49 ? 0.547 14.096 -6.561 1.00 0.00 138 ASN A O 17
ATOM 22335 N N . GLY A 1 50 ? -0.428 16.098 -6.243 1.00 0.00 139 GLY A N 17
ATOM 22336 C CA . GLY A 1 50 ? -1.599 15.524 -5.607 1.00 0.00 139 GLY A CA 17
ATOM 22337 C C . GLY A 1 50 ? -2.553 14.898 -6.605 1.00 0.00 139 GLY A C 17
ATOM 22338 O O . GLY A 1 50 ? -2.878 13.716 -6.504 1.00 0.00 139 GLY A O 17
ATOM 22342 N N . GLU A 1 51 ? -3.004 15.694 -7.570 1.00 0.00 140 GLU A N 17
ATOM 22343 C CA . GLU A 1 51 ? -3.929 15.210 -8.588 1.00 0.00 140 GLU A CA 17
ATOM 22344 C C . GLU A 1 51 ? -3.591 13.779 -8.994 1.00 0.00 140 GLU A C 17
ATOM 22345 O O . GLU A 1 51 ? -4.482 12.966 -9.240 1.00 0.00 140 GLU A O 17
ATOM 22357 N N . GLN A 1 52 ? -2.298 13.479 -9.063 1.00 0.00 141 GLN A N 17
ATOM 22358 C CA . GLN A 1 52 ? -1.842 12.146 -9.440 1.00 0.00 141 GLN A CA 17
ATOM 22359 C C . GLN A 1 52 ? -2.230 11.118 -8.382 1.00 0.00 141 GLN A C 17
ATOM 22360 O O . GLN A 1 52 ? -2.731 10.041 -8.703 1.00 0.00 141 GLN A O 17
ATOM 22374 N N . ALA A 1 53 ? -1.994 11.459 -7.119 1.00 0.00 142 ALA A N 17
ATOM 22375 C CA . ALA A 1 53 ? -2.320 10.566 -6.014 1.00 0.00 142 ALA A CA 17
ATOM 22376 C C . ALA A 1 53 ? -3.828 10.475 -5.808 1.00 0.00 142 ALA A C 17
ATOM 22377 O O . ALA A 1 53 ? -4.391 9.382 -5.761 1.00 0.00 142 ALA A O 17
ATOM 22384 N N . GLN A 1 54 ? -4.475 11.630 -5.686 1.00 0.00 143 GLN A N 17
ATOM 22385 C CA . GLN A 1 54 ? -5.918 11.678 -5.484 1.00 0.00 143 GLN A CA 17
ATOM 22386 C C . GLN A 1 54 ? -6.613 10.555 -6.246 1.00 0.00 143 GLN A C 17
ATOM 22387 O O . GLN A 1 54 ? -7.612 10.005 -5.786 1.00 0.00 143 GLN A O 17
ATOM 22401 N N . ASN A 1 55 ? -6.076 10.220 -7.415 1.00 0.00 144 ASN A N 17
ATOM 22402 C CA . ASN A 1 55 ? -6.645 9.163 -8.243 1.00 0.00 144 ASN A CA 17
ATOM 22403 C C . ASN A 1 55 ? -5.951 7.830 -7.976 1.00 0.00 144 ASN A C 17
ATOM 22404 O O . ASN A 1 55 ? -6.599 6.833 -7.663 1.00 0.00 144 ASN A O 17
ATOM 22415 N N . ALA A 1 56 ? -4.628 7.823 -8.104 1.00 0.00 145 ALA A N 17
ATOM 22416 C CA . ALA A 1 56 ? -3.845 6.615 -7.875 1.00 0.00 145 ALA A CA 17
ATOM 22417 C C . ALA A 1 56 ? -4.303 5.896 -6.610 1.00 0.00 145 ALA A C 17
ATOM 22418 O O . ALA A 1 56 ? -4.214 4.672 -6.515 1.00 0.00 145 ALA A O 17
ATOM 22425 N N . ILE A 1 57 ? -4.790 6.664 -5.642 1.00 0.00 146 ILE A N 17
ATOM 22426 C CA . ILE A 1 57 ? -5.262 6.099 -4.384 1.00 0.00 146 ILE A CA 17
ATOM 22427 C C . ILE A 1 57 ? -6.407 5.119 -4.616 1.00 0.00 146 ILE A C 17
ATOM 22428 O O . ILE A 1 57 ? -6.240 3.909 -4.466 1.00 0.00 146 ILE A O 17
ATOM 22444 N N . GLN A 1 58 ? -7.568 5.651 -4.984 1.00 0.00 147 GLN A N 17
ATOM 22445 C CA . GLN A 1 58 ? -8.741 4.822 -5.238 1.00 0.00 147 GLN A CA 17
ATOM 22446 C C . GLN A 1 58 ? -8.513 3.910 -6.439 1.00 0.00 147 GLN A C 17
ATOM 22447 O O . GLN A 1 58 ? -8.846 2.726 -6.403 1.00 0.00 147 GLN A O 17
ATOM 22461 N N . MET A 1 59 ? -7.943 4.470 -7.501 1.00 0.00 148 MET A N 17
ATOM 22462 C CA . MET A 1 59 ? -7.670 3.706 -8.713 1.00 0.00 148 MET A CA 17
ATOM 22463 C C . MET A 1 59 ? -6.944 2.405 -8.384 1.00 0.00 148 MET A C 17
ATOM 22464 O O . MET A 1 59 ? -7.151 1.384 -9.040 1.00 0.00 148 MET A O 17
ATOM 22478 N N . PHE A 1 60 ? -6.093 2.449 -7.364 1.00 0.00 149 PHE A N 17
ATOM 22479 C CA . PHE A 1 60 ? -5.336 1.274 -6.949 1.00 0.00 149 PHE A CA 17
ATOM 22480 C C . PHE A 1 60 ? -5.896 0.696 -5.653 1.00 0.00 149 PHE A C 17
ATOM 22481 O O . PHE A 1 60 ? -5.632 -0.456 -5.308 1.00 0.00 149 PHE A O 17
ATOM 22498 N N . HIS A 1 61 ? -6.672 1.505 -4.938 1.00 0.00 150 HIS A N 17
ATOM 22499 C CA . HIS A 1 61 ? -7.271 1.074 -3.679 1.00 0.00 150 HIS A CA 17
ATOM 22500 C C . HIS A 1 61 ? -7.942 -0.287 -3.834 1.00 0.00 150 HIS A C 17
ATOM 22501 O O . HIS A 1 61 ? -8.743 -0.493 -4.745 1.00 0.00 150 HIS A O 17
ATOM 22516 N N . GLN A 1 62 ? -7.609 -1.211 -2.938 1.00 0.00 151 GLN A N 17
ATOM 22517 C CA . GLN A 1 62 ? -8.180 -2.552 -2.978 1.00 0.00 151 GLN A CA 17
ATOM 22518 C C . GLN A 1 62 ? -7.743 -3.293 -4.238 1.00 0.00 151 GLN A C 17
ATOM 22519 O O . GLN A 1 62 ? -8.547 -3.963 -4.886 1.00 0.00 151 GLN A O 17
ATOM 22533 N N . TYR A 1 63 ? -6.466 -3.167 -4.579 1.00 0.00 152 TYR A N 17
ATOM 22534 C CA . TYR A 1 63 ? -5.923 -3.821 -5.763 1.00 0.00 152 TYR A CA 17
ATOM 22535 C C . TYR A 1 63 ? -5.332 -5.183 -5.410 1.00 0.00 152 TYR A C 17
ATOM 22536 O O . TYR A 1 63 ? -4.853 -5.394 -4.296 1.00 0.00 152 TYR A O 17
ATOM 22554 N N . SER A 1 64 ? -5.370 -6.104 -6.368 1.00 0.00 153 SER A N 17
ATOM 22555 C CA . SER A 1 64 ? -4.841 -7.446 -6.159 1.00 0.00 153 SER A CA 17
ATOM 22556 C C . SER A 1 64 ? -3.317 -7.446 -6.224 1.00 0.00 153 SER A C 17
ATOM 22557 O O . SER A 1 64 ? -2.726 -7.001 -7.208 1.00 0.00 153 SER A O 17
ATOM 22565 N N . PHE A 1 65 ? -2.686 -7.949 -5.168 1.00 0.00 154 PHE A N 17
ATOM 22566 C CA . PHE A 1 65 ? -1.230 -8.007 -5.103 1.00 0.00 154 PHE A CA 17
ATOM 22567 C C . PHE A 1 65 ? -0.772 -9.100 -4.142 1.00 0.00 154 PHE A C 17
ATOM 22568 O O . PHE A 1 65 ? -0.875 -8.954 -2.924 1.00 0.00 154 PHE A O 17
ATOM 22585 N N . ARG A 1 66 ? -0.266 -10.196 -4.700 1.00 0.00 155 ARG A N 17
ATOM 22586 C CA . ARG A 1 66 ? 0.206 -11.315 -3.894 1.00 0.00 155 ARG A CA 17
ATOM 22587 C C . ARG A 1 66 ? -0.946 -11.957 -3.127 1.00 0.00 155 ARG A C 17
ATOM 22588 O O . ARG A 1 66 ? -0.745 -12.555 -2.071 1.00 0.00 155 ARG A O 17
ATOM 22609 N N . GLY A 1 67 ? -2.154 -11.829 -3.667 1.00 0.00 156 GLY A N 17
ATOM 22610 C CA . GLY A 1 67 ? -3.321 -12.401 -3.021 1.00 0.00 156 GLY A CA 17
ATOM 22611 C C . GLY A 1 67 ? -3.989 -11.432 -2.066 1.00 0.00 156 GLY A C 17
ATOM 22612 O O . GLY A 1 67 ? -5.184 -11.543 -1.791 1.00 0.00 156 GLY A O 17
ATOM 22616 N N . LYS A 1 68 ? -3.216 -10.478 -1.557 1.00 0.00 157 LYS A N 17
ATOM 22617 C CA . LYS A 1 68 ? -3.739 -9.484 -0.627 1.00 0.00 157 LYS A CA 17
ATOM 22618 C C . LYS A 1 68 ? -4.286 -8.273 -1.376 1.00 0.00 157 LYS A C 17
ATOM 22619 O O . LYS A 1 68 ? -3.894 -8.004 -2.512 1.00 0.00 157 LYS A O 17
ATOM 22638 N N . ASP A 1 69 ? -5.192 -7.545 -0.733 1.00 0.00 158 ASP A N 17
ATOM 22639 C CA . ASP A 1 69 ? -5.791 -6.360 -1.337 1.00 0.00 158 ASP A CA 17
ATOM 22640 C C . ASP A 1 69 ? -5.094 -5.092 -0.853 1.00 0.00 158 ASP A C 17
ATOM 22641 O O . ASP A 1 69 ? -5.416 -4.562 0.211 1.00 0.00 158 ASP A O 17
ATOM 22650 N N . LEU A 1 70 ? -4.138 -4.612 -1.640 1.00 0.00 159 LEU A N 17
ATOM 22651 C CA . LEU A 1 70 ? -3.395 -3.406 -1.292 1.00 0.00 159 LEU A CA 17
ATOM 22652 C C . LEU A 1 70 ? -4.342 -2.241 -1.024 1.00 0.00 159 LEU A C 17
ATOM 22653 O O . LEU A 1 70 ? -5.176 -1.901 -1.863 1.00 0.00 159 LEU A O 17
ATOM 22669 N N . ILE A 1 71 ? -4.205 -1.632 0.149 1.00 0.00 160 ILE A N 17
ATOM 22670 C CA . ILE A 1 71 ? -5.046 -0.503 0.526 1.00 0.00 160 ILE A CA 17
ATOM 22671 C C . ILE A 1 71 ? -4.289 0.814 0.394 1.00 0.00 160 ILE A C 17
ATOM 22672 O O . ILE A 1 71 ? -3.425 1.131 1.211 1.00 0.00 160 ILE A O 17
ATOM 22688 N N . VAL A 1 72 ? -4.622 1.581 -0.640 1.00 0.00 161 VAL A N 17
ATOM 22689 C CA . VAL A 1 72 ? -3.976 2.866 -0.878 1.00 0.00 161 VAL A CA 17
ATOM 22690 C C . VAL A 1 72 ? -4.807 4.012 -0.312 1.00 0.00 161 VAL A C 17
ATOM 22691 O O . VAL A 1 72 ? -5.992 4.141 -0.618 1.00 0.00 161 VAL A O 17
ATOM 22704 N N . GLN A 1 73 ? -4.177 4.841 0.513 1.00 0.00 162 GLN A N 17
ATOM 22705 C CA . GLN A 1 73 ? -4.860 5.977 1.122 1.00 0.00 162 GLN A CA 17
ATOM 22706 C C . GLN A 1 73 ? -4.038 7.253 0.967 1.00 0.00 162 GLN A C 17
ATOM 22707 O O . GLN A 1 73 ? -2.908 7.220 0.477 1.00 0.00 162 GLN A O 17
ATOM 22721 N N . LEU A 1 74 ? -4.612 8.375 1.387 1.00 0.00 163 LEU A N 17
ATOM 22722 C CA . LEU A 1 74 ? -3.934 9.662 1.294 1.00 0.00 163 LEU A CA 17
ATOM 22723 C C . LEU A 1 74 ? -3.190 9.980 2.588 1.00 0.00 163 LEU A C 17
ATOM 22724 O O . LEU A 1 74 ? -3.505 9.435 3.645 1.00 0.00 163 LEU A O 17
ATOM 22740 N N . GLN A 1 75 ? -2.204 10.866 2.495 1.00 0.00 164 GLN A N 17
ATOM 22741 C CA . GLN A 1 75 ? -1.417 11.257 3.658 1.00 0.00 164 GLN A CA 17
ATOM 22742 C C . GLN A 1 75 ? -2.118 12.360 4.444 1.00 0.00 164 GLN A C 17
ATOM 22743 O O . GLN A 1 75 ? -2.766 13.242 3.880 1.00 0.00 164 GLN A O 17
ATOM 22757 N N . PRO A 1 76 ? -1.987 12.312 5.778 1.00 0.00 165 PRO A N 17
ATOM 22758 C CA . PRO A 1 76 ? -2.601 13.299 6.670 1.00 0.00 165 PRO A CA 17
ATOM 22759 C C . PRO A 1 76 ? -1.943 14.670 6.558 1.00 0.00 165 PRO A C 17
ATOM 22760 O O . PRO A 1 76 ? -0.869 14.903 7.114 1.00 0.00 165 PRO A O 17
ATOM 22771 N N . THR A 1 77 ? -2.594 15.577 5.834 1.00 0.00 166 THR A N 17
ATOM 22772 C CA . THR A 1 77 ? -2.071 16.924 5.648 1.00 0.00 166 THR A CA 17
ATOM 22773 C C . THR A 1 77 ? -1.318 17.398 6.886 1.00 0.00 166 THR A C 17
ATOM 22774 O O . THR A 1 77 ? -1.898 17.530 7.964 1.00 0.00 166 THR A O 17
ATOM 22785 N N . ASP A 1 78 ? -0.024 17.652 6.724 1.00 0.00 167 ASP A N 17
ATOM 22786 C CA . ASP A 1 78 ? 0.808 18.113 7.829 1.00 0.00 167 ASP A CA 17
ATOM 22787 C C . ASP A 1 78 ? 0.156 19.292 8.546 1.00 0.00 167 ASP A C 17
ATOM 22788 O O . ASP A 1 78 ? -0.103 19.233 9.747 1.00 0.00 167 ASP A O 17
ATOM 22797 N N . ALA A 1 79 ? -0.104 20.361 7.800 1.00 0.00 168 ALA A N 17
ATOM 22798 C CA . ALA A 1 79 ? -0.726 21.552 8.364 1.00 0.00 168 ALA A CA 17
ATOM 22799 C C . ALA A 1 79 ? -2.221 21.585 8.065 1.00 0.00 168 ALA A C 17
ATOM 22800 O O . ALA A 1 79 ? -2.667 21.101 7.023 1.00 0.00 168 ALA A O 17
ATOM 22807 N N . LEU A 1 80 ? -2.991 22.157 8.983 1.00 0.00 169 LEU A N 17
ATOM 22808 C CA . LEU A 1 80 ? -4.438 22.253 8.818 1.00 0.00 169 LEU A CA 17
ATOM 22809 C C . LEU A 1 80 ? -4.814 23.500 8.025 1.00 0.00 169 LEU A C 17
ATOM 22810 O O . LEU A 1 80 ? -5.877 23.558 7.406 1.00 0.00 169 LEU A O 17
ATOM 22826 N N . LEU A 1 81 ? -3.934 24.495 8.045 1.00 0.00 170 LEU A N 17
ATOM 22827 C CA . LEU A 1 81 ? -4.173 25.742 7.326 1.00 0.00 170 LEU A CA 17
ATOM 22828 C C . LEU A 1 81 ? -2.859 26.365 6.865 1.00 0.00 170 LEU A C 17
ATOM 22829 O O . LEU A 1 81 ? -1.787 26.015 7.361 1.00 0.00 170 LEU A O 17
ATOM 22845 N N . CYS A 1 82 ? -2.949 27.290 5.917 1.00 0.00 171 CYS A N 17
ATOM 22846 C CA . CYS A 1 82 ? -1.767 27.963 5.390 1.00 0.00 171 CYS A CA 17
ATOM 22847 C C . CYS A 1 82 ? -0.920 28.537 6.520 1.00 0.00 171 CYS A C 17
ATOM 22848 O O . CYS A 1 82 ? -1.241 29.586 7.080 1.00 0.00 171 CYS A O 17
ATOM 22856 N N . SER A 1 83 ? 0.163 27.842 6.853 1.00 0.00 172 SER A N 17
ATOM 22857 C CA . SER A 1 83 ? 1.055 28.279 7.921 1.00 0.00 172 SER A CA 17
ATOM 22858 C C . SER A 1 83 ? 2.450 28.574 7.377 1.00 0.00 172 SER A C 17
ATOM 22859 O O . SER A 1 83 ? 3.075 27.723 6.746 1.00 0.00 172 SER A O 17
ATOM 22867 N N . GLY A 1 84 ? 2.932 29.787 7.629 1.00 0.00 173 GLY A N 17
ATOM 22868 C CA . GLY A 1 84 ? 4.249 30.174 7.158 1.00 0.00 173 GLY A CA 17
ATOM 22869 C C . GLY A 1 84 ? 4.395 30.027 5.657 1.00 0.00 173 GLY A C 17
ATOM 22870 O O . GLY A 1 84 ? 4.902 29.023 5.156 1.00 0.00 173 GLY A O 17
ATOM 22874 N N . PRO A 1 85 ? 3.941 31.046 4.911 1.00 0.00 174 PRO A N 17
ATOM 22875 C CA . PRO A 1 85 ? 4.011 31.048 3.447 1.00 0.00 174 PRO A CA 17
ATOM 22876 C C . PRO A 1 85 ? 5.441 31.183 2.936 1.00 0.00 174 PRO A C 17
ATOM 22877 O O . PRO A 1 85 ? 6.295 31.770 3.600 1.00 0.00 174 PRO A O 17
ATOM 22888 N N . SER A 1 86 ? 5.695 30.637 1.751 1.00 0.00 175 SER A N 17
ATOM 22889 C CA . SER A 1 86 ? 7.024 30.694 1.152 1.00 0.00 175 SER A CA 17
ATOM 22890 C C . SER A 1 86 ? 7.242 32.026 0.441 1.00 0.00 175 SER A C 17
ATOM 22891 O O . SER A 1 86 ? 6.341 32.861 0.374 1.00 0.00 175 SER A O 17
ATOM 22899 N N . SER A 1 87 ? 8.446 32.216 -0.089 1.00 0.00 176 SER A N 17
ATOM 22900 C CA . SER A 1 87 ? 8.786 33.447 -0.792 1.00 0.00 176 SER A CA 17
ATOM 22901 C C . SER A 1 87 ? 9.696 33.159 -1.982 1.00 0.00 176 SER A C 17
ATOM 22902 O O . SER A 1 87 ? 10.413 32.160 -2.003 1.00 0.00 176 SER A O 17
ATOM 22910 N N . GLY A 1 88 ? 9.661 34.045 -2.974 1.00 0.00 177 GLY A N 17
ATOM 22911 C CA . GLY A 1 88 ? 10.486 33.869 -4.155 1.00 0.00 177 GLY A CA 17
ATOM 22912 C C . GLY A 1 88 ? 10.582 35.132 -4.988 1.00 0.00 177 GLY A C 17
ATOM 22913 O O . GLY A 1 88 ? 11.654 35.725 -5.106 1.00 0.00 177 GLY A O 17
ATOM 22917 N N . GLY A 1 1 ? 9.281 19.189 -5.592 1.00 0.00 90 GLY A N 18
ATOM 22918 C CA . GLY A 1 1 ? 9.010 17.837 -5.140 1.00 0.00 90 GLY A CA 18
ATOM 22919 C C . GLY A 1 1 ? 8.034 17.798 -3.981 1.00 0.00 90 GLY A C 18
ATOM 22920 O O . GLY A 1 1 ? 7.067 17.036 -3.999 1.00 0.00 90 GLY A O 18
ATOM 22924 N N . SER A 1 2 ? 8.288 18.620 -2.968 1.00 0.00 91 SER A N 18
ATOM 22925 C CA . SER A 1 2 ? 7.428 18.673 -1.792 1.00 0.00 91 SER A CA 18
ATOM 22926 C C . SER A 1 2 ? 6.394 19.787 -1.924 1.00 0.00 91 SER A C 18
ATOM 22927 O O . SER A 1 2 ? 6.580 20.886 -1.400 1.00 0.00 91 SER A O 18
ATOM 22935 N N . SER A 1 3 ? 5.305 19.496 -2.628 1.00 0.00 92 SER A N 18
ATOM 22936 C CA . SER A 1 3 ? 4.243 20.474 -2.833 1.00 0.00 92 SER A CA 18
ATOM 22937 C C . SER A 1 3 ? 2.889 19.785 -2.969 1.00 0.00 92 SER A C 18
ATOM 22938 O O . SER A 1 3 ? 2.814 18.575 -3.179 1.00 0.00 92 SER A O 18
ATOM 22946 N N . GLY A 1 4 ? 1.820 20.565 -2.848 1.00 0.00 93 GLY A N 18
ATOM 22947 C CA . GLY A 1 4 ? 0.482 20.014 -2.960 1.00 0.00 93 GLY A CA 18
ATOM 22948 C C . GLY A 1 4 ? 0.249 18.861 -2.005 1.00 0.00 93 GLY A C 18
ATOM 22949 O O . GLY A 1 4 ? 1.163 18.435 -1.300 1.00 0.00 93 GLY A O 18
ATOM 22953 N N . SER A 1 5 ? -0.980 18.354 -1.980 1.00 0.00 94 SER A N 18
ATOM 22954 C CA . SER A 1 5 ? -1.333 17.247 -1.099 1.00 0.00 94 SER A CA 18
ATOM 22955 C C . SER A 1 5 ? -0.927 15.912 -1.716 1.00 0.00 94 SER A C 18
ATOM 22956 O O . SER A 1 5 ? -1.711 14.964 -1.743 1.00 0.00 94 SER A O 18
ATOM 22964 N N . SER A 1 6 ? 0.305 15.846 -2.211 1.00 0.00 95 SER A N 18
ATOM 22965 C CA . SER A 1 6 ? 0.816 14.630 -2.831 1.00 0.00 95 SER A CA 18
ATOM 22966 C C . SER A 1 6 ? 1.255 13.623 -1.772 1.00 0.00 95 SER A C 18
ATOM 22967 O O . SER A 1 6 ? 1.475 13.978 -0.615 1.00 0.00 95 SER A O 18
ATOM 22975 N N . GLY A 1 7 ? 1.380 12.363 -2.178 1.00 0.00 96 GLY A N 18
ATOM 22976 C CA . GLY A 1 7 ? 1.791 11.323 -1.253 1.00 0.00 96 GLY A CA 18
ATOM 22977 C C . GLY A 1 7 ? 0.645 10.415 -0.854 1.00 0.00 96 GLY A C 18
ATOM 22978 O O . GLY A 1 7 ? -0.477 10.876 -0.644 1.00 0.00 96 GLY A O 18
ATOM 22982 N N . ILE A 1 8 ? 0.926 9.120 -0.751 1.00 0.00 97 ILE A N 18
ATOM 22983 C CA . ILE A 1 8 ? -0.090 8.146 -0.376 1.00 0.00 97 ILE A CA 18
ATOM 22984 C C . ILE A 1 8 ? 0.480 7.092 0.568 1.00 0.00 97 ILE A C 18
ATOM 22985 O O . ILE A 1 8 ? 1.675 6.797 0.537 1.00 0.00 97 ILE A O 18
ATOM 23001 N N . LEU A 1 9 ? -0.383 6.528 1.406 1.00 0.00 98 LEU A N 18
ATOM 23002 C CA . LEU A 1 9 ? 0.034 5.505 2.359 1.00 0.00 98 LEU A CA 18
ATOM 23003 C C . LEU A 1 9 ? -0.384 4.117 1.886 1.00 0.00 98 LEU A C 18
ATOM 23004 O O . LEU A 1 9 ? -1.533 3.902 1.498 1.00 0.00 98 LEU A O 18
ATOM 23020 N N . VAL A 1 10 ? 0.555 3.177 1.921 1.00 0.00 99 VAL A N 18
ATOM 23021 C CA . VAL A 1 10 ? 0.283 1.808 1.499 1.00 0.00 99 VAL A CA 18
ATOM 23022 C C . VAL A 1 10 ? 0.089 0.891 2.701 1.00 0.00 99 VAL A C 18
ATOM 23023 O O . VAL A 1 10 ? 1.056 0.449 3.322 1.00 0.00 99 VAL A O 18
ATOM 23036 N N . LYS A 1 11 ? -1.168 0.607 3.024 1.00 0.00 100 LYS A N 18
ATOM 23037 C CA . LYS A 1 11 ? -1.492 -0.260 4.151 1.00 0.00 100 LYS A CA 18
ATOM 23038 C C . LYS A 1 11 ? -1.982 -1.621 3.667 1.00 0.00 100 LYS A C 18
ATOM 23039 O O . LYS A 1 11 ? -2.462 -1.754 2.543 1.00 0.00 100 LYS A O 18
ATOM 23058 N N . ASN A 1 12 ? -1.859 -2.629 4.525 1.00 0.00 101 ASN A N 18
ATOM 23059 C CA . ASN A 1 12 ? -2.290 -3.980 4.185 1.00 0.00 101 ASN A CA 18
ATOM 23060 C C . ASN A 1 12 ? -1.306 -4.639 3.224 1.00 0.00 101 ASN A C 18
ATOM 23061 O O . ASN A 1 12 ? -1.704 -5.228 2.217 1.00 0.00 101 ASN A O 18
ATOM 23072 N N . LEU A 1 13 ? -0.020 -4.538 3.541 1.00 0.00 102 LEU A N 18
ATOM 23073 C CA . LEU A 1 13 ? 1.022 -5.125 2.706 1.00 0.00 102 LEU A CA 18
ATOM 23074 C C . LEU A 1 13 ? 1.300 -6.568 3.116 1.00 0.00 102 LEU A C 18
ATOM 23075 O O . LEU A 1 13 ? 1.028 -6.982 4.244 1.00 0.00 102 LEU A O 18
ATOM 23091 N N . PRO A 1 14 ? 1.857 -7.352 2.182 1.00 0.00 103 PRO A N 18
ATOM 23092 C CA . PRO A 1 14 ? 2.187 -8.760 2.424 1.00 0.00 103 PRO A CA 18
ATOM 23093 C C . PRO A 1 14 ? 3.351 -8.923 3.395 1.00 0.00 103 PRO A C 18
ATOM 23094 O O . PRO A 1 14 ? 3.712 -7.987 4.108 1.00 0.00 103 PRO A O 18
ATOM 23105 N N . GLN A 1 15 ? 3.934 -10.118 3.417 1.00 0.00 104 GLN A N 18
ATOM 23106 C CA . GLN A 1 15 ? 5.057 -10.403 4.302 1.00 0.00 104 GLN A CA 18
ATOM 23107 C C . GLN A 1 15 ? 6.385 -10.131 3.602 1.00 0.00 104 GLN A C 18
ATOM 23108 O O . GLN A 1 15 ? 7.334 -9.646 4.217 1.00 0.00 104 GLN A O 18
ATOM 23122 N N . ASP A 1 16 ? 6.443 -10.447 2.313 1.00 0.00 105 ASP A N 18
ATOM 23123 C CA . ASP A 1 16 ? 7.654 -10.237 1.528 1.00 0.00 105 ASP A CA 18
ATOM 23124 C C . ASP A 1 16 ? 7.547 -8.963 0.695 1.00 0.00 105 ASP A C 18
ATOM 23125 O O . ASP A 1 16 ? 8.106 -8.876 -0.398 1.00 0.00 105 ASP A O 18
ATOM 23134 N N . SER A 1 17 ? 6.826 -7.978 1.220 1.00 0.00 106 SER A N 18
ATOM 23135 C CA . SER A 1 17 ? 6.642 -6.711 0.522 1.00 0.00 106 SER A CA 18
ATOM 23136 C C . SER A 1 17 ? 7.953 -5.934 0.451 1.00 0.00 106 SER A C 18
ATOM 23137 O O . SER A 1 17 ? 8.811 -6.063 1.323 1.00 0.00 106 SER A O 18
ATOM 23145 N N . ASN A 1 18 ? 8.099 -5.127 -0.595 1.00 0.00 107 ASN A N 18
ATOM 23146 C CA . ASN A 1 18 ? 9.306 -4.329 -0.782 1.00 0.00 107 ASN A CA 18
ATOM 23147 C C . ASN A 1 18 ? 9.063 -3.202 -1.780 1.00 0.00 107 ASN A C 18
ATOM 23148 O O . ASN A 1 18 ? 8.052 -3.187 -2.483 1.00 0.00 107 ASN A O 18
ATOM 23159 N N . CYS A 1 19 ? 9.998 -2.259 -1.839 1.00 0.00 108 CYS A N 18
ATOM 23160 C CA . CYS A 1 19 ? 9.887 -1.127 -2.751 1.00 0.00 108 CYS A CA 18
ATOM 23161 C C . CYS A 1 19 ? 10.084 -1.573 -4.197 1.00 0.00 108 CYS A C 18
ATOM 23162 O O . CYS A 1 19 ? 9.205 -1.389 -5.038 1.00 0.00 108 CYS A O 18
ATOM 23169 N N . GLN A 1 20 ? 11.244 -2.159 -4.476 1.00 0.00 109 GLN A N 18
ATOM 23170 C CA . GLN A 1 20 ? 11.556 -2.631 -5.820 1.00 0.00 109 GLN A CA 18
ATOM 23171 C C . GLN A 1 20 ? 10.303 -3.140 -6.524 1.00 0.00 109 GLN A C 18
ATOM 23172 O O . GLN A 1 20 ? 10.154 -2.984 -7.736 1.00 0.00 109 GLN A O 18
ATOM 23186 N N . GLU A 1 21 ? 9.405 -3.749 -5.756 1.00 0.00 110 GLU A N 18
ATOM 23187 C CA . GLU A 1 21 ? 8.165 -4.282 -6.308 1.00 0.00 110 GLU A CA 18
ATOM 23188 C C . GLU A 1 21 ? 7.167 -3.161 -6.586 1.00 0.00 110 GLU A C 18
ATOM 23189 O O . GLU A 1 21 ? 6.587 -3.086 -7.669 1.00 0.00 110 GLU A O 18
ATOM 23201 N N . VAL A 1 22 ? 6.973 -2.292 -5.599 1.00 0.00 111 VAL A N 18
ATOM 23202 C CA . VAL A 1 22 ? 6.047 -1.174 -5.737 1.00 0.00 111 VAL A CA 18
ATOM 23203 C C . VAL A 1 22 ? 6.497 -0.219 -6.836 1.00 0.00 111 VAL A C 18
ATOM 23204 O O . VAL A 1 22 ? 5.702 0.187 -7.685 1.00 0.00 111 VAL A O 18
ATOM 23217 N N . HIS A 1 23 ? 7.778 0.136 -6.816 1.00 0.00 112 HIS A N 18
ATOM 23218 C CA . HIS A 1 23 ? 8.335 1.044 -7.813 1.00 0.00 112 HIS A CA 18
ATOM 23219 C C . HIS A 1 23 ? 7.740 0.769 -9.191 1.00 0.00 112 HIS A C 18
ATOM 23220 O O . HIS A 1 23 ? 7.113 1.642 -9.792 1.00 0.00 112 HIS A O 18
ATOM 23235 N N . ASP A 1 24 ? 7.941 -0.448 -9.685 1.00 0.00 113 ASP A N 18
ATOM 23236 C CA . ASP A 1 24 ? 7.424 -0.837 -10.991 1.00 0.00 113 ASP A CA 18
ATOM 23237 C C . ASP A 1 24 ? 5.908 -0.672 -11.048 1.00 0.00 113 ASP A C 18
ATOM 23238 O O . ASP A 1 24 ? 5.363 -0.185 -12.039 1.00 0.00 113 ASP A O 18
ATOM 23247 N N . LEU A 1 25 ? 5.234 -1.080 -9.979 1.00 0.00 114 LEU A N 18
ATOM 23248 C CA . LEU A 1 25 ? 3.780 -0.978 -9.906 1.00 0.00 114 LEU A CA 18
ATOM 23249 C C . LEU A 1 25 ? 3.323 0.459 -10.136 1.00 0.00 114 LEU A C 18
ATOM 23250 O O . LEU A 1 25 ? 2.430 0.716 -10.945 1.00 0.00 114 LEU A O 18
ATOM 23266 N N . LEU A 1 26 ? 3.942 1.393 -9.422 1.00 0.00 115 LEU A N 18
ATOM 23267 C CA . LEU A 1 26 ? 3.601 2.806 -9.549 1.00 0.00 115 LEU A CA 18
ATOM 23268 C C . LEU A 1 26 ? 4.534 3.505 -10.532 1.00 0.00 115 LEU A C 18
ATOM 23269 O O . LEU A 1 26 ? 4.977 4.629 -10.293 1.00 0.00 115 LEU A O 18
ATOM 23285 N N . LYS A 1 27 ? 4.829 2.833 -11.640 1.00 0.00 116 LYS A N 18
ATOM 23286 C CA . LYS A 1 27 ? 5.707 3.390 -12.662 1.00 0.00 116 LYS A CA 18
ATOM 23287 C C . LYS A 1 27 ? 5.043 4.569 -13.366 1.00 0.00 116 LYS A C 18
ATOM 23288 O O . LYS A 1 27 ? 5.679 5.594 -13.614 1.00 0.00 116 LYS A O 18
ATOM 23307 N N . ASP A 1 28 ? 3.763 4.417 -13.684 1.00 0.00 117 ASP A N 18
ATOM 23308 C CA . ASP A 1 28 ? 3.012 5.471 -14.358 1.00 0.00 117 ASP A CA 18
ATOM 23309 C C . ASP A 1 28 ? 3.217 6.814 -13.663 1.00 0.00 117 ASP A C 18
ATOM 23310 O O . ASP A 1 28 ? 3.494 7.823 -14.311 1.00 0.00 117 ASP A O 18
ATOM 23319 N N . TYR A 1 29 ? 3.080 6.818 -12.342 1.00 0.00 118 TYR A N 18
ATOM 23320 C CA . TYR A 1 29 ? 3.247 8.037 -11.560 1.00 0.00 118 TYR A CA 18
ATOM 23321 C C . TYR A 1 29 ? 4.702 8.218 -11.137 1.00 0.00 118 TYR A C 18
ATOM 23322 O O . TYR A 1 29 ? 5.509 7.293 -11.238 1.00 0.00 118 TYR A O 18
ATOM 23340 N N . ASP A 1 30 ? 5.029 9.415 -10.663 1.00 0.00 119 ASP A N 18
ATOM 23341 C CA . ASP A 1 30 ? 6.385 9.719 -10.223 1.00 0.00 119 ASP A CA 18
ATOM 23342 C C . ASP A 1 30 ? 6.559 9.404 -8.741 1.00 0.00 119 ASP A C 18
ATOM 23343 O O . ASP A 1 30 ? 5.690 9.712 -7.924 1.00 0.00 119 ASP A O 18
ATOM 23352 N N . LEU A 1 31 ? 7.685 8.788 -8.400 1.00 0.00 120 LEU A N 18
ATOM 23353 C CA . LEU A 1 31 ? 7.973 8.430 -7.015 1.00 0.00 120 LEU A CA 18
ATOM 23354 C C . LEU A 1 31 ? 9.156 9.230 -6.480 1.00 0.00 120 LEU A C 18
ATOM 23355 O O . LEU A 1 31 ? 10.253 9.184 -7.036 1.00 0.00 120 LEU A O 18
ATOM 23371 N N . LYS A 1 32 ? 8.925 9.964 -5.396 1.00 0.00 121 LYS A N 18
ATOM 23372 C CA . LYS A 1 32 ? 9.971 10.773 -4.782 1.00 0.00 121 LYS A CA 18
ATOM 23373 C C . LYS A 1 32 ? 10.663 10.006 -3.660 1.00 0.00 121 LYS A C 18
ATOM 23374 O O . LYS A 1 32 ? 11.888 10.035 -3.539 1.00 0.00 121 LYS A O 18
ATOM 23393 N N . TYR A 1 33 ? 9.872 9.321 -2.842 1.00 0.00 122 TYR A N 18
ATOM 23394 C CA . TYR A 1 33 ? 10.409 8.547 -1.729 1.00 0.00 122 TYR A CA 18
ATOM 23395 C C . TYR A 1 33 ? 9.556 7.310 -1.464 1.00 0.00 122 TYR A C 18
ATOM 23396 O O . TYR A 1 33 ? 8.327 7.382 -1.442 1.00 0.00 122 TYR A O 18
ATOM 23414 N N . CYS A 1 34 ? 10.218 6.176 -1.261 1.00 0.00 123 CYS A N 18
ATOM 23415 C CA . CYS A 1 34 ? 9.524 4.922 -0.997 1.00 0.00 123 CYS A CA 18
ATOM 23416 C C . CYS A 1 34 ? 10.145 4.197 0.194 1.00 0.00 123 CYS A C 18
ATOM 23417 O O . CYS A 1 34 ? 11.229 3.623 0.088 1.00 0.00 123 CYS A O 18
ATOM 23424 N N . TYR A 1 35 ? 9.450 4.227 1.325 1.00 0.00 124 TYR A N 18
ATOM 23425 C CA . TYR A 1 35 ? 9.933 3.575 2.537 1.00 0.00 124 TYR A CA 18
ATOM 23426 C C . TYR A 1 35 ? 8.985 2.462 2.971 1.00 0.00 124 TYR A C 18
ATOM 23427 O O . TYR A 1 35 ? 7.852 2.719 3.380 1.00 0.00 124 TYR A O 18
ATOM 23445 N N . VAL A 1 36 ? 9.457 1.222 2.881 1.00 0.00 125 VAL A N 18
ATOM 23446 C CA . VAL A 1 36 ? 8.654 0.068 3.266 1.00 0.00 125 VAL A CA 18
ATOM 23447 C C . VAL A 1 36 ? 9.057 -0.447 4.643 1.00 0.00 125 VAL A C 18
ATOM 23448 O O . VAL A 1 36 ? 10.241 -0.502 4.975 1.00 0.00 125 VAL A O 18
ATOM 23461 N N . ASP A 1 37 ? 8.064 -0.824 5.441 1.00 0.00 126 ASP A N 18
ATOM 23462 C CA . ASP A 1 37 ? 8.315 -1.337 6.783 1.00 0.00 126 ASP A CA 18
ATOM 23463 C C . ASP A 1 37 ? 7.790 -2.762 6.927 1.00 0.00 126 ASP A C 18
ATOM 23464 O O . ASP A 1 37 ? 6.695 -3.081 6.463 1.00 0.00 126 ASP A O 18
ATOM 23473 N N . ARG A 1 38 ? 8.579 -3.616 7.571 1.00 0.00 127 ARG A N 18
ATOM 23474 C CA . ARG A 1 38 ? 8.195 -5.008 7.774 1.00 0.00 127 ARG A CA 18
ATOM 23475 C C . ARG A 1 38 ? 7.402 -5.170 9.068 1.00 0.00 127 ARG A C 18
ATOM 23476 O O . ARG A 1 38 ? 6.561 -6.060 9.184 1.00 0.00 127 ARG A O 18
ATOM 23497 N N . ASN A 1 39 ? 7.678 -4.304 10.037 1.00 0.00 128 ASN A N 18
ATOM 23498 C CA . ASN A 1 39 ? 6.992 -4.352 11.323 1.00 0.00 128 ASN A CA 18
ATOM 23499 C C . ASN A 1 39 ? 5.638 -3.653 11.244 1.00 0.00 128 ASN A C 18
ATOM 23500 O O . ASN A 1 39 ? 4.682 -4.050 11.910 1.00 0.00 128 ASN A O 18
ATOM 23511 N N . LYS A 1 40 ? 5.564 -2.610 10.424 1.00 0.00 129 LYS A N 18
ATOM 23512 C CA . LYS A 1 40 ? 4.328 -1.856 10.254 1.00 0.00 129 LYS A CA 18
ATOM 23513 C C . LYS A 1 40 ? 3.638 -2.230 8.947 1.00 0.00 129 LYS A C 18
ATOM 23514 O O . LYS A 1 40 ? 2.528 -1.776 8.668 1.00 0.00 129 LYS A O 18
ATOM 23533 N N . ARG A 1 41 ? 4.300 -3.061 8.150 1.00 0.00 130 ARG A N 18
ATOM 23534 C CA . ARG A 1 41 ? 3.749 -3.496 6.872 1.00 0.00 130 ARG A CA 18
ATOM 23535 C C . ARG A 1 41 ? 3.119 -2.325 6.124 1.00 0.00 130 ARG A C 18
ATOM 23536 O O . ARG A 1 41 ? 2.011 -2.433 5.598 1.00 0.00 130 ARG A O 18
ATOM 23557 N N . THR A 1 42 ? 3.833 -1.204 6.082 1.00 0.00 131 THR A N 18
ATOM 23558 C CA . THR A 1 42 ? 3.344 -0.012 5.401 1.00 0.00 131 THR A CA 18
ATOM 23559 C C . THR A 1 42 ? 4.433 0.613 4.536 1.00 0.00 131 THR A C 18
ATOM 23560 O O . THR A 1 42 ? 5.594 0.684 4.938 1.00 0.00 131 THR A O 18
ATOM 23571 N N . ALA A 1 43 ? 4.050 1.064 3.346 1.00 0.00 132 ALA A N 18
ATOM 23572 C CA . ALA A 1 43 ? 4.994 1.686 2.425 1.00 0.00 132 ALA A CA 18
ATOM 23573 C C . ALA A 1 43 ? 4.576 3.114 2.091 1.00 0.00 132 ALA A C 18
ATOM 23574 O O . ALA A 1 43 ? 3.506 3.342 1.527 1.00 0.00 132 ALA A O 18
ATOM 23581 N N . PHE A 1 44 ? 5.427 4.072 2.444 1.00 0.00 133 PHE A N 18
ATOM 23582 C CA . PHE A 1 44 ? 5.144 5.479 2.183 1.00 0.00 133 PHE A CA 18
ATOM 23583 C C . PHE A 1 44 ? 5.667 5.893 0.810 1.00 0.00 133 PHE A C 18
ATOM 23584 O O . PHE A 1 44 ? 6.869 5.839 0.549 1.00 0.00 133 PHE A O 18
ATOM 23601 N N . VAL A 1 45 ? 4.755 6.306 -0.064 1.00 0.00 134 VAL A N 18
ATOM 23602 C CA . VAL A 1 45 ? 5.123 6.730 -1.410 1.00 0.00 134 VAL A CA 18
ATOM 23603 C C . VAL A 1 45 ? 4.740 8.186 -1.651 1.00 0.00 134 VAL A C 18
ATOM 23604 O O . VAL A 1 45 ? 3.566 8.550 -1.589 1.00 0.00 134 VAL A O 18
ATOM 23617 N N . THR A 1 46 ? 5.741 9.017 -1.927 1.00 0.00 135 THR A N 18
ATOM 23618 C CA . THR A 1 46 ? 5.510 10.434 -2.177 1.00 0.00 135 THR A CA 18
ATOM 23619 C C . THR A 1 46 ? 5.458 10.727 -3.672 1.00 0.00 135 THR A C 18
ATOM 23620 O O . THR A 1 46 ? 6.483 10.714 -4.354 1.00 0.00 135 THR A O 18
ATOM 23631 N N . LEU A 1 47 ? 4.257 10.992 -4.176 1.00 0.00 136 LEU A N 18
ATOM 23632 C CA . LEU A 1 47 ? 4.071 11.290 -5.592 1.00 0.00 136 LEU A CA 18
ATOM 23633 C C . LEU A 1 47 ? 4.500 12.719 -5.909 1.00 0.00 136 LEU A C 18
ATOM 23634 O O . LEU A 1 47 ? 4.841 13.490 -5.011 1.00 0.00 136 LEU A O 18
ATOM 23650 N N . LEU A 1 48 ? 4.477 13.067 -7.191 1.00 0.00 137 LEU A N 18
ATOM 23651 C CA . LEU A 1 48 ? 4.862 14.405 -7.627 1.00 0.00 137 LEU A CA 18
ATOM 23652 C C . LEU A 1 48 ? 3.800 15.430 -7.239 1.00 0.00 137 LEU A C 18
ATOM 23653 O O . LEU A 1 48 ? 4.081 16.385 -6.517 1.00 0.00 137 LEU A O 18
ATOM 23669 N N . ASN A 1 49 ? 2.580 15.222 -7.723 1.00 0.00 138 ASN A N 18
ATOM 23670 C CA . ASN A 1 49 ? 1.476 16.127 -7.426 1.00 0.00 138 ASN A CA 18
ATOM 23671 C C . ASN A 1 49 ? 0.359 15.398 -6.684 1.00 0.00 138 ASN A C 18
ATOM 23672 O O . ASN A 1 49 ? 0.362 14.172 -6.588 1.00 0.00 138 ASN A O 18
ATOM 23683 N N . GLY A 1 50 ? -0.595 16.163 -6.162 1.00 0.00 139 GLY A N 18
ATOM 23684 C CA . GLY A 1 50 ? -1.704 15.573 -5.436 1.00 0.00 139 GLY A CA 18
ATOM 23685 C C . GLY A 1 50 ? -2.723 14.931 -6.357 1.00 0.00 139 GLY A C 18
ATOM 23686 O O . GLY A 1 50 ? -3.110 13.780 -6.158 1.00 0.00 139 GLY A O 18
ATOM 23690 N N . GLU A 1 51 ? -3.160 15.678 -7.367 1.00 0.00 140 GLU A N 18
ATOM 23691 C CA . GLU A 1 51 ? -4.142 15.174 -8.319 1.00 0.00 140 GLU A CA 18
ATOM 23692 C C . GLU A 1 51 ? -3.795 13.755 -8.760 1.00 0.00 140 GLU A C 18
ATOM 23693 O O . GLU A 1 51 ? -4.681 12.936 -9.002 1.00 0.00 140 GLU A O 18
ATOM 23705 N N . GLN A 1 52 ? -2.500 13.473 -8.862 1.00 0.00 141 GLN A N 18
ATOM 23706 C CA . GLN A 1 52 ? -2.036 12.154 -9.274 1.00 0.00 141 GLN A CA 18
ATOM 23707 C C . GLN A 1 52 ? -2.459 11.089 -8.268 1.00 0.00 141 GLN A C 18
ATOM 23708 O O . GLN A 1 52 ? -2.927 10.015 -8.646 1.00 0.00 141 GLN A O 18
ATOM 23722 N N . ALA A 1 53 ? -2.291 11.394 -6.985 1.00 0.00 142 ALA A N 18
ATOM 23723 C CA . ALA A 1 53 ? -2.657 10.463 -5.925 1.00 0.00 142 ALA A CA 18
ATOM 23724 C C . ALA A 1 53 ? -4.172 10.338 -5.803 1.00 0.00 142 ALA A C 18
ATOM 23725 O O . ALA A 1 53 ? -4.711 9.233 -5.759 1.00 0.00 142 ALA A O 18
ATOM 23732 N N . GLN A 1 54 ? -4.853 11.478 -5.747 1.00 0.00 143 GLN A N 18
ATOM 23733 C CA . GLN A 1 54 ? -6.306 11.495 -5.628 1.00 0.00 143 GLN A CA 18
ATOM 23734 C C . GLN A 1 54 ? -6.930 10.355 -6.427 1.00 0.00 143 GLN A C 18
ATOM 23735 O O . GLN A 1 54 ? -7.907 9.745 -5.995 1.00 0.00 143 GLN A O 18
ATOM 23749 N N . ASN A 1 55 ? -6.359 10.074 -7.593 1.00 0.00 144 ASN A N 18
ATOM 23750 C CA . ASN A 1 55 ? -6.861 9.008 -8.453 1.00 0.00 144 ASN A CA 18
ATOM 23751 C C . ASN A 1 55 ? -6.206 7.675 -8.104 1.00 0.00 144 ASN A C 18
ATOM 23752 O O . ASN A 1 55 ? -6.881 6.725 -7.707 1.00 0.00 144 ASN A O 18
ATOM 23763 N N . ALA A 1 56 ? -4.887 7.612 -8.254 1.00 0.00 145 ALA A N 18
ATOM 23764 C CA . ALA A 1 56 ? -4.141 6.397 -7.953 1.00 0.00 145 ALA A CA 18
ATOM 23765 C C . ALA A 1 56 ? -4.700 5.702 -6.716 1.00 0.00 145 ALA A C 18
ATOM 23766 O O . ALA A 1 56 ? -4.884 4.484 -6.707 1.00 0.00 145 ALA A O 18
ATOM 23773 N N . ILE A 1 57 ? -4.968 6.482 -5.675 1.00 0.00 146 ILE A N 18
ATOM 23774 C CA . ILE A 1 57 ? -5.507 5.941 -4.434 1.00 0.00 146 ILE A CA 18
ATOM 23775 C C . ILE A 1 57 ? -6.623 4.939 -4.710 1.00 0.00 146 ILE A C 18
ATOM 23776 O O . ILE A 1 57 ? -6.536 3.775 -4.319 1.00 0.00 146 ILE A O 18
ATOM 23792 N N . GLN A 1 58 ? -7.670 5.400 -5.387 1.00 0.00 147 GLN A N 18
ATOM 23793 C CA . GLN A 1 58 ? -8.803 4.543 -5.716 1.00 0.00 147 GLN A CA 18
ATOM 23794 C C . GLN A 1 58 ? -8.414 3.504 -6.763 1.00 0.00 147 GLN A C 18
ATOM 23795 O O . GLN A 1 58 ? -8.493 2.301 -6.517 1.00 0.00 147 GLN A O 18
ATOM 23809 N N . MET A 1 59 ? -7.995 3.978 -7.932 1.00 0.00 148 MET A N 18
ATOM 23810 C CA . MET A 1 59 ? -7.593 3.089 -9.016 1.00 0.00 148 MET A CA 18
ATOM 23811 C C . MET A 1 59 ? -6.843 1.876 -8.475 1.00 0.00 148 MET A C 18
ATOM 23812 O O . MET A 1 59 ? -7.008 0.761 -8.970 1.00 0.00 148 MET A O 18
ATOM 23826 N N . PHE A 1 60 ? -6.020 2.101 -7.457 1.00 0.00 149 PHE A N 18
ATOM 23827 C CA . PHE A 1 60 ? -5.244 1.026 -6.850 1.00 0.00 149 PHE A CA 18
ATOM 23828 C C . PHE A 1 60 ? -6.009 0.388 -5.694 1.00 0.00 149 PHE A C 18
ATOM 23829 O O . PHE A 1 60 ? -5.990 -0.831 -5.519 1.00 0.00 149 PHE A O 18
ATOM 23846 N N . HIS A 1 61 ? -6.682 1.221 -4.907 1.00 0.00 150 HIS A N 18
ATOM 23847 C CA . HIS A 1 61 ? -7.455 0.740 -3.767 1.00 0.00 150 HIS A CA 18
ATOM 23848 C C . HIS A 1 61 ? -8.138 -0.584 -4.094 1.00 0.00 150 HIS A C 18
ATOM 23849 O O . HIS A 1 61 ? -8.880 -0.685 -5.071 1.00 0.00 150 HIS A O 18
ATOM 23864 N N . GLN A 1 62 ? -7.882 -1.596 -3.272 1.00 0.00 151 GLN A N 18
ATOM 23865 C CA . GLN A 1 62 ? -8.472 -2.914 -3.476 1.00 0.00 151 GLN A CA 18
ATOM 23866 C C . GLN A 1 62 ? -7.946 -3.553 -4.757 1.00 0.00 151 GLN A C 18
ATOM 23867 O O . GLN A 1 62 ? -8.702 -4.163 -5.514 1.00 0.00 151 GLN A O 18
ATOM 23881 N N . TYR A 1 63 ? -6.647 -3.410 -4.993 1.00 0.00 152 TYR A N 18
ATOM 23882 C CA . TYR A 1 63 ? -6.020 -3.972 -6.184 1.00 0.00 152 TYR A CA 18
ATOM 23883 C C . TYR A 1 63 ? -5.524 -5.390 -5.921 1.00 0.00 152 TYR A C 18
ATOM 23884 O O . TYR A 1 63 ? -5.375 -5.805 -4.772 1.00 0.00 152 TYR A O 18
ATOM 23902 N N . SER A 1 64 ? -5.270 -6.130 -6.996 1.00 0.00 153 SER A N 18
ATOM 23903 C CA . SER A 1 64 ? -4.794 -7.504 -6.884 1.00 0.00 153 SER A CA 18
ATOM 23904 C C . SER A 1 64 ? -3.284 -7.539 -6.667 1.00 0.00 153 SER A C 18
ATOM 23905 O O . SER A 1 64 ? -2.506 -7.343 -7.601 1.00 0.00 153 SER A O 18
ATOM 23913 N N . PHE A 1 65 ? -2.876 -7.791 -5.428 1.00 0.00 154 PHE A N 18
ATOM 23914 C CA . PHE A 1 65 ? -1.460 -7.851 -5.086 1.00 0.00 154 PHE A CA 18
ATOM 23915 C C . PHE A 1 65 ? -1.195 -8.946 -4.057 1.00 0.00 154 PHE A C 18
ATOM 23916 O O . PHE A 1 65 ? -1.552 -8.811 -2.886 1.00 0.00 154 PHE A O 18
ATOM 23933 N N . ARG A 1 66 ? -0.568 -10.029 -4.502 1.00 0.00 155 ARG A N 18
ATOM 23934 C CA . ARG A 1 66 ? -0.256 -11.148 -3.620 1.00 0.00 155 ARG A CA 18
ATOM 23935 C C . ARG A 1 66 ? -1.515 -11.659 -2.926 1.00 0.00 155 ARG A C 18
ATOM 23936 O O . ARG A 1 66 ? -1.502 -11.951 -1.730 1.00 0.00 155 ARG A O 18
ATOM 23957 N N . GLY A 1 67 ? -2.602 -11.765 -3.684 1.00 0.00 156 GLY A N 18
ATOM 23958 C CA . GLY A 1 67 ? -3.854 -12.240 -3.124 1.00 0.00 156 GLY A CA 18
ATOM 23959 C C . GLY A 1 67 ? -4.303 -11.421 -1.930 1.00 0.00 156 GLY A C 18
ATOM 23960 O O . GLY A 1 67 ? -5.007 -11.922 -1.053 1.00 0.00 156 GLY A O 18
ATOM 23964 N N . LYS A 1 68 ? -3.895 -10.157 -1.895 1.00 0.00 157 LYS A N 18
ATOM 23965 C CA . LYS A 1 68 ? -4.259 -9.266 -0.800 1.00 0.00 157 LYS A CA 18
ATOM 23966 C C . LYS A 1 68 ? -5.063 -8.075 -1.312 1.00 0.00 157 LYS A C 18
ATOM 23967 O O . LYS A 1 68 ? -5.245 -7.910 -2.518 1.00 0.00 157 LYS A O 18
ATOM 23986 N N . ASP A 1 69 ? -5.540 -7.248 -0.388 1.00 0.00 158 ASP A N 18
ATOM 23987 C CA . ASP A 1 69 ? -6.323 -6.071 -0.747 1.00 0.00 158 ASP A CA 18
ATOM 23988 C C . ASP A 1 69 ? -5.593 -4.791 -0.350 1.00 0.00 158 ASP A C 18
ATOM 23989 O O . ASP A 1 69 ? -5.933 -4.155 0.648 1.00 0.00 158 ASP A O 18
ATOM 23998 N N . LEU A 1 70 ? -4.588 -4.421 -1.136 1.00 0.00 159 LEU A N 18
ATOM 23999 C CA . LEU A 1 70 ? -3.809 -3.218 -0.866 1.00 0.00 159 LEU A CA 18
ATOM 24000 C C . LEU A 1 70 ? -4.721 -2.040 -0.540 1.00 0.00 159 LEU A C 18
ATOM 24001 O O . LEU A 1 70 ? -5.616 -1.702 -1.316 1.00 0.00 159 LEU A O 18
ATOM 24017 N N . ILE A 1 71 ? -4.488 -1.418 0.611 1.00 0.00 160 ILE A N 18
ATOM 24018 C CA . ILE A 1 71 ? -5.287 -0.276 1.037 1.00 0.00 160 ILE A CA 18
ATOM 24019 C C . ILE A 1 71 ? -4.527 1.031 0.840 1.00 0.00 160 ILE A C 18
ATOM 24020 O O . ILE A 1 71 ? -3.602 1.344 1.590 1.00 0.00 160 ILE A O 18
ATOM 24036 N N . VAL A 1 72 ? -4.924 1.793 -0.175 1.00 0.00 161 VAL A N 18
ATOM 24037 C CA . VAL A 1 72 ? -4.282 3.068 -0.470 1.00 0.00 161 VAL A CA 18
ATOM 24038 C C . VAL A 1 72 ? -5.068 4.230 0.127 1.00 0.00 161 VAL A C 18
ATOM 24039 O O . VAL A 1 72 ? -6.276 4.344 -0.077 1.00 0.00 161 VAL A O 18
ATOM 24052 N N . GLN A 1 73 ? -4.373 5.090 0.864 1.00 0.00 162 GLN A N 18
ATOM 24053 C CA . GLN A 1 73 ? -5.007 6.244 1.491 1.00 0.00 162 GLN A CA 18
ATOM 24054 C C . GLN A 1 73 ? -4.147 7.493 1.328 1.00 0.00 162 GLN A C 18
ATOM 24055 O O . GLN A 1 73 ? -3.032 7.428 0.809 1.00 0.00 162 GLN A O 18
ATOM 24069 N N . LEU A 1 74 ? -4.673 8.629 1.774 1.00 0.00 163 LEU A N 18
ATOM 24070 C CA . LEU A 1 74 ? -3.953 9.894 1.678 1.00 0.00 163 LEU A CA 18
ATOM 24071 C C . LEU A 1 74 ? -2.947 10.037 2.816 1.00 0.00 163 LEU A C 18
ATOM 24072 O O . LEU A 1 74 ? -2.985 9.283 3.788 1.00 0.00 163 LEU A O 18
ATOM 24088 N N . GLN A 1 75 ? -2.051 11.010 2.688 1.00 0.00 164 GLN A N 18
ATOM 24089 C CA . GLN A 1 75 ? -1.036 11.252 3.706 1.00 0.00 164 GLN A CA 18
ATOM 24090 C C . GLN A 1 75 ? -1.623 12.020 4.887 1.00 0.00 164 GLN A C 18
ATOM 24091 O O . GLN A 1 75 ? -2.474 12.895 4.728 1.00 0.00 164 GLN A O 18
ATOM 24105 N N . PRO A 1 76 ? -1.158 11.685 6.100 1.00 0.00 165 PRO A N 18
ATOM 24106 C CA . PRO A 1 76 ? -1.623 12.332 7.331 1.00 0.00 165 PRO A CA 18
ATOM 24107 C C . PRO A 1 76 ? -1.151 13.777 7.440 1.00 0.00 165 PRO A C 18
ATOM 24108 O O . PRO A 1 76 ? -0.113 14.059 8.041 1.00 0.00 165 PRO A O 18
ATOM 24119 N N . THR A 1 77 ? -1.919 14.692 6.857 1.00 0.00 166 THR A N 18
ATOM 24120 C CA . THR A 1 77 ? -1.578 16.109 6.889 1.00 0.00 166 THR A CA 18
ATOM 24121 C C . THR A 1 77 ? -2.683 16.925 7.550 1.00 0.00 166 THR A C 18
ATOM 24122 O O . THR A 1 77 ? -3.678 17.272 6.912 1.00 0.00 166 THR A O 18
ATOM 24133 N N . ASP A 1 78 ? -2.502 17.229 8.830 1.00 0.00 167 ASP A N 18
ATOM 24134 C CA . ASP A 1 78 ? -3.484 18.007 9.578 1.00 0.00 167 ASP A CA 18
ATOM 24135 C C . ASP A 1 78 ? -3.425 19.479 9.183 1.00 0.00 167 ASP A C 18
ATOM 24136 O O . ASP A 1 78 ? -2.375 19.984 8.786 1.00 0.00 167 ASP A O 18
ATOM 24145 N N . ALA A 1 79 ? -4.559 20.163 9.295 1.00 0.00 168 ALA A N 18
ATOM 24146 C CA . ALA A 1 79 ? -4.636 21.577 8.951 1.00 0.00 168 ALA A CA 18
ATOM 24147 C C . ALA A 1 79 ? -5.940 22.192 9.447 1.00 0.00 168 ALA A C 18
ATOM 24148 O O . ALA A 1 79 ? -7.012 21.602 9.303 1.00 0.00 168 ALA A O 18
ATOM 24155 N N . LEU A 1 80 ? -5.842 23.381 10.032 1.00 0.00 169 LEU A N 18
ATOM 24156 C CA . LEU A 1 80 ? -7.015 24.077 10.551 1.00 0.00 169 LEU A CA 18
ATOM 24157 C C . LEU A 1 80 ? -7.882 24.606 9.414 1.00 0.00 169 LEU A C 18
ATOM 24158 O O . LEU A 1 80 ? -9.094 24.765 9.565 1.00 0.00 169 LEU A O 18
ATOM 24174 N N . LEU A 1 81 ? -7.255 24.873 8.274 1.00 0.00 170 LEU A N 18
ATOM 24175 C CA . LEU A 1 81 ? -7.969 25.382 7.108 1.00 0.00 170 LEU A CA 18
ATOM 24176 C C . LEU A 1 81 ? -7.883 24.399 5.945 1.00 0.00 170 LEU A C 18
ATOM 24177 O O . LEU A 1 81 ? -6.803 23.912 5.610 1.00 0.00 170 LEU A O 18
ATOM 24193 N N . CYS A 1 82 ? -9.027 24.114 5.332 1.00 0.00 171 CYS A N 18
ATOM 24194 C CA . CYS A 1 82 ? -9.080 23.191 4.205 1.00 0.00 171 CYS A CA 18
ATOM 24195 C C . CYS A 1 82 ? -9.561 23.900 2.943 1.00 0.00 171 CYS A C 18
ATOM 24196 O O . CYS A 1 82 ? -10.451 24.749 2.996 1.00 0.00 171 CYS A O 18
ATOM 24204 N N . SER A 1 83 ? -8.964 23.548 1.808 1.00 0.00 172 SER A N 18
ATOM 24205 C CA . SER A 1 83 ? -9.327 24.155 0.533 1.00 0.00 172 SER A CA 18
ATOM 24206 C C . SER A 1 83 ? -9.176 23.154 -0.608 1.00 0.00 172 SER A C 18
ATOM 24207 O O . SER A 1 83 ? -8.500 22.135 -0.469 1.00 0.00 172 SER A O 18
ATOM 24215 N N . GLY A 1 84 ? -9.812 23.452 -1.737 1.00 0.00 173 GLY A N 18
ATOM 24216 C CA . GLY A 1 84 ? -9.736 22.569 -2.886 1.00 0.00 173 GLY A CA 18
ATOM 24217 C C . GLY A 1 84 ? -8.781 23.078 -3.947 1.00 0.00 173 GLY A C 18
ATOM 24218 O O . GLY A 1 84 ? -8.262 24.191 -3.862 1.00 0.00 173 GLY A O 18
ATOM 24222 N N . PRO A 1 85 ? -8.535 22.251 -4.974 1.00 0.00 174 PRO A N 18
ATOM 24223 C CA . PRO A 1 85 ? -7.633 22.602 -6.075 1.00 0.00 174 PRO A CA 18
ATOM 24224 C C . PRO A 1 85 ? -8.206 23.698 -6.967 1.00 0.00 174 PRO A C 18
ATOM 24225 O O . PRO A 1 85 ? -9.256 23.521 -7.586 1.00 0.00 174 PRO A O 18
ATOM 24236 N N . SER A 1 86 ? -7.511 24.829 -7.029 1.00 0.00 175 SER A N 18
ATOM 24237 C CA . SER A 1 86 ? -7.953 25.954 -7.844 1.00 0.00 175 SER A CA 18
ATOM 24238 C C . SER A 1 86 ? -7.707 25.683 -9.325 1.00 0.00 175 SER A C 18
ATOM 24239 O O . SER A 1 86 ? -6.613 25.278 -9.719 1.00 0.00 175 SER A O 18
ATOM 24247 N N . SER A 1 87 ? -8.732 25.909 -10.140 1.00 0.00 176 SER A N 18
ATOM 24248 C CA . SER A 1 87 ? -8.629 25.686 -11.577 1.00 0.00 176 SER A CA 18
ATOM 24249 C C . SER A 1 87 ? -9.627 26.557 -12.335 1.00 0.00 176 SER A C 18
ATOM 24250 O O . SER A 1 87 ? -10.711 26.856 -11.836 1.00 0.00 176 SER A O 18
ATOM 24258 N N . GLY A 1 88 ? -9.251 26.961 -13.544 1.00 0.00 177 GLY A N 18
ATOM 24259 C CA . GLY A 1 88 ? -10.122 27.794 -14.352 1.00 0.00 177 GLY A CA 18
ATOM 24260 C C . GLY A 1 88 ? -10.667 28.981 -13.583 1.00 0.00 177 GLY A C 18
ATOM 24261 O O . GLY A 1 88 ? -10.091 30.068 -13.616 1.00 0.00 177 GLY A O 18
ATOM 24265 N N . GLY A 1 1 ? -8.470 27.614 -3.165 1.00 0.00 90 GLY A N 19
ATOM 24266 C CA . GLY A 1 1 ? -7.976 26.510 -3.966 1.00 0.00 90 GLY A CA 19
ATOM 24267 C C . GLY A 1 1 ? -7.248 25.472 -3.137 1.00 0.00 90 GLY A C 19
ATOM 24268 O O . GLY A 1 1 ? -6.833 25.746 -2.011 1.00 0.00 90 GLY A O 19
ATOM 24272 N N . SER A 1 2 ? -7.092 24.275 -3.693 1.00 0.00 91 SER A N 19
ATOM 24273 C CA . SER A 1 2 ? -6.414 23.189 -2.995 1.00 0.00 91 SER A CA 19
ATOM 24274 C C . SER A 1 2 ? -5.270 22.633 -3.837 1.00 0.00 91 SER A C 19
ATOM 24275 O O . SER A 1 2 ? -5.480 22.156 -4.952 1.00 0.00 91 SER A O 19
ATOM 24283 N N . SER A 1 3 ? -4.058 22.697 -3.294 1.00 0.00 92 SER A N 19
ATOM 24284 C CA . SER A 1 3 ? -2.879 22.204 -3.995 1.00 0.00 92 SER A CA 19
ATOM 24285 C C . SER A 1 3 ? -2.068 21.268 -3.104 1.00 0.00 92 SER A C 19
ATOM 24286 O O . SER A 1 3 ? -2.376 21.094 -1.926 1.00 0.00 92 SER A O 19
ATOM 24294 N N . GLY A 1 4 ? -1.030 20.667 -3.677 1.00 0.00 93 GLY A N 19
ATOM 24295 C CA . GLY A 1 4 ? -0.190 19.756 -2.921 1.00 0.00 93 GLY A CA 19
ATOM 24296 C C . GLY A 1 4 ? -0.934 18.509 -2.485 1.00 0.00 93 GLY A C 19
ATOM 24297 O O . GLY A 1 4 ? -1.451 17.764 -3.316 1.00 0.00 93 GLY A O 19
ATOM 24301 N N . SER A 1 5 ? -0.986 18.281 -1.176 1.00 0.00 94 SER A N 19
ATOM 24302 C CA . SER A 1 5 ? -1.667 17.112 -0.631 1.00 0.00 94 SER A CA 19
ATOM 24303 C C . SER A 1 5 ? -1.289 15.853 -1.404 1.00 0.00 94 SER A C 19
ATOM 24304 O O . SER A 1 5 ? -2.124 14.980 -1.637 1.00 0.00 94 SER A O 19
ATOM 24312 N N . SER A 1 6 ? -0.022 15.767 -1.799 1.00 0.00 95 SER A N 19
ATOM 24313 C CA . SER A 1 6 ? 0.468 14.617 -2.549 1.00 0.00 95 SER A CA 19
ATOM 24314 C C . SER A 1 6 ? 0.981 13.532 -1.607 1.00 0.00 95 SER A C 19
ATOM 24315 O O . SER A 1 6 ? 1.191 13.774 -0.419 1.00 0.00 95 SER A O 19
ATOM 24323 N N . GLY A 1 7 ? 1.181 12.334 -2.148 1.00 0.00 96 GLY A N 19
ATOM 24324 C CA . GLY A 1 7 ? 1.667 11.229 -1.342 1.00 0.00 96 GLY A CA 19
ATOM 24325 C C . GLY A 1 7 ? 0.556 10.290 -0.914 1.00 0.00 96 GLY A C 19
ATOM 24326 O O . GLY A 1 7 ? -0.583 10.715 -0.720 1.00 0.00 96 GLY A O 19
ATOM 24330 N N . ILE A 1 8 ? 0.888 9.012 -0.768 1.00 0.00 97 ILE A N 19
ATOM 24331 C CA . ILE A 1 8 ? -0.091 8.012 -0.361 1.00 0.00 97 ILE A CA 19
ATOM 24332 C C . ILE A 1 8 ? 0.534 6.978 0.570 1.00 0.00 97 ILE A C 19
ATOM 24333 O O . ILE A 1 8 ? 1.756 6.835 0.626 1.00 0.00 97 ILE A O 19
ATOM 24349 N N . LEU A 1 9 ? -0.312 6.258 1.298 1.00 0.00 98 LEU A N 19
ATOM 24350 C CA . LEU A 1 9 ? 0.156 5.235 2.227 1.00 0.00 98 LEU A CA 19
ATOM 24351 C C . LEU A 1 9 ? -0.160 3.838 1.702 1.00 0.00 98 LEU A C 19
ATOM 24352 O O . LEU A 1 9 ? -1.278 3.565 1.266 1.00 0.00 98 LEU A O 19
ATOM 24368 N N . VAL A 1 10 ? 0.833 2.955 1.751 1.00 0.00 99 VAL A N 19
ATOM 24369 C CA . VAL A 1 10 ? 0.660 1.585 1.284 1.00 0.00 99 VAL A CA 19
ATOM 24370 C C . VAL A 1 10 ? 0.405 0.635 2.449 1.00 0.00 99 VAL A C 19
ATOM 24371 O O . VAL A 1 10 ? 1.340 0.111 3.054 1.00 0.00 99 VAL A O 19
ATOM 24384 N N . LYS A 1 11 ? -0.869 0.417 2.758 1.00 0.00 100 LYS A N 19
ATOM 24385 C CA . LYS A 1 11 ? -1.250 -0.472 3.849 1.00 0.00 100 LYS A CA 19
ATOM 24386 C C . LYS A 1 11 ? -1.729 -1.817 3.314 1.00 0.00 100 LYS A C 19
ATOM 24387 O O . LYS A 1 11 ? -2.096 -1.936 2.146 1.00 0.00 100 LYS A O 19
ATOM 24406 N N . ASN A 1 12 ? -1.724 -2.828 4.177 1.00 0.00 101 ASN A N 19
ATOM 24407 C CA . ASN A 1 12 ? -2.159 -4.165 3.790 1.00 0.00 101 ASN A CA 19
ATOM 24408 C C . ASN A 1 12 ? -1.135 -4.826 2.872 1.00 0.00 101 ASN A C 19
ATOM 24409 O O . ASN A 1 12 ? -1.485 -5.374 1.826 1.00 0.00 101 ASN A O 19
ATOM 24420 N N . LEU A 1 13 ? 0.131 -4.772 3.271 1.00 0.00 102 LEU A N 19
ATOM 24421 C CA . LEU A 1 13 ? 1.207 -5.366 2.485 1.00 0.00 102 LEU A CA 19
ATOM 24422 C C . LEU A 1 13 ? 1.422 -6.826 2.872 1.00 0.00 102 LEU A C 19
ATOM 24423 O O . LEU A 1 13 ? 1.083 -7.258 3.973 1.00 0.00 102 LEU A O 19
ATOM 24439 N N . PRO A 1 14 ? 2.000 -7.604 1.945 1.00 0.00 103 PRO A N 19
ATOM 24440 C CA . PRO A 1 14 ? 2.276 -9.027 2.167 1.00 0.00 103 PRO A CA 19
ATOM 24441 C C . PRO A 1 14 ? 3.385 -9.250 3.188 1.00 0.00 103 PRO A C 19
ATOM 24442 O O . PRO A 1 14 ? 3.788 -8.324 3.892 1.00 0.00 103 PRO A O 19
ATOM 24453 N N . GLN A 1 15 ? 3.875 -10.483 3.263 1.00 0.00 104 GLN A N 19
ATOM 24454 C CA . GLN A 1 15 ? 4.939 -10.827 4.199 1.00 0.00 104 GLN A CA 19
ATOM 24455 C C . GLN A 1 15 ? 6.309 -10.511 3.607 1.00 0.00 104 GLN A C 19
ATOM 24456 O O . GLN A 1 15 ? 7.261 -10.230 4.335 1.00 0.00 104 GLN A O 19
ATOM 24470 N N . ASP A 1 16 ? 6.400 -10.560 2.283 1.00 0.00 105 ASP A N 19
ATOM 24471 C CA . ASP A 1 16 ? 7.654 -10.278 1.592 1.00 0.00 105 ASP A CA 19
ATOM 24472 C C . ASP A 1 16 ? 7.535 -9.016 0.744 1.00 0.00 105 ASP A C 19
ATOM 24473 O O . ASP A 1 16 ? 8.078 -8.944 -0.359 1.00 0.00 105 ASP A O 19
ATOM 24482 N N . SER A 1 17 ? 6.820 -8.024 1.265 1.00 0.00 106 SER A N 19
ATOM 24483 C CA . SER A 1 17 ? 6.626 -6.766 0.553 1.00 0.00 106 SER A CA 19
ATOM 24484 C C . SER A 1 17 ? 7.931 -5.979 0.474 1.00 0.00 106 SER A C 19
ATOM 24485 O O . SER A 1 17 ? 8.812 -6.132 1.318 1.00 0.00 106 SER A O 19
ATOM 24493 N N . ASN A 1 18 ? 8.045 -5.137 -0.548 1.00 0.00 107 ASN A N 19
ATOM 24494 C CA . ASN A 1 18 ? 9.242 -4.326 -0.739 1.00 0.00 107 ASN A CA 19
ATOM 24495 C C . ASN A 1 18 ? 8.965 -3.161 -1.685 1.00 0.00 107 ASN A C 19
ATOM 24496 O O . ASN A 1 18 ? 7.926 -3.117 -2.346 1.00 0.00 107 ASN A O 19
ATOM 24507 N N . CYS A 1 19 ? 9.900 -2.220 -1.746 1.00 0.00 108 CYS A N 19
ATOM 24508 C CA . CYS A 1 19 ? 9.758 -1.054 -2.610 1.00 0.00 108 CYS A CA 19
ATOM 24509 C C . CYS A 1 19 ? 9.723 -1.468 -4.079 1.00 0.00 108 CYS A C 19
ATOM 24510 O O . CYS A 1 19 ? 8.739 -1.229 -4.777 1.00 0.00 108 CYS A O 19
ATOM 24517 N N . GLN A 1 20 ? 10.805 -2.089 -4.539 1.00 0.00 109 GLN A N 19
ATOM 24518 C CA . GLN A 1 20 ? 10.898 -2.535 -5.924 1.00 0.00 109 GLN A CA 19
ATOM 24519 C C . GLN A 1 20 ? 9.538 -2.995 -6.440 1.00 0.00 109 GLN A C 19
ATOM 24520 O O . GLN A 1 20 ? 9.164 -2.702 -7.575 1.00 0.00 109 GLN A O 19
ATOM 24534 N N . GLU A 1 21 ? 8.804 -3.716 -5.598 1.00 0.00 110 GLU A N 19
ATOM 24535 C CA . GLU A 1 21 ? 7.487 -4.217 -5.972 1.00 0.00 110 GLU A CA 19
ATOM 24536 C C . GLU A 1 21 ? 6.526 -3.065 -6.253 1.00 0.00 110 GLU A C 19
ATOM 24537 O O . GLU A 1 21 ? 5.878 -3.024 -7.298 1.00 0.00 110 GLU A O 19
ATOM 24549 N N . VAL A 1 22 ? 6.440 -2.131 -5.311 1.00 0.00 111 VAL A N 19
ATOM 24550 C CA . VAL A 1 22 ? 5.559 -0.978 -5.456 1.00 0.00 111 VAL A CA 19
ATOM 24551 C C . VAL A 1 22 ? 6.051 -0.046 -6.558 1.00 0.00 111 VAL A C 19
ATOM 24552 O O . VAL A 1 22 ? 5.316 0.269 -7.494 1.00 0.00 111 VAL A O 19
ATOM 24565 N N . HIS A 1 23 ? 7.301 0.392 -6.441 1.00 0.00 112 HIS A N 19
ATOM 24566 C CA . HIS A 1 23 ? 7.893 1.287 -7.428 1.00 0.00 112 HIS A CA 19
ATOM 24567 C C . HIS A 1 23 ? 7.393 0.955 -8.831 1.00 0.00 112 HIS A C 19
ATOM 24568 O O . HIS A 1 23 ? 6.775 1.789 -9.494 1.00 0.00 112 HIS A O 19
ATOM 24583 N N . ASP A 1 24 ? 7.666 -0.266 -9.278 1.00 0.00 113 ASP A N 19
ATOM 24584 C CA . ASP A 1 24 ? 7.244 -0.708 -10.602 1.00 0.00 113 ASP A CA 19
ATOM 24585 C C . ASP A 1 24 ? 5.733 -0.575 -10.763 1.00 0.00 113 ASP A C 19
ATOM 24586 O O . ASP A 1 24 ? 5.245 -0.140 -11.807 1.00 0.00 113 ASP A O 19
ATOM 24595 N N . LEU A 1 25 ? 4.997 -0.954 -9.724 1.00 0.00 114 LEU A N 19
ATOM 24596 C CA . LEU A 1 25 ? 3.541 -0.879 -9.750 1.00 0.00 114 LEU A CA 19
ATOM 24597 C C . LEU A 1 25 ? 3.074 0.547 -10.025 1.00 0.00 114 LEU A C 19
ATOM 24598 O O . LEU A 1 25 ? 2.269 0.786 -10.926 1.00 0.00 114 LEU A O 19
ATOM 24614 N N . LEU A 1 26 ? 3.586 1.492 -9.244 1.00 0.00 115 LEU A N 19
ATOM 24615 C CA . LEU A 1 26 ? 3.224 2.896 -9.404 1.00 0.00 115 LEU A CA 19
ATOM 24616 C C . LEU A 1 26 ? 4.111 3.572 -10.444 1.00 0.00 115 LEU A C 19
ATOM 24617 O O . LEU A 1 26 ? 4.318 4.785 -10.406 1.00 0.00 115 LEU A O 19
ATOM 24633 N N . LYS A 1 27 ? 4.632 2.780 -11.375 1.00 0.00 116 LYS A N 19
ATOM 24634 C CA . LYS A 1 27 ? 5.495 3.301 -12.429 1.00 0.00 116 LYS A CA 19
ATOM 24635 C C . LYS A 1 27 ? 4.859 4.513 -13.102 1.00 0.00 116 LYS A C 19
ATOM 24636 O O . LYS A 1 27 ? 5.497 5.556 -13.255 1.00 0.00 116 LYS A O 19
ATOM 24655 N N . ASP A 1 28 ? 3.601 4.371 -13.501 1.00 0.00 117 ASP A N 19
ATOM 24656 C CA . ASP A 1 28 ? 2.878 5.455 -14.156 1.00 0.00 117 ASP A CA 19
ATOM 24657 C C . ASP A 1 28 ? 3.181 6.792 -13.486 1.00 0.00 117 ASP A C 19
ATOM 24658 O O . ASP A 1 28 ? 3.472 7.782 -14.157 1.00 0.00 117 ASP A O 19
ATOM 24667 N N . TYR A 1 29 ? 3.109 6.812 -12.160 1.00 0.00 118 TYR A N 19
ATOM 24668 C CA . TYR A 1 29 ? 3.371 8.028 -11.399 1.00 0.00 118 TYR A CA 19
ATOM 24669 C C . TYR A 1 29 ? 4.843 8.119 -11.009 1.00 0.00 118 TYR A C 19
ATOM 24670 O O . TYR A 1 29 ? 5.496 7.105 -10.762 1.00 0.00 118 TYR A O 19
ATOM 24688 N N . ASP A 1 30 ? 5.360 9.342 -10.955 1.00 0.00 119 ASP A N 19
ATOM 24689 C CA . ASP A 1 30 ? 6.754 9.568 -10.594 1.00 0.00 119 ASP A CA 19
ATOM 24690 C C . ASP A 1 30 ? 6.957 9.418 -9.089 1.00 0.00 119 ASP A C 19
ATOM 24691 O O . ASP A 1 30 ? 6.265 10.053 -8.292 1.00 0.00 119 ASP A O 19
ATOM 24700 N N . LEU A 1 31 ? 7.908 8.573 -8.707 1.00 0.00 120 LEU A N 19
ATOM 24701 C CA . LEU A 1 31 ? 8.201 8.337 -7.298 1.00 0.00 120 LEU A CA 19
ATOM 24702 C C . LEU A 1 31 ? 9.351 9.221 -6.826 1.00 0.00 120 LEU A C 19
ATOM 24703 O O . LEU A 1 31 ? 10.405 9.280 -7.461 1.00 0.00 120 LEU A O 19
ATOM 24719 N N . LYS A 1 32 ? 9.143 9.907 -5.707 1.00 0.00 121 LYS A N 19
ATOM 24720 C CA . LYS A 1 32 ? 10.162 10.785 -5.146 1.00 0.00 121 LYS A CA 19
ATOM 24721 C C . LYS A 1 32 ? 10.890 10.107 -3.990 1.00 0.00 121 LYS A C 19
ATOM 24722 O O . LYS A 1 32 ? 12.101 10.259 -3.832 1.00 0.00 121 LYS A O 19
ATOM 24741 N N . TYR A 1 33 ? 10.144 9.358 -3.186 1.00 0.00 122 TYR A N 19
ATOM 24742 C CA . TYR A 1 33 ? 10.718 8.656 -2.044 1.00 0.00 122 TYR A CA 19
ATOM 24743 C C . TYR A 1 33 ? 9.799 7.531 -1.577 1.00 0.00 122 TYR A C 19
ATOM 24744 O O . TYR A 1 33 ? 8.583 7.703 -1.491 1.00 0.00 122 TYR A O 19
ATOM 24762 N N . CYS A 1 34 ? 10.390 6.380 -1.277 1.00 0.00 123 CYS A N 19
ATOM 24763 C CA . CYS A 1 34 ? 9.628 5.225 -0.818 1.00 0.00 123 CYS A CA 19
ATOM 24764 C C . CYS A 1 34 ? 10.257 4.620 0.433 1.00 0.00 123 CYS A C 19
ATOM 24765 O O . CYS A 1 34 ? 11.456 4.341 0.466 1.00 0.00 123 CYS A O 19
ATOM 24772 N N . TYR A 1 35 ? 9.440 4.419 1.461 1.00 0.00 124 TYR A N 19
ATOM 24773 C CA . TYR A 1 35 ? 9.916 3.849 2.716 1.00 0.00 124 TYR A CA 19
ATOM 24774 C C . TYR A 1 35 ? 9.057 2.660 3.135 1.00 0.00 124 TYR A C 19
ATOM 24775 O O . TYR A 1 35 ? 7.958 2.828 3.663 1.00 0.00 124 TYR A O 19
ATOM 24793 N N . VAL A 1 36 ? 9.568 1.456 2.895 1.00 0.00 125 VAL A N 19
ATOM 24794 C CA . VAL A 1 36 ? 8.850 0.237 3.248 1.00 0.00 125 VAL A CA 19
ATOM 24795 C C . VAL A 1 36 ? 9.135 -0.171 4.689 1.00 0.00 125 VAL A C 19
ATOM 24796 O O . VAL A 1 36 ? 10.285 -0.403 5.063 1.00 0.00 125 VAL A O 19
ATOM 24809 N N . ASP A 1 37 ? 8.081 -0.257 5.493 1.00 0.00 126 ASP A N 19
ATOM 24810 C CA . ASP A 1 37 ? 8.218 -0.639 6.894 1.00 0.00 126 ASP A CA 19
ATOM 24811 C C . ASP A 1 37 ? 7.483 -1.946 7.175 1.00 0.00 126 ASP A C 19
ATOM 24812 O O . ASP A 1 37 ? 6.307 -1.943 7.539 1.00 0.00 126 ASP A O 19
ATOM 24821 N N . ARG A 1 38 ? 8.184 -3.062 7.002 1.00 0.00 127 ARG A N 19
ATOM 24822 C CA . ARG A 1 38 ? 7.598 -4.376 7.234 1.00 0.00 127 ARG A CA 19
ATOM 24823 C C . ARG A 1 38 ? 7.004 -4.466 8.637 1.00 0.00 127 ARG A C 19
ATOM 24824 O O . ARG A 1 38 ? 5.910 -4.996 8.825 1.00 0.00 127 ARG A O 19
ATOM 24845 N N . ASN A 1 39 ? 7.735 -3.946 9.618 1.00 0.00 128 ASN A N 19
ATOM 24846 C CA . ASN A 1 39 ? 7.281 -3.968 11.003 1.00 0.00 128 ASN A CA 19
ATOM 24847 C C . ASN A 1 39 ? 5.804 -3.596 11.098 1.00 0.00 128 ASN A C 19
ATOM 24848 O O . ASN A 1 39 ? 5.033 -4.243 11.807 1.00 0.00 128 ASN A O 19
ATOM 24859 N N . LYS A 1 40 ? 5.417 -2.548 10.379 1.00 0.00 129 LYS A N 19
ATOM 24860 C CA . LYS A 1 40 ? 4.033 -2.089 10.379 1.00 0.00 129 LYS A CA 19
ATOM 24861 C C . LYS A 1 40 ? 3.382 -2.323 9.020 1.00 0.00 129 LYS A C 19
ATOM 24862 O O . LYS A 1 40 ? 2.322 -1.770 8.725 1.00 0.00 129 LYS A O 19
ATOM 24881 N N . ARG A 1 41 ? 4.021 -3.148 8.197 1.00 0.00 130 ARG A N 19
ATOM 24882 C CA . ARG A 1 41 ? 3.503 -3.456 6.869 1.00 0.00 130 ARG A CA 19
ATOM 24883 C C . ARG A 1 41 ? 2.947 -2.203 6.199 1.00 0.00 130 ARG A C 19
ATOM 24884 O O . ARG A 1 41 ? 1.844 -2.216 5.650 1.00 0.00 130 ARG A O 19
ATOM 24905 N N . THR A 1 42 ? 3.717 -1.121 6.247 1.00 0.00 131 THR A N 19
ATOM 24906 C CA . THR A 1 42 ? 3.302 0.141 5.646 1.00 0.00 131 THR A CA 19
ATOM 24907 C C . THR A 1 42 ? 4.423 0.748 4.812 1.00 0.00 131 THR A C 19
ATOM 24908 O O . THR A 1 42 ? 5.580 0.771 5.231 1.00 0.00 131 THR A O 19
ATOM 24919 N N . ALA A 1 43 ? 4.073 1.241 3.628 1.00 0.00 132 ALA A N 19
ATOM 24920 C CA . ALA A 1 43 ? 5.051 1.851 2.735 1.00 0.00 132 ALA A CA 19
ATOM 24921 C C . ALA A 1 43 ? 4.673 3.293 2.412 1.00 0.00 132 ALA A C 19
ATOM 24922 O O . ALA A 1 43 ? 3.665 3.548 1.753 1.00 0.00 132 ALA A O 19
ATOM 24929 N N . PHE A 1 44 ? 5.488 4.232 2.880 1.00 0.00 133 PHE A N 19
ATOM 24930 C CA . PHE A 1 44 ? 5.239 5.649 2.641 1.00 0.00 133 PHE A CA 19
ATOM 24931 C C . PHE A 1 44 ? 5.736 6.064 1.260 1.00 0.00 133 PHE A C 19
ATOM 24932 O O . PHE A 1 44 ? 6.940 6.179 1.029 1.00 0.00 133 PHE A O 19
ATOM 24949 N N . VAL A 1 45 ? 4.799 6.287 0.343 1.00 0.00 134 VAL A N 19
ATOM 24950 C CA . VAL A 1 45 ? 5.141 6.690 -1.016 1.00 0.00 134 VAL A CA 19
ATOM 24951 C C . VAL A 1 45 ? 4.814 8.160 -1.253 1.00 0.00 134 VAL A C 19
ATOM 24952 O O . VAL A 1 45 ? 3.723 8.626 -0.922 1.00 0.00 134 VAL A O 19
ATOM 24965 N N . THR A 1 46 ? 5.767 8.887 -1.828 1.00 0.00 135 THR A N 19
ATOM 24966 C CA . THR A 1 46 ? 5.581 10.305 -2.108 1.00 0.00 135 THR A CA 19
ATOM 24967 C C . THR A 1 46 ? 5.519 10.565 -3.609 1.00 0.00 135 THR A C 19
ATOM 24968 O O . THR A 1 46 ? 6.543 10.566 -4.292 1.00 0.00 135 THR A O 19
ATOM 24979 N N . LEU A 1 47 ? 4.311 10.787 -4.116 1.00 0.00 136 LEU A N 19
ATOM 24980 C CA . LEU A 1 47 ? 4.115 11.049 -5.537 1.00 0.00 136 LEU A CA 19
ATOM 24981 C C . LEU A 1 47 ? 4.571 12.459 -5.899 1.00 0.00 136 LEU A C 19
ATOM 24982 O O . LEU A 1 47 ? 5.010 13.222 -5.036 1.00 0.00 136 LEU A O 19
ATOM 24998 N N . LEU A 1 48 ? 4.464 12.800 -7.178 1.00 0.00 137 LEU A N 19
ATOM 24999 C CA . LEU A 1 48 ? 4.863 14.120 -7.654 1.00 0.00 137 LEU A CA 19
ATOM 25000 C C . LEU A 1 48 ? 3.880 15.189 -7.187 1.00 0.00 137 LEU A C 19
ATOM 25001 O O . LEU A 1 48 ? 4.258 16.137 -6.501 1.00 0.00 137 LEU A O 19
ATOM 25017 N N . ASN A 1 49 ? 2.615 15.026 -7.561 1.00 0.00 138 ASN A N 19
ATOM 25018 C CA . ASN A 1 49 ? 1.577 15.976 -7.179 1.00 0.00 138 ASN A CA 19
ATOM 25019 C C . ASN A 1 49 ? 0.400 15.260 -6.523 1.00 0.00 138 ASN A C 19
ATOM 25020 O O . ASN A 1 49 ? 0.383 14.034 -6.422 1.00 0.00 138 ASN A O 19
ATOM 25031 N N . GLY A 1 50 ? -0.585 16.035 -6.080 1.00 0.00 139 GLY A N 19
ATOM 25032 C CA . GLY A 1 50 ? -1.753 15.458 -5.440 1.00 0.00 139 GLY A CA 19
ATOM 25033 C C . GLY A 1 50 ? -2.703 14.821 -6.434 1.00 0.00 139 GLY A C 19
ATOM 25034 O O . GLY A 1 50 ? -3.058 13.650 -6.301 1.00 0.00 139 GLY A O 19
ATOM 25038 N N . GLU A 1 51 ? -3.118 15.594 -7.433 1.00 0.00 140 GLU A N 19
ATOM 25039 C CA . GLU A 1 51 ? -4.035 15.098 -8.452 1.00 0.00 140 GLU A CA 19
ATOM 25040 C C . GLU A 1 51 ? -3.734 13.641 -8.792 1.00 0.00 140 GLU A C 19
ATOM 25041 O O . GLU A 1 51 ? -4.644 12.820 -8.908 1.00 0.00 140 GLU A O 19
ATOM 25053 N N . GLN A 1 52 ? -2.452 13.329 -8.951 1.00 0.00 141 GLN A N 19
ATOM 25054 C CA . GLN A 1 52 ? -2.031 11.972 -9.279 1.00 0.00 141 GLN A CA 19
ATOM 25055 C C . GLN A 1 52 ? -2.499 10.985 -8.215 1.00 0.00 141 GLN A C 19
ATOM 25056 O O . GLN A 1 52 ? -3.058 9.936 -8.532 1.00 0.00 141 GLN A O 19
ATOM 25070 N N . ALA A 1 53 ? -2.265 11.329 -6.953 1.00 0.00 142 ALA A N 19
ATOM 25071 C CA . ALA A 1 53 ? -2.664 10.473 -5.842 1.00 0.00 142 ALA A CA 19
ATOM 25072 C C . ALA A 1 53 ? -4.183 10.386 -5.735 1.00 0.00 142 ALA A C 19
ATOM 25073 O O . ALA A 1 53 ? -4.749 9.294 -5.703 1.00 0.00 142 ALA A O 19
ATOM 25080 N N . GLN A 1 54 ? -4.835 11.542 -5.679 1.00 0.00 143 GLN A N 19
ATOM 25081 C CA . GLN A 1 54 ? -6.289 11.595 -5.573 1.00 0.00 143 GLN A CA 19
ATOM 25082 C C . GLN A 1 54 ? -6.933 10.454 -6.354 1.00 0.00 143 GLN A C 19
ATOM 25083 O O . GLN A 1 54 ? -7.948 9.899 -5.938 1.00 0.00 143 GLN A O 19
ATOM 25097 N N . ASN A 1 55 ? -6.334 10.109 -7.490 1.00 0.00 144 ASN A N 19
ATOM 25098 C CA . ASN A 1 55 ? -6.851 9.035 -8.331 1.00 0.00 144 ASN A CA 19
ATOM 25099 C C . ASN A 1 55 ? -6.145 7.718 -8.024 1.00 0.00 144 ASN A C 19
ATOM 25100 O O . ASN A 1 55 ? -6.779 6.739 -7.631 1.00 0.00 144 ASN A O 19
ATOM 25111 N N . ALA A 1 56 ? -4.828 7.702 -8.207 1.00 0.00 145 ALA A N 19
ATOM 25112 C CA . ALA A 1 56 ? -4.036 6.506 -7.947 1.00 0.00 145 ALA A CA 19
ATOM 25113 C C . ALA A 1 56 ? -4.534 5.776 -6.704 1.00 0.00 145 ALA A C 19
ATOM 25114 O O . ALA A 1 56 ? -4.440 4.552 -6.613 1.00 0.00 145 ALA A O 19
ATOM 25121 N N . ILE A 1 57 ? -5.063 6.535 -5.751 1.00 0.00 146 ILE A N 19
ATOM 25122 C CA . ILE A 1 57 ? -5.577 5.959 -4.514 1.00 0.00 146 ILE A CA 19
ATOM 25123 C C . ILE A 1 57 ? -6.834 5.135 -4.771 1.00 0.00 146 ILE A C 19
ATOM 25124 O O . ILE A 1 57 ? -6.877 3.942 -4.471 1.00 0.00 146 ILE A O 19
ATOM 25140 N N . GLN A 1 58 ? -7.853 5.780 -5.330 1.00 0.00 147 GLN A N 19
ATOM 25141 C CA . GLN A 1 58 ? -9.111 5.106 -5.629 1.00 0.00 147 GLN A CA 19
ATOM 25142 C C . GLN A 1 58 ? -8.906 4.005 -6.665 1.00 0.00 147 GLN A C 19
ATOM 25143 O O . GLN A 1 58 ? -9.553 2.960 -6.610 1.00 0.00 147 GLN A O 19
ATOM 25157 N N . MET A 1 59 ? -8.003 4.249 -7.608 1.00 0.00 148 MET A N 19
ATOM 25158 C CA . MET A 1 59 ? -7.712 3.277 -8.657 1.00 0.00 148 MET A CA 19
ATOM 25159 C C . MET A 1 59 ? -7.017 2.048 -8.081 1.00 0.00 148 MET A C 19
ATOM 25160 O O . MET A 1 59 ? -7.473 0.919 -8.269 1.00 0.00 148 MET A O 19
ATOM 25174 N N . PHE A 1 60 ? -5.911 2.273 -7.380 1.00 0.00 149 PHE A N 19
ATOM 25175 C CA . PHE A 1 60 ? -5.152 1.183 -6.778 1.00 0.00 149 PHE A CA 19
ATOM 25176 C C . PHE A 1 60 ? -5.964 0.494 -5.684 1.00 0.00 149 PHE A C 19
ATOM 25177 O O . PHE A 1 60 ? -6.057 -0.733 -5.643 1.00 0.00 149 PHE A O 19
ATOM 25194 N N . HIS A 1 61 ? -6.549 1.294 -4.798 1.00 0.00 150 HIS A N 19
ATOM 25195 C CA . HIS A 1 61 ? -7.353 0.763 -3.703 1.00 0.00 150 HIS A CA 19
ATOM 25196 C C . HIS A 1 61 ? -8.049 -0.530 -4.117 1.00 0.00 150 HIS A C 19
ATOM 25197 O O . HIS A 1 61 ? -8.726 -0.579 -5.144 1.00 0.00 150 HIS A O 19
ATOM 25212 N N . GLN A 1 62 ? -7.877 -1.574 -3.312 1.00 0.00 151 GLN A N 19
ATOM 25213 C CA . GLN A 1 62 ? -8.488 -2.867 -3.597 1.00 0.00 151 GLN A CA 19
ATOM 25214 C C . GLN A 1 62 ? -7.860 -3.505 -4.832 1.00 0.00 151 GLN A C 19
ATOM 25215 O O . GLN A 1 62 ? -8.555 -4.100 -5.656 1.00 0.00 151 GLN A O 19
ATOM 25229 N N . TYR A 1 63 ? -6.544 -3.376 -4.955 1.00 0.00 152 TYR A N 19
ATOM 25230 C CA . TYR A 1 63 ? -5.823 -3.937 -6.091 1.00 0.00 152 TYR A CA 19
ATOM 25231 C C . TYR A 1 63 ? -5.426 -5.386 -5.822 1.00 0.00 152 TYR A C 19
ATOM 25232 O O . TYR A 1 63 ? -5.378 -5.825 -4.673 1.00 0.00 152 TYR A O 19
ATOM 25250 N N . SER A 1 64 ? -5.142 -6.123 -6.891 1.00 0.00 153 SER A N 19
ATOM 25251 C CA . SER A 1 64 ? -4.752 -7.523 -6.773 1.00 0.00 153 SER A CA 19
ATOM 25252 C C . SER A 1 64 ? -3.236 -7.657 -6.666 1.00 0.00 153 SER A C 19
ATOM 25253 O O . SER A 1 64 ? -2.518 -7.532 -7.659 1.00 0.00 153 SER A O 19
ATOM 25261 N N . PHE A 1 65 ? -2.754 -7.912 -5.454 1.00 0.00 154 PHE A N 19
ATOM 25262 C CA . PHE A 1 65 ? -1.324 -8.062 -5.216 1.00 0.00 154 PHE A CA 19
ATOM 25263 C C . PHE A 1 65 ? -1.059 -9.107 -4.136 1.00 0.00 154 PHE A C 19
ATOM 25264 O O . PHE A 1 65 ? -1.361 -8.892 -2.962 1.00 0.00 154 PHE A O 19
ATOM 25281 N N . ARG A 1 66 ? -0.495 -10.240 -4.542 1.00 0.00 155 ARG A N 19
ATOM 25282 C CA . ARG A 1 66 ? -0.191 -11.319 -3.611 1.00 0.00 155 ARG A CA 19
ATOM 25283 C C . ARG A 1 66 ? -1.453 -11.791 -2.895 1.00 0.00 155 ARG A C 19
ATOM 25284 O O . ARG A 1 66 ? -1.457 -11.977 -1.679 1.00 0.00 155 ARG A O 19
ATOM 25305 N N . GLY A 1 67 ? -2.524 -11.982 -3.659 1.00 0.00 156 GLY A N 19
ATOM 25306 C CA . GLY A 1 67 ? -3.778 -12.429 -3.081 1.00 0.00 156 GLY A CA 19
ATOM 25307 C C . GLY A 1 67 ? -4.231 -11.553 -1.930 1.00 0.00 156 GLY A C 19
ATOM 25308 O O . GLY A 1 67 ? -4.921 -12.016 -1.021 1.00 0.00 156 GLY A O 19
ATOM 25312 N N . LYS A 1 68 ? -3.841 -10.283 -1.966 1.00 0.00 157 LYS A N 19
ATOM 25313 C CA . LYS A 1 68 ? -4.210 -9.339 -0.918 1.00 0.00 157 LYS A CA 19
ATOM 25314 C C . LYS A 1 68 ? -4.822 -8.076 -1.515 1.00 0.00 157 LYS A C 19
ATOM 25315 O O . LYS A 1 68 ? -4.565 -7.736 -2.670 1.00 0.00 157 LYS A O 19
ATOM 25334 N N . ASP A 1 69 ? -5.632 -7.384 -0.721 1.00 0.00 158 ASP A N 19
ATOM 25335 C CA . ASP A 1 69 ? -6.278 -6.156 -1.171 1.00 0.00 158 ASP A CA 19
ATOM 25336 C C . ASP A 1 69 ? -5.514 -4.929 -0.683 1.00 0.00 158 ASP A C 19
ATOM 25337 O O . ASP A 1 69 ? -5.921 -4.273 0.278 1.00 0.00 158 ASP A O 19
ATOM 25346 N N . LEU A 1 70 ? -4.406 -4.626 -1.348 1.00 0.00 159 LEU A N 19
ATOM 25347 C CA . LEU A 1 70 ? -3.584 -3.478 -0.982 1.00 0.00 159 LEU A CA 19
ATOM 25348 C C . LEU A 1 70 ? -4.450 -2.251 -0.712 1.00 0.00 159 LEU A C 19
ATOM 25349 O O . LEU A 1 70 ? -5.265 -1.860 -1.548 1.00 0.00 159 LEU A O 19
ATOM 25365 N N . ILE A 1 71 ? -4.265 -1.649 0.458 1.00 0.00 160 ILE A N 19
ATOM 25366 C CA . ILE A 1 71 ? -5.028 -0.465 0.835 1.00 0.00 160 ILE A CA 19
ATOM 25367 C C . ILE A 1 71 ? -4.214 0.806 0.614 1.00 0.00 160 ILE A C 19
ATOM 25368 O O . ILE A 1 71 ? -3.172 1.005 1.237 1.00 0.00 160 ILE A O 19
ATOM 25384 N N . VAL A 1 72 ? -4.700 1.665 -0.277 1.00 0.00 161 VAL A N 19
ATOM 25385 C CA . VAL A 1 72 ? -4.020 2.919 -0.579 1.00 0.00 161 VAL A CA 19
ATOM 25386 C C . VAL A 1 72 ? -4.766 4.106 0.019 1.00 0.00 161 VAL A C 19
ATOM 25387 O O . VAL A 1 72 ? -5.971 4.259 -0.182 1.00 0.00 161 VAL A O 19
ATOM 25400 N N . GLN A 1 73 ? -4.042 4.944 0.754 1.00 0.00 162 GLN A N 19
ATOM 25401 C CA . GLN A 1 73 ? -4.636 6.118 1.381 1.00 0.00 162 GLN A CA 19
ATOM 25402 C C . GLN A 1 73 ? -3.801 7.364 1.105 1.00 0.00 162 GLN A C 19
ATOM 25403 O O . GLN A 1 73 ? -2.707 7.280 0.545 1.00 0.00 162 GLN A O 19
ATOM 25417 N N . LEU A 1 74 ? -4.323 8.520 1.502 1.00 0.00 163 LEU A N 19
ATOM 25418 C CA . LEU A 1 74 ? -3.625 9.785 1.297 1.00 0.00 163 LEU A CA 19
ATOM 25419 C C . LEU A 1 74 ? -3.022 10.291 2.603 1.00 0.00 163 LEU A C 19
ATOM 25420 O O . LEU A 1 74 ? -3.707 10.379 3.621 1.00 0.00 163 LEU A O 19
ATOM 25436 N N . GLN A 1 75 ? -1.735 10.624 2.565 1.00 0.00 164 GLN A N 19
ATOM 25437 C CA . GLN A 1 75 ? -1.040 11.123 3.745 1.00 0.00 164 GLN A CA 19
ATOM 25438 C C . GLN A 1 75 ? -1.753 12.342 4.322 1.00 0.00 164 GLN A C 19
ATOM 25439 O O . GLN A 1 75 ? -2.242 13.207 3.595 1.00 0.00 164 GLN A O 19
ATOM 25453 N N . PRO A 1 76 ? -1.814 12.414 5.660 1.00 0.00 165 PRO A N 19
ATOM 25454 C CA . PRO A 1 76 ? -2.465 13.523 6.363 1.00 0.00 165 PRO A CA 19
ATOM 25455 C C . PRO A 1 76 ? -1.689 14.829 6.231 1.00 0.00 165 PRO A C 19
ATOM 25456 O O . PRO A 1 76 ? -0.856 15.158 7.076 1.00 0.00 165 PRO A O 19
ATOM 25467 N N . THR A 1 77 ? -1.967 15.572 5.164 1.00 0.00 166 THR A N 19
ATOM 25468 C CA . THR A 1 77 ? -1.295 16.842 4.920 1.00 0.00 166 THR A CA 19
ATOM 25469 C C . THR A 1 77 ? -2.287 17.999 4.924 1.00 0.00 166 THR A C 19
ATOM 25470 O O . THR A 1 77 ? -2.979 18.239 3.934 1.00 0.00 166 THR A O 19
ATOM 25481 N N . ASP A 1 78 ? -2.351 18.714 6.041 1.00 0.00 167 ASP A N 19
ATOM 25482 C CA . ASP A 1 78 ? -3.258 19.848 6.173 1.00 0.00 167 ASP A CA 19
ATOM 25483 C C . ASP A 1 78 ? -2.804 21.012 5.297 1.00 0.00 167 ASP A C 19
ATOM 25484 O O . ASP A 1 78 ? -3.580 21.545 4.505 1.00 0.00 167 ASP A O 19
ATOM 25493 N N . ALA A 1 79 ? -1.542 21.400 5.447 1.00 0.00 168 ALA A N 19
ATOM 25494 C CA . ALA A 1 79 ? -0.984 22.500 4.670 1.00 0.00 168 ALA A CA 19
ATOM 25495 C C . ALA A 1 79 ? 0.502 22.284 4.401 1.00 0.00 168 ALA A C 19
ATOM 25496 O O . ALA A 1 79 ? 1.273 21.992 5.317 1.00 0.00 168 ALA A O 19
ATOM 25503 N N . LEU A 1 80 ? 0.897 22.428 3.141 1.00 0.00 169 LEU A N 19
ATOM 25504 C CA . LEU A 1 80 ? 2.291 22.248 2.752 1.00 0.00 169 LEU A CA 19
ATOM 25505 C C . LEU A 1 80 ? 3.034 23.580 2.753 1.00 0.00 169 LEU A C 19
ATOM 25506 O O . LEU A 1 80 ? 3.991 23.771 2.002 1.00 0.00 169 LEU A O 19
ATOM 25522 N N . LEU A 1 81 ? 2.588 24.499 3.603 1.00 0.00 170 LEU A N 19
ATOM 25523 C CA . LEU A 1 81 ? 3.211 25.814 3.705 1.00 0.00 170 LEU A CA 19
ATOM 25524 C C . LEU A 1 81 ? 3.306 26.261 5.160 1.00 0.00 170 LEU A C 19
ATOM 25525 O O . LEU A 1 81 ? 2.813 25.582 6.062 1.00 0.00 170 LEU A O 19
ATOM 25541 N N . CYS A 1 82 ? 3.940 27.406 5.382 1.00 0.00 171 CYS A N 19
ATOM 25542 C CA . CYS A 1 82 ? 4.098 27.945 6.728 1.00 0.00 171 CYS A CA 19
ATOM 25543 C C . CYS A 1 82 ? 2.759 28.411 7.288 1.00 0.00 171 CYS A C 19
ATOM 25544 O O . CYS A 1 82 ? 1.999 29.105 6.611 1.00 0.00 171 CYS A O 19
ATOM 25552 N N . SER A 1 83 ? 2.474 28.024 8.527 1.00 0.00 172 SER A N 19
ATOM 25553 C CA . SER A 1 83 ? 1.223 28.397 9.176 1.00 0.00 172 SER A CA 19
ATOM 25554 C C . SER A 1 83 ? 1.290 28.135 10.678 1.00 0.00 172 SER A C 19
ATOM 25555 O O . SER A 1 83 ? 1.833 27.123 11.118 1.00 0.00 172 SER A O 19
ATOM 25563 N N . GLY A 1 84 ? 0.734 29.056 11.459 1.00 0.00 173 GLY A N 19
ATOM 25564 C CA . GLY A 1 84 ? 0.741 28.907 12.902 1.00 0.00 173 GLY A CA 19
ATOM 25565 C C . GLY A 1 84 ? 0.535 30.225 13.622 1.00 0.00 173 GLY A C 19
ATOM 25566 O O . GLY A 1 84 ? 0.975 31.281 13.167 1.00 0.00 173 GLY A O 19
ATOM 25570 N N . PRO A 1 85 ? -0.150 30.174 14.774 1.00 0.00 174 PRO A N 19
ATOM 25571 C CA . PRO A 1 85 ? -0.430 31.364 15.582 1.00 0.00 174 PRO A CA 19
ATOM 25572 C C . PRO A 1 85 ? 0.825 31.927 16.240 1.00 0.00 174 PRO A C 19
ATOM 25573 O O . PRO A 1 85 ? 1.408 31.299 17.124 1.00 0.00 174 PRO A O 19
ATOM 25584 N N . SER A 1 86 ? 1.235 33.114 15.804 1.00 0.00 175 SER A N 19
ATOM 25585 C CA . SER A 1 86 ? 2.423 33.760 16.349 1.00 0.00 175 SER A CA 19
ATOM 25586 C C . SER A 1 86 ? 2.133 35.212 16.715 1.00 0.00 175 SER A C 19
ATOM 25587 O O . SER A 1 86 ? 1.451 35.925 15.979 1.00 0.00 175 SER A O 19
ATOM 25595 N N . SER A 1 87 ? 2.656 35.643 17.858 1.00 0.00 176 SER A N 19
ATOM 25596 C CA . SER A 1 87 ? 2.450 37.009 18.326 1.00 0.00 176 SER A CA 19
ATOM 25597 C C . SER A 1 87 ? 3.778 37.756 18.423 1.00 0.00 176 SER A C 19
ATOM 25598 O O . SER A 1 87 ? 4.366 37.861 19.498 1.00 0.00 176 SER A O 19
ATOM 25606 N N . GLY A 1 88 ? 4.243 38.273 17.290 1.00 0.00 177 GLY A N 19
ATOM 25607 C CA . GLY A 1 88 ? 5.497 39.003 17.267 1.00 0.00 177 GLY A CA 19
ATOM 25608 C C . GLY A 1 88 ? 5.686 39.792 15.987 1.00 0.00 177 GLY A C 19
ATOM 25609 O O . GLY A 1 88 ? 5.114 40.869 15.823 1.00 0.00 177 GLY A O 19
ATOM 25613 N N . GLY A 1 1 ? -6.706 29.411 -2.838 1.00 0.00 90 GLY A N 20
ATOM 25614 C CA . GLY A 1 1 ? -5.584 28.499 -2.715 1.00 0.00 90 GLY A CA 20
ATOM 25615 C C . GLY A 1 1 ? -6.018 27.047 -2.674 1.00 0.00 90 GLY A C 20
ATOM 25616 O O . GLY A 1 1 ? -6.232 26.487 -1.599 1.00 0.00 90 GLY A O 20
ATOM 25620 N N . SER A 1 2 ? -6.149 26.437 -3.848 1.00 0.00 91 SER A N 20
ATOM 25621 C CA . SER A 1 2 ? -6.566 25.043 -3.942 1.00 0.00 91 SER A CA 20
ATOM 25622 C C . SER A 1 2 ? -5.456 24.111 -3.467 1.00 0.00 91 SER A C 20
ATOM 25623 O O . SER A 1 2 ? -4.540 23.783 -4.223 1.00 0.00 91 SER A O 20
ATOM 25631 N N . SER A 1 3 ? -5.544 23.687 -2.211 1.00 0.00 92 SER A N 20
ATOM 25632 C CA . SER A 1 3 ? -4.545 22.795 -1.633 1.00 0.00 92 SER A CA 20
ATOM 25633 C C . SER A 1 3 ? -4.409 21.522 -2.462 1.00 0.00 92 SER A C 20
ATOM 25634 O O . SER A 1 3 ? -5.302 21.170 -3.231 1.00 0.00 92 SER A O 20
ATOM 25642 N N . GLY A 1 4 ? -3.282 20.835 -2.300 1.00 0.00 93 GLY A N 20
ATOM 25643 C CA . GLY A 1 4 ? -3.048 19.608 -3.039 1.00 0.00 93 GLY A CA 20
ATOM 25644 C C . GLY A 1 4 ? -1.971 18.748 -2.408 1.00 0.00 93 GLY A C 20
ATOM 25645 O O . GLY A 1 4 ? -0.859 18.652 -2.929 1.00 0.00 93 GLY A O 20
ATOM 25649 N N . SER A 1 5 ? -2.300 18.121 -1.284 1.00 0.00 94 SER A N 20
ATOM 25650 C CA . SER A 1 5 ? -1.351 17.268 -0.578 1.00 0.00 94 SER A CA 20
ATOM 25651 C C . SER A 1 5 ? -1.075 15.992 -1.368 1.00 0.00 94 SER A C 20
ATOM 25652 O O . SER A 1 5 ? -1.965 15.163 -1.559 1.00 0.00 94 SER A O 20
ATOM 25660 N N . SER A 1 6 ? 0.164 15.842 -1.824 1.00 0.00 95 SER A N 20
ATOM 25661 C CA . SER A 1 6 ? 0.558 14.670 -2.597 1.00 0.00 95 SER A CA 20
ATOM 25662 C C . SER A 1 6 ? 1.094 13.572 -1.684 1.00 0.00 95 SER A C 20
ATOM 25663 O O . SER A 1 6 ? 1.468 13.828 -0.540 1.00 0.00 95 SER A O 20
ATOM 25671 N N . GLY A 1 7 ? 1.129 12.346 -2.198 1.00 0.00 96 GLY A N 20
ATOM 25672 C CA . GLY A 1 7 ? 1.620 11.227 -1.417 1.00 0.00 96 GLY A CA 20
ATOM 25673 C C . GLY A 1 7 ? 0.527 10.234 -1.075 1.00 0.00 96 GLY A C 20
ATOM 25674 O O . GLY A 1 7 ? -0.635 10.609 -0.918 1.00 0.00 96 GLY A O 20
ATOM 25678 N N . ILE A 1 8 ? 0.899 8.963 -0.961 1.00 0.00 97 ILE A N 20
ATOM 25679 C CA . ILE A 1 8 ? -0.058 7.914 -0.636 1.00 0.00 97 ILE A CA 20
ATOM 25680 C C . ILE A 1 8 ? 0.534 6.915 0.352 1.00 0.00 97 ILE A C 20
ATOM 25681 O O . ILE A 1 8 ? 1.752 6.741 0.421 1.00 0.00 97 ILE A O 20
ATOM 25697 N N . LEU A 1 9 ? -0.334 6.260 1.115 1.00 0.00 98 LEU A N 20
ATOM 25698 C CA . LEU A 1 9 ? 0.103 5.276 2.100 1.00 0.00 98 LEU A CA 20
ATOM 25699 C C . LEU A 1 9 ? -0.226 3.860 1.637 1.00 0.00 98 LEU A C 20
ATOM 25700 O O . LEU A 1 9 ? -1.349 3.577 1.221 1.00 0.00 98 LEU A O 20
ATOM 25716 N N . VAL A 1 10 ? 0.762 2.974 1.715 1.00 0.00 99 VAL A N 20
ATOM 25717 C CA . VAL A 1 10 ? 0.577 1.586 1.308 1.00 0.00 99 VAL A CA 20
ATOM 25718 C C . VAL A 1 10 ? 0.334 0.687 2.514 1.00 0.00 99 VAL A C 20
ATOM 25719 O O . VAL A 1 10 ? 1.275 0.262 3.186 1.00 0.00 99 VAL A O 20
ATOM 25732 N N . LYS A 1 11 ? -0.935 0.399 2.785 1.00 0.00 100 LYS A N 20
ATOM 25733 C CA . LYS A 1 11 ? -1.304 -0.452 3.910 1.00 0.00 100 LYS A CA 20
ATOM 25734 C C . LYS A 1 11 ? -1.806 -1.808 3.424 1.00 0.00 100 LYS A C 20
ATOM 25735 O O . LYS A 1 11 ? -2.266 -1.940 2.291 1.00 0.00 100 LYS A O 20
ATOM 25754 N N . ASN A 1 12 ? -1.715 -2.812 4.291 1.00 0.00 101 ASN A N 20
ATOM 25755 C CA . ASN A 1 12 ? -2.161 -4.158 3.950 1.00 0.00 101 ASN A CA 20
ATOM 25756 C C . ASN A 1 12 ? -1.180 -4.831 2.995 1.00 0.00 101 ASN A C 20
ATOM 25757 O O . ASN A 1 12 ? -1.577 -5.396 1.975 1.00 0.00 101 ASN A O 20
ATOM 25768 N N . LEU A 1 13 ? 0.103 -4.768 3.334 1.00 0.00 102 LEU A N 20
ATOM 25769 C CA . LEU A 1 13 ? 1.143 -5.372 2.507 1.00 0.00 102 LEU A CA 20
ATOM 25770 C C . LEU A 1 13 ? 1.373 -6.828 2.900 1.00 0.00 102 LEU A C 20
ATOM 25771 O O . LEU A 1 13 ? 1.080 -7.249 4.019 1.00 0.00 102 LEU A O 20
ATOM 25787 N N . PRO A 1 14 ? 1.911 -7.617 1.958 1.00 0.00 103 PRO A N 20
ATOM 25788 C CA . PRO A 1 14 ? 2.195 -9.038 2.183 1.00 0.00 103 PRO A CA 20
ATOM 25789 C C . PRO A 1 14 ? 3.347 -9.251 3.160 1.00 0.00 103 PRO A C 20
ATOM 25790 O O . PRO A 1 14 ? 3.741 -8.332 3.878 1.00 0.00 103 PRO A O 20
ATOM 25801 N N . GLN A 1 15 ? 3.881 -10.468 3.181 1.00 0.00 104 GLN A N 20
ATOM 25802 C CA . GLN A 1 15 ? 4.988 -10.800 4.070 1.00 0.00 104 GLN A CA 20
ATOM 25803 C C . GLN A 1 15 ? 6.329 -10.536 3.393 1.00 0.00 104 GLN A C 20
ATOM 25804 O O . GLN A 1 15 ? 7.312 -10.196 4.053 1.00 0.00 104 GLN A O 20
ATOM 25818 N N . ASP A 1 16 ? 6.362 -10.693 2.075 1.00 0.00 105 ASP A N 20
ATOM 25819 C CA . ASP A 1 16 ? 7.582 -10.471 1.308 1.00 0.00 105 ASP A CA 20
ATOM 25820 C C . ASP A 1 16 ? 7.474 -9.201 0.471 1.00 0.00 105 ASP A C 20
ATOM 25821 O O . ASP A 1 16 ? 7.994 -9.133 -0.643 1.00 0.00 105 ASP A O 20
ATOM 25830 N N . SER A 1 17 ? 6.793 -8.196 1.014 1.00 0.00 106 SER A N 20
ATOM 25831 C CA . SER A 1 17 ? 6.612 -6.929 0.314 1.00 0.00 106 SER A CA 20
ATOM 25832 C C . SER A 1 17 ? 7.923 -6.151 0.252 1.00 0.00 106 SER A C 20
ATOM 25833 O O . SER A 1 17 ? 8.778 -6.284 1.126 1.00 0.00 106 SER A O 20
ATOM 25841 N N . ASN A 1 18 ? 8.072 -5.338 -0.789 1.00 0.00 107 ASN A N 20
ATOM 25842 C CA . ASN A 1 18 ? 9.279 -4.538 -0.967 1.00 0.00 107 ASN A CA 20
ATOM 25843 C C . ASN A 1 18 ? 9.007 -3.338 -1.869 1.00 0.00 107 ASN A C 20
ATOM 25844 O O . ASN A 1 18 ? 8.073 -3.350 -2.672 1.00 0.00 107 ASN A O 20
ATOM 25855 N N . CYS A 1 19 ? 9.831 -2.304 -1.733 1.00 0.00 108 CYS A N 20
ATOM 25856 C CA . CYS A 1 19 ? 9.681 -1.096 -2.536 1.00 0.00 108 CYS A CA 20
ATOM 25857 C C . CYS A 1 19 ? 9.891 -1.398 -4.017 1.00 0.00 108 CYS A C 20
ATOM 25858 O O . CYS A 1 19 ? 9.004 -1.168 -4.838 1.00 0.00 108 CYS A O 20
ATOM 25865 N N . GLN A 1 20 ? 11.070 -1.914 -4.349 1.00 0.00 109 GLN A N 20
ATOM 25866 C CA . GLN A 1 20 ? 11.396 -2.246 -5.731 1.00 0.00 109 GLN A CA 20
ATOM 25867 C C . GLN A 1 20 ? 10.164 -2.752 -6.474 1.00 0.00 109 GLN A C 20
ATOM 25868 O O . GLN A 1 20 ? 9.984 -2.470 -7.659 1.00 0.00 109 GLN A O 20
ATOM 25882 N N . GLU A 1 21 ? 9.320 -3.499 -5.771 1.00 0.00 110 GLU A N 20
ATOM 25883 C CA . GLU A 1 21 ? 8.105 -4.045 -6.366 1.00 0.00 110 GLU A CA 20
ATOM 25884 C C . GLU A 1 21 ? 7.066 -2.948 -6.583 1.00 0.00 110 GLU A C 20
ATOM 25885 O O . GLU A 1 21 ? 6.485 -2.834 -7.662 1.00 0.00 110 GLU A O 20
ATOM 25897 N N . VAL A 1 22 ? 6.837 -2.145 -5.549 1.00 0.00 111 VAL A N 20
ATOM 25898 C CA . VAL A 1 22 ? 5.869 -1.057 -5.626 1.00 0.00 111 VAL A CA 20
ATOM 25899 C C . VAL A 1 22 ? 6.282 -0.027 -6.671 1.00 0.00 111 VAL A C 20
ATOM 25900 O O . VAL A 1 22 ? 5.447 0.484 -7.418 1.00 0.00 111 VAL A O 20
ATOM 25913 N N . HIS A 1 23 ? 7.576 0.274 -6.719 1.00 0.00 112 HIS A N 20
ATOM 25914 C CA . HIS A 1 23 ? 8.100 1.244 -7.674 1.00 0.00 112 HIS A CA 20
ATOM 25915 C C . HIS A 1 23 ? 7.564 0.970 -9.076 1.00 0.00 112 HIS A C 20
ATOM 25916 O O . HIS A 1 23 ? 6.847 1.792 -9.648 1.00 0.00 112 HIS A O 20
ATOM 25931 N N . ASP A 1 24 ? 7.915 -0.188 -9.623 1.00 0.00 113 ASP A N 20
ATOM 25932 C CA . ASP A 1 24 ? 7.469 -0.570 -10.958 1.00 0.00 113 ASP A CA 20
ATOM 25933 C C . ASP A 1 24 ? 5.953 -0.447 -11.079 1.00 0.00 113 ASP A C 20
ATOM 25934 O O . ASP A 1 24 ? 5.437 0.022 -12.094 1.00 0.00 113 ASP A O 20
ATOM 25943 N N . LEU A 1 25 ? 5.245 -0.873 -10.039 1.00 0.00 114 LEU A N 20
ATOM 25944 C CA . LEU A 1 25 ? 3.787 -0.812 -10.029 1.00 0.00 114 LEU A CA 20
ATOM 25945 C C . LEU A 1 25 ? 3.300 0.614 -10.268 1.00 0.00 114 LEU A C 20
ATOM 25946 O O . LEU A 1 25 ? 2.496 0.864 -11.167 1.00 0.00 114 LEU A O 20
ATOM 25962 N N . LEU A 1 26 ? 3.794 1.545 -9.460 1.00 0.00 115 LEU A N 20
ATOM 25963 C CA . LEU A 1 26 ? 3.411 2.947 -9.584 1.00 0.00 115 LEU A CA 20
ATOM 25964 C C . LEU A 1 26 ? 4.316 3.673 -10.574 1.00 0.00 115 LEU A C 20
ATOM 25965 O O . LEU A 1 26 ? 4.695 4.824 -10.357 1.00 0.00 115 LEU A O 20
ATOM 25981 N N . LYS A 1 27 ? 4.658 2.993 -11.663 1.00 0.00 116 LYS A N 20
ATOM 25982 C CA . LYS A 1 27 ? 5.515 3.573 -12.690 1.00 0.00 116 LYS A CA 20
ATOM 25983 C C . LYS A 1 27 ? 4.862 4.803 -13.313 1.00 0.00 116 LYS A C 20
ATOM 25984 O O . LYS A 1 27 ? 5.509 5.834 -13.498 1.00 0.00 116 LYS A O 20
ATOM 26003 N N . ASP A 1 28 ? 3.578 4.687 -13.634 1.00 0.00 117 ASP A N 20
ATOM 26004 C CA . ASP A 1 28 ? 2.837 5.790 -14.234 1.00 0.00 117 ASP A CA 20
ATOM 26005 C C . ASP A 1 28 ? 3.107 7.094 -13.490 1.00 0.00 117 ASP A C 20
ATOM 26006 O O . ASP A 1 28 ? 3.357 8.131 -14.105 1.00 0.00 117 ASP A O 20
ATOM 26015 N N . TYR A 1 29 ? 3.054 7.035 -12.164 1.00 0.00 118 TYR A N 20
ATOM 26016 C CA . TYR A 1 29 ? 3.290 8.212 -11.337 1.00 0.00 118 TYR A CA 20
ATOM 26017 C C . TYR A 1 29 ? 4.762 8.323 -10.953 1.00 0.00 118 TYR A C 20
ATOM 26018 O O . TYR A 1 29 ? 5.428 7.317 -10.706 1.00 0.00 118 TYR A O 20
ATOM 26036 N N . ASP A 1 30 ? 5.263 9.552 -10.905 1.00 0.00 119 ASP A N 20
ATOM 26037 C CA . ASP A 1 30 ? 6.656 9.797 -10.550 1.00 0.00 119 ASP A CA 20
ATOM 26038 C C . ASP A 1 30 ? 6.870 9.637 -9.048 1.00 0.00 119 ASP A C 20
ATOM 26039 O O . ASP A 1 30 ? 6.246 10.330 -8.244 1.00 0.00 119 ASP A O 20
ATOM 26048 N N . LEU A 1 31 ? 7.755 8.719 -8.676 1.00 0.00 120 LEU A N 20
ATOM 26049 C CA . LEU A 1 31 ? 8.052 8.467 -7.270 1.00 0.00 120 LEU A CA 20
ATOM 26050 C C . LEU A 1 31 ? 9.266 9.272 -6.817 1.00 0.00 120 LEU A C 20
ATOM 26051 O O . LEU A 1 31 ? 10.320 9.237 -7.452 1.00 0.00 120 LEU A O 20
ATOM 26067 N N . LYS A 1 32 ? 9.111 9.995 -5.713 1.00 0.00 121 LYS A N 20
ATOM 26068 C CA . LYS A 1 32 ? 10.194 10.806 -5.171 1.00 0.00 121 LYS A CA 20
ATOM 26069 C C . LYS A 1 32 ? 10.937 10.056 -4.069 1.00 0.00 121 LYS A C 20
ATOM 26070 O O . LYS A 1 32 ? 12.167 10.056 -4.026 1.00 0.00 121 LYS A O 20
ATOM 26089 N N . TYR A 1 33 ? 10.182 9.418 -3.182 1.00 0.00 122 TYR A N 20
ATOM 26090 C CA . TYR A 1 33 ? 10.769 8.665 -2.080 1.00 0.00 122 TYR A CA 20
ATOM 26091 C C . TYR A 1 33 ? 9.865 7.506 -1.670 1.00 0.00 122 TYR A C 20
ATOM 26092 O O . TYR A 1 33 ? 8.639 7.608 -1.727 1.00 0.00 122 TYR A O 20
ATOM 26110 N N . CYS A 1 34 ? 10.480 6.403 -1.256 1.00 0.00 123 CYS A N 20
ATOM 26111 C CA . CYS A 1 34 ? 9.734 5.223 -0.835 1.00 0.00 123 CYS A CA 20
ATOM 26112 C C . CYS A 1 34 ? 10.377 4.582 0.392 1.00 0.00 123 CYS A C 20
ATOM 26113 O O . CYS A 1 34 ? 11.587 4.356 0.425 1.00 0.00 123 CYS A O 20
ATOM 26120 N N . TYR A 1 35 ? 9.559 4.292 1.397 1.00 0.00 124 TYR A N 20
ATOM 26121 C CA . TYR A 1 35 ? 10.047 3.678 2.627 1.00 0.00 124 TYR A CA 20
ATOM 26122 C C . TYR A 1 35 ? 9.089 2.595 3.113 1.00 0.00 124 TYR A C 20
ATOM 26123 O O . TYR A 1 35 ? 7.973 2.885 3.545 1.00 0.00 124 TYR A O 20
ATOM 26141 N N . VAL A 1 36 ? 9.534 1.345 3.040 1.00 0.00 125 VAL A N 20
ATOM 26142 C CA . VAL A 1 36 ? 8.718 0.217 3.474 1.00 0.00 125 VAL A CA 20
ATOM 26143 C C . VAL A 1 36 ? 8.985 -0.124 4.936 1.00 0.00 125 VAL A C 20
ATOM 26144 O O . VAL A 1 36 ? 10.113 -0.011 5.414 1.00 0.00 125 VAL A O 20
ATOM 26157 N N . ASP A 1 37 ? 7.939 -0.541 5.640 1.00 0.00 126 ASP A N 20
ATOM 26158 C CA . ASP A 1 37 ? 8.059 -0.901 7.048 1.00 0.00 126 ASP A CA 20
ATOM 26159 C C . ASP A 1 37 ? 7.767 -2.383 7.258 1.00 0.00 126 ASP A C 20
ATOM 26160 O O . ASP A 1 37 ? 6.970 -2.977 6.531 1.00 0.00 126 ASP A O 20
ATOM 26169 N N . ARG A 1 38 ? 8.417 -2.974 8.255 1.00 0.00 127 ARG A N 20
ATOM 26170 C CA . ARG A 1 38 ? 8.228 -4.388 8.558 1.00 0.00 127 ARG A CA 20
ATOM 26171 C C . ARG A 1 38 ? 7.351 -4.566 9.794 1.00 0.00 127 ARG A C 20
ATOM 26172 O O . ARG A 1 38 ? 6.708 -5.600 9.967 1.00 0.00 127 ARG A O 20
ATOM 26193 N N . ASN A 1 39 ? 7.332 -3.550 10.651 1.00 0.00 128 ASN A N 20
ATOM 26194 C CA . ASN A 1 39 ? 6.535 -3.595 11.872 1.00 0.00 128 ASN A CA 20
ATOM 26195 C C . ASN A 1 39 ? 5.052 -3.418 11.560 1.00 0.00 128 ASN A C 20
ATOM 26196 O O . ASN A 1 39 ? 4.204 -4.137 12.089 1.00 0.00 128 ASN A O 20
ATOM 26207 N N . LYS A 1 40 ? 4.746 -2.455 10.697 1.00 0.00 129 LYS A N 20
ATOM 26208 C CA . LYS A 1 40 ? 3.366 -2.183 10.312 1.00 0.00 129 LYS A CA 20
ATOM 26209 C C . LYS A 1 40 ? 3.131 -2.532 8.846 1.00 0.00 129 LYS A C 20
ATOM 26210 O O . LYS A 1 40 ? 2.125 -2.137 8.257 1.00 0.00 129 LYS A O 20
ATOM 26229 N N . ARG A 1 41 ? 4.065 -3.276 8.262 1.00 0.00 130 ARG A N 20
ATOM 26230 C CA . ARG A 1 41 ? 3.960 -3.678 6.865 1.00 0.00 130 ARG A CA 20
ATOM 26231 C C . ARG A 1 41 ? 3.331 -2.570 6.026 1.00 0.00 130 ARG A C 20
ATOM 26232 O O . ARG A 1 41 ? 2.368 -2.800 5.294 1.00 0.00 130 ARG A O 20
ATOM 26253 N N . THR A 1 42 ? 3.882 -1.365 6.138 1.00 0.00 131 THR A N 20
ATOM 26254 C CA . THR A 1 42 ? 3.375 -0.220 5.392 1.00 0.00 131 THR A CA 20
ATOM 26255 C C . THR A 1 42 ? 4.500 0.499 4.657 1.00 0.00 131 THR A C 20
ATOM 26256 O O . THR A 1 42 ? 5.612 0.619 5.170 1.00 0.00 131 THR A O 20
ATOM 26267 N N . ALA A 1 43 ? 4.203 0.977 3.453 1.00 0.00 132 ALA A N 20
ATOM 26268 C CA . ALA A 1 43 ? 5.190 1.688 2.648 1.00 0.00 132 ALA A CA 20
ATOM 26269 C C . ALA A 1 43 ? 4.702 3.088 2.292 1.00 0.00 132 ALA A C 20
ATOM 26270 O O . ALA A 1 43 ? 3.598 3.258 1.773 1.00 0.00 132 ALA A O 20
ATOM 26277 N N . PHE A 1 44 ? 5.530 4.088 2.574 1.00 0.00 133 PHE A N 20
ATOM 26278 C CA . PHE A 1 44 ? 5.182 5.474 2.284 1.00 0.00 133 PHE A CA 20
ATOM 26279 C C . PHE A 1 44 ? 5.748 5.906 0.935 1.00 0.00 133 PHE A C 20
ATOM 26280 O O . PHE A 1 44 ? 6.952 5.812 0.694 1.00 0.00 133 PHE A O 20
ATOM 26297 N N . VAL A 1 45 ? 4.870 6.379 0.056 1.00 0.00 134 VAL A N 20
ATOM 26298 C CA . VAL A 1 45 ? 5.281 6.827 -1.270 1.00 0.00 134 VAL A CA 20
ATOM 26299 C C . VAL A 1 45 ? 4.957 8.302 -1.476 1.00 0.00 134 VAL A C 20
ATOM 26300 O O . VAL A 1 45 ? 3.864 8.763 -1.142 1.00 0.00 134 VAL A O 20
ATOM 26313 N N . THR A 1 46 ? 5.913 9.041 -2.031 1.00 0.00 135 THR A N 20
ATOM 26314 C CA . THR A 1 46 ? 5.731 10.464 -2.282 1.00 0.00 135 THR A CA 20
ATOM 26315 C C . THR A 1 46 ? 5.599 10.747 -3.774 1.00 0.00 135 THR A C 20
ATOM 26316 O O . THR A 1 46 ? 6.581 10.693 -4.516 1.00 0.00 135 THR A O 20
ATOM 26327 N N . LEU A 1 47 ? 4.381 11.048 -4.209 1.00 0.00 136 LEU A N 20
ATOM 26328 C CA . LEU A 1 47 ? 4.121 11.340 -5.615 1.00 0.00 136 LEU A CA 20
ATOM 26329 C C . LEU A 1 47 ? 4.578 12.751 -5.972 1.00 0.00 136 LEU A C 20
ATOM 26330 O O . LEU A 1 47 ? 5.071 13.490 -5.118 1.00 0.00 136 LEU A O 20
ATOM 26346 N N . LEU A 1 48 ? 4.409 13.120 -7.236 1.00 0.00 137 LEU A N 20
ATOM 26347 C CA . LEU A 1 48 ? 4.803 14.444 -7.706 1.00 0.00 137 LEU A CA 20
ATOM 26348 C C . LEU A 1 48 ? 3.721 15.474 -7.399 1.00 0.00 137 LEU A C 20
ATOM 26349 O O . LEU A 1 48 ? 3.951 16.426 -6.654 1.00 0.00 137 LEU A O 20
ATOM 26365 N N . ASN A 1 49 ? 2.541 15.276 -7.976 1.00 0.00 138 ASN A N 20
ATOM 26366 C CA . ASN A 1 49 ? 1.422 16.187 -7.763 1.00 0.00 138 ASN A CA 20
ATOM 26367 C C . ASN A 1 49 ? 0.315 15.511 -6.960 1.00 0.00 138 ASN A C 20
ATOM 26368 O O . ASN A 1 49 ? 0.171 14.290 -6.987 1.00 0.00 138 ASN A O 20
ATOM 26379 N N . GLY A 1 50 ? -0.466 16.315 -6.245 1.00 0.00 139 GLY A N 20
ATOM 26380 C CA . GLY A 1 50 ? -1.550 15.778 -5.444 1.00 0.00 139 GLY A CA 20
ATOM 26381 C C . GLY A 1 50 ? -2.637 15.144 -6.291 1.00 0.00 139 GLY A C 20
ATOM 26382 O O . GLY A 1 50 ? -3.085 14.034 -6.006 1.00 0.00 139 GLY A O 20
ATOM 26386 N N . GLU A 1 51 ? -3.061 15.852 -7.333 1.00 0.00 140 GLU A N 20
ATOM 26387 C CA . GLU A 1 51 ? -4.103 15.351 -8.222 1.00 0.00 140 GLU A CA 20
ATOM 26388 C C . GLU A 1 51 ? -3.831 13.904 -8.619 1.00 0.00 140 GLU A C 20
ATOM 26389 O O . GLU A 1 51 ? -4.758 13.110 -8.784 1.00 0.00 140 GLU A O 20
ATOM 26401 N N . GLN A 1 52 ? -2.554 13.568 -8.771 1.00 0.00 141 GLN A N 20
ATOM 26402 C CA . GLN A 1 52 ? -2.160 12.216 -9.151 1.00 0.00 141 GLN A CA 20
ATOM 26403 C C . GLN A 1 52 ? -2.577 11.208 -8.085 1.00 0.00 141 GLN A C 20
ATOM 26404 O O . GLN A 1 52 ? -3.109 10.144 -8.398 1.00 0.00 141 GLN A O 20
ATOM 26418 N N . ALA A 1 53 ? -2.330 11.551 -6.825 1.00 0.00 142 ALA A N 20
ATOM 26419 C CA . ALA A 1 53 ? -2.681 10.677 -5.713 1.00 0.00 142 ALA A CA 20
ATOM 26420 C C . ALA A 1 53 ? -4.193 10.519 -5.595 1.00 0.00 142 ALA A C 20
ATOM 26421 O O . ALA A 1 53 ? -4.706 9.402 -5.525 1.00 0.00 142 ALA A O 20
ATOM 26428 N N . GLN A 1 54 ? -4.901 11.644 -5.573 1.00 0.00 143 GLN A N 20
ATOM 26429 C CA . GLN A 1 54 ? -6.355 11.629 -5.462 1.00 0.00 143 GLN A CA 20
ATOM 26430 C C . GLN A 1 54 ? -6.946 10.435 -6.203 1.00 0.00 143 GLN A C 20
ATOM 26431 O O . GLN A 1 54 ? -7.869 9.785 -5.716 1.00 0.00 143 GLN A O 20
ATOM 26445 N N . ASN A 1 55 ? -6.406 10.152 -7.384 1.00 0.00 144 ASN A N 20
ATOM 26446 C CA . ASN A 1 55 ? -6.880 9.035 -8.194 1.00 0.00 144 ASN A CA 20
ATOM 26447 C C . ASN A 1 55 ? -6.151 7.747 -7.825 1.00 0.00 144 ASN A C 20
ATOM 26448 O O . ASN A 1 55 ? -6.775 6.748 -7.470 1.00 0.00 144 ASN A O 20
ATOM 26459 N N . ALA A 1 56 ? -4.825 7.779 -7.912 1.00 0.00 145 ALA A N 20
ATOM 26460 C CA . ALA A 1 56 ? -4.010 6.615 -7.585 1.00 0.00 145 ALA A CA 20
ATOM 26461 C C . ALA A 1 56 ? -4.527 5.918 -6.331 1.00 0.00 145 ALA A C 20
ATOM 26462 O O . ALA A 1 56 ? -4.344 4.712 -6.161 1.00 0.00 145 ALA A O 20
ATOM 26469 N N . ILE A 1 57 ? -5.171 6.684 -5.457 1.00 0.00 146 ILE A N 20
ATOM 26470 C CA . ILE A 1 57 ? -5.714 6.138 -4.219 1.00 0.00 146 ILE A CA 20
ATOM 26471 C C . ILE A 1 57 ? -6.717 5.025 -4.502 1.00 0.00 146 ILE A C 20
ATOM 26472 O O . ILE A 1 57 ? -6.491 3.868 -4.147 1.00 0.00 146 ILE A O 20
ATOM 26488 N N . GLN A 1 58 ? -7.824 5.383 -5.145 1.00 0.00 147 GLN A N 20
ATOM 26489 C CA . GLN A 1 58 ? -8.861 4.413 -5.477 1.00 0.00 147 GLN A CA 20
ATOM 26490 C C . GLN A 1 58 ? -8.399 3.482 -6.593 1.00 0.00 147 GLN A C 20
ATOM 26491 O O . GLN A 1 58 ? -8.624 2.274 -6.539 1.00 0.00 147 GLN A O 20
ATOM 26505 N N . MET A 1 59 ? -7.752 4.054 -7.604 1.00 0.00 148 MET A N 20
ATOM 26506 C CA . MET A 1 59 ? -7.258 3.275 -8.733 1.00 0.00 148 MET A CA 20
ATOM 26507 C C . MET A 1 59 ? -6.519 2.030 -8.252 1.00 0.00 148 MET A C 20
ATOM 26508 O O . MET A 1 59 ? -6.563 0.982 -8.897 1.00 0.00 148 MET A O 20
ATOM 26522 N N . PHE A 1 60 ? -5.840 2.152 -7.116 1.00 0.00 149 PHE A N 20
ATOM 26523 C CA . PHE A 1 60 ? -5.090 1.036 -6.550 1.00 0.00 149 PHE A CA 20
ATOM 26524 C C . PHE A 1 60 ? -5.868 0.379 -5.414 1.00 0.00 149 PHE A C 20
ATOM 26525 O O . PHE A 1 60 ? -5.900 -0.846 -5.295 1.00 0.00 149 PHE A O 20
ATOM 26542 N N . HIS A 1 61 ? -6.495 1.203 -4.579 1.00 0.00 150 HIS A N 20
ATOM 26543 C CA . HIS A 1 61 ? -7.273 0.703 -3.452 1.00 0.00 150 HIS A CA 20
ATOM 26544 C C . HIS A 1 61 ? -7.962 -0.612 -3.808 1.00 0.00 150 HIS A C 20
ATOM 26545 O O . HIS A 1 61 ? -8.678 -0.697 -4.805 1.00 0.00 150 HIS A O 20
ATOM 26560 N N . GLN A 1 62 ? -7.739 -1.632 -2.986 1.00 0.00 151 GLN A N 20
ATOM 26561 C CA . GLN A 1 62 ? -8.337 -2.942 -3.216 1.00 0.00 151 GLN A CA 20
ATOM 26562 C C . GLN A 1 62 ? -7.829 -3.552 -4.518 1.00 0.00 151 GLN A C 20
ATOM 26563 O O . GLN A 1 62 ? -8.613 -4.021 -5.343 1.00 0.00 151 GLN A O 20
ATOM 26577 N N . TYR A 1 63 ? -6.512 -3.541 -4.696 1.00 0.00 152 TYR A N 20
ATOM 26578 C CA . TYR A 1 63 ? -5.900 -4.090 -5.900 1.00 0.00 152 TYR A CA 20
ATOM 26579 C C . TYR A 1 63 ? -5.539 -5.560 -5.705 1.00 0.00 152 TYR A C 20
ATOM 26580 O O . TYR A 1 63 ? -5.432 -6.040 -4.577 1.00 0.00 152 TYR A O 20
ATOM 26598 N N . SER A 1 64 ? -5.353 -6.269 -6.814 1.00 0.00 153 SER A N 20
ATOM 26599 C CA . SER A 1 64 ? -5.007 -7.685 -6.768 1.00 0.00 153 SER A CA 20
ATOM 26600 C C . SER A 1 64 ? -3.500 -7.872 -6.624 1.00 0.00 153 SER A C 20
ATOM 26601 O O . SER A 1 64 ? -2.756 -7.781 -7.601 1.00 0.00 153 SER A O 20
ATOM 26609 N N . PHE A 1 65 ? -3.057 -8.133 -5.399 1.00 0.00 154 PHE A N 20
ATOM 26610 C CA . PHE A 1 65 ? -1.638 -8.332 -5.126 1.00 0.00 154 PHE A CA 20
ATOM 26611 C C . PHE A 1 65 ? -1.437 -9.364 -4.019 1.00 0.00 154 PHE A C 20
ATOM 26612 O O . PHE A 1 65 ? -1.815 -9.138 -2.870 1.00 0.00 154 PHE A O 20
ATOM 26629 N N . ARG A 1 66 ? -0.839 -10.496 -4.376 1.00 0.00 155 ARG A N 20
ATOM 26630 C CA . ARG A 1 66 ? -0.589 -11.563 -3.414 1.00 0.00 155 ARG A CA 20
ATOM 26631 C C . ARG A 1 66 ? -1.884 -11.994 -2.731 1.00 0.00 155 ARG A C 20
ATOM 26632 O O . ARG A 1 66 ? -1.912 -12.230 -1.524 1.00 0.00 155 ARG A O 20
ATOM 26653 N N . GLY A 1 67 ? -2.954 -12.095 -3.514 1.00 0.00 156 GLY A N 20
ATOM 26654 C CA . GLY A 1 67 ? -4.237 -12.497 -2.967 1.00 0.00 156 GLY A CA 20
ATOM 26655 C C . GLY A 1 67 ? -4.713 -11.571 -1.865 1.00 0.00 156 GLY A C 20
ATOM 26656 O O . GLY A 1 67 ? -5.649 -11.895 -1.133 1.00 0.00 156 GLY A O 20
ATOM 26660 N N . LYS A 1 68 ? -4.067 -10.417 -1.743 1.00 0.00 157 LYS A N 20
ATOM 26661 C CA . LYS A 1 68 ? -4.428 -9.441 -0.722 1.00 0.00 157 LYS A CA 20
ATOM 26662 C C . LYS A 1 68 ? -5.102 -8.224 -1.346 1.00 0.00 157 LYS A C 20
ATOM 26663 O O . LYS A 1 68 ? -5.126 -8.075 -2.568 1.00 0.00 157 LYS A O 20
ATOM 26682 N N . ASP A 1 69 ? -5.647 -7.356 -0.501 1.00 0.00 158 ASP A N 20
ATOM 26683 C CA . ASP A 1 69 ? -6.319 -6.150 -0.970 1.00 0.00 158 ASP A CA 20
ATOM 26684 C C . ASP A 1 69 ? -5.555 -4.901 -0.543 1.00 0.00 158 ASP A C 20
ATOM 26685 O O . ASP A 1 69 ? -5.947 -4.213 0.401 1.00 0.00 158 ASP A O 20
ATOM 26694 N N . LEU A 1 70 ? -4.463 -4.613 -1.242 1.00 0.00 159 LEU A N 20
ATOM 26695 C CA . LEU A 1 70 ? -3.643 -3.446 -0.934 1.00 0.00 159 LEU A CA 20
ATOM 26696 C C . LEU A 1 70 ? -4.513 -2.216 -0.696 1.00 0.00 159 LEU A C 20
ATOM 26697 O O . LEU A 1 70 ? -5.244 -1.780 -1.586 1.00 0.00 159 LEU A O 20
ATOM 26713 N N . ILE A 1 71 ? -4.427 -1.661 0.508 1.00 0.00 160 ILE A N 20
ATOM 26714 C CA . ILE A 1 71 ? -5.204 -0.480 0.861 1.00 0.00 160 ILE A CA 20
ATOM 26715 C C . ILE A 1 71 ? -4.397 0.795 0.639 1.00 0.00 160 ILE A C 20
ATOM 26716 O O . ILE A 1 71 ? -3.512 1.128 1.427 1.00 0.00 160 ILE A O 20
ATOM 26732 N N . VAL A 1 72 ? -4.711 1.507 -0.439 1.00 0.00 161 VAL A N 20
ATOM 26733 C CA . VAL A 1 72 ? -4.018 2.748 -0.764 1.00 0.00 161 VAL A CA 20
ATOM 26734 C C . VAL A 1 72 ? -4.802 3.960 -0.274 1.00 0.00 161 VAL A C 20
ATOM 26735 O O . VAL A 1 72 ? -5.987 4.106 -0.572 1.00 0.00 161 VAL A O 20
ATOM 26748 N N . GLN A 1 73 ? -4.131 4.826 0.479 1.00 0.00 162 GLN A N 20
ATOM 26749 C CA . GLN A 1 73 ? -4.766 6.027 1.010 1.00 0.00 162 GLN A CA 20
ATOM 26750 C C . GLN A 1 73 ? -3.894 7.255 0.773 1.00 0.00 162 GLN A C 20
ATOM 26751 O O . GLN A 1 73 ? -2.773 7.146 0.272 1.00 0.00 162 GLN A O 20
ATOM 26765 N N . LEU A 1 74 ? -4.414 8.422 1.134 1.00 0.00 163 LEU A N 20
ATOM 26766 C CA . LEU A 1 74 ? -3.682 9.672 0.960 1.00 0.00 163 LEU A CA 20
ATOM 26767 C C . LEU A 1 74 ? -3.077 10.138 2.281 1.00 0.00 163 LEU A C 20
ATOM 26768 O O . LEU A 1 74 ? -3.736 10.108 3.320 1.00 0.00 163 LEU A O 20
ATOM 26784 N N . GLN A 1 75 ? -1.822 10.570 2.232 1.00 0.00 164 GLN A N 20
ATOM 26785 C CA . GLN A 1 75 ? -1.130 11.044 3.424 1.00 0.00 164 GLN A CA 20
ATOM 26786 C C . GLN A 1 75 ? -1.918 12.159 4.104 1.00 0.00 164 GLN A C 20
ATOM 26787 O O . GLN A 1 75 ? -2.549 12.992 3.454 1.00 0.00 164 GLN A O 20
ATOM 26801 N N . PRO A 1 76 ? -1.882 12.176 5.445 1.00 0.00 165 PRO A N 20
ATOM 26802 C CA . PRO A 1 76 ? -2.588 13.184 6.242 1.00 0.00 165 PRO A CA 20
ATOM 26803 C C . PRO A 1 76 ? -1.963 14.569 6.110 1.00 0.00 165 PRO A C 20
ATOM 26804 O O . PRO A 1 76 ? -0.877 14.721 5.550 1.00 0.00 165 PRO A O 20
ATOM 26815 N N . THR A 1 77 ? -2.656 15.577 6.630 1.00 0.00 166 THR A N 20
ATOM 26816 C CA . THR A 1 77 ? -2.171 16.950 6.569 1.00 0.00 166 THR A CA 20
ATOM 26817 C C . THR A 1 77 ? -2.385 17.668 7.896 1.00 0.00 166 THR A C 20
ATOM 26818 O O . THR A 1 77 ? -3.487 17.665 8.444 1.00 0.00 166 THR A O 20
ATOM 26829 N N . ASP A 1 78 ? -1.324 18.283 8.408 1.00 0.00 167 ASP A N 20
ATOM 26830 C CA . ASP A 1 78 ? -1.397 19.008 9.672 1.00 0.00 167 ASP A CA 20
ATOM 26831 C C . ASP A 1 78 ? -1.532 20.508 9.431 1.00 0.00 167 ASP A C 20
ATOM 26832 O O . ASP A 1 78 ? -0.848 21.313 10.062 1.00 0.00 167 ASP A O 20
ATOM 26841 N N . ALA A 1 79 ? -2.420 20.877 8.513 1.00 0.00 168 ALA A N 20
ATOM 26842 C CA . ALA A 1 79 ? -2.645 22.280 8.189 1.00 0.00 168 ALA A CA 20
ATOM 26843 C C . ALA A 1 79 ? -3.984 22.762 8.737 1.00 0.00 168 ALA A C 20
ATOM 26844 O O . ALA A 1 79 ? -5.009 22.686 8.058 1.00 0.00 168 ALA A O 20
ATOM 26851 N N . LEU A 1 80 ? -3.970 23.256 9.970 1.00 0.00 169 LEU A N 20
ATOM 26852 C CA . LEU A 1 80 ? -5.184 23.750 10.611 1.00 0.00 169 LEU A CA 20
ATOM 26853 C C . LEU A 1 80 ? -4.858 24.464 11.919 1.00 0.00 169 LEU A C 20
ATOM 26854 O O . LEU A 1 80 ? -3.849 24.172 12.564 1.00 0.00 169 LEU A O 20
ATOM 26870 N N . LEU A 1 81 ? -5.717 25.399 12.306 1.00 0.00 170 LEU A N 20
ATOM 26871 C CA . LEU A 1 81 ? -5.522 26.154 13.539 1.00 0.00 170 LEU A CA 20
ATOM 26872 C C . LEU A 1 81 ? -6.337 25.553 14.680 1.00 0.00 170 LEU A C 20
ATOM 26873 O O . LEU A 1 81 ? -7.159 24.661 14.467 1.00 0.00 170 LEU A O 20
ATOM 26889 N N . CYS A 1 82 ? -6.106 26.049 15.891 1.00 0.00 171 CYS A N 20
ATOM 26890 C CA . CYS A 1 82 ? -6.819 25.562 17.066 1.00 0.00 171 CYS A CA 20
ATOM 26891 C C . CYS A 1 82 ? -6.642 26.515 18.244 1.00 0.00 171 CYS A C 20
ATOM 26892 O O . CYS A 1 82 ? -5.536 26.985 18.513 1.00 0.00 171 CYS A O 20
ATOM 26900 N N . SER A 1 83 ? -7.738 26.797 18.940 1.00 0.00 172 SER A N 20
ATOM 26901 C CA . SER A 1 83 ? -7.704 27.699 20.086 1.00 0.00 172 SER A CA 20
ATOM 26902 C C . SER A 1 83 ? -7.373 26.938 21.367 1.00 0.00 172 SER A C 20
ATOM 26903 O O . SER A 1 83 ? -7.061 27.537 22.395 1.00 0.00 172 SER A O 20
ATOM 26911 N N . GLY A 1 84 ? -7.445 25.612 21.295 1.00 0.00 173 GLY A N 20
ATOM 26912 C CA . GLY A 1 84 ? -7.151 24.790 22.454 1.00 0.00 173 GLY A CA 20
ATOM 26913 C C . GLY A 1 84 ? -8.115 25.033 23.598 1.00 0.00 173 GLY A C 20
ATOM 26914 O O . GLY A 1 84 ? -7.851 25.823 24.504 1.00 0.00 173 GLY A O 20
ATOM 26918 N N . PRO A 1 85 ? -9.266 24.344 23.563 1.00 0.00 174 PRO A N 20
ATOM 26919 C CA . PRO A 1 85 ? -10.297 24.474 24.597 1.00 0.00 174 PRO A CA 20
ATOM 26920 C C . PRO A 1 85 ? -9.862 23.871 25.929 1.00 0.00 174 PRO A C 20
ATOM 26921 O O . PRO A 1 85 ? -10.476 24.124 26.965 1.00 0.00 174 PRO A O 20
ATOM 26932 N N . SER A 1 86 ? -8.800 23.074 25.893 1.00 0.00 175 SER A N 20
ATOM 26933 C CA . SER A 1 86 ? -8.285 22.432 27.097 1.00 0.00 175 SER A CA 20
ATOM 26934 C C . SER A 1 86 ? -8.281 23.406 28.272 1.00 0.00 175 SER A C 20
ATOM 26935 O O . SER A 1 86 ? -8.103 24.611 28.093 1.00 0.00 175 SER A O 20
ATOM 26943 N N . SER A 1 87 ? -8.478 22.874 29.474 1.00 0.00 176 SER A N 20
ATOM 26944 C CA . SER A 1 87 ? -8.502 23.695 30.679 1.00 0.00 176 SER A CA 20
ATOM 26945 C C . SER A 1 87 ? -7.233 23.491 31.500 1.00 0.00 176 SER A C 20
ATOM 26946 O O . SER A 1 87 ? -6.484 22.539 31.281 1.00 0.00 176 SER A O 20
ATOM 26954 N N . GLY A 1 88 ? -6.997 24.392 32.449 1.00 0.00 177 GLY A N 20
ATOM 26955 C CA . GLY A 1 88 ? -5.818 24.294 33.289 1.00 0.00 177 GLY A CA 20
ATOM 26956 C C . GLY A 1 88 ? -4.570 23.954 32.500 1.00 0.00 177 GLY A C 20
ATOM 26957 O O . GLY A 1 88 ? -4.026 24.801 31.791 1.00 0.00 177 GLY A O 20
#

InterPro domains:
  IPR000504 RNA recognition motif domain [PF00076] (71-133)
  IPR000504 RNA recognition motif domain [PF00076] (145-209)
  IPR000504 RNA recognition motif domain [PF00076] (235-302)
  IPR000504 RNA recognition motif domain [PS50102] (69-140)
  IPR000504 RNA recognition motif domain [PS50102] (142-220)
  IPR000504 RNA recognition motif domain [PS50102] (231-309)
  IPR000504 RNA recognition motif domain [SM00360] (70-136)
  IPR000504 RNA recognition motif domain [SM00360] (143-216)
  IPR000504 RNA recognition motif domain [SM00360] (232-305)
  IPR012677 Nucleotide-binding alpha-beta plait domain superfamily [G3DSA:3.30.70.330] (57-219)
  IPR012677 Nucleotide-binding alpha-beta plait domain superfamily [G3DSA:3.30.70.330] (69-139)
  IPR012677 Nucleotide-binding alpha-beta plait domain superfamily [G3DSA:3.30.70.330] (230-330)
  IPR034636 Ribonucleoprotein PTB-binding 2, RNA recognition motif 2 [cd12666] (143-219)
  IPR035979 RNA-binding domain superfamily [SSF54928] (67-140)
  IPR035979 RNA-binding domain superfamily [SSF54928] (143-310)
  IPR047942 Ribonucleoprotein PTB-binding 2, RNA recognition motif 3 [cd12668] (229-326)
  IPR047943 Ribonucleoprotein PTB-binding 2, RNA recognition motif 1 [cd12664] (70-139)
  IPR050502 Eukaryotic RNA-binding [PTHR48025] (139-311)

Solvent-accessible surface area: 6394 Å² total; per-residue (Å²): 140,116,115,50,42,31,0,1,20,8,71,64,10,18,178,104,4,56,32,160,54,7,95,77,29,3,155,120,32,88,28,144,146,36,125,26,36,154,136,129,132,11,0,74,0,47,2,88,75,8,137,41,0,98,76,0,17,120,146,27,57,111,91,86,21,146,78,105,78,7,60,10,92,79,49,94,96,105,86,166,122,133,84,60,113,98,126,101

CATH classification: 3.30.70.330

Secondary structure (DSSP, 8-state):
-------EEEES--SS--HHHHHHHT-SS----EEEEGGGTEEEE--S-HHHHHHHHHHHTTEEETTEEEEEEE-------S---TT-

Radius of gyration: 14.18 Å; Cα contacts (8 Å, |Δi|>4): 150; chains: 1; bounding box: 31×42×28 Å

Organism: Homo sapiens (NCBI:txid9606)

Nearest PDB structures (foldseek):
  1wg1-assembly1_A  TM=8.721E-01  e=7.576E-15  Homo sapiens
  3h2v-assembly2_F  TM=9.349E-01  e=1.663E-09  Homo sapiens
  3h2u-assembly1_B  TM=9.257E-01  e=5.258E-09  Homo sapiens
  1x5p-assembly1_A  TM=7.700E-01  e=4.378E-04  Homo sapiens
  1x4g-assembly1_A  TM=7.926E-01  e=1.303E-03  Homo sapiens

Sequence (88 aa):
GSSGSSGILVKNLPQDSNCQEVHDLLKDYDLKYCYVDRNKRTAFVTLLNGEQAQNAIQMFHQYSFRGKDLIVQLQPTDALLCSGPSSGGSSGSSGILVKNLPQDSNCQEVHDLLKDYDLKYCYVDRNKRTAFVTLLNGEQAQNAIQMFHQYSFRGKDLIVQLQPTDALLCSGPSSGGSSGSSGILVKNLPQDSNCQEVHDLLKDYDLKYCYVDRNKRTAFVTLLNGEQAQNAIQMFHQYSFRGKDLIVQLQPTDALLCSGPSSGGSSGSSGILVKNLPQDSNCQEVHDLLKDYDLKYCYVDRNKRTAFVTLLNGEQAQNAIQMFHQYSFRGKDLIVQLQPTDALLCSGPSSGGSSGSSGILVKNLPQDSNCQEVHDLLKDYDLKYCYVDRNKRTAFVTLLNGEQAQNAIQMFHQYSFRGKDLIVQLQPTDALLCSGPSSGGSSGSSGILVKNLPQDSNCQEVHDLLKDYDLKYCYVDRNKRTAFVTLLNGEQAQNAIQMFHQYSFRGKDLIVQLQPTDALLCSGPSSGGSSGSSGILVKNLPQDSNCQEVHDLLKDYDLKYCYVDRNKRTAFVTLLNGEQAQNAIQMFHQYSFRGKDLIVQLQPTDALLCSGPSSGGSSGSSGILVKNLPQDSNCQEVHDLLKDYDLKYCYVDRNKRTAFVTLLNGEQAQNAIQMFHQYSFRGKDLIVQLQPTDALLCSGPSSGGSSGSSGILVKNLPQDSNCQEVHDLLKDYDLKYCYVDRNKRTAFVTLLNGEQAQNAIQMFHQYSFRGKDLIVQLQPTDALLCSGPSSGGSSGSSGILVKNLPQDSNCQEVHDLLKDYDLKYCYVDRNKRTAFVTLLNGEQAQNAIQMFHQYSFRGKDLIVQLQPTDALLCSGPSSGGSSGSSGILVKNLPQDSNCQEVHDLLKDYDLKYCYVDRNKRTAFVTLLNGEQAQNAIQMFHQYSFRGKDLIVQLQPTDALLCSGPSSGGSSGSSGILVKNLPQDSNCQEVHDLLKDYDLKYCYVDRNKRTAFVTLLNGEQAQNAIQMFHQYSFRGKDLIVQLQPTDALLCSGPSSGGSSGSSGILVKNLPQDSNCQEVHDLLKDYDLKYCYVDRNKRTAFVTLLNGEQAQNAIQMFHQYSFRGKDLIVQLQPTDALLCSGPSSGGSSGSSGILVKNLPQDSNCQEVHDLLKDYDLKYCYVDRNKRTAFVTLLNGEQAQNAIQMFHQYSFRGKDLIVQLQPTDALLCSGPSSGGSSGSSGILVKNLPQDSNCQEVHDLLKDYDLKYCYVDRNKRTAFVTLLNGEQAQNAIQMFHQYSFRGKDLIVQLQPTDALLCSGPSSGGSSGSSGILVKNLPQDSNCQEVHDLLKDYDLKYCYVDRNKRTAFVTLLNGEQAQNAIQMFHQYSFRGKDLIVQLQPTDALLCSGPSSGGSSGSSGILVKNLPQDSNCQEVHDLLKDYDLKYCYVDRNKRTAFVTLLNGEQAQNAIQMFHQYSFRGKDLIVQLQPTDALLCSGPSSGGSSGSSGILVKNLPQDSNCQEVHDLLKDYDLKYCYVDRNKRTAFVTLLNGEQAQNAIQMFHQYSFRGKDLIVQLQPTDALLCSGPSSGGSSGSSGILVKNLPQDSNCQEVHDLLKDYDLKYCYVDRNKRTAFVTLLNGEQAQNAIQMFHQYSFRGKDLIVQLQPTDALLCSGPSSGGSSGSSGILVKNLPQDSNCQEVHDLLKDYDLKYCYVDRNKRTAFVTLLNGEQAQNAIQMFHQYSFRGKDLIVQLQPTDALLCSGPSSG

GO terms:
  GO:0003723 RNA binding (F, HDA)

Foldseek 3Di:
DDDAAFWKKWAWADQPDDVVVVCVVVVVFDWDDWDADNVRRMMITGTDTRVVLVCVQVVQQQHDDPVIGTHMGGDDDPPDDDPCPDDD